Protein 8X8M (pdb70)

InterPro domains:
  IPR005604 Bacteriophage T7 tail fibre protein-like, N-terminal domain [PF03906] (6-126)
  IPR008635 Trimeric autotransporter adhesin YadA-like, stalk domain [PF05662] (131-161)
  IPR011049 Serralysin-like metalloprotease, C-terminal [G3DSA:2.150.10.10] (72-155)
  IPR011049 Serralysin-like metalloprotease, C-terminal [SSF101967] (116-153)
  IPR040775 Tail spike TSP1/Gp66, N-terminal domain [PF18668] (187-241)

B-factor: mean 80.2, std 7.44, range [66.81, 117.02]

Sequence (2325 aa):
SKALGVLLAGPSGAERVGLKQGGTVQDAINWLTFDSFDIVKDGSKDVTADIMAACVVANDLGLDIKQNDGTYLVSGNPVWPVYNSLDLNGVTLKLAAGFTGYFALTQKDSTTVYGPTSPIVQAINAAGGRTAGSGVLEGLVNSTELNGKFLFMEGADVLYYSRGTAKYWWTNTYLSNRGKLSDNLKYGVSAITKITAVTPRTKIVYYRLPNLDFGNGPANNGVIRVLNNTRFIMQGGSISNRPLKDVSKSPVIISLNYCAAFKAYDFFDPYPAFAVDSNNSLVYSYTLNFNDIADAVFENFNSQGYGWGVVGGQRSTNITYRDCNLNRVDMHNPYMGYLKVLDTRLGTWGINASGMGDMYLERVTVDLDDSAHGGHREHEGIINARGDFGGFHDGGLYIKDLTIVGEASAFEATSGHPVALVSAYSFNASLAYIPESSPVTPWGFKEVIVEGLHCPFKRTGRRFNSIISAPSIQFTVYHPMRVKLEDCNFNSTAFEKFDLRGWRVTPYNPSKVGIANTLAFRPTNFVDVKDCSMVGLEFTRPTSAYDYSNFDVNLVNVKNVEEHSLSPFTLYTNQCGRYNLVGCGLQQIVDKSMTSGERANRRSTFSVTGGTWNSLSGNPTDITYGNGYDIPVVATGVMFVGPYSQTEVTGANLNVAEFVQASGCKFLSSGPTYIQPLLWSGAGGPTGASANFNVARGNTLGLNISAVNGETSQVIAATLVIPQGFSTGPAAGTTYGFAVEKNINYQLGLNARSLKANVGLVRCSDTITGVYLNASKALGVLLAGPSGAERVGLKQGGTVQDAINWLTFDSFDIVKDGSKDVTADIMAACVVANDLGLDIKQNDGTYLVSGNPVWPVYNSLDLNGVTLKLAAGFTGYFALTQKDSTTVYGPTSPIVQAINAAGGRTAGSGVLEGLVNSTELNGKFLFMEGADVLYYSRGTAKYWWTNTYLSNRGKLSDNLKYGVSAITKITAVTPRTKIVYYRLPNLDFGNGPANNGVIRVLNNTRFIMQGGSISNRPLKDVSKSPVIISLNYCAAFKAYDFFDPYPAFAVDSNNSLVYSYTLNFNDIADAVFENFNSQGYGWGVVGGQRSTNITYRDCNLNRVDMHNPYMGYLKVLDTRLGTWGINASGMGDMYLERVTVDLDDSAHGGHREHEGIINARGDFGGFHDGGLYIKDLTIVGEASAFEATSGHPVALVSAYSFNASLAYIPESSPVTPWGFKEVIVEGLHCPFKRTGRRFNSIISAPSIQFTVYHPMRVKLEDCNFNSTAFEKFDLRGWRVTPYNPSKVGIANTLAFRPTNFVDVKDCSMVGLEFTRPTSAYDYSNFDVNLVNVKNVEEHSLSPFTLYTNQCGRYNLVGCGLQQIVDKSMTSGERANRRSTFSVTGGTWNSLSGNPTDITYGNGYDIPVVATGVMFVGPYSQTEVTGANLNVAEFVQASGCKFLSSGPTYIQPLLWSGAGGPTGASANFNVARGNTLGLNISAVNGETSQVIAATLVIPQGFSTGPAAGTTYGFAVEKNINYQLGLNARSLKANVGLVRCSDTITGVYLNASKALGVLLAGPSGAERVGLKQGGTVQDAINWLTFDSFDIVKDGSKDVTADIMAACVVANDLGLDIKQNDGTYLVSGNPVWPVYNSLDLNGVTLKLAAGFTGYFALTQKDSTTVYGPTSPIVQAINAAGGRTAGSGVLEGLVNSTELNGKFLFMEGADVLYYSRGTAKYWWTNTYLSNRGKLSDNLKYGVSAITKITAVTPRTKIVYYRLPNLDFGNGPANNGVIRVLNNTRFIMQGGSISNRPLKDVSKSPVIISLNYCAAFKAYDFFDPYPAFAVDSNNSLVYSYTLNFNDIADAVFENFNSQGYGWGVVGGQRSTNITYRDCNLNRVDMHNPYMGYLKVLDTRLGTWGINASGMGDMYLERVTVDLDDSAHGGHREHEGIINARGDFGGFHDGGLYIKDLTIVGEASAFEATSGHPVALVSAYSFNASLAYIPESSPVTPWGFKEVIVEGLHCPFKRTGRRFNSIISAPSIQFTVYHPMRVKLEDCNFNSTAFEKFDLRGWRVTPYNPSKVGIANTLAFRPTNFVDVKDCSMVGLEFTRPTSAYDYSNFDVNLVNVKNVEEHSLSPFTLYTNQCGRYNLVGCGLQQIVDKSMTSGERANRRSTFSVTGGTWNSLSGNPTDITYGNGYDIPVVATGVMFVGPYSQTEVTGANLNVAEFVQASGCKFLSSGPTYIQPLLWSGAGGPTGASANFNVARGNTLGLNISAVNGETSQVIAATLVIPQGFSTGPAAGTTYGFAVEKNINYQLGLNARSLKANVGLVRCSDTITGVYLNA

Nearest PDB structures (foldseek):
  8x8m-assembly1_B  TM=1.001E+00  e=0.000E+00  Klebsiella phage SH-Kp 152410
  6e0v-assembly1_A  TM=2.722E-01  e=2.837E-08  Escherichia phage phi92
  8iqe-assembly1_B  TM=1.976E-01  e=6.407E-02  Klebsiella phage VLC6
  7xyc-assembly1_A  TM=2.127E-01  e=3.515E-01  Klebsiella phage Kp7
  8x8m-assembly1_B  TM=1.001E+00  e=0.000E+00  Klebsiella phage SH-Kp 152410

Radius of gyration: 40.74 Å; Cα contacts (8 Å, |Δi|>4): 7278; chains: 3; bounding box: 86×119×134 Å

Foldseek 3Di:
DCDLVVCLPDPCNQQPAADPVGHTSVVVDFAEELVVQPAAFAAPDACAVSQQVVLVVCVVSVHEYEDAEGEHEHADADEREHAFAYHHHNYEYEYALHHAYAYEYEHDPFKDKDFCPHPQQVLQLVDDQQAAQGFFRQSFQPPDPQAQWKKWWWADDFWWFFQNHTDGDIDTFTHHGRGGTPDTHHGGGNGTGMMMIGHADPDAHEYEEYEYECQSPYAYAEHYEYESYEHYEYEEYEYPNADQEREPGAHEYHEYENYEHYEYDDYEYPEDYAYAYPVRAADHYADYEYEEYEHYEYEAAYYDDDGHFHYEYEEYEDYEYEHYEGAEAEYQHAYEHEYEYENYEYEQQAYEHAYPYEYEEEQYEYENDHVVHQQDHPAQARHFYDQSAFQAHNEAYEYYAYEYHYWNVNNCVVPVFGGEHYEGGHPALSRHATDPPHPDARANHQEYEYEHYYYPDADEEWQHQAHYDYPDQNAHGAYHQEYEEYRHERRYQYFHEHEPESHHAAPLCPVLDDDAALVVGDARHEYEYEHYAGQEYEYDAYDPPRQRHEYEYEYEAYWHDDDPHDTAHEYEYQHHYEYEYEAYRHAEYAQAGPVPGDRYDHEYEAEEEEHEHENAEDARYHHPVLHLANYAHEYEHYEYEYQFDAVDADPNQLRCFARYAYDNYWYDYPDPDTHWGFHDFDWAAAVWDWDWGKGFAQFKKWWWFWDDAPHDIDIDIDMWHGHQPPDQDWTKDKDDDPPRGDIKIWTWHWDDDHRMTITTITHINTIIGTMTGDD/DDDPPNCLPDPNNQQVAADPVGGTRVVVDFAEELVVQPAAFAAPDACAVVLQVVLVVCVVVVHEYEDAEGEHEHADADEREHQFAYAHHNYEYEYAQHHAYAYEYANPPFKDKDFCPRPQQVLQLVDDQQAAQGFFRQSFQPPDPQAQWKKWWWADDFFWFFQQDTDTDIDTFTHHGRGGTPDTHHHGGNGTGMMMIGHADPDEYEYEEYEYEQQSPYAYPEHYEYERYERYEYEEYEYPNADAEREPGAHEYHEYENYEHYEYEAYEYPEDYFYAYPVRHADHYAPYEYEEYEHYEYANYYYDDAGHFHYEYEAYEDYEYEHYEGAEAEYQHAYEYEYEYECYEYEQLAYEHAYQEEYEEENYEYENDHVVHQADRPFQARHFYDQSAFQAHNEAYAYYAYEYHYWNVSNCVVVVFHGEHYEGGHPALSGHATDPPHPRAQANHQEYHYAHYDYPDADEEFQHPAHYDYPDQNAHGAYHQEYEEHRHERRYQYEHEHEDARHHAAPLCPVQDDAAALVVDDARHEYEYEPYADQEYEYDAYDPPRRRGEYEYEYEAYWHDDPPHDTAHEYEYAHAYEYEYEQYRHAAYAQAGPVPGDRHDHEHEAEYEEHEHENAEDARYHHCHLHQANHAAEYEHYEYEYPFDAPDQDPNLQRCFARYQYDNYWYDYDDPDTHWGFHDFDWAAAVWDFDWGKGFAQFKKWWWFWDDAPHWIDIDIDIWHGHQPPDQDWTWDKDDDPPRGDIKIWTWHWDDDHRMTITTITHINGITGTMTGPD/DPDPVVCCPDVRHQQPAADPVGHTPVVVDFAEELVVQPAAFAAPDECAVVQQVRLVVCVVVVHEYADAEGEHEHADADEREHQFAYHHHHYEYEYALHHAYAYEYANPPFKDKDFCPHPLQVLQLVDDQQAAQGFFRQSQQPPDPQAQWKKWWWADDFFWFFQRHTDGGIDIFTHHHRGGTPDTHHHGGNGIGMMMIGHADPDAGEYEEYEYECQSPYAHAEHYEYERYERYEYEEYEYPNADAEREPGAHEYHEYENYEHYEYYDYEYPEDYAYAYPVRHADHYAHYYYEEYEHYEYEAAYYDDDGHFHYEYEAYEDYEYYNYEGAEAEYQHAYAHEYEYENYEYEQLAYEHAYPYEYEEENYEYENDHVVHQADRPAQARHFYDQSAFQAHNEAYAYYAYEYHYWNVSNCVVVVFHGEHYEGGHPALSRHAGDPPHPGARANHQEYEYAHYYYPDADEEFQHQANYDYPDQNAHGAYHQEYEEHHHERRYDYFHEHEDARHHAAPLCVVLDDDAALVVGDARHEYEYENYAGQEYAYDAYDPVRQRGEYEYEYEAYWHDDDVDDTAHEYEYAHHYEYEYEQYRHAEYAQAGPVVGDRYDHEYEYEYEEHEYANEEDARYHHPVLHQASYAAEYEHYEYEYQFDAPDQDPNQLRCQANYAYDNYWYDYPDPDTHWGFQDFDWAAAVWDFRWGKGFAQFKKWWWFWDDAPHWIDIDIDIWHGHQPPDQAWTKDKDDDPGRGDIKIWTWHWDDDHRMTTTTITHINGIIGTMTGDD

Solvent-accessible surface area: 67662 Å² total; per-residue (Å²): 152,161,62,49,33,112,60,2,69,19,98,56,0,0,84,94,3,3,7,147,20,24,26,28,3,11,26,6,2,54,26,2,8,2,32,15,64,128,6,60,76,96,24,89,108,54,0,26,76,52,0,60,52,3,1,79,48,1,29,122,91,45,38,50,6,68,8,55,63,20,41,0,48,0,38,39,113,13,67,2,34,1,65,20,24,9,32,0,23,24,1,40,2,67,1,20,70,59,2,67,0,43,3,8,1,25,22,135,138,10,53,64,91,26,26,86,116,20,106,18,0,101,43,2,45,93,32,41,18,46,94,66,20,20,5,18,2,87,20,4,60,151,28,88,96,3,27,6,39,10,0,8,2,45,6,46,42,45,1,1,58,2,160,46,77,29,64,117,5,6,2,2,4,20,2,5,2,45,0,16,1,31,29,19,2,43,15,25,9,75,32,4,48,77,0,8,1,1,58,18,26,74,52,7,0,34,0,63,12,5,12,5,16,7,44,72,10,3,40,12,102,0,4,6,51,0,58,39,0,0,17,1,10,4,34,4,6,5,4,22,106,9,42,68,88,8,80,80,85,30,4,5,1,0,20,2,49,44,0,1,22,9,24,1,46,10,8,16,3,26,26,2,4,11,1,1,43,108,127,108,53,31,36,107,5,24,6,4,31,0,49,12,0,5,33,1,25,1,36,45,8,27,3,23,8,6,0,37,1,4,1,2,0,46,63,0,0,3,0,4,1,27,35,1,13,5,1,6,0,0,1,30,21,0,0,9,37,31,1,10,0,6,17,1,46,4,4,12,17,1,1,3,0,0,0,6,10,21,0,15,6,14,19,2,40,2,16,7,29,3,77,37,5,81,9,85,26,52,5,43,0,4,1,1,1,8,0,26,2,0,0,0,0,14,11,3,0,20,3,32,14,2,13,2,22,13,74,1,73,25,12,47,91,87,48,62,57,13,2,2,3,0,0,1,21,0,88,62,34,84,79,4,72,13,24,155,112,13,61,7,56,12,20,0,0,52,18,0,20,1,17,5,2,19,6,56,50,115,24,108,25,55,20,1,26,2,2,1,6,9,63,23,143,54,48,12,3,26,17,1,2,22,0,2,4,12,21,2,21,2,12,4,51,24,35,2,21,1,27,8,84,11,11,68,30,12,38,10,2,105,94,93,77,53,11,48,1,0,4,61,48,65,8,1,5,7,1,7,0,19,10,4,10,5,35,0,2,0,1,3,31,11,79,101,59,68,12,44,20,0,4,11,0,9,1,25,12,0,19,5,10,14,79,66,27,95,12,19,0,16,0,36,5,7,6,6,0,23,2,18,2,24,6,6,11,3,42,46,0,8,11,49,0,94,65,48,42,89,65,29,58,59,50,14,7,4,7,8,12,6,7,18,1,33,5,71,105,30,59,0,3,53,11,69,57,42,103,0,52,20,9,5,5,4,1,11,4,1,4,0,13,4,55,10,24,49,125,110,53,40,46,3,0,64,19,2,0,33,26,1,22,13,59,18,0,11,5,0,42,88,26,60,66,25,34,17,0,7,5,28,70,38,68,0,16,80,122,23,23,92,15,127,17,29,0,7,11,26,2,37,0,0,0,29,0,46,0,94,59,73,172,66,74,30,63,5,6,5,40,13,62,1,5,7,31,14,15,124,6,20,1,21,9,12,4,30,0,22,59,2,127,66,52,0,18,9,22,0,20,27,68,81,84,60,15,6,0,15,0,27,62,0,65,0,45,12,51,0,56,3,0,29,4,12,15,146,162,56,66,22,112,51,2,65,20,95,37,0,0,88,84,3,4,6,144,21,24,24,34,3,18,33,6,2,54,28,2,9,2,35,15,66,132,8,55,78,98,27,88,95,60,0,24,74,49,0,58,57,3,2,69,53,0,25,120,99,44,36,52,7,67,7,56,60,20,48,0,48,0,38,37,113,18,72,4,29,1,70,18,19,6,26,0,23,24,0,36,2,59,1,21,68,58,2,68,0,45,3,8,1,22,24,148,120,10,52,66,89,30,24,84,115,21,111,19,0,104,46,2,45,93,31,42,16,48,92,64,22,18,7,23,3,96,20,5,64,155,36,88,96,5,24,7,42,6,1,8,3,46,6,48,38,43,1,1,56,7,169,42,78,27,66,112,6,14,5,2,4,21,1,5,3,43,0,16,0,29,26,18,2,51,18,24,9,74,33,4,48,73,0,5,1,1,52,17,22,77,56,9,1,32,1,67,12,4,9,4,15,6,41,73,9,2,38,10,92,0,4,4,51,0,53,39,0,0,17,1,13,7,25,6,7,5,4,21,105,12,39,66,83,7,82,85,84,29,3,5,0,0,15,2,52,44,0,1,22,8,30,1,57,17,6,15,4,27,26,4,6,19,0,2,45,106,128,109,46,18,39,103,6,26,6,3,38,0,44,11,0,5,30,1,33,1,42,46,10,27,2,23,7,6,0,40,0,3,2,2,0,52,62,0,1,3,0,8,2,26,32,1,14,3,1,4,0,0,0,26,20,0,0,19,32,35,0,11,0,7,16,2,49,4,4,13,10,0,1,2,0,0,0,15,8,23,0,15,7,16,21,2,39,2,16,8,27,7,76,37,8,57,21,81,28,44,4,41,0,2,2,1,2,14,0,15,8,0,0,0,0,10,7,4,0,23,4,42,21,1,13,2,23,16,78,1,78,20,14,47,89,109,45,60,54,10,3,3,4,0,1,0,20,0,97,61,36,82,81,4,70,13,24,155,108,14,59,6,57,13,18,0,0,51,14,0,22,2,28,5,2,21,8,57,48,109,23,108,22,57,20,2,24,2,2,2,6,12,61,23,142,52,46,12,3,24,17,2,1,23,0,4,4,14,24,3,24,4,14,5,48,24,36,1,16,1,27,8,89,8,13,67,30,13,40,10,2,107,87,103,69,56,8,52,1,0,8,54,46,58,8,2,7,11,0,7,0,18,11,3,8,5,30,0,4,0,1,2,41,10,78,98,68,71,16,46,21,0,4,12,0,9,1,22,16,2,19,6,10,14,85,64,22,96,13,15,1,15,0,37,4,3,3,8,0,24,1,15,1,22,7,5,12,2,42,46,0,8,8,43,0,94,65,52,37,87,79,22,63,53,56,11,5,4,6,8,13,6,8,18,1,32,5,71,105,28,58,0,3,50,6,74,55,44,102,0,50,21,9,3,3,4,1,12,4,0,10,1,10,6,54,8,23,52,111,113,67,39,49,4,0,66,20,2,0,31,25,1,19,11,53,19,2,11,5,1,44,89,27,65,62,25,33,20,0,9,6,29,76,37,65,0,14,85,129,20,19,102,10,129,17,29,1,6,16,23,3,34,0,0,0,28,0,45,0,92,56,70,162,62,78,32,62,6,8,5,41,14,52,0,3,9,29,13,13,124,5,20,1,18,9,12,7,30,0,21,64,2,118,69,53,0,17,11,15,1,19,26,69,86,83,60,19,6,0,14,0,27,65,0,59,0,42,13,52,0,52,2,0,31,4,13,17,138,162,58,49,31,112,54,3,64,23,98,44,0,0,102,95,4,2,7,138,17,24,25,27,2,33,33,7,2,58,29,2,9,2,34,14,65,132,9,55,78,97,30,88,98,59,0,22,79,52,0,59,56,3,0,70,50,1,28,114,98,45,36,52,7,65,6,46,64,22,49,0,46,0,40,36,114,14,70,2,33,2,61,21,21,7,30,0,25,24,0,38,2,55,1,23,70,59,3,66,0,45,3,8,1,33,20,121,141,12,51,68,90,24,29,83,115,17,103,23,0,102,43,2,47,93,30,39,12,50,91,63,20,18,5,16,2,93,21,6,64,149,39,83,89,4,25,6,41,10,1,8,3,53,6,47,48,43,0,1,55,3,162,45,76,23,66,116,6,7,5,3,5,24,2,4,2,51,0,14,1,33,28,18,4,52,16,24,9,70,33,5,48,86,0,7,1,1,52,18,26,74,52,9,1,61,1,68,13,6,8,4,18,6,42,76,8,3,38,11,88,0,6,5,54,1,58,40,0,0,13,2,22,8,31,5,5,6,4,20,103,9,44,61,83,8,82,85,82,26,3,4,0,3,22,1,56,55,0,1,24,8,34,2,46,10,7,12,3,24,21,3,4,16,1,4,48,106,128,110,49,20,38,96,5,22,6,4,32,1,47,11,0,5,32,1,25,2,34,43,11,22,3,20,7,5,0,44,1,2,1,1,0,41,56,0,1,3,0,5,0,29,34,2,13,3,1,3,0,0,0,26,25,0,0,11,34,33,0,10,0,8,14,1,47,4,4,13,12,1,1,3,0,0,0,6,8,22,0,16,4,20,20,2,39,2,19,9,26,4,76,40,11,57,18,86,28,46,5,39,0,3,2,1,1,12,0,18,7,0,0,0,0,12,10,2,0,15,0,33,15,2,11,2,22,13,78,2,73,22,12,44,88,108,42,62,51,11,3,2,3,0,0,1,17,0,92,62,33,84,82,2,76,13,22,153,109,14,60,5,55,11,21,0,1,45,24,1,12,2,22,4,1,19,9,60,49,100,21,115,21,58,17,3,29,2,3,2,7,12,56,31,142,52,48,12,3,22,15,1,2,27,1,4,4,15,20,3,25,2,14,4,48,24,34,1,14,1,31,7,87,10,13,69,32,12,41,12,2,109,92,100,77,51,9,49,1,0,4,62,48,60,6,1,8,8,0,7,0,26,8,4,8,5,35,0,2,0,1,2,35,10,88,94,62,67,15,46,21,0,5,12,0,10,0,23,12,0,19,3,8,16,82,67,20,107,9,21,0,15,0,40,7,7,4,8,0,22,2,20,1,22,6,3,12,1,41,43,0,8,12,50,0,93,65,44,50,88,69,28,58,56,51,10,6,4,10,5,13,6,8,19,0,30,5,66,108,29,60,0,3,54,12,68,56,44,105,0,52,20,11,4,3,5,1,11,4,0,5,1,9,6,54,9,22,52,124,119,65,35,49,3,0,66,21,2,0,30,24,2,19,13,56,22,0,10,1,0,42,88,26,60,65,26,32,14,0,10,5,22,77,39,69,0,15,84,120,23,26,93,17,122,16,33,0,6,15,24,2,34,0,0,0,30,0,48,0,90,60,69,172,69,82,26,67,4,9,5,38,12,56,1,4,13,30,13,15,124,5,25,2,20,9,13,7,28,0,26,49,2,118,60,51,0,18,9,18,0,22,27,67,80,88,63,21,6,0,16,0,27,67,0,69,0,46,16,50,0,50,1,0,31,4,15,16

Organism: NCBI:txid2066504

Structure (mmCIF, N/CA/C/O backbone):
data_8X8M
#
_entry.id   8X8M
#
_cell.length_a   1.00
_cell.length_b   1.00
_cell.length_c   1.00
_cell.angle_alpha   90.00
_cell.angle_beta   90.00
_cell.angle_gamma   90.00
#
_symmetry.space_group_name_H-M   'P 1'
#
loop_
_atom_site.group_PDB
_atom_site.id
_atom_site.type_symbol
_atom_site.label_atom_id
_atom_site.label_alt_id
_atom_site.label_comp_id
_atom_site.label_asym_id
_atom_site.label_entity_id
_atom_site.label_seq_id
_atom_site.pdbx_PDB_ins_code
_atom_site.Cartn_x
_atom_site.Cartn_y
_atom_site.Cartn_z
_atom_site.occupancy
_atom_site.B_iso_or_equiv
_atom_site.auth_seq_id
_atom_site.auth_comp_id
_atom_site.auth_asym_id
_atom_site.auth_atom_id
_atom_site.pdbx_PDB_model_num
ATOM 1 N N . SER A 1 263 ? 101.278 166.204 62.725 1.00 113.92 243 SER A N 1
ATOM 2 C CA . SER A 1 263 ? 101.181 166.269 64.178 1.00 113.92 243 SER A CA 1
ATOM 3 C C . SER A 1 263 ? 101.267 164.877 64.793 1.00 113.92 243 SER A C 1
ATOM 4 O O . SER A 1 263 ? 100.636 164.596 65.811 1.00 113.92 243 SER A O 1
ATOM 7 N N . LYS A 1 264 ? 102.055 164.004 64.161 1.00 111.40 244 LYS A N 1
ATOM 8 C CA . LYS A 1 264 ? 102.231 162.635 64.630 1.00 111.40 244 LYS A CA 1
ATOM 9 C C . LYS A 1 264 ? 103.696 162.217 64.589 1.00 111.40 244 LYS A C 1
ATOM 10 O O . LYS A 1 264 ? 104.018 161.125 64.109 1.00 111.40 244 LYS A O 1
ATOM 16 N N . ALA A 1 265 ? 104.593 163.074 65.073 1.00 103.29 245 ALA A N 1
ATOM 17 C CA . ALA A 1 265 ? 106.020 162.795 65.002 1.00 103.29 245 ALA A CA 1
ATOM 18 C C . ALA A 1 265 ? 106.372 161.544 65.800 1.00 103.29 245 ALA A C 1
ATOM 19 O O . ALA A 1 265 ? 105.750 161.232 66.819 1.00 103.29 245 ALA A O 1
ATOM 21 N N . LEU A 1 266 ? 107.383 160.820 65.313 1.00 99.19 246 LEU A N 1
ATOM 22 C CA . LEU A 1 266 ? 107.795 159.578 65.960 1.00 99.19 246 LEU A CA 1
ATOM 23 C C . LEU A 1 266 ? 108.294 159.827 67.377 1.00 99.19 246 LEU A C 1
ATOM 24 O O . LEU A 1 266 ? 108.035 159.026 68.283 1.00 99.19 246 LEU A O 1
ATOM 29 N N . GLY A 1 267 ? 109.024 160.924 67.586 1.00 98.32 247 GLY A N 1
ATOM 30 C CA . GLY A 1 267 ? 109.540 161.215 68.913 1.00 98.32 247 GLY A CA 1
ATOM 31 C C . GLY A 1 267 ? 108.443 161.414 69.941 1.00 98.32 247 GLY A C 1
ATOM 32 O O . GLY A 1 267 ? 108.567 160.979 71.088 1.00 98.32 247 GLY A O 1
ATOM 33 N N . VAL A 1 268 ? 107.355 162.077 69.546 1.00 97.52 248 VAL A N 1
ATOM 34 C CA . VAL A 1 268 ? 106.244 162.295 70.467 1.00 97.52 248 VAL A CA 1
ATOM 35 C C . VAL A 1 268 ? 105.521 160.985 70.754 1.00 97.52 248 VAL A C 1
ATOM 36 O O . VAL A 1 268 ? 105.133 160.713 71.897 1.00 97.52 248 VAL A O 1
ATOM 40 N N . LEU A 1 269 ? 105.320 160.158 69.726 1.00 96.26 249 LEU A N 1
ATOM 41 C CA . LEU A 1 269 ? 104.617 158.893 69.916 1.00 96.26 249 LEU A CA 1
ATOM 42 C C . LEU A 1 269 ? 105.403 157.944 70.811 1.00 96.26 249 LEU A C 1
ATOM 43 O O . LEU A 1 269 ? 104.817 157.234 71.636 1.00 96.26 249 LEU A O 1
ATOM 48 N N . LEU A 1 270 ? 106.729 157.909 70.657 1.00 93.34 250 LEU A N 1
ATOM 49 C CA . LEU A 1 270 ? 107.545 157.004 71.460 1.00 93.34 250 LEU A CA 1
ATOM 50 C C . LEU A 1 270 ? 107.465 157.350 72.941 1.00 93.34 250 LEU A C 1
ATOM 51 O O . LEU A 1 270 ? 107.434 156.456 73.794 1.00 93.34 250 LEU A O 1
ATOM 56 N N . ALA A 1 271 ? 107.433 158.644 73.267 1.00 93.68 251 ALA A N 1
ATOM 57 C CA . ALA A 1 271 ? 107.358 159.059 74.662 1.00 93.68 251 ALA A CA 1
ATOM 58 C C . ALA A 1 271 ? 105.979 158.830 75.267 1.00 93.68 251 ALA A C 1
ATOM 59 O O . ALA A 1 271 ? 105.828 158.939 76.487 1.00 93.68 251 ALA A O 1
ATOM 61 N N . GLY A 1 272 ? 104.976 158.514 74.449 1.00 93.57 252 GLY A N 1
ATOM 62 C CA . GLY A 1 272 ? 103.637 158.310 74.944 1.00 93.57 252 GLY A CA 1
ATOM 63 C C . GLY A 1 272 ? 103.463 156.951 75.583 1.00 93.57 252 GLY A C 1
ATOM 64 O O . GLY A 1 272 ? 104.386 156.129 75.653 1.00 93.57 252 GLY A O 1
ATOM 65 N N . PRO A 1 273 ? 102.249 156.704 76.081 1.00 93.60 253 PRO A N 1
ATOM 66 C CA . PRO A 1 273 ? 101.970 155.403 76.711 1.00 93.60 253 PRO A CA 1
ATOM 67 C C . PRO A 1 273 ? 102.166 154.220 75.780 1.00 93.60 253 PRO A C 1
ATOM 68 O O . PRO A 1 273 ? 102.599 153.154 76.234 1.00 93.60 253 PRO A O 1
ATOM 72 N N . SER A 1 274 ? 101.861 154.368 74.495 1.00 93.63 254 SER A N 1
ATOM 73 C CA . SER A 1 274 ? 102.075 153.296 73.524 1.00 93.63 254 SER A CA 1
ATOM 74 C C . SER A 1 274 ? 103.444 153.410 72.862 1.00 93.63 254 SER A C 1
ATOM 75 O O . SER A 1 274 ? 103.568 153.422 71.639 1.00 93.63 254 SER A O 1
ATOM 78 N N . GLY A 1 275 ? 104.491 153.490 73.678 1.00 91.16 255 GLY A N 1
ATOM 79 C CA . GLY A 1 275 ? 105.838 153.627 73.163 1.00 91.16 255 GLY A CA 1
ATOM 80 C C . GLY A 1 275 ? 106.576 152.311 73.053 1.00 91.16 255 GLY A C 1
ATOM 81 O O . GLY A 1 275 ? 107.206 152.029 72.030 1.00 91.16 255 GLY A O 1
ATOM 82 N N . ALA A 1 276 ? 106.506 151.494 74.106 1.00 89.13 256 ALA A N 1
ATOM 83 C CA . ALA A 1 276 ? 107.198 150.211 74.101 1.00 89.13 256 ALA A CA 1
ATOM 84 C C . ALA A 1 276 ? 106.568 149.213 73.140 1.00 89.13 256 ALA A C 1
ATOM 85 O O . ALA A 1 276 ? 107.212 148.220 72.790 1.00 89.13 256 ALA A O 1
ATOM 87 N N . GLU A 1 277 ? 105.328 149.451 72.708 1.00 92.37 257 GLU A N 1
ATOM 88 C CA . GLU A 1 277 ? 104.688 148.559 71.750 1.00 92.37 257 GLU A CA 1
ATOM 89 C C . GLU A 1 277 ? 105.246 148.720 70.343 1.00 92.37 257 GLU A C 1
ATOM 90 O O . GLU A 1 277 ? 104.948 147.894 69.474 1.00 92.37 257 GLU A O 1
ATOM 96 N N . ARG A 1 278 ? 106.040 149.761 70.097 1.00 91.46 258 ARG A N 1
ATOM 97 C CA . ARG A 1 278 ? 106.601 150.028 68.781 1.00 91.46 258 ARG A CA 1
ATOM 98 C C . ARG A 1 278 ? 108.049 149.572 68.652 1.00 91.46 258 ARG A C 1
ATOM 99 O O . ARG A 1 278 ? 108.676 149.828 67.619 1.00 91.46 258 ARG A O 1
ATOM 107 N N . VAL A 1 279 ? 108.594 148.908 69.667 1.00 88.08 259 VAL A N 1
ATOM 108 C CA . VAL A 1 279 ? 109.972 148.431 69.657 1.00 88.08 259 VAL A CA 1
ATOM 109 C C . VAL A 1 279 ? 109.944 146.910 69.716 1.00 88.08 259 VAL A C 1
ATOM 110 O O . VAL A 1 279 ? 109.372 146.331 70.646 1.00 88.08 259 VAL A O 1
ATOM 114 N N . GLY A 1 280 ? 110.570 146.266 68.727 1.00 88.01 260 GLY A N 1
ATOM 115 C CA . GLY A 1 280 ? 110.567 144.821 68.648 1.00 88.01 260 GLY A CA 1
ATOM 116 C C . GLY A 1 280 ? 111.768 144.181 69.325 1.00 88.01 260 GLY A C 1
ATOM 117 O O . GLY A 1 280 ? 112.812 144.797 69.524 1.00 88.01 260 GLY A O 1
ATOM 118 N N . LEU A 1 281 ? 111.601 142.908 69.674 1.00 85.71 261 LEU A N 1
ATOM 119 C CA . LEU A 1 281 ? 112.633 142.124 70.333 1.00 85.71 261 LEU A CA 1
ATOM 120 C C . LEU A 1 281 ? 113.155 141.064 69.375 1.00 85.71 261 LEU A C 1
ATOM 121 O O . LEU A 1 281 ? 112.428 140.604 68.489 1.00 85.71 261 LEU A O 1
ATOM 126 N N . LYS A 1 282 ? 114.422 140.685 69.554 1.00 86.89 262 LYS A N 1
ATOM 127 C CA . LYS A 1 282 ? 115.036 139.701 68.668 1.00 86.89 262 LYS A CA 1
ATOM 128 C C . LYS A 1 282 ? 114.343 138.348 68.770 1.00 86.89 262 LYS A C 1
ATOM 129 O O . LYS A 1 282 ? 114.100 137.688 67.753 1.00 86.89 262 LYS A O 1
ATOM 135 N N . GLN A 1 283 ? 114.015 137.918 69.988 1.00 84.36 263 GLN A N 1
ATOM 136 C CA . GLN A 1 283 ? 113.371 136.627 70.191 1.00 84.36 263 GLN A CA 1
ATOM 137 C C . GLN A 1 283 ? 111.902 136.623 69.793 1.00 84.36 263 GLN A C 1
ATOM 138 O O . GLN A 1 283 ? 111.308 135.544 69.698 1.00 84.36 263 GLN A O 1
ATOM 144 N N . GLY A 1 284 ? 111.305 137.788 69.560 1.00 85.67 264 GLY A N 1
ATOM 145 C CA . GLY A 1 284 ? 109.901 137.861 69.210 1.00 85.67 264 GLY A CA 1
ATOM 146 C C . GLY A 1 284 ? 109.110 138.734 70.160 1.00 85.67 264 GLY A C 1
ATOM 147 O O . GLY A 1 284 ? 109.483 138.888 71.326 1.00 85.67 264 GLY A O 1
ATOM 148 N N . GLY A 1 285 ? 108.015 139.310 69.676 1.00 85.87 265 GLY A N 1
ATOM 149 C CA . GLY A 1 285 ? 107.223 140.193 70.502 1.00 85.87 265 GLY A CA 1
ATOM 150 C C . GLY A 1 285 ? 107.818 141.591 70.579 1.00 85.87 265 GLY A C 1
ATOM 151 O O . GLY A 1 285 ? 108.727 141.965 69.838 1.00 85.87 265 GLY A O 1
ATOM 152 N N . THR A 1 286 ? 107.273 142.370 71.507 1.00 86.73 266 THR A N 1
ATOM 153 C CA . THR A 1 286 ? 107.694 143.744 71.728 1.00 86.73 266 THR A CA 1
ATOM 154 C C . THR A 1 286 ? 108.207 143.910 73.153 1.00 86.73 266 THR A C 1
ATOM 155 O O . THR A 1 286 ? 108.077 143.020 73.997 1.00 86.73 266 THR A O 1
ATOM 159 N N . VAL A 1 287 ? 108.805 145.076 73.408 1.00 85.50 267 VAL A N 1
ATOM 160 C CA . VAL A 1 287 ? 109.313 145.387 74.741 1.00 85.50 267 VAL A CA 1
ATOM 161 C C . VAL A 1 287 ? 108.172 145.486 75.743 1.00 85.50 267 VAL A C 1
ATOM 162 O O . VAL A 1 287 ? 108.324 145.105 76.910 1.00 85.50 267 VAL A O 1
ATOM 166 N N . GLN A 1 288 ? 107.014 145.989 75.309 1.00 86.42 268 GLN A N 1
ATOM 167 C CA . GLN A 1 288 ? 105.870 146.110 76.206 1.00 86.42 268 GLN A CA 1
ATOM 168 C C . GLN A 1 288 ? 105.436 144.752 76.743 1.00 86.42 268 GLN A C 1
ATOM 169 O O . GLN A 1 288 ? 105.023 144.638 77.903 1.00 86.42 268 GLN A O 1
ATOM 175 N N . ASP A 1 289 ? 105.521 143.709 75.914 1.00 88.03 269 ASP A N 1
ATOM 176 C CA . ASP A 1 289 ? 105.119 142.379 76.359 1.00 88.03 269 ASP A CA 1
ATOM 177 C C . ASP A 1 289 ? 106.021 141.859 77.471 1.00 88.03 269 ASP A C 1
ATOM 178 O O . ASP A 1 289 ? 105.551 141.153 78.370 1.00 88.03 269 ASP A O 1
ATOM 183 N N . ALA A 1 290 ? 107.311 142.192 77.429 1.00 84.16 270 ALA A N 1
ATOM 184 C CA . ALA A 1 290 ? 108.248 141.670 78.418 1.00 84.16 270 ALA A CA 1
ATOM 185 C C . ALA A 1 290 ? 108.079 142.339 79.778 1.00 84.16 270 ALA A C 1
ATOM 186 O O . ALA A 1 290 ? 108.114 141.661 80.810 1.00 84.16 270 ALA A O 1
ATOM 188 N N . ILE A 1 291 ? 107.895 143.654 79.803 1.00 83.03 271 ILE A N 1
ATOM 189 C CA . ILE A 1 291 ? 107.810 144.405 81.051 1.00 83.03 271 ILE A CA 1
ATOM 190 C C . ILE A 1 291 ? 106.362 144.411 81.521 1.00 83.03 271 ILE A C 1
ATOM 191 O O . ILE A 1 291 ? 105.473 144.898 80.814 1.00 83.03 271 ILE A O 1
ATOM 196 N N . ASN A 1 292 ? 106.121 143.874 82.721 1.00 83.38 272 ASN A N 1
ATOM 197 C CA . ASN A 1 292 ? 104.771 143.810 83.267 1.00 83.38 272 ASN A CA 1
ATOM 198 C C . ASN A 1 292 ? 104.737 144.186 84.745 1.00 83.38 272 ASN A C 1
ATOM 199 O O . ASN A 1 292 ? 103.895 143.682 85.495 1.00 83.38 272 ASN A O 1
ATOM 204 N N . TRP A 1 293 ? 105.632 145.070 85.181 1.00 80.32 273 TRP A N 1
ATOM 205 C CA . TRP A 1 293 ? 105.678 145.486 86.574 1.00 80.32 273 TRP A CA 1
ATOM 206 C C . TRP A 1 293 ? 105.874 146.993 86.650 1.00 80.32 273 TRP A C 1
ATOM 207 O O . TRP A 1 293 ? 106.228 147.646 85.666 1.00 80.32 273 TRP A O 1
ATOM 218 N N . LEU A 1 294 ? 105.636 147.537 87.838 1.00 81.87 274 LEU A N 1
ATOM 219 C CA . LEU A 1 294 ? 105.776 148.960 88.103 1.00 81.87 274 LEU A CA 1
ATOM 220 C C . LEU A 1 294 ? 106.882 149.200 89.121 1.00 81.87 274 LEU A C 1
ATOM 221 O O . LEU A 1 294 ? 107.219 148.321 89.918 1.00 81.87 274 LEU A O 1
ATOM 226 N N . THR A 1 295 ? 107.449 150.403 89.082 1.00 84.54 275 THR A N 1
ATOM 227 C CA . THR A 1 295 ? 108.502 150.809 90.000 1.00 84.54 275 THR A CA 1
ATOM 228 C C . THR A 1 295 ? 108.148 152.153 90.618 1.00 84.54 275 THR A C 1
ATOM 229 O O . THR A 1 295 ? 107.234 152.847 90.167 1.00 84.54 275 THR A O 1
ATOM 233 N N . PHE A 1 296 ? 108.885 152.513 91.672 1.00 85.22 276 PHE A N 1
ATOM 234 C CA . PHE A 1 296 ? 108.736 153.846 92.246 1.00 85.22 276 PHE A CA 1
ATOM 235 C C . PHE A 1 296 ? 109.311 154.914 91.326 1.00 85.22 276 PHE A C 1
ATOM 236 O O . PHE A 1 296 ? 108.816 156.046 91.308 1.00 85.22 276 PHE A O 1
ATOM 244 N N . ASP A 1 297 ? 110.350 154.576 90.560 1.00 88.39 277 ASP A N 1
ATOM 245 C CA . ASP A 1 297 ? 110.929 155.528 89.620 1.00 88.39 277 ASP A CA 1
ATOM 246 C C . ASP A 1 297 ? 110.011 155.805 88.438 1.00 88.39 277 ASP A C 1
ATOM 247 O O . ASP A 1 297 ? 110.226 156.788 87.721 1.00 88.39 277 ASP A O 1
ATOM 252 N N . SER A 1 298 ? 108.999 154.964 88.215 1.00 87.10 278 SER A N 1
ATOM 253 C CA . SER A 1 298 ? 108.032 155.207 87.153 1.00 87.10 278 SER A CA 1
ATOM 254 C C . SER A 1 298 ? 107.162 156.427 87.419 1.00 87.10 278 SER A C 1
ATOM 255 O O . SER A 1 298 ? 106.518 156.922 86.488 1.00 87.10 278 SER A O 1
ATOM 258 N N . PHE A 1 299 ? 107.125 156.919 88.657 1.00 88.06 279 PHE A N 1
ATOM 259 C CA . PHE A 1 299 ? 106.361 158.109 89.007 1.00 88.06 279 PHE A CA 1
ATOM 260 C C . PHE A 1 299 ? 107.258 159.270 89.416 1.00 88.06 279 PHE A C 1
ATOM 261 O O . PHE A 1 299 ? 106.749 160.297 89.882 1.00 88.06 279 PHE A O 1
ATOM 269 N N . ASP A 1 300 ? 108.576 159.131 89.254 1.00 91.79 280 ASP A N 1
ATOM 270 C CA . ASP A 1 300 ? 109.542 160.184 89.570 1.00 91.79 280 ASP A CA 1
ATOM 271 C C . ASP A 1 300 ? 109.446 160.604 91.036 1.00 91.79 280 ASP A C 1
ATOM 272 O O . ASP A 1 300 ? 109.266 161.778 91.363 1.00 91.79 280 ASP A O 1
ATOM 277 N N . ILE A 1 301 ? 109.570 159.624 91.924 1.00 90.62 281 ILE A N 1
ATOM 278 C CA . ILE A 1 301 ? 109.534 159.882 93.358 1.00 90.62 281 ILE A CA 1
ATOM 279 C C . ILE A 1 301 ? 110.933 160.253 93.831 1.00 90.62 281 ILE A C 1
ATOM 280 O O . ILE A 1 301 ? 111.909 159.557 93.528 1.00 90.62 281 ILE A O 1
ATOM 285 N N . VAL A 1 302 ? 111.034 161.357 94.571 1.00 91.34 282 VAL A N 1
ATOM 286 C CA . VAL A 1 302 ? 112.323 161.815 95.074 1.00 91.34 282 VAL A CA 1
ATOM 287 C C . VAL A 1 302 ? 112.863 160.802 96.073 1.00 91.34 282 VAL A C 1
ATOM 288 O O . VAL A 1 302 ? 112.202 160.472 97.067 1.00 91.34 282 VAL A O 1
ATOM 292 N N . LYS A 1 303 ? 114.071 160.305 95.819 1.00 90.10 283 LYS A N 1
ATOM 293 C CA . LYS A 1 303 ? 114.641 159.201 96.581 1.00 90.10 283 LYS A CA 1
ATOM 294 C C . LYS A 1 303 ? 115.999 159.559 97.178 1.00 90.10 283 LYS A C 1
ATOM 295 O O . LYS A 1 303 ? 116.934 158.756 97.164 1.00 90.10 283 LYS A O 1
ATOM 301 N N . ASP A 1 304 ? 116.124 160.767 97.726 1.00 94.88 284 ASP A N 1
ATOM 302 C CA . ASP A 1 304 ? 117.312 161.142 98.485 1.00 94.88 284 ASP A CA 1
ATOM 303 C C . ASP A 1 304 ? 116.978 161.562 99.912 1.00 94.88 284 ASP A C 1
ATOM 304 O O . ASP A 1 304 ? 117.866 162.034 100.631 1.00 94.88 284 ASP A O 1
ATOM 309 N N . GLY A 1 305 ? 115.727 161.403 100.338 1.00 95.68 285 GLY A N 1
ATOM 310 C CA . GLY A 1 305 ? 115.343 161.747 101.692 1.00 95.68 285 GLY A CA 1
ATOM 311 C C . GLY A 1 305 ? 115.164 163.223 101.954 1.00 95.68 285 GLY A C 1
ATOM 312 O O . GLY A 1 305 ? 115.131 163.634 103.117 1.00 95.68 285 GLY A O 1
ATOM 313 N N . SER A 1 306 ? 115.045 164.039 100.908 1.00 96.75 286 SER A N 1
ATOM 314 C CA . SER A 1 306 ? 114.918 165.483 101.056 1.00 96.75 286 SER A CA 1
ATOM 315 C C . SER A 1 306 ? 113.506 165.986 100.781 1.00 96.75 286 SER A C 1
ATOM 316 O O . SER A 1 306 ? 113.313 167.196 100.620 1.00 96.75 286 SER A O 1
ATOM 319 N N . LYS A 1 307 ? 112.517 165.098 100.723 1.00 95.16 287 LYS A N 1
ATOM 320 C CA . LYS A 1 307 ? 111.152 165.506 100.426 1.00 95.16 287 LYS A CA 1
ATOM 321 C C . LYS A 1 307 ? 110.193 164.424 100.898 1.00 95.16 287 LYS A C 1
ATOM 322 O O . LYS A 1 307 ? 110.473 163.232 100.748 1.00 95.16 287 LYS A O 1
ATOM 328 N N . ASP A 1 308 ? 109.067 164.848 101.466 1.00 93.80 288 ASP A N 1
ATOM 329 C CA . ASP A 1 308 ? 108.036 163.907 101.885 1.00 93.80 288 ASP A CA 1
ATOM 330 C C . ASP A 1 308 ? 107.316 163.352 100.662 1.00 93.80 288 ASP A C 1
ATOM 331 O O . ASP A 1 308 ? 106.849 164.110 99.807 1.00 93.80 288 ASP A O 1
ATOM 336 N N . VAL A 1 309 ? 107.222 162.026 100.581 1.00 90.69 289 VAL A N 1
ATOM 337 C CA . VAL A 1 309 ? 106.718 161.367 99.381 1.00 90.69 289 VAL A CA 1
ATOM 338 C C . VAL A 1 309 ? 105.587 160.404 99.719 1.00 90.69 289 VAL A C 1
ATOM 339 O O . VAL A 1 309 ? 105.384 159.405 99.020 1.00 90.69 289 VAL A O 1
ATOM 343 N N . THR A 1 310 ? 104.845 160.693 100.789 1.00 89.57 290 THR A N 1
ATOM 344 C CA . THR A 1 310 ? 103.761 159.806 101.205 1.00 89.57 290 THR A CA 1
ATOM 345 C C . THR A 1 310 ? 102.668 159.726 100.142 1.00 89.57 290 THR A C 1
ATOM 346 O O . THR A 1 310 ? 102.212 158.633 99.779 1.00 89.57 290 THR A O 1
ATOM 350 N N . ALA A 1 311 ? 102.245 160.880 99.620 1.00 90.18 291 ALA A N 1
ATOM 351 C CA . ALA A 1 311 ? 101.155 160.899 98.649 1.00 90.18 291 ALA A CA 1
ATOM 352 C C . ALA A 1 311 ? 101.567 160.244 97.337 1.00 90.18 291 ALA A C 1
ATOM 353 O O . ALA A 1 311 ? 100.748 159.587 96.682 1.00 90.18 291 ALA A O 1
ATOM 355 N N . ASP A 1 312 ? 102.828 160.413 96.934 1.00 90.89 292 ASP A N 1
ATOM 356 C CA . ASP A 1 312 ? 103.305 159.769 95.714 1.00 90.89 292 ASP A CA 1
ATOM 357 C C . ASP A 1 312 ? 103.270 158.252 95.842 1.00 90.89 292 ASP A C 1
ATOM 358 O O . ASP A 1 312 ? 102.854 157.550 94.912 1.00 90.89 292 ASP A O 1
ATOM 363 N N . ILE A 1 313 ? 103.700 157.727 96.992 1.00 87.19 293 ILE A N 1
ATOM 364 C CA . ILE A 1 313 ? 103.652 156.286 97.217 1.00 87.19 293 ILE A CA 1
ATOM 365 C C . ILE A 1 313 ? 102.209 155.800 97.243 1.00 87.19 293 ILE A C 1
ATOM 366 O O . ILE A 1 313 ? 101.891 154.726 96.717 1.00 87.19 293 ILE A O 1
ATOM 371 N N . MET A 1 314 ? 101.313 156.580 97.853 1.00 87.35 294 MET A N 1
ATOM 372 C CA . MET A 1 314 ? 99.903 156.199 97.867 1.00 87.35 294 MET A CA 1
ATOM 373 C C . MET A 1 314 ? 99.334 156.131 96.453 1.00 87.35 294 MET A C 1
ATOM 374 O O . MET A 1 314 ? 98.608 155.188 96.111 1.00 87.35 294 MET A O 1
ATOM 379 N N . ALA A 1 315 ? 99.659 157.119 95.615 1.00 85.62 295 ALA A N 1
ATOM 380 C CA . ALA A 1 315 ? 99.177 157.114 94.237 1.00 85.62 295 ALA A CA 1
ATOM 381 C C . ALA A 1 315 ? 99.748 155.938 93.453 1.00 85.62 295 ALA A C 1
ATOM 382 O O . ALA A 1 315 ? 99.040 155.309 92.656 1.00 85.62 295 ALA A O 1
ATOM 384 N N . ALA A 1 316 ? 101.033 155.636 93.658 1.00 85.08 296 ALA A N 1
ATOM 385 C CA . ALA A 1 316 ? 101.637 154.487 92.991 1.00 85.08 296 ALA A CA 1
ATOM 386 C C . ALA A 1 316 ? 100.952 153.190 93.400 1.00 85.08 296 ALA A C 1
ATOM 387 O O . ALA A 1 316 ? 100.678 152.327 92.554 1.00 85.08 296 ALA A O 1
ATOM 389 N N . CYS A 1 317 ? 100.666 153.035 94.695 1.00 85.37 297 CYS A N 1
ATOM 390 C CA . CYS A 1 317 ? 99.970 151.843 95.165 1.00 85.37 297 CYS A CA 1
ATOM 391 C C . CYS A 1 317 ? 98.572 151.750 94.569 1.00 85.37 297 CYS A C 1
ATOM 392 O O . CYS A 1 317 ? 98.120 150.662 94.198 1.00 85.37 297 CYS A O 1
ATOM 395 N N . VAL A 1 318 ? 97.871 152.882 94.475 1.00 84.84 298 VAL A N 1
ATOM 396 C CA . VAL A 1 318 ? 96.530 152.881 93.894 1.00 84.84 298 VAL A CA 1
ATOM 397 C C . VAL A 1 318 ? 96.580 152.451 92.433 1.00 84.84 298 VAL A C 1
ATOM 398 O O . VAL A 1 318 ? 95.765 151.636 91.981 1.00 84.84 298 VAL A O 1
ATOM 402 N N . VAL A 1 319 ? 97.540 152.984 91.673 1.00 83.47 299 VAL A N 1
ATOM 403 C CA . VAL A 1 319 ? 97.662 152.614 90.264 1.00 83.47 299 VAL A CA 1
ATOM 404 C C . VAL A 1 319 ? 97.985 151.131 90.126 1.00 83.47 299 VAL A C 1
ATOM 405 O O . VAL A 1 319 ? 97.402 150.427 89.289 1.00 83.47 299 VAL A O 1
ATOM 409 N N . ALA A 1 320 ? 98.915 150.630 90.945 1.00 83.76 300 ALA A N 1
ATOM 410 C CA . ALA A 1 320 ? 99.281 149.219 90.871 1.00 83.76 300 ALA A CA 1
ATOM 411 C C . ALA A 1 320 ? 98.100 148.320 91.216 1.00 83.76 300 ALA A C 1
ATOM 412 O O . ALA A 1 320 ? 97.889 147.287 90.571 1.00 83.76 300 ALA A O 1
ATOM 414 N N . ASN A 1 321 ? 97.324 148.692 92.236 1.00 83.84 301 ASN A N 1
ATOM 415 C CA . ASN A 1 321 ? 96.149 147.905 92.597 1.00 83.84 301 ASN A CA 1
ATOM 416 C C . ASN A 1 321 ? 95.105 147.932 91.489 1.00 83.84 301 ASN A C 1
ATOM 417 O O . ASN A 1 321 ? 94.464 146.912 91.210 1.00 83.84 301 ASN A O 1
ATOM 422 N N . ASP A 1 322 ? 94.915 149.091 90.855 1.00 87.18 302 ASP A N 1
ATOM 423 C CA . ASP A 1 322 ? 93.945 149.187 89.770 1.00 87.18 302 ASP A CA 1
ATOM 424 C C . ASP A 1 322 ? 94.356 148.312 88.592 1.00 87.18 302 ASP A C 1
ATOM 425 O O . ASP A 1 322 ? 93.523 147.602 88.015 1.00 87.18 302 ASP A O 1
ATOM 430 N N . LEU A 1 323 ? 95.636 148.337 88.227 1.00 84.45 303 LEU A N 1
ATOM 431 C CA . LEU A 1 323 ? 96.115 147.545 87.102 1.00 84.45 303 LEU A CA 1
ATOM 432 C C . LEU A 1 323 ? 96.472 146.113 87.480 1.00 84.45 303 LEU A C 1
ATOM 433 O O . LEU A 1 323 ? 96.705 145.295 86.584 1.00 84.45 303 LEU A O 1
ATOM 438 N N . GLY A 1 324 ? 96.515 145.788 88.770 1.00 83.63 304 GLY A N 1
ATOM 439 C CA . GLY A 1 324 ? 96.845 144.445 89.207 1.00 83.63 304 GLY A CA 1
ATOM 440 C C . GLY A 1 324 ? 98.268 144.027 88.894 1.00 83.63 304 GLY A C 1
ATOM 441 O O . GLY A 1 324 ? 98.503 142.906 88.433 1.00 83.63 304 GLY A O 1
ATOM 442 N N . LEU A 1 325 ? 99.225 144.914 89.143 1.00 82.27 305 LEU A N 1
ATOM 443 C CA . LEU A 1 325 ? 100.628 144.668 88.851 1.00 82.27 305 LEU A CA 1
ATOM 444 C C . LEU A 1 325 ? 101.433 144.609 90.143 1.00 82.27 305 LEU A C 1
ATOM 445 O O . LEU A 1 325 ? 100.932 144.897 91.233 1.00 82.27 305 LEU A O 1
ATOM 450 N N . ASP A 1 326 ? 102.699 144.229 90.007 1.00 82.67 306 ASP A N 1
ATOM 451 C CA . ASP A 1 326 ? 103.632 144.165 91.120 1.00 82.67 306 ASP A CA 1
ATOM 452 C C . ASP A 1 326 ? 104.509 145.411 91.151 1.00 82.67 306 ASP A C 1
ATOM 453 O O . ASP A 1 326 ? 104.710 146.084 90.138 1.00 82.67 306 ASP A O 1
ATOM 458 N N . ILE A 1 327 ? 105.036 145.708 92.336 1.00 79.91 307 ILE A N 1
ATOM 459 C CA . ILE A 1 327 ? 105.894 146.866 92.557 1.00 79.91 307 ILE A CA 1
ATOM 460 C C . ILE A 1 327 ? 107.302 146.370 92.852 1.00 79.91 307 ILE A C 1
ATOM 461 O O . ILE A 1 327 ? 107.490 145.492 93.702 1.00 79.91 307 ILE A O 1
ATOM 466 N N . LYS A 1 328 ? 108.285 146.930 92.150 1.00 81.33 308 LYS A N 1
ATOM 467 C CA . LYS A 1 328 ? 109.684 146.565 92.324 1.00 81.33 308 LYS A CA 1
ATOM 468 C C . LYS A 1 328 ? 110.520 147.829 92.456 1.00 81.33 308 LYS A C 1
ATOM 469 O O . LYS A 1 328 ? 110.374 148.757 91.656 1.00 81.33 308 LYS A O 1
ATOM 475 N N . GLN A 1 329 ? 111.395 147.861 93.459 1.00 82.06 309 GLN A N 1
ATOM 476 C CA . GLN A 1 329 ? 112.282 148.998 93.674 1.00 82.06 309 GLN A CA 1
ATOM 477 C C . GLN A 1 329 ? 113.422 148.537 94.568 1.00 82.06 309 GLN A C 1
ATOM 478 O O . GLN A 1 329 ? 113.178 148.018 95.660 1.00 82.06 309 GLN A O 1
ATOM 484 N N . ASN A 1 330 ? 114.660 148.723 94.107 1.00 83.27 310 ASN A N 1
ATOM 485 C CA . ASN A 1 330 ? 115.814 148.111 94.755 1.00 83.27 310 ASN A CA 1
ATOM 486 C C . ASN A 1 330 ? 116.825 149.117 95.293 1.00 83.27 310 ASN A C 1
ATOM 487 O O . ASN A 1 330 ? 117.919 148.710 95.701 1.00 83.27 310 ASN A O 1
ATOM 492 N N . ASP A 1 331 ? 116.500 150.406 95.315 1.00 85.02 311 ASP A N 1
ATOM 493 C CA . ASP A 1 331 ? 117.432 151.398 95.835 1.00 85.02 311 ASP A CA 1
ATOM 494 C C . ASP A 1 331 ? 116.681 152.684 96.143 1.00 85.02 311 ASP A C 1
ATOM 495 O O . ASP A 1 331 ? 115.548 152.885 95.701 1.00 85.02 311 ASP A O 1
ATOM 500 N N . GLY A 1 332 ? 117.332 153.548 96.907 1.00 85.01 312 GLY A N 1
ATOM 501 C CA . GLY A 1 332 ? 116.796 154.847 97.245 1.00 85.01 312 GLY A CA 1
ATOM 502 C C . GLY A 1 332 ? 116.367 154.928 98.703 1.00 85.01 312 GLY A C 1
ATOM 503 O O . GLY A 1 332 ? 116.118 153.922 99.373 1.00 85.01 312 GLY A O 1
ATOM 504 N N . THR A 1 333 ? 116.286 156.161 99.193 1.00 88.34 313 THR A N 1
ATOM 505 C CA . THR A 1 333 ? 115.819 156.453 100.540 1.00 88.34 313 THR A CA 1
ATOM 506 C C . THR A 1 333 ? 114.657 157.434 100.466 1.00 88.34 313 THR A C 1
ATOM 507 O O . THR A 1 333 ? 114.738 158.459 99.783 1.00 88.34 313 THR A O 1
ATOM 511 N N . TYR A 1 334 ? 113.572 157.111 101.165 1.00 87.47 314 TYR A N 1
ATOM 512 C CA . TYR A 1 334 ? 112.334 157.874 101.079 1.00 87.47 314 TYR A CA 1
ATOM 513 C C . TYR A 1 334 ? 111.932 158.355 102.463 1.00 87.47 314 TYR A C 1
ATOM 514 O O . TYR A 1 334 ? 111.964 157.583 103.426 1.00 87.47 314 TYR A O 1
ATOM 523 N N . LEU A 1 335 ? 111.554 159.626 102.558 1.00 88.91 315 LEU A N 1
ATOM 524 C CA . LEU A 1 335 ? 111.095 160.212 103.810 1.00 88.91 315 LEU A CA 1
ATOM 525 C C . LEU A 1 335 ? 109.573 160.271 103.815 1.00 88.91 315 LEU A C 1
ATOM 526 O O . LEU A 1 335 ? 108.964 160.831 102.898 1.00 88.91 315 LEU A O 1
ATOM 531 N N . VAL A 1 336 ? 108.962 159.694 104.851 1.00 88.15 316 VAL A N 1
ATOM 532 C CA . VAL A 1 336 ? 107.514 159.591 104.947 1.00 88.15 316 VAL A CA 1
ATOM 533 C C . VAL A 1 336 ? 107.064 160.081 106.317 1.00 88.15 316 VAL A C 1
ATOM 534 O O . VAL A 1 336 ? 107.813 160.043 107.295 1.00 88.15 316 VAL A O 1
ATOM 538 N N . SER A 1 337 ? 105.817 160.540 106.375 1.00 90.14 317 SER A N 1
ATOM 539 C CA . SER A 1 337 ? 105.239 161.069 107.604 1.00 90.14 317 SER A CA 1
ATOM 540 C C . SER A 1 337 ? 103.722 160.940 107.521 1.00 90.14 317 SER A C 1
ATOM 541 O O . SER A 1 337 ? 103.170 160.520 106.501 1.00 90.14 317 SER A O 1
ATOM 544 N N . GLY A 1 338 ? 103.051 161.311 108.608 1.00 88.30 318 GLY A N 1
ATOM 545 C CA . GLY A 1 338 ? 101.607 161.216 108.669 1.00 88.30 318 GLY A CA 1
ATOM 546 C C . GLY A 1 338 ? 101.144 159.839 109.109 1.00 88.30 318 GLY A C 1
ATOM 547 O O . GLY A 1 338 ? 101.873 159.073 109.749 1.00 88.30 318 GLY A O 1
ATOM 548 N N . ASN A 1 339 ? 99.897 159.525 108.760 1.00 89.25 319 ASN A N 1
ATOM 549 C CA . ASN A 1 339 ? 99.301 158.216 109.031 1.00 89.25 319 ASN A CA 1
ATOM 550 C C . ASN A 1 339 ? 98.610 157.686 107.778 1.00 89.25 319 ASN A C 1
ATOM 551 O O . ASN A 1 339 ? 97.381 157.552 107.737 1.00 89.25 319 ASN A O 1
ATOM 556 N N . PRO A 1 340 ? 99.373 157.359 106.739 1.00 86.13 320 PRO A N 1
ATOM 557 C CA . PRO A 1 340 ? 98.769 156.795 105.530 1.00 86.13 320 PRO A CA 1
ATOM 558 C C . PRO A 1 340 ? 98.462 155.313 105.690 1.00 86.13 320 PRO A C 1
ATOM 559 O O . PRO A 1 340 ? 98.946 154.638 106.599 1.00 86.13 320 PRO A O 1
ATOM 563 N N . VAL A 1 341 ? 97.634 154.815 104.776 1.00 84.00 321 VAL A N 1
ATOM 564 C CA . VAL A 1 341 ? 97.317 153.394 104.675 1.00 84.00 321 VAL A CA 1
ATOM 565 C C . VAL A 1 341 ? 97.528 153.010 103.217 1.00 84.00 321 VAL A C 1
ATOM 566 O O . VAL A 1 341 ? 96.661 153.258 102.372 1.00 84.00 321 VAL A O 1
ATOM 570 N N . TRP A 1 342 ? 98.679 152.411 102.913 1.00 81.75 322 TRP A N 1
ATOM 571 C CA . TRP A 1 342 ? 99.000 152.018 101.548 1.00 81.75 322 TRP A CA 1
ATOM 572 C C . TRP A 1 342 ? 98.478 150.610 101.300 1.00 81.75 322 TRP A C 1
ATOM 573 O O . TRP A 1 342 ? 98.979 149.660 101.919 1.00 81.75 322 TRP A O 1
ATOM 584 N N . PRO A 1 343 ? 97.494 150.420 100.420 1.00 80.69 323 PRO A N 1
ATOM 585 C CA . PRO A 1 343 ? 96.989 149.067 100.164 1.00 80.69 323 PRO A CA 1
ATOM 586 C C . PRO A 1 343 ? 97.734 148.368 99.038 1.00 80.69 323 PRO A C 1
ATOM 587 O O . PRO A 1 343 ? 97.977 148.960 97.983 1.00 80.69 323 PRO A O 1
ATOM 591 N N . VAL A 1 344 ? 98.101 147.107 99.253 1.00 78.43 324 VAL A N 1
ATOM 592 C CA . VAL A 1 344 ? 98.788 146.298 98.252 1.00 78.43 324 VAL A CA 1
ATOM 593 C C . VAL A 1 344 ? 98.040 144.981 98.110 1.00 78.43 324 VAL A C 1
ATOM 594 O O . VAL A 1 344 ? 97.841 144.267 99.098 1.00 78.43 324 VAL A O 1
ATOM 598 N N . TYR A 1 345 ? 97.630 144.659 96.884 1.00 79.11 325 TYR A N 1
ATOM 599 C CA . TYR A 1 345 ? 96.898 143.432 96.600 1.00 79.11 325 TYR A CA 1
ATOM 600 C C . TYR A 1 345 ? 97.748 142.375 95.911 1.00 79.11 325 TYR A C 1
ATOM 601 O O . TYR A 1 345 ? 97.244 141.284 95.628 1.00 79.11 325 TYR A O 1
ATOM 610 N N . ASN A 1 346 ? 99.018 142.661 95.637 1.00 79.07 326 ASN A N 1
ATOM 611 C CA . ASN A 1 346 ? 99.880 141.761 94.883 1.00 79.07 326 ASN A CA 1
ATOM 612 C C . ASN A 1 346 ? 101.261 141.770 95.529 1.00 79.07 326 ASN A C 1
ATOM 613 O O . ASN A 1 346 ? 101.437 142.236 96.658 1.00 79.07 326 ASN A O 1
ATOM 618 N N . SER A 1 347 ? 102.247 141.240 94.810 1.00 76.62 327 SER A N 1
ATOM 619 C CA . SER A 1 347 ? 103.594 141.126 95.347 1.00 76.62 327 SER A CA 1
ATOM 620 C C . SER A 1 347 ? 104.235 142.501 95.514 1.00 76.62 327 SER A C 1
ATOM 621 O O . SER A 1 347 ? 103.847 143.485 94.878 1.00 76.62 327 SER A O 1
ATOM 624 N N . LEU A 1 348 ? 105.233 142.556 96.392 1.00 75.90 328 LEU A N 1
ATOM 625 C CA . LEU A 1 348 ? 105.932 143.799 96.702 1.00 75.90 328 LEU A CA 1
ATOM 626 C C . LEU A 1 348 ? 107.391 143.473 96.977 1.00 75.90 328 LEU A C 1
ATOM 627 O O . LEU A 1 348 ? 107.690 142.696 97.887 1.00 75.90 328 LEU A O 1
ATOM 632 N N . ASP A 1 349 ? 108.291 144.062 96.194 1.00 79.39 329 ASP A N 1
ATOM 633 C CA . ASP A 1 349 ? 109.729 143.821 96.307 1.00 79.39 329 ASP A CA 1
ATOM 634 C C . ASP A 1 349 ? 110.400 145.152 96.632 1.00 79.39 329 ASP A C 1
ATOM 635 O O . ASP A 1 349 ? 110.499 146.034 95.775 1.00 79.39 329 ASP A O 1
ATOM 640 N N . LEU A 1 350 ? 110.866 145.289 97.872 1.00 76.33 330 LEU A N 1
ATOM 641 C CA . LEU A 1 350 ? 111.511 146.509 98.342 1.00 76.33 330 LEU A CA 1
ATOM 642 C C . LEU A 1 350 ? 112.887 146.227 98.938 1.00 76.33 330 LEU A C 1
ATOM 643 O O . LEU A 1 350 ? 113.386 147.003 99.753 1.00 76.33 330 LEU A O 1
ATOM 648 N N . ASN A 1 351 ? 113.508 145.116 98.547 1.00 76.05 331 ASN A N 1
ATOM 649 C CA . ASN A 1 351 ? 114.839 144.791 99.043 1.00 76.05 331 ASN A CA 1
ATOM 650 C C . ASN A 1 351 ? 115.856 145.790 98.508 1.00 76.05 331 ASN A C 1
ATOM 651 O O . ASN A 1 351 ? 115.974 145.985 97.295 1.00 76.05 331 ASN A O 1
ATOM 656 N N . GLY A 1 352 ? 116.594 146.419 99.415 1.00 76.92 332 GLY A N 1
ATOM 657 C CA . GLY A 1 352 ? 117.530 147.461 99.056 1.00 76.92 332 GLY A CA 1
ATOM 658 C C . GLY A 1 352 ? 117.023 148.872 99.245 1.00 76.92 332 GLY A C 1
ATOM 659 O O . GLY A 1 352 ? 117.787 149.818 99.027 1.00 76.92 332 GLY A O 1
ATOM 660 N N . VAL A 1 353 ? 115.767 149.042 99.646 1.00 78.48 333 VAL A N 1
ATOM 661 C CA . VAL A 1 353 ? 115.159 150.349 99.851 1.00 78.48 333 VAL A CA 1
ATOM 662 C C . VAL A 1 353 ? 115.083 150.615 101.345 1.00 78.48 333 VAL A C 1
ATOM 663 O O . VAL A 1 353 ? 114.730 149.725 102.126 1.00 78.48 333 VAL A O 1
ATOM 667 N N . THR A 1 354 ? 115.429 151.835 101.745 1.00 81.09 334 THR A N 1
ATOM 668 C CA . THR A 1 354 ? 115.344 152.257 103.135 1.00 81.09 334 THR A CA 1
ATOM 669 C C . THR A 1 354 ? 114.306 153.362 103.262 1.00 81.09 334 THR A C 1
ATOM 670 O O . THR A 1 354 ? 114.317 154.324 102.488 1.00 81.09 334 THR A O 1
ATOM 674 N N . LEU A 1 355 ? 113.401 153.210 104.223 1.00 81.21 335 LEU A N 1
ATOM 675 C CA . LEU A 1 355 ? 112.381 154.210 104.507 1.00 81.21 335 LEU A CA 1
ATOM 676 C C . LEU A 1 355 ? 112.769 154.960 105.774 1.00 81.21 335 LEU A C 1
ATOM 677 O O . LEU A 1 355 ? 112.995 154.343 106.820 1.00 81.21 335 LEU A O 1
ATOM 682 N N . LYS A 1 356 ? 112.847 156.284 105.678 1.00 85.71 336 LYS A N 1
ATOM 683 C CA . LYS A 1 356 ? 113.206 157.127 106.816 1.00 85.71 336 LYS A CA 1
ATOM 684 C C . LYS A 1 356 ? 111.919 157.658 107.434 1.00 85.71 336 LYS A C 1
ATOM 685 O O . LYS A 1 356 ? 111.319 158.609 106.929 1.00 85.71 336 LYS A O 1
ATOM 691 N N . LEU A 1 357 ? 111.495 157.042 108.533 1.00 85.18 337 LEU A N 1
ATOM 692 C CA . LEU A 1 357 ? 110.249 157.420 109.182 1.00 85.18 337 LEU A CA 1
ATOM 693 C C . LEU A 1 357 ? 110.432 158.688 110.004 1.00 85.18 337 LEU A C 1
ATOM 694 O O . LEU A 1 357 ? 111.450 158.871 110.677 1.00 85.18 337 LEU A O 1
ATOM 699 N N . ALA A 1 358 ? 109.434 159.565 109.946 1.00 88.99 338 ALA A N 1
ATOM 700 C CA . ALA A 1 358 ? 109.451 160.789 110.727 1.00 88.99 338 ALA A CA 1
ATOM 701 C C . ALA A 1 358 ? 109.148 160.488 112.193 1.00 88.99 338 ALA A C 1
ATOM 702 O O . ALA A 1 358 ? 108.761 159.377 112.564 1.00 88.99 338 ALA A O 1
ATOM 704 N N . ALA A 1 359 ? 109.339 161.504 113.037 1.00 90.64 339 ALA A N 1
ATOM 705 C CA . ALA A 1 359 ? 109.099 161.332 114.467 1.00 90.64 339 ALA A CA 1
ATOM 706 C C . ALA A 1 359 ? 107.629 161.053 114.755 1.00 90.64 339 ALA A C 1
ATOM 707 O O . ALA A 1 359 ? 107.306 160.270 115.656 1.00 90.64 339 ALA A O 1
ATOM 709 N N . GLY A 1 360 ? 106.727 161.681 114.007 1.00 90.35 340 GLY A N 1
ATOM 710 C CA . GLY A 1 360 ? 105.306 161.500 114.226 1.00 90.35 340 GLY A CA 1
ATOM 711 C C . GLY A 1 360 ? 104.639 160.547 113.255 1.00 90.35 340 GLY A C 1
ATOM 712 O O . GLY A 1 360 ? 103.414 160.567 113.108 1.00 90.35 340 GLY A O 1
ATOM 713 N N . PHE A 1 361 ? 105.429 159.711 112.585 1.00 86.77 341 PHE A N 1
ATOM 714 C CA . PHE A 1 361 ? 104.877 158.770 111.620 1.00 86.77 341 PHE A CA 1
ATOM 715 C C . PHE A 1 361 ? 104.022 157.723 112.323 1.00 86.77 341 PHE A C 1
ATOM 716 O O . PHE A 1 361 ? 104.427 157.156 113.342 1.00 86.77 341 PHE A O 1
ATOM 724 N N . THR A 1 362 ? 102.829 157.466 111.773 1.00 87.32 342 THR A N 1
ATOM 725 C CA . THR A 1 362 ? 101.930 156.471 112.347 1.00 87.32 342 THR A CA 1
ATOM 726 C C . THR A 1 362 ? 101.228 155.631 111.283 1.00 87.32 342 THR A C 1
ATOM 727 O O . THR A 1 362 ? 100.221 154.981 111.590 1.00 87.32 342 THR A O 1
ATOM 731 N N . GLY A 1 363 ? 101.724 155.623 110.045 1.00 85.05 343 GLY A N 1
ATOM 732 C CA . GLY A 1 363 ? 101.113 154.850 108.985 1.00 85.05 343 GLY A CA 1
ATOM 733 C C . GLY A 1 363 ? 101.648 153.432 108.912 1.00 85.05 343 GLY A C 1
ATOM 734 O O . GLY A 1 363 ? 102.413 152.977 109.761 1.00 85.05 343 GLY A O 1
ATOM 735 N N . TYR A 1 364 ? 101.230 152.725 107.863 1.00 80.85 344 TYR A N 1
ATOM 736 C CA . TYR A 1 364 ? 101.646 151.342 107.673 1.00 80.85 344 TYR A CA 1
ATOM 737 C C . TYR A 1 364 ? 101.290 150.884 106.267 1.00 80.85 344 TYR A C 1
ATOM 738 O O . TYR A 1 364 ? 100.433 151.466 105.598 1.00 80.85 344 TYR A O 1
ATOM 747 N N . PHE A 1 365 ? 101.971 149.826 105.831 1.00 79.11 345 PHE A N 1
ATOM 748 C CA . PHE A 1 365 ? 101.606 149.121 104.610 1.00 79.11 345 PHE A CA 1
ATOM 749 C C . PHE A 1 365 ? 100.511 148.107 104.916 1.00 79.11 345 PHE A C 1
ATOM 750 O O . PHE A 1 365 ? 100.579 147.394 105.922 1.00 79.11 345 PHE A O 1
ATOM 758 N N . ALA A 1 366 ? 99.506 148.039 104.051 1.00 77.58 346 ALA A N 1
ATOM 759 C CA . ALA A 1 366 ? 98.380 147.124 104.219 1.00 77.58 346 ALA A CA 1
ATOM 760 C C . ALA A 1 366 ? 98.472 146.042 103.148 1.00 77.58 346 ALA A C 1
ATOM 761 O O . ALA A 1 366 ? 97.988 146.223 102.027 1.00 77.58 346 ALA A O 1
ATOM 763 N N . LEU A 1 367 ? 99.092 144.918 103.497 1.00 74.28 347 LEU A N 1
ATOM 764 C CA . LEU A 1 367 ? 99.197 143.771 102.601 1.00 74.28 347 LEU A CA 1
ATOM 765 C C . LEU A 1 367 ? 98.002 142.860 102.854 1.00 74.28 347 LEU A C 1
ATOM 766 O O . LEU A 1 367 ? 97.877 142.275 103.933 1.00 74.28 347 LEU A O 1
ATOM 771 N N . THR A 1 368 ? 97.127 142.734 101.860 1.00 76.06 348 THR A N 1
ATOM 772 C CA . THR A 1 368 ? 95.874 142.017 102.025 1.00 76.06 348 THR A CA 1
ATOM 773 C C . THR A 1 368 ? 95.434 141.407 100.702 1.00 76.06 348 THR A C 1
ATOM 774 O O . THR A 1 368 ? 95.924 141.768 99.630 1.00 76.06 348 THR A O 1
ATOM 778 N N . GLN A 1 369 ? 94.499 140.462 100.798 1.00 76.49 349 GLN A N 1
ATOM 779 C CA . GLN A 1 369 ? 93.866 139.880 99.622 1.00 76.49 349 GLN A CA 1
ATOM 780 C C . GLN A 1 369 ? 92.746 140.785 99.131 1.00 76.49 349 GLN A C 1
ATOM 781 O O . GLN A 1 369 ? 92.549 141.881 99.664 1.00 76.49 349 GLN A O 1
ATOM 787 N N . LYS A 1 370 ? 92.004 140.338 98.120 1.00 83.18 350 LYS A N 1
ATOM 788 C CA . LYS A 1 370 ? 90.897 141.126 97.596 1.00 83.18 350 LYS A CA 1
ATOM 789 C C . LYS A 1 370 ? 89.629 140.285 97.531 1.00 83.18 350 LYS A C 1
ATOM 790 O O . LYS A 1 370 ? 89.593 139.264 96.837 1.00 83.18 350 LYS A O 1
ATOM 796 N N . ASP A 1 371 ? 88.589 140.712 98.246 1.00 86.79 351 ASP A N 1
ATOM 797 C CA . ASP A 1 371 ? 87.311 140.001 98.314 1.00 86.79 351 ASP A CA 1
ATOM 798 C C . ASP A 1 371 ? 87.511 138.544 98.723 1.00 86.79 351 ASP A C 1
ATOM 799 O O . ASP A 1 371 ? 87.042 137.612 98.066 1.00 86.79 351 ASP A O 1
ATOM 804 N N . SER A 1 372 ? 88.222 138.352 99.832 1.00 80.39 352 SER A N 1
ATOM 805 C CA . SER A 1 372 ? 88.566 137.023 100.315 1.00 80.39 352 SER A CA 1
ATOM 806 C C . SER A 1 372 ? 87.846 136.633 101.598 1.00 80.39 352 SER A C 1
ATOM 807 O O . SER A 1 372 ? 87.943 135.475 102.013 1.00 80.39 352 SER A O 1
ATOM 810 N N . THR A 1 373 ? 87.127 137.554 102.236 1.00 80.21 353 THR A N 1
ATOM 811 C CA . THR A 1 373 ? 86.552 137.311 103.552 1.00 80.21 353 THR A CA 1
ATOM 812 C C . THR A 1 373 ? 85.045 137.513 103.516 1.00 80.21 353 THR A C 1
ATOM 813 O O . THR A 1 373 ? 84.560 138.509 102.971 1.00 80.21 353 THR A O 1
ATOM 817 N N . THR A 1 374 ? 84.313 136.564 104.096 1.00 80.83 354 THR A N 1
ATOM 818 C CA . THR A 1 374 ? 82.876 136.668 104.302 1.00 80.83 354 THR A CA 1
ATOM 819 C C . THR A 1 374 ? 82.566 136.375 105.763 1.00 80.83 354 THR A C 1
ATOM 820 O O . THR A 1 374 ? 83.125 135.443 106.348 1.00 80.83 354 THR A O 1
ATOM 824 N N . VAL A 1 375 ? 81.674 137.170 106.350 1.00 80.06 355 VAL A N 1
ATOM 825 C CA . VAL A 1 375 ? 81.332 137.070 107.764 1.00 80.06 355 VAL A CA 1
ATOM 826 C C . VAL A 1 375 ? 79.869 136.668 107.884 1.00 80.06 355 VAL A C 1
ATOM 827 O O . VAL A 1 375 ? 79.000 137.266 107.240 1.00 80.06 355 VAL A O 1
ATOM 831 N N . TYR A 1 376 ? 79.602 135.657 108.706 1.00 81.75 356 TYR A N 1
ATOM 832 C CA . TYR A 1 376 ? 78.255 135.162 108.952 1.00 81.75 356 TYR A CA 1
ATOM 833 C C . TYR A 1 376 ? 77.865 135.453 110.394 1.00 81.75 356 TYR A C 1
ATOM 834 O O . TYR A 1 376 ? 78.587 135.080 111.323 1.00 81.75 356 TYR A O 1
ATOM 843 N N . GLY A 1 377 ? 76.725 136.115 110.576 1.00 87.19 357 GLY A N 1
ATOM 844 C CA . GLY A 1 377 ? 76.267 136.492 111.891 1.00 87.19 357 GLY A CA 1
ATOM 845 C C . GLY A 1 377 ? 75.369 135.448 112.521 1.00 87.19 357 GLY A C 1
ATOM 846 O O . GLY A 1 377 ? 75.058 134.416 111.919 1.00 87.19 357 GLY A O 1
ATOM 847 N N . PRO A 1 378 ? 74.931 135.702 113.757 1.00 89.48 358 PRO A N 1
ATOM 848 C CA . PRO A 1 378 ? 74.077 134.720 114.446 1.00 89.48 358 PRO A CA 1
ATOM 849 C C . PRO A 1 378 ? 72.730 134.505 113.778 1.00 89.48 358 PRO A C 1
ATOM 850 O O . PRO A 1 378 ? 72.080 133.485 114.036 1.00 89.48 358 PRO A O 1
ATOM 854 N N . THR A 1 379 ? 72.287 135.431 112.933 1.00 92.64 359 THR A N 1
ATOM 855 C CA . THR A 1 379 ? 71.019 135.296 112.230 1.00 92.64 359 THR A CA 1
ATOM 856 C C . THR A 1 379 ? 71.172 134.716 110.830 1.00 92.64 359 THR A C 1
ATOM 857 O O . THR A 1 379 ? 70.175 134.604 110.110 1.00 92.64 359 THR A O 1
ATOM 861 N N . SER A 1 380 ? 72.386 134.351 110.428 1.00 89.81 360 SER A N 1
ATOM 862 C CA . SER A 1 380 ? 72.596 133.784 109.108 1.00 89.81 360 SER A CA 1
ATOM 863 C C . SER A 1 380 ? 72.023 132.369 109.038 1.00 89.81 360 SER A C 1
ATOM 864 O O . SER A 1 380 ? 72.023 131.641 110.034 1.00 89.81 360 SER A O 1
ATOM 867 N N . PRO A 1 381 ? 71.518 131.960 107.871 1.00 89.62 361 PRO A N 1
ATOM 868 C CA . PRO A 1 381 ? 70.991 130.590 107.744 1.00 89.62 361 PRO A CA 1
ATOM 869 C C . PRO A 1 381 ? 72.022 129.510 108.024 1.00 89.62 361 PRO A C 1
ATOM 870 O O . PRO A 1 381 ? 71.662 128.450 108.552 1.00 89.62 361 PRO A O 1
ATOM 874 N N . ILE A 1 382 ? 73.292 129.743 107.686 1.00 88.22 362 ILE A N 1
ATOM 875 C CA . ILE A 1 382 ? 74.329 128.744 107.934 1.00 88.22 362 ILE A CA 1
ATOM 876 C C . ILE A 1 382 ? 74.507 128.515 109.430 1.00 88.22 362 ILE A C 1
ATOM 877 O O . ILE A 1 382 ? 74.600 127.370 109.893 1.00 88.22 362 ILE A O 1
ATOM 882 N N . VAL A 1 383 ? 74.551 129.598 110.208 1.00 86.74 363 VAL A N 1
ATOM 883 C CA . VAL A 1 383 ? 74.733 129.475 111.652 1.00 86.74 363 VAL A CA 1
ATOM 884 C C . VAL A 1 383 ? 73.539 128.770 112.285 1.00 86.74 363 VAL A C 1
ATOM 885 O O . VAL A 1 383 ? 73.699 127.918 113.168 1.00 86.74 363 VAL A O 1
ATOM 889 N N . GLN A 1 384 ? 72.325 129.113 111.848 1.00 88.45 364 GLN A N 1
ATOM 890 C CA . GLN A 1 384 ? 71.137 128.457 112.384 1.00 88.45 364 GLN A CA 1
ATOM 891 C C . GLN A 1 384 ? 71.117 126.975 112.032 1.00 88.45 364 GLN A C 1
ATOM 892 O O . GLN A 1 384 ? 70.746 126.136 112.862 1.00 88.45 364 GLN A O 1
ATOM 898 N N . ALA A 1 385 ? 71.511 126.634 110.802 1.00 86.18 365 ALA A N 1
ATOM 899 C CA . ALA A 1 385 ? 71.580 125.231 110.407 1.00 86.18 365 ALA A CA 1
ATOM 900 C C . ALA A 1 385 ? 72.602 124.474 111.242 1.00 86.18 365 ALA A C 1
ATOM 901 O O . ALA A 1 385 ? 72.366 123.325 111.635 1.00 86.18 365 ALA A O 1
ATOM 903 N N . ILE A 1 386 ? 73.751 125.097 111.513 1.00 84.26 366 ILE A N 1
ATOM 904 C CA . ILE A 1 386 ? 74.763 124.460 112.352 1.00 84.26 366 ILE A CA 1
ATOM 905 C C . ILE A 1 386 ? 74.229 124.247 113.762 1.00 84.26 366 ILE A C 1
ATOM 906 O O . ILE A 1 386 ? 74.405 123.176 114.355 1.00 84.26 366 ILE A O 1
ATOM 911 N N . ASN A 1 387 ? 73.560 125.259 114.318 1.00 84.79 367 ASN A N 1
ATOM 912 C CA . ASN A 1 387 ? 73.072 125.172 115.689 1.00 84.79 367 ASN A CA 1
ATOM 913 C C . ASN A 1 387 ? 71.883 124.232 115.833 1.00 84.79 367 ASN A C 1
ATOM 914 O O . ASN A 1 387 ? 71.623 123.751 116.940 1.00 84.79 367 ASN A O 1
ATOM 919 N N . ALA A 1 388 ? 71.160 123.958 114.751 1.00 86.89 368 ALA A N 1
ATOM 920 C CA . ALA A 1 388 ? 69.993 123.088 114.808 1.00 86.89 368 ALA A CA 1
ATOM 921 C C . ALA A 1 388 ? 70.337 121.608 114.693 1.00 86.89 368 ALA A C 1
ATOM 922 O O . ALA A 1 388 ? 69.441 120.769 114.829 1.00 86.89 368 ALA A O 1
ATOM 924 N N . ALA A 1 389 ? 71.598 121.266 114.453 1.00 87.06 369 ALA A N 1
ATOM 925 C CA . ALA A 1 389 ? 72.024 119.883 114.280 1.00 87.06 369 ALA A CA 1
ATOM 926 C C . ALA A 1 389 ? 73.073 119.526 115.330 1.00 87.06 369 ALA A C 1
ATOM 927 O O . ALA A 1 389 ? 73.454 120.346 116.168 1.00 87.06 369 ALA A O 1
ATOM 929 N N . GLY A 1 390 ? 73.539 118.278 115.275 1.00 86.73 370 GLY A N 1
ATOM 930 C CA . GLY A 1 390 ? 74.518 117.773 116.210 1.00 86.73 370 GLY A CA 1
ATOM 931 C C . GLY A 1 390 ? 75.945 117.967 115.728 1.00 86.73 370 GLY A C 1
ATOM 932 O O . GLY A 1 390 ? 76.229 118.719 114.794 1.00 86.73 370 GLY A O 1
ATOM 933 N N . GLY A 1 391 ? 76.859 117.264 116.390 1.00 85.02 371 GLY A N 1
ATOM 934 C CA . GLY A 1 391 ? 78.264 117.320 116.047 1.00 85.02 371 GLY A CA 1
ATOM 935 C C . GLY A 1 391 ? 79.061 118.404 116.735 1.00 85.02 371 GLY A C 1
ATOM 936 O O . GLY A 1 391 ? 80.193 118.673 116.318 1.00 85.02 371 GLY A O 1
ATOM 937 N N . ARG A 1 392 ? 78.513 119.035 117.773 1.00 84.08 372 ARG A N 1
ATOM 938 C CA . ARG A 1 392 ? 79.193 120.098 118.500 1.00 84.08 372 ARG A CA 1
ATOM 939 C C . ARG A 1 392 ? 79.724 119.629 119.851 1.00 84.08 372 ARG A C 1
ATOM 940 O O . ARG A 1 392 ? 79.702 120.389 120.824 1.00 84.08 372 ARG A O 1
ATOM 948 N N . THR A 1 393 ? 80.199 118.392 119.930 1.00 83.83 373 THR A N 1
ATOM 949 C CA . THR A 1 393 ? 80.729 117.828 121.161 1.00 83.83 373 THR A CA 1
ATOM 950 C C . THR A 1 393 ? 82.254 117.825 121.132 1.00 83.83 373 THR A C 1
ATOM 951 O O . THR A 1 393 ? 82.886 118.142 120.123 1.00 83.83 373 THR A O 1
ATOM 955 N N . ALA A 1 394 ? 82.845 117.462 122.268 1.00 82.10 374 ALA A N 1
ATOM 956 C CA . ALA A 1 394 ? 84.296 117.428 122.377 1.00 82.10 374 ALA A CA 1
ATOM 957 C C . ALA A 1 394 ? 84.870 116.282 121.555 1.00 82.10 374 ALA A C 1
ATOM 958 O O . ALA A 1 394 ? 84.374 115.153 121.599 1.00 82.10 374 ALA A O 1
ATOM 960 N N . GLY A 1 395 ? 85.926 116.579 120.800 1.00 81.94 375 GLY A N 1
ATOM 961 C CA . GLY A 1 395 ? 86.548 115.603 119.933 1.00 81.94 375 GLY A CA 1
ATOM 962 C C . GLY A 1 395 ? 85.882 115.417 118.589 1.00 81.94 375 GLY A C 1
ATOM 963 O O . GLY A 1 395 ? 86.354 114.597 117.793 1.00 81.94 375 GLY A O 1
ATOM 964 N N . SER A 1 396 ? 84.805 116.145 118.309 1.00 82.46 376 SER A N 1
ATOM 965 C CA . SER A 1 396 ? 84.108 116.006 117.040 1.00 82.46 376 SER A CA 1
ATOM 966 C C . SER A 1 396 ? 84.949 116.557 115.894 1.00 82.46 376 SER A C 1
ATOM 967 O O . SER A 1 396 ? 85.688 117.533 116.045 1.00 82.46 376 SER A O 1
ATOM 970 N N . GLY A 1 397 ? 84.828 115.915 114.736 1.00 81.16 377 GLY A N 1
ATOM 971 C CA . GLY A 1 397 ? 85.541 116.353 113.553 1.00 81.16 377 GLY A CA 1
ATOM 972 C C . GLY A 1 397 ? 84.629 116.661 112.385 1.00 81.16 377 GLY A C 1
ATOM 973 O O . GLY A 1 397 ? 85.102 116.961 111.285 1.00 81.16 377 GLY A O 1
ATOM 974 N N . VAL A 1 398 ? 83.318 116.587 112.606 1.00 82.06 378 VAL A N 1
ATOM 975 C CA . VAL A 1 398 ? 82.324 116.832 111.568 1.00 82.06 378 VAL A CA 1
ATOM 976 C C . VAL A 1 398 ? 81.200 117.670 112.163 1.00 82.06 378 VAL A C 1
ATOM 977 O O . VAL A 1 398 ? 80.727 117.385 113.268 1.00 82.06 378 VAL A O 1
ATOM 981 N N . LEU A 1 399 ? 80.780 118.702 111.433 1.00 82.87 379 LEU A N 1
ATOM 982 C CA . LEU A 1 399 ? 79.606 119.490 111.794 1.00 82.87 379 LEU A CA 1
ATOM 983 C C . LEU A 1 399 ? 78.419 118.960 110.998 1.00 82.87 379 LEU A C 1
ATOM 984 O O . LEU A 1 399 ? 78.369 119.110 109.773 1.00 82.87 379 LEU A O 1
ATOM 989 N N . GLU A 1 400 ? 77.463 118.339 111.693 1.00 87.10 380 GLU A N 1
ATOM 990 C CA . GLU A 1 400 ? 76.369 117.650 111.016 1.00 87.10 380 GLU A CA 1
ATOM 991 C C . GLU A 1 400 ? 75.450 118.597 110.256 1.00 87.10 380 GLU A C 1
ATOM 992 O O . GLU A 1 400 ? 74.727 118.147 109.362 1.00 87.10 380 GLU A O 1
ATOM 998 N N . GLY A 1 401 ? 75.455 119.886 110.586 1.00 84.93 381 GLY A N 1
ATOM 999 C CA . GLY A 1 401 ? 74.611 120.829 109.877 1.00 84.93 381 GLY A CA 1
ATOM 1000 C C . GLY A 1 401 ? 75.116 121.252 108.516 1.00 84.93 381 GLY A C 1
ATOM 1001 O O . GLY A 1 401 ? 74.367 121.877 107.761 1.00 84.93 381 GLY A O 1
ATOM 1002 N N . LEU A 1 402 ? 76.366 120.924 108.183 1.00 83.39 382 LEU A N 1
ATOM 1003 C CA . LEU A 1 402 ? 76.972 121.316 106.916 1.00 83.39 382 LEU A CA 1
ATOM 1004 C C . LEU A 1 402 ? 77.268 120.118 106.022 1.00 83.39 382 LEU A C 1
ATOM 1005 O O . LEU A 1 402 ? 77.988 120.254 105.029 1.00 83.39 382 LEU A O 1
ATOM 1010 N N . VAL A 1 403 ? 76.731 118.944 106.358 1.00 85.12 383 VAL A N 1
ATOM 1011 C CA . VAL A 1 403 ? 77.029 117.740 105.589 1.00 85.12 383 VAL A CA 1
ATOM 1012 C C . VAL A 1 403 ? 76.464 117.850 104.177 1.00 85.12 383 VAL A C 1
ATOM 1013 O O . VAL A 1 403 ? 77.091 117.408 103.206 1.00 85.12 383 VAL A O 1
ATOM 1017 N N . ASN A 1 404 ? 75.285 118.449 104.033 1.00 89.10 384 ASN A N 1
ATOM 1018 C CA . ASN A 1 404 ? 74.632 118.617 102.740 1.00 89.10 384 ASN A CA 1
ATOM 1019 C C . ASN A 1 404 ? 74.674 120.071 102.275 1.00 89.10 384 ASN A C 1
ATOM 1020 O O . ASN A 1 404 ? 73.739 120.566 101.644 1.00 89.10 384 ASN A O 1
ATOM 1025 N N . SER A 1 405 ? 75.765 120.768 102.582 1.00 87.56 385 SER A N 1
ATOM 1026 C CA . SER A 1 405 ? 75.946 122.157 102.188 1.00 87.56 385 SER A CA 1
ATOM 1027 C C . SER A 1 405 ? 77.301 122.324 101.518 1.00 87.56 385 SER A C 1
ATOM 1028 O O . SER A 1 405 ? 78.234 121.556 101.766 1.00 87.56 385 SER A O 1
ATOM 1031 N N . THR A 1 406 ? 77.400 123.341 100.656 1.00 85.41 386 THR A N 1
ATOM 1032 C CA . THR A 1 406 ? 78.634 123.631 99.933 1.00 85.41 386 THR A CA 1
ATOM 1033 C C . THR A 1 406 ? 79.059 125.086 100.093 1.00 85.41 386 THR A C 1
ATOM 1034 O O . THR A 1 406 ? 79.926 125.557 99.350 1.00 85.41 386 THR A O 1
ATOM 1038 N N . GLU A 1 407 ? 78.469 125.808 101.047 1.00 86.55 387 GLU A N 1
ATOM 1039 C CA . GLU A 1 407 ? 78.761 127.229 101.202 1.00 86.55 387 GLU A CA 1
ATOM 1040 C C . GLU A 1 407 ? 80.163 127.487 101.738 1.00 86.55 387 GLU A C 1
ATOM 1041 O O . GLU A 1 407 ? 80.804 128.462 101.332 1.00 86.55 387 GLU A O 1
ATOM 1047 N N . LEU A 1 408 ? 80.656 126.639 102.642 1.00 80.45 388 LEU A N 1
ATOM 1048 C CA . LEU A 1 408 ? 81.929 126.866 103.315 1.00 80.45 388 LEU A CA 1
ATOM 1049 C C . LEU A 1 408 ? 83.017 125.899 102.861 1.00 80.45 388 LEU A C 1
ATOM 1050 O O . LEU A 1 408 ? 84.019 125.730 103.563 1.00 80.45 388 LEU A O 1
ATOM 1055 N N . ASN A 1 409 ? 82.844 125.260 101.708 1.00 78.42 389 ASN A N 1
ATOM 1056 C CA . ASN A 1 409 ? 83.810 124.271 101.249 1.00 78.42 389 ASN A CA 1
ATOM 1057 C C . ASN A 1 409 ? 85.130 124.935 100.874 1.00 78.42 389 ASN A C 1
ATOM 1058 O O . ASN A 1 409 ? 85.150 125.958 100.184 1.00 78.42 389 ASN A O 1
ATOM 1063 N N . GLY A 1 410 ? 86.231 124.345 101.327 1.00 75.34 390 GLY A N 1
ATOM 1064 C CA . GLY A 1 410 ? 87.560 124.823 100.983 1.00 75.34 390 GLY A CA 1
ATOM 1065 C C . GLY A 1 410 ? 87.913 126.196 101.514 1.00 75.34 390 GLY A C 1
ATOM 1066 O O . GLY A 1 410 ? 88.503 127.002 100.784 1.00 75.34 390 GLY A O 1
ATOM 1067 N N . LYS A 1 411 ? 87.570 126.485 102.767 1.00 73.69 391 LYS A N 1
ATOM 1068 C CA . LYS A 1 411 ? 87.849 127.783 103.362 1.00 73.69 391 LYS A CA 1
ATOM 1069 C C . LYS A 1 411 ? 88.357 127.604 104.784 1.00 73.69 391 LYS A C 1
ATOM 1070 O O . LYS A 1 411 ? 88.005 126.641 105.470 1.00 73.69 391 LYS A O 1
ATOM 1076 N N . PHE A 1 412 ? 89.192 128.544 105.219 1.00 70.60 392 PHE A N 1
ATOM 1077 C CA . PHE A 1 412 ? 89.615 128.604 106.611 1.00 70.60 392 PHE A CA 1
ATOM 1078 C C . PHE A 1 412 ? 88.542 129.301 107.437 1.00 70.60 392 PHE A C 1
ATOM 1079 O O . PHE A 1 412 ? 88.041 130.361 107.049 1.00 70.60 392 PHE A O 1
ATOM 1087 N N . LEU A 1 413 ? 88.191 128.709 108.575 1.00 71.80 393 LEU A N 1
ATOM 1088 C CA . LEU A 1 413 ? 87.103 129.197 109.411 1.00 71.80 393 LEU A CA 1
ATOM 1089 C C . LEU A 1 413 ? 87.650 129.694 110.740 1.00 71.80 393 LEU A C 1
ATOM 1090 O O . LEU A 1 413 ? 88.472 129.021 111.370 1.00 71.80 393 LEU A O 1
ATOM 1095 N N . PHE A 1 414 ? 87.195 130.872 111.157 1.00 73.54 394 PHE A N 1
ATOM 1096 C CA . PHE A 1 414 ? 87.502 131.440 112.468 1.00 73.54 394 PHE A CA 1
ATOM 1097 C C . PHE A 1 414 ? 86.169 131.703 113.161 1.00 73.54 394 PHE A C 1
ATOM 1098 O O . PHE A 1 414 ? 85.583 132.778 113.000 1.00 73.54 394 PHE A O 1
ATOM 1106 N N . MET A 1 415 ? 85.686 130.731 113.929 1.00 79.27 395 MET A N 1
ATOM 1107 C CA . MET A 1 415 ? 84.369 130.823 114.536 1.00 79.27 395 MET A CA 1
ATOM 1108 C C . MET A 1 415 ? 84.462 131.050 116.039 1.00 79.27 395 MET A C 1
ATOM 1109 O O . MET A 1 415 ? 85.498 130.823 116.668 1.00 79.27 395 MET A O 1
ATOM 1114 N N . GLU A 1 416 ? 83.350 131.516 116.605 1.00 81.51 396 GLU A N 1
ATOM 1115 C CA . GLU A 1 416 ? 83.255 131.867 118.013 1.00 81.51 396 GLU A CA 1
ATOM 1116 C C . GLU A 1 416 ? 81.978 131.281 118.597 1.00 81.51 396 GLU A C 1
ATOM 1117 O O . GLU A 1 416 ? 80.992 131.070 117.886 1.00 81.51 396 GLU A O 1
ATOM 1123 N N . GLY A 1 417 ? 82.004 131.020 119.901 1.00 79.06 397 GLY A N 1
ATOM 1124 C CA . GLY A 1 417 ? 80.875 130.398 120.564 1.00 79.06 397 GLY A CA 1
ATOM 1125 C C . GLY A 1 417 ? 80.250 131.250 121.648 1.00 79.06 397 GLY A C 1
ATOM 1126 O O . GLY A 1 417 ? 80.587 132.428 121.794 1.00 79.06 397 GLY A O 1
ATOM 1127 N N . ALA A 1 418 ? 79.334 130.662 122.419 1.00 80.48 398 ALA A N 1
ATOM 1128 C CA . ALA A 1 418 ? 78.597 131.388 123.442 1.00 80.48 398 ALA A CA 1
ATOM 1129 C C . ALA A 1 418 ? 78.965 130.998 124.866 1.00 80.48 398 ALA A C 1
ATOM 1130 O O . ALA A 1 418 ? 78.463 131.623 125.806 1.00 80.48 398 ALA A O 1
ATOM 1132 N N . ASP A 1 419 ? 79.819 129.997 125.056 1.00 81.67 399 ASP A N 1
ATOM 1133 C CA . ASP A 1 419 ? 80.157 129.518 126.389 1.00 81.67 399 ASP A CA 1
ATOM 1134 C C . ASP A 1 419 ? 81.441 130.168 126.887 1.00 81.67 399 ASP A C 1
ATOM 1135 O O . ASP A 1 419 ? 82.375 130.401 126.115 1.00 81.67 399 ASP A O 1
ATOM 1140 N N . VAL A 1 420 ? 81.482 130.451 128.184 1.00 77.24 400 VAL A N 1
ATOM 1141 C CA . VAL A 1 420 ? 82.643 131.086 128.798 1.00 77.24 400 VAL A CA 1
ATOM 1142 C C . VAL A 1 420 ? 83.659 130.015 129.170 1.00 77.24 400 VAL A C 1
ATOM 1143 O O . VAL A 1 420 ? 83.317 129.010 129.804 1.00 77.24 400 VAL A O 1
ATOM 1147 N N . LEU A 1 421 ? 84.913 130.226 128.775 1.00 76.45 401 LEU A N 1
ATOM 1148 C CA . LEU A 1 421 ? 85.987 129.277 129.045 1.00 76.45 401 LEU A CA 1
ATOM 1149 C C . LEU A 1 421 ? 86.862 129.678 130.225 1.00 76.45 401 LEU A C 1
ATOM 1150 O O . LEU A 1 421 ? 87.090 128.864 131.123 1.00 76.45 401 LEU A O 1
ATOM 1155 N N . TYR A 1 422 ? 87.362 130.910 130.248 1.00 76.14 402 TYR A N 1
ATOM 1156 C CA . TYR A 1 422 ? 88.237 131.362 131.321 1.00 76.14 402 TYR A CA 1
ATOM 1157 C C . TYR A 1 422 ? 88.067 132.866 131.482 1.00 76.14 402 TYR A C 1
ATOM 1158 O O . TYR A 1 422 ? 87.460 133.536 130.645 1.00 76.14 402 TYR A O 1
ATOM 1167 N N . TYR A 1 423 ? 88.612 133.386 132.578 1.00 77.73 403 TYR A N 1
ATOM 1168 C CA . TYR A 1 423 ? 88.582 134.810 132.879 1.00 77.73 403 TYR A CA 1
ATOM 1169 C C . TYR A 1 423 ? 89.991 135.377 132.798 1.00 77.73 403 TYR A C 1
ATOM 1170 O O . TYR A 1 423 ? 90.954 134.736 133.228 1.00 77.73 403 TYR A O 1
ATOM 1179 N N . SER A 1 424 ? 90.108 136.580 132.240 1.00 80.35 404 SER A N 1
ATOM 1180 C CA . SER A 1 424 ? 91.388 137.272 132.145 1.00 80.35 404 SER A CA 1
ATOM 1181 C C . SER A 1 424 ? 91.167 138.744 132.445 1.00 80.35 404 SER A C 1
ATOM 1182 O O . SER A 1 424 ? 90.377 139.403 131.763 1.00 80.35 404 SER A O 1
ATOM 1185 N N . ARG A 1 425 ? 91.867 139.254 133.460 1.00 85.06 405 ARG A N 1
ATOM 1186 C CA . ARG A 1 425 ? 91.749 140.648 133.891 1.00 85.06 405 ARG A CA 1
ATOM 1187 C C . ARG A 1 425 ? 90.308 141.020 134.227 1.00 85.06 405 ARG A C 1
ATOM 1188 O O . ARG A 1 425 ? 89.875 142.149 133.987 1.00 85.06 405 ARG A O 1
ATOM 1196 N N . GLY A 1 426 ? 89.555 140.075 134.784 1.00 82.59 406 GLY A N 1
ATOM 1197 C CA . GLY A 1 426 ? 88.170 140.319 135.125 1.00 82.59 406 GLY A CA 1
ATOM 1198 C C . GLY A 1 426 ? 87.203 140.273 133.966 1.00 82.59 406 GLY A C 1
ATOM 1199 O O . GLY A 1 426 ? 86.027 140.605 134.150 1.00 82.59 406 GLY A O 1
ATOM 1200 N N . THR A 1 427 ? 87.654 139.873 132.781 1.00 81.68 407 THR A N 1
ATOM 1201 C CA . THR A 1 427 ? 86.819 139.833 131.588 1.00 81.68 407 THR A CA 1
ATOM 1202 C C . THR A 1 427 ? 86.649 138.391 131.132 1.00 81.68 407 THR A C 1
ATOM 1203 O O . THR A 1 427 ? 87.630 137.646 131.036 1.00 81.68 407 THR A O 1
ATOM 1207 N N . ALA A 1 428 ? 85.407 138.003 130.858 1.00 78.68 408 ALA A N 1
ATOM 1208 C CA . ALA A 1 428 ? 85.124 136.652 130.400 1.00 78.68 408 ALA A CA 1
ATOM 1209 C C . ALA A 1 428 ? 85.554 136.466 128.949 1.00 78.68 408 ALA A C 1
ATOM 1210 O O . ALA A 1 428 ? 85.387 137.352 128.107 1.00 78.68 408 ALA A O 1
ATOM 1212 N N . LYS A 1 429 ? 86.113 135.293 128.663 1.00 75.84 409 LYS A N 1
ATOM 1213 C CA . LYS A 1 429 ? 86.521 134.912 127.320 1.00 75.84 409 LYS A CA 1
ATOM 1214 C C . LYS A 1 429 ? 85.678 133.731 126.863 1.00 75.84 409 LYS A C 1
ATOM 1215 O O . LYS A 1 429 ? 85.364 132.839 127.656 1.00 75.84 409 LYS A O 1
ATOM 1221 N N . TYR A 1 430 ? 85.315 133.728 125.587 1.00 76.20 410 TYR A N 1
ATOM 1222 C CA . TYR A 1 430 ? 84.327 132.800 125.059 1.00 76.20 410 TYR A CA 1
ATOM 1223 C C . TYR A 1 430 ? 84.978 131.709 124.219 1.00 76.20 410 TYR A C 1
ATOM 1224 O O . TYR A 1 430 ? 86.162 131.763 123.879 1.00 76.20 410 TYR A O 1
ATOM 1233 N N . TRP A 1 431 ? 84.166 130.705 123.896 1.00 74.66 411 TRP A N 1
ATOM 1234 C CA . TRP A 1 431 ? 84.622 129.567 123.109 1.00 74.66 411 TRP A CA 1
ATOM 1235 C C . TRP A 1 431 ? 85.054 130.009 121.717 1.00 74.66 411 TRP A C 1
ATOM 1236 O O . TRP A 1 431 ? 84.470 130.919 121.124 1.00 74.66 411 TRP A O 1
ATOM 1247 N N . TRP A 1 432 ? 86.090 129.354 121.197 1.00 73.56 412 TRP A N 1
ATOM 1248 C CA . TRP A 1 432 ? 86.629 129.677 119.885 1.00 73.56 412 TRP A CA 1
ATOM 1249 C C . TRP A 1 432 ? 87.333 128.452 119.322 1.00 73.56 412 TRP A C 1
ATOM 1250 O O . TRP A 1 432 ? 87.697 127.531 120.057 1.00 73.56 412 TRP A O 1
ATOM 1261 N N . THR A 1 433 ? 87.521 128.455 118.005 1.00 75.36 413 THR A N 1
ATOM 1262 C CA . THR A 1 433 ? 88.345 127.455 117.340 1.00 75.36 413 THR A CA 1
ATOM 1263 C C . THR A 1 433 ? 88.667 127.945 115.936 1.00 75.36 413 THR A C 1
ATOM 1264 O O . THR A 1 433 ? 87.854 128.612 115.291 1.00 75.36 413 THR A O 1
ATOM 1268 N N . ASN A 1 434 ? 89.883 127.641 115.490 1.00 75.36 414 ASN A N 1
ATOM 1269 C CA . ASN A 1 434 ? 90.339 127.952 114.142 1.00 75.36 414 ASN A CA 1
ATOM 1270 C C . ASN A 1 434 ? 90.669 126.644 113.443 1.00 75.36 414 ASN A C 1
ATOM 1271 O O . ASN A 1 434 ? 91.452 125.843 113.962 1.00 75.36 414 ASN A O 1
ATOM 1276 N N . THR A 1 435 ? 90.080 126.431 112.271 1.00 75.36 415 THR A N 1
ATOM 1277 C CA . THR A 1 435 ? 90.251 125.176 111.556 1.00 75.36 415 THR A CA 1
ATOM 1278 C C . THR A 1 435 ? 90.024 125.415 110.069 1.00 75.36 415 THR A C 1
ATOM 1279 O O . THR A 1 435 ? 89.778 126.539 109.627 1.00 75.36 415 THR A O 1
ATOM 1283 N N . TYR A 1 436 ? 90.117 124.336 109.299 1.00 72.69 416 TYR A N 1
ATOM 1284 C CA . TYR A 1 436 ? 89.920 124.361 107.859 1.00 72.69 416 TYR A CA 1
ATOM 1285 C C . TYR A 1 436 ? 88.856 123.338 107.493 1.00 72.69 416 TYR A C 1
ATOM 1286 O O . TYR A 1 436 ? 88.870 122.212 107.999 1.00 72.69 416 TYR A O 1
ATOM 1295 N N . LEU A 1 437 ? 87.933 123.729 106.620 1.00 74.23 417 LEU A N 1
ATOM 1296 C CA . LEU A 1 437 ? 86.849 122.861 106.179 1.00 74.23 417 LEU A CA 1
ATOM 1297 C C . LEU A 1 437 ? 87.068 122.498 104.717 1.00 74.23 417 LEU A C 1
ATOM 1298 O O . LEU A 1 437 ? 87.136 123.383 103.859 1.00 74.23 417 LEU A O 1
ATOM 1303 N N . SER A 1 438 ? 87.178 121.198 104.436 1.00 76.08 418 SER A N 1
ATOM 1304 C CA . SER A 1 438 ? 87.355 120.754 103.058 1.00 76.08 418 SER A CA 1
ATOM 1305 C C . SER A 1 438 ? 86.019 120.661 102.328 1.00 76.08 418 SER A C 1
ATOM 1306 O O . SER A 1 438 ? 85.778 121.389 101.359 1.00 76.08 418 SER A O 1
ATOM 1309 N N . ASN A 1 439 ? 85.131 119.783 102.791 1.00 77.48 419 ASN A N 1
ATOM 1310 C CA . ASN A 1 439 ? 83.802 119.644 102.207 1.00 77.48 419 ASN A CA 1
ATOM 1311 C C . ASN A 1 439 ? 82.942 118.782 103.119 1.00 77.48 419 ASN A C 1
ATOM 1312 O O . ASN A 1 439 ? 83.448 118.083 104.002 1.00 77.48 419 ASN A O 1
ATOM 1317 N N . ARG A 1 440 ? 81.632 118.841 102.876 1.00 80.57 420 ARG A N 1
ATOM 1318 C CA . ARG A 1 440 ? 80.598 118.109 103.618 1.00 80.57 420 ARG A CA 1
ATOM 1319 C C . ARG A 1 440 ? 80.886 118.052 105.119 1.00 80.57 420 ARG A C 1
ATOM 1320 O O . ARG A 1 440 ? 80.832 116.999 105.757 1.00 80.57 420 ARG A O 1
ATOM 1328 N N . GLY A 1 441 ? 81.191 119.216 105.686 1.00 79.36 421 GLY A N 1
ATOM 1329 C CA . GLY A 1 441 ? 81.239 119.368 107.125 1.00 79.36 421 GLY A CA 1
ATOM 1330 C C . GLY A 1 441 ? 82.484 118.860 107.813 1.00 79.36 421 GLY A C 1
ATOM 1331 O O . GLY A 1 441 ? 82.553 118.921 109.045 1.00 79.36 421 GLY A O 1
ATOM 1332 N N . LYS A 1 442 ? 83.472 118.368 107.072 1.00 78.34 422 LYS A N 1
ATOM 1333 C CA . LYS A 1 442 ? 84.664 117.788 107.674 1.00 78.34 422 LYS A CA 1
ATOM 1334 C C . LYS A 1 442 ? 85.648 118.887 108.056 1.00 78.34 422 LYS A C 1
ATOM 1335 O O . LYS A 1 442 ? 85.960 119.762 107.243 1.00 78.34 422 LYS A O 1
ATOM 1341 N N . LEU A 1 443 ? 86.134 118.834 109.293 1.00 78.87 423 LEU A N 1
ATOM 1342 C CA . LEU A 1 443 ? 87.091 119.797 109.816 1.00 78.87 423 LEU A CA 1
ATOM 1343 C C . LEU A 1 443 ? 88.472 119.164 109.900 1.00 78.87 423 LEU A C 1
ATOM 1344 O O . LEU A 1 443 ? 88.603 117.975 110.204 1.00 78.87 423 LEU A O 1
ATOM 1349 N N . SER A 1 444 ? 89.504 119.967 109.630 1.00 79.94 424 SER A N 1
ATOM 1350 C CA . SER A 1 444 ? 90.870 119.464 109.722 1.00 79.94 424 SER A CA 1
ATOM 1351 C C . SER A 1 444 ? 91.301 119.294 111.174 1.00 79.94 424 SER A C 1
ATOM 1352 O O . SER A 1 444 ? 91.962 118.308 111.519 1.00 79.94 424 SER A O 1
ATOM 1355 N N . ASP A 1 445 ? 90.941 120.240 112.036 1.00 83.56 425 ASP A N 1
ATOM 1356 C CA . ASP A 1 445 ? 91.267 120.185 113.454 1.00 83.56 425 ASP A CA 1
ATOM 1357 C C . ASP A 1 445 ? 90.014 119.854 114.250 1.00 83.56 425 ASP A C 1
ATOM 1358 O O . ASP A 1 445 ? 88.965 120.474 114.050 1.00 83.56 425 ASP A O 1
ATOM 1363 N N . ASN A 1 446 ? 90.126 118.880 115.147 1.00 83.92 426 ASN A N 1
ATOM 1364 C CA . ASN A 1 446 ? 88.990 118.479 115.963 1.00 83.92 426 ASN A CA 1
ATOM 1365 C C . ASN A 1 446 ? 88.735 119.493 117.073 1.00 83.92 426 ASN A C 1
ATOM 1366 O O . ASN A 1 446 ? 89.652 120.152 117.569 1.00 83.92 426 ASN A O 1
ATOM 1371 N N . LEU A 1 447 ? 87.467 119.616 117.458 1.00 81.24 427 LEU A N 1
ATOM 1372 C CA . LEU A 1 447 ? 87.081 120.499 118.551 1.00 81.24 427 LEU A CA 1
ATOM 1373 C C . LEU A 1 447 ? 87.565 119.910 119.870 1.00 81.24 427 LEU A C 1
ATOM 1374 O O . LEU A 1 447 ? 87.325 118.732 120.154 1.00 81.24 427 LEU A O 1
ATOM 1379 N N . LYS A 1 448 ? 88.247 120.724 120.676 1.00 78.38 428 LYS A N 1
ATOM 1380 C CA . LYS A 1 448 ? 88.681 120.255 121.987 1.00 78.38 428 LYS A CA 1
ATOM 1381 C C . LYS A 1 448 ? 87.554 120.289 123.010 1.00 78.38 428 LYS A C 1
ATOM 1382 O O . LYS A 1 448 ? 87.501 119.428 123.894 1.00 78.38 428 LYS A O 1
ATOM 1388 N N . TYR A 1 449 ? 86.653 121.262 122.909 1.00 77.72 429 TYR A N 1
ATOM 1389 C CA . TYR A 1 449 ? 85.544 121.404 123.837 1.00 77.72 429 TYR A CA 1
ATOM 1390 C C . TYR A 1 449 ? 84.243 121.539 123.062 1.00 77.72 429 TYR A C 1
ATOM 1391 O O . TYR A 1 449 ? 84.222 122.041 121.935 1.00 77.72 429 TYR A O 1
ATOM 1400 N N . GLY A 1 450 ? 83.157 121.081 123.676 1.00 77.84 430 GLY A N 1
ATOM 1401 C CA . GLY A 1 450 ? 81.850 121.275 123.091 1.00 77.84 430 GLY A CA 1
ATOM 1402 C C . GLY A 1 450 ? 81.334 122.684 123.304 1.00 77.84 430 GLY A C 1
ATOM 1403 O O . GLY A 1 450 ? 81.764 123.412 124.198 1.00 77.84 430 GLY A O 1
ATOM 1404 N N . VAL A 1 451 ? 80.387 123.075 122.457 1.00 78.93 431 VAL A N 1
ATOM 1405 C CA . VAL A 1 451 ? 79.797 124.407 122.508 1.00 78.93 431 VAL A CA 1
ATOM 1406 C C . VAL A 1 451 ? 78.287 124.275 122.362 1.00 78.93 431 VAL A C 1
ATOM 1407 O O . VAL A 1 451 ? 77.795 123.427 121.611 1.00 78.93 431 VAL A O 1
ATOM 1411 N N . SER A 1 452 ? 77.550 125.100 123.109 1.00 82.02 432 SER A N 1
ATOM 1412 C CA . SER A 1 452 ? 76.094 125.034 123.064 1.00 82.02 432 SER A CA 1
ATOM 1413 C C . SER A 1 452 ? 75.546 125.676 121.795 1.00 82.02 432 SER A C 1
ATOM 1414 O O . SER A 1 452 ? 74.552 125.200 121.234 1.00 82.02 432 SER A O 1
ATOM 1417 N N . ALA A 1 453 ? 76.173 126.754 121.329 1.00 80.64 433 ALA A N 1
ATOM 1418 C CA . ALA A 1 453 ? 75.703 127.443 120.136 1.00 80.64 433 ALA A CA 1
ATOM 1419 C C . ALA A 1 453 ? 76.839 128.260 119.540 1.00 80.64 433 ALA A C 1
ATOM 1420 O O . ALA A 1 453 ? 77.625 128.866 120.271 1.00 80.64 433 ALA A O 1
ATOM 1422 N N . ILE A 1 454 ? 76.913 128.269 118.214 1.00 80.54 434 ILE A N 1
ATOM 1423 C CA . ILE A 1 454 ? 77.888 129.080 117.494 1.00 80.54 434 ILE A CA 1
ATOM 1424 C C . ILE A 1 454 ? 77.275 130.441 117.197 1.00 80.54 434 ILE A C 1
ATOM 1425 O O . ILE A 1 454 ? 76.091 130.543 116.854 1.00 80.54 434 ILE A O 1
ATOM 1430 N N . THR A 1 455 ? 78.076 131.500 117.336 1.00 81.03 435 THR A N 1
ATOM 1431 C CA . THR A 1 455 ? 77.577 132.859 117.184 1.00 81.03 435 THR A CA 1
ATOM 1432 C C . THR A 1 455 ? 78.124 133.598 115.971 1.00 81.03 435 THR A C 1
ATOM 1433 O O . THR A 1 455 ? 77.431 134.474 115.446 1.00 81.03 435 THR A O 1
ATOM 1437 N N . LYS A 1 456 ? 79.332 133.279 115.514 1.00 78.87 436 LYS A N 1
ATOM 1438 C CA . LYS A 1 456 ? 79.927 134.007 114.402 1.00 78.87 436 LYS A CA 1
ATOM 1439 C C . LYS A 1 456 ? 80.930 133.112 113.693 1.00 78.87 436 LYS A C 1
ATOM 1440 O O . LYS A 1 456 ? 81.597 132.289 114.322 1.00 78.87 436 LYS A O 1
ATOM 1446 N N . ILE A 1 457 ? 81.022 133.278 112.375 1.00 76.26 437 ILE A N 1
ATOM 1447 C CA . ILE A 1 457 ? 81.974 132.541 111.548 1.00 76.26 437 ILE A CA 1
ATOM 1448 C C . ILE A 1 457 ? 82.614 133.510 110.564 1.00 76.26 437 ILE A C 1
ATOM 1449 O O . ILE A 1 457 ? 81.913 134.275 109.894 1.00 76.26 437 ILE A O 1
ATOM 1454 N N . THR A 1 458 ? 83.941 133.478 110.477 1.00 74.96 438 THR A N 1
ATOM 1455 C CA . THR A 1 458 ? 84.696 134.247 109.495 1.00 74.96 438 THR A CA 1
ATOM 1456 C C . THR A 1 458 ? 85.395 133.272 108.556 1.00 74.96 438 THR A C 1
ATOM 1457 O O . THR A 1 458 ? 86.175 132.427 109.006 1.00 74.96 438 THR A O 1
ATOM 1461 N N . ALA A 1 459 ? 85.118 133.391 107.261 1.00 75.32 439 ALA A N 1
ATOM 1462 C CA . ALA A 1 459 ? 85.627 132.466 106.257 1.00 75.32 439 ALA A CA 1
ATOM 1463 C C . ALA A 1 459 ? 86.571 133.192 105.309 1.00 75.32 439 ALA A C 1
ATOM 1464 O O . ALA A 1 459 ? 86.218 134.239 104.757 1.00 75.32 439 ALA A O 1
ATOM 1466 N N . VAL A 1 460 ? 87.763 132.632 105.119 1.00 73.08 440 VAL A N 1
ATOM 1467 C CA . VAL A 1 460 ? 88.777 133.190 104.232 1.00 73.08 440 VAL A CA 1
ATOM 1468 C C . VAL A 1 460 ? 89.078 132.170 103.144 1.00 73.08 440 VAL A C 1
ATOM 1469 O O . VAL A 1 460 ? 89.375 131.007 103.442 1.00 73.08 440 VAL A O 1
ATOM 1473 N N . THR A 1 461 ? 88.999 132.606 101.886 1.00 74.50 441 THR A N 1
ATOM 1474 C CA . THR A 1 461 ? 89.264 131.741 100.741 1.00 74.50 441 THR A CA 1
ATOM 1475 C C . THR A 1 461 ? 90.746 131.780 100.385 1.00 74.50 441 THR A C 1
ATOM 1476 O O . THR A 1 461 ? 91.322 132.869 100.286 1.00 74.50 441 THR A O 1
ATOM 1480 N N . PRO A 1 462 ? 91.390 130.630 100.200 1.00 72.38 442 PRO A N 1
ATOM 1481 C CA . PRO A 1 462 ? 92.806 130.631 99.816 1.00 72.38 442 PRO A CA 1
ATOM 1482 C C . PRO A 1 462 ? 93.021 131.207 98.425 1.00 72.38 442 PRO A C 1
ATOM 1483 O O . PRO A 1 462 ? 92.154 131.132 97.551 1.00 72.38 442 PRO A O 1
ATOM 1487 N N . ARG A 1 463 ? 94.203 131.786 98.230 1.00 71.68 443 ARG A N 1
ATOM 1488 C CA . ARG A 1 463 ? 94.586 132.328 96.936 1.00 71.68 443 ARG A CA 1
ATOM 1489 C C . ARG A 1 463 ? 94.744 131.216 95.903 1.00 71.68 443 ARG A C 1
ATOM 1490 O O . ARG A 1 463 ? 95.031 130.060 96.227 1.00 71.68 443 ARG A O 1
ATOM 1498 N N . THR A 1 464 ? 94.556 131.585 94.637 1.00 73.61 444 THR A N 1
ATOM 1499 C CA . THR A 1 464 ? 94.904 130.733 93.509 1.00 73.61 444 THR A CA 1
ATOM 1500 C C . THR A 1 464 ? 96.291 131.055 92.964 1.00 73.61 444 THR A C 1
ATOM 1501 O O . THR A 1 464 ? 96.569 130.796 91.789 1.00 73.61 444 THR A O 1
ATOM 1505 N N . LYS A 1 465 ? 97.161 131.612 93.801 1.00 73.35 445 LYS A N 1
ATOM 1506 C CA . LYS A 1 465 ? 98.458 132.119 93.381 1.00 73.35 445 LYS A CA 1
ATOM 1507 C C . LYS A 1 465 ? 99.298 132.332 94.632 1.00 73.35 445 LYS A C 1
ATOM 1508 O O . LYS A 1 465 ? 98.766 132.396 95.742 1.00 73.35 445 LYS A O 1
ATOM 1514 N N . ILE A 1 466 ? 100.610 132.437 94.447 1.00 72.07 446 ILE A N 1
ATOM 1515 C CA . ILE A 1 466 ? 101.536 132.714 95.538 1.00 72.07 446 ILE A CA 1
ATOM 1516 C C . ILE A 1 466 ? 102.126 134.101 95.330 1.00 72.07 446 ILE A C 1
ATOM 1517 O O . ILE A 1 466 ? 102.607 134.422 94.236 1.00 72.07 446 ILE A O 1
ATOM 1522 N N . VAL A 1 467 ? 102.086 134.924 96.373 1.00 71.52 447 VAL A N 1
ATOM 1523 C CA . VAL A 1 467 ? 102.637 136.271 96.331 1.00 71.52 447 VAL A CA 1
ATOM 1524 C C . VAL A 1 467 ? 103.850 136.329 97.246 1.00 71.52 447 VAL A C 1
ATOM 1525 O O . VAL A 1 467 ? 103.953 135.585 98.227 1.00 71.52 447 VAL A O 1
ATOM 1529 N N . TYR A 1 468 ? 104.778 137.224 96.916 1.00 74.63 448 TYR A N 1
ATOM 1530 C CA . TYR A 1 468 ? 106.037 137.356 97.633 1.00 74.63 448 TYR A CA 1
ATOM 1531 C C . TYR A 1 468 ? 106.191 138.774 98.159 1.00 74.63 448 TYR A C 1
ATOM 1532 O O . TYR A 1 468 ? 105.943 139.745 97.437 1.00 74.63 448 TYR A O 1
ATOM 1541 N N . TYR A 1 469 ? 106.603 138.889 99.418 1.00 72.92 449 TYR A N 1
ATOM 1542 C CA . TYR A 1 469 ? 106.879 140.174 100.048 1.00 72.92 449 TYR A CA 1
ATOM 1543 C C . TYR A 1 469 ? 108.344 140.209 100.457 1.00 72.92 449 TYR A C 1
ATOM 1544 O O . TYR A 1 469 ? 108.792 139.367 101.241 1.00 72.92 449 TYR A O 1
ATOM 1553 N N . ARG A 1 470 ? 109.083 141.182 99.932 1.00 75.86 450 ARG A N 1
ATOM 1554 C CA . ARG A 1 470 ? 110.473 141.410 100.308 1.00 75.86 450 ARG A CA 1
ATOM 1555 C C . ARG A 1 470 ? 110.535 142.745 101.037 1.00 75.86 450 ARG A C 1
ATOM 1556 O O . ARG A 1 470 ? 110.497 143.805 100.406 1.00 75.86 450 ARG A O 1
ATOM 1564 N N . LEU A 1 471 ? 110.627 142.687 102.360 1.00 74.15 451 LEU A N 1
ATOM 1565 C CA . LEU A 1 471 ? 110.479 143.864 103.197 1.00 74.15 451 LEU A CA 1
ATOM 1566 C C . LEU A 1 471 ? 111.679 144.798 103.055 1.00 74.15 451 LEU A C 1
ATOM 1567 O O . LEU A 1 471 ? 112.801 144.349 102.806 1.00 74.15 451 LEU A O 1
ATOM 1572 N N . PRO A 1 472 ? 111.464 146.105 103.206 1.00 74.20 452 PRO A N 1
ATOM 1573 C CA . PRO A 1 472 ? 112.578 147.054 103.110 1.00 74.20 452 PRO A CA 1
ATOM 1574 C C . PRO A 1 472 ? 113.318 147.227 104.426 1.00 74.20 452 PRO A C 1
ATOM 1575 O O . PRO A 1 472 ? 113.029 146.540 105.410 1.00 74.20 452 PRO A O 1
ATOM 1579 N N . ASN A 1 473 ? 114.280 148.143 104.446 1.00 76.38 453 ASN A N 1
ATOM 1580 C CA . ASN A 1 473 ? 114.967 148.501 105.677 1.00 76.38 453 ASN A CA 1
ATOM 1581 C C . ASN A 1 473 ? 114.324 149.743 106.281 1.00 76.38 453 ASN A C 1
ATOM 1582 O O . ASN A 1 473 ? 114.044 150.718 105.579 1.00 76.38 453 ASN A O 1
ATOM 1587 N N . LEU A 1 474 ? 114.077 149.701 107.585 1.00 78.39 454 LEU A N 1
ATOM 1588 C CA . LEU A 1 474 ? 113.415 150.788 108.293 1.00 78.39 454 LEU A CA 1
ATOM 1589 C C . LEU A 1 474 ? 114.427 151.531 109.152 1.00 78.39 454 LEU A C 1
ATOM 1590 O O . LEU A 1 474 ? 115.109 150.921 109.982 1.00 78.39 454 LEU A O 1
ATOM 1595 N N . ASP A 1 475 ? 114.518 152.843 108.953 1.00 82.44 455 ASP A N 1
ATOM 1596 C CA . ASP A 1 475 ? 115.414 153.701 109.718 1.00 82.44 455 ASP A CA 1
ATOM 1597 C C . ASP A 1 475 ? 114.621 154.306 110.871 1.00 82.44 455 ASP A C 1
ATOM 1598 O O . ASP A 1 475 ? 113.681 155.076 110.651 1.00 82.44 455 ASP A O 1
ATOM 1603 N N . PHE A 1 476 ? 115.004 153.958 112.100 1.00 83.20 456 PHE A N 1
ATOM 1604 C CA . PHE A 1 476 ? 114.308 154.399 113.303 1.00 83.20 456 PHE A CA 1
ATOM 1605 C C . PHE A 1 476 ? 115.078 155.479 114.056 1.00 83.20 456 PHE A C 1
ATOM 1606 O O . PHE A 1 476 ? 115.029 155.529 115.289 1.00 83.20 456 PHE A O 1
ATOM 1614 N N . GLY A 1 477 ? 115.793 156.345 113.336 1.00 86.15 457 GLY A N 1
ATOM 1615 C CA . GLY A 1 477 ? 116.597 157.359 114.001 1.00 86.15 457 GLY A CA 1
ATOM 1616 C C . GLY A 1 477 ? 115.764 158.361 114.778 1.00 86.15 457 GLY A C 1
ATOM 1617 O O . GLY A 1 477 ? 116.158 158.802 115.860 1.00 86.15 457 GLY A O 1
ATOM 1618 N N . ASN A 1 478 ? 114.604 158.736 114.239 1.00 88.72 458 ASN A N 1
ATOM 1619 C CA . ASN A 1 478 ? 113.729 159.684 114.917 1.00 88.72 458 ASN A CA 1
ATOM 1620 C C . ASN A 1 478 ? 112.848 159.028 115.972 1.00 88.72 458 ASN A C 1
ATOM 1621 O O . ASN A 1 478 ? 112.199 159.742 116.742 1.00 88.72 458 ASN A O 1
ATOM 1626 N N . GLY A 1 479 ? 112.811 157.700 116.025 1.00 89.52 459 GLY A N 1
ATOM 1627 C CA . GLY A 1 479 ? 112.102 156.987 117.061 1.00 89.52 459 GLY A CA 1
ATOM 1628 C C . GLY A 1 479 ? 110.591 157.104 116.991 1.00 89.52 459 GLY A C 1
ATOM 1629 O O . GLY A 1 479 ? 109.962 157.737 117.844 1.00 89.52 459 GLY A O 1
ATOM 1630 N N . PRO A 1 480 ? 109.976 156.500 115.978 1.00 88.75 460 PRO A N 1
ATOM 1631 C CA . PRO A 1 480 ? 108.514 156.423 115.946 1.00 88.75 460 PRO A CA 1
ATOM 1632 C C . PRO A 1 480 ? 108.000 155.277 116.806 1.00 88.75 460 PRO A C 1
ATOM 1633 O O . PRO A 1 480 ? 108.717 154.326 117.122 1.00 88.75 460 PRO A O 1
ATOM 1637 N N . ALA A 1 481 ? 106.729 155.381 117.181 1.00 88.31 461 ALA A N 1
ATOM 1638 C CA . ALA A 1 481 ? 106.090 154.418 118.073 1.00 88.31 461 ALA A CA 1
ATOM 1639 C C . ALA A 1 481 ? 104.731 153.999 117.530 1.00 88.31 461 ALA A C 1
ATOM 1640 O O . ALA A 1 481 ? 103.736 153.928 118.254 1.00 88.31 461 ALA A O 1
ATOM 1642 N N . ASN A 1 482 ? 104.672 153.710 116.235 1.00 86.49 462 ASN A N 1
ATOM 1643 C CA . ASN A 1 482 ? 103.428 153.261 115.632 1.00 86.49 462 ASN A CA 1
ATOM 1644 C C . ASN A 1 482 ? 103.159 151.802 116.004 1.00 86.49 462 ASN A C 1
ATOM 1645 O O . ASN A 1 482 ? 104.064 151.051 116.378 1.00 86.49 462 ASN A O 1
ATOM 1650 N N . ASN A 1 483 ? 101.893 151.405 115.905 1.00 83.63 463 ASN A N 1
ATOM 1651 C CA . ASN A 1 483 ? 101.454 150.061 116.282 1.00 83.63 463 ASN A CA 1
ATOM 1652 C C . ASN A 1 483 ? 101.516 149.089 115.103 1.00 83.63 463 ASN A C 1
ATOM 1653 O O . ASN A 1 483 ? 100.539 148.422 114.770 1.00 83.63 463 ASN A O 1
ATOM 1658 N N . GLY A 1 484 ? 102.683 148.996 114.467 1.00 80.47 464 GLY A N 1
ATOM 1659 C CA . GLY A 1 484 ? 102.881 148.068 113.368 1.00 80.47 464 GLY A CA 1
ATOM 1660 C C . GLY A 1 484 ? 103.070 148.735 112.020 1.00 80.47 464 GLY A C 1
ATOM 1661 O O . GLY A 1 484 ? 102.112 149.255 111.443 1.00 80.47 464 GLY A O 1
ATOM 1662 N N . VAL A 1 485 ? 104.297 148.714 111.501 1.00 78.99 465 VAL A N 1
ATOM 1663 C CA . VAL A 1 485 ? 104.584 149.363 110.226 1.00 78.99 465 VAL A CA 1
ATOM 1664 C C . VAL A 1 485 ? 104.225 148.471 109.039 1.00 78.99 465 VAL A C 1
ATOM 1665 O O . VAL A 1 485 ? 103.825 148.976 107.986 1.00 78.99 465 VAL A O 1
ATOM 1669 N N . ILE A 1 486 ? 104.357 147.156 109.182 1.00 77.01 466 ILE A N 1
ATOM 1670 C CA . ILE A 1 486 ? 103.931 146.202 108.165 1.00 77.01 466 ILE A CA 1
ATOM 1671 C C . ILE A 1 486 ? 102.786 145.393 108.754 1.00 77.01 466 ILE A C 1
ATOM 1672 O O . ILE A 1 486 ? 102.956 144.727 109.782 1.00 77.01 466 ILE A O 1
ATOM 1677 N N . ARG A 1 487 ? 101.623 145.451 108.107 1.00 75.99 467 ARG A N 1
ATOM 1678 C CA . ARG A 1 487 ? 100.429 144.775 108.594 1.00 75.99 467 ARG A CA 1
ATOM 1679 C C . ARG A 1 487 ? 99.870 143.874 107.504 1.00 75.99 467 ARG A C 1
ATOM 1680 O O . ARG A 1 487 ? 99.717 144.302 106.356 1.00 75.99 467 ARG A O 1
ATOM 1688 N N . VAL A 1 488 ? 99.563 142.632 107.869 1.00 73.61 468 VAL A N 1
ATOM 1689 C CA . VAL A 1 488 ? 98.984 141.649 106.962 1.00 73.61 468 VAL A CA 1
ATOM 1690 C C . VAL A 1 488 ? 97.604 141.281 107.487 1.00 73.61 468 VAL A C 1
ATOM 1691 O O . VAL A 1 488 ? 97.465 140.879 108.648 1.00 73.61 468 VAL A O 1
ATOM 1695 N N . LEU A 1 489 ? 96.587 141.420 106.638 1.00 74.18 469 LEU A N 1
ATOM 1696 C CA . LEU A 1 489 ? 95.203 141.190 107.030 1.00 74.18 469 LEU A CA 1
ATOM 1697 C C . LEU A 1 489 ? 94.506 140.337 105.982 1.00 74.18 469 LEU A C 1
ATOM 1698 O O . LEU A 1 489 ? 94.618 140.612 104.783 1.00 74.18 469 LEU A O 1
ATOM 1703 N N . ASN A 1 490 ? 93.781 139.315 106.439 1.00 75.10 470 ASN A N 1
ATOM 1704 C CA . ASN A 1 490 ? 92.938 138.478 105.582 1.00 75.10 470 ASN A CA 1
ATOM 1705 C C . ASN A 1 490 ? 93.707 137.963 104.367 1.00 75.10 470 ASN A C 1
ATOM 1706 O O . ASN A 1 490 ? 93.252 138.048 103.226 1.00 75.10 470 ASN A O 1
ATOM 1711 N N . ASN A 1 491 ? 94.892 137.418 104.624 1.00 72.75 471 ASN A N 1
ATOM 1712 C CA . ASN A 1 491 ? 95.803 136.994 103.573 1.00 72.75 471 ASN A CA 1
ATOM 1713 C C . ASN A 1 491 ? 96.121 135.513 103.713 1.00 72.75 471 ASN A C 1
ATOM 1714 O O . ASN A 1 491 ? 96.176 134.974 104.821 1.00 72.75 471 ASN A O 1
ATOM 1719 N N . THR A 1 492 ? 96.324 134.858 102.573 1.00 72.04 472 THR A N 1
ATOM 1720 C CA . THR A 1 492 ? 96.712 133.457 102.536 1.00 72.04 472 THR A CA 1
ATOM 1721 C C . THR A 1 492 ? 97.777 133.258 101.470 1.00 72.04 472 THR A C 1
ATOM 1722 O O . THR A 1 492 ? 97.841 134.005 100.490 1.00 72.04 472 THR A O 1
ATOM 1726 N N . ARG A 1 493 ? 98.617 132.243 101.677 1.00 70.87 473 ARG A N 1
ATOM 1727 C CA . ARG A 1 493 ? 99.587 131.786 100.682 1.00 70.87 473 ARG A CA 1
ATOM 1728 C C . ARG A 1 493 ? 100.530 132.913 100.252 1.00 70.87 473 ARG A C 1
ATOM 1729 O O . ARG A 1 493 ? 100.549 133.341 99.097 1.00 70.87 473 ARG A O 1
ATOM 1737 N N . PHE A 1 494 ? 101.319 133.393 101.211 1.00 68.98 474 PHE A N 1
ATOM 1738 C CA . PHE A 1 494 ? 102.331 134.404 100.944 1.00 68.98 474 PHE A CA 1
ATOM 1739 C C . PHE A 1 494 ? 103.631 134.027 101.640 1.00 68.98 474 PHE A C 1
ATOM 1740 O O . PHE A 1 494 ? 103.648 133.255 102.601 1.00 68.98 474 PHE A O 1
ATOM 1748 N N . ILE A 1 495 ? 104.729 134.581 101.131 1.00 71.51 475 ILE A N 1
ATOM 1749 C CA . ILE A 1 495 ? 106.062 134.364 101.682 1.00 71.51 475 ILE A CA 1
ATOM 1750 C C . ILE A 1 495 ? 106.691 135.726 101.939 1.00 71.51 475 ILE A C 1
ATOM 1751 O O . ILE A 1 495 ? 106.749 136.568 101.035 1.00 71.51 475 ILE A O 1
ATOM 1756 N N . MET A 1 496 ? 107.161 135.940 103.164 1.00 74.92 476 MET A N 1
ATOM 1757 C CA . MET A 1 496 ? 107.822 137.178 103.555 1.00 74.92 476 MET A CA 1
ATOM 1758 C C . MET A 1 496 ? 109.311 136.921 103.731 1.00 74.92 476 MET A C 1
ATOM 1759 O O . MET A 1 496 ? 109.704 135.984 104.434 1.00 74.92 476 MET A O 1
ATOM 1764 N N . GLN A 1 497 ? 110.135 137.752 103.095 1.00 77.67 477 GLN A N 1
ATOM 1765 C CA . GLN A 1 497 ? 111.583 137.616 103.163 1.00 77.67 477 GLN A CA 1
ATOM 1766 C C . GLN A 1 497 ? 112.212 138.963 103.478 1.00 77.67 477 GLN A C 1
ATOM 1767 O O . GLN A 1 497 ? 111.696 140.008 103.073 1.00 77.67 477 GLN A O 1
ATOM 1773 N N . GLY A 1 498 ? 113.323 138.931 104.203 1.00 74.46 478 GLY A N 1
ATOM 1774 C CA . GLY A 1 498 ? 114.106 140.125 104.445 1.00 74.46 478 GLY A CA 1
ATOM 1775 C C . GLY A 1 498 ? 113.509 141.040 105.496 1.00 74.46 478 GLY A C 1
ATOM 1776 O O . GLY A 1 498 ? 112.667 140.659 106.314 1.00 74.46 478 GLY A O 1
ATOM 1777 N N . GLY A 1 499 ? 113.969 142.279 105.463 1.00 74.10 479 GLY A N 1
ATOM 1778 C CA . GLY A 1 499 ? 113.570 143.301 106.408 1.00 74.10 479 GLY A CA 1
ATOM 1779 C C . GLY A 1 499 ? 114.589 143.472 107.518 1.00 74.10 479 GLY A C 1
ATOM 1780 O O . GLY A 1 499 ? 115.233 142.517 107.964 1.00 74.10 479 GLY A O 1
ATOM 1781 N N . SER A 1 500 ? 114.738 144.711 107.978 1.00 76.42 480 SER A N 1
ATOM 1782 C CA . SER A 1 500 ? 115.699 145.017 109.028 1.00 76.42 480 SER A CA 1
ATOM 1783 C C . SER A 1 500 ? 115.354 146.365 109.643 1.00 76.42 480 SER A C 1
ATOM 1784 O O . SER A 1 500 ? 114.562 147.138 109.100 1.00 76.42 480 SER A O 1
ATOM 1787 N N . ILE A 1 501 ? 115.967 146.632 110.793 1.00 77.60 481 ILE A N 1
ATOM 1788 C CA . ILE A 1 501 ? 115.843 147.900 111.498 1.00 77.60 481 ILE A CA 1
ATOM 1789 C C . ILE A 1 501 ? 117.235 148.491 111.655 1.00 77.60 481 ILE A C 1
ATOM 1790 O O . ILE A 1 501 ? 118.190 147.773 111.969 1.00 77.60 481 ILE A O 1
ATOM 1795 N N . SER A 1 502 ? 117.352 149.797 111.433 1.00 80.42 482 SER A N 1
ATOM 1796 C CA . SER A 1 502 ? 118.625 150.488 111.548 1.00 80.42 482 SER A CA 1
ATOM 1797 C C . SER A 1 502 ? 118.462 151.734 112.405 1.00 80.42 482 SER A C 1
ATOM 1798 O O . SER A 1 502 ? 117.398 152.357 112.426 1.00 80.42 482 SER A O 1
ATOM 1801 N N . ASN A 1 503 ? 119.537 152.083 113.117 1.00 82.34 483 ASN A N 1
ATOM 1802 C CA . ASN A 1 503 ? 119.589 153.283 113.955 1.00 82.34 483 ASN A CA 1
ATOM 1803 C C . ASN A 1 503 ? 118.503 153.273 115.028 1.00 82.34 483 ASN A C 1
ATOM 1804 O O . ASN A 1 503 ? 117.897 154.302 115.332 1.00 82.34 483 ASN A O 1
ATOM 1809 N N . ARG A 1 504 ? 118.256 152.106 115.607 1.00 81.16 484 ARG A N 1
ATOM 1810 C CA . ARG A 1 504 ? 117.288 152.009 116.693 1.00 81.16 484 ARG A CA 1
ATOM 1811 C C . ARG A 1 504 ? 117.836 152.697 117.939 1.00 81.16 484 ARG A C 1
ATOM 1812 O O . ARG A 1 504 ? 118.970 152.418 118.344 1.00 81.16 484 ARG A O 1
ATOM 1820 N N . PRO A 1 505 ? 117.078 153.594 118.565 1.00 84.32 485 PRO A N 1
ATOM 1821 C CA . PRO A 1 505 ? 117.578 154.268 119.767 1.00 84.32 485 PRO A CA 1
ATOM 1822 C C . PRO A 1 505 ? 117.737 153.301 120.930 1.00 84.32 485 PRO A C 1
ATOM 1823 O O . PRO A 1 505 ? 117.083 152.258 121.000 1.00 84.32 485 PRO A O 1
ATOM 1827 N N . LEU A 1 506 ? 118.630 153.664 121.852 1.00 85.52 486 LEU A N 1
ATOM 1828 C CA . LEU A 1 506 ? 118.916 152.808 122.996 1.00 85.52 486 LEU A CA 1
ATOM 1829 C C . LEU A 1 506 ? 117.798 152.817 124.030 1.00 85.52 486 LEU A C 1
ATOM 1830 O O . LEU A 1 506 ? 117.662 151.846 124.782 1.00 85.52 486 LEU A O 1
ATOM 1835 N N . LYS A 1 507 ? 116.997 153.880 124.088 1.00 90.88 487 LYS A N 1
ATOM 1836 C CA . LYS A 1 507 ? 115.901 153.973 125.041 1.00 90.88 487 LYS A CA 1
ATOM 1837 C C . LYS A 1 507 ? 114.665 154.516 124.338 1.00 90.88 487 LYS A C 1
ATOM 1838 O O . LYS A 1 507 ? 114.763 155.295 123.387 1.00 90.88 487 LYS A O 1
ATOM 1844 N N . ASP A 1 508 ? 113.498 154.096 124.822 1.00 94.52 488 ASP A N 1
ATOM 1845 C CA . ASP A 1 508 ? 112.208 154.355 124.186 1.00 94.52 488 ASP A CA 1
ATOM 1846 C C . ASP A 1 508 ? 111.187 154.824 125.217 1.00 94.52 488 ASP A C 1
ATOM 1847 O O . ASP A 1 508 ? 110.086 154.280 125.326 1.00 94.52 488 ASP A O 1
ATOM 1852 N N . VAL A 1 509 ? 111.567 155.830 126.009 1.00 95.80 489 VAL A N 1
ATOM 1853 C CA . VAL A 1 509 ? 110.757 156.281 127.138 1.00 95.80 489 VAL A CA 1
ATOM 1854 C C . VAL A 1 509 ? 109.328 156.568 126.699 1.00 95.80 489 VAL A C 1
ATOM 1855 O O . VAL A 1 509 ? 109.086 157.378 125.799 1.00 95.80 489 VAL A O 1
ATOM 1859 N N . SER A 1 510 ? 108.374 155.888 127.345 1.00 96.50 490 SER A N 1
ATOM 1860 C CA . SER A 1 510 ? 106.939 156.114 127.148 1.00 96.50 490 SER A CA 1
ATOM 1861 C C . SER A 1 510 ? 106.502 155.827 125.713 1.00 96.50 490 SER A C 1
ATOM 1862 O O . SER A 1 510 ? 105.659 156.528 125.151 1.00 96.50 490 SER A O 1
ATOM 1865 N N . LYS A 1 511 ? 107.071 154.783 125.114 1.00 92.39 491 LYS A N 1
ATOM 1866 C CA . LYS A 1 511 ? 106.681 154.355 123.779 1.00 92.39 491 LYS A CA 1
ATOM 1867 C C . LYS A 1 511 ? 106.631 152.834 123.734 1.00 92.39 491 LYS A C 1
ATOM 1868 O O . LYS A 1 511 ? 107.328 152.148 124.484 1.00 92.39 491 LYS A O 1
ATOM 1874 N N . SER A 1 512 ? 105.789 152.312 122.846 1.00 87.64 492 SER A N 1
ATOM 1875 C CA . SER A 1 512 ? 105.661 150.867 122.644 1.00 87.64 492 SER A CA 1
ATOM 1876 C C . SER A 1 512 ? 105.657 150.572 121.154 1.00 87.64 492 SER A C 1
ATOM 1877 O O . SER A 1 512 ? 104.606 150.315 120.553 1.00 87.64 492 SER A O 1
ATOM 1880 N N . PRO A 1 513 ? 106.823 150.600 120.514 1.00 84.26 493 PRO A N 1
ATOM 1881 C CA . PRO A 1 513 ? 106.874 150.370 119.067 1.00 84.26 493 PRO A CA 1
ATOM 1882 C C . PRO A 1 513 ? 106.605 148.917 118.705 1.00 84.26 493 PRO A C 1
ATOM 1883 O O . PRO A 1 513 ? 107.033 147.987 119.391 1.00 84.26 493 PRO A O 1
ATOM 1887 N N . VAL A 1 514 ? 105.882 148.735 117.602 1.00 79.87 494 VAL A N 1
ATOM 1888 C CA . VAL A 1 514 ? 105.590 147.423 117.037 1.00 79.87 494 VAL A CA 1
ATOM 1889 C C . VAL A 1 514 ? 105.964 147.456 115.562 1.00 79.87 494 VAL A C 1
ATOM 1890 O O . VAL A 1 514 ? 105.669 148.431 114.863 1.00 79.87 494 VAL A O 1
ATOM 1894 N N . ILE A 1 515 ? 106.623 146.399 115.090 1.00 77.27 495 ILE A N 1
ATOM 1895 C CA . ILE A 1 515 ? 107.153 146.381 113.730 1.00 77.27 495 ILE A CA 1
ATOM 1896 C C . ILE A 1 515 ? 106.187 145.689 112.776 1.00 77.27 495 ILE A C 1
ATOM 1897 O O . ILE A 1 515 ? 105.702 146.301 111.819 1.00 77.27 495 ILE A O 1
ATOM 1902 N N . ILE A 1 516 ? 105.900 144.413 113.024 1.00 76.31 496 ILE A N 1
ATOM 1903 C CA . ILE A 1 516 ? 105.107 143.589 112.119 1.00 76.31 496 ILE A CA 1
ATOM 1904 C C . ILE A 1 516 ? 103.897 143.054 112.870 1.00 76.31 496 ILE A C 1
ATOM 1905 O O . ILE A 1 516 ? 104.030 142.549 113.991 1.00 76.31 496 ILE A O 1
ATOM 1910 N N . SER A 1 517 ? 102.722 143.162 112.252 1.00 74.73 497 SER A N 1
ATOM 1911 C CA . SER A 1 517 ? 101.489 142.638 112.819 1.00 74.73 497 SER A CA 1
ATOM 1912 C C . SER A 1 517 ? 100.751 141.810 111.776 1.00 74.73 497 SER A C 1
ATOM 1913 O O . SER A 1 517 ? 100.793 142.108 110.580 1.00 74.73 497 SER A O 1
ATOM 1916 N N . LEU A 1 518 ? 100.072 140.764 112.243 1.00 74.20 498 LEU A N 1
ATOM 1917 C CA . LEU A 1 518 ? 99.311 139.869 111.383 1.00 74.20 498 LEU A CA 1
ATOM 1918 C C . LEU A 1 518 ? 97.919 139.662 111.960 1.00 74.20 498 LEU A C 1
ATOM 1919 O O . LEU A 1 518 ? 97.722 139.703 113.177 1.00 74.20 498 LEU A O 1
ATOM 1924 N N . ASN A 1 519 ? 96.951 139.434 111.073 1.00 74.88 499 ASN A N 1
ATOM 1925 C CA . ASN A 1 519 ? 95.562 139.265 111.492 1.00 74.88 499 ASN A CA 1
ATOM 1926 C C . ASN A 1 519 ? 94.827 138.438 110.449 1.00 74.88 499 ASN A C 1
ATOM 1927 O O . ASN A 1 519 ? 94.812 138.806 109.271 1.00 74.88 499 ASN A O 1
ATOM 1932 N N . TYR A 1 520 ? 94.217 137.333 110.884 1.00 73.66 500 TYR A N 1
ATOM 1933 C CA . TYR A 1 520 ? 93.412 136.469 110.016 1.00 73.66 500 TYR A CA 1
ATOM 1934 C C . TYR A 1 520 ? 94.207 135.982 108.807 1.00 73.66 500 TYR A C 1
ATOM 1935 O O . TYR A 1 520 ? 93.742 136.034 107.667 1.00 73.66 500 TYR A O 1
ATOM 1944 N N . CYS A 1 521 ? 95.418 135.498 109.060 1.00 72.79 501 CYS A N 1
ATOM 1945 C CA . CYS A 1 521 ? 96.288 134.963 108.024 1.00 72.79 501 CYS A CA 1
ATOM 1946 C C . CYS A 1 521 ? 96.446 133.460 108.206 1.00 72.79 501 CYS A C 1
ATOM 1947 O O . CYS A 1 521 ? 96.307 132.936 109.314 1.00 72.79 501 CYS A O 1
ATOM 1950 N N . ALA A 1 522 ? 96.733 132.763 107.108 1.00 69.31 502 ALA A N 1
ATOM 1951 C CA . ALA A 1 522 ? 96.887 131.318 107.165 1.00 69.31 502 ALA A CA 1
ATOM 1952 C C . ALA A 1 522 ? 97.773 130.842 106.024 1.00 69.31 502 ALA A C 1
ATOM 1953 O O . ALA A 1 522 ? 97.831 131.466 104.962 1.00 69.31 502 ALA A O 1
ATOM 1955 N N . ALA A 1 523 ? 98.462 129.724 106.265 1.00 68.30 503 ALA A N 1
ATOM 1956 C CA . ALA A 1 523 ? 99.258 129.027 105.253 1.00 68.30 503 ALA A CA 1
ATOM 1957 C C . ALA A 1 523 ? 100.314 129.947 104.637 1.00 68.30 503 ALA A C 1
ATOM 1958 O O . ALA A 1 523 ? 100.297 130.248 103.443 1.00 68.30 503 ALA A O 1
ATOM 1960 N N . PHE A 1 524 ? 101.250 130.385 105.476 1.00 68.34 504 PHE A N 1
ATOM 1961 C CA . PHE A 1 524 ? 102.290 131.310 105.053 1.00 68.34 504 PHE A CA 1
ATOM 1962 C C . PHE A 1 524 ? 103.599 130.958 105.749 1.00 68.34 504 PHE A C 1
ATOM 1963 O O . PHE A 1 524 ? 103.656 130.066 106.601 1.00 68.34 504 PHE A O 1
ATOM 1971 N N . LYS A 1 525 ? 104.659 131.670 105.374 1.00 71.89 505 LYS A N 1
ATOM 1972 C CA . LYS A 1 525 ? 105.967 131.497 105.990 1.00 71.89 505 LYS A CA 1
ATOM 1973 C C . LYS A 1 525 ? 106.732 132.809 105.898 1.00 71.89 505 LYS A C 1
ATOM 1974 O O . LYS A 1 525 ? 106.573 133.568 104.939 1.00 71.89 505 LYS A O 1
ATOM 1980 N N . ALA A 1 526 ? 107.562 133.066 106.907 1.00 73.37 506 ALA A N 1
ATOM 1981 C CA . ALA A 1 526 ? 108.367 134.277 106.985 1.00 73.37 506 ALA A CA 1
ATOM 1982 C C . ALA A 1 526 ? 109.827 133.902 107.192 1.00 73.37 506 ALA A C 1
ATOM 1983 O O . ALA A 1 526 ? 110.137 132.997 107.971 1.00 73.37 506 ALA A O 1
ATOM 1985 N N . TYR A 1 527 ? 110.721 134.603 106.495 1.00 77.00 507 TYR A N 1
ATOM 1986 C CA . TYR A 1 527 ? 112.134 134.257 106.491 1.00 77.00 507 TYR A CA 1
ATOM 1987 C C . TYR A 1 527 ? 112.996 135.492 106.711 1.00 77.00 507 TYR A C 1
ATOM 1988 O O . TYR A 1 527 ? 112.656 136.594 106.275 1.00 77.00 507 TYR A O 1
ATOM 1997 N N . ASP A 1 528 ? 114.120 135.284 107.402 1.00 75.74 508 ASP A N 1
ATOM 1998 C CA . ASP A 1 528 ? 115.299 136.150 107.312 1.00 75.74 508 ASP A CA 1
ATOM 1999 C C . ASP A 1 528 ? 115.010 137.603 107.689 1.00 75.74 508 ASP A C 1
ATOM 2000 O O . ASP A 1 528 ? 115.327 138.532 106.946 1.00 75.74 508 ASP A O 1
ATOM 2005 N N . PHE A 1 529 ? 114.417 137.805 108.860 1.00 73.94 509 PHE A N 1
ATOM 2006 C CA . PHE A 1 529 ? 114.283 139.142 109.423 1.00 73.94 509 PHE A CA 1
ATOM 2007 C C . PHE A 1 529 ? 115.391 139.361 110.444 1.00 73.94 509 PHE A C 1
ATOM 2008 O O . PHE A 1 529 ? 115.546 138.567 111.378 1.00 73.94 509 PHE A O 1
ATOM 2016 N N . PHE A 1 530 ? 116.161 140.431 110.264 1.00 72.76 510 PHE A N 1
ATOM 2017 C CA . PHE A 1 530 ? 117.297 140.735 111.123 1.00 72.76 510 PHE A CA 1
ATOM 2018 C C . PHE A 1 530 ? 117.039 142.019 111.896 1.00 72.76 510 PHE A C 1
ATOM 2019 O O . PHE A 1 530 ? 116.801 143.072 111.298 1.00 72.76 510 PHE A O 1
ATOM 2027 N N . ASP A 1 531 ? 117.096 141.926 113.218 1.00 77.60 511 ASP A N 1
ATOM 2028 C CA . ASP A 1 531 ? 116.991 143.086 114.101 1.00 77.60 511 ASP A CA 1
ATOM 2029 C C . ASP A 1 531 ? 118.248 143.130 114.957 1.00 77.60 511 ASP A C 1
ATOM 2030 O O . ASP A 1 531 ? 118.463 142.209 115.774 1.00 77.60 511 ASP A O 1
ATOM 2035 N N . PRO A 1 532 ? 119.104 144.146 114.800 1.00 77.00 512 PRO A N 1
ATOM 2036 C CA . PRO A 1 532 ? 120.389 144.136 115.524 1.00 77.00 512 PRO A CA 1
ATOM 2037 C C . PRO A 1 532 ? 120.244 144.012 117.031 1.00 77.00 512 PRO A C 1
ATOM 2038 O O . PRO A 1 532 ? 121.045 143.317 117.667 1.00 77.00 512 PRO A O 1
ATOM 2042 N N . TYR A 1 533 ? 119.244 144.663 117.624 1.00 78.13 513 TYR A N 1
ATOM 2043 C CA . TYR A 1 533 ? 118.933 144.468 119.033 1.00 78.13 513 TYR A CA 1
ATOM 2044 C C . TYR A 1 533 ? 117.491 144.884 119.267 1.00 78.13 513 TYR A C 1
ATOM 2045 O O . TYR A 1 533 ? 116.993 145.787 118.586 1.00 78.13 513 TYR A O 1
ATOM 2054 N N . PRO A 1 534 ? 116.795 144.248 120.206 1.00 77.75 514 PRO A N 1
ATOM 2055 C CA . PRO A 1 534 ? 115.390 144.591 120.444 1.00 77.75 514 PRO A CA 1
ATOM 2056 C C . PRO A 1 534 ? 115.244 145.943 121.122 1.00 77.75 514 PRO A C 1
ATOM 2057 O O . PRO A 1 534 ? 116.190 146.504 121.680 1.00 77.75 514 PRO A O 1
ATOM 2061 N N . ALA A 1 535 ? 114.023 146.466 121.061 1.00 80.88 515 ALA A N 1
ATOM 2062 C CA . ALA A 1 535 ? 113.722 147.748 121.681 1.00 80.88 515 ALA A CA 1
ATOM 2063 C C . ALA A 1 535 ? 113.774 147.637 123.199 1.00 80.88 515 ALA A C 1
ATOM 2064 O O . ALA A 1 535 ? 113.419 146.607 123.777 1.00 80.88 515 ALA A O 1
ATOM 2066 N N . PHE A 1 536 ? 114.218 148.711 123.843 1.00 85.10 516 PHE A N 1
ATOM 2067 C CA . PHE A 1 536 ? 114.322 148.793 125.297 1.00 85.10 516 PHE A CA 1
ATOM 2068 C C . PHE A 1 536 ? 113.447 149.964 125.738 1.00 85.10 516 PHE A C 1
ATOM 2069 O O . PHE A 1 536 ? 113.920 151.092 125.885 1.00 85.10 516 PHE A O 1
ATOM 2077 N N . ALA A 1 537 ? 112.165 149.686 125.951 1.00 88.62 517 ALA A N 1
ATOM 2078 C CA . ALA A 1 537 ? 111.171 150.706 126.251 1.00 88.62 517 ALA A CA 1
ATOM 2079 C C . ALA A 1 537 ? 110.889 150.726 127.746 1.00 88.62 517 ALA A C 1
ATOM 2080 O O . ALA A 1 537 ? 110.699 149.673 128.361 1.00 88.62 517 ALA A O 1
ATOM 2082 N N . VAL A 1 538 ? 110.862 151.926 128.323 1.00 94.85 518 VAL A N 1
ATOM 2083 C CA . VAL A 1 538 ? 110.631 152.124 129.743 1.00 94.85 518 VAL A CA 1
ATOM 2084 C C . VAL A 1 538 ? 109.526 153.160 129.922 1.00 94.85 518 VAL A C 1
ATOM 2085 O O . VAL A 1 538 ? 108.931 153.638 128.957 1.00 94.85 518 VAL A O 1
ATOM 2089 N N . ASP A 1 539 ? 109.256 153.502 131.181 1.00 102.04 519 ASP A N 1
ATOM 2090 C CA . ASP A 1 539 ? 108.253 154.507 131.509 1.00 102.04 519 ASP A CA 1
ATOM 2091 C C . ASP A 1 539 ? 108.854 155.597 132.388 1.00 102.04 519 ASP A C 1
ATOM 2092 O O . ASP A 1 539 ? 110.076 155.660 132.557 1.00 102.04 519 ASP A O 1
ATOM 2097 N N . SER A 1 540 ? 108.003 156.465 132.942 1.00 106.78 520 SER A N 1
ATOM 2098 C CA . SER A 1 540 ? 108.481 157.565 133.773 1.00 106.78 520 SER A CA 1
ATOM 2099 C C . SER A 1 540 ? 109.255 157.085 134.994 1.00 106.78 520 SER A C 1
ATOM 2100 O O . SER A 1 540 ? 110.086 157.834 135.520 1.00 106.78 520 SER A O 1
ATOM 2103 N N . ASN A 1 541 ? 109.008 155.861 135.455 1.00 107.14 521 ASN A N 1
ATOM 2104 C CA . ASN A 1 541 ? 109.707 155.303 136.604 1.00 107.14 521 ASN A CA 1
ATOM 2105 C C . ASN A 1 541 ? 110.857 154.385 136.208 1.00 107.14 521 ASN A C 1
ATOM 2106 O O . ASN A 1 541 ? 111.355 153.638 137.056 1.00 107.14 521 ASN A O 1
ATOM 2111 N N . ASN A 1 542 ? 111.274 154.417 134.940 1.00 103.04 522 ASN A N 1
ATOM 2112 C CA . ASN A 1 542 ? 112.423 153.652 134.451 1.00 103.04 522 ASN A CA 1
ATOM 2113 C C . ASN A 1 542 ? 112.212 152.146 134.583 1.00 103.04 522 ASN A C 1
ATOM 2114 O O . ASN A 1 542 ? 113.164 151.393 134.798 1.00 103.04 522 ASN A O 1
ATOM 2119 N N . SER A 1 543 ? 110.970 151.692 134.453 1.00 99.11 523 SER A N 1
ATOM 2120 C CA . SER A 1 543 ? 110.647 150.275 134.471 1.00 99.11 523 SER A CA 1
ATOM 2121 C C . SER A 1 543 ? 110.215 149.826 133.081 1.00 99.11 523 SER A C 1
ATOM 2122 O O . SER A 1 543 ? 109.613 150.592 132.324 1.00 99.11 523 SER A O 1
ATOM 2125 N N . LEU A 1 544 ? 110.526 148.573 132.757 1.00 90.74 524 LEU A N 1
ATOM 2126 C CA . LEU A 1 544 ? 110.277 148.057 131.418 1.00 90.74 524 LEU A CA 1
ATOM 2127 C C . LEU A 1 544 ? 108.787 148.032 131.101 1.00 90.74 524 LEU A C 1
ATOM 2128 O O . LEU A 1 544 ? 107.952 147.747 131.963 1.00 90.74 524 LEU A O 1
ATOM 2133 N N . VAL A 1 545 ? 108.458 148.336 129.845 1.00 87.54 525 VAL A N 1
ATOM 2134 C CA . VAL A 1 545 ? 107.100 148.244 129.328 1.00 87.54 525 VAL A CA 1
ATOM 2135 C C . VAL A 1 545 ? 107.136 147.422 128.047 1.00 87.54 525 VAL A C 1
ATOM 2136 O O . VAL A 1 545 ? 108.194 147.183 127.464 1.00 87.54 525 VAL A O 1
ATOM 2140 N N . TYR A 1 546 ? 105.956 146.990 127.611 1.00 84.63 526 TYR A N 1
ATOM 2141 C CA . TYR A 1 546 ? 105.871 146.044 126.507 1.00 84.63 526 TYR A CA 1
ATOM 2142 C C . TYR A 1 546 ? 106.307 146.684 125.193 1.00 84.63 526 TYR A C 1
ATOM 2143 O O . TYR A 1 546 ? 106.149 147.887 124.972 1.00 84.63 526 TYR A O 1
ATOM 2152 N N . SER A 1 547 ? 106.862 145.849 124.316 1.00 81.77 527 SER A N 1
ATOM 2153 C CA . SER A 1 547 ? 107.310 146.264 122.993 1.00 81.77 527 SER A CA 1
ATOM 2154 C C . SER A 1 547 ? 107.561 145.004 122.181 1.00 81.77 527 SER A C 1
ATOM 2155 O O . SER A 1 547 ? 108.141 144.044 122.697 1.00 81.77 527 SER A O 1
ATOM 2158 N N . TYR A 1 548 ? 107.126 145.002 120.926 1.00 78.94 528 TYR A N 1
ATOM 2159 C CA . TYR A 1 548 ? 107.151 143.802 120.106 1.00 78.94 528 TYR A CA 1
ATOM 2160 C C . TYR A 1 548 ? 107.841 144.058 118.774 1.00 78.94 528 TYR A C 1
ATOM 2161 O O . TYR A 1 548 ? 107.758 145.152 118.209 1.00 78.94 528 TYR A O 1
ATOM 2170 N N . THR A 1 549 ? 108.523 143.027 118.283 1.00 76.26 529 THR A N 1
ATOM 2171 C CA . THR A 1 549 ? 108.971 142.969 116.899 1.00 76.26 529 THR A CA 1
ATOM 2172 C C . THR A 1 549 ? 108.000 142.205 116.013 1.00 76.26 529 THR A C 1
ATOM 2173 O O . THR A 1 549 ? 107.836 142.555 114.840 1.00 76.26 529 THR A O 1
ATOM 2177 N N . LEU A 1 550 ? 107.340 141.187 116.559 1.00 76.35 530 LEU A N 1
ATOM 2178 C CA . LEU A 1 550 ? 106.329 140.415 115.851 1.00 76.35 530 LEU A CA 1
ATOM 2179 C C . LEU A 1 550 ? 105.100 140.298 116.738 1.00 76.35 530 LEU A C 1
ATOM 2180 O O . LEU A 1 550 ? 105.223 140.109 117.952 1.00 76.35 530 LEU A O 1
ATOM 2185 N N . ASN A 1 551 ? 103.920 140.412 116.133 1.00 75.84 531 ASN A N 1
ATOM 2186 C CA . ASN A 1 551 ? 102.662 140.351 116.866 1.00 75.84 531 ASN A CA 1
ATOM 2187 C C . ASN A 1 551 ? 101.588 139.828 115.927 1.00 75.84 531 ASN A C 1
ATOM 2188 O O . ASN A 1 551 ? 101.501 140.277 114.783 1.00 75.84 531 ASN A O 1
ATOM 2193 N N . PHE A 1 552 ? 100.784 138.876 116.396 1.00 74.54 532 PHE A N 1
ATOM 2194 C CA . PHE A 1 552 ? 99.777 138.279 115.530 1.00 74.54 532 PHE A CA 1
ATOM 2195 C C . PHE A 1 552 ? 98.569 137.845 116.346 1.00 74.54 532 PHE A C 1
ATOM 2196 O O . PHE A 1 552 ? 98.679 137.495 117.523 1.00 74.54 532 PHE A O 1
ATOM 2204 N N . ASN A 1 553 ? 97.407 137.880 115.696 1.00 75.97 533 ASN A N 1
ATOM 2205 C CA . ASN A 1 553 ? 96.167 137.367 116.270 1.00 75.97 533 ASN A CA 1
ATOM 2206 C C . ASN A 1 553 ? 95.452 136.551 115.206 1.00 75.97 533 ASN A C 1
ATOM 2207 O O . ASN A 1 553 ? 95.412 136.959 114.042 1.00 75.97 533 ASN A O 1
ATOM 2212 N N . ASP A 1 554 ? 94.893 135.408 115.607 1.00 75.67 534 ASP A N 1
ATOM 2213 C CA . ASP A 1 554 ? 94.065 134.579 114.735 1.00 75.67 534 ASP A CA 1
ATOM 2214 C C . ASP A 1 554 ? 94.791 134.135 113.471 1.00 75.67 534 ASP A C 1
ATOM 2215 O O . ASP A 1 554 ? 94.391 134.503 112.363 1.00 75.67 534 ASP A O 1
ATOM 2220 N N . ILE A 1 555 ? 95.851 133.343 113.617 1.00 71.84 535 ILE A N 1
ATOM 2221 C CA . ILE A 1 555 ? 96.560 132.776 112.481 1.00 71.84 535 ILE A CA 1
ATOM 2222 C C . ILE A 1 555 ? 96.529 131.255 112.598 1.00 71.84 535 ILE A C 1
ATOM 2223 O O . ILE A 1 555 ? 96.216 130.696 113.648 1.00 71.84 535 ILE A O 1
ATOM 2228 N N . ALA A 1 556 ? 96.854 130.588 111.493 1.00 71.38 536 ALA A N 1
ATOM 2229 C CA . ALA A 1 556 ? 96.843 129.134 111.447 1.00 71.38 536 ALA A CA 1
ATOM 2230 C C . ALA A 1 556 ? 97.827 128.655 110.392 1.00 71.38 536 ALA A C 1
ATOM 2231 O O . ALA A 1 556 ? 97.954 129.272 109.332 1.00 71.38 536 ALA A O 1
ATOM 2233 N N . ASP A 1 557 ? 98.519 127.555 110.692 1.00 73.43 537 ASP A N 1
ATOM 2234 C CA . ASP A 1 557 ? 99.485 126.942 109.780 1.00 73.43 537 ASP A CA 1
ATOM 2235 C C . ASP A 1 557 ? 100.568 127.943 109.373 1.00 73.43 537 ASP A C 1
ATOM 2236 O O . ASP A 1 557 ? 100.718 128.304 108.205 1.00 73.43 537 ASP A O 1
ATOM 2241 N N . ALA A 1 558 ? 101.328 128.389 110.369 1.00 70.14 538 ALA A N 1
ATOM 2242 C CA . ALA A 1 558 ? 102.356 129.402 110.185 1.00 70.14 538 ALA A CA 1
ATOM 2243 C C . ALA A 1 558 ? 103.724 128.830 110.525 1.00 70.14 538 ALA A C 1
ATOM 2244 O O . ALA A 1 558 ? 103.864 128.048 111.469 1.00 70.14 538 ALA A O 1
ATOM 2246 N N . VAL A 1 559 ? 104.732 129.226 109.750 1.00 69.27 539 VAL A N 1
ATOM 2247 C CA . VAL A 1 559 ? 106.111 128.800 109.958 1.00 69.27 539 VAL A CA 1
ATOM 2248 C C . VAL A 1 559 ? 106.997 130.038 109.962 1.00 69.27 539 VAL A C 1
ATOM 2249 O O . VAL A 1 559 ? 106.973 130.824 109.008 1.00 69.27 539 VAL A O 1
ATOM 2253 N N . PHE A 1 560 ? 107.777 130.209 111.025 1.00 71.49 540 PHE A N 1
ATOM 2254 C CA . PHE A 1 560 ? 108.743 131.293 111.137 1.00 71.49 540 PHE A CA 1
ATOM 2255 C C . PHE A 1 560 ? 110.146 130.706 111.175 1.00 71.49 540 PHE A C 1
ATOM 2256 O O . PHE A 1 560 ? 110.439 129.846 112.012 1.00 71.49 540 PHE A O 1
ATOM 2264 N N . GLU A 1 561 ? 111.011 131.169 110.275 1.00 77.24 541 GLU A N 1
ATOM 2265 C CA . GLU A 1 561 ? 112.358 130.630 110.150 1.00 77.24 541 GLU A CA 1
ATOM 2266 C C . GLU A 1 561 ? 113.385 131.752 110.103 1.00 77.24 541 GLU A C 1
ATOM 2267 O O . GLU A 1 561 ? 113.178 132.770 109.437 1.00 77.24 541 GLU A O 1
ATOM 2273 N N . ASN A 1 562 ? 114.494 131.548 110.816 1.00 75.16 542 ASN A N 1
ATOM 2274 C CA . ASN A 1 562 ? 115.669 132.421 110.756 1.00 75.16 542 ASN A CA 1
ATOM 2275 C C . ASN A 1 562 ? 115.327 133.865 111.124 1.00 75.16 542 ASN A C 1
ATOM 2276 O O . ASN A 1 562 ? 115.677 134.812 110.418 1.00 75.16 542 ASN A O 1
ATOM 2281 N N . PHE A 1 563 ? 114.635 134.031 112.246 1.00 75.67 543 PHE A N 1
ATOM 2282 C CA . PHE A 1 563 ? 114.363 135.347 112.807 1.00 75.67 543 PHE A CA 1
ATOM 2283 C C . PHE A 1 563 ? 115.437 135.698 113.827 1.00 75.67 543 PHE A C 1
ATOM 2284 O O . PHE A 1 563 ? 115.799 134.872 114.670 1.00 75.67 543 PHE A O 1
ATOM 2292 N N . ASN A 1 564 ? 115.943 136.927 113.750 1.00 75.02 544 ASN A N 1
ATOM 2293 C CA . ASN A 1 564 ? 117.051 137.372 114.590 1.00 75.02 544 ASN A CA 1
ATOM 2294 C C . ASN A 1 564 ? 116.637 138.621 115.355 1.00 75.02 544 ASN A C 1
ATOM 2295 O O . ASN A 1 564 ? 116.562 139.710 114.778 1.00 75.02 544 ASN A O 1
ATOM 2300 N N . SER A 1 565 ? 116.370 138.463 116.652 1.00 75.30 545 SER A N 1
ATOM 2301 C CA . SER A 1 565 ? 116.154 139.600 117.546 1.00 75.30 545 SER A CA 1
ATOM 2302 C C . SER A 1 565 ? 116.540 139.138 118.949 1.00 75.30 545 SER A C 1
ATOM 2303 O O . SER A 1 565 ? 115.740 138.491 119.630 1.00 75.30 545 SER A O 1
ATOM 2306 N N . GLN A 1 566 ? 117.752 139.482 119.375 1.00 75.89 546 GLN A N 1
ATOM 2307 C CA . GLN A 1 566 ? 118.317 138.957 120.610 1.00 75.89 546 GLN A CA 1
ATOM 2308 C C . GLN A 1 566 ? 119.019 140.067 121.377 1.00 75.89 546 GLN A C 1
ATOM 2309 O O . GLN A 1 566 ? 119.749 140.872 120.792 1.00 75.89 546 GLN A O 1
ATOM 2315 N N . GLY A 1 567 ? 118.797 140.104 122.686 1.00 77.28 547 GLY A N 1
ATOM 2316 C CA . GLY A 1 567 ? 119.429 141.069 123.554 1.00 77.28 547 GLY A CA 1
ATOM 2317 C C . GLY A 1 567 ? 118.507 141.461 124.688 1.00 77.28 547 GLY A C 1
ATOM 2318 O O . GLY A 1 567 ? 117.535 140.771 124.987 1.00 77.28 547 GLY A O 1
ATOM 2319 N N . TYR A 1 568 ? 118.833 142.585 125.322 1.00 81.01 548 TYR A N 1
ATOM 2320 C CA . TYR A 1 568 ? 118.046 143.089 126.437 1.00 81.01 548 TYR A CA 1
ATOM 2321 C C . TYR A 1 568 ? 116.742 143.712 125.949 1.00 81.01 548 TYR A C 1
ATOM 2322 O O . TYR A 1 568 ? 116.636 144.179 124.813 1.00 81.01 548 TYR A O 1
ATOM 2331 N N . GLY A 1 569 ? 115.747 143.727 126.829 1.00 80.65 549 GLY A N 1
ATOM 2332 C CA . GLY A 1 569 ? 114.478 144.367 126.562 1.00 80.65 549 GLY A CA 1
ATOM 2333 C C . GLY A 1 569 ? 113.317 143.413 126.726 1.00 80.65 549 GLY A C 1
ATOM 2334 O O . GLY A 1 569 ? 113.468 142.258 127.119 1.00 80.65 549 GLY A O 1
ATOM 2335 N N . TRP A 1 570 ? 112.130 143.925 126.413 1.00 81.06 550 TRP A N 1
ATOM 2336 C CA . TRP A 1 570 ? 110.904 143.147 126.497 1.00 81.06 550 TRP A CA 1
ATOM 2337 C C . TRP A 1 570 ? 110.893 142.045 125.439 1.00 81.06 550 TRP A C 1
ATOM 2338 O O . TRP A 1 570 ? 111.567 142.128 124.409 1.00 81.06 550 TRP A O 1
ATOM 2349 N N . GLY A 1 571 ? 110.123 140.995 125.716 1.00 78.43 551 GLY A N 1
ATOM 2350 C CA . GLY A 1 571 ? 109.999 139.907 124.761 1.00 78.43 551 GLY A CA 1
ATOM 2351 C C . GLY A 1 571 ? 109.476 140.399 123.423 1.00 78.43 551 GLY A C 1
ATOM 2352 O O . GLY A 1 571 ? 108.552 141.213 123.355 1.00 78.43 551 GLY A O 1
ATOM 2353 N N . VAL A 1 572 ? 110.078 139.892 122.343 1.00 75.66 552 VAL A N 1
ATOM 2354 C CA . VAL A 1 572 ? 109.827 140.430 121.008 1.00 75.66 552 VAL A CA 1
ATOM 2355 C C . VAL A 1 572 ? 108.699 139.730 120.266 1.00 75.66 552 VAL A C 1
ATOM 2356 O O . VAL A 1 572 ? 108.367 140.140 119.144 1.00 75.66 552 VAL A O 1
ATOM 2360 N N . VAL A 1 573 ? 108.099 138.693 120.843 1.00 76.66 553 VAL A N 1
ATOM 2361 C CA . VAL A 1 573 ? 107.025 137.950 120.197 1.00 76.66 553 VAL A CA 1
ATOM 2362 C C . VAL A 1 573 ? 105.803 137.957 121.103 1.00 76.66 553 VAL A C 1
ATOM 2363 O O . VAL A 1 573 ? 105.902 137.665 122.300 1.00 76.66 553 VAL A O 1
ATOM 2367 N N . GLY A 1 574 ? 104.653 138.300 120.528 1.00 77.01 554 GLY A N 1
ATOM 2368 C CA . GLY A 1 574 ? 103.386 138.217 121.227 1.00 77.01 554 GLY A CA 1
ATOM 2369 C C . GLY A 1 574 ? 102.286 137.709 120.320 1.00 77.01 554 GLY A C 1
ATOM 2370 O O . GLY A 1 574 ? 102.020 138.305 119.273 1.00 77.01 554 GLY A O 1
ATOM 2371 N N . GLY A 1 575 ? 101.634 136.612 120.705 1.00 77.15 555 GLY A N 1
ATOM 2372 C CA . GLY A 1 575 ? 100.624 136.003 119.871 1.00 77.15 555 GLY A CA 1
ATOM 2373 C C . GLY A 1 575 ? 99.361 135.705 120.651 1.00 77.15 555 GLY A C 1
ATOM 2374 O O . GLY A 1 575 ? 99.370 135.578 121.876 1.00 77.15 555 GLY A O 1
ATOM 2375 N N . GLN A 1 576 ? 98.256 135.605 119.911 1.00 77.87 556 GLN A N 1
ATOM 2376 C CA . GLN A 1 576 ? 96.947 135.359 120.503 1.00 77.87 556 GLN A CA 1
ATOM 2377 C C . GLN A 1 576 ? 96.134 134.465 119.579 1.00 77.87 556 GLN A C 1
ATOM 2378 O O . GLN A 1 576 ? 96.072 134.720 118.373 1.00 77.87 556 GLN A O 1
ATOM 2384 N N . ARG A 1 577 ? 95.515 133.429 120.151 1.00 76.75 557 ARG A N 1
ATOM 2385 C CA . ARG A 1 577 ? 94.465 132.647 119.491 1.00 76.75 557 ARG A CA 1
ATOM 2386 C C . ARG A 1 577 ? 94.916 132.111 118.129 1.00 76.75 557 ARG A C 1
ATOM 2387 O O . ARG A 1 577 ? 94.367 132.459 117.084 1.00 76.75 557 ARG A O 1
ATOM 2395 N N . SER A 1 578 ? 95.919 131.239 118.157 1.00 74.40 558 SER A N 1
ATOM 2396 C CA . SER A 1 578 ? 96.517 130.720 116.936 1.00 74.40 558 SER A CA 1
ATOM 2397 C C . SER A 1 578 ? 96.492 129.198 116.943 1.00 74.40 558 SER A C 1
ATOM 2398 O O . SER A 1 578 ? 96.189 128.560 117.954 1.00 74.40 558 SER A O 1
ATOM 2401 N N . THR A 1 579 ? 96.812 128.616 115.787 1.00 72.06 559 THR A N 1
ATOM 2402 C CA . THR A 1 579 ? 96.780 127.172 115.601 1.00 72.06 559 THR A CA 1
ATOM 2403 C C . THR A 1 579 ? 97.975 126.733 114.769 1.00 72.06 559 THR A C 1
ATOM 2404 O O . THR A 1 579 ? 98.244 127.316 113.715 1.00 72.06 559 THR A O 1
ATOM 2408 N N . ASN A 1 580 ? 98.683 125.704 115.243 1.00 70.50 560 ASN A N 1
ATOM 2409 C CA . ASN A 1 580 ? 99.743 125.029 114.490 1.00 70.50 560 ASN A CA 1
ATOM 2410 C C . ASN A 1 580 ? 100.844 126.011 114.071 1.00 70.50 560 ASN A C 1
ATOM 2411 O O . ASN A 1 580 ? 101.081 126.269 112.890 1.00 70.50 560 ASN A O 1
ATOM 2416 N N . ILE A 1 581 ? 101.517 126.552 115.083 1.00 69.78 561 ILE A N 1
ATOM 2417 C CA . ILE A 1 581 ? 102.606 127.505 114.891 1.00 69.78 561 ILE A CA 1
ATOM 2418 C C . ILE A 1 581 ? 103.935 126.779 115.043 1.00 69.78 561 ILE A C 1
ATOM 2419 O O . ILE A 1 581 ? 104.093 125.928 115.927 1.00 69.78 561 ILE A O 1
ATOM 2424 N N . THR A 1 582 ? 104.894 127.114 114.181 1.00 69.14 562 THR A N 1
ATOM 2425 C CA . THR A 1 582 ? 106.203 126.473 114.188 1.00 69.14 562 THR A CA 1
ATOM 2426 C C . THR A 1 582 ? 107.301 127.524 114.112 1.00 69.14 562 THR A C 1
ATOM 2427 O O . THR A 1 582 ? 107.229 128.442 113.290 1.00 69.14 562 THR A O 1
ATOM 2431 N N . TYR A 1 583 ? 108.309 127.384 114.969 1.00 70.35 563 TYR A N 1
ATOM 2432 C CA . TYR A 1 583 ? 109.523 128.191 114.925 1.00 70.35 563 TYR A CA 1
ATOM 2433 C C . TYR A 1 583 ? 110.702 127.274 114.637 1.00 70.35 563 TYR A C 1
ATOM 2434 O O . TYR A 1 583 ? 110.813 126.200 115.235 1.00 70.35 563 TYR A O 1
ATOM 2443 N N . ARG A 1 584 ? 111.579 127.693 113.727 1.00 75.01 564 ARG A N 1
ATOM 2444 C CA . ARG A 1 584 ? 112.720 126.874 113.341 1.00 75.01 564 ARG A CA 1
ATOM 2445 C C . ARG A 1 584 ? 113.922 127.758 113.049 1.00 75.01 564 ARG A C 1
ATOM 2446 O O . ARG A 1 584 ? 113.809 128.736 112.306 1.00 75.01 564 ARG A O 1
ATOM 2454 N N . ASP A 1 585 ? 115.068 127.406 113.638 1.00 77.06 565 ASP A N 1
ATOM 2455 C CA . ASP A 1 585 ? 116.343 128.080 113.378 1.00 77.06 565 ASP A CA 1
ATOM 2456 C C . ASP A 1 585 ? 116.271 129.573 113.691 1.00 77.06 565 ASP A C 1
ATOM 2457 O O . ASP A 1 585 ? 116.851 130.400 112.987 1.00 77.06 565 ASP A O 1
ATOM 2462 N N . CYS A 1 586 ? 115.569 129.923 114.762 1.00 75.69 566 CYS A N 1
ATOM 2463 C CA . CYS A 1 586 ? 115.380 131.315 115.140 1.00 75.69 566 CYS A CA 1
ATOM 2464 C C . CYS A 1 586 ? 116.337 131.710 116.259 1.00 75.69 566 CYS A C 1
ATOM 2465 O O . CYS A 1 586 ? 116.906 130.866 116.955 1.00 75.69 566 CYS A O 1
ATOM 2468 N N . ASN A 1 587 ? 116.512 133.022 116.419 1.00 74.52 567 ASN A N 1
ATOM 2469 C CA . ASN A 1 587 ? 117.342 133.605 117.473 1.00 74.52 567 ASN A CA 1
ATOM 2470 C C . ASN A 1 587 ? 116.534 134.743 118.091 1.00 74.52 567 ASN A C 1
ATOM 2471 O O . ASN A 1 587 ? 116.637 135.894 117.661 1.00 74.52 567 ASN A O 1
ATOM 2476 N N . LEU A 1 588 ? 115.733 134.419 119.102 1.00 72.86 568 LEU A N 1
ATOM 2477 C CA . LEU A 1 588 ? 114.828 135.371 119.726 1.00 72.86 568 LEU A CA 1
ATOM 2478 C C . LEU A 1 588 ? 114.966 135.288 121.238 1.00 72.86 568 LEU A C 1
ATOM 2479 O O . LEU A 1 588 ? 115.354 134.256 121.789 1.00 72.86 568 LEU A O 1
ATOM 2484 N N . ASN A 1 589 ? 114.639 136.389 121.909 1.00 75.26 569 ASN A N 1
ATOM 2485 C CA . ASN A 1 589 ? 114.757 136.445 123.358 1.00 75.26 569 ASN A CA 1
ATOM 2486 C C . ASN A 1 589 ? 113.513 135.949 124.087 1.00 75.26 569 ASN A C 1
ATOM 2487 O O . ASN A 1 589 ? 113.550 135.820 125.314 1.00 75.26 569 ASN A O 1
ATOM 2492 N N . ARG A 1 590 ? 112.426 135.660 123.371 1.00 76.24 570 ARG A N 1
ATOM 2493 C CA . ARG A 1 590 ? 111.218 135.138 123.995 1.00 76.24 570 ARG A CA 1
ATOM 2494 C C . ARG A 1 590 ? 110.297 134.581 122.920 1.00 76.24 570 ARG A C 1
ATOM 2495 O O . ARG A 1 590 ? 110.285 135.077 121.792 1.00 76.24 570 ARG A O 1
ATOM 2503 N N . VAL A 1 591 ? 109.535 133.552 123.280 1.00 75.66 571 VAL A N 1
ATOM 2504 C CA . VAL A 1 591 ? 108.426 133.047 122.477 1.00 75.66 571 VAL A CA 1
ATOM 2505 C C . VAL A 1 591 ? 107.201 133.032 123.379 1.00 75.66 571 VAL A C 1
ATOM 2506 O O . VAL A 1 591 ? 107.234 132.440 124.465 1.00 75.66 571 VAL A O 1
ATOM 2510 N N . ASP A 1 592 ? 106.122 133.678 122.939 1.00 79.15 572 ASP A N 1
ATOM 2511 C CA . ASP A 1 592 ? 105.005 133.952 123.829 1.00 79.15 572 ASP A CA 1
ATOM 2512 C C . ASP A 1 592 ? 103.677 133.802 123.099 1.00 79.15 572 ASP A C 1
ATOM 2513 O O . ASP A 1 592 ? 103.581 134.025 121.890 1.00 79.15 572 ASP A O 1
ATOM 2518 N N . MET A 1 593 ? 102.653 133.421 123.863 1.00 79.25 573 MET A N 1
ATOM 2519 C CA . MET A 1 593 ? 101.266 133.410 123.409 1.00 79.25 573 MET A CA 1
ATOM 2520 C C . MET A 1 593 ? 100.399 133.872 124.570 1.00 79.25 573 MET A C 1
ATOM 2521 O O . MET A 1 593 ? 100.417 133.248 125.635 1.00 79.25 573 MET A O 1
ATOM 2526 N N . HIS A 1 594 ? 99.639 134.954 124.376 1.00 79.52 574 HIS A N 1
ATOM 2527 C CA . HIS A 1 594 ? 98.802 135.459 125.462 1.00 79.52 574 HIS A CA 1
ATOM 2528 C C . HIS A 1 594 ? 97.519 134.647 125.593 1.00 79.52 574 HIS A C 1
ATOM 2529 O O . HIS A 1 594 ? 97.285 133.994 126.615 1.00 79.52 574 HIS A O 1
ATOM 2536 N N . ASN A 1 595 ? 96.683 134.671 124.565 1.00 77.99 575 ASN A N 1
ATOM 2537 C CA . ASN A 1 595 ? 95.564 133.749 124.521 1.00 77.99 575 ASN A CA 1
ATOM 2538 C C . ASN A 1 595 ? 96.066 132.357 124.148 1.00 77.99 575 ASN A C 1
ATOM 2539 O O . ASN A 1 595 ? 97.040 132.223 123.404 1.00 77.99 575 ASN A O 1
ATOM 2544 N N . PRO A 1 596 ? 95.429 131.308 124.664 1.00 75.12 576 PRO A N 1
ATOM 2545 C CA . PRO A 1 596 ? 95.939 129.955 124.428 1.00 75.12 576 PRO A CA 1
ATOM 2546 C C . PRO A 1 596 ? 95.931 129.590 122.953 1.00 75.12 576 PRO A C 1
ATOM 2547 O O . PRO A 1 596 ? 95.083 130.036 122.179 1.00 75.12 576 PRO A O 1
ATOM 2551 N N . TYR A 1 597 ? 96.908 128.779 122.569 1.00 70.90 577 TYR A N 1
ATOM 2552 C CA . TYR A 1 597 ? 96.950 128.184 121.246 1.00 70.90 577 TYR A CA 1
ATOM 2553 C C . TYR A 1 597 ? 96.236 126.837 121.262 1.00 70.90 577 TYR A C 1
ATOM 2554 O O . TYR A 1 597 ? 95.956 126.262 122.315 1.00 70.90 577 TYR A O 1
ATOM 2563 N N . MET A 1 598 ? 95.941 126.332 120.070 1.00 72.90 578 MET A N 1
ATOM 2564 C CA . MET A 1 598 ? 95.379 125.003 119.907 1.00 72.90 578 MET A CA 1
ATOM 2565 C C . MET A 1 598 ? 96.133 124.283 118.799 1.00 72.90 578 MET A C 1
ATOM 2566 O O . MET A 1 598 ? 96.792 124.905 117.964 1.00 72.90 578 MET A O 1
ATOM 2571 N N . GLY A 1 599 ? 96.037 122.968 118.804 1.00 71.32 579 GLY A N 1
ATOM 2572 C CA . GLY A 1 599 ? 96.814 122.151 117.871 1.00 71.32 579 GLY A CA 1
ATOM 2573 C C . GLY A 1 599 ? 98.184 121.791 118.450 1.00 71.32 579 GLY A C 1
ATOM 2574 O O . GLY A 1 599 ? 98.278 120.937 119.321 1.00 71.32 579 GLY A O 1
ATOM 2575 N N . TYR A 1 600 ? 99.228 122.454 117.956 1.00 70.12 580 TYR A N 1
ATOM 2576 C CA . TYR A 1 600 ? 100.574 122.243 118.464 1.00 70.12 580 TYR A CA 1
ATOM 2577 C C . TYR A 1 600 ? 101.363 123.541 118.395 1.00 70.12 580 TYR A C 1
ATOM 2578 O O . TYR A 1 600 ? 101.015 124.463 117.653 1.00 70.12 580 TYR A O 1
ATOM 2587 N N . LEU A 1 601 ? 102.431 123.600 119.186 1.00 68.61 581 LEU A N 1
ATOM 2588 C CA . LEU A 1 601 ? 103.402 124.684 119.139 1.00 68.61 581 LEU A CA 1
ATOM 2589 C C . LEU A 1 601 ? 104.793 124.072 119.202 1.00 68.61 581 LEU A C 1
ATOM 2590 O O . LEU A 1 601 ? 105.129 123.395 120.179 1.00 68.61 581 LEU A O 1
ATOM 2595 N N . LYS A 1 602 ? 105.595 124.304 118.167 1.00 68.55 582 LYS A N 1
ATOM 2596 C CA . LYS A 1 602 ? 106.896 123.664 118.024 1.00 68.55 582 LYS A CA 1
ATOM 2597 C C . LYS A 1 602 ? 107.998 124.711 118.008 1.00 68.55 582 LYS A C 1
ATOM 2598 O O . LYS A 1 602 ? 107.916 125.696 117.267 1.00 68.55 582 LYS A O 1
ATOM 2604 N N . VAL A 1 603 ? 109.025 124.494 118.824 1.00 69.07 583 VAL A N 1
ATOM 2605 C CA . VAL A 1 603 ? 110.232 125.313 118.835 1.00 69.07 583 VAL A CA 1
ATOM 2606 C C . VAL A 1 603 ? 111.403 124.372 118.590 1.00 69.07 583 VAL A C 1
ATOM 2607 O O . VAL A 1 603 ? 111.718 123.530 119.440 1.00 69.07 583 VAL A O 1
ATOM 2611 N N . LEU A 1 604 ? 112.049 124.509 117.433 1.00 71.59 584 LEU A N 1
ATOM 2612 C CA . LEU A 1 604 ? 113.089 123.582 117.006 1.00 71.59 584 LEU A CA 1
ATOM 2613 C C . LEU A 1 604 ? 114.338 124.350 116.601 1.00 71.59 584 LEU A C 1
ATOM 2614 O O . LEU A 1 604 ? 114.256 125.310 115.829 1.00 71.59 584 LEU A O 1
ATOM 2619 N N . ASP A 1 605 ? 115.489 123.918 117.121 1.00 74.34 585 ASP A N 1
ATOM 2620 C CA . ASP A 1 605 ? 116.797 124.457 116.745 1.00 74.34 585 ASP A CA 1
ATOM 2621 C C . ASP A 1 605 ? 116.860 125.970 116.945 1.00 74.34 585 ASP A C 1
ATOM 2622 O O . ASP A 1 605 ? 117.346 126.717 116.095 1.00 74.34 585 ASP A O 1
ATOM 2627 N N . THR A 1 606 ? 116.374 126.422 118.096 1.00 74.20 586 THR A N 1
ATOM 2628 C CA . THR A 1 606 ? 116.227 127.841 118.381 1.00 74.20 586 THR A CA 1
ATOM 2629 C C . THR A 1 606 ? 117.042 128.212 119.612 1.00 74.20 586 THR A C 1
ATOM 2630 O O . THR A 1 606 ? 117.140 127.430 120.562 1.00 74.20 586 THR A O 1
ATOM 2634 N N . ARG A 1 607 ? 117.630 129.404 119.586 1.00 73.18 587 ARG A N 1
ATOM 2635 C CA . ARG A 1 607 ? 118.328 129.967 120.733 1.00 73.18 587 ARG A CA 1
ATOM 2636 C C . ARG A 1 607 ? 117.431 131.006 121.392 1.00 73.18 587 ARG A C 1
ATOM 2637 O O . ARG A 1 607 ? 116.935 131.916 120.722 1.00 73.18 587 ARG A O 1
ATOM 2645 N N . LEU A 1 608 ? 117.223 130.867 122.697 1.00 72.09 588 LEU A N 1
ATOM 2646 C CA . LEU A 1 608 ? 116.297 131.713 123.431 1.00 72.09 588 LEU A CA 1
ATOM 2647 C C . LEU A 1 608 ? 117.036 132.580 124.442 1.00 72.09 588 LEU A C 1
ATOM 2648 O O . LEU A 1 608 ? 118.166 132.288 124.842 1.00 72.09 588 LEU A O 1
ATOM 2653 N N . GLY A 1 609 ? 116.374 133.658 124.849 1.00 74.90 589 GLY A N 1
ATOM 2654 C CA . GLY A 1 609 ? 116.907 134.591 125.814 1.00 74.90 589 GLY A CA 1
ATOM 2655 C C . GLY A 1 609 ? 116.476 134.274 127.231 1.00 74.90 589 GLY A C 1
ATOM 2656 O O . GLY A 1 609 ? 116.048 133.159 127.548 1.00 74.90 589 GLY A O 1
ATOM 2657 N N . THR A 1 610 ? 116.587 135.280 128.100 1.00 77.80 590 THR A N 1
ATOM 2658 C CA . THR A 1 610 ? 116.305 135.076 129.517 1.00 77.80 590 THR A CA 1
ATOM 2659 C C . THR A 1 610 ? 114.820 134.889 129.805 1.00 77.80 590 THR A C 1
ATOM 2660 O O . THR A 1 610 ? 114.474 134.361 130.866 1.00 77.80 590 THR A O 1
ATOM 2664 N N . TRP A 1 611 ? 113.938 135.305 128.895 1.00 77.46 591 TRP A N 1
ATOM 2665 C CA . TRP A 1 611 ? 112.506 135.189 129.152 1.00 77.46 591 TRP A CA 1
ATOM 2666 C C . TRP A 1 611 ? 112.006 133.761 128.971 1.00 77.46 591 TRP A C 1
ATOM 2667 O O . TRP A 1 611 ? 111.131 133.310 129.717 1.00 77.46 591 TRP A O 1
ATOM 2678 N N . GLY A 1 612 ? 112.540 133.037 127.991 1.00 74.38 592 GLY A N 1
ATOM 2679 C CA . GLY A 1 612 ? 112.113 131.672 127.753 1.00 74.38 592 GLY A CA 1
ATOM 2680 C C . GLY A 1 612 ? 110.823 131.572 126.966 1.00 74.38 592 GLY A C 1
ATOM 2681 O O . GLY A 1 612 ? 110.640 132.278 125.971 1.00 74.38 592 GLY A O 1
ATOM 2682 N N . ILE A 1 613 ? 109.920 130.695 127.399 1.00 72.44 593 ILE A N 1
ATOM 2683 C CA . ILE A 1 613 ? 108.642 130.473 126.732 1.00 72.44 593 ILE A CA 1
ATOM 2684 C C . ILE A 1 613 ? 107.522 130.727 127.730 1.00 72.44 593 ILE A C 1
ATOM 2685 O O . ILE A 1 613 ? 107.519 130.155 128.826 1.00 72.44 593 ILE A O 1
ATOM 2690 N N . ASN A 1 614 ? 106.575 131.582 127.348 1.00 76.44 594 ASN A N 1
ATOM 2691 C CA . ASN A 1 614 ? 105.396 131.885 128.156 1.00 76.44 594 ASN A CA 1
ATOM 2692 C C . ASN A 1 614 ? 104.171 131.663 127.284 1.00 76.44 594 ASN A C 1
ATOM 2693 O O . ASN A 1 614 ? 103.900 132.461 126.382 1.00 76.44 594 ASN A O 1
ATOM 2698 N N . ALA A 1 615 ? 103.420 130.596 127.548 1.00 75.47 595 ALA A N 1
ATOM 2699 C CA . ALA A 1 615 ? 102.290 130.272 126.681 1.00 75.47 595 ALA A CA 1
ATOM 2700 C C . ALA A 1 615 ? 101.288 129.409 127.427 1.00 75.47 595 ALA A C 1
ATOM 2701 O O . ALA A 1 615 ? 101.607 128.278 127.807 1.00 75.47 595 ALA A O 1
ATOM 2703 N N . SER A 1 616 ? 100.085 129.935 127.634 1.00 73.99 596 SER A N 1
ATOM 2704 C CA . SER A 1 616 ? 98.945 129.092 127.949 1.00 73.99 596 SER A CA 1
ATOM 2705 C C . SER A 1 616 ? 98.519 128.356 126.686 1.00 73.99 596 SER A C 1
ATOM 2706 O O . SER A 1 616 ? 98.677 128.860 125.572 1.00 73.99 596 SER A O 1
ATOM 2709 N N . GLY A 1 617 ? 97.994 127.154 126.856 1.00 71.65 597 GLY A N 1
ATOM 2710 C CA . GLY A 1 617 ? 97.752 126.296 125.710 1.00 71.65 597 GLY A CA 1
ATOM 2711 C C . GLY A 1 617 ? 96.553 125.396 125.875 1.00 71.65 597 GLY A C 1
ATOM 2712 O O . GLY A 1 617 ? 96.158 125.044 126.991 1.00 71.65 597 GLY A O 1
ATOM 2713 N N . MET A 1 618 ? 95.967 125.026 124.738 1.00 74.93 598 MET A N 1
ATOM 2714 C CA . MET A 1 618 ? 94.969 123.969 124.641 1.00 74.93 598 MET A CA 1
ATOM 2715 C C . MET A 1 618 ? 95.439 122.889 123.672 1.00 74.93 598 MET A C 1
ATOM 2716 O O . MET A 1 618 ? 94.644 122.324 122.920 1.00 74.93 598 MET A O 1
ATOM 2721 N N . GLY A 1 619 ? 96.732 122.610 123.679 1.00 73.26 599 GLY A N 1
ATOM 2722 C CA . GLY A 1 619 ? 97.333 121.634 122.787 1.00 73.26 599 GLY A CA 1
ATOM 2723 C C . GLY A 1 619 ? 98.613 121.108 123.394 1.00 73.26 599 GLY A C 1
ATOM 2724 O O . GLY A 1 619 ? 98.748 121.035 124.619 1.00 73.26 599 GLY A O 1
ATOM 2725 N N . ASP A 1 620 ? 99.563 120.747 122.537 1.00 73.22 600 ASP A N 1
ATOM 2726 C CA . ASP A 1 620 ? 100.823 120.163 122.967 1.00 73.22 600 ASP A CA 1
ATOM 2727 C C . ASP A 1 620 ? 101.994 121.058 122.578 1.00 73.22 600 ASP A C 1
ATOM 2728 O O . ASP A 1 620 ? 101.966 121.735 121.547 1.00 73.22 600 ASP A O 1
ATOM 2733 N N . MET A 1 621 ? 103.025 121.051 123.418 1.00 71.05 601 MET A N 1
ATOM 2734 C CA . MET A 1 621 ? 104.239 121.829 123.206 1.00 71.05 601 MET A CA 1
ATOM 2735 C C . MET A 1 621 ? 105.408 120.888 122.948 1.00 71.05 601 MET A C 1
ATOM 2736 O O . MET A 1 621 ? 105.571 119.889 123.656 1.00 71.05 601 MET A O 1
ATOM 2741 N N . TYR A 1 622 ? 106.217 121.208 121.940 1.00 70.34 602 TYR A N 1
ATOM 2742 C CA . TYR A 1 622 ? 107.387 120.415 121.589 1.00 70.34 602 TYR A CA 1
ATOM 2743 C C . TYR A 1 622 ? 108.619 121.306 121.565 1.00 70.34 602 TYR A C 1
ATOM 2744 O O . TYR A 1 622 ? 108.598 122.383 120.962 1.00 70.34 602 TYR A O 1
ATOM 2753 N N . LEU A 1 623 ? 109.687 120.854 122.218 1.00 69.80 603 LEU A N 1
ATOM 2754 C CA . LEU A 1 623 ? 110.972 121.538 122.215 1.00 69.80 603 LEU A CA 1
ATOM 2755 C C . LEU A 1 623 ? 112.058 120.555 121.810 1.00 69.80 603 LEU A C 1
ATOM 2756 O O . LEU A 1 623 ? 112.117 119.437 122.330 1.00 69.80 603 LEU A O 1
ATOM 2761 N N . GLU A 1 624 ? 112.918 120.970 120.883 1.00 74.43 604 GLU A N 1
ATOM 2762 C CA . GLU A 1 624 ? 113.996 120.107 120.410 1.00 74.43 604 GLU A CA 1
ATOM 2763 C C . GLU A 1 624 ? 115.226 120.951 120.120 1.00 74.43 604 GLU A C 1
ATOM 2764 O O . GLU A 1 624 ? 115.174 121.846 119.271 1.00 74.43 604 GLU A O 1
ATOM 2770 N N . ARG A 1 625 ? 116.324 120.657 120.819 1.00 72.27 605 ARG A N 1
ATOM 2771 C CA . ARG A 1 625 ? 117.618 121.303 120.599 1.00 72.27 605 ARG A CA 1
ATOM 2772 C C . ARG A 1 625 ? 117.515 122.821 120.760 1.00 72.27 605 ARG A C 1
ATOM 2773 O O . ARG A 1 625 ? 117.738 123.594 119.827 1.00 72.27 605 ARG A O 1
ATOM 2781 N N . VAL A 1 626 ? 117.176 123.237 121.976 1.00 71.95 606 VAL A N 1
ATOM 2782 C CA . VAL A 1 626 ? 116.964 124.640 122.306 1.00 71.95 606 VAL A CA 1
ATOM 2783 C C . VAL A 1 626 ? 117.985 125.049 123.358 1.00 71.95 606 VAL A C 1
ATOM 2784 O O . VAL A 1 626 ? 118.178 124.340 124.352 1.00 71.95 606 VAL A O 1
ATOM 2788 N N . THR A 1 627 ? 118.641 126.184 123.133 1.00 74.17 607 THR A N 1
ATOM 2789 C CA . THR A 1 627 ? 119.597 126.752 124.073 1.00 74.17 607 THR A CA 1
ATOM 2790 C C . THR A 1 627 ? 118.986 127.987 124.718 1.00 74.17 607 THR A C 1
ATOM 2791 O O . THR A 1 627 ? 118.381 128.815 124.029 1.00 74.17 607 THR A O 1
ATOM 2795 N N . VAL A 1 628 ? 119.139 128.108 126.034 1.00 74.80 608 VAL A N 1
ATOM 2796 C CA . VAL A 1 628 ? 118.584 129.221 126.797 1.00 74.80 608 VAL A CA 1
ATOM 2797 C C . VAL A 1 628 ? 119.727 129.943 127.495 1.00 74.80 608 VAL A C 1
ATOM 2798 O O . VAL A 1 628 ? 120.507 129.320 128.227 1.00 74.80 608 VAL A O 1
ATOM 2802 N N . ASP A 1 629 ? 119.823 131.251 127.274 1.00 81.19 609 ASP A N 1
ATOM 2803 C CA . ASP A 1 629 ? 120.788 132.104 127.955 1.00 81.19 609 ASP A CA 1
ATOM 2804 C C . ASP A 1 629 ? 120.054 132.919 129.012 1.00 81.19 609 ASP A C 1
ATOM 2805 O O . ASP A 1 629 ? 119.088 133.620 128.699 1.00 81.19 609 ASP A O 1
ATOM 2810 N N . LEU A 1 630 ? 120.517 132.832 130.257 1.00 82.56 610 LEU A N 1
ATOM 2811 C CA . LEU A 1 630 ? 119.778 133.360 131.396 1.00 82.56 610 LEU A CA 1
ATOM 2812 C C . LEU A 1 630 ? 120.256 134.729 131.864 1.00 82.56 610 LEU A C 1
ATOM 2813 O O . LEU A 1 630 ? 119.702 135.256 132.833 1.00 82.56 610 LEU A O 1
ATOM 2818 N N . ASP A 1 631 ? 121.251 135.324 131.211 1.00 86.19 611 ASP A N 1
ATOM 2819 C CA . ASP A 1 631 ? 121.795 136.592 131.684 1.00 86.19 611 ASP A CA 1
ATOM 2820 C C . ASP A 1 631 ? 120.760 137.705 131.562 1.00 86.19 611 ASP A C 1
ATOM 2821 O O . ASP A 1 631 ? 120.163 137.902 130.500 1.00 86.19 611 ASP A O 1
ATOM 2826 N N . ASP A 1 632 ? 120.550 138.435 132.658 1.00 87.55 612 ASP A N 1
ATOM 2827 C CA . ASP A 1 632 ? 119.544 139.492 132.736 1.00 87.55 612 ASP A CA 1
ATOM 2828 C C . ASP A 1 632 ? 120.092 140.706 133.477 1.00 87.55 612 ASP A C 1
ATOM 2829 O O . ASP A 1 632 ? 119.393 141.333 134.279 1.00 87.55 612 ASP A O 1
ATOM 2834 N N . SER A 1 633 ? 121.352 141.057 133.213 1.00 86.78 613 SER A N 1
ATOM 2835 C CA . SER A 1 633 ? 122.017 142.095 133.997 1.00 86.78 613 SER A CA 1
ATOM 2836 C C . SER A 1 633 ? 121.343 143.454 133.837 1.00 86.78 613 SER A C 1
ATOM 2837 O O . SER A 1 633 ? 121.185 144.192 134.816 1.00 86.78 613 SER A O 1
ATOM 2840 N N . ALA A 1 634 ? 120.945 143.808 132.612 1.00 86.43 614 ALA A N 1
ATOM 2841 C CA . ALA A 1 634 ? 120.388 145.138 132.375 1.00 86.43 614 ALA A CA 1
ATOM 2842 C C . ALA A 1 634 ? 119.071 145.336 133.114 1.00 86.43 614 ALA A C 1
ATOM 2843 O O . ALA A 1 634 ? 118.825 146.411 133.671 1.00 86.43 614 ALA A O 1
ATOM 2845 N N . HIS A 1 635 ? 118.210 144.323 133.120 1.00 85.68 615 HIS A N 1
ATOM 2846 C CA . HIS A 1 635 ? 116.992 144.399 133.912 1.00 85.68 615 HIS A CA 1
ATOM 2847 C C . HIS A 1 635 ? 117.339 144.428 135.394 1.00 85.68 615 HIS A C 1
ATOM 2848 O O . HIS A 1 635 ? 118.228 143.706 135.855 1.00 85.68 615 HIS A O 1
ATOM 2855 N N . GLY A 1 636 ? 116.635 145.269 136.143 1.00 89.35 616 GLY A N 1
ATOM 2856 C CA . GLY A 1 636 ? 116.923 145.451 137.549 1.00 89.35 616 GLY A CA 1
ATOM 2857 C C . GLY A 1 636 ? 116.456 144.347 138.466 1.00 89.35 616 GLY A C 1
ATOM 2858 O O . GLY A 1 636 ? 116.290 144.584 139.665 1.00 89.35 616 GLY A O 1
ATOM 2859 N N . GLY A 1 637 ? 116.236 143.144 137.946 1.00 89.66 617 GLY A N 1
ATOM 2860 C CA . GLY A 1 637 ? 115.712 142.049 138.733 1.00 89.66 617 GLY A CA 1
ATOM 2861 C C . GLY A 1 637 ? 114.238 141.771 138.541 1.00 89.66 617 GLY A C 1
ATOM 2862 O O . GLY A 1 637 ? 113.646 141.076 139.374 1.00 89.66 617 GLY A O 1
ATOM 2863 N N . HIS A 1 638 ? 113.628 142.285 137.477 1.00 90.92 618 HIS A N 1
ATOM 2864 C CA . HIS A 1 638 ? 112.198 142.121 137.267 1.00 90.92 618 HIS A CA 1
ATOM 2865 C C . HIS A 1 638 ? 111.928 140.936 136.349 1.00 90.92 618 HIS A C 1
ATOM 2866 O O . HIS A 1 638 ? 112.459 140.865 135.237 1.00 90.92 618 HIS A O 1
ATOM 2873 N N . ARG A 1 639 ? 111.105 140.003 136.824 1.00 84.06 619 ARG A N 1
ATOM 2874 C CA . ARG A 1 639 ? 110.688 138.845 136.041 1.00 84.06 619 ARG A CA 1
ATOM 2875 C C . ARG A 1 639 ? 109.176 138.729 136.127 1.00 84.06 619 ARG A C 1
ATOM 2876 O O . ARG A 1 639 ? 108.617 138.716 137.227 1.00 84.06 619 ARG A O 1
ATOM 2884 N N . GLU A 1 640 ? 108.517 138.649 134.970 1.00 86.62 620 GLU A N 1
ATOM 2885 C CA . GLU A 1 640 ? 107.074 138.435 134.957 1.00 86.62 620 GLU A CA 1
ATOM 2886 C C . GLU A 1 640 ? 106.723 137.067 135.531 1.00 86.62 620 GLU A C 1
ATOM 2887 O O . GLU A 1 640 ? 105.809 136.940 136.353 1.00 86.62 620 GLU A O 1
ATOM 2893 N N . HIS A 1 641 ? 107.445 136.032 135.110 1.00 80.80 621 HIS A N 1
ATOM 2894 C CA . HIS A 1 641 ? 107.258 134.680 135.610 1.00 80.80 621 HIS A CA 1
ATOM 2895 C C . HIS A 1 641 ? 108.578 134.163 136.163 1.00 80.80 621 HIS A C 1
ATOM 2896 O O . HIS A 1 641 ? 109.655 134.593 135.743 1.00 80.80 621 HIS A O 1
ATOM 2903 N N . GLU A 1 642 ? 108.486 133.237 137.114 1.00 80.53 622 GLU A N 1
ATOM 2904 C CA . GLU A 1 642 ? 109.647 132.786 137.870 1.00 80.53 622 GLU A CA 1
ATOM 2905 C C . GLU A 1 642 ? 110.318 131.550 137.284 1.00 80.53 622 GLU A C 1
ATOM 2906 O O . GLU A 1 642 ? 111.275 131.048 137.881 1.00 80.53 622 GLU A O 1
ATOM 2912 N N . GLY A 1 643 ? 109.853 131.046 136.141 1.00 74.81 623 GLY A N 1
ATOM 2913 C CA . GLY A 1 643 ? 110.420 129.869 135.526 1.00 74.81 623 GLY A CA 1
ATOM 2914 C C . GLY A 1 643 ? 110.907 130.133 134.111 1.00 74.81 623 GLY A C 1
ATOM 2915 O O . GLY A 1 643 ? 110.857 131.255 133.602 1.00 74.81 623 GLY A O 1
ATOM 2916 N N . ILE A 1 644 ? 111.385 129.061 133.484 1.00 71.51 624 ILE A N 1
ATOM 2917 C CA . ILE A 1 644 ? 111.865 129.131 132.107 1.00 71.51 624 ILE A CA 1
ATOM 2918 C C . ILE A 1 644 ? 110.748 128.834 131.114 1.00 71.51 624 ILE A C 1
ATOM 2919 O O . ILE A 1 644 ? 110.595 129.540 130.115 1.00 71.51 624 ILE A O 1
ATOM 2924 N N . ILE A 1 645 ? 109.957 127.795 131.370 1.00 70.15 625 ILE A N 1
ATOM 2925 C CA . ILE A 1 645 ? 108.773 127.480 130.579 1.00 70.15 625 ILE A CA 1
ATOM 2926 C C . ILE A 1 645 ? 107.560 127.726 131.464 1.00 70.15 625 ILE A C 1
ATOM 2927 O O . ILE A 1 645 ? 107.380 127.048 132.483 1.00 70.15 625 ILE A O 1
ATOM 2932 N N . ASN A 1 646 ? 106.728 128.688 131.078 1.00 73.24 626 ASN A N 1
ATOM 2933 C CA . ASN A 1 646 ? 105.655 129.167 131.933 1.00 73.24 626 ASN A CA 1
ATOM 2934 C C . ASN A 1 646 ? 104.326 129.160 131.196 1.00 73.24 626 ASN A C 1
ATOM 2935 O O . ASN A 1 646 ? 104.271 129.286 129.971 1.00 73.24 626 ASN A O 1
ATOM 2940 N N . ALA A 1 647 ? 103.257 129.007 131.967 1.00 75.47 627 ALA A N 1
ATOM 2941 C CA . ALA A 1 647 ? 101.915 129.326 131.514 1.00 75.47 627 ALA A CA 1
ATOM 2942 C C . ALA A 1 647 ? 101.582 130.761 131.904 1.00 75.47 627 ALA A C 1
ATOM 2943 O O . ALA A 1 647 ? 102.168 131.328 132.829 1.00 75.47 627 ALA A O 1
ATOM 2945 N N . ARG A 1 648 ? 100.635 131.351 131.184 1.00 78.39 628 ARG A N 1
ATOM 2946 C CA . ARG A 1 648 ? 100.322 132.761 131.380 1.00 78.39 628 ARG A CA 1
ATOM 2947 C C . ARG A 1 648 ? 99.649 132.967 132.731 1.00 78.39 628 ARG A C 1
ATOM 2948 O O . ARG A 1 648 ? 98.571 132.422 132.987 1.00 78.39 628 ARG A O 1
ATOM 2956 N N . GLY A 1 649 ? 100.283 133.766 133.593 1.00 78.21 629 GLY A N 1
ATOM 2957 C CA . GLY A 1 649 ? 99.741 134.022 134.915 1.00 78.21 629 GLY A CA 1
ATOM 2958 C C . GLY A 1 649 ? 98.545 134.948 134.924 1.00 78.21 629 GLY A C 1
ATOM 2959 O O . GLY A 1 649 ? 97.779 134.945 135.893 1.00 78.21 629 GLY A O 1
ATOM 2960 N N . ASP A 1 650 ? 98.366 135.739 133.869 1.00 80.72 630 ASP A N 1
ATOM 2961 C CA . ASP A 1 650 ? 97.217 136.623 133.742 1.00 80.72 630 ASP A CA 1
ATOM 2962 C C . ASP A 1 650 ? 96.014 135.927 133.120 1.00 80.72 630 ASP A C 1
ATOM 2963 O O . ASP A 1 650 ? 94.983 136.570 132.906 1.00 80.72 630 ASP A O 1
ATOM 2968 N N . PHE A 1 651 ? 96.126 134.632 132.825 1.00 77.89 631 PHE A N 1
ATOM 2969 C CA . PHE A 1 651 ? 95.025 133.851 132.276 1.00 77.89 631 PHE A CA 1
ATOM 2970 C C . PHE A 1 651 ? 94.655 132.667 133.159 1.00 77.89 631 PHE A C 1
ATOM 2971 O O . PHE A 1 651 ? 93.864 131.816 132.736 1.00 77.89 631 PHE A O 1
ATOM 2979 N N . GLY A 1 652 ? 95.200 132.589 134.370 1.00 74.28 632 GLY A N 1
ATOM 2980 C CA . GLY A 1 652 ? 94.951 131.483 135.272 1.00 74.28 632 GLY A CA 1
ATOM 2981 C C . GLY A 1 652 ? 96.089 130.494 135.384 1.00 74.28 632 GLY A C 1
ATOM 2982 O O . GLY A 1 652 ? 96.052 129.635 136.274 1.00 74.28 632 GLY A O 1
ATOM 2983 N N . GLY A 1 653 ? 97.095 130.584 134.521 1.00 72.94 633 GLY A N 1
ATOM 2984 C CA . GLY A 1 653 ? 98.231 129.680 134.583 1.00 72.94 633 GLY A CA 1
ATOM 2985 C C . GLY A 1 653 ? 97.911 128.241 134.246 1.00 72.94 633 GLY A C 1
ATOM 2986 O O . GLY A 1 653 ? 98.486 127.327 134.850 1.00 72.94 633 GLY A O 1
ATOM 2987 N N . PHE A 1 654 ? 97.015 128.015 133.294 1.00 72.28 634 PHE A N 1
ATOM 2988 C CA . PHE A 1 654 ? 96.627 126.671 132.899 1.00 72.28 634 PHE A CA 1
ATOM 2989 C C . PHE A 1 654 ? 97.292 126.284 131.584 1.00 72.28 634 PHE A C 1
ATOM 2990 O O . PHE A 1 654 ? 97.653 127.139 130.772 1.00 72.28 634 PHE A O 1
ATOM 2998 N N . HIS A 1 655 ? 97.457 124.977 131.389 1.00 69.91 635 HIS A N 1
ATOM 2999 C CA . HIS A 1 655 ? 97.928 124.436 130.116 1.00 69.91 635 HIS A CA 1
ATOM 3000 C C . HIS A 1 655 ? 97.337 123.036 129.987 1.00 69.91 635 HIS A C 1
ATOM 3001 O O . HIS A 1 655 ? 97.881 122.078 130.542 1.00 69.91 635 HIS A O 1
ATOM 3008 N N . ASP A 1 656 ? 96.228 122.927 129.256 1.00 74.78 636 ASP A N 1
ATOM 3009 C CA . ASP A 1 656 ? 95.516 121.657 129.109 1.00 74.78 636 ASP A CA 1
ATOM 3010 C C . ASP A 1 656 ? 96.171 120.859 127.986 1.00 74.78 636 ASP A C 1
ATOM 3011 O O . ASP A 1 656 ? 95.671 120.766 126.864 1.00 74.78 636 ASP A O 1
ATOM 3016 N N . GLY A 1 657 ? 97.315 120.272 128.307 1.00 70.64 637 GLY A N 1
ATOM 3017 C CA . GLY A 1 657 ? 98.055 119.485 127.340 1.00 70.64 637 GLY A CA 1
ATOM 3018 C C . GLY A 1 657 ? 99.431 119.158 127.867 1.00 70.64 637 GLY A C 1
ATOM 3019 O O . GLY A 1 657 ? 99.820 119.566 128.965 1.00 70.64 637 GLY A O 1
ATOM 3020 N N . GLY A 1 658 ? 100.176 118.415 127.051 1.00 70.59 638 GLY A N 1
ATOM 3021 C CA . GLY A 1 658 ? 101.476 117.944 127.470 1.00 70.59 638 GLY A CA 1
ATOM 3022 C C . GLY A 1 658 ? 102.610 118.869 127.069 1.00 70.59 638 GLY A C 1
ATOM 3023 O O . GLY A 1 658 ? 102.470 119.758 126.232 1.00 70.59 638 GLY A O 1
ATOM 3024 N N . LEU A 1 659 ? 103.762 118.639 127.696 1.00 68.67 639 LEU A N 1
ATOM 3025 C CA . LEU A 1 659 ? 104.991 119.365 127.402 1.00 68.67 639 LEU A CA 1
ATOM 3026 C C . LEU A 1 659 ? 106.104 118.349 127.205 1.00 68.67 639 LEU A C 1
ATOM 3027 O O . LEU A 1 659 ? 106.392 117.560 128.110 1.00 68.67 639 LEU A O 1
ATOM 3032 N N . TYR A 1 660 ? 106.725 118.364 126.027 1.00 70.46 640 TYR A N 1
ATOM 3033 C CA . TYR A 1 660 ? 107.745 117.388 125.664 1.00 70.46 640 TYR A CA 1
ATOM 3034 C C . TYR A 1 660 ? 109.009 118.125 125.255 1.00 70.46 640 TYR A C 1
ATOM 3035 O O . TYR A 1 660 ? 108.982 118.942 124.329 1.00 70.46 640 TYR A O 1
ATOM 3044 N N . ILE A 1 661 ? 110.113 117.834 125.940 1.00 70.82 641 ILE A N 1
ATOM 3045 C CA . ILE A 1 661 ? 111.376 118.538 125.761 1.00 70.82 641 ILE A CA 1
ATOM 3046 C C . ILE A 1 661 ? 112.453 117.527 125.396 1.00 70.82 641 ILE A C 1
ATOM 3047 O O . ILE A 1 661 ? 112.487 116.418 125.940 1.00 70.82 641 ILE A O 1
ATOM 3052 N N . LYS A 1 662 ? 113.332 117.911 124.471 1.00 75.67 642 LYS A N 1
ATOM 3053 C CA . LYS A 1 662 ? 114.421 117.052 124.020 1.00 75.67 642 LYS A CA 1
ATOM 3054 C C . LYS A 1 662 ? 115.667 117.897 123.807 1.00 75.67 642 LYS A C 1
ATOM 3055 O O . LYS A 1 662 ? 115.648 118.839 123.010 1.00 75.67 642 LYS A O 1
ATOM 3061 N N . ASP A 1 663 ? 116.746 117.555 124.517 1.00 76.39 643 ASP A N 1
ATOM 3062 C CA . ASP A 1 663 ? 118.063 118.172 124.348 1.00 76.39 643 ASP A CA 1
ATOM 3063 C C . ASP A 1 663 ? 118.009 119.684 124.598 1.00 76.39 643 ASP A C 1
ATOM 3064 O O . ASP A 1 663 ? 118.251 120.506 123.713 1.00 76.39 643 ASP A O 1
ATOM 3069 N N . LEU A 1 664 ? 117.689 120.026 125.841 1.00 73.51 644 LEU A N 1
ATOM 3070 C CA . LEU A 1 664 ? 117.646 121.413 126.287 1.00 73.51 644 LEU A CA 1
ATOM 3071 C C . LEU A 1 664 ? 118.965 121.776 126.958 1.00 73.51 644 LEU A C 1
ATOM 3072 O O . LEU A 1 664 ? 119.449 121.039 127.823 1.00 73.51 644 LEU A O 1
ATOM 3077 N N . THR A 1 665 ? 119.538 122.910 126.562 1.00 75.09 645 THR A N 1
ATOM 3078 C CA . THR A 1 665 ? 120.816 123.380 127.080 1.00 75.09 645 THR A CA 1
ATOM 3079 C C . THR A 1 665 ? 120.617 124.695 127.822 1.00 75.09 645 THR A C 1
ATOM 3080 O O . THR A 1 665 ? 119.947 125.603 127.322 1.00 75.09 645 THR A O 1
ATOM 3084 N N . ILE A 1 666 ? 121.205 124.794 129.012 1.00 75.19 646 ILE A N 1
ATOM 3085 C CA . ILE A 1 666 ? 121.058 125.960 129.876 1.00 75.19 646 ILE A CA 1
ATOM 3086 C C . ILE A 1 666 ? 122.428 126.587 130.094 1.00 75.19 646 ILE A C 1
ATOM 3087 O O . ILE A 1 666 ? 123.367 125.907 130.523 1.00 75.19 646 ILE A O 1
ATOM 3092 N N . VAL A 1 667 ? 122.537 127.883 129.800 1.00 79.08 647 VAL A N 1
ATOM 3093 C CA . VAL A 1 667 ? 123.737 128.660 130.074 1.00 79.08 647 VAL A CA 1
ATOM 3094 C C . VAL A 1 667 ? 123.325 129.942 130.784 1.00 79.08 647 VAL A C 1
ATOM 3095 O O . VAL A 1 667 ? 122.190 130.408 130.669 1.00 79.08 647 VAL A O 1
ATOM 3099 N N . GLY A 1 668 ? 124.269 130.513 131.527 1.00 83.09 648 GLY A N 1
ATOM 3100 C CA . GLY A 1 668 ? 123.993 131.695 132.317 1.00 83.09 648 GLY A CA 1
ATOM 3101 C C . GLY A 1 668 ? 123.467 131.352 133.697 1.00 83.09 648 GLY A C 1
ATOM 3102 O O . GLY A 1 668 ? 123.308 130.190 134.073 1.00 83.09 648 GLY A O 1
ATOM 3103 N N . GLU A 1 669 ? 123.194 132.400 134.474 1.00 91.15 649 GLU A N 1
ATOM 3104 C CA . GLU A 1 669 ? 122.771 132.231 135.860 1.00 91.15 649 GLU A CA 1
ATOM 3105 C C . GLU A 1 669 ? 121.563 133.061 136.272 1.00 91.15 649 GLU A C 1
ATOM 3106 O O . GLU A 1 669 ? 120.902 132.686 137.249 1.00 91.15 649 GLU A O 1
ATOM 3112 N N . ALA A 1 670 ? 121.251 134.158 135.579 1.00 87.92 650 ALA A N 1
ATOM 3113 C CA . ALA A 1 670 ? 120.195 135.087 135.988 1.00 87.92 650 ALA A CA 1
ATOM 3114 C C . ALA A 1 670 ? 120.450 135.600 137.407 1.00 87.92 650 ALA A C 1
ATOM 3115 O O . ALA A 1 670 ? 119.673 135.373 138.336 1.00 87.92 650 ALA A O 1
ATOM 3117 N N . SER A 1 671 ? 121.572 136.307 137.554 1.00 90.17 651 SER A N 1
ATOM 3118 C CA . SER A 1 671 ? 122.042 136.707 138.875 1.00 90.17 651 SER A CA 1
ATOM 3119 C C . SER A 1 671 ? 121.234 137.855 139.468 1.00 90.17 651 SER A C 1
ATOM 3120 O O . SER A 1 671 ? 121.092 137.929 140.692 1.00 90.17 651 SER A O 1
ATOM 3123 N N . ALA A 1 672 ? 120.707 138.756 138.636 1.00 88.26 652 ALA A N 1
ATOM 3124 C CA . ALA A 1 672 ? 119.954 139.891 139.162 1.00 88.26 652 ALA A CA 1
ATOM 3125 C C . ALA A 1 672 ? 118.663 139.437 139.834 1.00 88.26 652 ALA A C 1
ATOM 3126 O O . ALA A 1 672 ? 118.330 139.890 140.937 1.00 88.26 652 ALA A O 1
ATOM 3128 N N . PHE A 1 673 ? 117.921 138.539 139.181 1.00 86.68 653 PHE A N 1
ATOM 3129 C CA . PHE A 1 673 ? 116.688 138.030 139.771 1.00 86.68 653 PHE A CA 1
ATOM 3130 C C . PHE A 1 673 ? 116.968 137.260 141.055 1.00 86.68 653 PHE A C 1
ATOM 3131 O O . PHE A 1 673 ? 116.219 137.374 142.031 1.00 86.68 653 PHE A O 1
ATOM 3139 N N . GLU A 1 674 ? 118.039 136.464 141.069 1.00 88.56 654 GLU A N 1
ATOM 3140 C CA . GLU A 1 674 ? 118.393 135.728 142.278 1.00 88.56 654 GLU A CA 1
ATOM 3141 C C . GLU A 1 674 ? 118.772 136.675 143.409 1.00 88.56 654 GLU A C 1
ATOM 3142 O O . GLU A 1 674 ? 118.396 136.455 144.566 1.00 88.56 654 GLU A O 1
ATOM 3148 N N . ALA A 1 675 ? 119.514 137.738 143.095 1.00 89.49 655 ALA A N 1
ATOM 3149 C CA . ALA A 1 675 ? 119.888 138.707 144.118 1.00 89.49 655 ALA A CA 1
ATOM 3150 C C . ALA A 1 675 ? 118.666 139.430 144.668 1.00 89.49 655 ALA A C 1
ATOM 3151 O O . ALA A 1 675 ? 118.591 139.707 145.870 1.00 89.49 655 ALA A O 1
ATOM 3153 N N . THR A 1 676 ? 117.699 139.746 143.806 1.00 90.62 656 THR A N 1
ATOM 3154 C CA . THR A 1 676 ? 116.506 140.450 144.257 1.00 90.62 656 THR A CA 1
ATOM 3155 C C . THR A 1 676 ? 115.458 139.531 144.875 1.00 90.62 656 THR A C 1
ATOM 3156 O O . THR A 1 676 ? 114.521 140.030 145.506 1.00 90.62 656 THR A O 1
ATOM 3160 N N . SER A 1 677 ? 115.590 138.213 144.723 1.00 88.51 657 SER A N 1
ATOM 3161 C CA . SER A 1 677 ? 114.607 137.273 145.244 1.00 88.51 657 SER A CA 1
ATOM 3162 C C . SER A 1 677 ? 115.172 136.263 146.231 1.00 88.51 657 SER A C 1
ATOM 3163 O O . SER A 1 677 ? 114.440 135.820 147.118 1.00 88.51 657 SER A O 1
ATOM 3166 N N . GLY A 1 678 ? 116.442 135.885 146.105 1.00 88.11 658 GLY A N 1
ATOM 3167 C CA . GLY A 1 678 ? 117.071 134.947 147.006 1.00 88.11 658 GLY A CA 1
ATOM 3168 C C . GLY A 1 678 ? 117.231 133.543 146.458 1.00 88.11 658 GLY A C 1
ATOM 3169 O O . GLY A 1 678 ? 118.012 132.764 147.016 1.00 88.11 658 GLY A O 1
ATOM 3170 N N . HIS A 1 679 ? 116.520 133.198 145.390 1.00 85.20 659 HIS A N 1
ATOM 3171 C CA . HIS A 1 679 ? 116.604 131.870 144.806 1.00 85.20 659 HIS A CA 1
ATOM 3172 C C . HIS A 1 679 ? 116.700 131.967 143.292 1.00 85.20 659 HIS A C 1
ATOM 3173 O O . HIS A 1 679 ? 116.242 132.948 142.697 1.00 85.20 659 HIS A O 1
ATOM 3180 N N . PRO A 1 680 ? 117.295 130.962 142.639 1.00 81.34 660 PRO A N 1
ATOM 3181 C CA . PRO A 1 680 ? 117.358 130.975 141.171 1.00 81.34 660 PRO A CA 1
ATOM 3182 C C . PRO A 1 680 ? 116.002 130.725 140.532 1.00 81.34 660 PRO A C 1
ATOM 3183 O O . PRO A 1 680 ? 115.019 130.455 141.229 1.00 81.34 660 PRO A O 1
ATOM 3187 N N . VAL A 1 681 ? 115.936 130.814 139.205 1.00 77.84 661 VAL A N 1
ATOM 3188 C CA . VAL A 1 681 ? 114.680 130.585 138.502 1.00 77.84 661 VAL A CA 1
ATOM 3189 C C . VAL A 1 681 ? 114.326 129.102 138.542 1.00 77.84 661 VAL A C 1
ATOM 3190 O O . VAL A 1 681 ? 115.179 128.230 138.716 1.00 77.84 661 VAL A O 1
ATOM 3194 N N . ALA A 1 682 ? 113.038 128.819 138.380 1.00 73.87 662 ALA A N 1
ATOM 3195 C CA . ALA A 1 682 ? 112.551 127.454 138.287 1.00 73.87 662 ALA A CA 1
ATOM 3196 C C . ALA A 1 682 ? 112.651 126.954 136.848 1.00 73.87 662 ALA A C 1
ATOM 3197 O O . ALA A 1 682 ? 113.007 127.691 135.927 1.00 73.87 662 ALA A O 1
ATOM 3199 N N . LEU A 1 683 ? 112.331 125.674 136.659 1.00 71.05 663 LEU A N 1
ATOM 3200 C CA . LEU A 1 683 ? 112.338 125.102 135.317 1.00 71.05 663 LEU A CA 1
ATOM 3201 C C . LEU A 1 683 ? 110.978 125.264 134.644 1.00 71.05 663 LEU A C 1
ATOM 3202 O O . LEU A 1 683 ? 110.873 125.862 133.569 1.00 71.05 663 LEU A O 1
ATOM 3207 N N . VAL A 1 684 ? 109.927 124.738 135.266 1.00 69.51 664 VAL A N 1
ATOM 3208 C CA . VAL A 1 684 ? 108.565 124.836 134.757 1.00 69.51 664 VAL A CA 1
ATOM 3209 C C . VAL A 1 684 ? 107.714 125.520 135.816 1.00 69.51 664 VAL A C 1
ATOM 3210 O O . VAL A 1 684 ? 107.789 125.169 136.999 1.00 69.51 664 VAL A O 1
ATOM 3214 N N . SER A 1 685 ? 106.910 126.492 135.395 1.00 73.10 665 SER A N 1
ATOM 3215 C CA . SER A 1 685 ? 106.093 127.277 136.308 1.00 73.10 665 SER A CA 1
ATOM 3216 C C . SER A 1 685 ? 104.679 127.402 135.762 1.00 73.10 665 SER A C 1
ATOM 3217 O O . SER A 1 685 ? 104.481 127.552 134.554 1.00 73.10 665 SER A O 1
ATOM 3220 N N . ALA A 1 686 ? 103.697 127.335 136.661 1.00 70.78 666 ALA A N 1
ATOM 3221 C CA . ALA A 1 686 ? 102.295 127.464 136.269 1.00 70.78 666 ALA A CA 1
ATOM 3222 C C . ALA A 1 686 ? 101.504 127.928 137.484 1.00 70.78 666 ALA A C 1
ATOM 3223 O O . ALA A 1 686 ? 101.297 127.148 138.417 1.00 70.78 666 ALA A O 1
ATOM 3225 N N . TYR A 1 687 ? 101.060 129.181 137.468 1.00 74.09 667 TYR A N 1
ATOM 3226 C CA . TYR A 1 687 ? 100.306 129.742 138.581 1.00 74.09 667 TYR A CA 1
ATOM 3227 C C . TYR A 1 687 ? 99.568 130.981 138.089 1.00 74.09 667 TYR A C 1
ATOM 3228 O O . TYR A 1 687 ? 99.762 131.437 136.959 1.00 74.09 667 TYR A O 1
ATOM 3237 N N . SER A 1 688 ? 98.716 131.522 138.952 1.00 76.18 668 SER A N 1
ATOM 3238 C CA . SER A 1 688 ? 97.929 132.710 138.658 1.00 76.18 668 SER A CA 1
ATOM 3239 C C . SER A 1 688 ? 98.402 133.873 139.518 1.00 76.18 668 SER A C 1
ATOM 3240 O O . SER A 1 688 ? 98.785 133.685 140.677 1.00 76.18 668 SER A O 1
ATOM 3243 N N . PHE A 1 689 ? 98.382 135.076 138.942 1.00 78.36 669 PHE A N 1
ATOM 3244 C CA . PHE A 1 689 ? 98.760 136.264 139.701 1.00 78.36 669 PHE A CA 1
ATOM 3245 C C . PHE A 1 689 ? 97.669 136.660 140.688 1.00 78.36 669 PHE A C 1
ATOM 3246 O O . PHE A 1 689 ? 97.963 137.039 141.828 1.00 78.36 669 PHE A O 1
ATOM 3254 N N . ASN A 1 690 ? 96.408 136.579 140.271 1.00 79.43 670 ASN A N 1
ATOM 3255 C CA . ASN A 1 690 ? 95.283 136.976 141.111 1.00 79.43 670 ASN A CA 1
ATOM 3256 C C . ASN A 1 690 ? 94.109 136.069 140.783 1.00 79.43 670 ASN A C 1
ATOM 3257 O O . ASN A 1 690 ? 93.614 136.085 139.653 1.00 79.43 670 ASN A O 1
ATOM 3262 N N . ALA A 1 691 ? 93.662 135.287 141.768 1.00 78.46 671 ALA A N 1
ATOM 3263 C CA . ALA A 1 691 ? 92.597 134.321 141.528 1.00 78.46 671 ALA A CA 1
ATOM 3264 C C . ALA A 1 691 ? 91.251 134.982 141.269 1.00 78.46 671 ALA A C 1
ATOM 3265 O O . ALA A 1 691 ? 90.375 134.354 140.666 1.00 78.46 671 ALA A O 1
ATOM 3267 N N . SER A 1 692 ? 91.060 136.224 141.710 1.00 80.03 672 SER A N 1
ATOM 3268 C CA . SER A 1 692 ? 89.808 136.924 141.458 1.00 80.03 672 SER A CA 1
ATOM 3269 C C . SER A 1 692 ? 89.748 137.553 140.073 1.00 80.03 672 SER A C 1
ATOM 3270 O O . SER A 1 692 ? 88.660 137.937 139.633 1.00 80.03 672 SER A O 1
ATOM 3273 N N . LEU A 1 693 ? 90.879 137.663 139.381 1.00 80.28 673 LEU A N 1
ATOM 3274 C CA . LEU A 1 693 ? 90.927 138.242 138.046 1.00 80.28 673 LEU A CA 1
ATOM 3275 C C . LEU A 1 693 ? 91.177 137.225 136.944 1.00 80.28 673 LEU A C 1
ATOM 3276 O O . LEU A 1 693 ? 90.704 137.426 135.824 1.00 80.28 673 LEU A O 1
ATOM 3281 N N . ALA A 1 694 ? 91.903 136.145 137.226 1.00 77.13 674 ALA A N 1
ATOM 3282 C CA . ALA A 1 694 ? 92.217 135.121 136.235 1.00 77.13 674 ALA A CA 1
ATOM 3283 C C . ALA A 1 694 ? 92.002 133.755 136.872 1.00 77.13 674 ALA A C 1
ATOM 3284 O O . ALA A 1 694 ? 92.715 133.386 137.811 1.00 77.13 674 ALA A O 1
ATOM 3286 N N . TYR A 1 695 ? 91.028 133.008 136.361 1.00 76.86 675 TYR A N 1
ATOM 3287 C CA . TYR A 1 695 ? 90.684 131.705 136.913 1.00 76.86 675 TYR A CA 1
ATOM 3288 C C . TYR A 1 695 ? 89.831 130.956 135.900 1.00 76.86 675 TYR A C 1
ATOM 3289 O O . TYR A 1 695 ? 89.404 131.510 134.885 1.00 76.86 675 TYR A O 1
ATOM 3298 N N . ILE A 1 696 ? 89.592 129.684 136.190 1.00 77.00 676 ILE A N 1
ATOM 3299 C CA . ILE A 1 696 ? 88.734 128.828 135.375 1.00 77.00 676 ILE A CA 1
ATOM 3300 C C . ILE A 1 696 ? 87.431 128.608 136.136 1.00 77.00 676 ILE A C 1
ATOM 3301 O O . ILE A 1 696 ? 87.461 128.029 137.232 1.00 77.00 676 ILE A O 1
ATOM 3306 N N . PRO A 1 697 ? 86.289 129.048 135.614 1.00 78.81 677 PRO A N 1
ATOM 3307 C CA . PRO A 1 697 ? 85.021 128.813 136.310 1.00 78.81 677 PRO A CA 1
ATOM 3308 C C . PRO A 1 697 ? 84.651 127.338 136.315 1.00 78.81 677 PRO A C 1
ATOM 3309 O O . PRO A 1 697 ? 85.116 126.544 135.495 1.00 78.81 677 PRO A O 1
ATOM 3313 N N . GLU A 1 698 ? 83.792 126.978 137.270 1.00 85.32 678 GLU A N 1
ATOM 3314 C CA . GLU A 1 698 ? 83.421 125.577 137.445 1.00 85.32 678 GLU A CA 1
ATOM 3315 C C . GLU A 1 698 ? 82.610 125.060 136.263 1.00 85.32 678 GLU A C 1
ATOM 3316 O O . GLU A 1 698 ? 82.747 123.895 135.870 1.00 85.32 678 GLU A O 1
ATOM 3322 N N . SER A 1 699 ? 81.758 125.907 135.684 1.00 82.78 679 SER A N 1
ATOM 3323 C CA . SER A 1 699 ? 80.930 125.485 134.561 1.00 82.78 679 SER A CA 1
ATOM 3324 C C . SER A 1 699 ? 81.711 125.368 133.258 1.00 82.78 679 SER A C 1
ATOM 3325 O O . SER A 1 699 ? 81.161 124.864 132.273 1.00 82.78 679 SER A O 1
ATOM 3328 N N . SER A 1 700 ? 82.961 125.820 133.224 1.00 79.34 680 SER A N 1
ATOM 3329 C CA . SER A 1 700 ? 83.754 125.735 132.011 1.00 79.34 680 SER A CA 1
ATOM 3330 C C . SER A 1 700 ? 84.152 124.286 131.728 1.00 79.34 680 SER A C 1
ATOM 3331 O O . SER A 1 700 ? 84.353 123.495 132.653 1.00 79.34 680 SER A O 1
ATOM 3334 N N . PRO A 1 701 ? 84.265 123.910 130.450 1.00 77.59 681 PRO A N 1
ATOM 3335 C CA . PRO A 1 701 ? 84.744 122.562 130.116 1.00 77.59 681 PRO A CA 1
ATOM 3336 C C . PRO A 1 701 ? 86.251 122.401 130.212 1.00 77.59 681 PRO A C 1
ATOM 3337 O O . PRO A 1 701 ? 86.749 121.286 130.010 1.00 77.59 681 PRO A O 1
ATOM 3341 N N . VAL A 1 702 ? 86.988 123.471 130.511 1.00 75.49 682 VAL A N 1
ATOM 3342 C CA . VAL A 1 702 ? 88.442 123.394 130.577 1.00 75.49 682 VAL A CA 1
ATOM 3343 C C . VAL A 1 702 ? 88.858 122.690 131.861 1.00 75.49 682 VAL A C 1
ATOM 3344 O O . VAL A 1 702 ? 88.385 123.026 132.954 1.00 75.49 682 VAL A O 1
ATOM 3348 N N . THR A 1 703 ? 89.744 121.708 131.735 1.00 73.66 683 THR A N 1
ATOM 3349 C CA . THR A 1 703 ? 90.308 121.050 132.906 1.00 73.66 683 THR A CA 1
ATOM 3350 C C . THR A 1 703 ? 91.532 121.826 133.378 1.00 73.66 683 THR A C 1
ATOM 3351 O O . THR A 1 703 ? 92.505 121.942 132.625 1.00 73.66 683 THR A O 1
ATOM 3355 N N . PRO A 1 704 ? 91.532 122.362 134.596 1.00 70.11 684 PRO A N 1
ATOM 3356 C CA . PRO A 1 704 ? 92.611 123.276 135.026 1.00 70.11 684 PRO A CA 1
ATOM 3357 C C . PRO A 1 704 ? 93.895 122.554 135.421 1.00 70.11 684 PRO A C 1
ATOM 3358 O O . PRO A 1 704 ? 94.307 122.517 136.583 1.00 70.11 684 PRO A O 1
ATOM 3362 N N . TRP A 1 705 ? 94.558 121.963 134.432 1.00 68.87 685 TRP A N 1
ATOM 3363 C CA . TRP A 1 705 ? 95.886 121.403 134.642 1.00 68.87 685 TRP A CA 1
ATOM 3364 C C . TRP A 1 705 ? 96.934 122.504 134.540 1.00 68.87 685 TRP A C 1
ATOM 3365 O O . TRP A 1 705 ? 96.877 123.341 133.634 1.00 68.87 685 TRP A O 1
ATOM 3376 N N . GLY A 1 706 ? 97.887 122.508 135.473 1.00 70.33 686 GLY A N 1
ATOM 3377 C CA . GLY A 1 706 ? 99.057 123.354 135.298 1.00 70.33 686 GLY A CA 1
ATOM 3378 C C . GLY A 1 706 ? 99.827 122.982 134.047 1.00 70.33 686 GLY A C 1
ATOM 3379 O O . GLY A 1 706 ? 99.943 123.774 133.111 1.00 70.33 686 GLY A O 1
ATOM 3380 N N . PHE A 1 707 ? 100.367 121.768 134.022 1.00 69.44 687 PHE A N 1
ATOM 3381 C CA . PHE A 1 707 ? 100.769 121.103 132.791 1.00 69.44 687 PHE A CA 1
ATOM 3382 C C . PHE A 1 707 ? 100.281 119.669 132.909 1.00 69.44 687 PHE A C 1
ATOM 3383 O O . PHE A 1 707 ? 100.503 119.034 133.942 1.00 69.44 687 PHE A O 1
ATOM 3391 N N . LYS A 1 708 ? 99.603 119.165 131.877 1.00 70.76 688 LYS A N 1
ATOM 3392 C CA . LYS A 1 708 ? 99.039 117.822 131.974 1.00 70.76 688 LYS A CA 1
ATOM 3393 C C . LYS A 1 708 ? 100.134 116.769 132.103 1.00 70.76 688 LYS A C 1
ATOM 3394 O O . LYS A 1 708 ? 100.039 115.862 132.938 1.00 70.76 688 LYS A O 1
ATOM 3400 N N . GLU A 1 709 ? 101.184 116.879 131.294 1.00 74.39 689 GLU A N 1
ATOM 3401 C CA . GLU A 1 709 ? 102.302 115.950 131.340 1.00 74.39 689 GLU A CA 1
ATOM 3402 C C . GLU A 1 709 ? 103.583 116.715 131.053 1.00 74.39 689 GLU A C 1
ATOM 3403 O O . GLU A 1 709 ? 103.593 117.626 130.221 1.00 74.39 689 GLU A O 1
ATOM 3409 N N . VAL A 1 710 ? 104.658 116.346 131.744 1.00 69.21 690 VAL A N 1
ATOM 3410 C CA . VAL A 1 710 ? 105.969 116.953 131.541 1.00 69.21 690 VAL A CA 1
ATOM 3411 C C . VAL A 1 710 ? 106.976 115.837 131.306 1.00 69.21 690 VAL A C 1
ATOM 3412 O O . VAL A 1 710 ? 107.221 115.020 132.200 1.00 69.21 690 VAL A O 1
ATOM 3416 N N . ILE A 1 711 ? 107.556 115.804 130.110 1.00 70.21 691 ILE A N 1
ATOM 3417 C CA . ILE A 1 711 ? 108.583 114.834 129.749 1.00 70.21 691 ILE A CA 1
ATOM 3418 C C . ILE A 1 711 ? 109.835 115.603 129.355 1.00 70.21 691 ILE A C 1
ATOM 3419 O O . ILE A 1 711 ? 109.801 116.416 128.423 1.00 70.21 691 ILE A O 1
ATOM 3424 N N . VAL A 1 712 ? 110.934 115.347 130.059 1.00 72.22 692 VAL A N 1
ATOM 3425 C CA . VAL A 1 712 ? 112.220 115.971 129.775 1.00 72.22 692 VAL A CA 1
ATOM 3426 C C . VAL A 1 712 ? 113.235 114.870 129.510 1.00 72.22 692 VAL A C 1
ATOM 3427 O O . VAL A 1 712 ? 113.439 113.993 130.356 1.00 72.22 692 VAL A O 1
ATOM 3431 N N . GLU A 1 713 ? 113.872 114.919 128.343 1.00 78.80 693 GLU A N 1
ATOM 3432 C CA . GLU A 1 713 ? 114.843 113.907 127.929 1.00 78.80 693 GLU A CA 1
ATOM 3433 C C . GLU A 1 713 ? 116.095 114.631 127.445 1.00 78.80 693 GLU A C 1
ATOM 3434 O O . GLU A 1 713 ? 116.166 115.061 126.290 1.00 78.80 693 GLU A O 1
ATOM 3440 N N . GLY A 1 714 ? 117.074 114.778 128.332 1.00 76.89 694 GLY A N 1
ATOM 3441 C CA . GLY A 1 714 ? 118.325 115.417 127.977 1.00 76.89 694 GLY A CA 1
ATOM 3442 C C . GLY A 1 714 ? 118.426 116.858 128.432 1.00 76.89 694 GLY A C 1
ATOM 3443 O O . GLY A 1 714 ? 117.836 117.753 127.821 1.00 76.89 694 GLY A O 1
ATOM 3444 N N . LEU A 1 715 ? 119.174 117.092 129.506 1.00 75.76 695 LEU A N 1
ATOM 3445 C CA . LEU A 1 715 ? 119.411 118.435 130.022 1.00 75.76 695 LEU A CA 1
ATOM 3446 C C . LEU A 1 715 ? 120.907 118.605 130.227 1.00 75.76 695 LEU A C 1
ATOM 3447 O O . LEU A 1 715 ? 121.527 117.815 130.944 1.00 75.76 695 LEU A O 1
ATOM 3452 N N . HIS A 1 716 ? 121.485 119.628 129.603 1.00 76.05 696 HIS A N 1
ATOM 3453 C CA . HIS A 1 716 ? 122.923 119.856 129.633 1.00 76.05 696 HIS A CA 1
ATOM 3454 C C . HIS A 1 716 ? 123.219 121.215 130.249 1.00 76.05 696 HIS A C 1
ATOM 3455 O O . HIS A 1 716 ? 122.635 122.226 129.845 1.00 76.05 696 HIS A O 1
ATOM 3462 N N . CYS A 1 717 ? 124.126 121.234 131.226 1.00 79.27 697 CYS A N 1
ATOM 3463 C CA . CYS A 1 717 ? 124.582 122.461 131.877 1.00 79.27 697 CYS A CA 1
ATOM 3464 C C . CYS A 1 717 ? 126.103 122.471 131.834 1.00 79.27 697 CYS A C 1
ATOM 3465 O O . CYS A 1 717 ? 126.766 121.936 132.732 1.00 79.27 697 CYS A O 1
ATOM 3468 N N . PRO A 1 718 ? 126.694 123.067 130.795 1.00 78.32 698 PRO A N 1
ATOM 3469 C CA . PRO A 1 718 ? 128.155 122.978 130.627 1.00 78.32 698 PRO A CA 1
ATOM 3470 C C . PRO A 1 718 ? 128.960 123.678 131.710 1.00 78.32 698 PRO A C 1
ATOM 3471 O O . PRO A 1 718 ? 130.137 123.343 131.888 1.00 78.32 698 PRO A O 1
ATOM 3475 N N . PHE A 1 719 ? 128.383 124.629 132.436 1.00 79.29 699 PHE A N 1
ATOM 3476 C CA . PHE A 1 719 ? 129.117 125.412 133.422 1.00 79.29 699 PHE A CA 1
ATOM 3477 C C . PHE A 1 719 ? 128.666 125.041 134.827 1.00 79.29 699 PHE A C 1
ATOM 3478 O O . PHE A 1 719 ? 127.463 124.963 135.098 1.00 79.29 699 PHE A O 1
ATOM 3486 N N . LYS A 1 720 ? 129.634 124.817 135.713 1.00 82.68 700 LYS A N 1
ATOM 3487 C CA . LYS A 1 720 ? 129.336 124.406 137.078 1.00 82.68 700 LYS A CA 1
ATOM 3488 C C . LYS A 1 720 ? 128.614 125.513 137.835 1.00 82.68 700 LYS A C 1
ATOM 3489 O O . LYS A 1 720 ? 128.902 126.700 137.661 1.00 82.68 700 LYS A O 1
ATOM 3495 N N . ARG A 1 721 ? 127.671 125.116 138.683 1.00 83.66 701 ARG A N 1
ATOM 3496 C CA . ARG A 1 721 ? 126.898 126.037 139.503 1.00 83.66 701 ARG A CA 1
ATOM 3497 C C . ARG A 1 721 ? 127.164 125.756 140.975 1.00 83.66 701 ARG A C 1
ATOM 3498 O O . ARG A 1 721 ? 127.117 124.600 141.408 1.00 83.66 701 ARG A O 1
ATOM 3506 N N . THR A 1 722 ? 127.446 126.811 141.735 1.00 84.29 702 THR A N 1
ATOM 3507 C CA . THR A 1 722 ? 127.594 126.714 143.183 1.00 84.29 702 THR A CA 1
ATOM 3508 C C . THR A 1 722 ? 126.224 126.938 143.811 1.00 84.29 702 THR A C 1
ATOM 3509 O O . THR A 1 722 ? 125.703 128.057 143.801 1.00 84.29 702 THR A O 1
ATOM 3513 N N . GLY A 1 723 ? 125.642 125.871 144.364 1.00 81.78 703 GLY A N 1
ATOM 3514 C CA . GLY A 1 723 ? 124.266 125.878 144.818 1.00 81.78 703 GLY A CA 1
ATOM 3515 C C . GLY A 1 723 ? 123.442 124.853 144.053 1.00 81.78 703 GLY A C 1
ATOM 3516 O O . GLY A 1 723 ? 123.942 123.781 143.693 1.00 81.78 703 GLY A O 1
ATOM 3517 N N . ARG A 1 724 ? 122.179 125.188 143.811 1.00 80.46 704 ARG A N 1
ATOM 3518 C CA . ARG A 1 724 ? 121.290 124.345 143.028 1.00 80.46 704 ARG A CA 1
ATOM 3519 C C . ARG A 1 724 ? 120.920 125.052 141.730 1.00 80.46 704 ARG A C 1
ATOM 3520 O O . ARG A 1 724 ? 120.842 126.282 141.672 1.00 80.46 704 ARG A O 1
ATOM 3528 N N . ARG A 1 725 ? 120.716 124.255 140.680 1.00 78.40 705 ARG A N 1
ATOM 3529 C CA . ARG A 1 725 ? 120.478 124.817 139.354 1.00 78.40 705 ARG A CA 1
ATOM 3530 C C . ARG A 1 725 ? 119.123 125.513 139.277 1.00 78.40 705 ARG A C 1
ATOM 3531 O O . ARG A 1 725 ? 119.016 126.626 138.752 1.00 78.40 705 ARG A O 1
ATOM 3539 N N . PHE A 1 726 ? 118.078 124.874 139.795 1.00 75.71 706 PHE A N 1
ATOM 3540 C CA . PHE A 1 726 ? 116.725 125.405 139.734 1.00 75.71 706 PHE A CA 1
ATOM 3541 C C . PHE A 1 726 ? 116.129 125.484 141.131 1.00 75.71 706 PHE A C 1
ATOM 3542 O O . PHE A 1 726 ? 116.438 124.667 142.003 1.00 75.71 706 PHE A O 1
ATOM 3550 N N . ASN A 1 727 ? 115.265 126.480 141.337 1.00 77.62 707 ASN A N 1
ATOM 3551 C CA . ASN A 1 727 ? 114.531 126.567 142.595 1.00 77.62 707 ASN A CA 1
ATOM 3552 C C . ASN A 1 727 ? 113.607 125.370 142.770 1.00 77.62 707 ASN A C 1
ATOM 3553 O O . ASN A 1 727 ? 113.479 124.829 143.873 1.00 77.62 707 ASN A O 1
ATOM 3558 N N . SER A 1 728 ? 112.956 124.945 141.692 1.00 74.71 708 SER A N 1
ATOM 3559 C CA . SER A 1 728 ? 112.099 123.771 141.712 1.00 74.71 708 SER A CA 1
ATOM 3560 C C . SER A 1 728 ? 111.963 123.256 140.289 1.00 74.71 708 SER A C 1
ATOM 3561 O O . SER A 1 728 ? 112.236 123.978 139.328 1.00 74.71 708 SER A O 1
ATOM 3564 N N . ILE A 1 729 ? 111.542 121.997 140.164 1.00 72.24 709 ILE A N 1
ATOM 3565 C CA . ILE A 1 729 ? 111.306 121.428 138.840 1.00 72.24 709 ILE A CA 1
ATOM 3566 C C . ILE A 1 729 ? 109.963 121.901 138.300 1.00 72.24 709 ILE A C 1
ATOM 3567 O O . ILE A 1 729 ? 109.871 122.431 137.187 1.00 72.24 709 ILE A O 1
ATOM 3572 N N . ILE A 1 730 ? 108.905 121.715 139.082 1.00 70.24 710 ILE A N 1
ATOM 3573 C CA . ILE A 1 730 ? 107.590 122.279 138.800 1.00 70.24 710 ILE A CA 1
ATOM 3574 C C . ILE A 1 730 ? 107.243 123.191 139.966 1.00 70.24 710 ILE A C 1
ATOM 3575 O O . ILE A 1 730 ? 107.225 122.747 141.121 1.00 70.24 710 ILE A O 1
ATOM 3580 N N . SER A 1 731 ? 106.972 124.459 139.672 1.00 71.62 711 SER A N 1
ATOM 3581 C CA . SER A 1 731 ? 106.852 125.474 140.708 1.00 71.62 711 SER A CA 1
ATOM 3582 C C . SER A 1 731 ? 105.527 126.213 140.595 1.00 71.62 711 SER A C 1
ATOM 3583 O O . SER A 1 731 ? 105.084 126.556 139.496 1.00 71.62 711 SER A O 1
ATOM 3586 N N . ALA A 1 732 ? 104.900 126.449 141.747 1.00 72.18 712 ALA A N 1
ATOM 3587 C CA . ALA A 1 732 ? 103.709 127.291 141.865 1.00 72.18 712 ALA A CA 1
ATOM 3588 C C . ALA A 1 732 ? 103.925 128.220 143.052 1.00 72.18 712 ALA A C 1
ATOM 3589 O O . ALA A 1 732 ? 103.416 127.971 144.152 1.00 72.18 712 ALA A O 1
ATOM 3591 N N . PRO A 1 733 ? 104.677 129.305 142.864 1.00 74.18 713 PRO A N 1
ATOM 3592 C CA . PRO A 1 733 ? 105.092 130.142 143.996 1.00 74.18 713 PRO A CA 1
ATOM 3593 C C . PRO A 1 733 ? 104.039 131.118 144.498 1.00 74.18 713 PRO A C 1
ATOM 3594 O O . PRO A 1 733 ? 104.391 132.044 145.233 1.00 74.18 713 PRO A O 1
ATOM 3598 N N . SER A 1 734 ? 102.772 130.954 144.137 1.00 76.02 714 SER A N 1
ATOM 3599 C CA . SER A 1 734 ? 101.710 131.842 144.586 1.00 76.02 714 SER A CA 1
ATOM 3600 C C . SER A 1 734 ? 100.799 131.111 145.569 1.00 76.02 714 SER A C 1
ATOM 3601 O O . SER A 1 734 ? 100.960 129.917 145.838 1.00 76.02 714 SER A O 1
ATOM 3604 N N . ILE A 1 735 ? 99.828 131.846 146.108 1.00 76.25 715 ILE A N 1
ATOM 3605 C CA . ILE A 1 735 ? 98.890 131.297 147.080 1.00 76.25 715 ILE A CA 1
ATOM 3606 C C . ILE A 1 735 ? 97.474 131.396 146.531 1.00 76.25 715 ILE A C 1
ATOM 3607 O O . ILE A 1 735 ? 96.513 131.569 147.288 1.00 76.25 715 ILE A O 1
ATOM 3612 N N . GLN A 1 736 ? 97.335 131.296 145.210 1.00 76.18 716 GLN A N 1
ATOM 3613 C CA . GLN A 1 736 ? 96.029 131.414 144.576 1.00 76.18 716 GLN A CA 1
ATOM 3614 C C . GLN A 1 736 ? 95.361 130.067 144.335 1.00 76.18 716 GLN A C 1
ATOM 3615 O O . GLN A 1 736 ? 94.127 129.989 144.361 1.00 76.18 716 GLN A O 1
ATOM 3621 N N . PHE A 1 737 ? 96.144 129.011 144.100 1.00 73.38 717 PHE A N 1
ATOM 3622 C CA . PHE A 1 737 ? 95.636 127.643 143.967 1.00 73.38 717 PHE A CA 1
ATOM 3623 C C . PHE A 1 737 ? 94.595 127.539 142.849 1.00 73.38 717 PHE A C 1
ATOM 3624 O O . PHE A 1 737 ? 93.423 127.241 143.080 1.00 73.38 717 PHE A O 1
ATOM 3632 N N . THR A 1 738 ? 95.047 127.786 141.620 1.00 72.41 718 THR A N 1
ATOM 3633 C CA . THR A 1 738 ? 94.144 127.792 140.477 1.00 72.41 718 THR A CA 1
ATOM 3634 C C . THR A 1 738 ? 94.235 126.546 139.604 1.00 72.41 718 THR A C 1
ATOM 3635 O O . THR A 1 738 ? 93.249 126.211 138.939 1.00 72.41 718 THR A O 1
ATOM 3639 N N . VAL A 1 739 ? 95.372 125.850 139.585 1.00 68.62 719 VAL A N 1
ATOM 3640 C CA . VAL A 1 739 ? 95.570 124.728 138.677 1.00 68.62 719 VAL A CA 1
ATOM 3641 C C . VAL A 1 739 ? 96.147 123.538 139.432 1.00 68.62 719 VAL A C 1
ATOM 3642 O O . VAL A 1 739 ? 96.798 123.681 140.468 1.00 68.62 719 VAL A O 1
ATOM 3646 N N . TYR A 1 740 ? 95.898 122.348 138.886 1.00 69.06 720 TYR A N 1
ATOM 3647 C CA . TYR A 1 740 ? 96.391 121.106 139.460 1.00 69.06 720 TYR A CA 1
ATOM 3648 C C . TYR A 1 740 ? 97.879 120.923 139.177 1.00 69.06 720 TYR A C 1
ATOM 3649 O O . TYR A 1 740 ? 98.421 121.430 138.193 1.00 69.06 720 TYR A O 1
ATOM 3658 N N . HIS A 1 741 ? 98.535 120.176 140.060 1.00 67.96 721 HIS A N 1
ATOM 3659 C CA . HIS A 1 741 ? 99.895 119.736 139.807 1.00 67.96 721 HIS A CA 1
ATOM 3660 C C . HIS A 1 741 ? 99.911 118.760 138.630 1.00 67.96 721 HIS A C 1
ATOM 3661 O O . HIS A 1 741 ? 98.926 118.059 138.387 1.00 67.96 721 HIS A O 1
ATOM 3668 N N . PRO A 1 742 ? 101.006 118.713 137.870 1.00 68.14 722 PRO A N 1
ATOM 3669 C CA . PRO A 1 742 ? 101.077 117.772 136.746 1.00 68.14 722 PRO A CA 1
ATOM 3670 C C . PRO A 1 742 ? 100.850 116.334 137.186 1.00 68.14 722 PRO A C 1
ATOM 3671 O O . PRO A 1 742 ? 101.316 115.902 138.242 1.00 68.14 722 PRO A O 1
ATOM 3675 N N . MET A 1 743 ? 100.116 115.593 136.354 1.00 72.73 723 MET A N 1
ATOM 3676 C CA . MET A 1 743 ? 99.767 114.217 136.690 1.00 72.73 723 MET A CA 1
ATOM 3677 C C . MET A 1 743 ? 100.969 113.289 136.565 1.00 72.73 723 MET A C 1
ATOM 3678 O O . MET A 1 743 ? 101.149 112.383 137.387 1.00 72.73 723 MET A O 1
ATOM 3683 N N . ARG A 1 744 ? 101.805 113.498 135.551 1.00 73.74 724 ARG A N 1
ATOM 3684 C CA . ARG A 1 744 ? 102.962 112.645 135.319 1.00 73.74 724 ARG A CA 1
ATOM 3685 C C . ARG A 1 744 ? 104.163 113.503 134.958 1.00 73.74 724 ARG A C 1
ATOM 3686 O O . ARG A 1 744 ? 104.063 114.385 134.101 1.00 73.74 724 ARG A O 1
ATOM 3694 N N . VAL A 1 745 ? 105.292 113.243 135.614 1.00 70.28 725 VAL A N 1
ATOM 3695 C CA . VAL A 1 745 ? 106.547 113.937 135.350 1.00 70.28 725 VAL A CA 1
ATOM 3696 C C . VAL A 1 745 ? 107.634 112.892 135.149 1.00 70.28 725 VAL A C 1
ATOM 3697 O O . VAL A 1 745 ? 107.781 111.980 135.969 1.00 70.28 725 VAL A O 1
ATOM 3701 N N . LYS A 1 746 ? 108.394 113.025 134.065 1.00 73.88 726 LYS A N 1
ATOM 3702 C CA . LYS A 1 746 ? 109.474 112.098 133.753 1.00 73.88 726 LYS A CA 1
ATOM 3703 C C . LYS A 1 746 ? 110.737 112.879 133.425 1.00 73.88 726 LYS A C 1
ATOM 3704 O O . LYS A 1 746 ? 110.694 113.836 132.645 1.00 73.88 726 LYS A O 1
ATOM 3710 N N . LEU A 1 747 ? 111.854 112.470 134.021 1.00 74.36 727 LEU A N 1
ATOM 3711 C CA . LEU A 1 747 ? 113.158 113.060 133.755 1.00 74.36 727 LEU A CA 1
ATOM 3712 C C . LEU A 1 747 ? 114.120 111.963 133.328 1.00 74.36 727 LEU A C 1
ATOM 3713 O O . LEU A 1 747 ? 114.096 110.859 133.878 1.00 74.36 727 LEU A O 1
ATOM 3718 N N . GLU A 1 748 ? 114.966 112.268 132.347 1.00 80.47 728 GLU A N 1
ATOM 3719 C CA . GLU A 1 748 ? 115.911 111.285 131.835 1.00 80.47 728 GLU A CA 1
ATOM 3720 C C . GLU A 1 748 ? 117.137 111.993 131.280 1.00 80.47 728 GLU A C 1
ATOM 3721 O O . GLU A 1 748 ? 117.007 112.985 130.558 1.00 80.47 728 GLU A O 1
ATOM 3727 N N . ASP A 1 749 ? 118.319 111.471 131.619 1.00 81.63 729 ASP A N 1
ATOM 3728 C CA . ASP A 1 749 ? 119.595 111.981 131.112 1.00 81.63 729 ASP A CA 1
ATOM 3729 C C . ASP A 1 749 ? 119.767 113.469 131.405 1.00 81.63 729 ASP A C 1
ATOM 3730 O O . ASP A 1 749 ? 120.182 114.245 130.543 1.00 81.63 729 ASP A O 1
ATOM 3735 N N . CYS A 1 750 ? 119.449 113.873 132.631 1.00 81.60 730 CYS A N 1
ATOM 3736 C CA . CYS A 1 750 ? 119.559 115.265 133.052 1.00 81.60 730 CYS A CA 1
ATOM 3737 C C . CYS A 1 750 ? 120.782 115.411 133.950 1.00 81.60 730 CYS A C 1
ATOM 3738 O O . CYS A 1 750 ? 120.891 114.734 134.976 1.00 81.60 730 CYS A O 1
ATOM 3741 N N . ASN A 1 751 ? 121.698 116.295 133.562 1.00 80.22 731 ASN A N 1
ATOM 3742 C CA . ASN A 1 751 ? 122.892 116.596 134.349 1.00 80.22 731 ASN A CA 1
ATOM 3743 C C . ASN A 1 751 ? 122.757 118.024 134.865 1.00 80.22 731 ASN A C 1
ATOM 3744 O O . ASN A 1 751 ? 122.910 118.987 134.109 1.00 80.22 731 ASN A O 1
ATOM 3749 N N . PHE A 1 752 ? 122.469 118.159 136.159 1.00 80.25 732 PHE A N 1
ATOM 3750 C CA . PHE A 1 752 ? 122.266 119.481 136.740 1.00 80.25 732 PHE A CA 1
ATOM 3751 C C . PHE A 1 752 ? 123.580 120.209 136.988 1.00 80.25 732 PHE A C 1
ATOM 3752 O O . PHE A 1 752 ? 123.612 121.444 136.938 1.00 80.25 732 PHE A O 1
ATOM 3760 N N . ASN A 1 753 ? 124.660 119.472 137.254 1.00 80.17 733 ASN A N 1
ATOM 3761 C CA . ASN A 1 753 ? 125.996 120.040 137.438 1.00 80.17 733 ASN A CA 1
ATOM 3762 C C . ASN A 1 753 ? 126.000 121.099 138.543 1.00 80.17 733 ASN A C 1
ATOM 3763 O O . ASN A 1 753 ? 126.483 122.219 138.371 1.00 80.17 733 ASN A O 1
ATOM 3768 N N . SER A 1 754 ? 125.447 120.720 139.692 1.00 80.85 734 SER A N 1
ATOM 3769 C CA . SER A 1 754 ? 125.325 121.626 140.823 1.00 80.85 734 SER A CA 1
ATOM 3770 C C . SER A 1 754 ? 125.811 120.929 142.085 1.00 80.85 734 SER A C 1
ATOM 3771 O O . SER A 1 754 ? 125.973 119.708 142.123 1.00 80.85 734 SER A O 1
ATOM 3774 N N . THR A 1 755 ? 126.044 121.727 143.126 1.00 80.97 735 THR A N 1
ATOM 3775 C CA . THR A 1 755 ? 126.590 121.239 144.385 1.00 80.97 735 THR A CA 1
ATOM 3776 C C . THR A 1 755 ? 125.539 121.107 145.481 1.00 80.97 735 THR A C 1
ATOM 3777 O O . THR A 1 755 ? 125.882 120.750 146.612 1.00 80.97 735 THR A O 1
ATOM 3781 N N . ALA A 1 756 ? 124.273 121.385 145.178 1.00 80.47 736 ALA A N 1
ATOM 3782 C CA . ALA A 1 756 ? 123.194 121.263 146.146 1.00 80.47 736 ALA A CA 1
ATOM 3783 C C . ALA A 1 756 ? 122.060 120.448 145.541 1.00 80.47 736 ALA A C 1
ATOM 3784 O O . ALA A 1 756 ? 121.956 120.297 144.322 1.00 80.47 736 ALA A O 1
ATOM 3786 N N . PHE A 1 757 ? 121.208 119.920 146.415 1.00 79.41 737 PHE A N 1
ATOM 3787 C CA . PHE A 1 757 ? 120.146 119.027 145.977 1.00 79.41 737 PHE A CA 1
ATOM 3788 C C . PHE A 1 757 ? 119.036 119.792 145.264 1.00 79.41 737 PHE A C 1
ATOM 3789 O O . PHE A 1 757 ? 118.786 120.970 145.532 1.00 79.41 737 PHE A O 1
ATOM 3797 N N . GLU A 1 758 ? 118.371 119.103 144.344 1.00 81.68 738 GLU A N 1
ATOM 3798 C CA . GLU A 1 758 ? 117.170 119.608 143.698 1.00 81.68 738 GLU A CA 1
ATOM 3799 C C . GLU A 1 758 ? 115.940 119.155 144.475 1.00 81.68 738 GLU A C 1
ATOM 3800 O O . GLU A 1 758 ? 115.957 118.137 145.170 1.00 81.68 738 GLU A O 1
ATOM 3806 N N . LYS A 1 759 ? 114.861 119.925 144.357 1.00 79.04 739 LYS A N 1
ATOM 3807 C CA . LYS A 1 759 ? 113.674 119.652 145.152 1.00 79.04 739 LYS A CA 1
ATOM 3808 C C . LYS A 1 759 ? 112.417 119.741 144.301 1.00 79.04 739 LYS A C 1
ATOM 3809 O O . LYS A 1 759 ? 112.328 120.541 143.366 1.00 79.04 739 LYS A O 1
ATOM 3815 N N . PHE A 1 760 ? 111.447 118.891 144.640 1.00 76.26 740 PHE A N 1
ATOM 3816 C CA . PHE A 1 760 ? 110.102 118.920 144.070 1.00 76.26 740 PHE A CA 1
ATOM 3817 C C . PHE A 1 760 ? 109.203 119.630 145.075 1.00 76.26 740 PHE A C 1
ATOM 3818 O O . PHE A 1 760 ? 108.844 119.062 146.109 1.00 76.26 740 PHE A O 1
ATOM 3826 N N . ASP A 1 761 ? 108.835 120.870 144.774 1.00 77.06 741 ASP A N 1
ATOM 3827 C CA . ASP A 1 761 ? 107.999 121.662 145.667 1.00 77.06 741 ASP A CA 1
ATOM 3828 C C . ASP A 1 761 ? 106.535 121.454 145.299 1.00 77.06 741 ASP A C 1
ATOM 3829 O O . ASP A 1 761 ? 106.110 121.813 144.196 1.00 77.06 741 ASP A O 1
ATOM 3834 N N . LEU A 1 762 ? 105.766 120.878 146.223 1.00 73.75 742 LEU A N 1
ATOM 3835 C CA . LEU A 1 762 ? 104.366 120.551 145.986 1.00 73.75 742 LEU A CA 1
ATOM 3836 C C . LEU A 1 762 ? 103.421 121.492 146.728 1.00 73.75 742 LEU A C 1
ATOM 3837 O O . LEU A 1 762 ? 102.308 121.104 147.087 1.00 73.75 742 LEU A O 1
ATOM 3842 N N . ARG A 1 763 ? 103.850 122.726 146.962 1.00 74.65 743 ARG A N 1
ATOM 3843 C CA . ARG A 1 763 ? 103.018 123.731 147.608 1.00 74.65 743 ARG A CA 1
ATOM 3844 C C . ARG A 1 763 ? 102.445 124.680 146.565 1.00 74.65 743 ARG A C 1
ATOM 3845 O O . ARG A 1 763 ? 103.102 124.996 145.569 1.00 74.65 743 ARG A O 1
ATOM 3853 N N . GLY A 1 764 ? 101.216 125.129 146.797 1.00 71.40 744 GLY A N 1
ATOM 3854 C CA . GLY A 1 764 ? 100.574 126.062 145.897 1.00 71.40 744 GLY A CA 1
ATOM 3855 C C . GLY A 1 764 ? 99.744 125.443 144.798 1.00 71.40 744 GLY A C 1
ATOM 3856 O O . GLY A 1 764 ? 99.420 126.134 143.827 1.00 71.40 744 GLY A O 1
ATOM 3857 N N . TRP A 1 765 ? 99.386 124.168 144.914 1.00 69.52 745 TRP A N 1
ATOM 3858 C CA . TRP A 1 765 ? 98.649 123.466 143.876 1.00 69.52 745 TRP A CA 1
ATOM 3859 C C . TRP A 1 765 ? 97.228 123.158 144.330 1.00 69.52 745 TRP A C 1
ATOM 3860 O O . TRP A 1 765 ? 96.974 122.881 145.506 1.00 69.52 745 TRP A O 1
ATOM 3871 N N . ARG A 1 766 ? 96.305 123.216 143.375 1.00 72.13 746 ARG A N 1
ATOM 3872 C CA . ARG A 1 766 ? 94.919 122.847 143.612 1.00 72.13 746 ARG A CA 1
ATOM 3873 C C . ARG A 1 766 ? 94.813 121.355 143.917 1.00 72.13 746 ARG A C 1
ATOM 3874 O O . ARG A 1 766 ? 95.624 120.547 143.459 1.00 72.13 746 ARG A O 1
ATOM 3882 N N . VAL A 1 767 ? 93.802 120.996 144.714 1.00 72.24 747 VAL A N 1
ATOM 3883 C CA . VAL A 1 767 ? 93.640 119.609 145.137 1.00 72.24 747 VAL A CA 1
ATOM 3884 C C . VAL A 1 767 ? 93.418 118.716 143.923 1.00 72.24 747 VAL A C 1
ATOM 3885 O O . VAL A 1 767 ? 92.657 119.052 143.007 1.00 72.24 747 VAL A O 1
ATOM 3889 N N . THR A 1 768 ? 94.089 117.568 143.916 1.00 71.59 748 THR A N 1
ATOM 3890 C CA . THR A 1 768 ? 94.067 116.689 142.756 1.00 71.59 748 THR A CA 1
ATOM 3891 C C . THR A 1 768 ? 92.654 116.162 142.508 1.00 71.59 748 THR A C 1
ATOM 3892 O O . THR A 1 768 ? 91.906 115.910 143.460 1.00 71.59 748 THR A O 1
ATOM 3896 N N . PRO A 1 769 ? 92.254 115.987 141.244 1.00 72.40 749 PRO A N 1
ATOM 3897 C CA . PRO A 1 769 ? 90.917 115.443 140.960 1.00 72.40 749 PRO A CA 1
ATOM 3898 C C . PRO A 1 769 ? 90.772 113.962 141.273 1.00 72.40 749 PRO A C 1
ATOM 3899 O O . PRO A 1 769 ? 89.641 113.461 141.265 1.00 72.40 749 PRO A O 1
ATOM 3903 N N . TYR A 1 770 ? 91.866 113.247 141.544 1.00 75.53 750 TYR A N 1
ATOM 3904 C CA . TYR A 1 770 ? 91.761 111.837 141.902 1.00 75.53 750 TYR A CA 1
ATOM 3905 C C . TYR A 1 770 ? 91.204 111.640 143.305 1.00 75.53 750 TYR A C 1
ATOM 3906 O O . TYR A 1 770 ? 90.773 110.532 143.637 1.00 75.53 750 TYR A O 1
ATOM 3915 N N . ASN A 1 771 ? 91.206 112.683 144.131 1.00 78.86 751 ASN A N 1
ATOM 3916 C CA . ASN A 1 771 ? 90.642 112.639 145.479 1.00 78.86 751 ASN A CA 1
ATOM 3917 C C . ASN A 1 771 ? 89.700 113.824 145.647 1.00 78.86 751 ASN A C 1
ATOM 3918 O O . ASN A 1 771 ? 90.003 114.781 146.369 1.00 78.86 751 ASN A O 1
ATOM 3923 N N . PRO A 1 772 ? 88.538 113.791 144.986 1.00 80.99 752 PRO A N 1
ATOM 3924 C CA . PRO A 1 772 ? 87.634 114.948 145.057 1.00 80.99 752 PRO A CA 1
ATOM 3925 C C . PRO A 1 772 ? 86.963 115.113 146.409 1.00 80.99 752 PRO A C 1
ATOM 3926 O O . PRO A 1 772 ? 86.652 116.246 146.795 1.00 80.99 752 PRO A O 1
ATOM 3930 N N . SER A 1 773 ? 86.729 114.024 147.141 1.00 83.81 753 SER A N 1
ATOM 3931 C CA . SER A 1 773 ? 86.079 114.112 148.442 1.00 83.81 753 SER A CA 1
ATOM 3932 C C . SER A 1 773 ? 87.048 114.430 149.572 1.00 83.81 753 SER A C 1
ATOM 3933 O O . SER A 1 773 ? 86.602 114.619 150.709 1.00 83.81 753 SER A O 1
ATOM 3936 N N . LYS A 1 774 ? 88.350 114.490 149.288 1.00 82.30 754 LYS A N 1
ATOM 3937 C CA . LYS A 1 774 ? 89.379 114.826 150.272 1.00 82.30 754 LYS A CA 1
ATOM 3938 C C . LYS A 1 774 ? 89.361 113.843 151.445 1.00 82.30 754 LYS A C 1
ATOM 3939 O O . LYS A 1 774 ? 89.221 114.215 152.611 1.00 82.30 754 LYS A O 1
ATOM 3945 N N . VAL A 1 775 ? 89.510 112.567 151.106 1.00 81.48 755 VAL A N 1
ATOM 3946 C CA . VAL A 1 775 ? 89.586 111.495 152.091 1.00 81.48 755 VAL A CA 1
ATOM 3947 C C . VAL A 1 775 ? 91.001 111.446 152.652 1.00 81.48 755 VAL A C 1
ATOM 3948 O O . VAL A 1 775 ? 91.978 111.417 151.895 1.00 81.48 755 VAL A O 1
ATOM 3952 N N . GLY A 1 776 ? 91.112 111.441 153.977 1.00 81.25 756 GLY A N 1
ATOM 3953 C CA . GLY A 1 776 ? 92.422 111.381 154.606 1.00 81.25 756 GLY A CA 1
ATOM 3954 C C . GLY A 1 776 ? 93.068 110.021 154.403 1.00 81.25 756 GLY A C 1
ATOM 3955 O O . GLY A 1 776 ? 92.499 108.985 154.767 1.00 81.25 756 GLY A O 1
ATOM 3956 N N . ILE A 1 777 ? 94.261 110.021 153.824 1.00 79.71 757 ILE A N 1
ATOM 3957 C CA . ILE A 1 777 ? 95.027 108.804 153.583 1.00 79.71 757 ILE A CA 1
ATOM 3958 C C . ILE A 1 777 ? 95.904 108.534 154.797 1.00 79.71 757 ILE A C 1
ATOM 3959 O O . ILE A 1 777 ? 96.415 109.466 155.428 1.00 79.71 757 ILE A O 1
ATOM 3964 N N . ALA A 1 778 ? 96.072 107.256 155.140 1.00 79.49 758 ALA A N 1
ATOM 3965 C CA . ALA A 1 778 ? 96.833 106.876 156.320 1.00 79.49 758 ALA A CA 1
ATOM 3966 C C . ALA A 1 778 ? 98.028 105.975 156.047 1.00 79.49 758 ALA A C 1
ATOM 3967 O O . ALA A 1 778 ? 98.958 105.965 156.860 1.00 79.49 758 ALA A O 1
ATOM 3969 N N . ASN A 1 779 ? 98.041 105.222 154.944 1.00 77.61 759 ASN A N 1
ATOM 3970 C CA . ASN A 1 779 ? 99.098 104.242 154.732 1.00 77.61 759 ASN A CA 1
ATOM 3971 C C . ASN A 1 779 ? 99.647 104.194 153.312 1.00 77.61 759 ASN A C 1
ATOM 3972 O O . ASN A 1 779 ? 100.541 103.383 153.055 1.00 77.61 759 ASN A O 1
ATOM 3977 N N . THR A 1 780 ? 99.109 104.983 152.378 1.00 73.95 760 THR A N 1
ATOM 3978 C CA . THR A 1 780 ? 99.564 105.104 150.990 1.00 73.95 760 THR A CA 1
ATOM 3979 C C . THR A 1 780 ? 99.319 103.820 150.203 1.00 73.95 760 THR A C 1
ATOM 3980 O O . THR A 1 780 ? 99.490 103.792 148.980 1.00 73.95 760 THR A O 1
ATOM 3984 N N . LEU A 1 781 ? 98.863 102.771 150.883 1.00 73.82 761 LEU A N 1
ATOM 3985 C CA . LEU A 1 781 ? 98.478 101.529 150.234 1.00 73.82 761 LEU A CA 1
ATOM 3986 C C . LEU A 1 781 ? 96.978 101.286 150.272 1.00 73.82 761 LEU A C 1
ATOM 3987 O O . LEU A 1 781 ? 96.490 100.415 149.545 1.00 73.82 761 LEU A O 1
ATOM 3992 N N . ALA A 1 782 ? 96.241 102.029 151.092 1.00 75.26 762 ALA A N 1
ATOM 3993 C CA . ALA A 1 782 ? 94.792 101.921 151.164 1.00 75.26 762 ALA A CA 1
ATOM 3994 C C . ALA A 1 782 ? 94.082 102.924 150.266 1.00 75.26 762 ALA A C 1
ATOM 3995 O O . ALA A 1 782 ? 92.848 102.973 150.273 1.00 75.26 762 ALA A O 1
ATOM 3997 N N . PHE A 1 783 ? 94.823 103.723 149.503 1.00 75.13 763 PHE A N 1
ATOM 3998 C CA . PHE A 1 783 ? 94.237 104.682 148.580 1.00 75.13 763 PHE A CA 1
ATOM 3999 C C . PHE A 1 783 ? 94.980 104.618 147.254 1.00 75.13 763 PHE A C 1
ATOM 4000 O O . PHE A 1 783 ? 96.133 104.186 147.191 1.00 75.13 763 PHE A O 1
ATOM 4008 N N . ARG A 1 784 ? 94.303 105.049 146.195 1.00 75.09 764 ARG A N 1
ATOM 4009 C CA . ARG A 1 784 ? 94.899 105.033 144.871 1.00 75.09 764 ARG A CA 1
ATOM 4010 C C . ARG A 1 784 ? 95.985 106.104 144.757 1.00 75.09 764 ARG A C 1
ATOM 4011 O O . ARG A 1 784 ? 95.944 107.118 145.457 1.00 75.09 764 ARG A O 1
ATOM 4019 N N . PRO A 1 785 ? 96.976 105.893 143.894 1.00 72.35 765 PRO A N 1
ATOM 4020 C CA . PRO A 1 785 ? 97.949 106.956 143.625 1.00 72.35 765 PRO A CA 1
ATOM 4021 C C . PRO A 1 785 ? 97.322 108.079 142.815 1.00 72.35 765 PRO A C 1
ATOM 4022 O O . PRO A 1 785 ? 96.408 107.867 142.016 1.00 72.35 765 PRO A O 1
ATOM 4026 N N . THR A 1 786 ? 97.830 109.293 143.030 1.00 71.43 766 THR A N 1
ATOM 4027 C CA . THR A 1 786 ? 97.325 110.470 142.339 1.00 71.43 766 THR A CA 1
ATOM 4028 C C . THR A 1 786 ? 98.343 111.144 141.432 1.00 71.43 766 THR A C 1
ATOM 4029 O O . THR A 1 786 ? 97.937 111.804 140.471 1.00 71.43 766 THR A O 1
ATOM 4033 N N . ASN A 1 787 ? 99.639 111.001 141.701 1.00 69.37 767 ASN A N 1
ATOM 4034 C CA . ASN A 1 787 ? 100.677 111.601 140.877 1.00 69.37 767 ASN A CA 1
ATOM 4035 C C . ASN A 1 787 ? 101.810 110.604 140.695 1.00 69.37 767 ASN A C 1
ATOM 4036 O O . ASN A 1 787 ? 102.052 109.753 141.554 1.00 69.37 767 ASN A O 1
ATOM 4041 N N . PHE A 1 788 ? 102.507 110.719 139.567 1.00 70.35 768 PHE A N 1
ATOM 4042 C CA . PHE A 1 788 ? 103.549 109.775 139.189 1.00 70.35 768 PHE A CA 1
ATOM 4043 C C . PHE A 1 788 ? 104.805 110.537 138.795 1.00 70.35 768 PHE A C 1
ATOM 4044 O O . PHE A 1 788 ? 104.732 111.503 138.029 1.00 70.35 768 PHE A O 1
ATOM 4052 N N . VAL A 1 789 ? 105.950 110.104 139.320 1.00 70.82 769 VAL A N 1
ATOM 4053 C CA . VAL A 1 789 ? 107.240 110.726 139.045 1.00 70.82 769 VAL A CA 1
ATOM 4054 C C . VAL A 1 789 ? 108.243 109.631 138.711 1.00 70.82 769 VAL A C 1
ATOM 4055 O O . VAL A 1 789 ? 108.321 108.621 139.419 1.00 70.82 769 VAL A O 1
ATOM 4059 N N . ASP A 1 790 ? 109.006 109.828 137.636 1.00 76.00 770 ASP A N 1
ATOM 4060 C CA . ASP A 1 790 ? 110.042 108.890 137.223 1.00 76.00 770 ASP A CA 1
ATOM 4061 C C . ASP A 1 790 ? 111.325 109.651 136.926 1.00 76.00 770 ASP A C 1
ATOM 4062 O O . ASP A 1 790 ? 111.304 110.644 136.193 1.00 76.00 770 ASP A O 1
ATOM 4067 N N . VAL A 1 791 ? 112.436 109.183 137.491 1.00 74.41 771 VAL A N 1
ATOM 4068 C CA . VAL A 1 791 ? 113.754 109.762 137.261 1.00 74.41 771 VAL A CA 1
ATOM 4069 C C . VAL A 1 791 ? 114.708 108.635 136.892 1.00 74.41 771 VAL A C 1
ATOM 4070 O O . VAL A 1 791 ? 114.848 107.666 137.645 1.00 74.41 771 VAL A O 1
ATOM 4074 N N . LYS A 1 792 ? 115.366 108.762 135.740 1.00 78.23 772 LYS A N 1
ATOM 4075 C CA . LYS A 1 792 ? 116.235 107.708 135.227 1.00 78.23 772 LYS A CA 1
ATOM 4076 C C . LYS A 1 792 ? 117.524 108.316 134.699 1.00 78.23 772 LYS A C 1
ATOM 4077 O O . LYS A 1 792 ? 117.485 109.249 133.892 1.00 78.23 772 LYS A O 1
ATOM 4083 N N . ASP A 1 793 ? 118.659 107.777 135.151 1.00 81.25 773 ASP A N 1
ATOM 4084 C CA . ASP A 1 793 ? 119.984 108.139 134.641 1.00 81.25 773 ASP A CA 1
ATOM 4085 C C . ASP A 1 793 ? 120.240 109.643 134.737 1.00 81.25 773 ASP A C 1
ATOM 4086 O O . ASP A 1 793 ? 120.791 110.263 133.826 1.00 81.25 773 ASP A O 1
ATOM 4091 N N . CYS A 1 794 ? 119.838 110.231 135.857 1.00 81.46 774 CYS A N 1
ATOM 4092 C CA . CYS A 1 794 ? 120.056 111.644 136.114 1.00 81.46 774 CYS A CA 1
ATOM 4093 C C . CYS A 1 794 ? 121.154 111.822 137.154 1.00 81.46 774 CYS A C 1
ATOM 4094 O O . CYS A 1 794 ? 121.391 110.953 137.996 1.00 81.46 774 CYS A O 1
ATOM 4097 N N . SER A 1 795 ? 121.829 112.967 137.083 1.00 80.12 775 SER A N 1
ATOM 4098 C CA . SER A 1 795 ? 122.968 113.269 137.944 1.00 80.12 775 SER A CA 1
ATOM 4099 C C . SER A 1 795 ? 122.612 114.447 138.842 1.00 80.12 775 SER A C 1
ATOM 4100 O O . SER A 1 795 ? 122.447 115.572 138.359 1.00 80.12 775 SER A O 1
ATOM 4103 N N . MET A 1 796 ? 122.500 114.191 140.144 1.00 81.11 776 MET A N 1
ATOM 4104 C CA . MET A 1 796 ? 122.239 115.251 141.106 1.00 81.11 776 MET A CA 1
ATOM 4105 C C . MET A 1 796 ? 122.821 114.861 142.456 1.00 81.11 776 MET A C 1
ATOM 4106 O O . MET A 1 796 ? 123.057 113.684 142.739 1.00 81.11 776 MET A O 1
ATOM 4111 N N . VAL A 1 797 ? 123.050 115.877 143.289 1.00 79.64 777 VAL A N 1
ATOM 4112 C CA . VAL A 1 797 ? 123.555 115.639 144.638 1.00 79.64 777 VAL A CA 1
ATOM 4113 C C . VAL A 1 797 ? 122.478 115.000 145.507 1.00 79.64 777 VAL A C 1
ATOM 4114 O O . VAL A 1 797 ? 122.761 114.104 146.310 1.00 79.64 777 VAL A O 1
ATOM 4118 N N . GLY A 1 798 ? 121.232 115.441 145.360 1.00 78.55 778 GLY A N 1
ATOM 4119 C CA . GLY A 1 798 ? 120.142 114.875 146.129 1.00 78.55 778 GLY A CA 1
ATOM 4120 C C . GLY A 1 798 ? 118.806 115.237 145.520 1.00 78.55 778 GLY A C 1
ATOM 4121 O O . GLY A 1 798 ? 118.726 115.945 144.515 1.00 78.55 778 GLY A O 1
ATOM 4122 N N . LEU A 1 799 ? 117.747 114.736 146.152 1.00 77.71 779 LEU A N 1
ATOM 4123 C CA . LEU A 1 799 ? 116.383 114.989 145.705 1.00 77.71 779 LEU A CA 1
ATOM 4124 C C . LEU A 1 799 ? 115.495 115.166 146.926 1.00 77.71 779 LEU A C 1
ATOM 4125 O O . LEU A 1 799 ? 115.632 114.424 147.903 1.00 77.71 779 LEU A O 1
ATOM 4130 N N . GLU A 1 800 ? 114.591 116.142 146.869 1.00 79.93 780 GLU A N 1
ATOM 4131 C CA . GLU A 1 800 ? 113.737 116.480 147.999 1.00 79.93 780 GLU A CA 1
ATOM 4132 C C . GLU A 1 800 ? 112.292 116.633 147.548 1.00 79.93 780 GLU A C 1
ATOM 4133 O O . GLU A 1 800 ? 112.014 117.256 146.521 1.00 79.93 780 GLU A O 1
ATOM 4139 N N . PHE A 1 801 ? 111.377 116.057 148.325 1.00 75.95 781 PHE A N 1
ATOM 4140 C CA . PHE A 1 801 ? 109.942 116.215 148.126 1.00 75.95 781 PHE A CA 1
ATOM 4141 C C . PHE A 1 801 ? 109.357 116.926 149.338 1.00 75.95 781 PHE A C 1
ATOM 4142 O O . PHE A 1 801 ? 109.560 116.487 150.474 1.00 75.95 781 PHE A O 1
ATOM 4150 N N . THR A 1 802 ? 108.637 118.018 149.098 1.00 76.79 782 THR A N 1
ATOM 4151 C CA . THR A 1 802 ? 108.022 118.807 150.158 1.00 76.79 782 THR A CA 1
ATOM 4152 C C . THR A 1 802 ? 106.508 118.748 150.007 1.00 76.79 782 THR A C 1
ATOM 4153 O O . THR A 1 802 ? 105.973 119.106 148.952 1.00 76.79 782 THR A O 1
ATOM 4157 N N . ARG A 1 803 ? 105.822 118.308 151.059 1.00 76.68 783 ARG A N 1
ATOM 4158 C CA . ARG A 1 803 ? 104.378 118.167 150.997 1.00 76.68 783 ARG A CA 1
ATOM 4159 C C . ARG A 1 803 ? 103.696 119.529 151.128 1.00 76.68 783 ARG A C 1
ATOM 4160 O O . ARG A 1 803 ? 104.271 120.472 151.677 1.00 76.68 783 ARG A O 1
ATOM 4168 N N . PRO A 1 804 ? 102.471 119.658 150.625 1.00 76.44 784 PRO A N 1
ATOM 4169 C CA . PRO A 1 804 ? 101.737 120.916 150.785 1.00 76.44 784 PRO A CA 1
ATOM 4170 C C . PRO A 1 804 ? 101.222 121.091 152.204 1.00 76.44 784 PRO A C 1
ATOM 4171 O O . PRO A 1 804 ? 101.192 120.159 153.011 1.00 76.44 784 PRO A O 1
ATOM 4175 N N . THR A 1 805 ? 100.810 122.321 152.500 1.00 80.39 785 THR A N 1
ATOM 4176 C CA . THR A 1 805 ? 100.246 122.631 153.806 1.00 80.39 785 THR A CA 1
ATOM 4177 C C . THR A 1 805 ? 98.880 121.972 153.968 1.00 80.39 785 THR A C 1
ATOM 4178 O O . THR A 1 805 ? 98.315 121.419 153.022 1.00 80.39 785 THR A O 1
ATOM 4182 N N . SER A 1 806 ? 98.354 122.030 155.191 1.00 82.11 786 SER A N 1
ATOM 4183 C CA . SER A 1 806 ? 97.050 121.448 155.476 1.00 82.11 786 SER A CA 1
ATOM 4184 C C . SER A 1 806 ? 95.972 122.120 154.635 1.00 82.11 786 SER A C 1
ATOM 4185 O O . SER A 1 806 ? 96.123 123.265 154.197 1.00 82.11 786 SER A O 1
ATOM 4188 N N . ALA A 1 807 ? 94.886 121.381 154.401 1.00 80.14 787 ALA A N 1
ATOM 4189 C CA . ALA A 1 807 ? 93.766 121.703 153.517 1.00 80.14 787 ALA A CA 1
ATOM 4190 C C . ALA A 1 807 ? 94.117 121.515 152.048 1.00 80.14 787 ALA A C 1
ATOM 4191 O O . ALA A 1 807 ? 93.257 121.733 151.188 1.00 80.14 787 ALA A O 1
ATOM 4193 N N . TYR A 1 808 ? 95.350 121.115 151.728 1.00 78.07 788 TYR A N 1
ATOM 4194 C CA . TYR A 1 808 ? 95.739 120.792 150.362 1.00 78.07 788 TYR A CA 1
ATOM 4195 C C . TYR A 1 808 ? 96.556 119.508 150.288 1.00 78.07 788 TYR A C 1
ATOM 4196 O O . TYR A 1 808 ? 97.014 119.142 149.200 1.00 78.07 788 TYR A O 1
ATOM 4205 N N . ASP A 1 809 ? 96.745 118.813 151.411 1.00 80.24 789 ASP A N 1
ATOM 4206 C CA . ASP A 1 809 ? 97.570 117.607 151.465 1.00 80.24 789 ASP A CA 1
ATOM 4207 C C . ASP A 1 809 ? 96.657 116.389 151.343 1.00 80.24 789 ASP A C 1
ATOM 4208 O O . ASP A 1 809 ? 96.253 115.772 152.328 1.00 80.24 789 ASP A O 1
ATOM 4213 N N . TYR A 1 810 ? 96.329 116.046 150.099 1.00 78.27 790 TYR A N 1
ATOM 4214 C CA . TYR A 1 810 ? 95.471 114.904 149.800 1.00 78.27 790 TYR A CA 1
ATOM 4215 C C . TYR A 1 810 ? 95.993 114.149 148.587 1.00 78.27 790 TYR A C 1
ATOM 4216 O O . TYR A 1 810 ? 95.232 113.501 147.862 1.00 78.27 790 TYR A O 1
ATOM 4225 N N . SER A 1 811 ? 97.299 114.219 148.351 1.00 75.00 791 SER A N 1
ATOM 4226 C CA . SER A 1 811 ? 97.926 113.577 147.207 1.00 75.00 791 SER A CA 1
ATOM 4227 C C . SER A 1 811 ? 98.647 112.306 147.635 1.00 75.00 791 SER A C 1
ATOM 4228 O O . SER A 1 811 ? 99.106 112.182 148.774 1.00 75.00 791 SER A O 1
ATOM 4231 N N . ASN A 1 812 ? 98.739 111.360 146.703 1.00 71.77 792 ASN A N 1
ATOM 4232 C CA . ASN A 1 812 ? 99.446 110.102 146.908 1.00 71.77 792 ASN A CA 1
ATOM 4233 C C . ASN A 1 812 ? 100.375 109.892 145.723 1.00 71.77 792 ASN A C 1
ATOM 4234 O O . ASN A 1 812 ? 99.909 109.735 144.590 1.00 71.77 792 ASN A O 1
ATOM 4239 N N . PHE A 1 813 ? 101.678 109.889 145.979 1.00 70.86 793 PHE A N 1
ATOM 4240 C CA . PHE A 1 813 ? 102.678 109.903 144.922 1.00 70.86 793 PHE A CA 1
ATOM 4241 C C . PHE A 1 813 ? 103.263 108.516 144.687 1.00 70.86 793 PHE A C 1
ATOM 4242 O O . PHE A 1 813 ? 103.389 107.706 145.607 1.00 70.86 793 PHE A O 1
ATOM 4250 N N . ASP A 1 814 ? 103.615 108.251 143.431 1.00 74.99 794 ASP A N 1
ATOM 4251 C CA . ASP A 1 814 ? 104.316 107.035 143.035 1.00 74.99 794 ASP A CA 1
ATOM 4252 C C . ASP A 1 814 ? 105.628 107.459 142.390 1.00 74.99 794 ASP A C 1
ATOM 4253 O O . ASP A 1 814 ? 105.623 108.097 141.333 1.00 74.99 794 ASP A O 1
ATOM 4258 N N . VAL A 1 815 ? 106.746 107.109 143.020 1.00 72.12 795 VAL A N 1
ATOM 4259 C CA . VAL A 1 815 ? 108.065 107.585 142.622 1.00 72.12 795 VAL A CA 1
ATOM 4260 C C . VAL A 1 815 ? 108.930 106.389 142.254 1.00 72.12 795 VAL A C 1
ATOM 4261 O O . VAL A 1 815 ? 109.002 105.412 143.009 1.00 72.12 795 VAL A O 1
ATOM 4265 N N . ASN A 1 816 ? 109.583 106.468 141.098 1.00 74.99 796 ASN A N 1
ATOM 4266 C CA . ASN A 1 816 ? 110.501 105.439 140.625 1.00 74.99 796 ASN A CA 1
ATOM 4267 C C . ASN A 1 816 ? 111.838 106.088 140.302 1.00 74.99 796 ASN A C 1
ATOM 4268 O O . ASN A 1 816 ? 111.901 107.010 139.483 1.00 74.99 796 ASN A O 1
ATOM 4273 N N . LEU A 1 817 ? 112.902 105.605 140.940 1.00 72.61 797 LEU A N 1
ATOM 4274 C CA . LEU A 1 817 ? 114.255 106.096 140.709 1.00 72.61 797 LEU A CA 1
ATOM 4275 C C . LEU A 1 817 ? 115.107 104.944 140.201 1.00 72.61 797 LEU A C 1
ATOM 4276 O O . LEU A 1 817 ? 115.188 103.897 140.850 1.00 72.61 797 LEU A O 1
ATOM 4281 N N . VAL A 1 818 ? 115.740 105.137 139.047 1.00 75.52 798 VAL A N 1
ATOM 4282 C CA . VAL A 1 818 ? 116.559 104.108 138.416 1.00 75.52 798 VAL A CA 1
ATOM 4283 C C . VAL A 1 818 ? 117.918 104.707 138.090 1.00 75.52 798 VAL A C 1
ATOM 4284 O O . VAL A 1 818 ? 118.007 105.646 137.289 1.00 75.52 798 VAL A O 1
ATOM 4288 N N . ASN A 1 819 ? 118.971 104.163 138.702 1.00 77.59 799 ASN A N 1
ATOM 4289 C CA . ASN A 1 819 ? 120.355 104.514 138.384 1.00 77.59 799 ASN A CA 1
ATOM 4290 C C . ASN A 1 819 ? 120.597 106.018 138.541 1.00 77.59 799 ASN A C 1
ATOM 4291 O O . ASN A 1 819 ? 120.912 106.730 137.587 1.00 77.59 799 ASN A O 1
ATOM 4296 N N . VAL A 1 820 ? 120.442 106.491 139.774 1.00 77.19 800 VAL A N 1
ATOM 4297 C CA . VAL A 1 820 ? 120.588 107.903 140.106 1.00 77.19 800 VAL A CA 1
ATOM 4298 C C . VAL A 1 820 ? 121.788 108.063 141.028 1.00 77.19 800 VAL A C 1
ATOM 4299 O O . VAL A 1 820 ? 121.868 107.410 142.075 1.00 77.19 800 VAL A O 1
ATOM 4303 N N . LYS A 1 821 ? 122.715 108.932 140.638 1.00 78.61 801 LYS A N 1
ATOM 4304 C CA . LYS A 1 821 ? 123.916 109.219 141.412 1.00 78.61 801 LYS A CA 1
ATOM 4305 C C . LYS A 1 821 ? 124.550 110.473 140.830 1.00 78.61 801 LYS A C 1
ATOM 4306 O O . LYS A 1 821 ? 124.131 110.973 139.784 1.00 78.61 801 LYS A O 1
ATOM 4312 N N . ASN A 1 822 ? 125.573 110.973 141.516 1.00 79.57 802 ASN A N 1
ATOM 4313 C CA . ASN A 1 822 ? 126.322 112.136 141.060 1.00 79.57 802 ASN A CA 1
ATOM 4314 C C . ASN A 1 822 ? 127.590 111.672 140.356 1.00 79.57 802 ASN A C 1
ATOM 4315 O O . ASN A 1 822 ? 128.351 110.869 140.903 1.00 79.57 802 ASN A O 1
ATOM 4320 N N . VAL A 1 823 ? 127.813 112.181 139.142 1.00 77.58 803 VAL A N 1
ATOM 4321 C CA . VAL A 1 823 ? 128.959 111.766 138.339 1.00 77.58 803 VAL A CA 1
ATOM 4322 C C . VAL A 1 823 ? 130.030 112.842 138.230 1.00 77.58 803 VAL A C 1
ATOM 4323 O O . VAL A 1 823 ? 131.119 112.561 137.704 1.00 77.58 803 VAL A O 1
ATOM 4327 N N . GLU A 1 824 ? 129.767 114.055 138.707 1.00 80.78 804 GLU A N 1
ATOM 4328 C CA . GLU A 1 824 ? 130.755 115.117 138.614 1.00 80.78 804 GLU A CA 1
ATOM 4329 C C . GLU A 1 824 ? 131.847 114.932 139.666 1.00 80.78 804 GLU A C 1
ATOM 4330 O O . GLU A 1 824 ? 131.677 114.237 140.670 1.00 80.78 804 GLU A O 1
ATOM 4336 N N . GLU A 1 825 ? 132.987 115.576 139.417 1.00 80.71 805 GLU A N 1
ATOM 4337 C CA . GLU A 1 825 ? 134.171 115.378 140.242 1.00 80.71 805 GLU A CA 1
ATOM 4338 C C . GLU A 1 825 ? 134.162 116.208 141.520 1.00 80.71 805 GLU A C 1
ATOM 4339 O O . GLU A 1 825 ? 134.940 115.917 142.434 1.00 80.71 805 GLU A O 1
ATOM 4345 N N . HIS A 1 826 ? 133.295 117.213 141.621 1.00 82.57 806 HIS A N 1
ATOM 4346 C CA . HIS A 1 826 ? 133.396 118.207 142.681 1.00 82.57 806 HIS A CA 1
ATOM 4347 C C . HIS A 1 826 ? 132.452 117.972 143.854 1.00 82.57 806 HIS A C 1
ATOM 4348 O O . HIS A 1 826 ? 132.484 118.754 144.809 1.00 82.57 806 HIS A O 1
ATOM 4355 N N . SER A 1 827 ? 131.615 116.933 143.825 1.00 84.81 807 SER A N 1
ATOM 4356 C CA . SER A 1 827 ? 130.561 116.834 144.827 1.00 84.81 807 SER A CA 1
ATOM 4357 C C . SER A 1 827 ? 130.298 115.439 145.380 1.00 84.81 807 SER A C 1
ATOM 4358 O O . SER A 1 827 ? 129.272 115.259 146.044 1.00 84.81 807 SER A O 1
ATOM 4361 N N . LEU A 1 828 ? 131.163 114.453 145.124 1.00 83.32 808 LEU A N 1
ATOM 4362 C CA . LEU A 1 828 ? 131.005 113.085 145.622 1.00 83.32 808 LEU A CA 1
ATOM 4363 C C . LEU A 1 828 ? 129.813 112.375 144.985 1.00 83.32 808 LEU A C 1
ATOM 4364 O O . LEU A 1 828 ? 128.816 113.009 144.624 1.00 83.32 808 LEU A O 1
ATOM 4369 N N . SER A 1 829 ? 129.907 111.055 144.850 1.00 79.48 809 SER A N 1
ATOM 4370 C CA . SER A 1 829 ? 128.950 110.272 144.074 1.00 79.48 809 SER A CA 1
ATOM 4371 C C . SER A 1 829 ? 127.613 110.005 144.770 1.00 79.48 809 SER A C 1
ATOM 4372 O O . SER A 1 829 ? 126.564 110.223 144.151 1.00 79.48 809 SER A O 1
ATOM 4375 N N . PRO A 1 830 ? 127.582 109.530 146.021 1.00 76.76 810 PRO A N 1
ATOM 4376 C CA . PRO A 1 830 ? 126.298 109.102 146.599 1.00 76.76 810 PRO A CA 1
ATOM 4377 C C . PRO A 1 830 ? 125.322 110.261 146.760 1.00 76.76 810 PRO A C 1
ATOM 4378 O O . PRO A 1 830 ? 125.715 111.401 147.012 1.00 76.76 810 PRO A O 1
ATOM 4382 N N . PHE A 1 831 ? 124.033 109.952 146.615 1.00 76.82 811 PHE A N 1
ATOM 4383 C CA . PHE A 1 831 ? 122.970 110.946 146.654 1.00 76.82 811 PHE A CA 1
ATOM 4384 C C . PHE A 1 831 ? 121.992 110.641 147.783 1.00 76.82 811 PHE A C 1
ATOM 4385 O O . PHE A 1 831 ? 121.782 109.483 148.152 1.00 76.82 811 PHE A O 1
ATOM 4393 N N . THR A 1 832 ? 121.393 111.699 148.326 1.00 76.18 812 THR A N 1
ATOM 4394 C CA . THR A 1 832 ? 120.485 111.614 149.461 1.00 76.18 812 THR A CA 1
ATOM 4395 C C . THR A 1 832 ? 119.049 111.889 149.025 1.00 76.18 812 THR A C 1
ATOM 4396 O O . THR A 1 832 ? 118.794 112.725 148.156 1.00 76.18 812 THR A O 1
ATOM 4400 N N . LEU A 1 833 ? 118.110 111.174 149.644 1.00 74.27 813 LEU A N 1
ATOM 4401 C CA . LEU A 1 833 ? 116.688 111.298 149.345 1.00 74.27 813 LEU A CA 1
ATOM 4402 C C . LEU A 1 833 ? 115.970 111.905 150.543 1.00 74.27 813 LEU A C 1
ATOM 4403 O O . LEU A 1 833 ? 115.913 111.290 151.612 1.00 74.27 813 LEU A O 1
ATOM 4408 N N . TYR A 1 834 ? 115.425 113.105 150.361 1.00 77.62 814 TYR A N 1
ATOM 4409 C CA . TYR A 1 834 ? 114.604 113.773 151.363 1.00 77.62 814 TYR A CA 1
ATOM 4410 C C . TYR A 1 834 ? 113.145 113.701 150.938 1.00 77.62 814 TYR A C 1
ATOM 4411 O O . TYR A 1 834 ? 112.820 113.994 149.783 1.00 77.62 814 TYR A O 1
ATOM 4420 N N . THR A 1 835 ? 112.269 113.315 151.863 1.00 76.19 815 THR A N 1
ATOM 4421 C CA . THR A 1 835 ? 110.845 113.265 151.553 1.00 76.19 815 THR A CA 1
ATOM 4422 C C . THR A 1 835 ? 110.033 113.344 152.837 1.00 76.19 815 THR A C 1
ATOM 4423 O O . THR A 1 835 ? 110.347 112.666 153.819 1.00 76.19 815 THR A O 1
ATOM 4427 N N . ASN A 1 836 ? 109.001 114.191 152.829 1.00 76.63 816 ASN A N 1
ATOM 4428 C CA . ASN A 1 836 ? 108.002 114.218 153.891 1.00 76.63 816 ASN A CA 1
ATOM 4429 C C . ASN A 1 836 ? 106.596 114.053 153.326 1.00 76.63 816 ASN A C 1
ATOM 4430 O O . ASN A 1 836 ? 105.620 114.436 153.979 1.00 76.63 816 ASN A O 1
ATOM 4435 N N . GLN A 1 837 ? 106.477 113.485 152.130 1.00 75.18 817 GLN A N 1
ATOM 4436 C CA . GLN A 1 837 ? 105.211 113.359 151.426 1.00 75.18 817 GLN A CA 1
ATOM 4437 C C . GLN A 1 837 ? 104.791 111.897 151.365 1.00 75.18 817 GLN A C 1
ATOM 4438 O O . GLN A 1 837 ? 105.626 111.007 151.178 1.00 75.18 817 GLN A O 1
ATOM 4444 N N . CYS A 1 838 ? 103.492 111.658 151.525 1.00 75.71 818 CYS A N 1
ATOM 4445 C CA . CYS A 1 838 ? 102.961 110.303 151.471 1.00 75.71 818 CYS A CA 1
ATOM 4446 C C . CYS A 1 838 ? 103.112 109.730 150.068 1.00 75.71 818 CYS A C 1
ATOM 4447 O O . CYS A 1 838 ? 102.669 110.335 149.088 1.00 75.71 818 CYS A O 1
ATOM 4450 N N . GLY A 1 839 ? 103.731 108.560 149.969 1.00 71.84 819 GLY A N 1
ATOM 4451 C CA . GLY A 1 839 ? 103.905 107.936 148.671 1.00 71.84 819 GLY A CA 1
ATOM 4452 C C . GLY A 1 839 ? 104.676 106.640 148.783 1.00 71.84 819 GLY A C 1
ATOM 4453 O O . GLY A 1 839 ? 105.099 106.229 149.867 1.00 71.84 819 GLY A O 1
ATOM 4454 N N . ARG A 1 840 ? 104.852 106.001 147.630 1.00 70.60 820 ARG A N 1
ATOM 4455 C CA . ARG A 1 840 ? 105.604 104.760 147.505 1.00 70.60 820 ARG A CA 1
ATOM 4456 C C . ARG A 1 840 ? 106.860 105.023 146.687 1.00 70.60 820 ARG A C 1
ATOM 4457 O O . ARG A 1 840 ? 106.782 105.577 145.586 1.00 70.60 820 ARG A O 1
ATOM 4465 N N . TYR A 1 841 ? 108.011 104.626 147.222 1.00 71.13 821 TYR A N 1
ATOM 4466 C CA . TYR A 1 841 ? 109.304 104.937 146.626 1.00 71.13 821 TYR A CA 1
ATOM 4467 C C . TYR A 1 841 ? 110.031 103.651 146.262 1.00 71.13 821 TYR A C 1
ATOM 4468 O O . TYR A 1 841 ? 110.145 102.741 147.089 1.00 71.13 821 TYR A O 1
ATOM 4477 N N . ASN A 1 842 ? 110.520 103.583 145.026 1.00 74.05 822 ASN A N 1
ATOM 4478 C CA . ASN A 1 842 ? 111.236 102.425 144.512 1.00 74.05 822 ASN A CA 1
ATOM 4479 C C . ASN A 1 842 ? 112.573 102.875 143.941 1.00 74.05 822 ASN A C 1
ATOM 4480 O O . ASN A 1 842 ? 112.625 103.819 143.147 1.00 74.05 822 ASN A O 1
ATOM 4485 N N . LEU A 1 843 ? 113.647 102.199 144.343 1.00 73.52 823 LEU A N 1
ATOM 4486 C CA . LEU A 1 843 ? 114.993 102.518 143.886 1.00 73.52 823 LEU A CA 1
ATOM 4487 C C . LEU A 1 843 ? 115.645 101.260 143.336 1.00 73.52 823 LEU A C 1
ATOM 4488 O O . LEU A 1 843 ? 115.701 100.236 144.023 1.00 73.52 823 LEU A O 1
ATOM 4493 N N . VAL A 1 844 ? 116.138 101.338 142.102 1.00 74.54 824 VAL A N 1
ATOM 4494 C CA . VAL A 1 844 ? 116.779 100.211 141.434 1.00 74.54 824 VAL A CA 1
ATOM 4495 C C . VAL A 1 844 ? 118.167 100.645 140.988 1.00 74.54 824 VAL A C 1
ATOM 4496 O O . VAL A 1 844 ? 118.299 101.524 140.129 1.00 74.54 824 VAL A O 1
ATOM 4500 N N . GLY A 1 845 ? 119.195 100.029 141.565 1.00 76.12 825 GLY A N 1
ATOM 4501 C CA . GLY A 1 845 ? 120.567 100.282 141.145 1.00 76.12 825 GLY A CA 1
ATOM 4502 C C . GLY A 1 845 ? 121.024 101.716 141.301 1.00 76.12 825 GLY A C 1
ATOM 4503 O O . GLY A 1 845 ? 121.691 102.252 140.408 1.00 76.12 825 GLY A O 1
ATOM 4504 N N . CYS A 1 846 ? 120.692 102.348 142.420 1.00 78.54 826 CYS A N 1
ATOM 4505 C CA . CYS A 1 846 ? 121.034 103.741 142.656 1.00 78.54 826 CYS A CA 1
ATOM 4506 C C . CYS A 1 846 ? 122.234 103.852 143.588 1.00 78.54 826 CYS A C 1
ATOM 4507 O O . CYS A 1 846 ? 122.479 102.980 144.425 1.00 78.54 826 CYS A O 1
ATOM 4510 N N . GLY A 1 847 ? 122.987 104.937 143.425 1.00 76.02 827 GLY A N 1
ATOM 4511 C CA . GLY A 1 847 ? 124.070 105.261 144.332 1.00 76.02 827 GLY A CA 1
ATOM 4512 C C . GLY A 1 847 ? 123.569 105.997 145.556 1.00 76.02 827 GLY A C 1
ATOM 4513 O O . GLY A 1 847 ? 123.762 107.209 145.684 1.00 76.02 827 GLY A O 1
ATOM 4514 N N . LEU A 1 848 ? 122.919 105.272 146.460 1.00 73.79 828 LEU A N 1
ATOM 4515 C CA . LEU A 1 848 ? 122.251 105.886 147.598 1.00 73.79 828 LEU A CA 1
ATOM 4516 C C . LEU A 1 848 ? 123.238 106.185 148.720 1.00 73.79 828 LEU A C 1
ATOM 4517 O O . LEU A 1 848 ? 124.212 105.457 148.924 1.00 73.79 828 LEU A O 1
ATOM 4522 N N . GLN A 1 849 ? 122.979 107.272 149.445 1.00 74.69 829 GLN A N 1
ATOM 4523 C CA . GLN A 1 849 ? 123.754 107.640 150.623 1.00 74.69 829 GLN A CA 1
ATOM 4524 C C . GLN A 1 849 ? 122.941 107.565 151.905 1.00 74.69 829 GLN A C 1
ATOM 4525 O O . GLN A 1 849 ? 123.401 106.999 152.900 1.00 74.69 829 GLN A O 1
ATOM 4531 N N . GLN A 1 850 ? 121.733 108.122 151.903 1.00 75.43 830 GLN A N 1
ATOM 4532 C CA . GLN A 1 850 ? 120.919 108.182 153.105 1.00 75.43 830 GLN A CA 1
ATOM 4533 C C . GLN A 1 850 ? 119.475 108.443 152.711 1.00 75.43 830 GLN A C 1
ATOM 4534 O O . GLN A 1 850 ? 119.202 109.127 151.722 1.00 75.43 830 GLN A O 1
ATOM 4540 N N . ILE A 1 851 ? 118.555 107.887 153.493 1.00 74.62 831 ILE A N 1
ATOM 4541 C CA . ILE A 1 851 ? 117.127 108.131 153.334 1.00 74.62 831 ILE A CA 1
ATOM 4542 C C . ILE A 1 851 ? 116.659 108.917 154.548 1.00 74.62 831 ILE A C 1
ATOM 4543 O O . ILE A 1 851 ? 116.678 108.405 155.674 1.00 74.62 831 ILE A O 1
ATOM 4548 N N . VAL A 1 852 ? 116.238 110.158 154.322 1.00 77.89 832 VAL A N 1
ATOM 4549 C CA . VAL A 1 852 ? 115.819 111.061 155.386 1.00 77.89 832 VAL A CA 1
ATOM 4550 C C . VAL A 1 852 ? 114.341 111.363 155.201 1.00 77.89 832 VAL A C 1
ATOM 4551 O O . VAL A 1 852 ? 113.927 111.839 154.138 1.00 77.89 832 VAL A O 1
ATOM 4555 N N . ASP A 1 853 ? 113.551 111.089 156.235 1.00 82.07 833 ASP A N 1
ATOM 4556 C CA . ASP A 1 853 ? 112.105 111.303 156.189 1.00 82.07 833 ASP A CA 1
ATOM 4557 C C . ASP A 1 853 ? 111.714 112.694 156.702 1.00 82.07 833 ASP A C 1
ATOM 4558 O O . ASP A 1 853 ? 110.774 112.882 157.467 1.00 82.07 833 ASP A O 1
ATOM 4563 N N . LYS A 1 854 ? 112.419 113.699 156.190 1.00 83.19 834 LYS A N 1
ATOM 4564 C CA . LYS A 1 854 ? 112.121 115.080 156.541 1.00 83.19 834 LYS A CA 1
ATOM 4565 C C . LYS A 1 854 ? 112.473 115.973 155.363 1.00 83.19 834 LYS A C 1
ATOM 4566 O O . LYS A 1 854 ? 113.219 115.582 154.462 1.00 83.19 834 LYS A O 1
ATOM 4572 N N . SER A 1 855 ? 111.914 117.179 155.378 1.00 84.29 835 SER A N 1
ATOM 4573 C CA . SER A 1 855 ? 112.152 118.178 154.345 1.00 84.29 835 SER A CA 1
ATOM 4574 C C . SER A 1 855 ? 113.095 119.241 154.892 1.00 84.29 835 SER A C 1
ATOM 4575 O O . SER A 1 855 ? 112.785 119.893 155.894 1.00 84.29 835 SER A O 1
ATOM 4578 N N . MET A 1 856 ? 114.245 119.409 154.236 1.00 87.60 836 MET A N 1
ATOM 4579 C CA . MET A 1 856 ? 115.193 120.440 154.640 1.00 87.60 836 MET A CA 1
ATOM 4580 C C . MET A 1 856 ? 114.646 121.845 154.433 1.00 87.60 836 MET A C 1
ATOM 4581 O O . MET A 1 856 ? 114.970 122.743 155.216 1.00 87.60 836 MET A O 1
ATOM 4586 N N . THR A 1 857 ? 113.833 122.055 153.395 1.00 86.25 837 THR A N 1
ATOM 4587 C CA . THR A 1 857 ? 113.342 123.395 153.089 1.00 86.25 837 THR A CA 1
ATOM 4588 C C . THR A 1 857 ? 112.435 123.925 154.195 1.00 86.25 837 THR A C 1
ATOM 4589 O O . THR A 1 857 ? 112.563 125.080 154.615 1.00 86.25 837 THR A O 1
ATOM 4593 N N . SER A 1 858 ? 111.517 123.090 154.691 1.00 87.02 838 SER A N 1
ATOM 4594 C CA . SER A 1 858 ? 110.521 123.535 155.655 1.00 87.02 838 SER A CA 1
ATOM 4595 C C . SER A 1 858 ? 110.753 123.032 157.072 1.00 87.02 838 SER A C 1
ATOM 4596 O O . SER A 1 858 ? 110.304 123.685 158.018 1.00 87.02 838 SER A O 1
ATOM 4599 N N . GLY A 1 859 ? 111.433 121.901 157.246 1.00 87.20 839 GLY A N 1
ATOM 4600 C CA . GLY A 1 859 ? 111.722 121.376 158.562 1.00 87.20 839 GLY A CA 1
ATOM 4601 C C . GLY A 1 859 ? 110.693 120.418 159.124 1.00 87.20 839 GLY A C 1
ATOM 4602 O O . GLY A 1 859 ? 110.949 119.808 160.169 1.00 87.20 839 GLY A O 1
ATOM 4603 N N . GLU A 1 860 ? 109.543 120.264 158.474 1.00 88.68 840 GLU A N 1
ATOM 4604 C CA . GLU A 1 860 ? 108.539 119.321 158.944 1.00 88.68 840 GLU A CA 1
ATOM 4605 C C . GLU A 1 860 ? 108.999 117.891 158.685 1.00 88.68 840 GLU A C 1
ATOM 4606 O O . GLU A 1 860 ? 109.725 117.614 157.728 1.00 88.68 840 GLU A O 1
ATOM 4612 N N . ARG A 1 861 ? 108.568 116.972 159.550 1.00 84.25 841 ARG A N 1
ATOM 4613 C CA . ARG A 1 861 ? 109.097 115.605 159.506 1.00 84.25 841 ARG A CA 1
ATOM 4614 C C . ARG A 1 861 ? 108.223 114.695 158.646 1.00 84.25 841 ARG A C 1
ATOM 4615 O O . ARG A 1 861 ? 108.626 114.296 157.551 1.00 84.25 841 ARG A O 1
ATOM 4623 N N . ALA A 1 862 ? 107.002 114.420 159.097 1.00 83.44 842 ALA A N 1
ATOM 4624 C CA . ALA A 1 862 ? 106.106 113.518 158.381 1.00 83.44 842 ALA A CA 1
ATOM 4625 C C . ALA A 1 862 ? 104.788 113.447 159.133 1.00 83.44 842 ALA A C 1
ATOM 4626 O O . ALA A 1 862 ? 104.715 113.766 160.323 1.00 83.44 842 ALA A O 1
ATOM 4628 N N . ASN A 1 863 ? 103.748 113.012 158.425 1.00 81.78 843 ASN A N 1
ATOM 4629 C CA . ASN A 1 863 ? 102.458 112.769 159.051 1.00 81.78 843 ASN A CA 1
ATOM 4630 C C . ASN A 1 863 ? 101.772 111.491 158.591 1.00 81.78 843 ASN A C 1
ATOM 4631 O O . ASN A 1 863 ? 100.734 111.146 159.161 1.00 81.78 843 ASN A O 1
ATOM 4636 N N . ARG A 1 864 ? 102.298 110.780 157.594 1.00 81.18 844 ARG A N 1
ATOM 4637 C CA . ARG A 1 864 ? 101.679 109.570 157.071 1.00 81.18 844 ARG A CA 1
ATOM 4638 C C . ARG A 1 864 ? 102.730 108.473 156.940 1.00 81.18 844 ARG A C 1
ATOM 4639 O O . ARG A 1 864 ? 103.927 108.697 157.144 1.00 81.18 844 ARG A O 1
ATOM 4647 N N . ARG A 1 865 ? 102.271 107.276 156.583 1.00 79.59 845 ARG A N 1
ATOM 4648 C CA . ARG A 1 865 ? 103.127 106.106 156.442 1.00 79.59 845 ARG A CA 1
ATOM 4649 C C . ARG A 1 865 ? 103.459 105.884 154.972 1.00 79.59 845 ARG A C 1
ATOM 4650 O O . ARG A 1 865 ? 102.562 105.869 154.123 1.00 79.59 845 ARG A O 1
ATOM 4658 N N . SER A 1 866 ? 104.743 105.710 154.677 1.00 75.26 846 SER A N 1
ATOM 4659 C CA . SER A 1 866 ? 105.231 105.507 153.322 1.00 75.26 846 SER A CA 1
ATOM 4660 C C . SER A 1 866 ? 105.832 104.110 153.183 1.00 75.26 846 SER A C 1
ATOM 4661 O O . SER A 1 866 ? 105.815 103.301 154.113 1.00 75.26 846 SER A O 1
ATOM 4664 N N . THR A 1 867 ? 106.370 103.835 151.997 1.00 72.92 847 THR A N 1
ATOM 4665 C CA . THR A 1 867 ? 106.951 102.540 151.678 1.00 72.92 847 THR A CA 1
ATOM 4666 C C . THR A 1 867 ? 108.216 102.747 150.859 1.00 72.92 847 THR A C 1
ATOM 4667 O O . THR A 1 867 ? 108.230 103.547 149.920 1.00 72.92 847 THR A O 1
ATOM 4671 N N . PHE A 1 868 ? 109.277 102.025 151.219 1.00 71.92 848 PHE A N 1
ATOM 4672 C CA . PHE A 1 868 ? 110.561 102.118 150.538 1.00 71.92 848 PHE A CA 1
ATOM 4673 C C . PHE A 1 868 ? 111.042 100.730 150.144 1.00 71.92 848 PHE A C 1
ATOM 4674 O O . PHE A 1 868 ? 110.930 99.779 150.923 1.00 71.92 848 PHE A O 1
ATOM 4682 N N . SER A 1 869 ? 111.579 100.621 148.931 1.00 73.42 849 SER A N 1
ATOM 4683 C CA . SER A 1 869 ? 112.103 99.364 148.413 1.00 73.42 849 SER A CA 1
ATOM 4684 C C . SER A 1 869 ? 113.367 99.646 147.618 1.00 73.42 849 SER A C 1
ATOM 4685 O O . SER A 1 869 ? 113.343 100.442 146.675 1.00 73.42 849 SER A O 1
ATOM 4688 N N . VAL A 1 870 ? 114.465 98.996 147.996 1.00 73.95 850 VAL A N 1
ATOM 4689 C CA . VAL A 1 870 ? 115.771 99.213 147.384 1.00 73.95 850 VAL A CA 1
ATOM 4690 C C . VAL A 1 870 ? 116.269 97.889 146.823 1.00 73.95 850 VAL A C 1
ATOM 4691 O O . VAL A 1 870 ? 116.310 96.883 147.539 1.00 73.95 850 VAL A O 1
ATOM 4695 N N . THR A 1 871 ? 116.650 97.892 145.547 1.00 76.58 851 THR A N 1
ATOM 4696 C CA . THR A 1 871 ? 117.130 96.695 144.866 1.00 76.58 851 THR A CA 1
ATOM 4697 C C . THR A 1 871 ? 118.461 97.003 144.200 1.00 76.58 851 THR A C 1
ATOM 4698 O O . THR A 1 871 ? 118.531 97.869 143.322 1.00 76.58 851 THR A O 1
ATOM 4702 N N . GLY A 1 872 ? 119.509 96.295 144.612 1.00 77.07 852 GLY A N 1
ATOM 4703 C CA . GLY A 1 872 ? 120.807 96.446 143.990 1.00 77.07 852 GLY A CA 1
ATOM 4704 C C . GLY A 1 872 ? 121.490 97.758 144.346 1.00 77.07 852 GLY A C 1
ATOM 4705 O O . GLY A 1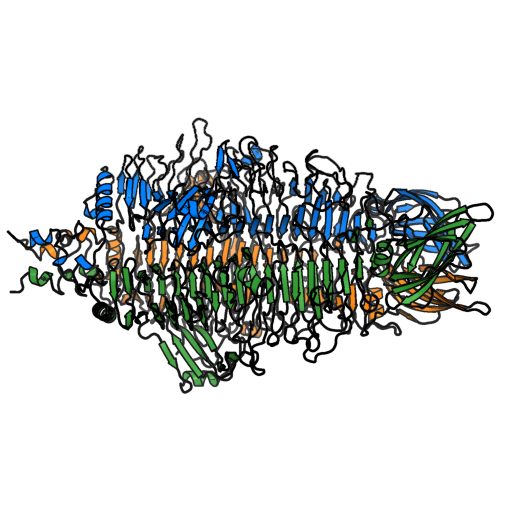 872 ? 121.063 98.515 145.217 1.00 77.07 852 GLY A O 1
ATOM 4706 N N . GLY A 1 873 ? 122.584 98.013 143.636 1.00 76.12 853 GLY A N 1
ATOM 4707 C CA . GLY A 1 873 ? 123.331 99.238 143.811 1.00 76.12 853 GLY A CA 1
ATOM 4708 C C . GLY A 1 873 ? 124.195 99.236 145.058 1.00 76.12 853 GLY A C 1
ATOM 4709 O O . GLY A 1 873 ? 124.384 98.222 145.737 1.00 76.12 853 GLY A O 1
ATOM 4710 N N . THR A 1 874 ? 124.731 100.416 145.356 1.00 75.88 854 THR A N 1
ATOM 4711 C CA . THR A 1 874 ? 125.590 100.634 146.510 1.00 75.88 854 THR A CA 1
ATOM 4712 C C . THR A 1 874 ? 124.924 101.616 147.462 1.00 75.88 854 THR A C 1
ATOM 4713 O O . THR A 1 874 ? 124.357 102.624 147.031 1.00 75.88 854 THR A O 1
ATOM 4717 N N . TRP A 1 875 ? 124.994 101.318 148.756 1.00 73.32 855 TRP A N 1
ATOM 4718 C CA . TRP A 1 875 ? 124.460 102.183 149.805 1.00 73.32 855 TRP A CA 1
ATOM 4719 C C . TRP A 1 875 ? 125.642 102.616 150.668 1.00 73.32 855 TRP A C 1
ATOM 4720 O O . TRP A 1 875 ? 125.949 101.989 151.684 1.00 73.32 855 TRP A O 1
ATOM 4731 N N . ASN A 1 876 ? 126.302 103.696 150.258 1.00 74.35 856 ASN A N 1
ATOM 4732 C CA . ASN A 1 876 ? 127.486 104.206 150.938 1.00 74.35 856 ASN A CA 1
ATOM 4733 C C . ASN A 1 876 ? 127.078 105.414 151.772 1.00 74.35 856 ASN A C 1
ATOM 4734 O O . ASN A 1 876 ? 126.802 106.488 151.229 1.00 74.35 856 ASN A O 1
ATOM 4739 N N . SER A 1 877 ? 127.046 105.238 153.090 1.00 75.43 857 SER A N 1
ATOM 4740 C CA . SER A 1 877 ? 126.637 106.287 154.013 1.00 75.43 857 SER A CA 1
ATOM 4741 C C . SER A 1 877 ? 127.805 107.138 154.491 1.00 75.43 857 SER A C 1
ATOM 4742 O O . SER A 1 877 ? 127.614 107.990 155.365 1.00 75.43 857 SER A O 1
ATOM 4745 N N . LEU A 1 878 ? 129.003 106.917 153.948 1.00 77.51 858 LEU A N 1
ATOM 4746 C CA . LEU A 1 878 ? 130.192 107.697 154.278 1.00 77.51 858 LEU A CA 1
ATOM 4747 C C . LEU A 1 878 ? 130.540 107.570 155.756 1.00 77.51 858 LEU A C 1
ATOM 4748 O O . LEU A 1 878 ? 131.054 106.534 156.189 1.00 77.51 858 LEU A O 1
ATOM 4753 N N . SER A 1 879 ? 130.268 108.615 156.539 1.00 78.64 859 SER A N 1
ATOM 4754 C CA . SER A 1 879 ? 130.596 108.624 157.961 1.00 78.64 859 SER A CA 1
ATOM 4755 C C . SER A 1 879 ? 129.357 108.738 158.844 1.00 78.64 859 SER A C 1
ATOM 4756 O O . SER A 1 879 ? 129.475 109.072 160.026 1.00 78.64 859 SER A O 1
ATOM 4759 N N . GLY A 1 880 ? 128.174 108.467 158.300 1.00 76.58 860 GLY A N 1
ATOM 4760 C CA . GLY A 1 880 ? 126.956 108.547 159.083 1.00 76.58 860 GLY A CA 1
ATOM 4761 C C . GLY A 1 880 ? 126.086 107.312 158.980 1.00 76.58 860 GLY A C 1
ATOM 4762 O O . GLY A 1 880 ? 126.501 106.298 158.413 1.00 76.58 860 GLY A O 1
ATOM 4763 N N . ASN A 1 881 ? 124.873 107.386 159.529 1.00 75.27 861 ASN A N 1
ATOM 4764 C CA . ASN A 1 881 ? 123.952 106.263 159.479 1.00 75.27 861 ASN A CA 1
ATOM 4765 C C . ASN A 1 881 ? 123.295 106.163 158.104 1.00 75.27 861 ASN A C 1
ATOM 4766 O O . ASN A 1 881 ? 123.176 107.161 157.389 1.00 75.27 861 ASN A O 1
ATOM 4771 N N . PRO A 1 882 ? 122.865 104.962 157.708 1.00 73.58 862 PRO A N 1
ATOM 4772 C CA . PRO A 1 882 ? 122.220 104.821 156.393 1.00 73.58 862 PRO A CA 1
ATOM 4773 C C . PRO A 1 882 ? 120.828 105.426 156.317 1.00 73.58 862 PRO A C 1
ATOM 4774 O O . PRO A 1 882 ? 120.401 105.811 155.223 1.00 73.58 862 PRO A O 1
ATOM 4778 N N . THR A 1 883 ? 120.098 105.514 157.428 1.00 76.30 863 THR A N 1
ATOM 4779 C CA . THR A 1 883 ? 118.734 106.027 157.418 1.00 76.30 863 THR A CA 1
ATOM 4780 C C . THR A 1 883 ? 118.547 107.055 158.524 1.00 76.30 863 THR A C 1
ATOM 4781 O O . THR A 1 883 ? 119.264 107.062 159.527 1.00 76.30 863 THR A O 1
ATOM 4785 N N . ASP A 1 884 ? 117.564 107.936 158.319 1.00 82.18 864 ASP A N 1
ATOM 4786 C CA . ASP A 1 884 ? 117.124 108.898 159.335 1.00 82.18 864 ASP A CA 1
ATOM 4787 C C . ASP A 1 884 ? 115.598 108.959 159.267 1.00 82.18 864 ASP A C 1
ATOM 4788 O O . ASP A 1 884 ? 115.031 109.759 158.518 1.00 82.18 864 ASP A O 1
ATOM 4793 N N . ILE A 1 885 ? 114.939 108.117 160.060 1.00 81.95 865 ILE A N 1
ATOM 4794 C CA . ILE A 1 885 ? 113.485 107.998 160.062 1.00 81.95 865 ILE A CA 1
ATOM 4795 C C . ILE A 1 885 ? 112.990 108.193 161.487 1.00 81.95 865 ILE A C 1
ATOM 4796 O O . ILE A 1 885 ? 113.473 107.531 162.412 1.00 81.95 865 ILE A O 1
ATOM 4801 N N . THR A 1 886 ? 112.022 109.093 161.663 1.00 86.06 866 THR A N 1
ATOM 4802 C CA . THR A 1 886 ? 111.618 109.521 162.996 1.00 86.06 866 THR A CA 1
ATOM 4803 C C . THR A 1 886 ? 110.123 109.331 163.236 1.00 86.06 866 THR A C 1
ATOM 4804 O O . THR A 1 886 ? 109.713 108.975 164.347 1.00 86.06 866 THR A O 1
ATOM 4808 N N . TYR A 1 887 ? 109.306 109.541 162.204 1.00 84.48 867 TYR A N 1
ATOM 4809 C CA . TYR A 1 887 ? 107.855 109.510 162.365 1.00 84.48 867 TYR A CA 1
ATOM 4810 C C . TYR A 1 887 ? 107.400 108.163 162.911 1.00 84.48 867 TYR A C 1
ATOM 4811 O O . TYR A 1 887 ? 107.662 107.117 162.310 1.00 84.48 867 TYR A O 1
ATOM 4820 N N . GLY A 1 888 ? 106.712 108.195 164.050 1.00 86.20 868 GLY A N 1
ATOM 4821 C CA . GLY A 1 888 ? 106.293 106.970 164.708 1.00 86.20 868 GLY A CA 1
ATOM 4822 C C . GLY A 1 888 ? 107.441 106.107 165.177 1.00 86.20 868 GLY A C 1
ATOM 4823 O O . GLY A 1 888 ? 107.307 104.880 165.222 1.00 86.20 868 GLY A O 1
ATOM 4824 N N . ASN A 1 889 ? 108.574 106.720 165.525 1.00 86.89 869 ASN A N 1
ATOM 4825 C CA . ASN A 1 889 ? 109.777 106.026 165.980 1.00 86.89 869 ASN A CA 1
ATOM 4826 C C . ASN A 1 889 ? 110.284 105.006 164.964 1.00 86.89 869 ASN A C 1
ATOM 4827 O O . ASN A 1 889 ? 111.010 104.075 165.325 1.00 86.89 869 ASN A O 1
ATOM 4832 N N . GLY A 1 890 ? 109.914 105.162 163.695 1.00 83.76 870 GLY A N 1
ATOM 4833 C CA . GLY A 1 890 ? 110.341 104.258 162.652 1.00 83.76 870 GLY A CA 1
ATOM 4834 C C . GLY A 1 890 ? 109.454 103.052 162.441 1.00 83.76 870 GLY A C 1
ATOM 4835 O O . GLY A 1 890 ? 109.586 102.382 161.409 1.00 83.76 870 GLY A O 1
ATOM 4836 N N . TYR A 1 891 ? 108.559 102.749 163.378 1.00 84.29 871 TYR A N 1
ATOM 4837 C CA . TYR A 1 891 ? 107.643 101.635 163.197 1.00 84.29 871 TYR A CA 1
ATOM 4838 C C . TYR A 1 891 ? 106.642 101.950 162.089 1.00 84.29 871 TYR A C 1
ATOM 4839 O O . TYR A 1 891 ? 106.377 103.112 161.765 1.00 84.29 871 TYR A O 1
ATOM 4848 N N . ASP A 1 892 ? 106.106 100.886 161.488 1.00 82.98 872 ASP A N 1
ATOM 4849 C CA . ASP A 1 892 ? 105.144 100.952 160.389 1.00 82.98 872 ASP A CA 1
ATOM 4850 C C . ASP A 1 892 ? 105.752 101.486 159.098 1.00 82.98 872 ASP A C 1
ATOM 4851 O O . ASP A 1 892 ? 105.019 101.813 158.161 1.00 82.98 872 ASP A O 1
ATOM 4856 N N . ILE A 1 893 ? 107.072 101.583 159.018 1.00 78.91 873 ILE A N 1
ATOM 4857 C CA . ILE A 1 893 ? 107.764 102.026 157.817 1.00 78.91 873 ILE A CA 1
ATOM 4858 C C . ILE A 1 893 ? 108.572 100.855 157.274 1.00 78.91 873 ILE A C 1
ATOM 4859 O O . ILE A 1 893 ? 109.661 100.556 157.766 1.00 78.91 873 ILE A O 1
ATOM 4864 N N . PRO A 1 894 ? 108.066 100.164 156.254 1.00 76.83 874 PRO A N 1
ATOM 4865 C CA . PRO A 1 894 ? 108.755 98.973 155.737 1.00 76.83 874 PRO A CA 1
ATOM 4866 C C . PRO A 1 894 ? 109.871 99.275 154.749 1.00 76.83 874 PRO A C 1
ATOM 4867 O O . PRO A 1 894 ? 109.646 99.238 153.535 1.00 76.83 874 PRO A O 1
ATOM 4871 N N . VAL A 1 895 ? 111.070 99.576 155.237 1.00 74.94 875 VAL A N 1
ATOM 4872 C CA . VAL A 1 895 ? 112.226 99.736 154.359 1.00 74.94 875 VAL A CA 1
ATOM 4873 C C . VAL A 1 895 ? 112.804 98.355 154.069 1.00 74.94 875 VAL A C 1
ATOM 4874 O O . VAL A 1 895 ? 113.239 97.649 154.984 1.00 74.94 875 VAL A O 1
ATOM 4878 N N . VAL A 1 896 ? 112.812 97.969 152.795 1.00 74.14 876 VAL A N 1
ATOM 4879 C CA . VAL A 1 896 ? 113.209 96.630 152.375 1.00 74.14 876 VAL A CA 1
ATOM 4880 C C . VAL A 1 896 ? 114.327 96.748 151.348 1.00 74.14 876 VAL A C 1
ATOM 4881 O O . VAL A 1 896 ? 114.191 97.474 150.358 1.00 74.14 876 VAL A O 1
ATOM 4885 N N . ALA A 1 897 ? 115.423 96.031 151.582 1.00 76.46 877 ALA A N 1
ATOM 4886 C CA . ALA A 1 897 ? 116.579 96.040 150.699 1.00 76.46 877 ALA A CA 1
ATOM 4887 C C . ALA A 1 897 ? 116.897 94.623 150.238 1.00 76.46 877 ALA A C 1
ATOM 4888 O O . ALA A 1 897 ? 116.659 93.651 150.959 1.00 76.46 877 ALA A O 1
ATOM 4890 N N . THR A 1 898 ? 117.438 94.516 149.026 1.00 79.41 878 THR A N 1
ATOM 4891 C CA . THR A 1 898 ? 117.767 93.219 148.442 1.00 79.41 878 THR A CA 1
ATOM 4892 C C . THR A 1 898 ? 119.016 93.362 147.587 1.00 79.41 878 THR A C 1
ATOM 4893 O O . THR A 1 898 ? 119.021 94.134 146.623 1.00 79.41 878 THR A O 1
ATOM 4897 N N . GLY A 1 899 ? 120.065 92.619 147.936 1.00 76.73 879 GLY A N 1
ATOM 4898 C CA . GLY A 1 899 ? 121.285 92.595 147.151 1.00 76.73 879 GLY A CA 1
ATOM 4899 C C . GLY A 1 899 ? 122.020 93.918 147.087 1.00 76.73 879 GLY A C 1
ATOM 4900 O O . GLY A 1 899 ? 122.441 94.348 146.009 1.00 76.73 879 GLY A O 1
ATOM 4901 N N . VAL A 1 900 ? 122.188 94.571 148.233 1.00 77.22 880 VAL A N 1
ATOM 4902 C CA . VAL A 1 900 ? 122.806 95.888 148.315 1.00 77.22 880 VAL A CA 1
ATOM 4903 C C . VAL A 1 900 ? 124.129 95.768 149.057 1.00 77.22 880 VAL A C 1
ATOM 4904 O O . VAL A 1 900 ? 124.230 95.046 150.056 1.00 77.22 880 VAL A O 1
ATOM 4908 N N . MET A 1 901 ? 125.146 96.471 148.563 1.00 77.71 881 MET A N 1
ATOM 4909 C CA . MET A 1 901 ? 126.444 96.542 149.227 1.00 77.71 881 MET A CA 1
ATOM 4910 C C . MET A 1 901 ? 126.455 97.767 150.134 1.00 77.71 881 MET A C 1
ATOM 4911 O O . MET A 1 901 ? 126.247 98.893 149.670 1.00 77.71 881 MET A O 1
ATOM 4916 N N . PHE A 1 902 ? 126.699 97.550 151.423 1.00 74.58 882 PHE A N 1
ATOM 4917 C CA . PHE A 1 902 ? 126.684 98.625 152.406 1.00 74.58 882 PHE A CA 1
ATOM 4918 C C . PHE A 1 902 ? 128.109 99.048 152.738 1.00 74.58 882 PHE A C 1
ATOM 4919 O O . PHE A 1 902 ? 128.939 98.217 153.116 1.00 74.58 882 PHE A O 1
ATOM 4927 N N . VAL A 1 903 ? 128.385 100.342 152.599 1.00 73.95 883 VAL A N 1
ATOM 4928 C CA . VAL A 1 903 ? 129.680 100.921 152.937 1.00 73.95 883 VAL A CA 1
ATOM 4929 C C . VAL A 1 903 ? 129.453 102.028 153.956 1.00 73.95 883 VAL A C 1
ATOM 4930 O O . VAL A 1 903 ? 128.615 102.910 153.743 1.00 73.95 883 VAL A O 1
ATOM 4934 N N . GLY A 1 904 ? 130.197 101.982 155.057 1.00 74.46 884 GLY A N 1
ATOM 4935 C CA . GLY A 1 904 ? 130.063 102.972 156.098 1.00 74.46 884 GLY A CA 1
ATOM 4936 C C . GLY A 1 904 ? 130.851 102.623 157.342 1.00 74.46 884 GLY A C 1
ATOM 4937 O O . GLY A 1 904 ? 131.688 101.717 157.343 1.00 74.46 884 GLY A O 1
ATOM 4938 N N . PRO A 1 905 ? 130.596 103.341 158.433 1.00 75.12 885 PRO A N 1
ATOM 4939 C CA . PRO A 1 905 ? 131.336 103.111 159.687 1.00 75.12 885 PRO A CA 1
ATOM 4940 C C . PRO A 1 905 ? 130.811 101.909 160.465 1.00 75.12 885 PRO A C 1
ATOM 4941 O O . PRO A 1 905 ? 130.251 102.032 161.558 1.00 75.12 885 PRO A O 1
ATOM 4945 N N . TYR A 1 906 ? 130.989 100.723 159.893 1.00 74.80 886 TYR A N 1
ATOM 4946 C CA . TYR A 1 906 ? 130.599 99.484 160.543 1.00 74.80 886 TYR A CA 1
ATOM 4947 C C . TYR A 1 906 ? 131.804 98.841 161.224 1.00 74.80 886 TYR A C 1
ATOM 4948 O O . TYR A 1 906 ? 132.959 99.165 160.941 1.00 74.80 886 TYR A O 1
ATOM 4957 N N . SER A 1 907 ? 131.523 97.916 162.138 1.00 76.53 887 SER A N 1
ATOM 4958 C CA . SER A 1 907 ? 132.585 97.259 162.885 1.00 76.53 887 SER A CA 1
ATOM 4959 C C . SER A 1 907 ? 132.109 95.887 163.336 1.00 76.53 887 SER A C 1
ATOM 4960 O O . SER A 1 907 ? 130.926 95.689 163.625 1.00 76.53 887 SER A O 1
ATOM 4963 N N . GLN A 1 908 ? 133.048 94.945 163.393 1.00 78.35 888 GLN A N 1
ATOM 4964 C CA . GLN A 1 908 ? 132.774 93.597 163.871 1.00 78.35 888 GLN A CA 1
ATOM 4965 C C . GLN A 1 908 ? 133.242 93.366 165.300 1.00 78.35 888 GLN A C 1
ATOM 4966 O O . GLN A 1 908 ? 132.750 92.446 165.961 1.00 78.35 888 GLN A O 1
ATOM 4972 N N . THR A 1 909 ? 134.171 94.182 165.797 1.00 81.10 889 THR A N 1
ATOM 4973 C CA . THR A 1 909 ? 134.693 94.033 167.147 1.00 81.10 889 THR A CA 1
ATOM 4974 C C . THR A 1 909 ? 134.140 95.061 168.124 1.00 81.10 889 THR A C 1
ATOM 4975 O O . THR A 1 909 ? 134.415 94.960 169.324 1.00 81.10 889 THR A O 1
ATOM 4979 N N . GLU A 1 910 ? 133.374 96.040 167.648 1.00 83.34 890 GLU A N 1
ATOM 4980 C CA . GLU A 1 910 ? 132.808 97.070 168.504 1.00 83.34 890 GLU A CA 1
ATOM 4981 C C . GLU A 1 910 ? 131.392 97.378 168.044 1.00 83.34 890 GLU A C 1
ATOM 4982 O O . GLU A 1 910 ? 131.055 97.178 166.875 1.00 83.34 890 GLU A O 1
ATOM 4988 N N . VAL A 1 911 ? 130.567 97.864 168.967 1.00 79.34 891 VAL A N 1
ATOM 4989 C CA . VAL A 1 911 ? 129.187 98.219 168.652 1.00 79.34 891 VAL A CA 1
ATOM 4990 C C . VAL A 1 911 ? 129.132 99.702 168.307 1.00 79.34 891 VAL A C 1
ATOM 4991 O O . VAL A 1 911 ? 129.370 100.558 169.165 1.00 79.34 891 VAL A O 1
ATOM 4995 N N . THR A 1 912 ? 128.815 100.007 167.055 1.00 78.04 892 THR A N 1
ATOM 4996 C CA . THR A 1 912 ? 128.727 101.375 166.569 1.00 78.04 892 THR A CA 1
ATOM 4997 C C . THR A 1 912 ? 127.280 101.729 166.251 1.00 78.04 892 THR A C 1
ATOM 4998 O O . THR A 1 912 ? 126.403 100.866 166.169 1.00 78.04 892 THR A O 1
ATOM 5002 N N . GLY A 1 913 ? 127.039 103.030 166.074 1.00 76.87 893 GLY A N 1
ATOM 5003 C CA . GLY A 1 913 ? 125.697 103.493 165.764 1.00 76.87 893 GLY A CA 1
ATOM 5004 C C . GLY A 1 913 ? 125.182 102.992 164.430 1.00 76.87 893 GLY A C 1
ATOM 5005 O O . GLY A 1 913 ? 123.985 102.731 164.281 1.00 76.87 893 GLY A O 1
ATOM 5006 N N . ALA A 1 914 ? 126.071 102.858 163.442 1.00 74.80 894 ALA A N 1
ATOM 5007 C CA . ALA A 1 914 ? 125.652 102.384 162.127 1.00 74.80 894 ALA A CA 1
ATOM 5008 C C . ALA A 1 914 ? 125.127 100.956 162.193 1.00 74.80 894 ALA A C 1
ATOM 5009 O O . ALA A 1 914 ? 124.146 100.617 161.520 1.00 74.80 894 ALA A O 1
ATOM 5011 N N . ASN A 1 915 ? 125.775 100.101 162.990 1.00 75.42 895 ASN A N 1
ATOM 5012 C CA . ASN A 1 915 ? 125.308 98.727 163.147 1.00 75.42 895 ASN A CA 1
ATOM 5013 C C . ASN A 1 915 ? 123.873 98.691 163.655 1.00 75.42 895 ASN A C 1
ATOM 5014 O O . ASN A 1 915 ? 123.006 98.031 163.068 1.00 75.42 895 ASN A O 1
ATOM 5019 N N . LEU A 1 916 ? 123.603 99.410 164.747 1.00 74.60 896 LEU A N 1
ATOM 5020 C CA . LEU A 1 916 ? 122.266 99.407 165.328 1.00 74.60 896 LEU A CA 1
ATOM 5021 C C . LEU A 1 916 ? 121.251 100.032 164.381 1.00 74.60 896 LEU A C 1
ATOM 5022 O O . LEU A 1 916 ? 120.121 99.547 164.265 1.00 74.60 896 LEU A O 1
ATOM 5027 N N . ASN A 1 917 ? 121.637 101.109 163.693 1.00 74.41 897 ASN A N 1
ATOM 5028 C CA . ASN A 1 917 ? 120.726 101.754 162.753 1.00 74.41 897 ASN A CA 1
ATOM 5029 C C . ASN A 1 917 ? 120.327 100.805 161.631 1.00 74.41 897 ASN A C 1
ATOM 5030 O O . ASN A 1 917 ? 119.137 100.646 161.327 1.00 74.41 897 ASN A O 1
ATOM 5035 N N . VAL A 1 918 ? 121.312 100.156 161.005 1.00 74.26 898 VAL A N 1
ATOM 5036 C CA . VAL A 1 918 ? 121.012 99.270 159.887 1.00 74.26 898 VAL A CA 1
ATOM 5037 C C . VAL A 1 918 ? 120.263 98.030 160.359 1.00 74.26 898 VAL A C 1
ATOM 5038 O O . VAL A 1 918 ? 119.454 97.468 159.611 1.00 74.26 898 VAL A O 1
ATOM 5042 N N . ALA A 1 919 ? 120.506 97.579 161.593 1.00 75.53 899 ALA A N 1
ATOM 5043 C CA . ALA A 1 919 ? 119.761 96.434 162.103 1.00 75.53 899 ALA A CA 1
ATOM 5044 C C . ALA A 1 919 ? 118.307 96.795 162.377 1.00 75.53 899 ALA A C 1
ATOM 5045 O O . ALA A 1 919 ? 117.400 96.015 162.069 1.00 75.53 899 ALA A O 1
ATOM 5047 N N . GLU A 1 920 ? 118.066 97.972 162.956 1.00 78.09 900 GLU A N 1
ATOM 5048 C CA . GLU A 1 920 ? 116.711 98.351 163.337 1.00 78.09 900 GLU A CA 1
ATOM 5049 C C . GLU A 1 920 ? 115.859 98.752 162.140 1.00 78.09 900 GLU A C 1
ATOM 5050 O O . GLU A 1 920 ? 114.697 98.347 162.044 1.00 78.09 900 GLU A O 1
ATOM 5056 N N . PHE A 1 921 ? 116.409 99.539 161.215 1.00 76.74 901 PHE A N 1
ATOM 5057 C CA . PHE A 1 921 ? 115.572 100.225 160.239 1.00 76.74 901 PHE A CA 1
ATOM 5058 C C . PHE A 1 921 ? 115.523 99.556 158.871 1.00 76.74 901 PHE A C 1
ATOM 5059 O O . PHE A 1 921 ? 114.622 99.868 158.088 1.00 76.74 901 PHE A O 1
ATOM 5067 N N . VAL A 1 922 ? 116.447 98.654 158.559 1.00 76.45 902 VAL A N 1
ATOM 5068 C CA . VAL A 1 922 ? 116.511 98.027 157.245 1.00 76.45 902 VAL A CA 1
ATOM 5069 C C . VAL A 1 922 ? 116.368 96.522 157.409 1.00 76.45 902 VAL A C 1
ATOM 5070 O O . VAL A 1 922 ? 117.090 95.906 158.200 1.00 76.45 902 VAL A O 1
ATOM 5074 N N . GLN A 1 923 ? 115.433 95.936 156.664 1.00 79.28 903 GLN A N 1
ATOM 5075 C CA . GLN A 1 923 ? 115.293 94.488 156.564 1.00 79.28 903 GLN A CA 1
ATOM 5076 C C . GLN A 1 923 ? 116.028 94.041 155.306 1.00 79.28 903 GLN A C 1
ATOM 5077 O O . GLN A 1 923 ? 115.546 94.254 154.189 1.00 79.28 903 GLN A O 1
ATOM 5083 N N . ALA A 1 924 ? 117.189 93.423 155.487 1.00 81.50 904 ALA A N 1
ATOM 5084 C CA . ALA A 1 924 ? 118.086 93.101 154.390 1.00 81.50 904 ALA A CA 1
ATOM 5085 C C . ALA A 1 924 ? 118.166 91.596 154.172 1.00 81.50 904 ALA A C 1
ATOM 5086 O O . ALA A 1 924 ? 117.967 90.798 155.091 1.00 81.50 904 ALA A O 1
ATOM 5088 N N . SER A 1 925 ? 118.461 91.223 152.930 1.00 83.81 905 SER A N 1
ATOM 5089 C CA . SER A 1 925 ? 118.640 89.820 152.564 1.00 83.81 905 SER A CA 1
ATOM 5090 C C . SER A 1 925 ? 119.666 89.755 151.445 1.00 83.81 905 SER A C 1
ATOM 5091 O O . SER A 1 925 ? 119.486 90.398 150.406 1.00 83.81 905 SER A O 1
ATOM 5094 N N . GLY A 1 926 ? 120.727 88.982 151.648 1.00 84.02 906 GLY A N 1
ATOM 5095 C CA . GLY A 1 926 ? 121.795 88.912 150.666 1.00 84.02 906 GLY A CA 1
ATOM 5096 C C . GLY A 1 926 ? 122.577 90.199 150.510 1.00 84.02 906 GLY A C 1
ATOM 5097 O O . GLY A 1 926 ? 122.846 90.621 149.379 1.00 84.02 906 GLY A O 1
ATOM 5098 N N . CYS A 1 927 ? 122.946 90.835 151.618 1.00 83.20 907 CYS A N 1
ATOM 5099 C CA . CYS A 1 927 ? 123.657 92.103 151.602 1.00 83.20 907 CYS A CA 1
ATOM 5100 C C . CYS A 1 927 ? 125.020 91.951 152.266 1.00 83.20 907 CYS A C 1
ATOM 5101 O O . CYS A 1 927 ? 125.231 91.076 153.110 1.00 83.20 907 CYS A O 1
ATOM 5104 N N . LYS A 1 928 ? 125.948 92.821 151.873 1.00 78.91 908 LYS A N 1
ATOM 5105 C CA . LYS A 1 928 ? 127.322 92.783 152.348 1.00 78.91 908 LYS A CA 1
ATOM 5106 C C . LYS A 1 928 ? 127.675 94.093 153.041 1.00 78.91 908 LYS A C 1
ATOM 5107 O O . LYS A 1 928 ? 127.083 95.140 152.764 1.00 78.91 908 LYS A O 1
ATOM 5113 N N . PHE A 1 929 ? 128.650 94.025 153.946 1.00 76.75 909 PHE A N 1
ATOM 5114 C CA . PHE A 1 929 ? 129.101 95.181 154.709 1.00 76.75 909 PHE A CA 1
ATOM 5115 C C . PHE A 1 929 ? 130.615 95.306 154.615 1.00 76.75 909 PHE A C 1
ATOM 5116 O O . PHE A 1 929 ? 131.340 94.324 154.792 1.00 76.75 909 PHE A O 1
ATOM 5124 N N . LEU A 1 930 ? 131.084 96.522 154.343 1.00 77.46 910 LEU A N 1
ATOM 5125 C CA . LEU A 1 930 ? 132.512 96.802 154.232 1.00 77.46 910 LEU A CA 1
ATOM 5126 C C . LEU A 1 930 ? 132.778 98.175 154.825 1.00 77.46 910 LEU A C 1
ATOM 5127 O O . LEU A 1 930 ? 132.222 99.168 154.347 1.00 77.46 910 LEU A O 1
ATOM 5132 N N . SER A 1 931 ? 133.614 98.240 155.863 1.00 80.45 911 SER A N 1
ATOM 5133 C CA . SER A 1 931 ? 133.898 99.533 156.475 1.00 80.45 911 SER A CA 1
ATOM 5134 C C . SER A 1 931 ? 135.004 100.280 155.735 1.00 80.45 911 SER A C 1
ATOM 5135 O O . SER A 1 931 ? 134.756 101.317 155.111 1.00 80.45 911 SER A O 1
ATOM 5138 N N . SER A 1 932 ? 136.232 99.767 155.791 1.00 82.45 912 SER A N 1
ATOM 5139 C CA . SER A 1 932 ? 137.333 100.375 155.053 1.00 82.45 912 SER A CA 1
ATOM 5140 C C . SER A 1 932 ? 138.232 99.330 154.406 1.00 82.45 912 SER A C 1
ATOM 5141 O O . SER A 1 932 ? 138.916 99.615 153.419 1.00 82.45 912 SER A O 1
ATOM 5144 N N . GLY A 1 933 ? 138.233 98.119 154.954 1.00 83.83 913 GLY A N 1
ATOM 5145 C CA . GLY A 1 933 ? 139.221 97.128 154.603 1.00 83.83 913 GLY A CA 1
ATOM 5146 C C . GLY A 1 933 ? 138.958 96.452 153.277 1.00 83.83 913 GLY A C 1
ATOM 5147 O O . GLY A 1 933 ? 137.929 96.671 152.630 1.00 83.83 913 GLY A O 1
ATOM 5148 N N . PRO A 1 934 ? 139.898 95.613 152.842 1.00 81.68 914 PRO A N 1
ATOM 5149 C CA . PRO A 1 934 ? 139.700 94.821 151.624 1.00 81.68 914 PRO A CA 1
ATOM 5150 C C . PRO A 1 934 ? 138.764 93.635 151.791 1.00 81.68 914 PRO A C 1
ATOM 5151 O O . PRO A 1 934 ? 138.436 92.987 150.793 1.00 81.68 914 PRO A O 1
ATOM 5155 N N . THR A 1 935 ? 138.327 93.340 153.012 1.00 81.04 915 THR A N 1
ATOM 5156 C CA . THR A 1 935 ? 137.450 92.214 153.295 1.00 81.04 915 THR A CA 1
ATOM 5157 C C . THR A 1 935 ? 136.128 92.737 153.844 1.00 81.04 915 THR A C 1
ATOM 5158 O O . THR A 1 935 ? 135.942 93.941 154.039 1.00 81.04 915 THR A O 1
ATOM 5162 N N . TYR A 1 936 ? 135.206 91.816 154.101 1.00 78.13 916 TYR A N 1
ATOM 5163 C CA . TYR A 1 936 ? 133.861 92.139 154.550 1.00 78.13 916 TYR A CA 1
ATOM 5164 C C . TYR A 1 936 ? 133.671 91.699 155.996 1.00 78.13 916 TYR A C 1
ATOM 5165 O O . TYR A 1 936 ? 134.350 90.797 156.493 1.00 78.13 916 TYR A O 1
ATOM 5174 N N . ILE A 1 937 ? 132.728 92.355 156.674 1.00 77.73 917 ILE A N 1
ATOM 5175 C CA . ILE A 1 937 ? 132.528 92.177 158.106 1.00 77.73 917 ILE A CA 1
ATOM 5176 C C . ILE A 1 937 ? 131.051 91.952 158.398 1.00 77.73 917 ILE A C 1
ATOM 5177 O O . ILE A 1 937 ? 130.176 92.249 157.583 1.00 77.73 917 ILE A O 1
ATOM 5182 N N . GLN A 1 938 ? 130.786 91.413 159.588 1.00 79.33 918 GLN A N 1
ATOM 5183 C CA . GLN A 1 938 ? 129.433 91.217 160.088 1.00 79.33 918 GLN A CA 1
ATOM 5184 C C . GLN A 1 938 ? 129.191 92.176 161.243 1.00 79.33 918 GLN A C 1
ATOM 5185 O O . GLN A 1 938 ? 129.902 92.096 162.255 1.00 79.33 918 GLN A O 1
ATOM 5191 N N . PRO A 1 939 ? 128.230 93.094 161.139 1.00 76.62 919 PRO A N 1
ATOM 5192 C CA . PRO A 1 939 ? 128.028 94.078 162.210 1.00 76.62 919 PRO A CA 1
ATOM 5193 C C . PRO A 1 939 ? 127.711 93.415 163.544 1.00 76.62 919 PRO A C 1
ATOM 5194 O O . PRO A 1 939 ? 126.976 92.429 163.612 1.00 76.62 919 PRO A O 1
ATOM 5198 N N . LEU A 1 940 ? 128.276 93.976 164.609 1.00 76.61 920 LEU A N 1
ATOM 5199 C CA . LEU A 1 940 ? 128.090 93.474 165.964 1.00 76.61 920 LEU A CA 1
ATOM 5200 C C . LEU A 1 940 ? 127.035 94.311 166.674 1.00 76.61 920 LEU A C 1
ATOM 5201 O O . LEU A 1 940 ? 127.113 95.544 166.677 1.00 76.61 920 LEU A O 1
ATOM 5206 N N . LEU A 1 941 ? 126.053 93.640 167.274 1.00 75.91 921 LEU A N 1
ATOM 5207 C CA . LEU A 1 941 ? 124.937 94.316 167.921 1.00 75.91 921 LEU A CA 1
ATOM 5208 C C . LEU A 1 941 ? 124.966 94.251 169.439 1.00 75.91 921 LEU A C 1
ATOM 5209 O O . LEU A 1 941 ? 124.394 95.129 170.086 1.00 75.91 921 LEU A O 1
ATOM 5214 N N . TRP A 1 942 ? 125.609 93.243 170.024 1.00 79.31 922 TRP A N 1
ATOM 5215 C CA . TRP A 1 942 ? 125.577 93.072 171.468 1.00 79.31 922 TRP A CA 1
ATOM 5216 C C . TRP A 1 942 ? 126.783 92.260 171.917 1.00 79.31 922 TRP A C 1
ATOM 5217 O O . TRP A 1 942 ? 127.213 91.329 171.233 1.00 79.31 922 TRP A O 1
ATOM 5228 N N . SER A 1 943 ? 127.321 92.627 173.079 1.00 81.44 923 SER A N 1
ATOM 5229 C CA . SER A 1 943 ? 128.417 91.896 173.698 1.00 81.44 923 SER A CA 1
ATOM 5230 C C . SER A 1 943 ? 128.085 91.667 175.164 1.00 81.44 923 SER A C 1
ATOM 5231 O O . SER A 1 943 ? 127.464 92.519 175.804 1.00 81.44 923 SER A O 1
ATOM 5234 N N . GLY A 1 944 ? 128.501 90.518 175.689 1.00 83.17 924 GLY A N 1
ATOM 5235 C CA . GLY A 1 944 ? 128.227 90.208 177.083 1.00 83.17 924 GLY A CA 1
ATOM 5236 C C . GLY A 1 944 ? 128.412 88.735 177.377 1.00 83.17 924 GLY A C 1
ATOM 5237 O O . GLY A 1 944 ? 129.227 88.057 176.743 1.00 83.17 924 GLY A O 1
ATOM 5238 N N . ALA A 1 945 ? 127.645 88.252 178.354 1.00 86.29 925 ALA A N 1
ATOM 5239 C CA . ALA A 1 945 ? 127.685 86.855 178.785 1.00 86.29 925 ALA A CA 1
ATOM 5240 C C . ALA A 1 945 ? 126.252 86.396 179.041 1.00 86.29 925 ALA A C 1
ATOM 5241 O O . ALA A 1 945 ? 125.710 86.608 180.129 1.00 86.29 925 ALA A O 1
ATOM 5243 N N . GLY A 1 946 ? 125.645 85.770 178.036 1.00 88.73 926 GLY A N 1
ATOM 5244 C CA . GLY A 1 946 ? 124.273 85.307 178.121 1.00 88.73 926 GLY A CA 1
ATOM 5245 C C . GLY A 1 946 ? 124.104 83.953 178.778 1.00 88.73 926 GLY A C 1
ATOM 5246 O O . GLY A 1 946 ? 123.874 82.953 178.092 1.00 88.73 926 GLY A O 1
ATOM 5247 N N . GLY A 1 947 ? 124.216 83.900 180.105 1.00 90.60 927 GLY A N 1
ATOM 5248 C CA . GLY A 1 947 ? 124.098 82.651 180.818 1.00 90.60 927 GLY A CA 1
ATOM 5249 C C . GLY A 1 947 ? 122.659 82.199 180.957 1.00 90.60 927 GLY A C 1
ATOM 5250 O O . GLY A 1 947 ? 121.723 82.789 180.403 1.00 90.60 927 GLY A O 1
ATOM 5251 N N . PRO A 1 948 ? 122.471 81.109 181.707 1.00 91.74 928 PRO A N 1
ATOM 5252 C CA . PRO A 1 948 ? 121.117 80.553 181.873 1.00 91.74 928 PRO A CA 1
ATOM 5253 C C . PRO A 1 948 ? 120.127 81.510 182.513 1.00 91.74 928 PRO A C 1
ATOM 5254 O O . PRO A 1 948 ? 118.943 81.475 182.159 1.00 91.74 928 PRO A O 1
ATOM 5258 N N . THR A 1 949 ? 120.567 82.357 183.447 1.00 92.02 929 THR A N 1
ATOM 5259 C CA . THR A 1 949 ? 119.646 83.300 184.075 1.00 92.02 929 THR A CA 1
ATOM 5260 C C . THR A 1 949 ? 119.168 84.350 183.080 1.00 92.02 929 THR A C 1
ATOM 5261 O O . THR A 1 949 ? 117.993 84.735 183.088 1.00 92.02 929 THR A O 1
ATOM 5265 N N . GLY A 1 950 ? 120.063 84.824 182.218 1.00 90.02 930 GLY A N 1
ATOM 5266 C CA . GLY A 1 950 ? 119.697 85.807 181.218 1.00 90.02 930 GLY A CA 1
ATOM 5267 C C . GLY A 1 950 ? 120.374 87.148 181.409 1.00 90.02 930 GLY A C 1
ATOM 5268 O O . GLY A 1 950 ? 120.249 87.769 182.468 1.00 90.02 930 GLY A O 1
ATOM 5269 N N . ALA A 1 951 ? 121.098 87.601 180.391 1.00 87.23 931 ALA A N 1
ATOM 5270 C CA . ALA A 1 951 ? 121.737 88.907 180.450 1.00 87.23 931 ALA A CA 1
ATOM 5271 C C . ALA A 1 951 ? 120.841 89.967 179.823 1.00 87.23 931 ALA A C 1
ATOM 5272 O O . ALA A 1 951 ? 120.178 89.724 178.812 1.00 87.23 931 ALA A O 1
ATOM 5274 N N . SER A 1 952 ? 120.824 91.150 180.431 1.00 86.17 932 SER A N 1
ATOM 5275 C CA . SER A 1 952 ? 119.988 92.232 179.939 1.00 86.17 932 SER A CA 1
ATOM 5276 C C . SER A 1 952 ? 120.557 92.806 178.642 1.00 86.17 932 SER A C 1
ATOM 5277 O O . SER A 1 952 ? 121.770 92.834 178.415 1.00 86.17 932 SER A O 1
ATOM 5280 N N . ALA A 1 953 ? 119.657 93.272 177.785 1.00 84.01 933 ALA A N 1
ATOM 5281 C CA . ALA A 1 953 ? 120.034 93.886 176.518 1.00 84.01 933 ALA A CA 1
ATOM 5282 C C . ALA A 1 953 ? 118.929 94.860 176.122 1.00 84.01 933 ALA A C 1
ATOM 5283 O O . ALA A 1 953 ? 117.795 94.757 176.599 1.00 84.01 933 ALA A O 1
ATOM 5285 N N . ASN A 1 954 ? 119.259 95.816 175.256 1.00 83.25 934 ASN A N 1
ATOM 5286 C CA . ASN A 1 954 ? 118.265 96.756 174.756 1.00 83.25 934 ASN A CA 1
ATOM 5287 C C . ASN A 1 954 ? 118.627 97.247 173.360 1.00 83.25 934 ASN A C 1
ATOM 5288 O O . ASN A 1 954 ? 119.418 98.184 173.213 1.00 83.25 934 ASN A O 1
ATOM 5293 N N . PHE A 1 955 ? 118.050 96.629 172.331 1.00 79.79 935 PHE A N 1
ATOM 5294 C CA . PHE A 1 955 ? 118.262 97.064 170.958 1.00 79.79 935 PHE A CA 1
ATOM 5295 C C . PHE A 1 955 ? 117.130 96.534 170.091 1.00 79.79 935 PHE A C 1
ATOM 5296 O O . PHE A 1 955 ? 116.622 95.435 170.325 1.00 79.79 935 PHE A O 1
ATOM 5304 N N . ASN A 1 956 ? 116.740 97.323 169.095 1.00 79.54 936 ASN A N 1
ATOM 5305 C CA . ASN A 1 956 ? 115.640 96.983 168.207 1.00 79.54 936 ASN A CA 1
ATOM 5306 C C . ASN A 1 956 ? 116.162 96.354 166.923 1.00 79.54 936 ASN A C 1
ATOM 5307 O O . ASN A 1 956 ? 117.196 96.758 166.386 1.00 79.54 936 ASN A O 1
ATOM 5312 N N . VAL A 1 957 ? 115.432 95.356 166.435 1.00 78.34 937 VAL A N 1
ATOM 5313 C CA . VAL A 1 957 ? 115.759 94.675 165.188 1.00 78.34 937 VAL A CA 1
ATOM 5314 C C . VAL A 1 957 ? 114.472 94.462 164.403 1.00 78.34 937 VAL A C 1
ATOM 5315 O O . VAL A 1 957 ? 113.453 94.042 164.961 1.00 78.34 937 VAL A O 1
ATOM 5319 N N . ALA A 1 958 ? 114.515 94.769 163.109 1.00 77.97 938 ALA A N 1
ATOM 5320 C CA . ALA A 1 958 ? 113.346 94.591 162.261 1.00 77.97 938 ALA A CA 1
ATOM 5321 C C . ALA A 1 958 ? 113.042 93.111 162.072 1.00 77.97 938 ALA A C 1
ATOM 5322 O O . ALA A 1 958 ? 113.934 92.308 161.787 1.00 77.97 938 ALA A O 1
ATOM 5324 N N . ARG A 1 959 ? 111.771 92.752 162.239 1.00 80.31 939 ARG A N 1
ATOM 5325 C CA . ARG A 1 959 ? 111.354 91.367 162.080 1.00 80.31 939 ARG A CA 1
ATOM 5326 C C . ARG A 1 959 ? 111.608 90.893 160.655 1.00 80.31 939 ARG A C 1
ATOM 5327 O O . ARG A 1 959 ? 111.393 91.628 159.688 1.00 80.31 939 ARG A O 1
ATOM 5335 N N . GLY A 1 960 ? 112.070 89.651 160.530 1.00 81.22 940 GLY A N 1
ATOM 5336 C CA . GLY A 1 960 ? 112.463 89.089 159.258 1.00 81.22 940 GLY A CA 1
ATOM 5337 C C . GLY A 1 960 ? 113.957 89.035 159.030 1.00 81.22 940 GLY A C 1
ATOM 5338 O O . GLY A 1 960 ? 114.404 88.313 158.131 1.00 81.22 940 GLY A O 1
ATOM 5339 N N . ASN A 1 961 ? 114.737 89.775 159.812 1.00 80.83 941 ASN A N 1
ATOM 5340 C CA . ASN A 1 961 ? 116.186 89.712 159.732 1.00 80.83 941 ASN A CA 1
ATOM 5341 C C . ASN A 1 961 ? 116.699 88.433 160.388 1.00 80.83 941 ASN A C 1
ATOM 5342 O O . ASN A 1 961 ? 116.048 87.841 161.253 1.00 80.83 941 ASN A O 1
ATOM 5347 N N . THR A 1 962 ? 117.885 88.009 159.964 1.00 83.99 942 THR A N 1
ATOM 5348 C CA . THR A 1 962 ? 118.538 86.821 160.498 1.00 83.99 942 THR A CA 1
ATOM 5349 C C . THR A 1 962 ? 119.656 87.261 161.433 1.00 83.99 942 THR A C 1
ATOM 5350 O O . THR A 1 962 ? 120.473 88.114 161.069 1.00 83.99 942 THR A O 1
ATOM 5354 N N . LEU A 1 963 ? 119.690 86.683 162.629 1.00 82.78 943 LEU A N 1
ATOM 5355 C CA . LEU A 1 963 ? 120.675 87.024 163.646 1.00 82.78 943 LEU A CA 1
ATOM 5356 C C . LEU A 1 963 ? 121.559 85.818 163.926 1.00 82.78 943 LEU A C 1
ATOM 5357 O O . LEU A 1 963 ? 121.061 84.697 164.071 1.00 82.78 943 LEU A O 1
ATOM 5362 N N . GLY A 1 964 ? 122.866 86.051 164.002 1.00 81.57 944 GLY A N 1
ATOM 5363 C CA . GLY A 1 964 ? 123.830 85.022 164.354 1.00 81.57 944 GLY A CA 1
ATOM 5364 C C . GLY A 1 964 ? 124.482 85.345 165.680 1.00 81.57 944 GLY A C 1
ATOM 5365 O O . GLY A 1 964 ? 124.809 86.502 165.961 1.00 81.57 944 GLY A O 1
ATOM 5366 N N . LEU A 1 965 ? 124.670 84.312 166.501 1.00 84.02 945 LEU A N 1
ATOM 5367 C CA . LEU A 1 965 ? 125.237 84.474 167.830 1.00 84.02 945 LEU A CA 1
ATOM 5368 C C . LEU A 1 965 ? 126.392 83.506 168.036 1.00 84.02 945 LEU A C 1
ATOM 5369 O O . LEU A 1 965 ? 126.322 82.342 167.634 1.00 84.02 945 LEU A O 1
ATOM 5374 N N . ASN A 1 966 ? 127.453 84.001 168.669 1.00 86.20 946 ASN A N 1
ATOM 5375 C CA . ASN A 1 966 ? 128.627 83.200 168.988 1.00 86.20 946 ASN A CA 1
ATOM 5376 C C . ASN A 1 966 ? 128.457 82.616 170.385 1.00 86.20 946 ASN A C 1
ATOM 5377 O O . ASN A 1 966 ? 128.300 83.359 171.359 1.00 86.20 946 ASN A O 1
ATOM 5382 N N . ILE A 1 967 ? 128.492 81.290 170.481 1.00 89.69 947 ILE A N 1
ATOM 5383 C CA . ILE A 1 967 ? 128.214 80.577 171.722 1.00 89.69 947 ILE A CA 1
ATOM 5384 C C . ILE A 1 967 ? 129.452 79.785 172.115 1.00 89.69 947 ILE A C 1
ATOM 5385 O O . ILE A 1 967 ? 130.050 79.100 171.277 1.00 89.69 947 ILE A O 1
ATOM 5390 N N . SER A 1 968 ? 129.834 79.883 173.385 1.00 93.76 948 SER A N 1
ATOM 5391 C CA . SER A 1 968 ? 130.946 79.117 173.939 1.00 93.76 948 SER A CA 1
ATOM 5392 C C . SER A 1 968 ? 130.360 78.040 174.844 1.00 93.76 948 SER A C 1
ATOM 5393 O O . SER A 1 968 ? 129.891 78.327 175.947 1.00 93.76 948 SER A O 1
ATOM 5396 N N . ALA A 1 969 ? 130.391 76.797 174.374 1.00 98.12 949 ALA A N 1
ATOM 5397 C CA . ALA A 1 969 ? 129.826 75.668 175.100 1.00 98.12 949 ALA A CA 1
ATOM 5398 C C . ALA A 1 969 ? 130.928 74.953 175.867 1.00 98.12 949 ALA A C 1
ATOM 5399 O O . ALA A 1 969 ? 132.020 74.732 175.333 1.00 98.12 949 ALA A O 1
ATOM 5401 N N . VAL A 1 970 ? 130.640 74.595 177.115 1.00 103.77 950 VAL A N 1
ATOM 5402 C CA . VAL A 1 970 ? 131.607 73.950 177.992 1.00 103.77 950 VAL A CA 1
ATOM 5403 C C . VAL A 1 970 ? 130.948 72.731 178.622 1.00 103.77 950 VAL A C 1
ATOM 5404 O O . VAL A 1 970 ? 129.882 72.843 179.238 1.00 103.77 950 VAL A O 1
ATOM 5408 N N . ASN A 1 971 ? 131.574 71.573 178.455 1.00 109.82 951 ASN A N 1
ATOM 5409 C CA . ASN A 1 971 ? 131.150 70.334 179.080 1.00 109.82 951 ASN A CA 1
ATOM 5410 C C . ASN A 1 971 ? 131.944 70.129 180.368 1.00 109.82 951 ASN A C 1
ATOM 5411 O O . ASN A 1 971 ? 132.611 71.043 180.863 1.00 109.82 951 ASN A O 1
ATOM 5416 N N . GLY A 1 972 ? 131.860 68.923 180.933 1.00 115.43 952 GLY A N 1
ATOM 5417 C CA . GLY A 1 972 ? 132.589 68.641 182.160 1.00 115.43 952 GLY A CA 1
ATOM 5418 C C . GLY A 1 972 ? 134.079 68.897 182.032 1.00 115.43 952 GLY A C 1
ATOM 5419 O O . GLY A 1 972 ? 134.704 69.446 182.942 1.00 115.43 952 GLY A O 1
ATOM 5420 N N . GLU A 1 973 ? 134.668 68.508 180.900 1.00 117.02 953 GLU A N 1
ATOM 5421 C CA . GLU A 1 973 ? 136.080 68.757 180.650 1.00 117.02 953 GLU A CA 1
ATOM 5422 C C . GLU A 1 973 ? 136.379 69.286 179.254 1.00 117.02 953 GLU A C 1
ATOM 5423 O O . GLU A 1 973 ? 137.491 69.778 179.032 1.00 117.02 953 GLU A O 1
ATOM 5429 N N . THR A 1 974 ? 135.438 69.216 178.319 1.00 110.98 954 THR A N 1
ATOM 5430 C CA . THR A 1 974 ? 135.656 69.646 176.947 1.00 110.98 954 THR A CA 1
ATOM 5431 C C . THR A 1 974 ? 134.909 70.947 176.678 1.00 110.98 954 THR A C 1
ATOM 5432 O O . THR A 1 974 ? 133.976 71.315 177.397 1.00 110.98 954 THR A O 1
ATOM 5436 N N . SER A 1 975 ? 135.334 71.644 175.626 1.00 103.11 955 SER A N 1
ATOM 5437 C CA . SER A 1 975 ? 134.730 72.906 175.231 1.00 103.11 955 SER A CA 1
ATOM 5438 C C . SER A 1 975 ? 134.647 72.968 173.713 1.00 103.11 955 SER A C 1
ATOM 5439 O O . SER A 1 975 ? 135.370 72.265 173.002 1.00 103.11 955 SER A O 1
ATOM 5442 N N . GLN A 1 976 ? 133.751 73.820 173.221 1.00 95.28 956 GLN A N 1
ATOM 5443 C CA . GLN A 1 976 ? 133.530 73.942 171.788 1.00 95.28 956 GLN A CA 1
ATOM 5444 C C . GLN A 1 976 ? 132.923 75.303 171.487 1.00 95.28 956 GLN A C 1
ATOM 5445 O O . GLN A 1 976 ? 132.179 75.859 172.299 1.00 95.28 956 GLN A O 1
ATOM 5451 N N . VAL A 1 977 ? 133.248 75.829 170.309 1.00 90.87 957 VAL A N 1
ATOM 5452 C CA . VAL A 1 977 ? 132.672 77.070 169.805 1.00 90.87 957 VAL A CA 1
ATOM 5453 C C . VAL A 1 977 ? 131.502 76.717 168.898 1.00 90.87 957 VAL A C 1
ATOM 5454 O O . VAL A 1 977 ? 131.637 75.879 167.998 1.00 90.87 957 VAL A O 1
ATOM 5458 N N . ILE A 1 978 ? 130.356 77.350 169.133 1.00 90.27 958 ILE A N 1
ATOM 5459 C CA . ILE A 1 978 ? 129.125 77.061 168.409 1.00 90.27 958 ILE A CA 1
ATOM 5460 C C . ILE A 1 978 ? 128.683 78.320 167.676 1.00 90.27 958 ILE A C 1
ATOM 5461 O O . ILE A 1 978 ? 128.625 79.402 168.270 1.00 90.27 958 ILE A O 1
ATOM 5466 N N . ALA A 1 979 ? 128.377 78.176 166.389 1.00 87.65 959 ALA A N 1
ATOM 5467 C CA . ALA A 1 979 ? 127.865 79.265 165.563 1.00 87.65 959 ALA A CA 1
ATOM 5468 C C . ALA A 1 979 ? 126.427 78.936 165.182 1.00 87.65 959 ALA A C 1
ATOM 5469 O O . ALA A 1 979 ? 126.187 78.082 164.322 1.00 87.65 959 ALA A O 1
ATOM 5471 N N . ALA A 1 980 ? 125.476 79.616 165.815 1.00 86.21 960 ALA A N 1
ATOM 5472 C CA . ALA A 1 980 ? 124.059 79.356 165.614 1.00 86.21 960 ALA A CA 1
ATOM 5473 C C . ALA A 1 980 ? 123.392 80.553 164.951 1.00 86.21 960 ALA A C 1
ATOM 5474 O O . ALA A 1 980 ? 123.821 81.698 165.118 1.00 86.21 960 ALA A O 1
ATOM 5476 N N . THR A 1 981 ? 122.335 80.273 164.192 1.00 87.79 961 THR A N 1
ATOM 5477 C CA . THR A 1 981 ? 121.577 81.289 163.478 1.00 87.79 961 THR A CA 1
ATOM 5478 C C . THR A 1 981 ? 120.145 81.315 163.991 1.00 87.79 961 THR A C 1
ATOM 5479 O O . THR A 1 981 ? 119.607 80.285 164.409 1.00 87.79 961 THR A O 1
ATOM 5483 N N . LEU A 1 982 ? 119.531 82.495 163.957 1.00 85.03 962 LEU A N 1
ATOM 5484 C CA . LEU A 1 982 ? 118.179 82.691 164.455 1.00 85.03 962 LEU A CA 1
ATOM 5485 C C . LEU A 1 982 ? 117.433 83.658 163.548 1.00 85.03 962 LEU A C 1
ATOM 5486 O O . LEU A 1 982 ? 118.013 84.625 163.046 1.00 85.03 962 LEU A O 1
ATOM 5491 N N . VAL A 1 983 ? 116.146 83.390 163.340 1.00 83.27 963 VAL A N 1
ATOM 5492 C CA . VAL A 1 983 ? 115.283 84.221 162.509 1.00 83.27 963 VAL A CA 1
ATOM 5493 C C . VAL A 1 983 ? 114.194 84.814 163.391 1.00 83.27 963 VAL A C 1
ATOM 5494 O O . VAL A 1 983 ? 113.512 84.085 164.119 1.00 83.27 963 VAL A O 1
ATOM 5498 N N . ILE A 1 984 ? 114.036 86.128 163.323 1.00 82.30 964 ILE A N 1
ATOM 5499 C CA . ILE A 1 984 ? 113.012 86.817 164.112 1.00 82.30 964 ILE A CA 1
ATOM 5500 C C . ILE A 1 984 ? 111.647 86.564 163.478 1.00 82.30 964 ILE A C 1
ATOM 5501 O O . ILE A 1 984 ? 111.481 86.804 162.272 1.00 82.30 964 ILE A O 1
ATOM 5506 N N . PRO A 1 985 ? 110.663 86.080 164.237 1.00 82.08 965 PRO A N 1
ATOM 5507 C CA . PRO A 1 985 ? 109.331 85.859 163.663 1.00 82.08 965 PRO A CA 1
ATOM 5508 C C . PRO A 1 985 ? 108.682 87.170 163.244 1.00 82.08 965 PRO A C 1
ATOM 5509 O O . PRO A 1 985 ? 109.005 88.242 163.759 1.00 82.08 965 PRO A O 1
ATOM 5513 N N . GLN A 1 986 ? 107.750 87.072 162.293 1.00 83.76 966 GLN A N 1
ATOM 5514 C CA . GLN A 1 986 ? 107.186 88.267 161.676 1.00 83.76 966 GLN A CA 1
ATOM 5515 C C . GLN A 1 986 ? 106.132 88.949 162.539 1.00 83.76 966 GLN A C 1
ATOM 5516 O O . GLN A 1 986 ? 105.774 90.097 162.255 1.00 83.76 966 GLN A O 1
ATOM 5522 N N . GLY A 1 987 ? 105.620 88.285 163.570 1.00 82.68 967 GLY A N 1
ATOM 5523 C CA . GLY A 1 987 ? 104.688 88.944 164.464 1.00 82.68 967 GLY A CA 1
ATOM 5524 C C . GLY A 1 987 ? 103.320 88.301 164.541 1.00 82.68 967 GLY A C 1
ATOM 5525 O O . GLY A 1 987 ? 102.375 88.900 165.062 1.00 82.68 967 GLY A O 1
ATOM 5526 N N . PHE A 1 988 ? 103.199 87.078 164.022 1.00 83.81 968 PHE A N 1
ATOM 5527 C CA . PHE A 1 988 ? 101.945 86.344 164.128 1.00 83.81 968 PHE A CA 1
ATOM 5528 C C . PHE A 1 988 ? 101.648 85.918 165.559 1.00 83.81 968 PHE A C 1
ATOM 5529 O O . PHE A 1 988 ? 100.503 85.569 165.864 1.00 83.81 968 PHE A O 1
ATOM 5537 N N . SER A 1 989 ? 102.649 85.937 166.435 1.00 87.42 969 SER A N 1
ATOM 5538 C CA . SER A 1 989 ? 102.508 85.476 167.806 1.00 87.42 969 SER A CA 1
ATOM 5539 C C . SER A 1 989 ? 103.227 86.433 168.746 1.00 87.42 969 SER A C 1
ATOM 5540 O O . SER A 1 989 ? 103.957 87.329 168.317 1.00 87.42 969 SER A O 1
ATOM 5543 N N . THR A 1 990 ? 103.006 86.231 170.042 1.00 89.24 970 THR A N 1
ATOM 5544 C CA . THR A 1 990 ? 103.643 87.036 171.075 1.00 89.24 970 THR A CA 1
ATOM 5545 C C . THR A 1 990 ? 104.808 86.324 171.750 1.00 89.24 970 THR A C 1
ATOM 5546 O O . THR A 1 990 ? 105.363 86.857 172.716 1.00 89.24 970 THR A O 1
ATOM 5550 N N . GLY A 1 991 ? 105.189 85.145 171.273 1.00 89.58 971 GLY A N 1
ATOM 5551 C CA . GLY A 1 991 ? 106.266 84.398 171.880 1.00 89.58 971 GLY A CA 1
ATOM 5552 C C . GLY A 1 991 ? 107.624 84.931 171.486 1.00 89.58 971 GLY A C 1
ATOM 5553 O O . GLY A 1 991 ? 107.779 85.742 170.560 1.00 89.58 971 GLY A O 1
ATOM 5554 N N . PRO A 1 992 ? 108.647 84.471 172.198 1.00 88.31 972 PRO A N 1
ATOM 5555 C CA . PRO A 1 992 ? 110.014 84.912 171.913 1.00 88.31 972 PRO A CA 1
ATOM 5556 C C . PRO A 1 992 ? 110.632 84.111 170.774 1.00 88.31 972 PRO A C 1
ATOM 5557 O O . PRO A 1 992 ? 110.066 83.140 170.272 1.00 88.31 972 PRO A O 1
ATOM 5561 N N . ALA A 1 993 ? 111.823 84.546 170.370 1.00 87.60 973 ALA A N 1
ATOM 5562 C CA . ALA A 1 993 ? 112.601 83.859 169.344 1.00 87.60 973 ALA A CA 1
ATOM 5563 C C . ALA A 1 993 ? 113.540 82.876 170.032 1.00 87.60 973 ALA A C 1
ATOM 5564 O O . ALA A 1 993 ? 114.423 83.280 170.795 1.00 87.60 973 ALA A O 1
ATOM 5566 N N . ALA A 1 994 ? 113.352 81.588 169.763 1.00 87.33 974 ALA A N 1
ATOM 5567 C CA . ALA A 1 994 ? 114.126 80.532 170.397 1.00 87.33 974 ALA A CA 1
ATOM 5568 C C . ALA A 1 994 ? 114.603 79.541 169.345 1.00 87.33 974 ALA A C 1
ATOM 5569 O O . ALA A 1 994 ? 114.190 79.582 168.184 1.00 87.33 974 ALA A O 1
ATOM 5571 N N . GLY A 1 995 ? 115.484 78.644 169.767 1.00 89.35 975 GLY A N 1
ATOM 5572 C CA . GLY A 1 995 ? 116.013 77.633 168.872 1.00 89.35 975 GLY A CA 1
ATOM 5573 C C . GLY A 1 995 ? 116.834 76.629 169.648 1.00 89.35 975 GLY A C 1
ATOM 5574 O O . GLY A 1 995 ? 117.151 76.823 170.825 1.00 89.35 975 GLY A O 1
ATOM 5575 N N . THR A 1 996 ? 117.176 75.541 168.962 1.00 91.82 976 THR A N 1
ATOM 5576 C CA . THR A 1 996 ? 117.954 74.464 169.552 1.00 91.82 976 THR A CA 1
ATOM 5577 C C . THR A 1 996 ? 118.991 73.989 168.546 1.00 91.82 976 THR A C 1
ATOM 5578 O O . THR A 1 996 ? 118.699 73.830 167.359 1.00 91.82 976 THR A O 1
ATOM 5582 N N . THR A 1 997 ? 120.210 73.766 169.034 1.00 92.60 977 THR A N 1
ATOM 5583 C CA . THR A 1 997 ? 121.283 73.253 168.197 1.00 92.60 977 THR A CA 1
ATOM 5584 C C . THR A 1 997 ? 122.049 72.197 168.980 1.00 92.60 977 THR A C 1
ATOM 5585 O O . THR A 1 997 ? 121.853 72.024 170.185 1.00 92.60 977 THR A O 1
ATOM 5589 N N . TYR A 1 998 ? 122.923 71.486 168.275 1.00 93.78 978 TYR A N 1
ATOM 5590 C CA . TYR A 1 998 ? 123.699 70.401 168.853 1.00 93.78 978 TYR A CA 1
ATOM 5591 C C . TYR A 1 998 ? 125.181 70.624 168.600 1.00 93.78 978 TYR A C 1
ATOM 5592 O O . TYR A 1 998 ? 125.575 71.243 167.607 1.00 93.78 978 TYR A O 1
ATOM 5601 N N . GLY A 1 999 ? 125.999 70.108 169.510 1.00 95.12 979 GLY A N 1
ATOM 5602 C CA . GLY A 1 999 ? 127.436 70.176 169.357 1.00 95.12 979 GLY A CA 1
ATOM 5603 C C . GLY A 1 999 ? 128.116 68.864 169.679 1.00 95.12 979 GLY A C 1
ATOM 5604 O O . GLY A 1 999 ? 127.931 68.314 170.768 1.00 95.12 979 GLY A O 1
ATOM 5605 N N . PHE A 1 1000 ? 128.882 68.333 168.732 1.00 94.60 980 PHE A N 1
ATOM 5606 C CA . PHE A 1 1000 ? 129.715 67.181 169.027 1.00 94.60 980 PHE A CA 1
ATOM 5607 C C . PHE A 1 1000 ? 130.937 67.616 169.836 1.00 94.60 980 PHE A C 1
ATOM 5608 O O . PHE A 1 1000 ? 131.242 68.806 169.958 1.00 94.60 980 PHE A O 1
ATOM 5616 N N . ALA A 1 1001 ? 131.608 66.625 170.428 1.00 100.90 981 ALA A N 1
ATOM 5617 C CA . ALA A 1 1001 ? 132.756 66.808 171.315 1.00 100.90 981 ALA A CA 1
ATOM 5618 C C . ALA A 1 1001 ? 132.325 67.373 172.664 1.00 100.90 981 ALA A C 1
ATOM 5619 O O . ALA A 1 1001 ? 133.146 67.508 173.576 1.00 100.90 981 ALA A O 1
ATOM 5621 N N . VAL A 1 1002 ? 131.037 67.704 172.806 1.00 100.57 982 VAL A N 1
ATOM 5622 C CA . VAL A 1 1002 ? 130.479 68.029 174.117 1.00 100.57 982 VAL A CA 1
ATOM 5623 C C . VAL A 1 1002 ? 129.273 67.171 174.455 1.00 100.57 982 VAL A C 1
ATOM 5624 O O . VAL A 1 1002 ? 128.921 67.055 175.636 1.00 100.57 982 VAL A O 1
ATOM 5628 N N . GLU A 1 1003 ? 128.631 66.571 173.453 1.00 100.64 983 GLU A N 1
ATOM 5629 C CA . GLU A 1 1003 ? 127.572 65.580 173.641 1.00 100.64 983 GLU A CA 1
ATOM 5630 C C . GLU A 1 1003 ? 126.394 66.157 174.429 1.00 100.64 983 GLU A C 1
ATOM 5631 O O . GLU A 1 1003 ? 125.966 65.615 175.449 1.00 100.64 983 GLU A O 1
ATOM 5637 N N . LYS A 1 1004 ? 125.867 67.270 173.929 1.00 98.47 984 LYS A N 1
ATOM 5638 C CA . LYS A 1 1004 ? 124.717 67.915 174.551 1.00 98.47 984 LYS A CA 1
ATOM 5639 C C . LYS A 1 1004 ? 124.104 68.879 173.543 1.00 98.47 984 LYS A C 1
ATOM 5640 O O . LYS A 1 1004 ? 124.760 69.317 172.593 1.00 98.47 984 LYS A O 1
ATOM 5646 N N . ASN A 1 1005 ? 122.835 69.202 173.763 1.00 94.96 985 ASN A N 1
ATOM 5647 C CA . ASN A 1 1005 ? 122.134 70.218 172.995 1.00 94.96 985 ASN A CA 1
ATOM 5648 C C . ASN A 1 1005 ? 122.336 71.587 173.632 1.00 94.96 985 ASN A C 1
ATOM 5649 O O . ASN A 1 1005 ? 122.501 71.716 174.847 1.00 94.96 985 ASN A O 1
ATOM 5654 N N . ILE A 1 1006 ? 122.319 72.616 172.790 1.00 93.37 986 ILE A N 1
ATOM 5655 C CA . ILE A 1 1006 ? 122.441 74.000 173.229 1.00 93.37 986 ILE A CA 1
ATOM 5656 C C . ILE A 1 1006 ? 121.138 74.717 172.906 1.00 93.37 986 ILE A C 1
ATOM 5657 O O . ILE A 1 1006 ? 120.717 74.757 171.744 1.00 93.37 986 ILE A O 1
ATOM 5662 N N . ASN A 1 1007 ? 120.507 75.282 173.931 1.00 91.97 987 ASN A N 1
ATOM 5663 C CA . ASN A 1 1007 ? 119.237 75.979 173.794 1.00 91.97 987 ASN A CA 1
ATOM 5664 C C . ASN A 1 1007 ? 119.438 77.462 174.067 1.00 91.97 987 ASN A C 1
ATOM 5665 O O . ASN A 1 1007 ? 120.155 77.838 174.998 1.00 91.97 987 ASN A O 1
ATOM 5670 N N . TYR A 1 1008 ? 118.803 78.299 173.251 1.00 89.43 988 TYR A N 1
ATOM 5671 C CA . TYR A 1 1008 ? 118.925 79.743 173.375 1.00 89.43 988 TYR A CA 1
ATOM 5672 C C . TYR A 1 1008 ? 117.572 80.387 173.113 1.00 89.43 988 TYR A C 1
ATOM 5673 O O . TYR A 1 1008 ? 116.701 79.807 172.461 1.00 89.43 988 TYR A O 1
ATOM 5682 N N . GLN A 1 1009 ? 117.405 81.602 173.631 1.00 89.36 989 GLN A N 1
ATOM 5683 C CA . GLN A 1 1009 ? 116.141 82.314 173.512 1.00 89.36 989 GLN A CA 1
ATOM 5684 C C . GLN A 1 1009 ? 116.389 83.805 173.687 1.00 89.36 989 GLN A C 1
ATOM 5685 O O . GLN A 1 1009 ? 117.165 84.212 174.553 1.00 89.36 989 GLN A O 1
ATOM 5691 N N . LEU A 1 1010 ? 115.726 84.610 172.858 1.00 86.18 990 LEU A N 1
ATOM 5692 C CA . LEU A 1 1010 ? 115.807 86.064 172.922 1.00 86.18 990 LEU A CA 1
ATOM 5693 C C . LEU A 1 1010 ? 114.420 86.618 173.214 1.00 86.18 990 LEU A C 1
ATOM 5694 O O . LEU A 1 1010 ? 113.489 86.407 172.431 1.00 86.18 990 LEU A O 1
ATOM 5699 N N . GLY A 1 1011 ? 114.286 87.324 174.333 1.00 85.24 991 GLY A N 1
ATOM 5700 C CA . GLY A 1 1011 ? 113.000 87.903 174.689 1.00 85.24 991 GLY A CA 1
ATOM 5701 C C . GLY A 1 1011 ? 112.653 89.059 173.769 1.00 85.24 991 GLY A C 1
ATOM 5702 O O . GLY A 1 1011 ? 113.493 89.922 173.488 1.00 85.24 991 GLY A O 1
ATOM 5703 N N . LEU A 1 1012 ? 111.408 89.088 173.301 1.00 84.04 992 LEU A N 1
ATOM 5704 C CA . LEU A 1 1012 ? 110.959 90.069 172.326 1.00 84.04 992 LEU A CA 1
ATOM 5705 C C . LEU A 1 1012 ? 109.814 90.898 172.888 1.00 84.04 992 LEU A C 1
ATOM 5706 O O . LEU A 1 1012 ? 108.912 90.369 173.544 1.00 84.04 992 LEU A O 1
ATOM 5711 N N . ASN A 1 1013 ? 109.860 92.200 172.624 1.00 83.59 993 ASN A N 1
ATOM 5712 C CA . ASN A 1 1013 ? 108.767 93.116 172.920 1.00 83.59 993 ASN A CA 1
ATOM 5713 C C . ASN A 1 1013 ? 108.240 93.671 171.605 1.00 83.59 993 ASN A C 1
ATOM 5714 O O . ASN A 1 1013 ? 109.019 94.133 170.766 1.00 83.59 993 ASN A O 1
ATOM 5719 N N . ALA A 1 1014 ? 106.923 93.624 171.428 1.00 82.83 994 ALA A N 1
ATOM 5720 C CA . ALA A 1 1014 ? 106.326 93.944 170.138 1.00 82.83 994 ALA A CA 1
ATOM 5721 C C . ALA A 1 1014 ? 106.354 95.447 169.888 1.00 82.83 994 ALA A C 1
ATOM 5722 O O . ALA A 1 1014 ? 105.850 96.229 170.700 1.00 82.83 994 ALA A O 1
ATOM 5724 N N . ARG A 1 1015 ? 106.947 95.852 168.759 1.00 82.71 995 ARG A N 1
ATOM 5725 C CA . ARG A 1 1015 ? 106.853 97.223 168.252 1.00 82.71 995 ARG A CA 1
ATOM 5726 C C . ARG A 1 1015 ? 106.452 97.135 166.780 1.00 82.71 995 ARG A C 1
ATOM 5727 O O . ARG A 1 1015 ? 107.306 97.218 165.895 1.00 82.71 995 ARG A O 1
ATOM 5735 N N . SER A 1 1016 ? 105.146 97.014 166.533 1.00 82.10 996 SER A N 1
ATOM 5736 C CA . SER A 1 1016 ? 104.577 96.919 165.191 1.00 82.10 996 SER A CA 1
ATOM 5737 C C . SER A 1 1016 ? 105.392 96.025 164.260 1.00 82.10 996 SER A C 1
ATOM 5738 O O . SER A 1 1016 ? 105.370 94.797 164.387 1.00 82.10 996 SER A O 1
ATOM 5741 N N . LEU A 1 1017 ? 106.110 96.639 163.319 1.00 80.12 997 LEU A N 1
ATOM 5742 C CA . LEU A 1 1017 ? 106.948 95.909 162.377 1.00 80.12 997 LEU A CA 1
ATOM 5743 C C . LEU A 1 1017 ? 108.285 95.486 162.968 1.00 80.12 997 LEU A C 1
ATOM 5744 O O . LEU A 1 1017 ? 108.963 94.640 162.376 1.00 80.12 997 LEU A O 1
ATOM 5749 N N . LYS A 1 1018 ? 108.682 96.049 164.103 1.00 79.90 998 LYS A N 1
ATOM 5750 C CA . LYS A 1 1018 ? 109.969 95.775 164.721 1.00 79.90 998 LYS A CA 1
ATOM 5751 C C . LYS A 1 1018 ? 109.773 94.982 166.009 1.00 79.90 998 LYS A C 1
ATOM 5752 O O . LYS A 1 1018 ? 108.650 94.707 166.439 1.00 79.90 998 LYS A O 1
ATOM 5758 N N . ALA A 1 1019 ? 110.891 94.614 166.628 1.00 80.85 999 ALA A N 1
ATOM 5759 C CA . ALA A 1 1019 ? 110.886 93.901 167.896 1.00 80.85 999 ALA A CA 1
ATOM 5760 C C . ALA A 1 1019 ? 112.035 94.406 168.752 1.00 80.85 999 ALA A C 1
ATOM 5761 O O . ALA A 1 1019 ? 113.124 94.683 168.242 1.00 80.85 999 ALA A O 1
ATOM 5763 N N . ASN A 1 1020 ? 111.789 94.523 170.053 1.00 81.33 1000 ASN A N 1
ATOM 5764 C CA . ASN A 1 1020 ? 112.792 94.988 171.002 1.00 81.33 1000 ASN A CA 1
ATOM 5765 C C . ASN A 1 1020 ? 113.338 93.794 171.772 1.00 81.33 1000 ASN A C 1
ATOM 5766 O O . ASN A 1 1020 ? 112.585 93.099 172.463 1.00 81.33 1000 ASN A O 1
ATOM 5771 N N . VAL A 1 1021 ? 114.640 93.560 171.653 1.00 81.96 1001 VAL A N 1
ATOM 5772 C CA . VAL A 1 1021 ? 115.296 92.482 172.386 1.00 81.96 1001 VAL A CA 1
ATOM 5773 C C . VAL A 1 1021 ? 115.620 92.985 173.786 1.00 81.96 1001 VAL A C 1
ATOM 5774 O O . VAL A 1 1021 ? 116.292 94.009 173.949 1.00 81.96 1001 VAL A O 1
ATOM 5778 N N . GLY A 1 1022 ? 115.143 92.268 174.799 1.00 84.10 1002 GLY A N 1
ATOM 5779 C CA . GLY A 1 1022 ? 115.316 92.707 176.168 1.00 84.10 1002 GLY A CA 1
ATOM 5780 C C . GLY A 1 1022 ? 116.128 91.759 177.023 1.00 84.10 1002 GLY A C 1
ATOM 5781 O O . GLY A 1 1022 ? 116.697 92.167 178.039 1.00 84.10 1002 GLY A O 1
ATOM 5782 N N . LEU A 1 1023 ? 116.191 90.490 176.627 1.00 85.21 1003 LEU A N 1
ATOM 5783 C CA . LEU A 1 1023 ? 116.908 89.483 177.393 1.00 85.21 1003 LEU A CA 1
ATOM 5784 C C . LEU A 1 1023 ? 117.607 88.520 176.447 1.00 85.21 1003 LEU A C 1
ATOM 5785 O O . LEU A 1 1023 ? 117.045 88.125 175.422 1.00 85.21 1003 LEU A O 1
ATOM 5790 N N . VAL A 1 1024 ? 118.834 88.148 176.799 1.00 86.30 1004 VAL A N 1
ATOM 5791 C CA . VAL A 1 1024 ? 119.614 87.162 176.060 1.00 86.30 1004 VAL A CA 1
ATOM 5792 C C . VAL A 1 1024 ? 119.836 85.976 176.985 1.00 86.30 1004 VAL A C 1
ATOM 5793 O O . VAL A 1 1024 ? 120.410 86.125 178.070 1.00 86.30 1004 VAL A O 1
ATOM 5797 N N . ARG A 1 1025 ? 119.387 84.799 176.558 1.00 90.72 1005 ARG A N 1
ATOM 5798 C CA . ARG A 1 1025 ? 119.367 83.622 177.412 1.00 90.72 1005 ARG A CA 1
ATOM 5799 C C . ARG A 1 1025 ? 119.874 82.412 176.644 1.00 90.72 1005 ARG A C 1
ATOM 5800 O O . ARG A 1 1025 ? 119.563 82.239 175.463 1.00 90.72 1005 ARG A O 1
ATOM 5808 N N . CYS A 1 1026 ? 120.655 81.576 177.325 1.00 92.37 1006 CYS A N 1
ATOM 5809 C CA . CYS A 1 1026 ? 121.201 80.366 176.729 1.00 92.37 1006 CYS A CA 1
ATOM 5810 C C . CYS A 1 1026 ? 121.685 79.450 177.841 1.00 92.37 1006 CYS A C 1
ATOM 5811 O O . CYS A 1 1026 ? 122.137 79.924 178.885 1.00 92.37 1006 CYS A O 1
ATOM 5814 N N . SER A 1 1027 ? 121.586 78.138 177.610 1.00 94.54 1007 SER A N 1
ATOM 5815 C CA . SER A 1 1027 ? 122.102 77.183 178.585 1.00 94.54 1007 SER A CA 1
ATOM 5816 C C . SER A 1 1027 ? 123.612 77.319 178.732 1.00 94.54 1007 SER A C 1
ATOM 5817 O O . SER A 1 1027 ? 124.147 77.239 179.844 1.00 94.54 1007 SER A O 1
ATOM 5820 N N . ASP A 1 1028 ? 124.313 77.517 177.622 1.00 97.00 1008 ASP A N 1
ATOM 5821 C CA . ASP A 1 1028 ? 125.719 77.885 177.637 1.00 97.00 1008 ASP A CA 1
ATOM 5822 C C . ASP A 1 1028 ? 125.834 79.408 177.605 1.00 97.00 1008 ASP A C 1
ATOM 5823 O O . ASP A 1 1028 ? 124.850 80.130 177.782 1.00 97.00 1008 ASP A O 1
ATOM 5828 N N . THR A 1 1029 ? 127.041 79.917 177.383 1.00 91.37 1009 THR A N 1
ATOM 5829 C CA . THR A 1 1029 ? 127.296 81.351 177.390 1.00 91.37 1009 THR A CA 1
ATOM 5830 C C . THR A 1 1029 ? 127.281 81.892 175.966 1.00 91.37 1009 THR A C 1
ATOM 5831 O O . THR A 1 1029 ? 127.919 81.325 175.074 1.00 91.37 1009 THR A O 1
ATOM 5835 N N . ILE A 1 1030 ? 126.553 82.986 175.761 1.00 87.06 1010 ILE A N 1
ATOM 5836 C CA . ILE A 1 1030 ? 126.541 83.707 174.494 1.00 87.06 1010 ILE A CA 1
ATOM 5837 C C . ILE A 1 1030 ? 127.412 84.943 174.659 1.00 87.06 1010 ILE A C 1
ATOM 5838 O O . ILE A 1 1030 ? 127.172 85.766 175.550 1.00 87.06 1010 ILE A O 1
ATOM 5843 N N . THR A 1 1031 ? 128.423 85.079 173.802 1.00 85.23 1011 THR A N 1
ATOM 5844 C CA . THR A 1 1031 ? 129.377 86.171 173.929 1.00 85.23 1011 THR A CA 1
ATOM 5845 C C . THR A 1 1031 ? 129.087 87.335 172.993 1.00 85.23 1011 THR A C 1
ATOM 5846 O O . THR A 1 1031 ? 129.503 88.462 173.285 1.00 85.23 1011 THR A O 1
ATOM 5850 N N . GLY A 1 1032 ? 128.391 87.099 171.885 1.00 81.77 1012 GLY A N 1
ATOM 5851 C CA . GLY A 1 1032 ? 128.086 88.172 170.960 1.00 81.77 1012 GLY A CA 1
ATOM 5852 C C . GLY A 1 1032 ? 126.903 87.890 170.058 1.00 81.77 1012 GLY A C 1
ATOM 5853 O O . GLY A 1 1032 ? 126.618 86.734 169.735 1.00 81.77 1012 GLY A O 1
ATOM 5854 N N . VAL A 1 1033 ? 126.210 88.946 169.642 1.00 78.47 1013 VAL A N 1
ATOM 5855 C CA . VAL A 1 1033 ? 125.090 88.856 168.714 1.00 78.47 1013 VAL A CA 1
ATOM 5856 C C . VAL A 1 1033 ? 125.444 89.665 167.475 1.00 78.47 1013 VAL A C 1
ATOM 5857 O O . VAL A 1 1033 ? 125.863 90.823 167.584 1.00 78.47 1013 VAL A O 1
ATOM 5861 N N . TYR A 1 1034 ? 125.279 89.057 166.305 1.00 77.82 1014 TYR A N 1
ATOM 5862 C CA . TYR A 1 1034 ? 125.677 89.661 165.045 1.00 77.82 1014 TYR A CA 1
ATOM 5863 C C . TYR A 1 1034 ? 124.494 89.714 164.089 1.00 77.82 1014 TYR A C 1
ATOM 5864 O O . TYR A 1 1034 ? 123.538 88.943 164.203 1.00 77.82 1014 TYR A O 1
ATOM 5873 N N . LEU A 1 1035 ? 124.571 90.641 163.138 1.00 78.98 1015 LEU A N 1
ATOM 5874 C CA . LEU A 1 1035 ? 123.597 90.733 162.057 1.00 78.98 1015 LEU A CA 1
ATOM 5875 C C . LEU A 1 1035 ? 124.054 89.813 160.931 1.00 78.98 1015 LEU A C 1
ATOM 5876 O O . LEU A 1 1035 ? 125.060 90.083 160.268 1.00 78.98 1015 LEU A O 1
ATOM 5881 N N . ASN A 1 1036 ? 123.318 88.723 160.719 1.00 85.30 1016 ASN A N 1
ATOM 5882 C CA . ASN A 1 1036 ? 123.689 87.704 159.740 1.00 85.30 1016 ASN A CA 1
ATOM 5883 C C . ASN A 1 1036 ? 122.936 87.993 158.445 1.00 85.30 1016 ASN A C 1
ATOM 5884 O O . ASN A 1 1036 ? 121.879 87.430 158.162 1.00 85.30 1016 ASN A O 1
ATOM 5889 N N . ALA A 1 1037 ? 123.500 88.896 157.651 1.00 89.12 1017 ALA A N 1
ATOM 5890 C CA . ALA A 1 1037 ? 122.909 89.262 156.370 1.00 89.12 1017 ALA A CA 1
ATOM 5891 C C . ALA A 1 1037 ? 123.904 89.049 155.235 1.00 89.12 1017 ALA A C 1
ATOM 5892 O O . ALA A 1 1037 ? 125.109 89.235 155.407 1.00 89.12 1017 ALA A O 1
ATOM 5895 N N . SER B 1 263 ? 121.803 168.689 64.053 1.00 111.13 243 SER B N 1
ATOM 5896 C CA . SER B 1 263 ? 122.860 167.686 64.103 1.00 111.13 243 SER B CA 1
ATOM 5897 C C . SER B 1 263 ? 122.422 166.474 64.918 1.00 111.13 243 SER B C 1
ATOM 5898 O O . SER B 1 263 ? 122.800 165.343 64.617 1.00 111.13 243 SER B O 1
ATOM 5901 N N . LYS B 1 264 ? 121.628 166.722 65.955 1.00 109.55 244 LYS B N 1
ATOM 5902 C CA . LYS B 1 264 ? 121.107 165.654 66.806 1.00 109.55 244 LYS B CA 1
ATOM 5903 C C . LYS B 1 264 ? 119.850 165.080 66.164 1.00 109.55 244 LYS B C 1
ATOM 5904 O O . LYS B 1 264 ? 118.794 165.715 66.158 1.00 109.55 244 LYS B O 1
ATOM 5910 N N . ALA B 1 265 ? 119.960 163.870 65.624 1.00 104.19 245 ALA B N 1
ATOM 5911 C CA . ALA B 1 265 ? 118.855 163.213 64.945 1.00 104.19 245 ALA B CA 1
ATOM 5912 C C . ALA B 1 265 ? 118.428 161.983 65.730 1.00 104.19 245 ALA B C 1
ATOM 5913 O O . ALA B 1 265 ? 119.231 161.368 66.437 1.00 104.19 245 ALA B O 1
ATOM 5915 N N . LEU B 1 266 ? 117.148 161.637 65.605 1.00 101.19 246 LEU B N 1
ATOM 5916 C CA . LEU B 1 266 ? 116.635 160.434 66.245 1.00 101.19 246 LEU B CA 1
ATOM 5917 C C . LEU B 1 266 ? 117.348 159.204 65.700 1.00 101.19 246 LEU B C 1
ATOM 5918 O O . LEU B 1 266 ? 117.758 159.165 64.537 1.00 101.19 246 LEU B O 1
ATOM 5923 N N . GLY B 1 267 ? 117.491 158.201 66.544 1.00 99.84 247 GLY B N 1
ATOM 5924 C CA . GLY B 1 267 ? 118.329 157.051 66.228 1.00 99.84 247 GLY B CA 1
ATOM 5925 C C . GLY B 1 267 ? 119.735 157.216 66.755 1.00 99.84 247 GLY B C 1
ATOM 5926 O O . GLY B 1 267 ? 120.248 156.337 67.446 1.00 99.84 247 GLY B O 1
ATOM 5927 N N . VAL B 1 268 ? 120.373 158.342 66.432 1.00 98.28 248 VAL B N 1
ATOM 5928 C CA . VAL B 1 268 ? 121.649 158.669 67.057 1.00 98.28 248 VAL B CA 1
ATOM 5929 C C . VAL B 1 268 ? 121.450 158.948 68.542 1.00 98.28 248 VAL B C 1
ATOM 5930 O O . VAL B 1 268 ? 122.246 158.513 69.384 1.00 98.28 248 VAL B O 1
ATOM 5934 N N . LEU B 1 269 ? 120.381 159.668 68.889 1.00 96.72 249 LEU B N 1
ATOM 5935 C CA . LEU B 1 269 ? 120.065 159.898 70.295 1.00 96.72 249 LEU B CA 1
ATOM 5936 C C . LEU B 1 269 ? 119.585 158.619 70.971 1.00 96.72 249 LEU B C 1
ATOM 5937 O O . LEU B 1 269 ? 119.939 158.351 72.125 1.00 96.72 249 LEU B O 1
ATOM 5942 N N . LEU B 1 270 ? 118.774 157.822 70.271 1.00 94.87 250 LEU B N 1
ATOM 5943 C CA . LEU B 1 270 ? 118.256 156.590 70.858 1.00 94.87 250 LEU B CA 1
ATOM 5944 C C . LEU B 1 270 ? 119.376 155.602 71.155 1.00 94.87 250 LEU B C 1
ATOM 5945 O O . LEU B 1 270 ? 119.330 154.882 72.159 1.00 94.87 250 LEU B O 1
ATOM 5950 N N . ALA B 1 271 ? 120.391 155.548 70.290 1.00 94.05 251 ALA B N 1
ATOM 5951 C CA . ALA B 1 271 ? 121.490 154.612 70.489 1.00 94.05 251 ALA B CA 1
ATOM 5952 C C . ALA B 1 271 ? 122.403 155.018 71.637 1.00 94.05 251 ALA B C 1
ATOM 5953 O O . ALA B 1 271 ? 123.163 154.180 72.131 1.00 94.05 251 ALA B O 1
ATOM 5955 N N . GLY B 1 272 ? 122.346 156.275 72.074 1.00 93.22 252 GLY B N 1
ATOM 5956 C CA . GLY B 1 272 ? 123.208 156.742 73.131 1.00 93.22 252 GLY B CA 1
ATOM 5957 C C . GLY B 1 272 ? 122.702 156.351 74.501 1.00 93.22 252 GLY B C 1
ATOM 5958 O O . GLY B 1 272 ? 121.713 155.623 74.659 1.00 93.22 252 GLY B O 1
ATOM 5959 N N . PRO B 1 273 ? 123.404 156.835 75.530 1.00 92.99 253 PRO B N 1
ATOM 5960 C CA . PRO B 1 273 ? 123.001 156.502 76.908 1.00 92.99 253 PRO B CA 1
ATOM 5961 C C . PRO B 1 273 ? 121.596 156.959 77.261 1.00 92.99 253 PRO B C 1
ATOM 5962 O O . PRO B 1 273 ? 120.905 156.279 78.030 1.00 92.99 253 PRO B O 1
ATOM 5966 N N . SER B 1 274 ? 121.153 158.092 76.727 1.00 93.51 254 SER B N 1
ATOM 5967 C CA . SER B 1 274 ? 119.822 158.621 77.024 1.00 93.51 254 SER B CA 1
ATOM 5968 C C . SER B 1 274 ? 118.817 158.173 75.964 1.00 93.51 254 SER B C 1
ATOM 5969 O O . SER B 1 274 ? 118.158 158.976 75.306 1.00 93.51 254 SER B O 1
ATOM 5972 N N . GLY B 1 275 ? 118.704 156.857 75.809 1.00 91.53 255 GLY B N 1
ATOM 5973 C CA . GLY B 1 275 ? 117.801 156.296 74.825 1.00 91.53 255 GLY B CA 1
ATOM 5974 C C . GLY B 1 275 ? 116.594 155.612 75.430 1.00 91.53 255 GLY B C 1
ATOM 5975 O O . GLY B 1 275 ? 115.491 155.690 74.883 1.00 91.53 255 GLY B O 1
ATOM 5976 N N . ALA B 1 276 ? 116.788 154.939 76.566 1.00 89.20 256 ALA B N 1
ATOM 5977 C CA . ALA B 1 276 ? 115.697 154.201 77.188 1.00 89.20 256 ALA B CA 1
ATOM 5978 C C . ALA B 1 276 ? 114.702 155.113 77.894 1.00 89.20 256 ALA B C 1
ATOM 5979 O O . ALA B 1 276 ? 113.569 154.691 78.146 1.00 89.20 256 ALA B O 1
ATOM 5981 N N . GLU B 1 277 ? 115.092 156.346 78.218 1.00 93.12 257 GLU B N 1
ATOM 5982 C CA . GLU B 1 277 ? 114.163 157.274 78.850 1.00 93.12 257 GLU B CA 1
ATOM 5983 C C . GLU B 1 277 ? 113.230 157.941 77.849 1.00 93.12 257 GLU B C 1
ATOM 5984 O O . GLU B 1 277 ? 112.328 158.675 78.266 1.00 93.12 257 GLU B O 1
ATOM 5990 N N . ARG B 1 278 ? 113.424 157.709 76.553 1.00 91.32 258 ARG B N 1
ATOM 5991 C CA . ARG B 1 278 ? 112.577 158.283 75.517 1.00 91.32 258 ARG B CA 1
ATOM 5992 C C . ARG B 1 278 ? 111.465 157.344 75.067 1.00 91.32 258 ARG B C 1
ATOM 5993 O O . ARG B 1 278 ? 110.716 157.693 74.150 1.00 91.32 258 ARG B O 1
ATOM 6001 N N . VAL B 1 279 ? 111.340 156.170 75.680 1.00 88.36 259 VAL B N 1
ATOM 6002 C CA . VAL B 1 279 ? 110.318 155.191 75.325 1.00 88.36 259 VAL B CA 1
ATOM 6003 C C . VAL B 1 279 ? 109.424 154.984 76.539 1.00 88.36 259 VAL B C 1
ATOM 6004 O O . VAL B 1 279 ? 109.911 154.665 77.630 1.00 88.36 259 VAL B O 1
ATOM 6008 N N . GLY B 1 280 ? 108.116 155.159 76.350 1.00 87.50 260 GLY B N 1
ATOM 6009 C CA . GLY B 1 280 ? 107.181 155.047 77.446 1.00 87.50 260 GLY B CA 1
ATOM 6010 C C . GLY B 1 280 ? 106.492 153.696 77.516 1.00 87.50 260 GLY B C 1
ATOM 6011 O O . GLY B 1 280 ? 106.364 152.981 76.525 1.00 87.50 260 GLY B O 1
ATOM 6012 N N . LEU B 1 281 ? 106.043 153.354 78.720 1.00 85.85 261 LEU B N 1
ATOM 6013 C CA . LEU B 1 281 ? 105.340 152.109 78.980 1.00 85.85 261 LEU B CA 1
ATOM 6014 C C . LEU B 1 281 ? 103.852 152.378 79.163 1.00 85.85 261 LEU B C 1
ATOM 6015 O O . LEU B 1 281 ? 103.446 153.470 79.572 1.00 85.85 261 LEU B O 1
ATOM 6020 N N . LYS B 1 282 ? 103.039 151.367 78.847 1.00 87.37 262 LYS B N 1
ATOM 6021 C CA . LYS B 1 282 ? 101.592 151.510 78.972 1.00 87.37 262 LYS B CA 1
ATOM 6022 C C . LYS B 1 282 ? 101.177 151.711 80.424 1.00 87.37 262 LYS B C 1
ATOM 6023 O O . LYS B 1 282 ? 100.304 152.535 80.720 1.00 87.37 262 LYS B O 1
ATOM 6029 N N . GLN B 1 283 ? 101.791 150.967 81.344 1.00 84.08 263 GLN B N 1
ATOM 6030 C CA . GLN B 1 283 ? 101.449 151.075 82.756 1.00 84.08 263 GLN B CA 1
ATOM 6031 C C . GLN B 1 283 ? 101.970 152.353 83.398 1.00 84.08 263 GLN B C 1
ATOM 6032 O O . GLN B 1 283 ? 101.546 152.681 84.510 1.00 84.08 263 GLN B O 1
ATOM 6038 N N . GLY B 1 284 ? 102.868 153.076 82.734 1.00 86.09 264 GLY B N 1
ATOM 6039 C CA . GLY B 1 284 ? 103.437 154.280 83.304 1.00 86.09 264 GLY B CA 1
ATOM 6040 C C . GLY B 1 284 ? 104.948 154.235 83.373 1.00 86.09 264 GLY B C 1
ATOM 6041 O O . GLY B 1 284 ? 105.541 153.154 83.430 1.00 86.09 264 GLY B O 1
ATOM 6042 N N . GLY B 1 285 ? 105.584 155.401 83.368 1.00 86.05 265 GLY B N 1
ATOM 6043 C CA . GLY B 1 285 ? 107.027 155.466 83.401 1.00 86.05 265 GLY B CA 1
ATOM 6044 C C . GLY B 1 285 ? 107.651 155.192 82.045 1.00 86.05 265 GLY B C 1
ATOM 6045 O O . GLY B 1 285 ? 107.002 155.236 80.997 1.00 86.05 265 GLY B O 1
ATOM 6046 N N . THR B 1 286 ? 108.949 154.903 82.079 1.00 86.56 266 THR B N 1
ATOM 6047 C CA . THR B 1 286 ? 109.732 154.654 80.879 1.00 86.56 266 THR B CA 1
ATOM 6048 C C . THR B 1 286 ? 110.421 153.300 80.987 1.00 86.56 266 THR B C 1
ATOM 6049 O O . THR B 1 286 ? 110.389 152.639 82.028 1.00 86.56 266 THR B O 1
ATOM 6053 N N . VAL B 1 287 ? 111.050 152.892 79.882 1.00 85.15 267 VAL B N 1
ATOM 6054 C CA . VAL B 1 287 ? 111.798 151.639 79.864 1.00 85.15 267 VAL B CA 1
ATOM 6055 C C . VAL B 1 287 ? 113.014 151.722 80.778 1.00 85.15 267 VAL B C 1
ATOM 6056 O O . VAL B 1 287 ? 113.390 150.730 81.414 1.00 85.15 267 VAL B O 1
ATOM 6060 N N . GLN B 1 288 ? 113.642 152.898 80.866 1.00 85.95 268 GLN B N 1
ATOM 6061 C CA . GLN B 1 288 ? 114.814 153.056 81.723 1.00 85.95 268 GLN B CA 1
ATOM 6062 C C . GLN B 1 288 ? 114.472 152.804 83.186 1.00 85.95 268 GLN B C 1
ATOM 6063 O O . GLN B 1 288 ? 115.273 152.222 83.927 1.00 85.95 268 GLN B O 1
ATOM 6069 N N . ASP B 1 289 ? 113.289 153.241 83.623 1.00 87.04 269 ASP B N 1
ATOM 6070 C CA . ASP B 1 289 ? 112.889 153.031 85.010 1.00 87.04 269 ASP B CA 1
ATOM 6071 C C . ASP B 1 289 ? 112.756 151.548 85.334 1.00 87.04 269 ASP B C 1
ATOM 6072 O O . ASP B 1 289 ? 113.034 151.127 86.463 1.00 87.04 269 ASP B O 1
ATOM 6077 N N . ALA B 1 290 ? 112.334 150.742 84.359 1.00 84.10 270 ALA B N 1
ATOM 6078 C CA . ALA B 1 290 ? 112.096 149.326 84.619 1.00 84.10 270 ALA B CA 1
ATOM 6079 C C . ALA B 1 290 ? 113.399 148.540 84.717 1.00 84.10 270 ALA B C 1
ATOM 6080 O O . ALA B 1 290 ? 113.519 147.636 85.551 1.00 84.10 270 ALA B O 1
ATOM 6082 N N . ILE B 1 291 ? 114.380 148.863 83.882 1.00 83.10 271 ILE B N 1
ATOM 6083 C CA . ILE B 1 291 ? 115.625 148.105 83.812 1.00 83.10 271 ILE B CA 1
ATOM 6084 C C . ILE B 1 291 ? 116.657 148.767 84.715 1.00 83.10 271 ILE B C 1
ATOM 6085 O O . ILE B 1 291 ? 116.974 149.949 84.547 1.00 83.10 271 ILE B O 1
ATOM 6090 N N . ASN B 1 292 ? 117.190 148.004 85.674 1.00 83.97 272 ASN B N 1
ATOM 6091 C CA . ASN B 1 292 ? 118.143 148.551 86.633 1.00 83.97 272 ASN B CA 1
ATOM 6092 C C . ASN B 1 292 ? 119.275 147.574 86.945 1.00 83.97 272 ASN B C 1
ATOM 6093 O O . ASN B 1 292 ? 119.811 147.581 88.058 1.00 83.97 272 ASN B O 1
ATOM 6098 N N . TRP B 1 293 ? 119.661 146.737 85.985 1.00 81.30 273 TRP B N 1
ATOM 6099 C CA . TRP B 1 293 ? 120.741 145.782 86.188 1.00 81.30 273 TRP B CA 1
ATOM 6100 C C . TRP B 1 293 ? 121.675 145.793 84.985 1.00 81.30 273 TRP B C 1
ATOM 6101 O O . TRP B 1 293 ? 121.383 146.386 83.944 1.00 81.30 273 TRP B O 1
ATOM 6112 N N . LEU B 1 294 ? 122.814 145.123 85.143 1.00 82.43 274 LEU B N 1
ATOM 6113 C CA . LEU B 1 294 ? 123.837 145.035 84.115 1.00 82.43 274 LEU B CA 1
ATOM 6114 C C . LEU B 1 294 ? 124.069 143.579 83.731 1.00 82.43 274 LEU B C 1
ATOM 6115 O O . LEU B 1 294 ? 123.838 142.661 84.522 1.00 82.43 274 LEU B O 1
ATOM 6120 N N . THR B 1 295 ? 124.530 143.378 82.499 1.00 84.98 275 THR B N 1
ATOM 6121 C CA . THR B 1 295 ? 124.819 142.052 81.975 1.00 84.98 275 THR B CA 1
ATOM 6122 C C . THR B 1 295 ? 126.217 142.036 81.371 1.00 84.98 275 THR B C 1
ATOM 6123 O O . THR B 1 295 ? 126.823 143.081 81.126 1.00 84.98 275 THR B O 1
ATOM 6127 N N . PHE B 1 296 ? 126.727 140.824 81.138 1.00 85.93 276 PHE B N 1
ATOM 6128 C CA . PHE B 1 296 ? 127.982 140.683 80.406 1.00 85.93 276 PHE B CA 1
ATOM 6129 C C . PHE B 1 296 ? 127.822 141.090 78.948 1.00 85.93 276 PHE B C 1
ATOM 6130 O O . PHE B 1 296 ? 128.753 141.643 78.354 1.00 85.93 276 PHE B O 1
ATOM 6138 N N . ASP B 1 297 ? 126.655 140.821 78.357 1.00 89.90 277 ASP B N 1
ATOM 6139 C CA . ASP B 1 297 ? 126.398 141.222 76.979 1.00 89.90 277 ASP B CA 1
ATOM 6140 C C . ASP B 1 297 ? 126.331 142.734 76.819 1.00 89.90 277 ASP B C 1
ATOM 6141 O O . ASP B 1 297 ? 126.441 143.230 75.693 1.00 89.90 277 ASP B O 1
ATOM 6146 N N . SER B 1 298 ? 126.148 143.476 77.914 1.00 88.29 278 SER B N 1
ATOM 6147 C CA . SER B 1 298 ? 126.141 144.932 77.842 1.00 88.29 278 SER B CA 1
ATOM 6148 C C . SER B 1 298 ? 127.511 145.502 77.504 1.00 88.29 278 SER B C 1
ATOM 6149 O O . SER B 1 298 ? 127.605 146.674 77.127 1.00 88.29 278 SER B O 1
ATOM 6152 N N . PHE B 1 299 ? 128.572 144.707 77.634 1.00 89.42 279 PHE B N 1
ATOM 6153 C CA . PHE B 1 299 ? 129.925 145.145 77.324 1.00 89.42 279 PHE B CA 1
ATOM 6154 C C . PHE B 1 299 ? 130.511 144.419 76.120 1.00 89.42 279 PHE B C 1
ATOM 6155 O O . PHE B 1 299 ? 131.698 144.590 75.824 1.00 89.42 279 PHE B O 1
ATOM 6163 N N . ASP B 1 300 ? 129.706 143.613 75.424 1.00 93.78 280 ASP B N 1
ATOM 6164 C CA . ASP B 1 300 ? 130.130 142.882 74.230 1.00 93.78 280 ASP B CA 1
ATOM 6165 C C . ASP B 1 300 ? 131.309 141.958 74.541 1.00 93.78 280 ASP B C 1
ATOM 6166 O O . ASP B 1 300 ? 132.399 142.077 73.978 1.00 93.78 280 ASP B O 1
ATOM 6171 N N . ILE B 1 301 ? 131.067 141.024 75.453 1.00 91.29 281 ILE B N 1
ATOM 6172 C CA . ILE B 1 301 ? 132.076 140.058 75.867 1.00 91.29 281 ILE B CA 1
ATOM 6173 C C . ILE B 1 301 ? 131.909 138.789 75.043 1.00 91.29 281 ILE B C 1
ATOM 6174 O O . ILE B 1 301 ? 130.807 138.233 74.958 1.00 91.29 281 ILE B O 1
ATOM 6179 N N . VAL B 1 302 ? 133.001 138.335 74.432 1.00 92.84 282 VAL B N 1
ATOM 6180 C CA . VAL B 1 302 ? 132.971 137.125 73.617 1.00 92.84 282 VAL B CA 1
ATOM 6181 C C . VAL B 1 302 ? 132.633 135.938 74.510 1.00 92.84 282 VAL B C 1
ATOM 6182 O O . VAL B 1 302 ? 133.313 135.682 75.510 1.00 92.84 282 VAL B O 1
ATOM 6186 N N . LYS B 1 303 ? 131.580 135.204 74.150 1.00 92.14 283 LYS B N 1
ATOM 6187 C CA . LYS B 1 303 ? 131.036 134.153 75.001 1.00 92.14 283 LYS B CA 1
ATOM 6188 C C . LYS B 1 303 ? 130.974 132.798 74.301 1.00 92.14 283 LYS B C 1
ATOM 6189 O O . LYS B 1 303 ? 130.083 131.993 74.580 1.00 92.14 283 LYS B O 1
ATOM 6195 N N . ASP B 1 304 ? 131.911 132.526 73.397 1.00 97.16 284 ASP B N 1
ATOM 6196 C CA . ASP B 1 304 ? 132.028 131.206 72.792 1.00 97.16 284 ASP B CA 1
ATOM 6197 C C . ASP B 1 304 ? 133.301 130.477 73.206 1.00 97.16 284 ASP B C 1
ATOM 6198 O O . ASP B 1 304 ? 133.572 129.389 72.690 1.00 97.16 284 ASP B O 1
ATOM 6203 N N . GLY B 1 305 ? 134.082 131.047 74.121 1.00 96.08 285 GLY B N 1
ATOM 6204 C CA . GLY B 1 305 ? 135.297 130.415 74.591 1.00 96.08 285 GLY B CA 1
ATOM 6205 C C . GLY B 1 305 ? 136.487 130.529 73.667 1.00 96.08 285 GLY B C 1
ATOM 6206 O O . GLY B 1 305 ? 137.510 129.883 73.921 1.00 96.08 285 GLY B O 1
ATOM 6207 N N . SER B 1 306 ? 136.393 131.328 72.609 1.00 96.22 286 SER B N 1
ATOM 6208 C CA . SER B 1 306 ? 137.456 131.441 71.620 1.00 96.22 286 SER B CA 1
ATOM 6209 C C . SER B 1 306 ? 138.412 132.596 71.887 1.00 96.22 286 SER B C 1
ATOM 6210 O O . SER B 1 306 ? 139.321 132.823 71.082 1.00 96.22 286 SER B O 1
ATOM 6213 N N . LYS B 1 307 ? 138.239 133.329 72.985 1.00 94.00 287 LYS B N 1
ATOM 6214 C CA . LYS B 1 307 ? 139.081 134.480 73.274 1.00 94.00 287 LYS B CA 1
ATOM 6215 C C . LYS B 1 307 ? 139.188 134.672 74.779 1.00 94.00 287 LYS B C 1
ATOM 6216 O O . LYS B 1 307 ? 138.219 134.457 75.511 1.00 94.00 287 LYS B O 1
ATOM 6222 N N . ASP B 1 308 ? 140.373 135.073 75.234 1.00 92.13 288 ASP B N 1
ATOM 6223 C CA . ASP B 1 308 ? 140.578 135.372 76.644 1.00 92.13 288 ASP B CA 1
ATOM 6224 C C . ASP B 1 308 ? 139.890 136.684 77.001 1.00 92.13 288 ASP B C 1
ATOM 6225 O O . ASP B 1 308 ? 140.183 137.731 76.415 1.00 92.13 288 ASP B O 1
ATOM 6230 N N . VAL B 1 309 ? 138.976 136.629 77.968 1.00 89.13 289 VAL B N 1
ATOM 6231 C CA . VAL B 1 309 ? 138.170 137.789 78.334 1.00 89.13 289 VAL B CA 1
ATOM 6232 C C . VAL B 1 309 ? 138.387 138.132 79.801 1.00 89.13 289 VAL B C 1
ATOM 6233 O O . VAL B 1 309 ? 137.481 138.639 80.471 1.00 89.13 289 VAL B O 1
ATOM 6237 N N . THR B 1 310 ? 139.591 137.860 80.308 1.00 88.05 290 THR B N 1
ATOM 6238 C CA . THR B 1 310 ? 139.886 138.139 81.711 1.00 88.05 290 THR B CA 1
ATOM 6239 C C . THR B 1 310 ? 139.790 139.630 82.012 1.00 88.05 290 THR B C 1
ATOM 6240 O O . THR B 1 310 ? 139.229 140.029 83.040 1.00 88.05 290 THR B O 1
ATOM 6244 N N . ALA B 1 311 ? 140.324 140.471 81.124 1.00 88.82 291 ALA B N 1
ATOM 6245 C CA . ALA B 1 311 ? 140.306 141.910 81.369 1.00 88.82 291 ALA B CA 1
ATOM 6246 C C . ALA B 1 311 ? 138.922 142.501 81.128 1.00 88.82 291 ALA B C 1
ATOM 6247 O O . ALA B 1 311 ? 138.539 143.478 81.783 1.00 88.82 291 ALA B O 1
ATOM 6249 N N . ASP B 1 312 ? 138.163 141.933 80.188 1.00 90.51 292 ASP B N 1
ATOM 6250 C CA . ASP B 1 312 ? 136.825 142.448 79.910 1.00 90.51 292 ASP B CA 1
ATOM 6251 C C . ASP B 1 312 ? 135.895 142.249 81.100 1.00 90.51 292 ASP B C 1
ATOM 6252 O O . ASP B 1 312 ? 135.123 143.149 81.451 1.00 90.51 292 ASP B O 1
ATOM 6257 N N . ILE B 1 313 ? 135.950 141.075 81.731 1.00 86.34 293 ILE B N 1
ATOM 6258 C CA . ILE B 1 313 ? 135.150 140.836 82.928 1.00 86.34 293 ILE B CA 1
ATOM 6259 C C . ILE B 1 313 ? 135.594 141.762 84.053 1.00 86.34 293 ILE B C 1
ATOM 6260 O O . ILE B 1 313 ? 134.773 142.241 84.845 1.00 86.34 293 ILE B O 1
ATOM 6265 N N . MET B 1 314 ? 136.898 142.037 84.133 1.00 86.60 294 MET B N 1
ATOM 6266 C CA . MET B 1 314 ? 137.408 142.977 85.125 1.00 86.60 294 MET B CA 1
ATOM 6267 C C . MET B 1 314 ? 136.803 144.364 84.939 1.00 86.60 294 MET B C 1
ATOM 6268 O O . MET B 1 314 ? 136.413 145.015 85.916 1.00 86.60 294 MET B O 1
ATOM 6273 N N . ALA B 1 315 ? 136.718 144.833 83.693 1.00 85.60 295 ALA B N 1
ATOM 6274 C CA . ALA B 1 315 ? 136.136 146.146 83.434 1.00 85.60 295 ALA B CA 1
ATOM 6275 C C . ALA B 1 315 ? 134.653 146.176 83.780 1.00 85.60 295 ALA B C 1
ATOM 6276 O O . ALA B 1 315 ? 134.147 147.183 84.288 1.00 85.60 295 ALA B O 1
ATOM 6278 N N . ALA B 1 316 ? 133.936 145.084 83.502 1.00 85.41 296 ALA B N 1
ATOM 6279 C CA . ALA B 1 316 ? 132.504 145.044 83.779 1.00 85.41 296 ALA B CA 1
ATOM 6280 C C . ALA B 1 316 ? 132.219 145.138 85.273 1.00 85.41 296 ALA B C 1
ATOM 6281 O O . ALA B 1 316 ? 131.296 145.845 85.693 1.00 85.41 296 ALA B O 1
ATOM 6283 N N . CYS B 1 317 ? 132.996 144.426 86.092 1.00 86.34 297 CYS B N 1
ATOM 6284 C CA . CYS B 1 317 ? 132.764 144.441 87.533 1.00 86.34 297 CYS B CA 1
ATOM 6285 C C . CYS B 1 317 ? 133.060 145.806 88.140 1.00 86.34 297 CYS B C 1
ATOM 6286 O O . CYS B 1 317 ? 132.395 146.211 89.100 1.00 86.34 297 CYS B O 1
ATOM 6289 N N . VAL B 1 318 ? 134.051 146.522 87.605 1.00 85.13 298 VAL B N 1
ATOM 6290 C CA . VAL B 1 318 ? 134.387 147.841 88.133 1.00 85.13 298 VAL B CA 1
ATOM 6291 C C . VAL B 1 318 ? 133.237 148.818 87.913 1.00 85.13 298 VAL B C 1
ATOM 6292 O O . VAL B 1 318 ? 132.878 149.587 88.813 1.00 85.13 298 VAL B O 1
ATOM 6296 N N . VAL B 1 319 ? 132.638 148.799 86.721 1.00 83.41 299 VAL B N 1
ATOM 6297 C CA . VAL B 1 319 ? 131.535 149.709 86.424 1.00 83.41 299 VAL B CA 1
ATOM 6298 C C . VAL B 1 319 ? 130.332 149.405 87.310 1.00 83.41 299 VAL B C 1
ATOM 6299 O O . VAL B 1 319 ? 129.685 150.319 87.835 1.00 83.41 299 VAL B O 1
ATOM 6303 N N . ALA B 1 320 ? 130.014 148.121 87.492 1.00 83.01 300 ALA B N 1
ATOM 6304 C CA . ALA B 1 320 ? 128.866 147.751 88.313 1.00 83.01 300 ALA B CA 1
ATOM 6305 C C . ALA B 1 320 ? 129.062 148.166 89.766 1.00 83.01 300 ALA B C 1
ATOM 6306 O O . ALA B 1 320 ? 128.115 148.614 90.423 1.00 83.01 300 ALA B O 1
ATOM 6308 N N . ASN B 1 321 ? 130.282 148.017 90.287 1.00 83.94 301 ASN B N 1
ATOM 6309 C CA . ASN B 1 321 ? 130.550 148.411 91.667 1.00 83.94 301 ASN B CA 1
ATOM 6310 C C . ASN B 1 321 ? 130.382 149.914 91.856 1.00 83.94 301 ASN B C 1
ATOM 6311 O O . ASN B 1 321 ? 129.839 150.361 92.873 1.00 83.94 301 ASN B O 1
ATOM 6316 N N . ASP B 1 322 ? 130.851 150.709 90.892 1.00 87.21 302 ASP B N 1
ATOM 6317 C CA . ASP B 1 322 ? 130.717 152.158 90.993 1.00 87.21 302 ASP B CA 1
ATOM 6318 C C . ASP B 1 322 ? 129.254 152.582 90.992 1.00 87.21 302 ASP B C 1
ATOM 6319 O O . ASP B 1 322 ? 128.856 153.458 91.767 1.00 87.21 302 ASP B O 1
ATOM 6324 N N . LEU B 1 323 ? 128.442 151.976 90.130 1.00 84.23 303 LEU B N 1
ATOM 6325 C CA . LEU B 1 323 ? 127.027 152.307 90.039 1.00 84.23 303 LEU B CA 1
ATOM 6326 C C . LEU B 1 323 ? 126.172 151.565 91.057 1.00 84.23 303 LEU B C 1
ATOM 6327 O O . LEU B 1 323 ? 125.000 151.914 91.228 1.00 84.23 303 LEU B O 1
ATOM 6332 N N . GLY B 1 324 ? 126.724 150.563 91.734 1.00 83.36 304 GLY B N 1
ATOM 6333 C CA . GLY B 1 324 ? 125.969 149.807 92.719 1.00 83.36 304 GLY B CA 1
ATOM 6334 C C . GLY B 1 324 ? 124.830 148.990 92.148 1.00 83.36 304 GLY B C 1
ATOM 6335 O O . GLY B 1 324 ? 123.739 148.964 92.733 1.00 83.36 304 GLY B O 1
ATOM 6336 N N . LEU B 1 325 ? 125.054 148.319 91.025 1.00 81.31 305 LEU B N 1
ATOM 6337 C CA . LEU B 1 325 ? 124.033 147.519 90.365 1.00 81.31 305 LEU B CA 1
ATOM 6338 C C . LEU B 1 325 ? 124.379 146.037 90.451 1.00 81.31 305 LEU B C 1
ATOM 6339 O O . LEU B 1 325 ? 125.497 145.649 90.799 1.00 81.31 305 LEU B O 1
ATOM 6344 N N . ASP B 1 326 ? 123.394 145.209 90.126 1.00 82.91 306 ASP B N 1
ATOM 6345 C CA . ASP B 1 326 ? 123.555 143.764 90.081 1.00 82.91 306 ASP B CA 1
ATOM 6346 C C . ASP B 1 326 ? 124.003 143.324 88.692 1.00 82.91 306 ASP B C 1
ATOM 6347 O O . ASP B 1 326 ? 123.798 144.021 87.696 1.00 82.91 306 ASP B O 1
ATOM 6352 N N . ILE B 1 327 ? 124.620 142.148 88.639 1.00 81.77 307 ILE B N 1
ATOM 6353 C CA . ILE B 1 327 ? 125.083 141.550 87.392 1.00 81.77 307 ILE B CA 1
ATOM 6354 C C . ILE B 1 327 ? 124.258 140.299 87.128 1.00 81.77 307 ILE B C 1
ATOM 6355 O O . ILE B 1 327 ? 124.148 139.425 87.995 1.00 81.77 307 ILE B O 1
ATOM 6360 N N . LYS B 1 328 ? 123.680 140.216 85.932 1.00 82.81 308 LYS B N 1
ATOM 6361 C CA . LYS B 1 328 ? 122.850 139.088 85.532 1.00 82.81 308 LYS B CA 1
ATOM 6362 C C . LYS B 1 328 ? 123.332 138.566 84.189 1.00 82.81 308 LYS B C 1
ATOM 6363 O O . LYS B 1 328 ? 123.485 139.339 83.239 1.00 82.81 308 LYS B O 1
ATOM 6369 N N . GLN B 1 329 ? 123.566 137.258 84.110 1.00 83.16 309 GLN B N 1
ATOM 6370 C CA . GLN B 1 329 ? 123.999 136.629 82.868 1.00 83.16 309 GLN B CA 1
ATOM 6371 C C . GLN B 1 329 ? 123.657 135.150 82.946 1.00 83.16 309 GLN B C 1
ATOM 6372 O O . GLN B 1 329 ? 124.087 134.467 83.879 1.00 83.16 309 GLN B O 1
ATOM 6378 N N . ASN B 1 330 ? 122.890 134.659 81.972 1.00 83.68 310 ASN B N 1
ATOM 6379 C CA . ASN B 1 330 ? 122.343 133.310 82.039 1.00 83.68 310 ASN B CA 1
ATOM 6380 C C . ASN B 1 330 ? 122.786 132.414 80.889 1.00 83.68 310 ASN B C 1
ATOM 6381 O O . ASN B 1 330 ? 122.182 131.356 80.679 1.00 83.68 310 ASN B O 1
ATOM 6386 N N . ASP B 1 331 ? 123.822 132.795 80.145 1.00 87.30 311 ASP B N 1
ATOM 6387 C CA . ASP B 1 331 ? 124.316 131.960 79.059 1.00 87.30 311 ASP B CA 1
ATOM 6388 C C . ASP B 1 331 ? 125.722 132.406 78.688 1.00 87.30 311 ASP B C 1
ATOM 6389 O O . ASP B 1 331 ? 126.176 133.483 79.081 1.00 87.30 311 ASP B O 1
ATOM 6394 N N . GLY B 1 332 ? 126.401 131.562 77.927 1.00 87.01 312 GLY B N 1
ATOM 6395 C CA . GLY B 1 332 ? 127.718 131.866 77.414 1.00 87.01 312 GLY B CA 1
ATOM 6396 C C . GLY B 1 332 ? 128.808 131.096 78.144 1.00 87.01 312 GLY B C 1
ATOM 6397 O O . GLY B 1 332 ? 128.663 130.682 79.297 1.00 87.01 312 GLY B O 1
ATOM 6398 N N . THR B 1 333 ? 129.923 130.905 77.441 1.00 89.13 313 THR B N 1
ATOM 6399 C CA . THR B 1 333 ? 131.108 130.260 77.989 1.00 89.13 313 THR B CA 1
ATOM 6400 C C . THR B 1 333 ? 132.299 131.185 77.788 1.00 89.13 313 THR B C 1
ATOM 6401 O O . THR B 1 333 ? 132.513 131.693 76.683 1.00 89.13 313 THR B O 1
ATOM 6405 N N . TYR B 1 334 ? 133.070 131.400 78.850 1.00 88.60 314 TYR B N 1
ATOM 6406 C CA . TYR B 1 334 ? 134.139 132.388 78.848 1.00 88.60 314 TYR B CA 1
ATOM 6407 C C . TYR B 1 334 ? 135.462 131.734 79.218 1.00 88.60 314 TYR B C 1
ATOM 6408 O O . TYR B 1 334 ? 135.523 130.909 80.134 1.00 88.60 314 TYR B O 1
ATOM 6417 N N . LEU B 1 335 ? 136.516 132.109 78.500 1.00 86.84 315 LEU B N 1
ATOM 6418 C CA . LEU B 1 335 ? 137.865 131.627 78.757 1.00 86.84 315 LEU B CA 1
ATOM 6419 C C . LEU B 1 335 ? 138.641 132.688 79.524 1.00 86.84 315 LEU B C 1
ATOM 6420 O O . LEU B 1 335 ? 138.708 133.844 79.095 1.00 86.84 315 LEU B O 1
ATOM 6425 N N . VAL B 1 336 ? 139.226 132.296 80.653 1.00 86.65 316 VAL B N 1
ATOM 6426 C CA . VAL B 1 336 ? 139.952 133.212 81.523 1.00 86.65 316 VAL B CA 1
ATOM 6427 C C . VAL B 1 336 ? 141.301 132.601 81.870 1.00 86.65 316 VAL B C 1
ATOM 6428 O O . VAL B 1 336 ? 141.448 131.375 81.908 1.00 86.65 316 VAL B O 1
ATOM 6432 N N . SER B 1 337 ? 142.287 133.461 82.124 1.00 88.37 317 SER B N 1
ATOM 6433 C CA . SER B 1 337 ? 143.634 133.035 82.475 1.00 88.37 317 SER B CA 1
ATOM 6434 C C . SER B 1 337 ? 144.265 134.092 83.371 1.00 88.37 317 SER B C 1
ATOM 6435 O O . SER B 1 337 ? 143.704 135.171 83.586 1.00 88.37 317 SER B O 1
ATOM 6438 N N . GLY B 1 338 ? 145.446 133.778 83.896 1.00 86.68 318 GLY B N 1
ATOM 6439 C CA . GLY B 1 338 ? 146.148 134.704 84.761 1.00 86.68 318 GLY B CA 1
ATOM 6440 C C . GLY B 1 338 ? 145.687 134.607 86.205 1.00 86.68 318 GLY B C 1
ATOM 6441 O O . GLY B 1 338 ? 145.174 133.582 86.664 1.00 86.68 318 GLY B O 1
ATOM 6442 N N . ASN B 1 339 ? 145.884 135.705 86.933 1.00 86.70 319 ASN B N 1
ATOM 6443 C CA . ASN B 1 339 ? 145.496 135.805 88.340 1.00 86.70 319 ASN B CA 1
ATOM 6444 C C . ASN B 1 339 ? 144.743 137.108 88.591 1.00 86.70 319 ASN B C 1
ATOM 6445 O O . ASN B 1 339 ? 145.233 138.000 89.295 1.00 86.70 319 ASN B O 1
ATOM 6450 N N . PRO B 1 340 ? 143.539 137.247 88.043 1.00 84.32 320 PRO B N 1
ATOM 6451 C CA . PRO B 1 340 ? 142.742 138.447 88.308 1.00 84.32 320 PRO B CA 1
ATOM 6452 C C . PRO B 1 340 ? 142.058 138.378 89.666 1.00 84.32 320 PRO B C 1
ATOM 6453 O O . PRO B 1 340 ? 141.945 137.322 90.288 1.00 84.32 320 PRO B O 1
ATOM 6457 N N . VAL B 1 341 ? 141.598 139.540 90.121 1.00 81.44 321 VAL B N 1
ATOM 6458 C CA . VAL B 1 341 ? 140.817 139.659 91.350 1.00 81.44 321 VAL B CA 1
ATOM 6459 C C . VAL B 1 341 ? 139.573 140.466 90.999 1.00 81.44 321 VAL B C 1
ATOM 6460 O O . VAL B 1 341 ? 139.623 141.699 90.940 1.00 81.44 321 VAL B O 1
ATOM 6464 N N . TRP B 1 342 ? 138.457 139.778 90.763 1.00 81.31 322 TRP B N 1
ATOM 6465 C CA . TRP B 1 342 ? 137.207 140.445 90.422 1.00 81.31 322 TRP B CA 1
ATOM 6466 C C . TRP B 1 342 ? 136.429 140.760 91.691 1.00 81.31 322 TRP B C 1
ATOM 6467 O O . TRP B 1 342 ? 135.975 139.829 92.370 1.00 81.31 322 TRP B O 1
ATOM 6478 N N . PRO B 1 343 ? 136.245 142.030 92.048 1.00 80.01 323 PRO B N 1
ATOM 6479 C CA . PRO B 1 343 ? 135.458 142.360 93.240 1.00 80.01 323 PRO B CA 1
ATOM 6480 C C . PRO B 1 343 ? 133.992 142.590 92.913 1.00 80.01 323 PRO B C 1
ATOM 6481 O O . PRO B 1 343 ? 133.636 143.215 91.912 1.00 80.01 323 PRO B O 1
ATOM 6485 N N . VAL B 1 344 ? 133.127 142.066 93.778 1.00 79.14 324 VAL B N 1
ATOM 6486 C CA . VAL B 1 344 ? 131.683 142.208 93.639 1.00 79.14 324 VAL B CA 1
ATOM 6487 C C . VAL B 1 344 ? 131.132 142.705 94.968 1.00 79.14 324 VAL B C 1
ATOM 6488 O O . VAL B 1 344 ? 131.337 142.065 96.006 1.00 79.14 324 VAL B O 1
ATOM 6492 N N . TYR B 1 345 ? 130.435 143.839 94.938 1.00 79.49 325 TYR B N 1
ATOM 6493 C CA . TYR B 1 345 ? 129.875 144.442 96.138 1.00 79.49 325 TYR B CA 1
ATOM 6494 C C . TYR B 1 345 ? 128.371 144.246 96.260 1.00 79.49 325 TYR B C 1
ATOM 6495 O O . TYR B 1 345 ? 127.784 144.675 97.258 1.00 79.49 325 TYR B O 1
ATOM 6504 N N . ASN B 1 346 ? 127.734 143.607 95.282 1.00 79.06 326 ASN B N 1
ATOM 6505 C CA . ASN B 1 346 ? 126.285 143.452 95.261 1.00 79.06 326 ASN B CA 1
ATOM 6506 C C . ASN B 1 346 ? 125.961 142.044 94.774 1.00 79.06 326 ASN B C 1
ATOM 6507 O O . ASN B 1 346 ? 126.827 141.165 94.734 1.00 79.06 326 ASN B O 1
ATOM 6512 N N . SER B 1 347 ? 124.699 141.826 94.415 1.00 76.67 327 SER B N 1
ATOM 6513 C CA . SER B 1 347 ? 124.253 140.516 93.968 1.00 76.67 327 SER B CA 1
ATOM 6514 C C . SER B 1 347 ? 124.921 140.134 92.650 1.00 76.67 327 SER B C 1
ATOM 6515 O O . SER B 1 347 ? 125.324 140.984 91.853 1.00 76.67 327 SER B O 1
ATOM 6518 N N . LEU B 1 348 ? 125.036 138.826 92.430 1.00 77.10 328 LEU B N 1
ATOM 6519 C CA . LEU B 1 348 ? 125.681 138.298 91.233 1.00 77.10 328 LEU B CA 1
ATOM 6520 C C . LEU B 1 348 ? 124.970 137.019 90.824 1.00 77.10 328 LEU B C 1
ATOM 6521 O O . LEU B 1 348 ? 124.961 136.046 91.583 1.00 77.10 328 LEU B O 1
ATOM 6526 N N . ASP B 1 349 ? 124.377 137.022 89.633 1.00 80.58 329 ASP B N 1
ATOM 6527 C CA . ASP B 1 349 ? 123.620 135.890 89.114 1.00 80.58 329 ASP B CA 1
ATOM 6528 C C . ASP B 1 349 ? 124.311 135.372 87.860 1.00 80.58 329 ASP B C 1
ATOM 6529 O O . ASP B 1 349 ? 124.325 136.053 86.829 1.00 80.58 329 ASP B O 1
ATOM 6534 N N . LEU B 1 350 ? 124.874 134.166 87.946 1.00 76.94 330 LEU B N 1
ATOM 6535 C CA . LEU B 1 350 ? 125.561 133.540 86.823 1.00 76.94 330 LEU B CA 1
ATOM 6536 C C . LEU B 1 350 ? 125.039 132.131 86.572 1.00 76.94 330 LEU B C 1
ATOM 6537 O O . LEU B 1 350 ? 125.765 131.278 86.056 1.00 76.94 330 LEU B O 1
ATOM 6542 N N . ASN B 1 351 ? 123.785 131.871 86.935 1.00 75.57 331 ASN B N 1
ATOM 6543 C CA . ASN B 1 351 ? 123.189 130.559 86.714 1.00 75.57 331 ASN B CA 1
ATOM 6544 C C . ASN B 1 351 ? 123.026 130.316 85.218 1.00 75.57 331 ASN B C 1
ATOM 6545 O O . ASN B 1 351 ? 122.270 131.024 84.546 1.00 75.57 331 ASN B O 1
ATOM 6550 N N . GLY B 1 352 ? 123.737 129.318 84.700 1.00 77.39 332 GLY B N 1
ATOM 6551 C CA . GLY B 1 352 ? 123.755 129.036 83.281 1.00 77.39 332 GLY B CA 1
ATOM 6552 C C . GLY B 1 352 ? 125.013 129.467 82.559 1.00 77.39 332 GLY B C 1
ATOM 6553 O O . GLY B 1 352 ? 125.094 129.296 81.338 1.00 77.39 332 GLY B O 1
ATOM 6554 N N . VAL B 1 353 ? 125.993 130.016 83.271 1.00 79.02 333 VAL B N 1
ATOM 6555 C CA . VAL B 1 353 ? 127.242 130.487 82.687 1.00 79.02 333 VAL B CA 1
ATOM 6556 C C . VAL B 1 353 ? 128.339 129.490 83.025 1.00 79.02 333 VAL B C 1
ATOM 6557 O O . VAL B 1 353 ? 128.433 129.017 84.163 1.00 79.02 333 VAL B O 1
ATOM 6561 N N . THR B 1 354 ? 129.162 129.163 82.034 1.00 81.35 334 THR B N 1
ATOM 6562 C CA . THR B 1 354 ? 130.291 128.260 82.208 1.00 81.35 334 THR B CA 1
ATOM 6563 C C . THR B 1 354 ? 131.587 129.043 82.061 1.00 81.35 334 THR B C 1
ATOM 6564 O O . THR B 1 354 ? 131.775 129.761 81.074 1.00 81.35 334 THR B O 1
ATOM 6568 N N . LEU B 1 355 ? 132.473 128.910 83.044 1.00 81.82 335 LEU B N 1
ATOM 6569 C CA . LEU B 1 355 ? 133.788 129.537 83.012 1.00 81.82 335 LEU B CA 1
ATOM 6570 C C . LEU B 1 355 ? 134.823 128.472 82.683 1.00 81.82 335 LEU B C 1
ATOM 6571 O O . LEU B 1 355 ? 134.953 127.483 83.413 1.00 81.82 335 LEU B O 1
ATOM 6576 N N . LYS B 1 356 ? 135.554 128.674 81.592 1.00 85.93 336 LYS B N 1
ATOM 6577 C CA . LYS B 1 356 ? 136.587 127.745 81.151 1.00 85.93 336 LYS B CA 1
ATOM 6578 C C . LYS B 1 356 ? 137.933 128.252 81.654 1.00 85.93 336 LYS B C 1
ATOM 6579 O O . LYS B 1 356 ? 138.507 129.183 81.080 1.00 85.93 336 LYS B O 1
ATOM 6585 N N . LEU B 1 357 ? 138.435 127.639 82.721 1.00 84.86 337 LEU B N 1
ATOM 6586 C CA . LEU B 1 357 ? 139.682 128.075 83.332 1.00 84.86 337 LEU B CA 1
ATOM 6587 C C . LEU B 1 357 ? 140.878 127.538 82.559 1.00 84.86 337 LEU B C 1
ATOM 6588 O O . LEU B 1 357 ? 140.892 126.382 82.129 1.00 84.86 337 LEU B O 1
ATOM 6593 N N . ALA B 1 358 ? 141.885 128.390 82.384 1.00 86.46 338 ALA B N 1
ATOM 6594 C CA . ALA B 1 358 ? 143.122 127.964 81.755 1.00 86.46 338 ALA B CA 1
ATOM 6595 C C . ALA B 1 358 ? 143.962 127.152 82.740 1.00 86.46 338 ALA B C 1
ATOM 6596 O O . ALA B 1 358 ? 143.680 127.090 83.940 1.00 86.46 338 ALA B O 1
ATOM 6598 N N . ALA B 1 359 ? 145.009 126.516 82.210 1.00 88.22 339 ALA B N 1
ATOM 6599 C CA . ALA B 1 359 ? 145.852 125.660 83.040 1.00 88.22 339 ALA B CA 1
ATOM 6600 C C . ALA B 1 359 ? 146.541 126.454 84.142 1.00 88.22 339 ALA B C 1
ATOM 6601 O O . ALA B 1 359 ? 146.707 125.959 85.263 1.00 88.22 339 ALA B O 1
ATOM 6603 N N . GLY B 1 360 ? 146.951 127.685 83.846 1.00 88.33 340 GLY B N 1
ATOM 6604 C CA . GLY B 1 360 ? 147.667 128.492 84.815 1.00 88.33 340 GLY B CA 1
ATOM 6605 C C . GLY B 1 360 ? 146.820 129.519 85.538 1.00 88.33 340 GLY B C 1
ATOM 6606 O O . GLY B 1 360 ? 147.357 130.467 86.118 1.00 88.33 340 GLY B O 1
ATOM 6607 N N . PHE B 1 361 ? 145.501 129.349 85.516 1.00 84.67 341 PHE B N 1
ATOM 6608 C CA . PHE B 1 361 ? 144.615 130.302 86.172 1.00 84.67 341 PHE B CA 1
ATOM 6609 C C . PHE B 1 361 ? 144.760 130.214 87.686 1.00 84.67 341 PHE B C 1
ATOM 6610 O O . PHE B 1 361 ? 144.734 129.123 88.262 1.00 84.67 341 PHE B O 1
ATOM 6618 N N . THR B 1 362 ? 144.909 131.375 88.332 1.00 84.69 342 THR B N 1
ATOM 6619 C CA . THR B 1 362 ? 145.036 131.426 89.784 1.00 84.69 342 THR B CA 1
ATOM 6620 C C . THR B 1 362 ? 144.223 132.562 90.398 1.00 84.69 342 THR B C 1
ATOM 6621 O O . THR B 1 362 ? 144.435 132.899 91.569 1.00 84.69 342 THR B O 1
ATOM 6625 N N . GLY B 1 363 ? 143.304 133.162 89.647 1.00 83.28 343 GLY B N 1
ATOM 6626 C CA . GLY B 1 363 ? 142.478 134.232 90.160 1.00 83.28 343 GLY B CA 1
ATOM 6627 C C . GLY B 1 363 ? 141.235 133.715 90.858 1.00 83.28 343 GLY B C 1
ATOM 6628 O O . GLY B 1 363 ? 141.043 132.514 91.056 1.00 83.28 343 GLY B O 1
ATOM 6629 N N . TYR B 1 364 ? 140.368 134.654 91.229 1.00 79.37 344 TYR B N 1
ATOM 6630 C CA . TYR B 1 364 ? 139.162 134.304 91.967 1.00 79.37 344 TYR B CA 1
ATOM 6631 C C . TYR B 1 364 ? 138.199 135.480 91.966 1.00 79.37 344 TYR B C 1
ATOM 6632 O O . TYR B 1 364 ? 138.612 136.637 91.853 1.00 79.37 344 TYR B O 1
ATOM 6641 N N . PHE B 1 365 ? 136.912 135.164 92.089 1.00 78.33 345 PHE B N 1
ATOM 6642 C CA . PHE B 1 365 ? 135.909 136.174 92.396 1.00 78.33 345 PHE B CA 1
ATOM 6643 C C . PHE B 1 365 ? 136.024 136.594 93.856 1.00 78.33 345 PHE B C 1
ATOM 6644 O O . PHE B 1 365 ? 136.185 135.757 94.747 1.00 78.33 345 PHE B O 1
ATOM 6652 N N . ALA B 1 366 ? 135.933 137.897 94.102 1.00 77.32 346 ALA B N 1
ATOM 6653 C CA . ALA B 1 366 ? 136.003 138.450 95.453 1.00 77.32 346 ALA B CA 1
ATOM 6654 C C . ALA B 1 366 ? 134.635 139.026 95.805 1.00 77.32 346 ALA B C 1
ATOM 6655 O O . ALA B 1 366 ? 134.297 140.138 95.391 1.00 77.32 346 ALA B O 1
ATOM 6657 N N . LEU B 1 367 ? 133.851 138.269 96.569 1.00 74.74 347 LEU B N 1
ATOM 6658 C CA . LEU B 1 367 ? 132.532 138.699 97.021 1.00 74.74 347 LEU B CA 1
ATOM 6659 C C . LEU B 1 367 ? 132.673 139.249 98.435 1.00 74.74 347 LEU B C 1
ATOM 6660 O O . LEU B 1 367 ? 132.933 138.494 99.377 1.00 74.74 347 LEU B O 1
ATOM 6665 N N . THR B 1 368 ? 132.497 140.559 98.585 1.00 77.52 348 THR B N 1
ATOM 6666 C CA . THR B 1 368 ? 132.735 141.219 99.859 1.00 77.52 348 THR B CA 1
ATOM 6667 C C . THR B 1 368 ? 131.706 142.320 100.071 1.00 77.52 348 THR B C 1
ATOM 6668 O O . THR B 1 368 ? 131.086 142.814 99.126 1.00 77.52 348 THR B O 1
ATOM 6672 N N . GLN B 1 369 ? 131.522 142.688 101.336 1.00 77.25 349 GLN B N 1
ATOM 6673 C CA . GLN B 1 369 ? 130.568 143.727 101.718 1.00 77.25 349 GLN B CA 1
ATOM 6674 C C . GLN B 1 369 ? 131.298 145.059 101.898 1.00 77.25 349 GLN B C 1
ATOM 6675 O O . GLN B 1 369 ? 131.457 145.576 103.005 1.00 77.25 349 GLN B O 1
ATOM 6681 N N . LYS B 1 370 ? 131.746 145.604 100.764 1.00 85.58 350 LYS B N 1
ATOM 6682 C CA . LYS B 1 370 ? 132.409 146.904 100.671 1.00 85.58 350 LYS B CA 1
ATOM 6683 C C . LYS B 1 370 ? 133.309 147.214 101.862 1.00 85.58 350 LYS B C 1
ATOM 6684 O O . LYS B 1 370 ? 134.371 146.603 102.023 1.00 85.58 350 LYS B O 1
ATOM 6690 N N . ASP B 1 371 ? 132.893 148.162 102.700 1.00 87.49 351 ASP B N 1
ATOM 6691 C CA . ASP B 1 371 ? 133.648 148.590 103.877 1.00 87.49 351 ASP B CA 1
ATOM 6692 C C . ASP B 1 371 ? 132.816 148.284 105.121 1.00 87.49 351 ASP B C 1
ATOM 6693 O O . ASP B 1 371 ? 132.075 149.136 105.617 1.00 87.49 351 ASP B O 1
ATOM 6698 N N . SER B 1 372 ? 132.950 147.063 105.633 1.00 80.83 352 SER B N 1
ATOM 6699 C CA . SER B 1 372 ? 132.188 146.622 106.790 1.00 80.83 352 SER B CA 1
ATOM 6700 C C . SER B 1 372 ? 133.057 146.176 107.957 1.00 80.83 352 SER B C 1
ATOM 6701 O O . SER B 1 372 ? 132.514 145.755 108.984 1.00 80.83 352 SER B O 1
ATOM 6704 N N . THR B 1 373 ? 134.379 146.255 107.838 1.00 80.92 353 THR B N 1
ATOM 6705 C CA . THR B 1 373 ? 135.289 145.691 108.822 1.00 80.92 353 THR B CA 1
ATOM 6706 C C . THR B 1 373 ? 136.164 146.778 109.430 1.00 80.92 353 THR B C 1
ATOM 6707 O O . THR B 1 373 ? 136.707 147.626 108.715 1.00 80.92 353 THR B O 1
ATOM 6711 N N . THR B 1 374 ? 136.290 146.746 110.755 1.00 82.31 354 THR B N 1
ATOM 6712 C CA . THR B 1 374 ? 137.195 147.615 111.492 1.00 82.31 354 THR B CA 1
ATOM 6713 C C . THR B 1 374 ? 138.059 146.758 112.405 1.00 82.31 354 THR B C 1
ATOM 6714 O O . THR B 1 374 ? 137.559 145.836 113.056 1.00 82.31 354 THR B O 1
ATOM 6718 N N . VAL B 1 375 ? 139.353 147.063 112.450 1.00 81.62 355 VAL B N 1
ATOM 6719 C CA . VAL B 1 375 ? 140.324 146.291 113.217 1.00 81.62 355 VAL B CA 1
ATOM 6720 C C . VAL B 1 375 ? 140.888 147.179 114.316 1.00 81.62 355 VAL B C 1
ATOM 6721 O O . VAL B 1 375 ? 141.328 148.303 114.049 1.00 81.62 355 VAL B O 1
ATOM 6725 N N . TYR B 1 376 ? 140.873 146.674 115.546 1.00 83.35 356 TYR B N 1
ATOM 6726 C CA . TYR B 1 376 ? 141.386 147.388 116.707 1.00 83.35 356 TYR B CA 1
ATOM 6727 C C . TYR B 1 376 ? 142.621 146.674 117.236 1.00 83.35 356 TYR B C 1
ATOM 6728 O O . TYR B 1 376 ? 142.586 145.464 117.481 1.00 83.35 356 TYR B O 1
ATOM 6737 N N . GLY B 1 377 ? 143.706 147.423 117.412 1.00 87.42 357 GLY B N 1
ATOM 6738 C CA . GLY B 1 377 ? 144.951 146.861 117.877 1.00 87.42 357 GLY B CA 1
ATOM 6739 C C . GLY B 1 377 ? 145.077 146.889 119.386 1.00 87.42 357 GLY B C 1
ATOM 6740 O O . GLY B 1 377 ? 144.196 147.379 120.099 1.00 87.42 357 GLY B O 1
ATOM 6741 N N . PRO B 1 378 ? 146.186 146.355 119.903 1.00 88.85 358 PRO B N 1
ATOM 6742 C CA . PRO B 1 378 ? 146.372 146.314 121.364 1.00 88.85 358 PRO B CA 1
ATOM 6743 C C . PRO B 1 378 ? 146.454 147.683 122.015 1.00 88.85 358 PRO B C 1
ATOM 6744 O O . PRO B 1 378 ? 146.177 147.795 123.216 1.00 88.85 358 PRO B O 1
ATOM 6748 N N . THR B 1 379 ? 146.826 148.725 121.276 1.00 91.84 359 THR B N 1
ATOM 6749 C CA . THR B 1 379 ? 146.925 150.068 121.833 1.00 91.84 359 THR B CA 1
ATOM 6750 C C . THR B 1 379 ? 145.673 150.903 121.602 1.00 91.84 359 THR B C 1
ATOM 6751 O O . THR B 1 379 ? 145.658 152.082 121.972 1.00 91.84 359 THR B O 1
ATOM 6755 N N . SER B 1 380 ? 144.633 150.331 121.003 1.00 90.39 360 SER B N 1
ATOM 6756 C CA . SER B 1 380 ? 143.399 151.068 120.794 1.00 90.39 360 SER B CA 1
ATOM 6757 C C . SER B 1 380 ? 142.707 151.334 122.131 1.00 90.39 360 SER B C 1
ATOM 6758 O O . SER B 1 380 ? 142.841 150.551 123.075 1.00 90.39 360 SER B O 1
ATOM 6761 N N . PRO B 1 381 ? 141.973 152.443 122.240 1.00 88.71 361 PRO B N 1
ATOM 6762 C CA . PRO B 1 381 ? 141.231 152.704 123.484 1.00 88.71 361 PRO B CA 1
ATOM 6763 C C . PRO B 1 381 ? 140.205 151.635 123.810 1.00 88.71 361 PRO B C 1
ATOM 6764 O O . PRO B 1 381 ? 139.939 151.385 124.992 1.00 88.71 361 PRO B O 1
ATOM 6768 N N . ILE B 1 382 ? 139.616 151.000 122.795 1.00 86.86 362 ILE B N 1
ATOM 6769 C CA . ILE B 1 382 ? 138.603 149.977 123.038 1.00 86.86 362 ILE B CA 1
ATOM 6770 C C . ILE B 1 382 ? 139.214 148.770 123.739 1.00 86.86 362 ILE B C 1
ATOM 6771 O O . ILE B 1 382 ? 138.653 148.250 124.711 1.00 86.86 362 ILE B O 1
ATOM 6776 N N . VAL B 1 383 ? 140.374 148.309 123.266 1.00 86.46 363 VAL B N 1
ATOM 6777 C CA . VAL B 1 383 ? 141.005 147.134 123.858 1.00 86.46 363 VAL B CA 1
ATOM 6778 C C . VAL B 1 383 ? 141.504 147.442 125.265 1.00 86.46 363 VAL B C 1
ATOM 6779 O O . VAL B 1 383 ? 141.398 146.607 126.172 1.00 86.46 363 VAL B O 1
ATOM 6783 N N . GLN B 1 384 ? 142.047 148.643 125.474 1.00 89.73 364 GLN B N 1
ATOM 6784 C CA . GLN B 1 384 ? 142.538 149.011 126.799 1.00 89.73 364 GLN B CA 1
ATOM 6785 C C . GLN B 1 384 ? 141.397 149.122 127.803 1.00 89.73 364 GLN B C 1
ATOM 6786 O O . GLN B 1 384 ? 141.564 148.778 128.979 1.00 89.73 364 GLN B O 1
ATOM 6792 N N . ALA B 1 385 ? 140.235 149.609 127.363 1.00 86.88 365 ALA B N 1
ATOM 6793 C CA . ALA B 1 385 ? 139.080 149.675 128.251 1.00 86.88 365 ALA B CA 1
ATOM 6794 C C . ALA B 1 385 ? 138.619 148.281 128.659 1.00 86.88 365 ALA B C 1
ATOM 6795 O O . ALA B 1 385 ? 138.234 148.059 129.813 1.00 86.88 365 ALA B O 1
ATOM 6797 N N . ILE B 1 386 ? 138.643 147.331 127.723 1.00 83.54 366 ILE B N 1
ATOM 6798 C CA . ILE B 1 386 ? 138.240 145.963 128.036 1.00 83.54 366 ILE B CA 1
ATOM 6799 C C . ILE B 1 386 ? 139.222 145.325 129.011 1.00 83.54 366 ILE B C 1
ATOM 6800 O O . ILE B 1 386 ? 138.821 144.674 129.983 1.00 83.54 366 ILE B O 1
ATOM 6805 N N . ASN B 1 387 ? 140.522 145.507 128.772 1.00 84.20 367 ASN B N 1
ATOM 6806 C CA . ASN B 1 387 ? 141.532 144.846 129.589 1.00 84.20 367 ASN B CA 1
ATOM 6807 C C . ASN B 1 387 ? 141.601 145.406 131.003 1.00 84.20 367 ASN B C 1
ATOM 6808 O O . ASN B 1 387 ? 142.131 144.735 131.894 1.00 84.20 367 ASN B O 1
ATOM 6813 N N . ALA B 1 388 ? 141.081 146.608 131.230 1.00 87.48 368 ALA B N 1
ATOM 6814 C CA . ALA B 1 388 ? 141.124 147.236 132.543 1.00 87.48 368 ALA B CA 1
ATOM 6815 C C . ALA B 1 388 ? 139.927 146.881 133.416 1.00 87.48 368 ALA B C 1
ATOM 6816 O O . ALA B 1 388 ? 139.889 147.289 134.580 1.00 87.48 368 ALA B O 1
ATOM 6818 N N . ALA B 1 389 ? 138.959 146.136 132.891 1.00 87.24 369 ALA B N 1
ATOM 6819 C CA . ALA B 1 389 ? 137.755 145.782 133.625 1.00 87.24 369 ALA B CA 1
ATOM 6820 C C . ALA B 1 389 ? 137.618 144.266 133.687 1.00 87.24 369 ALA B C 1
ATOM 6821 O O . ALA B 1 389 ? 138.408 143.521 133.102 1.00 87.24 369 ALA B O 1
ATOM 6823 N N . GLY B 1 390 ? 136.597 143.815 134.408 1.00 87.27 370 GLY B N 1
ATOM 6824 C CA . GLY B 1 390 ? 136.335 142.404 134.594 1.00 87.27 370 GLY B CA 1
ATOM 6825 C C . GLY B 1 390 ? 135.514 141.807 133.471 1.00 87.27 370 GLY B C 1
ATOM 6826 O O . GLY B 1 390 ? 135.431 142.347 132.365 1.00 87.27 370 GLY B O 1
ATOM 6827 N N . GLY B 1 391 ? 134.894 140.669 133.768 1.00 84.33 371 GLY B N 1
ATOM 6828 C CA . GLY B 1 391 ? 134.087 139.963 132.797 1.00 84.33 371 GLY B CA 1
ATOM 6829 C C . GLY B 1 391 ? 134.848 139.058 131.857 1.00 84.33 371 GLY B C 1
ATOM 6830 O O . GLY B 1 391 ? 134.266 138.588 130.873 1.00 84.33 371 GLY B O 1
ATOM 6831 N N . ARG B 1 392 ? 136.125 138.796 132.125 1.00 82.70 372 ARG B N 1
ATOM 6832 C CA . ARG B 1 392 ? 136.957 137.938 131.283 1.00 82.70 372 ARG B CA 1
ATOM 6833 C C . ARG B 1 392 ? 137.161 136.563 131.905 1.00 82.70 372 ARG B C 1
ATOM 6834 O O . ARG B 1 392 ? 138.236 135.971 131.786 1.00 82.70 372 ARG B O 1
ATOM 6842 N N . THR B 1 393 ? 136.144 136.037 132.576 1.00 83.04 373 THR B N 1
ATOM 6843 C CA . THR B 1 393 ? 136.206 134.736 133.224 1.00 83.04 373 THR B CA 1
ATOM 6844 C C . THR B 1 393 ? 135.434 133.707 132.409 1.00 83.04 373 THR B C 1
ATOM 6845 O O . THR B 1 393 ? 134.712 134.036 131.465 1.00 83.04 373 THR B O 1
ATOM 6849 N N . ALA B 1 394 ? 135.602 132.443 132.786 1.00 80.61 374 ALA B N 1
ATOM 6850 C CA . ALA B 1 394 ? 134.884 131.364 132.124 1.00 80.61 374 ALA B CA 1
ATOM 6851 C C . ALA B 1 394 ? 133.392 131.463 132.411 1.00 80.61 374 ALA B C 1
ATOM 6852 O O . ALA B 1 394 ? 132.975 131.735 133.541 1.00 80.61 374 ALA B O 1
ATOM 6854 N N . GLY B 1 395 ? 132.584 131.241 131.377 1.00 81.78 375 GLY B N 1
ATOM 6855 C CA . GLY B 1 395 ? 131.147 131.345 131.497 1.00 81.78 375 GLY B CA 1
ATOM 6856 C C . GLY B 1 395 ? 130.601 132.754 131.470 1.00 81.78 375 GLY B C 1
ATOM 6857 O O . GLY B 1 395 ? 129.387 132.931 131.628 1.00 81.78 375 GLY B O 1
ATOM 6858 N N . SER B 1 396 ? 131.452 133.758 131.280 1.00 81.85 376 SER B N 1
ATOM 6859 C CA . SER B 1 396 ? 130.989 135.137 131.242 1.00 81.85 376 SER B CA 1
ATOM 6860 C C . SER B 1 396 ? 130.263 135.424 129.935 1.00 81.85 376 SER B C 1
ATOM 6861 O O . SER B 1 396 ? 130.624 134.904 128.876 1.00 81.85 376 SER B O 1
ATOM 6864 N N . GLY B 1 397 ? 129.233 136.260 130.014 1.00 80.69 377 GLY B N 1
ATOM 6865 C CA . GLY B 1 397 ? 128.482 136.645 128.837 1.00 80.69 377 GLY B CA 1
ATOM 6866 C C . GLY B 1 397 ? 128.414 138.144 128.645 1.00 80.69 377 GLY B C 1
ATOM 6867 O O . GLY B 1 397 ? 127.734 138.630 127.736 1.00 80.69 377 GLY B O 1
ATOM 6868 N N . VAL B 1 398 ? 129.112 138.891 129.497 1.00 82.25 378 VAL B N 1
ATOM 6869 C CA . VAL B 1 398 ? 129.118 140.349 129.449 1.00 82.25 378 VAL B CA 1
ATOM 6870 C C . VAL B 1 398 ? 130.548 140.836 129.633 1.00 82.25 378 VAL B C 1
ATOM 6871 O O . VAL B 1 398 ? 131.240 140.409 130.562 1.00 82.25 378 VAL B O 1
ATOM 6875 N N . LEU B 1 399 ? 130.988 141.729 128.751 1.00 83.54 379 LEU B N 1
ATOM 6876 C CA . LEU B 1 399 ? 132.272 142.405 128.886 1.00 83.54 379 LEU B CA 1
ATOM 6877 C C . LEU B 1 399 ? 132.038 143.739 129.584 1.00 83.54 379 LEU B C 1
ATOM 6878 O O . LEU B 1 399 ? 131.444 144.652 129.000 1.00 83.54 379 LEU B O 1
ATOM 6883 N N . GLU B 1 400 ? 132.506 143.848 130.829 1.00 88.57 380 GLU B N 1
ATOM 6884 C CA . GLU B 1 400 ? 132.197 145.013 131.652 1.00 88.57 380 GLU B CA 1
ATOM 6885 C C . GLU B 1 400 ? 132.821 146.298 131.125 1.00 88.57 380 GLU B C 1
ATOM 6886 O O . GLU B 1 400 ? 132.365 147.385 131.492 1.00 88.57 380 GLU B O 1
ATOM 6892 N N . GLY B 1 401 ? 133.848 146.205 130.277 1.00 86.72 381 GLY B N 1
ATOM 6893 C CA . GLY B 1 401 ? 134.458 147.403 129.731 1.00 86.72 381 GLY B CA 1
ATOM 6894 C C . GLY B 1 401 ? 133.656 148.077 128.640 1.00 86.72 381 GLY B C 1
ATOM 6895 O O . GLY B 1 401 ? 133.972 149.211 128.267 1.00 86.72 381 GLY B O 1
ATOM 6896 N N . LEU B 1 402 ? 132.627 147.409 128.121 1.00 85.27 382 LEU B N 1
ATOM 6897 C CA . LEU B 1 402 ? 131.794 147.950 127.055 1.00 85.27 382 LEU B CA 1
ATOM 6898 C C . LEU B 1 402 ? 130.370 148.241 127.508 1.00 85.27 382 LEU B C 1
ATOM 6899 O O . LEU B 1 402 ? 129.503 148.491 126.665 1.00 85.27 382 LEU B O 1
ATOM 6904 N N . VAL B 1 403 ? 130.104 148.208 128.816 1.00 85.77 383 VAL B N 1
ATOM 6905 C CA . VAL B 1 403 ? 128.744 148.417 129.305 1.00 85.77 383 VAL B CA 1
ATOM 6906 C C . VAL B 1 403 ? 128.273 149.833 128.997 1.00 85.77 383 VAL B C 1
ATOM 6907 O O . VAL B 1 403 ? 127.122 150.049 128.600 1.00 85.77 383 VAL B O 1
ATOM 6911 N N . ASN B 1 404 ? 129.155 150.817 129.161 1.00 89.73 384 ASN B N 1
ATOM 6912 C CA . ASN B 1 404 ? 128.823 152.222 128.930 1.00 89.73 384 ASN B CA 1
ATOM 6913 C C . ASN B 1 404 ? 129.387 152.733 127.612 1.00 89.73 384 ASN B C 1
ATOM 6914 O O . ASN B 1 404 ? 129.761 153.903 127.500 1.00 89.73 384 ASN B O 1
ATOM 6919 N N . SER B 1 405 ? 129.459 151.877 126.597 1.00 88.56 385 SER B N 1
ATOM 6920 C CA . SER B 1 405 ? 129.982 152.253 125.294 1.00 88.56 385 SER B CA 1
ATOM 6921 C C . SER B 1 405 ? 129.065 151.719 124.203 1.00 88.56 385 SER B C 1
ATOM 6922 O O . SER B 1 405 ? 128.383 150.708 124.383 1.00 88.56 385 SER B O 1
ATOM 6925 N N . THR B 1 406 ? 129.057 152.415 123.064 1.00 86.43 386 THR B N 1
ATOM 6926 C CA . THR B 1 406 ? 128.219 152.040 121.932 1.00 86.43 386 THR B CA 1
ATOM 6927 C C . THR B 1 406 ? 129.022 151.819 120.655 1.00 86.43 386 THR B C 1
ATOM 6928 O O . THR B 1 406 ? 128.426 151.667 119.584 1.00 86.43 386 THR B O 1
ATOM 6932 N N . GLU B 1 407 ? 130.354 151.801 120.739 1.00 88.19 387 GLU B N 1
ATOM 6933 C CA . GLU B 1 407 ? 131.176 151.696 119.538 1.00 88.19 387 GLU B CA 1
ATOM 6934 C C . GLU B 1 407 ? 131.020 150.346 118.848 1.00 88.19 387 GLU B C 1
ATOM 6935 O O . GLU B 1 407 ? 131.024 150.280 117.613 1.00 88.19 387 GLU B O 1
ATOM 6941 N N . LEU B 1 408 ? 130.878 149.265 119.615 1.00 81.15 388 LEU B N 1
ATOM 6942 C CA . LEU B 1 408 ? 130.826 147.916 119.066 1.00 81.15 388 LEU B CA 1
ATOM 6943 C C . LEU B 1 408 ? 129.409 147.353 119.022 1.00 81.15 388 LEU B C 1
ATOM 6944 O O . LEU B 1 408 ? 129.234 146.144 118.841 1.00 81.15 388 LEU B O 1
ATOM 6949 N N . ASN B 1 409 ? 128.396 148.199 119.187 1.00 78.86 389 ASN B N 1
ATOM 6950 C CA . ASN B 1 409 ? 127.020 147.721 119.238 1.00 78.86 389 ASN B CA 1
ATOM 6951 C C . ASN B 1 409 ? 126.581 147.156 117.893 1.00 78.86 389 ASN B C 1
ATOM 6952 O O . ASN B 1 409 ? 126.867 147.726 116.836 1.00 78.86 389 ASN B O 1
ATOM 6957 N N . GLY B 1 410 ? 125.872 146.030 117.942 1.00 75.26 390 GLY B N 1
ATOM 6958 C CA . GLY B 1 410 ? 125.299 145.423 116.756 1.00 75.26 390 GLY B CA 1
ATOM 6959 C C . GLY B 1 410 ? 126.308 144.939 115.736 1.00 75.26 390 GLY B C 1
ATOM 6960 O O . GLY B 1 410 ? 126.158 145.205 114.541 1.00 75.26 390 GLY B O 1
ATOM 6961 N N . LYS B 1 411 ? 127.342 144.230 116.187 1.00 72.89 391 LYS B N 1
ATOM 6962 C CA . LYS B 1 411 ? 128.402 143.775 115.301 1.00 72.89 391 LYS B CA 1
ATOM 6963 C C . LYS B 1 411 ? 128.820 142.359 115.671 1.00 72.89 391 LYS B C 1
ATOM 6964 O O . LYS B 1 411 ? 128.581 141.887 116.784 1.00 72.89 391 LYS B O 1
ATOM 6970 N N . PHE B 1 412 ? 129.450 141.686 114.711 1.00 71.26 392 PHE B N 1
ATOM 6971 C CA . PHE B 1 412 ? 130.078 140.392 114.943 1.00 71.26 392 PHE B CA 1
ATOM 6972 C C . PHE B 1 412 ? 131.545 140.606 115.291 1.00 71.26 392 PHE B C 1
ATOM 6973 O O . PHE B 1 412 ? 132.255 141.327 114.585 1.00 71.26 392 PHE B O 1
ATOM 6981 N N . LEU B 1 413 ? 131.996 139.978 116.372 1.00 71.89 393 LEU B N 1
ATOM 6982 C CA . LEU B 1 413 ? 133.340 140.183 116.896 1.00 71.89 393 LEU B CA 1
ATOM 6983 C C . LEU B 1 413 ? 134.173 138.922 116.720 1.00 71.89 393 LEU B C 1
ATOM 6984 O O . LEU B 1 413 ? 133.710 137.818 117.023 1.00 71.89 393 LEU B O 1
ATOM 6989 N N . PHE B 1 414 ? 135.399 139.094 116.233 1.00 73.15 394 PHE B N 1
ATOM 6990 C CA . PHE B 1 414 ? 136.390 138.024 116.135 1.00 73.15 394 PHE B CA 1
ATOM 6991 C C . PHE B 1 414 ? 137.602 138.472 116.946 1.00 73.15 394 PHE B C 1
ATOM 6992 O O . PHE B 1 414 ? 138.398 139.294 116.482 1.00 73.15 394 PHE B O 1
ATOM 7000 N N . MET B 1 415 ? 137.744 137.935 118.153 1.00 78.26 395 MET B N 1
ATOM 7001 C CA . MET B 1 415 ? 138.748 138.396 119.099 1.00 78.26 395 MET B CA 1
ATOM 7002 C C . MET B 1 415 ? 139.856 137.365 119.269 1.00 78.26 395 MET B C 1
ATOM 7003 O O . MET B 1 415 ? 139.676 136.172 119.014 1.00 78.26 395 MET B O 1
ATOM 7008 N N . GLU B 1 416 ? 141.017 137.851 119.705 1.00 80.05 396 GLU B N 1
ATOM 7009 C CA . GLU B 1 416 ? 142.174 137.017 119.992 1.00 80.05 396 GLU B CA 1
ATOM 7010 C C . GLU B 1 416 ? 142.770 137.423 121.331 1.00 80.05 396 GLU B C 1
ATOM 7011 O O . GLU B 1 416 ? 142.620 138.565 121.774 1.00 80.05 396 GLU B O 1
ATOM 7017 N N . GLY B 1 417 ? 143.449 136.476 121.974 1.00 77.90 397 GLY B N 1
ATOM 7018 C CA . GLY B 1 417 ? 144.009 136.713 123.290 1.00 77.90 397 GLY B CA 1
ATOM 7019 C C . GLY B 1 417 ? 145.499 136.459 123.378 1.00 77.90 397 GLY B C 1
ATOM 7020 O O . GLY B 1 417 ? 146.170 136.303 122.354 1.00 77.90 397 GLY B O 1
ATOM 7021 N N . ALA B 1 418 ? 146.030 136.413 124.600 1.00 78.90 398 ALA B N 1
ATOM 7022 C CA . ALA B 1 418 ? 147.460 136.254 124.819 1.00 78.90 398 ALA B CA 1
ATOM 7023 C C . ALA B 1 418 ? 147.826 134.999 125.597 1.00 78.90 398 ALA B C 1
ATOM 7024 O O . ALA B 1 418 ? 149.004 134.819 125.927 1.00 78.90 398 ALA B O 1
ATOM 7026 N N . ASP B 1 419 ? 146.867 134.130 125.900 1.00 80.26 399 ASP B N 1
ATOM 7027 C CA . ASP B 1 419 ? 147.129 132.904 126.639 1.00 80.26 399 ASP B CA 1
ATOM 7028 C C . ASP B 1 419 ? 147.212 131.721 125.685 1.00 80.26 399 ASP B C 1
ATOM 7029 O O . ASP B 1 419 ? 146.399 131.593 124.766 1.00 80.26 399 ASP B O 1
ATOM 7034 N N . VAL B 1 420 ? 148.196 130.858 125.913 1.00 77.72 400 VAL B N 1
ATOM 7035 C CA . VAL B 1 420 ? 148.383 129.672 125.085 1.00 77.72 400 VAL B CA 1
ATOM 7036 C C . VAL B 1 420 ? 147.377 128.610 125.505 1.00 77.72 400 VAL B C 1
ATOM 7037 O O . VAL B 1 420 ? 147.233 128.310 126.696 1.00 77.72 400 VAL B O 1
ATOM 7041 N N . LEU B 1 421 ? 146.673 128.042 124.528 1.00 75.56 401 LEU B N 1
ATOM 7042 C CA . LEU B 1 421 ? 145.667 127.021 124.791 1.00 75.56 401 LEU B CA 1
ATOM 7043 C C . LEU B 1 421 ? 146.138 125.613 124.456 1.00 75.56 401 LEU B C 1
ATOM 7044 O O . LEU B 1 421 ? 145.871 124.682 125.220 1.00 75.56 401 LEU B O 1
ATOM 7049 N N . TYR B 1 422 ? 146.832 125.432 123.336 1.00 75.13 402 TYR B N 1
ATOM 7050 C CA . TYR B 1 422 ? 147.292 124.113 122.922 1.00 75.13 402 TYR B CA 1
ATOM 7051 C C . TYR B 1 422 ? 148.421 124.286 121.916 1.00 75.13 402 TYR B C 1
ATOM 7052 O O . TYR B 1 422 ? 148.754 125.401 121.511 1.00 75.13 402 TYR B O 1
ATOM 7061 N N . TYR B 1 423 ? 149.007 123.160 121.519 1.00 78.07 403 TYR B N 1
ATOM 7062 C CA . TYR B 1 423 ? 150.116 123.132 120.577 1.00 78.07 403 TYR B CA 1
ATOM 7063 C C . TYR B 1 423 ? 149.746 122.305 119.354 1.00 78.07 403 TYR B C 1
ATOM 7064 O O . TYR B 1 423 ? 149.140 121.236 119.476 1.00 78.07 403 TYR B O 1
ATOM 7073 N N . SER B 1 424 ? 150.110 122.806 118.176 1.00 80.78 404 SER B N 1
ATOM 7074 C CA . SER B 1 424 ? 149.890 122.103 116.918 1.00 80.78 404 SER B CA 1
ATOM 7075 C C . SER B 1 424 ? 151.154 122.201 116.079 1.00 80.78 404 SER B C 1
ATOM 7076 O O . SER B 1 424 ? 151.587 123.305 115.737 1.00 80.78 404 SER B O 1
ATOM 7079 N N . ARG B 1 425 ? 151.738 121.046 115.754 1.00 85.18 405 ARG B N 1
ATOM 7080 C CA . ARG B 1 425 ? 152.969 120.969 114.963 1.00 85.18 405 ARG B CA 1
ATOM 7081 C C . ARG B 1 425 ? 154.097 121.767 115.613 1.00 85.18 405 ARG B C 1
ATOM 7082 O O . ARG B 1 425 ? 154.944 122.353 114.936 1.00 85.18 405 ARG B O 1
ATOM 7090 N N . GLY B 1 426 ? 154.108 121.789 116.943 1.00 82.73 406 GLY B N 1
ATOM 7091 C CA . GLY B 1 426 ? 155.113 122.519 117.684 1.00 82.73 406 GLY B CA 1
ATOM 7092 C C . GLY B 1 426 ? 154.893 124.012 117.771 1.00 82.73 406 GLY B C 1
ATOM 7093 O O . GLY B 1 426 ? 155.774 124.720 118.276 1.00 82.73 406 GLY B O 1
ATOM 7094 N N . THR B 1 427 ? 153.756 124.515 117.301 1.00 82.20 407 THR B N 1
ATOM 7095 C CA . THR B 1 427 ? 153.448 125.937 117.328 1.00 82.20 407 THR B CA 1
ATOM 7096 C C . THR B 1 427 ? 152.349 126.208 118.347 1.00 82.20 407 THR B C 1
ATOM 7097 O O . THR B 1 427 ? 151.353 125.481 118.408 1.00 82.20 407 THR B O 1
ATOM 7101 N N . ALA B 1 428 ? 152.537 127.255 119.145 1.00 78.80 408 ALA B N 1
ATOM 7102 C CA . ALA B 1 428 ? 151.571 127.608 120.173 1.00 78.80 408 ALA B CA 1
ATOM 7103 C C . ALA B 1 428 ? 150.379 128.336 119.567 1.00 78.80 408 ALA B C 1
ATOM 7104 O O . ALA B 1 428 ? 150.531 129.180 118.681 1.00 78.80 408 ALA B O 1
ATOM 7106 N N . LYS B 1 429 ? 149.188 128.001 120.054 1.00 77.82 409 LYS B N 1
ATOM 7107 C CA . LYS B 1 429 ? 147.949 128.639 119.636 1.00 77.82 409 LYS B CA 1
ATOM 7108 C C . LYS B 1 429 ? 147.357 129.406 120.809 1.00 77.82 409 LYS B C 1
ATOM 7109 O O . LYS B 1 429 ? 147.438 128.960 121.957 1.00 77.82 409 LYS B O 1
ATOM 7115 N N . TYR B 1 430 ? 146.762 130.556 120.518 1.00 76.66 410 TYR B N 1
ATOM 7116 C CA . TYR B 1 430 ? 146.354 131.504 121.542 1.00 76.66 410 TYR B CA 1
ATOM 7117 C C . TYR B 1 430 ? 144.834 131.544 121.680 1.00 76.66 410 TYR B C 1
ATOM 7118 O O . TYR B 1 430 ? 144.090 130.934 120.908 1.00 76.66 410 TYR B O 1
ATOM 7127 N N . TRP B 1 431 ? 144.387 132.279 122.695 1.00 74.03 411 TRP B N 1
ATOM 7128 C CA . TRP B 1 431 ? 142.972 132.425 123.005 1.00 74.03 411 TRP B CA 1
ATOM 7129 C C . TRP B 1 431 ? 142.236 133.145 121.879 1.00 74.03 411 TRP B C 1
ATOM 7130 O O . TRP B 1 431 ? 142.787 134.019 121.205 1.00 74.03 411 TRP B O 1
ATOM 7141 N N . TRP B 1 432 ? 140.975 132.765 121.677 1.00 72.85 412 TRP B N 1
ATOM 7142 C CA . TRP B 1 432 ? 140.153 133.355 120.628 1.00 72.85 412 TRP B CA 1
ATOM 7143 C C . TRP B 1 432 ? 138.686 133.152 120.976 1.00 72.85 412 TRP B C 1
ATOM 7144 O O . TRP B 1 432 ? 138.339 132.306 121.802 1.00 72.85 412 TRP B O 1
ATOM 7155 N N . THR B 1 433 ? 137.829 133.940 120.326 1.00 74.48 413 THR B N 1
ATOM 7156 C CA . THR B 1 433 ? 136.384 133.818 120.497 1.00 74.48 413 THR B CA 1
ATOM 7157 C C . THR B 1 433 ? 135.682 134.534 119.354 1.00 74.48 413 THR B C 1
ATOM 7158 O O . THR B 1 433 ? 136.060 135.654 118.999 1.00 74.48 413 THR B O 1
ATOM 7162 N N . ASN B 1 434 ? 134.669 133.888 118.782 1.00 75.89 414 ASN B N 1
ATOM 7163 C CA . ASN B 1 434 ? 133.794 134.490 117.782 1.00 75.89 414 ASN B CA 1
ATOM 7164 C C . ASN B 1 434 ? 132.391 134.578 118.366 1.00 75.89 414 ASN B C 1
ATOM 7165 O O . ASN B 1 434 ? 131.826 133.560 118.779 1.00 75.89 414 ASN B O 1
ATOM 7170 N N . THR B 1 435 ? 131.828 135.782 118.394 1.00 75.30 415 THR B N 1
ATOM 7171 C CA . THR B 1 435 ? 130.519 135.989 119.002 1.00 75.30 415 THR B CA 1
ATOM 7172 C C . THR B 1 435 ? 129.889 137.244 118.410 1.00 75.30 415 THR B C 1
ATOM 7173 O O . THR B 1 435 ? 130.453 137.891 117.524 1.00 75.30 415 THR B O 1
ATOM 7177 N N . TYR B 1 436 ? 128.703 137.580 118.913 1.00 72.44 416 TYR B N 1
ATOM 7178 C CA . TYR B 1 436 ? 127.943 138.741 118.473 1.00 72.44 416 TYR B CA 1
ATOM 7179 C C . TYR B 1 436 ? 127.609 139.605 119.679 1.00 72.44 416 TYR B C 1
ATOM 7180 O O . TYR B 1 436 ? 127.278 139.086 120.749 1.00 72.44 416 TYR B O 1
ATOM 7189 N N . LEU B 1 437 ? 127.697 140.921 119.506 1.00 74.22 417 LEU B N 1
ATOM 7190 C CA . LEU B 1 437 ? 127.419 141.880 120.568 1.00 74.22 417 LEU B CA 1
ATOM 7191 C C . LEU B 1 437 ? 126.193 142.700 120.191 1.00 74.22 417 LEU B C 1
ATOM 7192 O O . LEU B 1 437 ? 126.187 143.371 119.154 1.00 74.22 417 LEU B O 1
ATOM 7197 N N . SER B 1 438 ? 125.158 142.646 121.032 1.00 75.81 418 SER B N 1
ATOM 7198 C CA . SER B 1 438 ? 123.949 143.422 120.772 1.00 75.81 418 SER B CA 1
ATOM 7199 C C . SER B 1 438 ? 124.095 144.859 121.261 1.00 75.81 418 SER B C 1
ATOM 7200 O O . SER B 1 438 ? 124.070 145.801 120.463 1.00 75.81 418 SER B O 1
ATOM 7203 N N . ASN B 1 439 ? 124.266 145.043 122.569 1.00 77.57 419 ASN B N 1
ATOM 7204 C CA . ASN B 1 439 ? 124.507 146.360 123.147 1.00 77.57 419 ASN B CA 1
ATOM 7205 C C . ASN B 1 439 ? 124.937 146.200 124.598 1.00 77.57 419 ASN B C 1
ATOM 7206 O O . ASN B 1 439 ? 124.778 145.133 125.197 1.00 77.57 419 ASN B O 1
ATOM 7211 N N . ARG B 1 440 ? 125.474 147.291 125.147 1.00 80.28 420 ARG B N 1
ATOM 7212 C CA . ARG B 1 440 ? 126.014 147.377 126.511 1.00 80.28 420 ARG B CA 1
ATOM 7213 C C . ARG B 1 440 ? 126.748 146.102 126.926 1.00 80.28 420 ARG B C 1
ATOM 7214 O O . ARG B 1 440 ? 126.527 145.539 127.999 1.00 80.28 420 ARG B O 1
ATOM 7222 N N . GLY B 1 441 ? 127.643 145.651 126.050 1.00 79.67 421 GLY B N 1
ATOM 7223 C CA . GLY B 1 441 ? 128.597 144.617 126.394 1.00 79.67 421 GLY B CA 1
ATOM 7224 C C . GLY B 1 441 ? 128.069 143.203 126.430 1.00 79.67 421 GLY B C 1
ATOM 7225 O O . GLY B 1 441 ? 128.815 142.297 126.818 1.00 79.67 421 GLY B O 1
ATOM 7226 N N . LYS B 1 442 ? 126.821 142.972 126.036 1.00 78.70 422 LYS B N 1
ATOM 7227 C CA . LYS B 1 442 ? 126.232 141.643 126.118 1.00 78.70 422 LYS B CA 1
ATOM 7228 C C . LYS B 1 442 ? 126.624 140.820 124.897 1.00 78.70 422 LYS B C 1
ATOM 7229 O O . LYS B 1 442 ? 126.454 141.266 123.758 1.00 78.70 422 LYS B O 1
ATOM 7235 N N . LEU B 1 443 ? 127.144 139.622 125.141 1.00 77.98 423 LEU B N 1
ATOM 7236 C CA . LEU B 1 443 ? 127.569 138.715 124.086 1.00 77.98 423 LEU B CA 1
ATOM 7237 C C . LEU B 1 443 ? 126.540 137.608 123.905 1.00 77.98 423 LEU B C 1
ATOM 7238 O O . LEU B 1 443 ? 125.987 137.094 124.882 1.00 77.98 423 LEU B O 1
ATOM 7243 N N . SER B 1 444 ? 126.281 137.250 122.645 1.00 78.05 424 SER B N 1
ATOM 7244 C CA . SER B 1 444 ? 125.336 136.175 122.364 1.00 78.05 424 SER B CA 1
ATOM 7245 C C . SER B 1 444 ? 125.841 134.839 122.895 1.00 78.05 424 SER B C 1
ATOM 7246 O O . SER B 1 444 ? 125.081 134.083 123.510 1.00 78.05 424 SER B O 1
ATOM 7249 N N . ASP B 1 445 ? 127.115 134.533 122.672 1.00 82.10 425 ASP B N 1
ATOM 7250 C CA . ASP B 1 445 ? 127.718 133.285 123.118 1.00 82.10 425 ASP B CA 1
ATOM 7251 C C . ASP B 1 445 ? 128.695 133.568 124.250 1.00 82.10 425 ASP B C 1
ATOM 7252 O O . ASP B 1 445 ? 129.553 134.448 124.131 1.00 82.10 425 ASP B O 1
ATOM 7257 N N . ASN B 1 446 ? 128.560 132.821 125.342 1.00 83.02 426 ASN B N 1
ATOM 7258 C CA . ASN B 1 446 ? 129.411 133.026 126.503 1.00 83.02 426 ASN B CA 1
ATOM 7259 C C . ASN B 1 446 ? 130.819 132.498 126.252 1.00 83.02 426 ASN B C 1
ATOM 7260 O O . ASN B 1 446 ? 131.027 131.545 125.497 1.00 83.02 426 ASN B O 1
ATOM 7265 N N . LEU B 1 447 ? 131.794 133.138 126.893 1.00 78.69 427 LEU B N 1
ATOM 7266 C CA . LEU B 1 447 ? 133.168 132.660 126.837 1.00 78.69 427 LEU B CA 1
ATOM 7267 C C . LEU B 1 447 ? 133.297 131.344 127.592 1.00 78.69 427 LEU B C 1
ATOM 7268 O O . LEU B 1 447 ? 132.743 131.178 128.681 1.00 78.69 427 LEU B O 1
ATOM 7273 N N . LYS B 1 448 ? 134.034 130.401 127.008 1.00 76.81 428 LYS B N 1
ATOM 7274 C CA . LYS B 1 448 ? 134.264 129.128 127.678 1.00 76.81 428 LYS B CA 1
ATOM 7275 C C . LYS B 1 448 ? 135.481 129.151 128.591 1.00 76.81 428 LYS B C 1
ATOM 7276 O O . LYS B 1 448 ? 135.470 128.495 129.639 1.00 76.81 428 LYS B O 1
ATOM 7282 N N . TYR B 1 449 ? 136.526 129.887 128.224 1.00 75.53 429 TYR B N 1
ATOM 7283 C CA . TYR B 1 449 ? 137.736 129.975 129.026 1.00 75.53 429 TYR B CA 1
ATOM 7284 C C . TYR B 1 449 ? 138.072 131.434 129.289 1.00 75.53 429 TYR B C 1
ATOM 7285 O O . TYR B 1 449 ? 137.766 132.315 128.482 1.00 75.53 429 TYR B O 1
ATOM 7294 N N . GLY B 1 450 ? 138.705 131.680 130.433 1.00 77.56 430 GLY B N 1
ATOM 7295 C CA . GLY B 1 450 ? 139.139 133.020 130.756 1.00 77.56 430 GLY B CA 1
ATOM 7296 C C . GLY B 1 450 ? 140.370 133.430 129.972 1.00 77.56 430 GLY B C 1
ATOM 7297 O O . GLY B 1 450 ? 141.083 132.610 129.393 1.00 77.56 430 GLY B O 1
ATOM 7298 N N . VAL B 1 451 ? 140.620 134.737 129.956 1.00 78.14 431 VAL B N 1
ATOM 7299 C CA . VAL B 1 451 ? 141.762 135.303 129.251 1.00 78.14 431 VAL B CA 1
ATOM 7300 C C . VAL B 1 451 ? 142.338 136.438 130.085 1.00 78.14 431 VAL B C 1
ATOM 7301 O O . VAL B 1 451 ? 141.610 137.184 130.747 1.00 78.14 431 VAL B O 1
ATOM 7305 N N . SER B 1 452 ? 143.666 136.549 130.071 1.00 80.46 432 SER B N 1
ATOM 7306 C CA . SER B 1 452 ? 144.343 137.614 130.798 1.00 80.46 432 SER B CA 1
ATOM 7307 C C . SER B 1 452 ? 144.258 138.959 130.091 1.00 80.46 432 SER B C 1
ATOM 7308 O O . SER B 1 452 ? 144.127 139.990 130.759 1.00 80.46 432 SER B O 1
ATOM 7311 N N . ALA B 1 453 ? 144.322 138.976 128.761 1.00 79.29 433 ALA B N 1
ATOM 7312 C CA . ALA B 1 453 ? 144.283 140.228 128.019 1.00 79.29 433 ALA B CA 1
ATOM 7313 C C . ALA B 1 453 ? 143.860 139.957 126.583 1.00 79.29 433 ALA B C 1
ATOM 7314 O O . ALA B 1 453 ? 144.172 138.902 126.026 1.00 79.29 433 ALA B O 1
ATOM 7316 N N . ILE B 1 454 ? 143.154 140.917 125.996 1.00 79.17 434 ILE B N 1
ATOM 7317 C CA . ILE B 1 454 ? 142.766 140.875 124.591 1.00 79.17 434 ILE B CA 1
ATOM 7318 C C . ILE B 1 454 ? 143.834 141.586 123.774 1.00 79.17 434 ILE B C 1
ATOM 7319 O O . ILE B 1 454 ? 144.402 142.591 124.216 1.00 79.17 434 ILE B O 1
ATOM 7324 N N . THR B 1 455 ? 144.116 141.069 122.580 1.00 81.75 435 THR B N 1
ATOM 7325 C CA . THR B 1 455 ? 145.172 141.616 121.740 1.00 81.75 435 THR B CA 1
ATOM 7326 C C . THR B 1 455 ? 144.693 142.151 120.399 1.00 81.75 435 THR B C 1
ATOM 7327 O O . THR B 1 455 ? 145.371 143.001 119.821 1.00 81.75 435 THR B O 1
ATOM 7331 N N . LYS B 1 456 ? 143.555 141.685 119.888 1.00 80.44 436 LYS B N 1
ATOM 7332 C CA . LYS B 1 456 ? 143.050 142.170 118.612 1.00 80.44 436 LYS B CA 1
ATOM 7333 C C . LYS B 1 456 ? 141.559 141.882 118.522 1.00 80.44 436 LYS B C 1
ATOM 7334 O O . LYS B 1 456 ? 141.094 140.846 119.001 1.00 80.44 436 LYS B O 1
ATOM 7340 N N . ILE B 1 457 ? 140.821 142.805 117.908 1.00 77.78 437 ILE B N 1
ATOM 7341 C CA . ILE B 1 457 ? 139.382 142.671 117.712 1.00 77.78 437 ILE B CA 1
ATOM 7342 C C . ILE B 1 457 ? 139.056 143.013 116.265 1.00 77.78 437 ILE B C 1
ATOM 7343 O O . ILE B 1 457 ? 139.501 144.046 115.752 1.00 77.78 437 ILE B O 1
ATOM 7348 N N . THR B 1 458 ? 138.289 142.146 115.609 1.00 75.72 438 THR B N 1
ATOM 7349 C CA . THR B 1 458 ? 137.783 142.385 114.264 1.00 75.72 438 THR B CA 1
ATOM 7350 C C . THR B 1 458 ? 136.263 142.437 114.317 1.00 75.72 438 THR B C 1
ATOM 7351 O O . THR B 1 458 ? 135.624 141.488 114.782 1.00 75.72 438 THR B O 1
ATOM 7355 N N . ALA B 1 459 ? 135.688 143.539 113.841 1.00 74.49 439 ALA B N 1
ATOM 7356 C CA . ALA B 1 459 ? 134.252 143.775 113.919 1.00 74.49 439 ALA B CA 1
ATOM 7357 C C . ALA B 1 459 ? 133.669 143.884 112.518 1.00 74.49 439 ALA B C 1
ATOM 7358 O O . ALA B 1 459 ? 134.201 144.611 111.675 1.00 74.49 439 ALA B O 1
ATOM 7360 N N . VAL B 1 460 ? 132.574 143.165 112.278 1.00 72.60 440 VAL B N 1
ATOM 7361 C CA . VAL B 1 460 ? 131.887 143.155 110.992 1.00 72.60 440 VAL B CA 1
ATOM 7362 C C . VAL B 1 460 ? 130.455 143.627 111.206 1.00 72.60 440 VAL B C 1
ATOM 7363 O O . VAL B 1 460 ? 129.749 143.109 112.078 1.00 72.60 440 VAL B O 1
ATOM 7367 N N . THR B 1 461 ? 130.029 144.610 110.406 1.00 74.18 441 THR B N 1
ATOM 7368 C CA . THR B 1 461 ? 128.689 145.184 110.500 1.00 74.18 441 THR B CA 1
ATOM 7369 C C . THR B 1 461 ? 127.737 144.459 109.555 1.00 74.18 441 THR B C 1
ATOM 7370 O O . THR B 1 461 ? 128.045 144.319 108.366 1.00 74.18 441 THR B O 1
ATOM 7374 N N . PRO B 1 462 ? 126.590 143.986 110.039 1.00 73.41 442 PRO B N 1
ATOM 7375 C CA . PRO B 1 462 ? 125.647 143.292 109.156 1.00 73.41 442 PRO B CA 1
ATOM 7376 C C . PRO B 1 462 ? 125.055 144.222 108.108 1.00 73.41 442 PRO B C 1
ATOM 7377 O O . PRO B 1 462 ? 124.970 145.438 108.293 1.00 73.41 442 PRO B O 1
ATOM 7381 N N . ARG B 1 463 ? 124.644 143.626 106.992 1.00 72.41 443 ARG B N 1
ATOM 7382 C CA . ARG B 1 463 ? 124.033 144.378 105.908 1.00 72.41 443 ARG B CA 1
ATOM 7383 C C . ARG B 1 463 ? 122.642 144.870 106.296 1.00 72.41 443 ARG B C 1
ATOM 7384 O O . ARG B 1 463 ? 121.986 144.335 107.193 1.00 72.41 443 ARG B O 1
ATOM 7392 N N . THR B 1 464 ? 122.194 145.909 105.595 1.00 74.38 444 THR B N 1
ATOM 7393 C CA . THR B 1 464 ? 120.810 146.358 105.647 1.00 74.38 444 THR B CA 1
ATOM 7394 C C . THR B 1 464 ? 119.994 145.816 104.481 1.00 74.38 444 THR B C 1
ATOM 7395 O O . THR B 1 464 ? 118.953 146.386 104.143 1.00 74.38 444 THR B O 1
ATOM 7399 N N . LYS B 1 465 ? 120.446 144.726 103.868 1.00 74.58 445 LYS B N 1
ATOM 7400 C CA . LYS B 1 465 ? 119.845 144.183 102.660 1.00 74.58 445 LYS B CA 1
ATOM 7401 C C . LYS B 1 465 ? 120.372 142.768 102.476 1.00 74.58 445 LYS B C 1
ATOM 7402 O O . LYS B 1 465 ? 121.464 142.439 102.944 1.00 74.58 445 LYS B O 1
ATOM 7408 N N . ILE B 1 466 ? 119.590 141.933 101.800 1.00 71.53 446 ILE B N 1
ATOM 7409 C CA . ILE B 1 466 ? 119.980 140.561 101.503 1.00 71.53 446 ILE B CA 1
ATOM 7410 C C . ILE B 1 466 ? 120.469 140.499 100.064 1.00 71.53 446 ILE B C 1
ATOM 7411 O O . ILE B 1 466 ? 119.785 140.969 99.147 1.00 71.53 446 ILE B O 1
ATOM 7416 N N . VAL B 1 467 ? 121.653 139.926 99.864 1.00 71.90 447 VAL B N 1
ATOM 7417 C CA . VAL B 1 467 ? 122.232 139.762 98.538 1.00 71.90 447 VAL B CA 1
ATOM 7418 C C . VAL B 1 467 ? 122.229 138.282 98.186 1.00 71.90 447 VAL B C 1
ATOM 7419 O O . VAL B 1 467 ? 122.359 137.413 99.055 1.00 71.90 447 VAL B O 1
ATOM 7423 N N . TYR B 1 468 ? 122.075 137.997 96.896 1.00 74.08 448 TYR B N 1
ATOM 7424 C CA . TYR B 1 468 ? 121.951 136.634 96.400 1.00 74.08 448 TYR B CA 1
ATOM 7425 C C . TYR B 1 468 ? 123.096 136.332 95.446 1.00 74.08 448 TYR B C 1
ATOM 7426 O O . TYR B 1 468 ? 123.361 137.108 94.523 1.00 74.08 448 TYR B O 1
ATOM 7435 N N . TYR B 1 469 ? 123.770 135.208 95.672 1.00 73.12 449 TYR B N 1
ATOM 7436 C CA . TYR B 1 469 ? 124.824 134.726 94.789 1.00 73.12 449 TYR B CA 1
ATOM 7437 C C . TYR B 1 469 ? 124.351 133.443 94.124 1.00 73.12 449 TYR B C 1
ATOM 7438 O O . TYR B 1 469 ? 124.080 132.451 94.807 1.00 73.12 449 TYR B O 1
ATOM 7447 N N . ARG B 1 470 ? 124.256 133.464 92.801 1.00 76.99 450 ARG B N 1
ATOM 7448 C CA . ARG B 1 470 ? 123.924 132.283 92.011 1.00 76.99 450 ARG B CA 1
ATOM 7449 C C . ARG B 1 470 ? 125.185 131.897 91.247 1.00 76.99 450 ARG B C 1
ATOM 7450 O O . ARG B 1 470 ? 125.557 132.551 90.270 1.00 76.99 450 ARG B O 1
ATOM 7458 N N . LEU B 1 471 ? 125.839 130.832 91.701 1.00 74.06 451 LEU B N 1
ATOM 7459 C CA . LEU B 1 471 ? 127.172 130.515 91.222 1.00 74.06 451 LEU B CA 1
ATOM 7460 C C . LEU B 1 471 ? 127.121 129.908 89.821 1.00 74.06 451 LEU B C 1
ATOM 7461 O O . LEU B 1 471 ? 126.157 129.227 89.462 1.00 74.06 451 LEU B O 1
ATOM 7466 N N . PRO B 1 472 ? 128.146 130.142 89.013 1.00 74.97 452 PRO B N 1
ATOM 7467 C CA . PRO B 1 472 ? 128.198 129.565 87.669 1.00 74.97 452 PRO B CA 1
ATOM 7468 C C . PRO B 1 472 ? 128.719 128.133 87.713 1.00 74.97 452 PRO B C 1
ATOM 7469 O O . PRO B 1 472 ? 128.993 127.572 88.771 1.00 74.97 452 PRO B O 1
ATOM 7473 N N . ASN B 1 473 ? 128.851 127.545 86.529 1.00 77.26 453 ASN B N 1
ATOM 7474 C CA . ASN B 1 473 ? 129.464 126.235 86.367 1.00 77.26 453 ASN B CA 1
ATOM 7475 C C . ASN B 1 473 ? 130.934 126.418 86.018 1.00 77.26 453 ASN B C 1
ATOM 7476 O O . ASN B 1 473 ? 131.268 127.143 85.076 1.00 77.26 453 ASN B O 1
ATOM 7481 N N . LEU B 1 474 ? 131.808 125.768 86.778 1.00 78.77 454 LEU B N 1
ATOM 7482 C CA . LEU B 1 474 ? 133.246 125.867 86.578 1.00 78.77 454 LEU B CA 1
ATOM 7483 C C . LEU B 1 474 ? 133.739 124.652 85.807 1.00 78.77 454 LEU B C 1
ATOM 7484 O O . LEU B 1 474 ? 133.471 123.512 86.199 1.00 78.77 454 LEU B O 1
ATOM 7489 N N . ASP B 1 475 ? 134.459 124.899 84.717 1.00 83.33 455 ASP B N 1
ATOM 7490 C CA . ASP B 1 475 ? 135.003 123.840 83.877 1.00 83.33 455 ASP B CA 1
ATOM 7491 C C . ASP B 1 475 ? 136.466 123.625 84.248 1.00 83.33 455 ASP B C 1
ATOM 7492 O O . ASP B 1 475 ? 137.263 124.568 84.221 1.00 83.33 455 ASP B O 1
ATOM 7497 N N . PHE B 1 476 ? 136.812 122.387 84.590 1.00 82.41 456 PHE B N 1
ATOM 7498 C CA . PHE B 1 476 ? 138.135 122.035 85.094 1.00 82.41 456 PHE B CA 1
ATOM 7499 C C . PHE B 1 476 ? 138.869 121.099 84.139 1.00 82.41 456 PHE B C 1
ATOM 7500 O O . PHE B 1 476 ? 139.614 120.214 84.562 1.00 82.41 456 PHE B O 1
ATOM 7508 N N . GLY B 1 477 ? 138.662 121.285 82.834 1.00 85.97 457 GLY B N 1
ATOM 7509 C CA . GLY B 1 477 ? 139.253 120.379 81.862 1.00 85.97 457 GLY B CA 1
ATOM 7510 C C . GLY B 1 477 ? 140.769 120.433 81.839 1.00 85.97 457 GLY B C 1
ATOM 7511 O O . GLY B 1 477 ? 141.434 119.400 81.729 1.00 85.97 457 GLY B O 1
ATOM 7512 N N . ASN B 1 478 ? 141.337 121.634 81.942 1.00 88.39 458 ASN B N 1
ATOM 7513 C CA . ASN B 1 478 ? 142.786 121.786 81.917 1.00 88.39 458 ASN B CA 1
ATOM 7514 C C . ASN B 1 478 ? 143.431 121.547 83.276 1.00 88.39 458 ASN B C 1
ATOM 7515 O O . ASN B 1 478 ? 144.662 121.584 83.374 1.00 88.39 458 ASN B O 1
ATOM 7520 N N . GLY B 1 479 ? 142.636 121.302 84.314 1.00 88.69 459 GLY B N 1
ATOM 7521 C CA . GLY B 1 479 ? 143.150 120.978 85.623 1.00 88.69 459 GLY B CA 1
ATOM 7522 C C . GLY B 1 479 ? 143.873 122.115 86.321 1.00 88.69 459 GLY B C 1
ATOM 7523 O O . GLY B 1 479 ? 145.086 122.056 86.542 1.00 88.69 459 GLY B O 1
ATOM 7524 N N . PRO B 1 480 ? 143.151 123.173 86.682 1.00 87.23 460 PRO B N 1
ATOM 7525 C CA . PRO B 1 480 ? 143.749 124.225 87.507 1.00 87.23 460 PRO B CA 1
ATOM 7526 C C . PRO B 1 480 ? 143.809 123.808 88.969 1.00 87.23 460 PRO B C 1
ATOM 7527 O O . PRO B 1 480 ? 143.060 122.947 89.434 1.00 87.23 460 PRO B O 1
ATOM 7531 N N . ALA B 1 481 ? 144.724 124.441 89.697 1.00 87.55 461 ALA B N 1
ATOM 7532 C CA . ALA B 1 481 ? 144.988 124.108 91.094 1.00 87.55 461 ALA B CA 1
ATOM 7533 C C . ALA B 1 481 ? 145.058 125.368 91.945 1.00 87.55 461 ALA B C 1
ATOM 7534 O O . ALA B 1 481 ? 145.957 125.544 92.770 1.00 87.55 461 ALA B O 1
ATOM 7536 N N . ASN B 1 482 ? 144.101 126.269 91.753 1.00 84.72 462 ASN B N 1
ATOM 7537 C CA . ASN B 1 482 ? 144.072 127.492 92.538 1.00 84.72 462 ASN B CA 1
ATOM 7538 C C . ASN B 1 482 ? 143.701 127.193 93.989 1.00 84.72 462 ASN B C 1
ATOM 7539 O O . ASN B 1 482 ? 143.144 126.142 94.316 1.00 84.72 462 ASN B O 1
ATOM 7544 N N . ASN B 1 483 ? 144.027 128.139 94.865 1.00 82.23 463 ASN B N 1
ATOM 7545 C CA . ASN B 1 483 ? 143.655 128.057 96.276 1.00 82.23 463 ASN B CA 1
ATOM 7546 C C . ASN B 1 483 ? 142.324 128.765 96.527 1.00 82.23 463 ASN B C 1
ATOM 7547 O O . ASN B 1 483 ? 142.206 129.652 97.368 1.00 82.23 463 ASN B O 1
ATOM 7552 N N . GLY B 1 484 ? 141.302 128.376 95.769 1.00 78.90 464 GLY B N 1
ATOM 7553 C CA . GLY B 1 484 ? 139.993 128.985 95.891 1.00 78.90 464 GLY B CA 1
ATOM 7554 C C . GLY B 1 484 ? 139.594 129.802 94.680 1.00 78.90 464 GLY B C 1
ATOM 7555 O O . GLY B 1 484 ? 140.252 130.793 94.350 1.00 78.90 464 GLY B O 1
ATOM 7556 N N . VAL B 1 485 ? 138.518 129.399 94.008 1.00 76.87 465 VAL B N 1
ATOM 7557 C CA . VAL B 1 485 ? 138.030 130.133 92.844 1.00 76.87 465 VAL B CA 1
ATOM 7558 C C . VAL B 1 485 ? 136.926 131.111 93.228 1.00 76.87 465 VAL B C 1
ATOM 7559 O O . VAL B 1 485 ? 136.802 132.181 92.629 1.00 76.87 465 VAL B O 1
ATOM 7563 N N . ILE B 1 486 ? 136.115 130.768 94.224 1.00 75.49 466 ILE B N 1
ATOM 7564 C CA . ILE B 1 486 ? 135.092 131.655 94.764 1.00 75.49 466 ILE B CA 1
ATOM 7565 C C . ILE B 1 486 ? 135.471 131.966 96.204 1.00 75.49 466 ILE B C 1
ATOM 7566 O O . ILE B 1 486 ? 135.557 131.056 97.038 1.00 75.49 466 ILE B O 1
ATOM 7571 N N . ARG B 1 487 ? 135.693 133.244 96.501 1.00 76.06 467 ARG B N 1
ATOM 7572 C CA . ARG B 1 487 ? 136.137 133.667 97.822 1.00 76.06 467 ARG B CA 1
ATOM 7573 C C . ARG B 1 487 ? 135.180 134.708 98.379 1.00 76.06 467 ARG B C 1
ATOM 7574 O O . ARG B 1 487 ? 134.866 135.694 97.706 1.00 76.06 467 ARG B O 1
ATOM 7582 N N . VAL B 1 488 ? 134.725 134.486 99.609 1.00 72.24 468 VAL B N 1
ATOM 7583 C CA . VAL B 1 488 ? 133.841 135.406 100.314 1.00 72.24 468 VAL B CA 1
ATOM 7584 C C . VAL B 1 488 ? 134.608 135.952 101.510 1.00 72.24 468 VAL B C 1
ATOM 7585 O O . VAL B 1 488 ? 135.066 135.182 102.363 1.00 72.24 468 VAL B O 1
ATOM 7589 N N . LEU B 1 489 ? 134.752 137.275 101.572 1.00 73.99 469 LEU B N 1
ATOM 7590 C CA . LEU B 1 489 ? 135.527 137.930 102.618 1.00 73.99 469 LEU B CA 1
ATOM 7591 C C . LEU B 1 489 ? 134.713 139.061 103.224 1.00 73.99 469 LEU B C 1
ATOM 7592 O O . LEU B 1 489 ? 134.183 139.903 102.494 1.00 73.99 469 LEU B O 1
ATOM 7597 N N . ASN B 1 490 ? 134.632 139.084 104.553 1.00 73.87 470 ASN B N 1
ATOM 7598 C CA . ASN B 1 490 ? 133.972 140.153 105.300 1.00 73.87 470 ASN B CA 1
ATOM 7599 C C . ASN B 1 490 ? 132.565 140.415 104.762 1.00 73.87 470 ASN B C 1
ATOM 7600 O O . ASN B 1 490 ? 132.237 141.506 104.295 1.00 73.87 470 ASN B O 1
ATOM 7605 N N . ASN B 1 491 ? 131.731 139.383 104.838 1.00 73.12 471 ASN B N 1
ATOM 7606 C CA . ASN B 1 491 ? 130.393 139.416 104.270 1.00 73.12 471 ASN B CA 1
ATOM 7607 C C . ASN B 1 491 ? 129.380 138.916 105.288 1.00 73.12 471 ASN B C 1
ATOM 7608 O O . ASN B 1 491 ? 129.689 138.073 106.133 1.00 73.12 471 ASN B O 1
ATOM 7613 N N . THR B 1 492 ? 128.161 139.445 105.194 1.00 72.29 472 THR B N 1
ATOM 7614 C CA . THR B 1 492 ? 127.057 139.026 106.044 1.00 72.29 472 THR B CA 1
ATOM 7615 C C . THR B 1 492 ? 125.767 139.035 105.240 1.00 72.29 472 THR B C 1
ATOM 7616 O O . THR B 1 492 ? 125.649 139.741 104.235 1.00 72.29 472 THR B O 1
ATOM 7620 N N . ARG B 1 493 ? 124.799 138.240 105.699 1.00 70.35 473 ARG B N 1
ATOM 7621 C CA . ARG B 1 493 ? 123.431 138.238 105.177 1.00 70.35 473 ARG B CA 1
ATOM 7622 C C . ARG B 1 493 ? 123.398 137.995 103.666 1.00 70.35 473 ARG B C 1
ATOM 7623 O O . ARG B 1 493 ? 122.811 138.759 102.898 1.00 70.35 473 ARG B O 1
ATOM 7631 N N . PHE B 1 494 ? 124.039 136.909 103.246 1.00 69.08 474 PHE B N 1
ATOM 7632 C CA . PHE B 1 494 ? 124.010 136.500 101.851 1.00 69.08 474 PHE B CA 1
ATOM 7633 C C . PHE B 1 494 ? 123.484 135.075 101.748 1.00 69.08 474 PHE B C 1
ATOM 7634 O O . PHE B 1 494 ? 123.544 134.297 102.702 1.00 69.08 474 PHE B O 1
ATOM 7642 N N . ILE B 1 495 ? 122.953 134.749 100.573 1.00 71.51 475 ILE B N 1
ATOM 7643 C CA . ILE B 1 495 ? 122.438 133.418 100.276 1.00 71.51 475 ILE B CA 1
ATOM 7644 C C . ILE B 1 495 ? 123.108 132.933 99.000 1.00 71.51 475 ILE B C 1
ATOM 7645 O O . ILE B 1 495 ? 122.999 133.582 97.954 1.00 71.51 475 ILE B O 1
ATOM 7650 N N . MET B 1 496 ? 123.795 131.798 99.083 1.00 75.95 476 MET B N 1
ATOM 7651 C CA . MET B 1 496 ? 124.475 131.206 97.939 1.00 75.95 476 MET B CA 1
ATOM 7652 C C . MET B 1 496 ? 123.680 130.009 97.439 1.00 75.95 476 MET B C 1
ATOM 7653 O O . MET B 1 496 ? 123.321 129.125 98.223 1.00 75.95 476 MET B O 1
ATOM 7658 N N . GLN B 1 497 ? 123.407 129.985 96.137 1.00 76.79 477 GLN B N 1
ATOM 7659 C CA . GLN B 1 497 ? 122.665 128.903 95.507 1.00 76.79 477 GLN B CA 1
ATOM 7660 C C . GLN B 1 497 ? 123.387 128.455 94.247 1.00 76.79 477 GLN B C 1
ATOM 7661 O O . GLN B 1 497 ? 124.020 129.264 93.563 1.00 76.79 477 GLN B O 1
ATOM 7667 N N . GLY B 1 498 ? 123.292 127.165 93.947 1.00 74.24 478 GLY B N 1
ATOM 7668 C CA . GLY B 1 498 ? 123.840 126.633 92.718 1.00 74.24 478 GLY B CA 1
ATOM 7669 C C . GLY B 1 498 ? 125.346 126.452 92.750 1.00 74.24 478 GLY B C 1
ATOM 7670 O O . GLY B 1 498 ? 125.997 126.465 93.798 1.00 74.24 478 GLY B O 1
ATOM 7671 N N . GLY B 1 499 ? 125.899 126.281 91.561 1.00 72.93 479 GLY B N 1
ATOM 7672 C CA . GLY B 1 499 ? 127.312 126.030 91.370 1.00 72.93 479 GLY B CA 1
ATOM 7673 C C . GLY B 1 499 ? 127.598 124.560 91.134 1.00 72.93 479 GLY B C 1
ATOM 7674 O O . GLY B 1 499 ? 126.953 123.671 91.702 1.00 72.93 479 GLY B O 1
ATOM 7675 N N . SER B 1 500 ? 128.585 124.293 90.283 1.00 74.97 480 SER B N 1
ATOM 7676 C CA . SER B 1 500 ? 128.931 122.921 89.940 1.00 74.97 480 SER B CA 1
ATOM 7677 C C . SER B 1 500 ? 130.331 122.889 89.345 1.00 74.97 480 SER B C 1
ATOM 7678 O O . SER B 1 500 ? 130.917 123.923 89.018 1.00 74.97 480 SER B O 1
ATOM 7681 N N . ILE B 1 501 ? 130.858 121.674 89.211 1.00 75.70 481 ILE B N 1
ATOM 7682 C CA . ILE B 1 501 ? 132.152 121.420 88.592 1.00 75.70 481 ILE B CA 1
ATOM 7683 C C . ILE B 1 501 ? 131.943 120.437 87.450 1.00 75.70 481 ILE B C 1
ATOM 7684 O O . ILE B 1 501 ? 131.147 119.498 87.568 1.00 75.70 481 ILE B O 1
ATOM 7689 N N . SER B 1 502 ? 132.650 120.652 86.344 1.00 79.53 482 SER B N 1
ATOM 7690 C CA . SER B 1 502 ? 132.528 119.799 85.173 1.00 79.53 482 SER B CA 1
ATOM 7691 C C . SER B 1 502 ? 133.906 119.417 84.653 1.00 79.53 482 SER B C 1
ATOM 7692 O O . SER B 1 502 ? 134.868 120.179 84.777 1.00 79.53 482 SER B O 1
ATOM 7695 N N . ASN B 1 503 ? 133.983 118.219 84.069 1.00 82.35 483 ASN B N 1
ATOM 7696 C CA . ASN B 1 503 ? 135.202 117.711 83.433 1.00 82.35 483 ASN B CA 1
ATOM 7697 C C . ASN B 1 503 ? 136.382 117.692 84.402 1.00 82.35 483 ASN B C 1
ATOM 7698 O O . ASN B 1 503 ? 137.515 118.007 84.034 1.00 82.35 483 ASN B O 1
ATOM 7703 N N . ARG B 1 504 ? 136.117 117.321 85.646 1.00 81.62 484 ARG B N 1
ATOM 7704 C CA . ARG B 1 504 ? 137.185 117.210 86.632 1.00 81.62 484 ARG B CA 1
ATOM 7705 C C . ARG B 1 504 ? 138.103 116.046 86.276 1.00 81.62 484 ARG B C 1
ATOM 7706 O O . ARG B 1 504 ? 137.616 114.947 85.984 1.00 81.62 484 ARG B O 1
ATOM 7714 N N . PRO B 1 505 ? 139.420 116.240 86.279 1.00 85.20 485 PRO B N 1
ATOM 7715 C CA . PRO B 1 505 ? 140.328 115.129 85.980 1.00 85.20 485 PRO B CA 1
ATOM 7716 C C . PRO B 1 505 ? 140.292 114.067 87.067 1.00 85.20 485 PRO B C 1
ATOM 7717 O O . PRO B 1 505 ? 139.995 114.342 88.232 1.00 85.20 485 PRO B O 1
ATOM 7721 N N . LEU B 1 506 ? 140.597 112.831 86.666 1.00 88.05 486 LEU B N 1
ATOM 7722 C CA . LEU B 1 506 ? 140.584 111.724 87.616 1.00 88.05 486 LEU B CA 1
ATOM 7723 C C . LEU B 1 506 ? 141.755 111.794 88.589 1.00 88.05 486 LEU B C 1
ATOM 7724 O O . LEU B 1 506 ? 141.626 111.358 89.738 1.00 88.05 486 LEU B O 1
ATOM 7729 N N . LYS B 1 507 ? 142.895 112.329 88.158 1.00 93.04 487 LYS B N 1
ATOM 7730 C CA . LYS B 1 507 ? 144.071 112.447 89.005 1.00 93.04 487 LYS B CA 1
ATOM 7731 C C . LYS B 1 507 ? 144.598 113.875 88.970 1.00 93.04 487 LYS B C 1
ATOM 7732 O O . LYS B 1 507 ? 144.467 114.580 87.966 1.00 93.04 487 LYS B O 1
ATOM 7738 N N . ASP B 1 508 ? 145.200 114.292 90.081 1.00 96.49 488 ASP B N 1
ATOM 7739 C CA . ASP B 1 508 ? 145.655 115.663 90.301 1.00 96.49 488 ASP B CA 1
ATOM 7740 C C . ASP B 1 508 ? 147.067 115.670 90.875 1.00 96.49 488 ASP B C 1
ATOM 7741 O O . ASP B 1 508 ? 147.343 116.299 91.899 1.00 96.49 488 ASP B O 1
ATOM 7746 N N . VAL B 1 509 ? 147.972 114.932 90.223 1.00 96.45 489 VAL B N 1
ATOM 7747 C CA . VAL B 1 509 ? 149.324 114.724 90.733 1.00 96.45 489 VAL B CA 1
ATOM 7748 C C . VAL B 1 509 ? 149.981 116.051 91.082 1.00 96.45 489 VAL B C 1
ATOM 7749 O O . VAL B 1 509 ? 150.080 116.955 90.245 1.00 96.45 489 VAL B O 1
ATOM 7753 N N . SER B 1 510 ? 150.430 116.164 92.336 1.00 97.71 490 SER B N 1
ATOM 7754 C CA . SER B 1 510 ? 151.183 117.321 92.831 1.00 97.71 490 SER B CA 1
ATOM 7755 C C . SER B 1 510 ? 150.385 118.620 92.718 1.00 97.71 490 SER B C 1
ATOM 7756 O O . SER B 1 510 ? 150.923 119.669 92.360 1.00 97.71 490 SER B O 1
ATOM 7759 N N . LYS B 1 511 ? 149.094 118.553 93.037 1.00 94.22 491 LYS B N 1
ATOM 7760 C CA . LYS B 1 511 ? 148.239 119.732 93.074 1.00 94.22 491 LYS B CA 1
ATOM 7761 C C . LYS B 1 511 ? 147.271 119.612 94.242 1.00 94.22 491 LYS B C 1
ATOM 7762 O O . LYS B 1 511 ? 146.935 118.508 94.676 1.00 94.22 491 LYS B O 1
ATOM 7768 N N . SER B 1 512 ? 146.828 120.760 94.751 1.00 86.86 492 SER B N 1
ATOM 7769 C CA . SER B 1 512 ? 145.850 120.825 95.839 1.00 86.86 492 SER B CA 1
ATOM 7770 C C . SER B 1 512 ? 144.772 121.837 95.474 1.00 86.86 492 SER B C 1
ATOM 7771 O O . SER B 1 512 ? 144.803 122.988 95.929 1.00 86.86 492 SER B O 1
ATOM 7774 N N . PRO B 1 513 ? 143.801 121.442 94.653 1.00 84.43 493 PRO B N 1
ATOM 7775 C CA . PRO B 1 513 ? 142.765 122.393 94.230 1.00 84.43 493 PRO B CA 1
ATOM 7776 C C . PRO B 1 513 ? 141.770 122.689 95.342 1.00 84.43 493 PRO B C 1
ATOM 7777 O O . PRO B 1 513 ? 141.379 121.805 96.108 1.00 84.43 493 PRO B O 1
ATOM 7781 N N . VAL B 1 514 ? 141.359 123.954 95.420 1.00 78.85 494 VAL B N 1
ATOM 7782 C CA . VAL B 1 514 ? 140.323 124.409 96.339 1.00 78.85 494 VAL B CA 1
ATOM 7783 C C . VAL B 1 514 ? 139.296 125.194 95.535 1.00 78.85 494 VAL B C 1
ATOM 7784 O O . VAL B 1 514 ? 139.658 125.994 94.665 1.00 78.85 494 VAL B O 1
ATOM 7788 N N . ILE B 1 515 ? 138.014 124.963 95.819 1.00 76.98 495 ILE B N 1
ATOM 7789 C CA . ILE B 1 515 ? 136.941 125.547 95.020 1.00 76.98 495 ILE B CA 1
ATOM 7790 C C . ILE B 1 515 ? 136.386 126.800 95.686 1.00 76.98 495 ILE B C 1
ATOM 7791 O O . ILE B 1 515 ? 136.464 127.898 95.124 1.00 76.98 495 ILE B O 1
ATOM 7796 N N . ILE B 1 516 ? 135.821 126.649 96.880 1.00 74.73 496 ILE B N 1
ATOM 7797 C CA . ILE B 1 516 ? 135.138 127.732 97.577 1.00 74.73 496 ILE B CA 1
ATOM 7798 C C . ILE B 1 516 ? 135.856 127.994 98.892 1.00 74.73 496 ILE B C 1
ATOM 7799 O O . ILE B 1 516 ? 136.139 127.058 99.647 1.00 74.73 496 ILE B O 1
ATOM 7804 N N . SER B 1 517 ? 136.149 129.264 99.161 1.00 74.49 497 SER B N 1
ATOM 7805 C CA . SER B 1 517 ? 136.793 129.673 100.399 1.00 74.49 497 SER B CA 1
ATOM 7806 C C . SER B 1 517 ? 135.978 130.776 101.059 1.00 74.49 497 SER B C 1
ATOM 7807 O O . SER B 1 517 ? 135.438 131.653 100.380 1.00 74.49 497 SER B O 1
ATOM 7810 N N . LEU B 1 518 ? 135.889 130.722 102.385 1.00 72.81 498 LEU B N 1
ATOM 7811 C CA . LEU B 1 518 ? 135.182 131.724 103.168 1.00 72.81 498 LEU B CA 1
ATOM 7812 C C . LEU B 1 518 ? 136.095 132.239 104.270 1.00 72.81 498 LEU B C 1
ATOM 7813 O O . LEU B 1 518 ? 136.946 131.509 104.783 1.00 72.81 498 LEU B O 1
ATOM 7818 N N . ASN B 1 519 ? 135.907 133.505 104.632 1.00 73.95 499 ASN B N 1
ATOM 7819 C CA . ASN B 1 519 ? 136.770 134.145 105.622 1.00 73.95 499 ASN B CA 1
ATOM 7820 C C . ASN B 1 519 ? 136.037 135.337 106.214 1.00 73.95 499 ASN B C 1
ATOM 7821 O O . ASN B 1 519 ? 135.680 136.265 105.482 1.00 73.95 499 ASN B O 1
ATOM 7826 N N . TYR B 1 520 ? 135.813 135.308 107.529 1.00 72.73 500 TYR B N 1
ATOM 7827 C CA . TYR B 1 520 ? 135.164 136.395 108.262 1.00 72.73 500 TYR B CA 1
ATOM 7828 C C . TYR B 1 520 ? 133.749 136.651 107.735 1.00 72.73 500 TYR B C 1
ATOM 7829 O O . TYR B 1 520 ? 133.408 137.747 107.292 1.00 72.73 500 TYR B O 1
ATOM 7838 N N . CYS B 1 521 ? 132.921 135.612 107.803 1.00 72.11 501 CYS B N 1
ATOM 7839 C CA . CYS B 1 521 ? 131.541 135.679 107.344 1.00 72.11 501 CYS B CA 1
ATOM 7840 C C . CYS B 1 521 ? 130.609 135.262 108.471 1.00 72.11 501 CYS B C 1
ATOM 7841 O O . CYS B 1 521 ? 130.987 134.485 109.351 1.00 72.11 501 CYS B O 1
ATOM 7844 N N . ALA B 1 522 ? 129.386 135.786 108.445 1.00 69.40 502 ALA B N 1
ATOM 7845 C CA . ALA B 1 522 ? 128.426 135.486 109.496 1.00 69.40 502 ALA B CA 1
ATOM 7846 C C . ALA B 1 522 ? 127.006 135.627 108.969 1.00 69.40 502 ALA B C 1
ATOM 7847 O O . ALA B 1 522 ? 126.740 136.418 108.061 1.00 69.40 502 ALA B O 1
ATOM 7849 N N . ALA B 1 523 ? 126.099 134.844 109.558 1.00 68.74 503 ALA B N 1
ATOM 7850 C CA . ALA B 1 523 ? 124.659 134.936 109.311 1.00 68.74 503 ALA B CA 1
ATOM 7851 C C . ALA B 1 523 ? 124.329 134.765 107.826 1.00 68.74 503 ALA B C 1
ATOM 7852 O O . ALA B 1 523 ? 123.793 135.659 107.171 1.00 68.74 503 ALA B O 1
ATOM 7854 N N . PHE B 1 524 ? 124.655 133.585 107.303 1.00 68.12 504 PHE B N 1
ATOM 7855 C CA . PHE B 1 524 ? 124.406 133.266 105.906 1.00 68.12 504 PHE B CA 1
ATOM 7856 C C . PHE B 1 524 ? 123.925 131.825 105.804 1.00 68.12 504 PHE B C 1
ATOM 7857 O O . PHE B 1 524 ? 123.925 131.076 106.785 1.00 68.12 504 PHE B O 1
ATOM 7865 N N . LYS B 1 525 ? 123.509 131.438 104.601 1.00 72.05 505 LYS B N 1
ATOM 7866 C CA . LYS B 1 525 ? 123.119 130.062 104.337 1.00 72.05 505 LYS B CA 1
ATOM 7867 C C . LYS B 1 525 ? 123.490 129.707 102.906 1.00 72.05 505 LYS B C 1
ATOM 7868 O O . LYS B 1 525 ? 123.298 130.511 101.992 1.00 72.05 505 LYS B O 1
ATOM 7874 N N . ALA B 1 526 ? 124.024 128.504 102.726 1.00 74.06 506 ALA B N 1
ATOM 7875 C CA . ALA B 1 526 ? 124.395 127.976 101.423 1.00 74.06 506 ALA B CA 1
ATOM 7876 C C . ALA B 1 526 ? 123.379 126.928 100.987 1.00 74.06 506 ALA B C 1
ATOM 7877 O O . ALA B 1 526 ? 122.550 126.466 101.774 1.00 74.06 506 ALA B O 1
ATOM 7879 N N . TYR B 1 527 ? 123.454 126.550 99.718 1.00 76.59 507 TYR B N 1
ATOM 7880 C CA . TYR B 1 527 ? 122.426 125.711 99.114 1.00 76.59 507 TYR B CA 1
ATOM 7881 C C . TYR B 1 527 ? 123.081 124.814 98.068 1.00 76.59 507 TYR B C 1
ATOM 7882 O O . TYR B 1 527 ? 124.298 124.606 98.085 1.00 76.59 507 TYR B O 1
ATOM 7891 N N . ASP B 1 528 ? 122.271 124.284 97.151 1.00 76.43 508 ASP B N 1
ATOM 7892 C CA . ASP B 1 528 ? 122.574 123.041 96.442 1.00 76.43 508 ASP B CA 1
ATOM 7893 C C . ASP B 1 528 ? 123.732 123.231 95.466 1.00 76.43 508 ASP B C 1
ATOM 7894 O O . ASP B 1 528 ? 123.557 123.396 94.257 1.00 76.43 508 ASP B O 1
ATOM 7899 N N . PHE B 1 529 ? 124.943 123.202 96.015 1.00 73.09 509 PHE B N 1
ATOM 7900 C CA . PHE B 1 529 ? 126.143 123.012 95.215 1.00 73.09 509 PHE B CA 1
ATOM 7901 C C . PHE B 1 529 ? 126.263 121.536 94.855 1.00 73.09 509 PHE B C 1
ATOM 7902 O O . PHE B 1 529 ? 126.004 120.667 95.692 1.00 73.09 509 PHE B O 1
ATOM 7910 N N . PHE B 1 530 ? 126.644 121.247 93.613 1.00 72.42 510 PHE B N 1
ATOM 7911 C CA . PHE B 1 530 ? 126.708 119.874 93.125 1.00 72.42 510 PHE B CA 1
ATOM 7912 C C . PHE B 1 530 ? 128.086 119.591 92.545 1.00 72.42 510 PHE B C 1
ATOM 7913 O O . PHE B 1 530 ? 128.505 120.240 91.583 1.00 72.42 510 PHE B O 1
ATOM 7921 N N . ASP B 1 531 ? 128.776 118.613 93.124 1.00 76.68 511 ASP B N 1
ATOM 7922 C CA . ASP B 1 531 ? 130.051 118.125 92.613 1.00 76.68 511 ASP B CA 1
ATOM 7923 C C . ASP B 1 531 ? 129.892 116.660 92.232 1.00 76.68 511 ASP B C 1
ATOM 7924 O O . ASP B 1 531 ? 129.606 115.829 93.111 1.00 76.68 511 ASP B O 1
ATOM 7929 N N . PRO B 1 532 ? 130.041 116.294 90.955 1.00 77.03 512 PRO B N 1
ATOM 7930 C CA . PRO B 1 532 ? 129.830 114.885 90.572 1.00 77.03 512 PRO B CA 1
ATOM 7931 C C . PRO B 1 532 ? 130.724 113.906 91.316 1.00 77.03 512 PRO B C 1
ATOM 7932 O O . PRO B 1 532 ? 130.273 112.804 91.651 1.00 77.03 512 PRO B O 1
ATOM 7936 N N . TYR B 1 533 ? 131.976 114.272 91.587 1.00 77.65 513 TYR B N 1
ATOM 7937 C CA . TYR B 1 533 ? 132.850 113.462 92.425 1.00 77.65 513 TYR B CA 1
ATOM 7938 C C . TYR B 1 533 ? 133.998 114.332 92.906 1.00 77.65 513 TYR B C 1
ATOM 7939 O O . TYR B 1 533 ? 134.404 115.259 92.196 1.00 77.65 513 TYR B O 1
ATOM 7948 N N . PRO B 1 534 ? 134.537 114.069 94.093 1.00 77.52 514 PRO B N 1
ATOM 7949 C CA . PRO B 1 534 ? 135.611 114.915 94.626 1.00 77.52 514 PRO B CA 1
ATOM 7950 C C . PRO B 1 534 ? 136.930 114.670 93.909 1.00 77.52 514 PRO B C 1
ATOM 7951 O O . PRO B 1 534 ? 137.093 113.731 93.129 1.00 77.52 514 PRO B O 1
ATOM 7955 N N . ALA B 1 535 ? 137.885 115.551 94.192 1.00 80.58 515 ALA B N 1
ATOM 7956 C CA . ALA B 1 535 ? 139.200 115.460 93.578 1.00 80.58 515 ALA B CA 1
ATOM 7957 C C . ALA B 1 535 ? 140.029 114.359 94.228 1.00 80.58 515 ALA B C 1
ATOM 7958 O O . ALA B 1 535 ? 139.872 114.043 95.410 1.00 80.58 515 ALA B O 1
ATOM 7960 N N . PHE B 1 536 ? 140.925 113.776 93.437 1.00 86.38 516 PHE B N 1
ATOM 7961 C CA . PHE B 1 536 ? 141.831 112.718 93.878 1.00 86.38 516 PHE B CA 1
ATOM 7962 C C . PHE B 1 536 ? 143.248 113.200 93.587 1.00 86.38 516 PHE B C 1
ATOM 7963 O O . PHE B 1 536 ? 143.760 113.031 92.478 1.00 86.38 516 PHE B O 1
ATOM 7971 N N . ALA B 1 537 ? 143.880 113.803 94.588 1.00 90.71 517 ALA B N 1
ATOM 7972 C CA . ALA B 1 537 ? 145.190 114.417 94.435 1.00 90.71 517 ALA B CA 1
ATOM 7973 C C . ALA B 1 537 ? 146.259 113.573 95.117 1.00 90.71 517 ALA B C 1
ATOM 7974 O O . ALA B 1 537 ? 146.109 113.180 96.277 1.00 90.71 517 ALA B O 1
ATOM 7976 N N . VAL B 1 538 ? 147.340 113.302 94.387 1.00 96.37 518 VAL B N 1
ATOM 7977 C CA . VAL B 1 538 ? 148.445 112.493 94.879 1.00 96.37 518 VAL B CA 1
ATOM 7978 C C . VAL B 1 538 ? 149.742 113.273 94.706 1.00 96.37 518 VAL B C 1
ATOM 7979 O O . VAL B 1 538 ? 149.765 114.376 94.160 1.00 96.37 518 VAL B O 1
ATOM 7983 N N . ASP B 1 539 ? 150.828 112.677 95.180 1.00 102.08 519 ASP B N 1
ATOM 7984 C CA . ASP B 1 539 ? 152.167 113.237 95.069 1.00 102.08 519 ASP B CA 1
ATOM 7985 C C . ASP B 1 539 ? 153.035 112.295 94.235 1.00 102.08 519 ASP B C 1
ATOM 7986 O O . ASP B 1 539 ? 152.544 111.341 93.624 1.00 102.08 519 ASP B O 1
ATOM 7991 N N . SER B 1 540 ? 154.339 112.583 94.202 1.00 106.88 520 SER B N 1
ATOM 7992 C CA . SER B 1 540 ? 155.257 111.793 93.387 1.00 106.88 520 SER B CA 1
ATOM 7993 C C . SER B 1 540 ? 155.271 110.326 93.800 1.00 106.88 520 SER B C 1
ATOM 7994 O O . SER B 1 540 ? 155.525 109.451 92.965 1.00 106.88 520 SER B O 1
ATOM 7997 N N . ASN B 1 541 ? 154.998 110.033 95.071 1.00 106.49 521 ASN B N 1
ATOM 7998 C CA . ASN B 1 541 ? 154.965 108.665 95.567 1.00 106.49 521 ASN B CA 1
ATOM 7999 C C . ASN B 1 541 ? 153.573 108.045 95.493 1.00 106.49 521 ASN B C 1
ATOM 8000 O O . ASN B 1 541 ? 153.347 106.985 96.087 1.00 106.49 521 ASN B O 1
ATOM 8005 N N . ASN B 1 542 ? 152.641 108.690 94.788 1.00 104.56 522 ASN B N 1
ATOM 8006 C CA . ASN B 1 542 ? 151.287 108.168 94.586 1.00 104.56 522 ASN B CA 1
ATOM 8007 C C . ASN B 1 542 ? 150.544 107.994 95.909 1.00 104.56 522 ASN B C 1
ATOM 8008 O O . ASN B 1 542 ? 149.785 107.041 96.096 1.00 104.56 522 ASN B O 1
ATOM 8013 N N . SER B 1 543 ? 150.755 108.926 96.834 1.00 100.20 523 SER B N 1
ATOM 8014 C CA . SER B 1 543 ? 150.058 108.941 98.112 1.00 100.20 523 SER B CA 1
ATOM 8015 C C . SER B 1 543 ? 149.157 110.166 98.187 1.00 100.20 523 SER B C 1
ATOM 8016 O O . SER B 1 543 ? 149.506 111.236 97.679 1.00 100.20 523 SER B O 1
ATOM 8019 N N . LEU B 1 544 ? 148.001 110.002 98.826 1.00 92.14 524 LEU B N 1
ATOM 8020 C CA . LEU B 1 544 ? 146.981 111.042 98.828 1.00 92.14 524 LEU B CA 1
ATOM 8021 C C . LEU B 1 544 ? 147.464 112.295 99.548 1.00 92.14 524 LEU B C 1
ATOM 8022 O O . LEU B 1 544 ? 148.157 112.222 100.566 1.00 92.14 524 LEU B O 1
ATOM 8027 N N . VAL B 1 545 ? 147.090 113.454 99.006 1.00 88.49 525 VAL B N 1
ATOM 8028 C CA . VAL B 1 545 ? 147.350 114.747 99.622 1.00 88.49 525 VAL B CA 1
ATOM 8029 C C . VAL B 1 545 ? 146.026 115.494 99.739 1.00 88.49 525 VAL B C 1
ATOM 8030 O O . VAL B 1 545 ? 144.999 115.072 99.206 1.00 88.49 525 VAL B O 1
ATOM 8034 N N . TYR B 1 546 ? 146.063 116.618 100.448 1.00 84.02 526 TYR B N 1
ATOM 8035 C CA . TYR B 1 546 ? 144.839 117.333 100.780 1.00 84.02 526 TYR B CA 1
ATOM 8036 C C . TYR B 1 546 ? 144.276 118.077 99.573 1.00 84.02 526 TYR B C 1
ATOM 8037 O O . TYR B 1 546 ? 145.005 118.502 98.674 1.00 84.02 526 TYR B O 1
ATOM 8046 N N . SER B 1 547 ? 142.953 118.229 99.572 1.00 81.19 527 SER B N 1
ATOM 8047 C CA . SER B 1 547 ? 142.205 118.993 98.583 1.00 81.19 527 SER B CA 1
ATOM 8048 C C . SER B 1 547 ? 140.787 119.161 99.105 1.00 81.19 527 SER B C 1
ATOM 8049 O O . SER B 1 547 ? 140.190 118.198 99.591 1.00 81.19 527 SER B O 1
ATOM 8052 N N . TYR B 1 548 ? 140.254 120.376 99.003 1.00 77.51 528 TYR B N 1
ATOM 8053 C CA . TYR B 1 548 ? 138.968 120.697 99.603 1.00 77.51 528 TYR B CA 1
ATOM 8054 C C . TYR B 1 548 ? 138.026 121.296 98.572 1.00 77.51 528 TYR B C 1
ATOM 8055 O O . TYR B 1 548 ? 138.423 122.150 97.774 1.00 77.51 528 TYR B O 1
ATOM 8064 N N . THR B 1 549 ? 136.775 120.840 98.593 1.00 76.08 529 THR B N 1
ATOM 8065 C CA . THR B 1 549 ? 135.704 121.522 97.880 1.00 76.08 529 THR B CA 1
ATOM 8066 C C . THR B 1 549 ? 135.223 122.761 98.621 1.00 76.08 529 THR B C 1
ATOM 8067 O O . THR B 1 549 ? 134.922 123.778 97.987 1.00 76.08 529 THR B O 1
ATOM 8071 N N . LEU B 1 550 ? 135.152 122.697 99.948 1.00 74.64 530 LEU B N 1
ATOM 8072 C CA . LEU B 1 550 ? 134.775 123.826 100.783 1.00 74.64 530 LEU B CA 1
ATOM 8073 C C . LEU B 1 550 ? 135.816 124.005 101.877 1.00 74.64 530 LEU B C 1
ATOM 8074 O O . LEU B 1 550 ? 136.263 123.029 102.486 1.00 74.64 530 LEU B O 1
ATOM 8079 N N . ASN B 1 551 ? 136.199 125.255 102.122 1.00 75.27 531 ASN B N 1
ATOM 8080 C CA . ASN B 1 551 ? 137.217 125.567 103.117 1.00 75.27 531 ASN B CA 1
ATOM 8081 C C . ASN B 1 551 ? 136.922 126.939 103.700 1.00 75.27 531 ASN B C 1
ATOM 8082 O O . ASN B 1 551 ? 136.881 127.926 102.962 1.00 75.27 531 ASN B O 1
ATOM 8087 N N . PHE B 1 552 ? 136.720 127.006 105.014 1.00 73.18 532 PHE B N 1
ATOM 8088 C CA . PHE B 1 552 ? 136.333 128.262 105.637 1.00 73.18 532 PHE B CA 1
ATOM 8089 C C . PHE B 1 552 ? 137.144 128.498 106.902 1.00 73.18 532 PHE B C 1
ATOM 8090 O O . PHE B 1 552 ? 137.583 127.554 107.564 1.00 73.18 532 PHE B O 1
ATOM 8098 N N . ASN B 1 553 ? 137.340 129.776 107.222 1.00 75.59 533 ASN B N 1
ATOM 8099 C CA . ASN B 1 553 ? 137.999 130.201 108.448 1.00 75.59 533 ASN B CA 1
ATOM 8100 C C . ASN B 1 553 ? 137.209 131.344 109.065 1.00 75.59 533 ASN B C 1
ATOM 8101 O O . ASN B 1 553 ? 136.807 132.275 108.363 1.00 75.59 533 ASN B O 1
ATOM 8106 N N . ASP B 1 554 ? 136.996 131.268 110.379 1.00 75.16 534 ASP B N 1
ATOM 8107 C CA . ASP B 1 554 ? 136.386 132.348 111.156 1.00 75.16 534 ASP B CA 1
ATOM 8108 C C . ASP B 1 554 ? 134.995 132.712 110.629 1.00 75.16 534 ASP B C 1
ATOM 8109 O O . ASP B 1 554 ? 134.754 133.816 110.141 1.00 75.16 534 ASP B O 1
ATOM 8114 N N . ILE B 1 555 ? 134.075 131.755 110.734 1.00 71.06 535 ILE B N 1
ATOM 8115 C CA . ILE B 1 555 ? 132.682 131.991 110.382 1.00 71.06 535 ILE B CA 1
ATOM 8116 C C . ILE B 1 555 ? 131.816 131.742 111.610 1.00 71.06 535 ILE B C 1
ATOM 8117 O O . ILE B 1 555 ? 132.241 131.124 112.588 1.00 71.06 535 ILE B O 1
ATOM 8122 N N . ALA B 1 556 ? 130.583 132.241 111.550 1.00 71.01 536 ALA B N 1
ATOM 8123 C CA . ALA B 1 556 ? 129.646 132.107 112.656 1.00 71.01 536 ALA B CA 1
ATOM 8124 C C . ALA B 1 556 ? 128.223 132.105 112.119 1.00 71.01 536 ALA B C 1
ATOM 8125 O O . ALA B 1 556 ? 127.907 132.850 111.188 1.00 71.01 536 ALA B O 1
ATOM 8127 N N . ASP B 1 557 ? 127.374 131.264 112.712 1.00 73.07 537 ASP B N 1
ATOM 8128 C CA . ASP B 1 557 ? 125.953 131.178 112.365 1.00 73.07 537 ASP B CA 1
ATOM 8129 C C . ASP B 1 557 ? 125.766 130.866 110.879 1.00 73.07 537 ASP B C 1
ATOM 8130 O O . ASP B 1 557 ? 125.204 131.650 110.112 1.00 73.07 537 ASP B O 1
ATOM 8135 N N . ALA B 1 558 ? 126.246 129.691 110.484 1.00 69.41 538 ALA B N 1
ATOM 8136 C CA . ALA B 1 558 ? 126.226 129.259 109.095 1.00 69.41 538 ALA B CA 1
ATOM 8137 C C . ALA B 1 558 ? 125.377 128.005 108.948 1.00 69.41 538 ALA B C 1
ATOM 8138 O O . ALA B 1 558 ? 125.383 127.133 109.821 1.00 69.41 538 ALA B O 1
ATOM 8140 N N . VAL B 1 559 ? 124.649 127.921 107.837 1.00 68.77 539 VAL B N 1
ATOM 8141 C CA . VAL B 1 559 ? 123.822 126.764 107.515 1.00 68.77 539 VAL B CA 1
ATOM 8142 C C . VAL B 1 559 ? 124.200 126.278 106.124 1.00 68.77 539 VAL B C 1
ATOM 8143 O O . VAL B 1 559 ? 124.242 127.069 105.176 1.00 68.77 539 VAL B O 1
ATOM 8147 N N . PHE B 1 560 ? 124.471 124.982 106.002 1.00 70.87 540 PHE B N 1
ATOM 8148 C CA . PHE B 1 560 ? 124.757 124.346 104.723 1.00 70.87 540 PHE B CA 1
ATOM 8149 C C . PHE B 1 560 ? 123.674 123.316 104.442 1.00 70.87 540 PHE B C 1
ATOM 8150 O O . PHE B 1 560 ? 123.395 122.461 105.287 1.00 70.87 540 PHE B O 1
ATOM 8158 N N . GLU B 1 561 ? 123.068 123.397 103.261 1.00 75.95 541 GLU B N 1
ATOM 8159 C CA . GLU B 1 561 ? 121.956 122.529 102.905 1.00 75.95 541 GLU B CA 1
ATOM 8160 C C . GLU B 1 561 ? 122.135 121.982 101.497 1.00 75.95 541 GLU B C 1
ATOM 8161 O O . GLU B 1 561 ? 122.530 122.710 100.582 1.00 75.95 541 GLU B O 1
ATOM 8167 N N . ASN B 1 562 ? 121.842 120.691 101.339 1.00 75.00 542 ASN B N 1
ATOM 8168 C CA . ASN B 1 562 ? 121.809 120.020 100.039 1.00 75.00 542 ASN B CA 1
ATOM 8169 C C . ASN B 1 562 ? 123.143 120.115 99.299 1.00 75.00 542 ASN B C 1
ATOM 8170 O O . ASN B 1 562 ? 123.176 120.259 98.076 1.00 75.00 542 ASN B O 1
ATOM 8175 N N . PHE B 1 563 ? 124.253 120.031 100.027 1.00 74.95 543 PHE B N 1
ATOM 8176 C CA . PHE B 1 563 ? 125.563 119.966 99.396 1.00 74.95 543 PHE B CA 1
ATOM 8177 C C . PHE B 1 563 ? 125.839 118.546 98.920 1.00 74.95 543 PHE B C 1
ATOM 8178 O O . PHE B 1 563 ? 125.547 117.575 99.622 1.00 74.95 543 PHE B O 1
ATOM 8186 N N . ASN B 1 564 ? 126.407 118.427 97.722 1.00 74.80 544 ASN B N 1
ATOM 8187 C CA . ASN B 1 564 ? 126.629 117.128 97.086 1.00 74.80 544 ASN B CA 1
ATOM 8188 C C . ASN B 1 564 ? 128.088 117.012 96.655 1.00 74.80 544 ASN B C 1
ATOM 8189 O O . ASN B 1 564 ? 128.481 117.550 95.616 1.00 74.80 544 ASN B O 1
ATOM 8194 N N . SER B 1 565 ? 128.886 116.306 97.456 1.00 74.42 545 SER B N 1
ATOM 8195 C CA . SER B 1 565 ? 130.254 115.955 97.075 1.00 74.42 545 SER B CA 1
ATOM 8196 C C . SER B 1 565 ? 130.588 114.643 97.779 1.00 74.42 545 SER B C 1
ATOM 8197 O O . SER B 1 565 ? 131.020 114.650 98.935 1.00 74.42 545 SER B O 1
ATOM 8200 N N . GLN B 1 566 ? 130.396 113.530 97.077 1.00 75.26 546 GLN B N 1
ATOM 8201 C CA . GLN B 1 566 ? 130.552 112.201 97.649 1.00 75.26 546 GLN B CA 1
ATOM 8202 C C . GLN B 1 566 ? 131.369 111.329 96.709 1.00 75.26 546 GLN B C 1
ATOM 8203 O O . GLN B 1 566 ? 131.140 111.327 95.497 1.00 75.26 546 GLN B O 1
ATOM 8209 N N . GLY B 1 567 ? 132.315 110.591 97.269 1.00 77.47 547 GLY B N 1
ATOM 8210 C CA . GLY B 1 567 ? 133.120 109.673 96.492 1.00 77.47 547 GLY B CA 1
ATOM 8211 C C . GLY B 1 567 ? 134.477 109.468 97.135 1.00 77.47 547 GLY B C 1
ATOM 8212 O O . GLY B 1 567 ? 134.693 109.796 98.297 1.00 77.47 547 GLY B O 1
ATOM 8213 N N . TYR B 1 568 ? 135.387 108.905 96.344 1.00 80.15 548 TYR B N 1
ATOM 8214 C CA . TYR B 1 568 ? 136.749 108.655 96.789 1.00 80.15 548 TYR B CA 1
ATOM 8215 C C . TYR B 1 568 ? 137.556 109.946 96.815 1.00 80.15 548 TYR B C 1
ATOM 8216 O O . TYR B 1 568 ? 137.252 110.909 96.108 1.00 80.15 548 TYR B O 1
ATOM 8225 N N . GLY B 1 569 ? 138.604 109.951 97.627 1.00 81.09 549 GLY B N 1
ATOM 8226 C CA . GLY B 1 569 ? 139.515 111.072 97.715 1.00 81.09 549 GLY B CA 1
ATOM 8227 C C . GLY B 1 569 ? 139.549 111.672 99.107 1.00 81.09 549 GLY B C 1
ATOM 8228 O O . GLY B 1 569 ? 138.954 111.162 100.055 1.00 81.09 549 GLY B O 1
ATOM 8229 N N . TRP B 1 570 ? 140.272 112.783 99.207 1.00 81.17 550 TRP B N 1
ATOM 8230 C CA . TRP B 1 570 ? 140.435 113.484 100.470 1.00 81.17 550 TRP B CA 1
ATOM 8231 C C . TRP B 1 570 ? 139.107 114.080 100.931 1.00 81.17 550 TRP B C 1
ATOM 8232 O O . TRP B 1 570 ? 138.162 114.237 100.154 1.00 81.17 550 TRP B O 1
ATOM 8243 N N . GLY B 1 571 ? 139.042 114.397 102.222 1.00 78.28 551 GLY B N 1
ATOM 8244 C CA . GLY B 1 571 ? 137.858 115.050 102.753 1.00 78.28 551 GLY B CA 1
ATOM 8245 C C . GLY B 1 571 ? 137.599 116.376 102.058 1.00 78.28 551 GLY B C 1
ATOM 8246 O O . GLY B 1 571 ? 138.520 117.150 101.789 1.00 78.28 551 GLY B O 1
ATOM 8247 N N . VAL B 1 572 ? 136.323 116.637 101.766 1.00 75.29 552 VAL B N 1
ATOM 8248 C CA . VAL B 1 572 ? 135.943 117.792 100.957 1.00 75.29 552 VAL B CA 1
ATOM 8249 C C . VAL B 1 572 ? 135.632 119.031 101.784 1.00 75.29 552 VAL B C 1
ATOM 8250 O O . VAL B 1 572 ? 135.379 120.098 101.201 1.00 75.29 552 VAL B O 1
ATOM 8254 N N . VAL B 1 573 ? 135.638 118.935 103.110 1.00 75.14 553 VAL B N 1
ATOM 8255 C CA . VAL B 1 573 ? 135.317 120.060 103.979 1.00 75.14 553 VAL B CA 1
ATOM 8256 C C . VAL B 1 573 ? 136.486 120.295 104.924 1.00 75.14 553 VAL B C 1
ATOM 8257 O O . VAL B 1 573 ? 136.968 119.357 105.569 1.00 75.14 553 VAL B O 1
ATOM 8261 N N . GLY B 1 574 ? 136.945 121.541 104.993 1.00 76.18 554 GLY B N 1
ATOM 8262 C CA . GLY B 1 574 ? 137.943 121.938 105.965 1.00 76.18 554 GLY B CA 1
ATOM 8263 C C . GLY B 1 574 ? 137.534 123.191 106.711 1.00 76.18 554 GLY B C 1
ATOM 8264 O O . GLY B 1 574 ? 137.375 124.253 106.103 1.00 76.18 554 GLY B O 1
ATOM 8265 N N . GLY B 1 575 ? 137.359 123.086 108.028 1.00 75.41 555 GLY B N 1
ATOM 8266 C CA . GLY B 1 575 ? 136.935 124.214 108.824 1.00 75.41 555 GLY B CA 1
ATOM 8267 C C . GLY B 1 575 ? 137.955 124.551 109.892 1.00 75.41 555 GLY B C 1
ATOM 8268 O O . GLY B 1 575 ? 138.798 123.735 110.262 1.00 75.41 555 GLY B O 1
ATOM 8269 N N . GLN B 1 576 ? 137.848 125.780 110.398 1.00 77.21 556 GLN B N 1
ATOM 8270 C CA . GLN B 1 576 ? 138.779 126.299 111.391 1.00 77.21 556 GLN B CA 1
ATOM 8271 C C . GLN B 1 576 ? 138.141 127.469 112.124 1.00 77.21 556 GLN B C 1
ATOM 8272 O O . GLN B 1 576 ? 137.667 128.413 111.486 1.00 77.21 556 GLN B O 1
ATOM 8278 N N . ARG B 1 577 ? 138.142 127.401 113.455 1.00 75.54 557 ARG B N 1
ATOM 8279 C CA . ARG B 1 577 ? 137.767 128.516 114.326 1.00 75.54 557 ARG B CA 1
ATOM 8280 C C . ARG B 1 577 ? 136.399 129.090 113.956 1.00 75.54 557 ARG B C 1
ATOM 8281 O O . ARG B 1 577 ? 136.262 130.251 113.570 1.00 75.54 557 ARG B O 1
ATOM 8289 N N . SER B 1 578 ? 135.374 128.254 114.093 1.00 73.45 558 SER B N 1
ATOM 8290 C CA . SER B 1 578 ? 134.021 128.623 113.707 1.00 73.45 558 SER B CA 1
ATOM 8291 C C . SER B 1 578 ? 133.072 128.445 114.884 1.00 73.45 558 SER B C 1
ATOM 8292 O O . SER B 1 578 ? 133.426 127.867 115.914 1.00 73.45 558 SER B O 1
ATOM 8295 N N . THR B 1 579 ? 131.853 128.956 114.717 1.00 71.59 559 THR B N 1
ATOM 8296 C CA . THR B 1 579 ? 130.839 128.940 115.763 1.00 71.59 559 THR B CA 1
ATOM 8297 C C . THR B 1 579 ? 129.475 128.641 115.159 1.00 71.59 559 THR B C 1
ATOM 8298 O O . THR B 1 579 ? 129.089 129.259 114.161 1.00 71.59 559 THR B O 1
ATOM 8302 N N . ASN B 1 580 ? 128.750 127.700 115.768 1.00 69.37 560 ASN B N 1
ATOM 8303 C CA . ASN B 1 580 ? 127.347 127.418 115.454 1.00 69.37 560 ASN B CA 1
ATOM 8304 C C . ASN B 1 580 ? 127.168 127.044 113.978 1.00 69.37 560 ASN B C 1
ATOM 8305 O O . ASN B 1 580 ? 126.516 127.739 113.197 1.00 69.37 560 ASN B O 1
ATOM 8310 N N . ILE B 1 581 ? 127.769 125.915 113.617 1.00 68.69 561 ILE B N 1
ATOM 8311 C CA . ILE B 1 581 ? 127.727 125.400 112.253 1.00 68.69 561 ILE B CA 1
ATOM 8312 C C . ILE B 1 581 ? 126.695 124.286 112.170 1.00 68.69 561 ILE B C 1
ATOM 8313 O O . ILE B 1 581 ? 126.651 123.396 113.029 1.00 68.69 561 ILE B O 1
ATOM 8318 N N . THR B 1 582 ? 125.859 124.332 111.134 1.00 68.07 562 THR B N 1
ATOM 8319 C CA . THR B 1 582 ? 124.792 123.361 110.933 1.00 68.07 562 THR B CA 1
ATOM 8320 C C . THR B 1 582 ? 124.897 122.762 109.538 1.00 68.07 562 THR B C 1
ATOM 8321 O O . THR B 1 582 ? 125.058 123.493 108.557 1.00 68.07 562 THR B O 1
ATOM 8325 N N . TYR B 1 583 ? 124.807 121.437 109.455 1.00 70.03 563 TYR B N 1
ATOM 8326 C CA . TYR B 1 583 ? 124.720 120.720 108.190 1.00 70.03 563 TYR B CA 1
ATOM 8327 C C . TYR B 1 583 ? 123.385 119.993 108.133 1.00 70.03 563 TYR B C 1
ATOM 8328 O O . TYR B 1 583 ? 123.075 119.193 109.022 1.00 70.03 563 TYR B O 1
ATOM 8337 N N . ARG B 1 584 ? 122.600 120.267 107.094 1.00 74.16 564 ARG B N 1
ATOM 8338 C CA . ARG B 1 584 ? 121.279 119.668 106.957 1.00 74.16 564 ARG B CA 1
ATOM 8339 C C . ARG B 1 584 ? 121.096 119.143 105.542 1.00 74.16 564 ARG B C 1
ATOM 8340 O O . ARG B 1 584 ? 121.340 119.868 104.575 1.00 74.16 564 ARG B O 1
ATOM 8348 N N . ASP B 1 585 ? 120.663 117.886 105.432 1.00 76.82 565 ASP B N 1
ATOM 8349 C CA . ASP B 1 585 ? 120.335 117.259 104.150 1.00 76.82 565 ASP B CA 1
ATOM 8350 C C . ASP B 1 585 ? 121.511 117.278 103.178 1.00 76.82 565 ASP B C 1
ATOM 8351 O O . ASP B 1 585 ? 121.327 117.440 101.971 1.00 76.82 565 ASP B O 1
ATOM 8356 N N . CYS B 1 586 ? 122.724 117.102 103.687 1.00 75.31 566 CYS B N 1
ATOM 8357 C CA . CYS B 1 586 ? 123.911 117.144 102.848 1.00 75.31 566 CYS B CA 1
ATOM 8358 C C . CYS B 1 586 ? 124.341 115.736 102.448 1.00 75.31 566 CYS B C 1
ATOM 8359 O O . CYS B 1 586 ? 123.914 114.737 103.028 1.00 75.31 566 CYS B O 1
ATOM 8362 N N . ASN B 1 587 ? 125.197 115.672 101.428 1.00 73.96 567 ASN B N 1
ATOM 8363 C CA . ASN B 1 587 ? 125.769 114.419 100.934 1.00 73.96 567 ASN B CA 1
ATOM 8364 C C . ASN B 1 587 ? 127.264 114.658 100.738 1.00 73.96 567 ASN B C 1
ATOM 8365 O O . ASN B 1 587 ? 127.704 115.040 99.651 1.00 73.96 567 ASN B O 1
ATOM 8370 N N . LEU B 1 588 ? 128.042 114.425 101.792 1.00 73.06 568 LEU B N 1
ATOM 8371 C CA . LEU B 1 588 ? 129.469 114.707 101.795 1.00 73.06 568 LEU B CA 1
ATOM 8372 C C . LEU B 1 588 ? 130.229 113.482 102.281 1.00 73.06 568 LEU B C 1
ATOM 8373 O O . LEU B 1 588 ? 129.682 112.622 102.975 1.00 73.06 568 LEU B O 1
ATOM 8378 N N . ASN B 1 589 ? 131.505 113.409 101.910 1.00 74.42 569 ASN B N 1
ATOM 8379 C CA . ASN B 1 589 ? 132.347 112.303 102.340 1.00 74.42 569 ASN B CA 1
ATOM 8380 C C . ASN B 1 589 ? 133.055 112.566 103.661 1.00 74.42 569 ASN B C 1
ATOM 8381 O O . ASN B 1 589 ? 133.669 111.644 104.207 1.00 74.42 569 ASN B O 1
ATOM 8386 N N . ARG B 1 590 ? 132.977 113.785 104.192 1.00 75.34 570 ARG B N 1
ATOM 8387 C CA . ARG B 1 590 ? 133.634 114.115 105.449 1.00 75.34 570 ARG B CA 1
ATOM 8388 C C . ARG B 1 590 ? 133.124 115.458 105.950 1.00 75.34 570 ARG B C 1
ATOM 8389 O O . ARG B 1 590 ? 132.882 116.369 105.155 1.00 75.34 570 ARG B O 1
ATOM 8397 N N . VAL B 1 591 ? 132.961 115.565 107.266 1.00 73.91 571 VAL B N 1
ATOM 8398 C CA . VAL B 1 591 ? 132.758 116.835 107.951 1.00 73.91 571 VAL B CA 1
ATOM 8399 C C . VAL B 1 591 ? 133.917 117.008 108.921 1.00 73.91 571 VAL B C 1
ATOM 8400 O O . VAL B 1 591 ? 134.126 116.163 109.799 1.00 73.91 571 VAL B O 1
ATOM 8404 N N . ASP B 1 592 ? 134.667 118.095 108.765 1.00 77.51 572 ASP B N 1
ATOM 8405 C CA . ASP B 1 592 ? 135.971 118.206 109.398 1.00 77.51 572 ASP B CA 1
ATOM 8406 C C . ASP B 1 592 ? 136.184 119.612 109.941 1.00 77.51 572 ASP B C 1
ATOM 8407 O O . ASP B 1 592 ? 135.576 120.576 109.471 1.00 77.51 572 ASP B O 1
ATOM 8412 N N . MET B 1 593 ? 137.066 119.713 110.935 1.00 78.15 573 MET B N 1
ATOM 8413 C CA . MET B 1 593 ? 137.379 120.981 111.589 1.00 78.15 573 MET B CA 1
ATOM 8414 C C . MET B 1 593 ? 138.782 120.864 112.171 1.00 78.15 573 MET B C 1
ATOM 8415 O O . MET B 1 593 ? 138.990 120.100 113.118 1.00 78.15 573 MET B O 1
ATOM 8420 N N . HIS B 1 594 ? 139.744 121.610 111.617 1.00 78.87 574 HIS B N 1
ATOM 8421 C CA . HIS B 1 594 ? 141.115 121.519 112.115 1.00 78.87 574 HIS B CA 1
ATOM 8422 C C . HIS B 1 594 ? 141.267 122.262 113.435 1.00 78.87 574 HIS B C 1
ATOM 8423 O O . HIS B 1 594 ? 141.539 121.657 114.478 1.00 78.87 574 HIS B O 1
ATOM 8430 N N . ASN B 1 595 ? 141.080 123.574 113.411 1.00 77.37 575 ASN B N 1
ATOM 8431 C CA . ASN B 1 595 ? 141.052 124.328 114.649 1.00 77.37 575 ASN B CA 1
ATOM 8432 C C . ASN B 1 595 ? 139.691 124.159 115.316 1.00 77.37 575 ASN B C 1
ATOM 8433 O O . ASN B 1 595 ? 138.661 124.145 114.639 1.00 77.37 575 ASN B O 1
ATOM 8438 N N . PRO B 1 596 ? 139.661 124.029 116.640 1.00 73.70 576 PRO B N 1
ATOM 8439 C CA . PRO B 1 596 ? 138.414 123.655 117.315 1.00 73.70 576 PRO B CA 1
ATOM 8440 C C . PRO B 1 596 ? 137.308 124.678 117.104 1.00 73.70 576 PRO B C 1
ATOM 8441 O O . PRO B 1 596 ? 137.553 125.876 116.957 1.00 73.70 576 PRO B O 1
ATOM 8445 N N . TYR B 1 597 ? 136.079 124.177 117.067 1.00 70.79 577 TYR B N 1
ATOM 8446 C CA . TYR B 1 597 ? 134.891 125.010 117.003 1.00 70.79 577 TYR B CA 1
ATOM 8447 C C . TYR B 1 597 ? 134.412 125.353 118.411 1.00 70.79 577 TYR B C 1
ATOM 8448 O O . TYR B 1 597 ? 134.891 124.812 119.410 1.00 70.79 577 TYR B O 1
ATOM 8457 N N . MET B 1 598 ? 133.450 126.268 118.481 1.00 73.12 578 MET B N 1
ATOM 8458 C CA . MET B 1 598 ? 132.818 126.623 119.741 1.00 73.12 578 MET B CA 1
ATOM 8459 C C . MET B 1 598 ? 131.327 126.798 119.499 1.00 73.12 578 MET B C 1
ATOM 8460 O O . MET B 1 598 ? 130.894 127.042 118.371 1.00 73.12 578 MET B O 1
ATOM 8465 N N . GLY B 1 599 ? 130.544 126.654 120.563 1.00 71.32 579 GLY B N 1
ATOM 8466 C CA . GLY B 1 599 ? 129.101 126.675 120.433 1.00 71.32 579 GLY B CA 1
ATOM 8467 C C . GLY B 1 599 ? 128.533 125.288 120.216 1.00 71.32 579 GLY B C 1
ATOM 8468 O O . GLY B 1 599 ? 128.683 124.414 121.074 1.00 71.32 579 GLY B O 1
ATOM 8469 N N . TYR B 1 600 ? 127.879 125.067 119.078 1.00 69.29 580 TYR B N 1
ATOM 8470 C CA . TYR B 1 600 ? 127.374 123.747 118.731 1.00 69.29 580 TYR B CA 1
ATOM 8471 C C . TYR B 1 600 ? 127.827 123.388 117.324 1.00 69.29 580 TYR B C 1
ATOM 8472 O O . TYR B 1 600 ? 128.283 124.237 116.554 1.00 69.29 580 TYR B O 1
ATOM 8481 N N . LEU B 1 601 ? 127.697 122.105 116.997 1.00 67.55 581 LEU B N 1
ATOM 8482 C CA . LEU B 1 601 ? 127.974 121.594 115.657 1.00 67.55 581 LEU B CA 1
ATOM 8483 C C . LEU B 1 601 ? 126.937 120.522 115.361 1.00 67.55 581 LEU B C 1
ATOM 8484 O O . LEU B 1 601 ? 126.947 119.459 115.988 1.00 67.55 581 LEU B O 1
ATOM 8489 N N . LYS B 1 602 ? 126.044 120.797 114.416 1.00 67.59 582 LYS B N 1
ATOM 8490 C CA . LYS B 1 602 ? 124.897 119.943 114.144 1.00 67.59 582 LYS B CA 1
ATOM 8491 C C . LYS B 1 602 ? 125.029 119.306 112.769 1.00 67.59 582 LYS B C 1
ATOM 8492 O O . LYS B 1 602 ? 125.271 120.000 111.777 1.00 67.59 582 LYS B O 1
ATOM 8498 N N . VAL B 1 603 ? 124.869 117.987 112.716 1.00 68.38 583 VAL B N 1
ATOM 8499 C CA . VAL B 1 603 ? 124.822 117.232 111.470 1.00 68.38 583 VAL B CA 1
ATOM 8500 C C . VAL B 1 603 ? 123.499 116.480 111.464 1.00 68.38 583 VAL B C 1
ATOM 8501 O O . VAL B 1 603 ? 123.336 115.493 112.192 1.00 68.38 583 VAL B O 1
ATOM 8505 N N . LEU B 1 604 ? 122.554 116.939 110.646 1.00 70.82 584 LEU B N 1
ATOM 8506 C CA . LEU B 1 604 ? 121.194 116.417 110.659 1.00 70.82 584 LEU B CA 1
ATOM 8507 C C . LEU B 1 604 ? 120.813 115.914 109.276 1.00 70.82 584 LEU B C 1
ATOM 8508 O O . LEU B 1 604 ? 120.996 116.625 108.283 1.00 70.82 584 LEU B O 1
ATOM 8513 N N . ASP B 1 605 ? 120.277 114.693 109.222 1.00 74.68 585 ASP B N 1
ATOM 8514 C CA . ASP B 1 605 ? 119.741 114.108 107.991 1.00 74.68 585 ASP B CA 1
ATOM 8515 C C . ASP B 1 605 ? 120.781 114.103 106.873 1.00 74.68 585 ASP B C 1
ATOM 8516 O O . ASP B 1 605 ? 120.489 114.428 105.721 1.00 74.68 585 ASP B O 1
ATOM 8521 N N . THR B 1 606 ? 122.006 113.717 107.214 1.00 74.20 586 THR B N 1
ATOM 8522 C CA . THR B 1 606 ? 123.137 113.799 106.305 1.00 74.20 586 THR B CA 1
ATOM 8523 C C . THR B 1 606 ? 123.708 112.410 106.053 1.00 74.20 586 THR B C 1
ATOM 8524 O O . THR B 1 606 ? 123.727 111.557 106.945 1.00 74.20 586 THR B O 1
ATOM 8528 N N . ARG B 1 607 ? 124.167 112.187 104.825 1.00 73.03 587 ARG B N 1
ATOM 8529 C CA . ARG B 1 607 ? 124.875 110.970 104.455 1.00 73.03 587 ARG B CA 1
ATOM 8530 C C . ARG B 1 607 ? 126.369 111.262 104.421 1.00 73.03 587 ARG B C 1
ATOM 8531 O O . ARG B 1 607 ? 126.800 112.239 103.802 1.00 73.03 587 ARG B O 1
ATOM 8539 N N . LEU B 1 608 ? 127.154 110.418 105.085 1.00 72.46 588 LEU B N 1
ATOM 8540 C CA . LEU B 1 608 ? 128.579 110.648 105.259 1.00 72.46 588 LEU B CA 1
ATOM 8541 C C . LEU B 1 608 ? 129.385 109.537 104.602 1.00 72.46 588 LEU B C 1
ATOM 8542 O O . LEU B 1 608 ? 128.909 108.409 104.446 1.00 72.46 588 LEU B O 1
ATOM 8547 N N . GLY B 1 609 ? 130.612 109.872 104.218 1.00 74.68 589 GLY B N 1
ATOM 8548 C CA . GLY B 1 609 ? 131.514 108.938 103.577 1.00 74.68 589 GLY B CA 1
ATOM 8549 C C . GLY B 1 609 ? 132.379 108.188 104.567 1.00 74.68 589 GLY B C 1
ATOM 8550 O O . GLY B 1 609 ? 132.090 108.118 105.764 1.00 74.68 589 GLY B O 1
ATOM 8551 N N . THR B 1 610 ? 133.469 107.619 104.048 1.00 77.81 590 THR B N 1
ATOM 8552 C CA . THR B 1 610 ? 134.327 106.762 104.859 1.00 77.81 590 THR B CA 1
ATOM 8553 C C . THR B 1 610 ? 135.105 107.532 105.918 1.00 77.81 590 THR B C 1
ATOM 8554 O O . THR B 1 610 ? 135.518 106.933 106.916 1.00 77.81 590 THR B O 1
ATOM 8558 N N . TRP B 1 611 ? 135.312 108.837 105.734 1.00 77.30 591 TRP B N 1
ATOM 8559 C CA . TRP B 1 611 ? 136.112 109.592 106.694 1.00 77.30 591 TRP B CA 1
ATOM 8560 C C . TRP B 1 611 ? 135.340 109.855 107.981 1.00 77.30 591 TRP B C 1
ATOM 8561 O O . TRP B 1 611 ? 135.932 109.915 109.064 1.00 77.30 591 TRP B O 1
ATOM 8572 N N . GLY B 1 612 ? 134.027 110.018 107.886 1.00 73.85 592 GLY B N 1
ATOM 8573 C CA . GLY B 1 612 ? 133.228 110.259 109.078 1.00 73.85 592 GLY B CA 1
ATOM 8574 C C . GLY B 1 612 ? 133.313 111.705 109.507 1.00 73.85 592 GLY B C 1
ATOM 8575 O O . GLY B 1 612 ? 133.136 112.617 108.697 1.00 73.85 592 GLY B O 1
ATOM 8576 N N . ILE B 1 613 ? 133.584 111.924 110.792 1.00 71.74 593 ILE B N 1
ATOM 8577 C CA . ILE B 1 613 ? 133.678 113.259 111.368 1.00 71.74 593 ILE B CA 1
ATOM 8578 C C . ILE B 1 613 ? 134.994 113.372 112.123 1.00 71.74 593 ILE B C 1
ATOM 8579 O O . ILE B 1 613 ? 135.289 112.544 112.992 1.00 71.74 593 ILE B O 1
ATOM 8584 N N . ASN B 1 614 ? 135.780 114.395 111.795 1.00 74.99 594 ASN B N 1
ATOM 8585 C CA . ASN B 1 614 ? 137.045 114.680 112.470 1.00 74.99 594 ASN B CA 1
ATOM 8586 C C . ASN B 1 614 ? 136.983 116.126 112.949 1.00 74.99 594 ASN B C 1
ATOM 8587 O O . ASN B 1 614 ? 137.141 117.053 112.151 1.00 74.99 594 ASN B O 1
ATOM 8592 N N . ALA B 1 615 ? 136.759 116.327 114.245 1.00 74.10 595 ALA B N 1
ATOM 8593 C CA . ALA B 1 615 ? 136.592 117.682 114.762 1.00 74.10 595 ALA B CA 1
ATOM 8594 C C . ALA B 1 615 ? 136.981 117.721 116.232 1.00 74.10 595 ALA B C 1
ATOM 8595 O O . ALA B 1 615 ? 136.335 117.078 117.064 1.00 74.10 595 ALA B O 1
ATOM 8597 N N . SER B 1 616 ? 138.033 118.469 116.545 1.00 73.36 596 SER B N 1
ATOM 8598 C CA . SER B 1 616 ? 138.255 118.921 117.907 1.00 73.36 596 SER B CA 1
ATOM 8599 C C . SER B 1 616 ? 137.340 120.105 118.189 1.00 73.36 596 SER B C 1
ATOM 8600 O O . SER B 1 616 ? 136.975 120.858 117.283 1.00 73.36 596 SER B O 1
ATOM 8603 N N . GLY B 1 617 ? 136.948 120.259 119.449 1.00 71.35 597 GLY B N 1
ATOM 8604 C CA . GLY B 1 617 ? 135.998 121.315 119.740 1.00 71.35 597 GLY B CA 1
ATOM 8605 C C . GLY B 1 617 ? 135.957 121.690 121.202 1.00 71.35 597 GLY B C 1
ATOM 8606 O O . GLY B 1 617 ? 136.424 120.959 122.077 1.00 71.35 597 GLY B O 1
ATOM 8607 N N . MET B 1 618 ? 135.385 122.865 121.445 1.00 75.20 598 MET B N 1
ATOM 8608 C CA . MET B 1 618 ? 135.050 123.347 122.777 1.00 75.20 598 MET B CA 1
ATOM 8609 C C . MET B 1 618 ? 133.546 123.550 122.898 1.00 75.20 598 MET B C 1
ATOM 8610 O O . MET B 1 618 ? 133.074 124.523 123.489 1.00 75.20 598 MET B O 1
ATOM 8615 N N . GLY B 1 619 ? 132.780 122.641 122.328 1.00 73.07 599 GLY B N 1
ATOM 8616 C CA . GLY B 1 619 ? 131.334 122.734 122.350 1.00 73.07 599 GLY B CA 1
ATOM 8617 C C . GLY B 1 619 ? 130.715 121.360 122.302 1.00 73.07 599 GLY B C 1
ATOM 8618 O O . GLY B 1 619 ? 131.350 120.362 122.648 1.00 73.07 599 GLY B O 1
ATOM 8619 N N . ASP B 1 620 ? 129.463 121.305 121.859 1.00 73.15 600 ASP B N 1
ATOM 8620 C CA . ASP B 1 620 ? 128.700 120.067 121.806 1.00 73.15 600 ASP B CA 1
ATOM 8621 C C . ASP B 1 620 ? 128.430 119.679 120.360 1.00 73.15 600 ASP B C 1
ATOM 8622 O O . ASP B 1 620 ? 128.182 120.540 119.511 1.00 73.15 600 ASP B O 1
ATOM 8627 N N . MET B 1 621 ? 128.477 118.379 120.088 1.00 70.63 601 MET B N 1
ATOM 8628 C CA . MET B 1 621 ? 128.219 117.831 118.765 1.00 70.63 601 MET B CA 1
ATOM 8629 C C . MET B 1 621 ? 126.906 117.062 118.787 1.00 70.63 601 MET B C 1
ATOM 8630 O O . MET B 1 621 ? 126.676 116.248 119.687 1.00 70.63 601 MET B O 1
ATOM 8635 N N . TYR B 1 622 ? 126.051 117.321 117.801 1.00 70.58 602 TYR B N 1
ATOM 8636 C CA . TYR B 1 622 ? 124.749 116.676 117.692 1.00 70.58 602 TYR B CA 1
ATOM 8637 C C . TYR B 1 622 ? 124.656 115.938 116.366 1.00 70.58 602 TYR B C 1
ATOM 8638 O O . TYR B 1 622 ? 124.991 116.495 115.316 1.00 70.58 602 TYR B O 1
ATOM 8647 N N . LEU B 1 623 ? 124.203 114.688 116.418 1.00 69.63 603 LEU B N 1
ATOM 8648 C CA . LEU B 1 623 ? 123.984 113.874 115.230 1.00 69.63 603 LEU B CA 1
ATOM 8649 C C . LEU B 1 623 ? 122.575 113.305 115.279 1.00 69.63 603 LEU B C 1
ATOM 8650 O O . LEU B 1 623 ? 122.143 112.804 116.321 1.00 69.63 603 LEU B O 1
ATOM 8655 N N . GLU B 1 624 ? 121.862 113.383 114.158 1.00 73.64 604 GLU B N 1
ATOM 8656 C CA . GLU B 1 624 ? 120.503 112.855 114.085 1.00 73.64 604 GLU B CA 1
ATOM 8657 C C . GLU B 1 624 ? 120.243 112.345 112.678 1.00 73.64 604 GLU B C 1
ATOM 8658 O O . GLU B 1 624 ? 120.346 113.111 111.715 1.00 73.64 604 GLU B O 1
ATOM 8664 N N . ARG B 1 625 ? 119.903 111.060 112.568 1.00 72.72 605 ARG B N 1
ATOM 8665 C CA . ARG B 1 625 ? 119.555 110.425 111.297 1.00 72.72 605 ARG B CA 1
ATOM 8666 C C . ARG B 1 625 ? 120.690 110.571 110.281 1.00 72.72 605 ARG B C 1
ATOM 8667 O O . ARG B 1 625 ? 120.537 111.159 109.210 1.00 72.72 605 ARG B O 1
ATOM 8675 N N . VAL B 1 626 ? 121.841 110.009 110.638 1.00 71.53 606 VAL B N 1
ATOM 8676 C CA . VAL B 1 626 ? 123.054 110.101 109.836 1.00 71.53 606 VAL B CA 1
ATOM 8677 C C . VAL B 1 626 ? 123.443 108.701 109.387 1.00 71.53 606 VAL B C 1
ATOM 8678 O O . VAL B 1 626 ? 123.447 107.764 110.194 1.00 71.53 606 VAL B O 1
ATOM 8682 N N . THR B 1 627 ? 123.758 108.558 108.104 1.00 73.44 607 THR B N 1
ATOM 8683 C CA . THR B 1 627 ? 124.218 107.301 107.534 1.00 73.44 607 THR B CA 1
ATOM 8684 C C . THR B 1 627 ? 125.679 107.430 107.126 1.00 73.44 607 THR B C 1
ATOM 8685 O O . THR B 1 627 ? 126.072 108.418 106.499 1.00 73.44 607 THR B O 1
ATOM 8689 N N . VAL B 1 628 ? 126.480 106.431 107.486 1.00 73.94 608 VAL B N 1
ATOM 8690 C CA . VAL B 1 628 ? 127.908 106.411 107.191 1.00 73.94 608 VAL B CA 1
ATOM 8691 C C . VAL B 1 628 ? 128.204 105.206 106.311 1.00 73.94 608 VAL B C 1
ATOM 8692 O O . VAL B 1 628 ? 127.799 104.083 106.631 1.00 73.94 608 VAL B O 1
ATOM 8696 N N . ASP B 1 629 ? 128.914 105.441 105.210 1.00 80.69 609 ASP B N 1
ATOM 8697 C CA . ASP B 1 629 ? 129.354 104.389 104.301 1.00 80.69 609 ASP B CA 1
ATOM 8698 C C . ASP B 1 629 ? 130.866 104.257 104.421 1.00 80.69 609 ASP B C 1
ATOM 8699 O O . ASP B 1 629 ? 131.594 105.234 104.221 1.00 80.69 609 ASP B O 1
ATOM 8704 N N . LEU B 1 630 ? 131.336 103.052 104.736 1.00 82.14 610 LEU B N 1
ATOM 8705 C CA . LEU B 1 630 ? 132.717 102.839 105.146 1.00 82.14 610 LEU B CA 1
ATOM 8706 C C . LEU B 1 630 ? 133.623 102.320 104.036 1.00 82.14 610 LEU B C 1
ATOM 8707 O O . LEU B 1 630 ? 134.805 102.076 104.296 1.00 82.14 610 LEU B O 1
ATOM 8712 N N . ASP B 1 631 ? 133.116 102.142 102.819 1.00 86.62 611 ASP B N 1
ATOM 8713 C CA . ASP B 1 631 ? 133.934 101.584 101.748 1.00 86.62 611 ASP B CA 1
ATOM 8714 C C . ASP B 1 631 ? 135.096 102.515 101.416 1.00 86.62 611 ASP B C 1
ATOM 8715 O O . ASP B 1 631 ? 134.905 103.718 101.218 1.00 86.62 611 ASP B O 1
ATOM 8720 N N . ASP B 1 632 ? 136.303 101.951 101.357 1.00 87.54 612 ASP B N 1
ATOM 8721 C CA . ASP B 1 632 ? 137.530 102.716 101.153 1.00 87.54 612 ASP B CA 1
ATOM 8722 C C . ASP B 1 632 ? 138.479 101.973 100.222 1.00 87.54 612 ASP B C 1
ATOM 8723 O O . ASP B 1 632 ? 139.702 102.028 100.384 1.00 87.54 612 ASP B O 1
ATOM 8728 N N . SER B 1 633 ? 137.926 101.265 99.235 1.00 87.35 613 SER B N 1
ATOM 8729 C CA . SER B 1 633 ? 138.735 100.363 98.419 1.00 87.35 613 SER B CA 1
ATOM 8730 C C . SER B 1 633 ? 139.801 101.111 97.624 1.00 87.35 613 SER B C 1
ATOM 8731 O O . SER B 1 633 ? 140.920 100.612 97.459 1.00 87.35 613 SER B O 1
ATOM 8734 N N . ALA B 1 634 ? 139.473 102.301 97.115 1.00 86.74 614 ALA B N 1
ATOM 8735 C CA . ALA B 1 634 ? 140.420 103.025 96.271 1.00 86.74 614 ALA B CA 1
ATOM 8736 C C . ALA B 1 634 ? 141.682 103.393 97.041 1.00 86.74 614 ALA B C 1
ATOM 8737 O O . ALA B 1 634 ? 142.795 103.266 96.518 1.00 86.74 614 ALA B O 1
ATOM 8739 N N . HIS B 1 635 ? 141.532 103.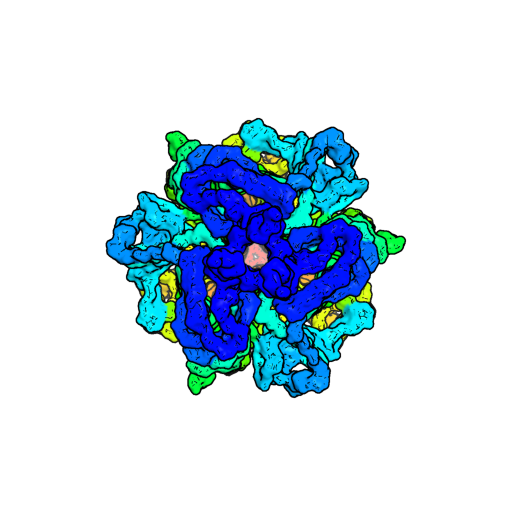856 98.279 1.00 87.57 615 HIS B N 1
ATOM 8740 C CA . HIS B 1 635 ? 142.690 104.058 99.138 1.00 87.57 615 HIS B CA 1
ATOM 8741 C C . HIS B 1 635 ? 143.239 102.702 99.563 1.00 87.57 615 HIS B C 1
ATOM 8742 O O . HIS B 1 635 ? 142.474 101.798 99.912 1.00 87.57 615 HIS B O 1
ATOM 8749 N N . GLY B 1 636 ? 144.559 102.550 99.527 1.00 91.13 616 GLY B N 1
ATOM 8750 C CA . GLY B 1 636 ? 145.138 101.288 99.943 1.00 91.13 616 GLY B CA 1
ATOM 8751 C C . GLY B 1 636 ? 145.007 101.088 101.437 1.00 91.13 616 GLY B C 1
ATOM 8752 O O . GLY B 1 636 ? 144.238 100.240 101.898 1.00 91.13 616 GLY B O 1
ATOM 8753 N N . GLY B 1 637 ? 145.757 101.872 102.203 1.00 93.23 617 GLY B N 1
ATOM 8754 C CA . GLY B 1 637 ? 145.541 101.994 103.629 1.00 93.23 617 GLY B CA 1
ATOM 8755 C C . GLY B 1 637 ? 145.102 103.405 103.951 1.00 93.23 617 GLY B C 1
ATOM 8756 O O . GLY B 1 637 ? 143.945 103.773 103.730 1.00 93.23 617 GLY B O 1
ATOM 8757 N N . HIS B 1 638 ? 146.037 104.198 104.471 1.00 94.23 618 HIS B N 1
ATOM 8758 C CA . HIS B 1 638 ? 145.896 105.646 104.604 1.00 94.23 618 HIS B CA 1
ATOM 8759 C C . HIS B 1 638 ? 144.612 106.027 105.340 1.00 94.23 618 HIS B C 1
ATOM 8760 O O . HIS B 1 638 ? 143.717 106.679 104.801 1.00 94.23 618 HIS B O 1
ATOM 8767 N N . ARG B 1 639 ? 144.537 105.601 106.591 1.00 83.79 619 ARG B N 1
ATOM 8768 C CA . ARG B 1 639 ? 143.460 105.992 107.493 1.00 83.79 619 ARG B CA 1
ATOM 8769 C C . ARG B 1 639 ? 144.095 106.848 108.585 1.00 83.79 619 ARG B C 1
ATOM 8770 O O . ARG B 1 639 ? 144.710 106.323 109.517 1.00 83.79 619 ARG B O 1
ATOM 8778 N N . GLU B 1 640 ? 143.951 108.169 108.455 1.00 83.90 620 GLU B N 1
ATOM 8779 C CA . GLU B 1 640 ? 144.621 109.085 109.374 1.00 83.90 620 GLU B CA 1
ATOM 8780 C C . GLU B 1 640 ? 144.112 108.919 110.801 1.00 83.90 620 GLU B C 1
ATOM 8781 O O . GLU B 1 640 ? 144.901 108.920 111.752 1.00 83.90 620 GLU B O 1
ATOM 8787 N N . HIS B 1 641 ? 142.801 108.779 110.971 1.00 79.60 621 HIS B N 1
ATOM 8788 C CA . HIS B 1 641 ? 142.191 108.554 112.274 1.00 79.60 621 HIS B CA 1
ATOM 8789 C C . HIS B 1 641 ? 141.456 107.224 112.246 1.00 79.60 621 HIS B C 1
ATOM 8790 O O . HIS B 1 641 ? 140.727 106.934 111.294 1.00 79.60 621 HIS B O 1
ATOM 8797 N N . GLU B 1 642 ? 141.630 106.432 113.302 1.00 80.25 622 GLU B N 1
ATOM 8798 C CA . GLU B 1 642 ? 141.219 105.034 113.289 1.00 80.25 622 GLU B CA 1
ATOM 8799 C C . GLU B 1 642 ? 139.749 104.824 113.629 1.00 80.25 622 GLU B C 1
ATOM 8800 O O . GLU B 1 642 ? 139.302 103.673 113.654 1.00 80.25 622 GLU B O 1
ATOM 8806 N N . GLY B 1 643 ? 138.988 105.887 113.889 1.00 74.60 623 GLY B N 1
ATOM 8807 C CA . GLY B 1 643 ? 137.587 105.773 114.217 1.00 74.60 623 GLY B CA 1
ATOM 8808 C C . GLY B 1 643 ? 136.697 106.530 113.245 1.00 74.60 623 GLY B C 1
ATOM 8809 O O . GLY B 1 643 ? 137.163 107.197 112.318 1.00 74.60 623 GLY B O 1
ATOM 8810 N N . ILE B 1 644 ? 135.393 106.410 113.482 1.00 72.09 624 ILE B N 1
ATOM 8811 C CA . ILE B 1 644 ? 134.400 107.095 112.659 1.00 72.09 624 ILE B CA 1
ATOM 8812 C C . ILE B 1 644 ? 134.184 108.528 113.130 1.00 72.09 624 ILE B C 1
ATOM 8813 O O . ILE B 1 644 ? 134.158 109.456 112.319 1.00 72.09 624 ILE B O 1
ATOM 8818 N N . ILE B 1 645 ? 134.026 108.731 114.434 1.00 69.73 625 ILE B N 1
ATOM 8819 C CA . ILE B 1 645 ? 133.950 110.059 115.030 1.00 69.73 625 ILE B CA 1
ATOM 8820 C C . ILE B 1 645 ? 135.248 110.284 115.791 1.00 69.73 625 ILE B C 1
ATOM 8821 O O . ILE B 1 645 ? 135.549 109.557 116.745 1.00 69.73 625 ILE B O 1
ATOM 8826 N N . ASN B 1 646 ? 136.014 111.289 115.375 1.00 72.10 626 ASN B N 1
ATOM 8827 C CA . ASN B 1 646 ? 137.377 111.462 115.849 1.00 72.10 626 ASN B CA 1
ATOM 8828 C C . ASN B 1 646 ? 137.629 112.896 116.283 1.00 72.10 626 ASN B C 1
ATOM 8829 O O . ASN B 1 646 ? 136.993 113.835 115.799 1.00 72.10 626 ASN B O 1
ATOM 8834 N N . ALA B 1 647 ? 138.573 113.046 117.204 1.00 74.70 627 ALA B N 1
ATOM 8835 C CA . ALA B 1 647 ? 139.207 114.320 117.491 1.00 74.70 627 ALA B CA 1
ATOM 8836 C C . ALA B 1 647 ? 140.470 114.446 116.649 1.00 74.70 627 ALA B C 1
ATOM 8837 O O . ALA B 1 647 ? 140.963 113.470 116.079 1.00 74.70 627 ALA B O 1
ATOM 8839 N N . ARG B 1 648 ? 140.995 115.665 116.572 1.00 77.21 628 ARG B N 1
ATOM 8840 C CA . ARG B 1 648 ? 142.145 115.920 115.714 1.00 77.21 628 ARG B CA 1
ATOM 8841 C C . ARG B 1 648 ? 143.421 115.421 116.381 1.00 77.21 628 ARG B C 1
ATOM 8842 O O . ARG B 1 648 ? 143.759 115.845 117.490 1.00 77.21 628 ARG B O 1
ATOM 8850 N N . GLY B 1 649 ? 144.133 114.522 115.698 1.00 76.23 629 GLY B N 1
ATOM 8851 C CA . GLY B 1 649 ? 145.361 113.970 116.240 1.00 76.23 629 GLY B CA 1
ATOM 8852 C C . GLY B 1 649 ? 146.546 114.907 116.162 1.00 76.23 629 GLY B C 1
ATOM 8853 O O . GLY B 1 649 ? 147.562 114.659 116.819 1.00 76.23 629 GLY B O 1
ATOM 8854 N N . ASP B 1 650 ? 146.444 115.972 115.373 1.00 79.38 630 ASP B N 1
ATOM 8855 C CA . ASP B 1 650 ? 147.491 116.980 115.288 1.00 79.38 630 ASP B CA 1
ATOM 8856 C C . ASP B 1 650 ? 147.234 118.173 116.199 1.00 79.38 630 ASP B C 1
ATOM 8857 O O . ASP B 1 650 ? 148.000 119.141 116.159 1.00 79.38 630 ASP B O 1
ATOM 8862 N N . PHE B 1 651 ? 146.180 118.127 117.013 1.00 76.92 631 PHE B N 1
ATOM 8863 C CA . PHE B 1 651 ? 145.898 119.166 117.995 1.00 76.92 631 PHE B CA 1
ATOM 8864 C C . PHE B 1 651 ? 145.879 118.624 119.418 1.00 76.92 631 PHE B C 1
ATOM 8865 O O . PHE B 1 651 ? 145.479 119.344 120.340 1.00 76.92 631 PHE B O 1
ATOM 8873 N N . GLY B 1 652 ? 146.301 117.377 119.622 1.00 73.68 632 GLY B N 1
ATOM 8874 C CA . GLY B 1 652 ? 146.304 116.754 120.927 1.00 73.68 632 GLY B CA 1
ATOM 8875 C C . GLY B 1 652 ? 145.206 115.737 121.153 1.00 73.68 632 GLY B C 1
ATOM 8876 O O . GLY B 1 652 ? 145.313 114.937 122.090 1.00 73.68 632 GLY B O 1
ATOM 8877 N N . GLY B 1 653 ? 144.163 115.738 120.328 1.00 73.80 633 GLY B N 1
ATOM 8878 C CA . GLY B 1 653 ? 143.100 114.763 120.473 1.00 73.80 633 GLY B CA 1
ATOM 8879 C C . GLY B 1 653 ? 142.072 115.086 121.532 1.00 73.80 633 GLY B C 1
ATOM 8880 O O . GLY B 1 653 ? 141.449 114.170 122.077 1.00 73.80 633 GLY B O 1
ATOM 8881 N N . PHE B 1 654 ? 141.869 116.362 121.839 1.00 70.67 634 PHE B N 1
ATOM 8882 C CA . PHE B 1 654 ? 140.953 116.771 122.891 1.00 70.67 634 PHE B CA 1
ATOM 8883 C C . PHE B 1 654 ? 139.627 117.244 122.307 1.00 70.67 634 PHE B C 1
ATOM 8884 O O . PHE B 1 654 ? 139.564 117.755 121.186 1.00 70.67 634 PHE B O 1
ATOM 8892 N N . HIS B 1 655 ? 138.561 117.060 123.087 1.00 69.79 635 HIS B N 1
ATOM 8893 C CA . HIS B 1 655 ? 137.242 117.592 122.745 1.00 69.79 635 HIS B CA 1
ATOM 8894 C C . HIS B 1 655 ? 136.538 117.902 124.063 1.00 69.79 635 HIS B C 1
ATOM 8895 O O . HIS B 1 655 ? 135.976 117.004 124.694 1.00 69.79 635 HIS B O 1
ATOM 8902 N N . ASP B 1 656 ? 136.575 119.172 124.469 1.00 73.10 636 ASP B N 1
ATOM 8903 C CA . ASP B 1 656 ? 136.031 119.599 125.758 1.00 73.10 636 ASP B CA 1
ATOM 8904 C C . ASP B 1 656 ? 134.525 119.828 125.624 1.00 73.10 636 ASP B C 1
ATOM 8905 O O . ASP B 1 656 ? 134.014 120.948 125.685 1.00 73.10 636 ASP B O 1
ATOM 8910 N N . GLY B 1 657 ? 133.809 118.726 125.441 1.00 70.20 637 GLY B N 1
ATOM 8911 C CA . GLY B 1 657 ? 132.369 118.787 125.278 1.00 70.20 637 GLY B CA 1
ATOM 8912 C C . GLY B 1 657 ? 131.803 117.397 125.104 1.00 70.20 637 GLY B C 1
ATOM 8913 O O . GLY B 1 657 ? 132.531 116.399 125.095 1.00 70.20 637 GLY B O 1
ATOM 8914 N N . GLY B 1 658 ? 130.480 117.345 124.966 1.00 70.49 638 GLY B N 1
ATOM 8915 C CA . GLY B 1 658 ? 129.770 116.094 124.845 1.00 70.49 638 GLY B CA 1
ATOM 8916 C C . GLY B 1 658 ? 129.391 115.762 123.414 1.00 70.49 638 GLY B C 1
ATOM 8917 O O . GLY B 1 658 ? 129.357 116.623 122.540 1.00 70.49 638 GLY B O 1
ATOM 8918 N N . LEU B 1 659 ? 129.103 114.482 123.187 1.00 67.94 639 LEU B N 1
ATOM 8919 C CA . LEU B 1 659 ? 128.694 113.981 121.883 1.00 67.94 639 LEU B CA 1
ATOM 8920 C C . LEU B 1 659 ? 127.378 113.236 122.037 1.00 67.94 639 LEU B C 1
ATOM 8921 O O . LEU B 1 659 ? 127.286 112.295 122.831 1.00 67.94 639 LEU B O 1
ATOM 8926 N N . TYR B 1 660 ? 126.366 113.654 121.280 1.00 70.16 640 TYR B N 1
ATOM 8927 C CA . TYR B 1 660 ? 125.015 113.113 121.398 1.00 70.16 640 TYR B CA 1
ATOM 8928 C C . TYR B 1 660 ? 124.568 112.618 120.030 1.00 70.16 640 TYR B C 1
ATOM 8929 O O . TYR B 1 660 ? 124.470 113.405 119.083 1.00 70.16 640 TYR B O 1
ATOM 8938 N N . ILE B 1 661 ? 124.292 111.321 119.929 1.00 70.71 641 ILE B N 1
ATOM 8939 C CA . ILE B 1 661 ? 124.000 110.662 118.662 1.00 70.71 641 ILE B CA 1
ATOM 8940 C C . ILE B 1 661 ? 122.614 110.039 118.743 1.00 70.71 641 ILE B C 1
ATOM 8941 O O . ILE B 1 661 ? 122.284 109.377 119.733 1.00 70.71 641 ILE B O 1
ATOM 8946 N N . LYS B 1 662 ? 121.808 110.255 117.706 1.00 75.31 642 LYS B N 1
ATOM 8947 C CA . LYS B 1 662 ? 120.484 109.657 117.598 1.00 75.31 642 LYS B CA 1
ATOM 8948 C C . LYS B 1 662 ? 120.318 109.039 116.218 1.00 75.31 642 LYS B C 1
ATOM 8949 O O . LYS B 1 662 ? 120.503 109.722 115.206 1.00 75.31 642 LYS B O 1
ATOM 8955 N N . ASP B 1 663 ? 119.969 107.752 116.185 1.00 76.72 643 ASP B N 1
ATOM 8956 C CA . ASP B 1 663 ? 119.620 107.043 114.952 1.00 76.72 643 ASP B CA 1
ATOM 8957 C C . ASP B 1 663 ? 120.760 107.083 113.931 1.00 76.72 643 ASP B C 1
ATOM 8958 O O . ASP B 1 663 ? 120.642 107.652 112.844 1.00 76.72 643 ASP B O 1
ATOM 8963 N N . LEU B 1 664 ? 121.875 106.462 114.301 1.00 73.49 644 LEU B N 1
ATOM 8964 C CA . LEU B 1 664 ? 123.032 106.337 113.425 1.00 73.49 644 LEU B CA 1
ATOM 8965 C C . LEU B 1 664 ? 122.969 105.006 112.686 1.00 73.49 644 LEU B C 1
ATOM 8966 O O . LEU B 1 664 ? 122.647 103.974 113.282 1.00 73.49 644 LEU B O 1
ATOM 8971 N N . THR B 1 665 ? 123.275 105.034 111.391 1.00 74.43 645 THR B N 1
ATOM 8972 C CA . THR B 1 665 ? 123.237 103.851 110.541 1.00 74.43 645 THR B CA 1
ATOM 8973 C C . THR B 1 665 ? 124.612 103.630 109.930 1.00 74.43 645 THR B C 1
ATOM 8974 O O . THR B 1 665 ? 125.234 104.575 109.436 1.00 74.43 645 THR B O 1
ATOM 8978 N N . ILE B 1 666 ? 125.081 102.385 109.962 1.00 74.51 646 ILE B N 1
ATOM 8979 C CA . ILE B 1 666 ? 126.407 102.020 109.480 1.00 74.51 646 ILE B CA 1
ATOM 8980 C C . ILE B 1 666 ? 126.258 101.019 108.344 1.00 74.51 646 ILE B C 1
ATOM 8981 O O . ILE B 1 666 ? 125.593 99.989 108.501 1.00 74.51 646 ILE B O 1
ATOM 8986 N N . VAL B 1 667 ? 126.881 101.321 107.204 1.00 78.02 647 VAL B N 1
ATOM 8987 C CA . VAL B 1 667 ? 126.956 100.402 106.077 1.00 78.02 647 VAL B CA 1
ATOM 8988 C C . VAL B 1 667 ? 128.400 100.354 105.594 1.00 78.02 647 VAL B C 1
ATOM 8989 O O . VAL B 1 667 ? 129.183 101.281 105.805 1.00 78.02 647 VAL B O 1
ATOM 8993 N N . GLY B 1 668 ? 128.744 99.251 104.936 1.00 83.18 648 GLY B N 1
ATOM 8994 C CA . GLY B 1 668 ? 130.109 99.025 104.506 1.00 83.18 648 GLY B CA 1
ATOM 8995 C C . GLY B 1 668 ? 130.948 98.356 105.575 1.00 83.18 648 GLY B C 1
ATOM 8996 O O . GLY B 1 668 ? 130.508 98.093 106.698 1.00 83.18 648 GLY B O 1
ATOM 8997 N N . GLU B 1 669 ? 132.200 98.075 105.213 1.00 90.02 649 GLU B N 1
ATOM 8998 C CA . GLU B 1 669 ? 133.108 97.356 106.100 1.00 90.02 649 GLU B CA 1
ATOM 8999 C C . GLU B 1 669 ? 134.478 97.995 106.268 1.00 90.02 649 GLU B C 1
ATOM 9000 O O . GLU B 1 669 ? 135.118 97.746 107.297 1.00 90.02 649 GLU B O 1
ATOM 9006 N N . ALA B 1 670 ? 134.952 98.795 105.311 1.00 86.68 650 ALA B N 1
ATOM 9007 C CA . ALA B 1 670 ? 136.303 99.360 105.334 1.00 86.68 650 ALA B CA 1
ATOM 9008 C C . ALA B 1 670 ? 137.352 98.247 105.402 1.00 86.68 650 ALA B C 1
ATOM 9009 O O . ALA B 1 670 ? 138.180 98.182 106.312 1.00 86.68 650 ALA B O 1
ATOM 9011 N N . SER B 1 671 ? 137.297 97.364 104.403 1.00 89.51 651 SER B N 1
ATOM 9012 C CA . SER B 1 671 ? 138.166 96.191 104.396 1.00 89.51 651 SER B CA 1
ATOM 9013 C C . SER B 1 671 ? 139.607 96.545 104.053 1.00 89.51 651 SER B C 1
ATOM 9014 O O . SER B 1 671 ? 140.530 95.838 104.472 1.00 89.51 651 SER B O 1
ATOM 9017 N N . ALA B 1 672 ? 139.825 97.619 103.290 1.00 88.10 652 ALA B N 1
ATOM 9018 C CA . ALA B 1 672 ? 141.186 97.990 102.917 1.00 88.10 652 ALA B CA 1
ATOM 9019 C C . ALA B 1 672 ? 142.005 98.399 104.135 1.00 88.10 652 ALA B C 1
ATOM 9020 O O . ALA B 1 672 ? 143.194 98.075 104.227 1.00 88.10 652 ALA B O 1
ATOM 9022 N N . PHE B 1 673 ? 141.388 99.117 105.076 1.00 86.92 653 PHE B N 1
ATOM 9023 C CA . PHE B 1 673 ? 142.086 99.480 106.305 1.00 86.92 653 PHE B CA 1
ATOM 9024 C C . PHE B 1 673 ? 142.372 98.254 107.164 1.00 86.92 653 PHE B C 1
ATOM 9025 O O . PHE B 1 673 ? 143.445 98.152 107.770 1.00 86.92 653 PHE B O 1
ATOM 9033 N N . GLU B 1 674 ? 141.423 97.318 107.232 1.00 89.49 654 GLU B N 1
ATOM 9034 C CA . GLU B 1 674 ? 141.594 96.148 108.087 1.00 89.49 654 GLU B CA 1
ATOM 9035 C C . GLU B 1 674 ? 142.745 95.272 107.608 1.00 89.49 654 GLU B C 1
ATOM 9036 O O . GLU B 1 674 ? 143.439 94.649 108.419 1.00 89.49 654 GLU B O 1
ATOM 9042 N N . ALA B 1 675 ? 142.963 95.211 106.293 1.00 89.97 655 ALA B N 1
ATOM 9043 C CA . ALA B 1 675 ? 144.052 94.396 105.764 1.00 89.97 655 ALA B CA 1
ATOM 9044 C C . ALA B 1 675 ? 145.407 94.903 106.241 1.00 89.97 655 ALA B C 1
ATOM 9045 O O . ALA B 1 675 ? 146.286 94.110 106.595 1.00 89.97 655 ALA B O 1
ATOM 9047 N N . THR B 1 676 ? 145.596 96.224 106.256 1.00 91.66 656 THR B N 1
ATOM 9048 C CA . THR B 1 676 ? 146.873 96.791 106.676 1.00 91.66 656 THR B CA 1
ATOM 9049 C C . THR B 1 676 ? 147.045 96.751 108.191 1.00 91.66 656 THR B C 1
ATOM 9050 O O . THR B 1 676 ? 148.138 96.451 108.685 1.00 91.66 656 THR B O 1
ATOM 9054 N N . SER B 1 677 ? 145.983 97.038 108.945 1.00 88.79 657 SER B N 1
ATOM 9055 C CA . SER B 1 677 ? 146.098 97.167 110.393 1.00 88.79 657 SER B CA 1
ATOM 9056 C C . SER B 1 677 ? 145.783 95.879 111.141 1.00 88.79 657 SER B C 1
ATOM 9057 O O . SER B 1 677 ? 146.397 95.615 112.181 1.00 88.79 657 SER B O 1
ATOM 9060 N N . GLY B 1 678 ? 144.849 95.072 110.646 1.00 88.59 658 GLY B N 1
ATOM 9061 C CA . GLY B 1 678 ? 144.479 93.833 111.293 1.00 88.59 658 GLY B CA 1
ATOM 9062 C C . GLY B 1 678 ? 143.186 93.879 112.079 1.00 88.59 658 GLY B C 1
ATOM 9063 O O . GLY B 1 678 ? 142.721 92.825 112.530 1.00 88.59 658 GLY B O 1
ATOM 9064 N N . HIS B 1 679 ? 142.597 95.053 112.257 1.00 85.66 659 HIS B N 1
ATOM 9065 C CA . HIS B 1 679 ? 141.365 95.213 113.012 1.00 85.66 659 HIS B CA 1
ATOM 9066 C C . HIS B 1 679 ? 140.483 96.233 112.312 1.00 85.66 659 HIS B C 1
ATOM 9067 O O . HIS B 1 679 ? 140.981 97.092 111.576 1.00 85.66 659 HIS B O 1
ATOM 9074 N N . PRO B 1 680 ? 139.163 96.164 112.518 1.00 82.57 660 PRO B N 1
ATOM 9075 C CA . PRO B 1 680 ? 138.272 97.165 111.914 1.00 82.57 660 PRO B CA 1
ATOM 9076 C C . PRO B 1 680 ? 138.404 98.532 112.567 1.00 82.57 660 PRO B C 1
ATOM 9077 O O . PRO B 1 680 ? 139.194 98.711 113.498 1.00 82.57 660 PRO B O 1
ATOM 9081 N N . VAL B 1 681 ? 137.631 99.506 112.083 1.00 78.66 661 VAL B N 1
ATOM 9082 C CA . VAL B 1 681 ? 137.690 100.843 112.660 1.00 78.66 661 VAL B CA 1
ATOM 9083 C C . VAL B 1 681 ? 136.960 100.869 113.999 1.00 78.66 661 VAL B C 1
ATOM 9084 O O . VAL B 1 681 ? 136.136 100.004 114.315 1.00 78.66 661 VAL B O 1
ATOM 9088 N N . ALA B 1 682 ? 137.274 101.883 114.796 1.00 73.63 662 ALA B N 1
ATOM 9089 C CA . ALA B 1 682 ? 136.602 102.111 116.063 1.00 73.63 662 ALA B CA 1
ATOM 9090 C C . ALA B 1 682 ? 135.415 103.051 115.870 1.00 73.63 662 ALA B C 1
ATOM 9091 O O . ALA B 1 682 ? 135.265 103.702 114.836 1.00 73.63 662 ALA B O 1
ATOM 9093 N N . LEU B 1 683 ? 134.554 103.110 116.886 1.00 70.00 663 LEU B N 1
ATOM 9094 C CA . LEU B 1 683 ? 133.418 104.023 116.833 1.00 70.00 663 LEU B CA 1
ATOM 9095 C C . LEU B 1 683 ? 133.848 105.450 117.151 1.00 70.00 663 LEU B C 1
ATOM 9096 O O . LEU B 1 683 ? 133.628 106.370 116.357 1.00 70.00 663 LEU B O 1
ATOM 9101 N N . VAL B 1 684 ? 134.466 105.649 118.313 1.00 69.08 664 VAL B N 1
ATOM 9102 C CA . VAL B 1 684 ? 134.964 106.950 118.745 1.00 69.08 664 VAL B CA 1
ATOM 9103 C C . VAL B 1 684 ? 136.446 106.808 119.059 1.00 69.08 664 VAL B C 1
ATOM 9104 O O . VAL B 1 684 ? 136.853 105.859 119.738 1.00 69.08 664 VAL B O 1
ATOM 9108 N N . SER B 1 685 ? 137.250 107.746 118.564 1.00 71.82 665 SER B N 1
ATOM 9109 C CA . SER B 1 685 ? 138.690 107.731 118.775 1.00 71.82 665 SER B CA 1
ATOM 9110 C C . SER B 1 685 ? 139.168 109.125 119.152 1.00 71.82 665 SER B C 1
ATOM 9111 O O . SER B 1 685 ? 138.690 110.123 118.605 1.00 71.82 665 SER B O 1
ATOM 9114 N N . ALA B 1 686 ? 140.113 109.188 120.089 1.00 72.22 666 ALA B N 1
ATOM 9115 C CA . ALA B 1 686 ? 140.645 110.469 120.551 1.00 72.22 666 ALA B CA 1
ATOM 9116 C C . ALA B 1 686 ? 142.055 110.239 121.078 1.00 72.22 666 ALA B C 1
ATOM 9117 O O . ALA B 1 686 ? 142.221 109.704 122.178 1.00 72.22 666 ALA B O 1
ATOM 9119 N N . TYR B 1 687 ? 143.057 110.647 120.305 1.00 74.33 667 TYR B N 1
ATOM 9120 C CA . TYR B 1 687 ? 144.448 110.439 120.682 1.00 74.33 667 TYR B CA 1
ATOM 9121 C C . TYR B 1 687 ? 145.310 111.444 119.933 1.00 74.33 667 TYR B C 1
ATOM 9122 O O . TYR B 1 687 ? 144.829 112.195 119.082 1.00 74.33 667 TYR B O 1
ATOM 9131 N N . SER B 1 688 ? 146.599 111.445 120.263 1.00 75.20 668 SER B N 1
ATOM 9132 C CA . SER B 1 688 ? 147.567 112.359 119.676 1.00 75.20 668 SER B CA 1
ATOM 9133 C C . SER B 1 688 ? 148.618 111.575 118.906 1.00 75.20 668 SER B C 1
ATOM 9134 O O . SER B 1 688 ? 148.994 110.468 119.303 1.00 75.20 668 SER B O 1
ATOM 9137 N N . PHE B 1 689 ? 149.085 112.153 117.798 1.00 76.36 669 PHE B N 1
ATOM 9138 C CA . PHE B 1 689 ? 150.115 111.507 116.991 1.00 76.36 669 PHE B CA 1
ATOM 9139 C C . PHE B 1 689 ? 151.493 111.609 117.629 1.00 76.36 669 PHE B C 1
ATOM 9140 O O . PHE B 1 689 ? 152.313 110.699 117.470 1.00 76.36 669 PHE B O 1
ATOM 9148 N N . ASN B 1 690 ? 151.766 112.698 118.343 1.00 78.22 670 ASN B N 1
ATOM 9149 C CA . ASN B 1 690 ? 153.084 112.926 118.930 1.00 78.22 670 ASN B CA 1
ATOM 9150 C C . ASN B 1 690 ? 152.919 113.898 120.085 1.00 78.22 670 ASN B C 1
ATOM 9151 O O . ASN B 1 690 ? 152.494 115.038 119.875 1.00 78.22 670 ASN B O 1
ATOM 9156 N N . ALA B 1 691 ? 153.258 113.456 121.297 1.00 78.28 671 ALA B N 1
ATOM 9157 C CA . ALA B 1 691 ? 153.058 114.278 122.483 1.00 78.28 671 ALA B CA 1
ATOM 9158 C C . ALA B 1 691 ? 154.051 115.427 122.591 1.00 78.28 671 ALA B C 1
ATOM 9159 O O . ALA B 1 691 ? 153.863 116.301 123.443 1.00 78.28 671 ALA B O 1
ATOM 9161 N N . SER B 1 692 ? 155.096 115.450 121.769 1.00 79.78 672 SER B N 1
ATOM 9162 C CA . SER B 1 692 ? 156.055 116.546 121.780 1.00 79.78 672 SER B CA 1
ATOM 9163 C C . SER B 1 692 ? 155.726 117.629 120.762 1.00 79.78 672 SER B C 1
ATOM 9164 O O . SER B 1 692 ? 156.427 118.644 120.712 1.00 79.78 672 SER B O 1
ATOM 9167 N N . LEU B 1 693 ? 154.689 117.442 119.963 1.00 79.51 673 LEU B N 1
ATOM 9168 C CA . LEU B 1 693 ? 154.264 118.427 118.975 1.00 79.51 673 LEU B CA 1
ATOM 9169 C C . LEU B 1 693 ? 152.823 118.873 119.164 1.00 79.51 673 LEU B C 1
ATOM 9170 O O . LEU B 1 693 ? 152.510 120.037 118.906 1.00 79.51 673 LEU B O 1
ATOM 9175 N N . ALA B 1 694 ? 151.939 117.980 119.604 1.00 77.91 674 ALA B N 1
ATOM 9176 C CA . ALA B 1 694 ? 150.519 118.279 119.761 1.00 77.91 674 ALA B CA 1
ATOM 9177 C C . ALA B 1 694 ? 150.074 117.815 121.140 1.00 77.91 674 ALA B C 1
ATOM 9178 O O . ALA B 1 694 ? 149.958 116.611 121.385 1.00 77.91 674 ALA B O 1
ATOM 9180 N N . TYR B 1 695 ? 149.819 118.766 122.032 1.00 77.25 675 TYR B N 1
ATOM 9181 C CA . TYR B 1 695 ? 149.431 118.458 123.402 1.00 77.25 675 TYR B CA 1
ATOM 9182 C C . TYR B 1 695 ? 148.818 119.708 124.018 1.00 77.25 675 TYR B C 1
ATOM 9183 O O . TYR B 1 695 ? 148.827 120.788 123.422 1.00 77.25 675 TYR B O 1
ATOM 9192 N N . ILE B 1 696 ? 148.282 119.551 125.220 1.00 76.81 676 ILE B N 1
ATOM 9193 C CA . ILE B 1 696 ? 147.717 120.646 126.000 1.00 76.81 676 ILE B CA 1
ATOM 9194 C C . ILE B 1 696 ? 148.671 120.936 127.154 1.00 76.81 676 ILE B C 1
ATOM 9195 O O . ILE B 1 696 ? 148.888 120.061 128.003 1.00 76.81 676 ILE B O 1
ATOM 9200 N N . PRO B 1 697 ? 149.265 122.124 127.224 1.00 80.19 677 PRO B N 1
ATOM 9201 C CA . PRO B 1 697 ? 150.185 122.427 128.325 1.00 80.19 677 PRO B CA 1
ATOM 9202 C C . PRO B 1 697 ? 149.461 122.490 129.661 1.00 80.19 677 PRO B C 1
ATOM 9203 O O . PRO B 1 697 ? 148.239 122.638 129.738 1.00 80.19 677 PRO B O 1
ATOM 9207 N N . GLU B 1 698 ? 150.249 122.365 130.731 1.00 87.89 678 GLU B N 1
ATOM 9208 C CA . GLU B 1 698 ? 149.680 122.328 132.075 1.00 87.89 678 GLU B CA 1
ATOM 9209 C C . GLU B 1 698 ? 149.031 123.656 132.444 1.00 87.89 678 GLU B C 1
ATOM 9210 O O . GLU B 1 698 ? 148.002 123.684 133.128 1.00 87.89 678 GLU B O 1
ATOM 9216 N N . SER B 1 699 ? 149.621 124.770 132.006 1.00 85.55 679 SER B N 1
ATOM 9217 C CA . SER B 1 699 ? 149.085 126.085 132.333 1.00 85.55 679 SER B CA 1
ATOM 9218 C C . SER B 1 699 ? 147.843 126.439 131.526 1.00 85.55 679 SER B C 1
ATOM 9219 O O . SER B 1 699 ? 147.210 127.459 131.819 1.00 85.55 679 SER B O 1
ATOM 9222 N N . SER B 1 700 ? 147.484 125.640 130.528 1.00 80.21 680 SER B N 1
ATOM 9223 C CA . SER B 1 700 ? 146.319 125.949 129.714 1.00 80.21 680 SER B CA 1
ATOM 9224 C C . SER B 1 700 ? 145.038 125.740 130.518 1.00 80.21 680 SER B C 1
ATOM 9225 O O . SER B 1 700 ? 144.975 124.848 131.370 1.00 80.21 680 SER B O 1
ATOM 9228 N N . PRO B 1 701 ? 144.001 126.545 130.276 1.00 77.71 681 PRO B N 1
ATOM 9229 C CA . PRO B 1 701 ? 142.718 126.337 130.957 1.00 77.71 681 PRO B CA 1
ATOM 9230 C C . PRO B 1 701 ? 141.850 125.253 130.337 1.00 77.71 681 PRO B C 1
ATOM 9231 O O . PRO B 1 701 ? 140.759 124.990 130.855 1.00 77.71 681 PRO B O 1
ATOM 9235 N N . VAL B 1 702 ? 142.295 124.622 129.256 1.00 74.74 682 VAL B N 1
ATOM 9236 C CA . VAL B 1 702 ? 141.507 123.594 128.585 1.00 74.74 682 VAL B CA 1
ATOM 9237 C C . VAL B 1 702 ? 141.628 122.287 129.355 1.00 74.74 682 VAL B C 1
ATOM 9238 O O . VAL B 1 702 ? 142.735 121.839 129.673 1.00 74.74 682 VAL B O 1
ATOM 9242 N N . THR B 1 703 ? 140.490 121.673 129.658 1.00 71.33 683 THR B N 1
ATOM 9243 C CA . THR B 1 703 ? 140.487 120.362 130.295 1.00 71.33 683 THR B CA 1
ATOM 9244 C C . THR B 1 703 ? 140.689 119.285 129.237 1.00 71.33 683 THR B C 1
ATOM 9245 O O . THR B 1 703 ? 139.888 119.196 128.300 1.00 71.33 683 THR B O 1
ATOM 9249 N N . PRO B 1 704 ? 141.726 118.455 129.342 1.00 68.75 684 PRO B N 1
ATOM 9250 C CA . PRO B 1 704 ? 142.036 117.492 128.262 1.00 68.75 684 PRO B CA 1
ATOM 9251 C C . PRO B 1 704 ? 141.145 116.255 128.281 1.00 68.75 684 PRO B C 1
ATOM 9252 O O . PRO B 1 704 ? 141.582 115.123 128.503 1.00 68.75 684 PRO B O 1
ATOM 9256 N N . TRP B 1 705 ? 139.854 116.464 128.037 1.00 68.04 685 TRP B N 1
ATOM 9257 C CA . TRP B 1 705 ? 138.931 115.356 127.841 1.00 68.04 685 TRP B CA 1
ATOM 9258 C C . TRP B 1 705 ? 139.046 114.824 126.420 1.00 68.04 685 TRP B C 1
ATOM 9259 O O . TRP B 1 705 ? 139.168 115.595 125.464 1.00 68.04 685 TRP B O 1
ATOM 9270 N N . GLY B 1 706 ? 139.013 113.502 126.283 1.00 69.23 686 GLY B N 1
ATOM 9271 C CA . GLY B 1 706 ? 138.867 112.915 124.966 1.00 69.23 686 GLY B CA 1
ATOM 9272 C C . GLY B 1 706 ? 137.517 113.306 124.408 1.00 69.23 686 GLY B C 1
ATOM 9273 O O . GLY B 1 706 ? 137.423 114.054 123.432 1.00 69.23 686 GLY B O 1
ATOM 9274 N N . PHE B 1 707 ? 136.462 112.792 125.031 1.00 69.69 687 PHE B N 1
ATOM 9275 C CA . PHE B 1 707 ? 135.117 113.337 124.920 1.00 69.69 687 PHE B CA 1
ATOM 9276 C C . PHE B 1 707 ? 134.540 113.335 126.325 1.00 69.69 687 PHE B C 1
ATOM 9277 O O . PHE B 1 707 ? 134.668 112.336 127.035 1.00 69.69 687 PHE B O 1
ATOM 9285 N N . LYS B 1 708 ? 133.927 114.444 126.739 1.00 70.93 688 LYS B N 1
ATOM 9286 C CA . LYS B 1 708 ? 133.434 114.515 128.112 1.00 70.93 688 LYS B CA 1
ATOM 9287 C C . LYS B 1 708 ? 132.313 113.511 128.348 1.00 70.93 688 LYS B C 1
ATOM 9288 O O . LYS B 1 708 ? 132.305 112.805 129.362 1.00 70.93 688 LYS B O 1
ATOM 9294 N N . GLU B 1 709 ? 131.364 113.427 127.419 1.00 74.70 689 GLU B N 1
ATOM 9295 C CA . GLU B 1 709 ? 130.272 112.471 127.503 1.00 74.70 689 GLU B CA 1
ATOM 9296 C C . GLU B 1 709 ? 129.995 111.910 126.118 1.00 74.70 689 GLU B C 1
ATOM 9297 O O . GLU B 1 709 ? 130.156 112.601 125.109 1.00 74.70 689 GLU B O 1
ATOM 9303 N N . VAL B 1 710 ? 129.577 110.649 126.076 1.00 68.33 690 VAL B N 1
ATOM 9304 C CA . VAL B 1 710 ? 129.176 109.994 124.837 1.00 68.33 690 VAL B CA 1
ATOM 9305 C C . VAL B 1 710 ? 127.821 109.345 125.070 1.00 68.33 690 VAL B C 1
ATOM 9306 O O . VAL B 1 710 ? 127.700 108.432 125.895 1.00 68.33 690 VAL B O 1
ATOM 9310 N N . ILE B 1 711 ? 126.806 109.813 124.349 1.00 69.61 691 ILE B N 1
ATOM 9311 C CA . ILE B 1 711 ? 125.455 109.274 124.434 1.00 69.61 691 ILE B CA 1
ATOM 9312 C C . ILE B 1 711 ? 125.056 108.796 123.047 1.00 69.61 691 ILE B C 1
ATOM 9313 O O . ILE B 1 711 ? 124.999 109.594 122.104 1.00 69.61 691 ILE B O 1
ATOM 9318 N N . VAL B 1 712 ? 124.782 107.501 122.924 1.00 72.68 692 VAL B N 1
ATOM 9319 C CA . VAL B 1 712 ? 124.341 106.899 121.671 1.00 72.68 692 VAL B CA 1
ATOM 9320 C C . VAL B 1 712 ? 122.980 106.268 121.915 1.00 72.68 692 VAL B C 1
ATOM 9321 O O . VAL B 1 712 ? 122.842 105.392 122.778 1.00 72.68 692 VAL B O 1
ATOM 9325 N N . GLU B 1 713 ? 121.977 106.707 121.157 1.00 79.39 693 GLU B N 1
ATOM 9326 C CA . GLU B 1 713 ? 120.608 106.209 121.283 1.00 79.39 693 GLU B CA 1
ATOM 9327 C C . GLU B 1 713 ? 120.149 105.816 119.881 1.00 79.39 693 GLU B C 1
ATOM 9328 O O . GLU B 1 713 ? 119.722 106.660 119.090 1.00 79.39 693 GLU B O 1
ATOM 9334 N N . GLY B 1 714 ? 120.276 104.532 119.564 1.00 77.45 694 GLY B N 1
ATOM 9335 C CA . GLY B 1 714 ? 119.847 104.021 118.278 1.00 77.45 694 GLY B CA 1
ATOM 9336 C C . GLY B 1 714 ? 120.986 103.820 117.301 1.00 77.45 694 GLY B C 1
ATOM 9337 O O . GLY B 1 714 ? 121.453 104.775 116.676 1.00 77.45 694 GLY B O 1
ATOM 9338 N N . LEU B 1 715 ? 121.440 102.577 117.161 1.00 75.71 695 LEU B N 1
ATOM 9339 C CA . LEU B 1 715 ? 122.470 102.215 116.195 1.00 75.71 695 LEU B CA 1
ATOM 9340 C C . LEU B 1 715 ? 121.970 101.026 115.392 1.00 75.71 695 LEU B C 1
ATOM 9341 O O . LEU B 1 715 ? 121.667 99.974 115.963 1.00 75.71 695 LEU B O 1
ATOM 9346 N N . HIS B 1 716 ? 121.883 101.191 114.075 1.00 76.03 696 HIS B N 1
ATOM 9347 C CA . HIS B 1 716 ? 121.334 100.174 113.191 1.00 76.03 696 HIS B CA 1
ATOM 9348 C C . HIS B 1 716 ? 122.404 99.704 112.217 1.00 76.03 696 HIS B C 1
ATOM 9349 O O . HIS B 1 716 ? 123.082 100.523 111.589 1.00 76.03 696 HIS B O 1
ATOM 9356 N N . CYS B 1 717 ? 122.550 98.386 112.096 1.00 78.91 697 CYS B N 1
ATOM 9357 C CA . CYS B 1 717 ? 123.483 97.763 111.159 1.00 78.91 697 CYS B CA 1
ATOM 9358 C C . CYS B 1 717 ? 122.706 96.738 110.346 1.00 78.91 697 CYS B C 1
ATOM 9359 O O . CYS B 1 717 ? 122.604 95.566 110.734 1.00 78.91 697 CYS B O 1
ATOM 9362 N N . PRO B 1 718 ? 122.134 97.147 109.210 1.00 79.30 698 PRO B N 1
ATOM 9363 C CA . PRO B 1 718 ? 121.271 96.230 108.446 1.00 79.30 698 PRO B CA 1
ATOM 9364 C C . PRO B 1 718 ? 121.985 95.010 107.887 1.00 79.30 698 PRO B C 1
ATOM 9365 O O . PRO B 1 718 ? 121.311 94.028 107.556 1.00 79.30 698 PRO B O 1
ATOM 9369 N N . PHE B 1 719 ? 123.309 95.030 107.765 1.00 80.16 699 PHE B N 1
ATOM 9370 C CA . PHE B 1 719 ? 124.053 93.939 107.148 1.00 80.16 699 PHE B CA 1
ATOM 9371 C C . PHE B 1 719 ? 124.891 93.220 108.196 1.00 80.16 699 PHE B C 1
ATOM 9372 O O . PHE B 1 719 ? 125.554 93.862 109.017 1.00 80.16 699 PHE B O 1
ATOM 9380 N N . LYS B 1 720 ? 124.855 91.890 108.162 1.00 82.95 700 LYS B N 1
ATOM 9381 C CA . LYS B 1 720 ? 125.561 91.088 109.151 1.00 82.95 700 LYS B CA 1
ATOM 9382 C C . LYS B 1 720 ? 127.069 91.183 108.955 1.00 82.95 700 LYS B C 1
ATOM 9383 O O . LYS B 1 720 ? 127.565 91.249 107.827 1.00 82.95 700 LYS B O 1
ATOM 9389 N N . ARG B 1 721 ? 127.798 91.185 110.067 1.00 83.83 701 ARG B N 1
ATOM 9390 C CA . ARG B 1 721 ? 129.252 91.272 110.069 1.00 83.83 701 ARG B CA 1
ATOM 9391 C C . ARG B 1 721 ? 129.830 90.046 110.758 1.00 83.83 701 ARG B C 1
ATOM 9392 O O . ARG B 1 721 ? 129.456 89.733 111.893 1.00 83.83 701 ARG B O 1
ATOM 9400 N N . THR B 1 722 ? 130.742 89.358 110.074 1.00 83.98 702 THR B N 1
ATOM 9401 C CA . THR B 1 722 ? 131.439 88.208 110.642 1.00 83.98 702 THR B CA 1
ATOM 9402 C C . THR B 1 722 ? 132.633 88.724 111.435 1.00 83.98 702 THR B C 1
ATOM 9403 O O . THR B 1 722 ? 133.605 89.220 110.857 1.00 83.98 702 THR B O 1
ATOM 9407 N N . GLY B 1 723 ? 132.560 88.604 112.760 1.00 82.01 703 GLY B N 1
ATOM 9408 C CA . GLY B 1 723 ? 133.532 89.202 113.649 1.00 82.01 703 GLY B CA 1
ATOM 9409 C C . GLY B 1 723 ? 132.881 90.222 114.567 1.00 82.01 703 GLY B C 1
ATOM 9410 O O . GLY B 1 723 ? 131.722 90.068 114.967 1.00 82.01 703 GLY B O 1
ATOM 9411 N N . ARG B 1 724 ? 133.638 91.263 114.892 1.00 80.44 704 ARG B N 1
ATOM 9412 C CA . ARG B 1 724 ? 133.146 92.350 115.722 1.00 80.44 704 ARG B CA 1
ATOM 9413 C C . ARG B 1 724 ? 132.978 93.613 114.885 1.00 80.44 704 ARG B C 1
ATOM 9414 O O . ARG B 1 724 ? 133.746 93.871 113.955 1.00 80.44 704 ARG B O 1
ATOM 9422 N N . ARG B 1 725 ? 131.944 94.388 115.219 1.00 78.26 705 ARG B N 1
ATOM 9423 C CA . ARG B 1 725 ? 131.606 95.568 114.429 1.00 78.26 705 ARG B CA 1
ATOM 9424 C C . ARG B 1 725 ? 132.691 96.633 114.526 1.00 78.26 705 ARG B C 1
ATOM 9425 O O . ARG B 1 725 ? 133.053 97.257 113.523 1.00 78.26 705 ARG B O 1
ATOM 9433 N N . PHE B 1 726 ? 133.221 96.856 115.726 1.00 76.12 706 PHE B N 1
ATOM 9434 C CA . PHE B 1 726 ? 134.222 97.885 115.957 1.00 76.12 706 PHE B CA 1
ATOM 9435 C C . PHE B 1 726 ? 135.403 97.296 116.712 1.00 76.12 706 PHE B C 1
ATOM 9436 O O . PHE B 1 726 ? 135.252 96.353 117.492 1.00 76.12 706 PHE B O 1
ATOM 9444 N N . ASN B 1 727 ? 136.585 97.865 116.470 1.00 78.52 707 ASN B N 1
ATOM 9445 C CA . ASN B 1 727 ? 137.756 97.480 117.251 1.00 78.52 707 ASN B CA 1
ATOM 9446 C C . ASN B 1 727 ? 137.565 97.827 118.722 1.00 78.52 707 ASN B C 1
ATOM 9447 O O . ASN B 1 727 ? 137.894 97.029 119.606 1.00 78.52 707 ASN B O 1
ATOM 9452 N N . SER B 1 728 ? 137.032 99.014 119.000 1.00 74.64 708 SER B N 1
ATOM 9453 C CA . SER B 1 728 ? 136.692 99.419 120.354 1.00 74.64 708 SER B CA 1
ATOM 9454 C C . SER B 1 728 ? 135.659 100.531 120.271 1.00 74.64 708 SER B C 1
ATOM 9455 O O . SER B 1 728 ? 135.583 101.248 119.272 1.00 74.64 708 SER B O 1
ATOM 9458 N N . ILE B 1 729 ? 134.859 100.661 121.329 1.00 71.13 709 ILE B N 1
ATOM 9459 C CA . ILE B 1 729 ? 133.842 101.708 121.357 1.00 71.13 709 ILE B CA 1
ATOM 9460 C C . ILE B 1 729 ? 134.493 103.074 121.540 1.00 71.13 709 ILE B C 1
ATOM 9461 O O . ILE B 1 729 ? 134.174 104.032 120.828 1.00 71.13 709 ILE B O 1
ATOM 9466 N N . ILE B 1 730 ? 135.419 103.181 122.489 1.00 70.09 710 ILE B N 1
ATOM 9467 C CA . ILE B 1 730 ? 136.271 104.356 122.644 1.00 70.09 710 ILE B CA 1
ATOM 9468 C C . ILE B 1 730 ? 137.712 103.875 122.566 1.00 70.09 710 ILE B C 1
ATOM 9469 O O . ILE B 1 730 ? 138.118 102.998 123.337 1.00 70.09 710 ILE B O 1
ATOM 9474 N N . SER B 1 731 ? 138.484 104.447 121.644 1.00 72.00 711 SER B N 1
ATOM 9475 C CA . SER B 1 731 ? 139.811 103.937 121.330 1.00 72.00 711 SER B CA 1
ATOM 9476 C C . SER B 1 731 ? 140.858 105.036 121.437 1.00 72.00 711 SER B C 1
ATOM 9477 O O . SER B 1 731 ? 140.637 106.166 120.995 1.00 72.00 711 SER B O 1
ATOM 9480 N N . ALA B 1 732 ? 141.999 104.688 122.030 1.00 72.12 712 ALA B N 1
ATOM 9481 C CA . ALA B 1 732 ? 143.187 105.540 122.066 1.00 72.12 712 ALA B CA 1
ATOM 9482 C C . ALA B 1 732 ? 144.377 104.669 121.686 1.00 72.12 712 ALA B C 1
ATOM 9483 O O . ALA B 1 732 ? 145.128 104.207 122.555 1.00 72.12 712 ALA B O 1
ATOM 9485 N N . PRO B 1 733 ? 144.581 104.426 120.390 1.00 74.90 713 PRO B N 1
ATOM 9486 C CA . PRO B 1 733 ? 145.554 103.407 119.971 1.00 74.90 713 PRO B CA 1
ATOM 9487 C C . PRO B 1 733 ? 146.997 103.887 119.930 1.00 74.90 713 PRO B C 1
ATOM 9488 O O . PRO B 1 733 ? 147.848 103.228 119.326 1.00 74.90 713 PRO B O 1
ATOM 9492 N N . SER B 1 734 ? 147.291 105.019 120.555 1.00 77.90 714 SER B N 1
ATOM 9493 C CA . SER B 1 734 ? 148.644 105.553 120.606 1.00 77.90 714 SER B CA 1
ATOM 9494 C C . SER B 1 734 ? 149.249 105.305 121.985 1.00 77.90 714 SER B C 1
ATOM 9495 O O . SER B 1 734 ? 148.617 104.733 122.877 1.00 77.90 714 SER B O 1
ATOM 9498 N N . ILE B 1 735 ? 150.496 105.740 122.152 1.00 77.76 715 ILE B N 1
ATOM 9499 C CA . ILE B 1 735 ? 151.198 105.601 123.423 1.00 77.76 715 ILE B CA 1
ATOM 9500 C C . ILE B 1 735 ? 151.642 106.972 123.916 1.00 77.76 715 ILE B C 1
ATOM 9501 O O . ILE B 1 735 ? 152.674 107.099 124.584 1.00 77.76 715 ILE B O 1
ATOM 9506 N N . GLN B 1 736 ? 150.870 108.008 123.588 1.00 76.39 716 GLN B N 1
ATOM 9507 C CA . GLN B 1 736 ? 151.229 109.367 123.976 1.00 76.39 716 GLN B CA 1
ATOM 9508 C C . GLN B 1 736 ? 150.576 109.806 125.280 1.00 76.39 716 GLN B C 1
ATOM 9509 O O . GLN B 1 736 ? 151.152 110.630 125.999 1.00 76.39 716 GLN B O 1
ATOM 9515 N N . PHE B 1 737 ? 149.389 109.282 125.595 1.00 74.14 717 PHE B N 1
ATOM 9516 C CA . PHE B 1 737 ? 148.704 109.538 126.865 1.00 74.14 717 PHE B CA 1
ATOM 9517 C C . PHE B 1 737 ? 148.472 111.034 127.087 1.00 74.14 717 PHE B C 1
ATOM 9518 O O . PHE B 1 737 ? 149.001 111.641 128.019 1.00 74.14 717 PHE B O 1
ATOM 9526 N N . THR B 1 738 ? 147.657 111.628 126.213 1.00 72.12 718 THR B N 1
ATOM 9527 C CA . THR B 1 738 ? 147.420 113.064 126.260 1.00 72.12 718 THR B CA 1
ATOM 9528 C C . THR B 1 738 ? 146.049 113.466 126.785 1.00 72.12 718 THR B C 1
ATOM 9529 O O . THR B 1 738 ? 145.914 114.579 127.298 1.00 72.12 718 THR B O 1
ATOM 9533 N N . VAL B 1 739 ? 145.036 112.607 126.677 1.00 68.50 719 VAL B N 1
ATOM 9534 C CA . VAL B 1 739 ? 143.672 112.977 127.034 1.00 68.50 719 VAL B CA 1
ATOM 9535 C C . VAL B 1 739 ? 143.064 111.917 127.940 1.00 68.50 719 VAL B C 1
ATOM 9536 O O . VAL B 1 739 ? 143.492 110.759 127.952 1.00 68.50 719 VAL B O 1
ATOM 9540 N N . TYR B 1 740 ? 142.049 112.324 128.698 1.00 67.86 720 TYR B N 1
ATOM 9541 C CA . TYR B 1 740 ? 141.341 111.434 129.604 1.00 67.86 720 TYR B CA 1
ATOM 9542 C C . TYR B 1 740 ? 140.328 110.575 128.852 1.00 67.86 720 TYR B C 1
ATOM 9543 O O . TYR B 1 740 ? 139.826 110.941 127.787 1.00 67.86 720 TYR B O 1
ATOM 9552 N N . HIS B 1 741 ? 140.027 109.417 129.432 1.00 66.81 721 HIS B N 1
ATOM 9553 C CA . HIS B 1 741 ? 138.912 108.613 128.964 1.00 66.81 721 HIS B CA 1
ATOM 9554 C C . HIS B 1 741 ? 137.595 109.319 129.286 1.00 66.81 721 HIS B C 1
ATOM 9555 O O . HIS B 1 741 ? 137.503 110.049 130.276 1.00 66.81 721 HIS B O 1
ATOM 9562 N N . PRO B 1 742 ? 136.568 109.134 128.455 1.00 67.62 722 PRO B N 1
ATOM 9563 C CA . PRO B 1 742 ? 135.283 109.796 128.711 1.00 67.62 722 PRO B CA 1
ATOM 9564 C C . PRO B 1 742 ? 134.731 109.489 130.096 1.00 67.62 722 PRO B C 1
ATOM 9565 O O . PRO B 1 742 ? 134.805 108.360 130.584 1.00 67.62 722 PRO B O 1
ATOM 9569 N N . MET B 1 743 ? 134.176 110.525 130.728 1.00 72.07 723 MET B N 1
ATOM 9570 C CA . MET B 1 743 ? 133.633 110.384 132.076 1.00 72.07 723 MET B CA 1
ATOM 9571 C C . MET B 1 743 ? 132.414 109.471 132.098 1.00 72.07 723 MET B C 1
ATOM 9572 O O . MET B 1 743 ? 132.264 108.651 133.011 1.00 72.07 723 MET B O 1
ATOM 9577 N N . ARG B 1 744 ? 131.534 109.593 131.107 1.00 73.58 724 ARG B N 1
ATOM 9578 C CA . ARG B 1 744 ? 130.287 108.842 131.086 1.00 73.58 724 ARG B CA 1
ATOM 9579 C C . ARG B 1 744 ? 129.986 108.387 129.667 1.00 73.58 724 ARG B C 1
ATOM 9580 O O . ARG B 1 744 ? 130.095 109.175 128.724 1.00 73.58 724 ARG B O 1
ATOM 9588 N N . VAL B 1 745 ? 129.611 107.118 129.522 1.00 69.21 725 VAL B N 1
ATOM 9589 C CA . VAL B 1 745 ? 129.233 106.538 128.239 1.00 69.21 725 VAL B CA 1
ATOM 9590 C C . VAL B 1 745 ? 127.910 105.809 128.419 1.00 69.21 725 VAL B C 1
ATOM 9591 O O . VAL B 1 745 ? 127.762 105.005 129.345 1.00 69.21 725 VAL B O 1
ATOM 9595 N N . LYS B 1 746 ? 126.952 106.087 127.537 1.00 74.25 726 LYS B N 1
ATOM 9596 C CA . LYS B 1 746 ? 125.638 105.460 127.589 1.00 74.25 726 LYS B CA 1
ATOM 9597 C C . LYS B 1 746 ? 125.263 104.946 126.208 1.00 74.25 726 LYS B C 1
ATOM 9598 O O . LYS B 1 746 ? 125.322 105.693 125.227 1.00 74.25 726 LYS B O 1
ATOM 9604 N N . LEU B 1 747 ? 124.877 103.675 126.136 1.00 74.26 727 LEU B N 1
ATOM 9605 C CA . LEU B 1 747 ? 124.418 103.052 124.903 1.00 74.26 727 LEU B CA 1
ATOM 9606 C C . LEU B 1 747 ? 122.992 102.561 125.098 1.00 74.26 727 LEU B C 1
ATOM 9607 O O . LEU B 1 747 ? 122.692 101.896 126.094 1.00 74.26 727 LEU B O 1
ATOM 9612 N N . GLU B 1 748 ? 122.118 102.888 124.150 1.00 80.04 728 GLU B N 1
ATOM 9613 C CA . GLU B 1 748 ? 120.715 102.509 124.231 1.00 80.04 728 GLU B CA 1
ATOM 9614 C C . GLU B 1 748 ? 120.206 102.122 122.852 1.00 80.04 728 GLU B C 1
ATOM 9615 O O . GLU B 1 748 ? 120.434 102.841 121.875 1.00 80.04 728 GLU B O 1
ATOM 9621 N N . ASP B 1 749 ? 119.516 100.982 122.786 1.00 81.66 729 ASP B N 1
ATOM 9622 C CA . ASP B 1 749 ? 118.880 100.504 121.557 1.00 81.66 729 ASP B CA 1
ATOM 9623 C C . ASP B 1 749 ? 119.890 100.339 120.423 1.00 81.66 729 ASP B C 1
ATOM 9624 O O . ASP B 1 749 ? 119.618 100.682 119.272 1.00 81.66 729 ASP B O 1
ATOM 9629 N N . CYS B 1 750 ? 121.063 99.805 120.747 1.00 81.14 730 CYS B N 1
ATOM 9630 C CA . CYS B 1 750 ? 122.122 99.598 119.768 1.00 81.14 730 CYS B CA 1
ATOM 9631 C C . CYS B 1 750 ? 122.161 98.128 119.374 1.00 81.14 730 CYS B C 1
ATOM 9632 O O . CYS B 1 750 ? 122.351 97.256 120.229 1.00 81.14 730 CYS B O 1
ATOM 9635 N N . ASN B 1 751 ? 121.981 97.858 118.085 1.00 80.12 731 ASN B N 1
ATOM 9636 C CA . ASN B 1 751 ? 122.048 96.508 117.537 1.00 80.12 731 ASN B CA 1
ATOM 9637 C C . ASN B 1 751 ? 123.317 96.407 116.700 1.00 80.12 731 ASN B C 1
ATOM 9638 O O . ASN B 1 751 ? 123.364 96.909 115.572 1.00 80.12 731 ASN B O 1
ATOM 9643 N N . PHE B 1 752 ? 124.343 95.760 117.254 1.00 79.35 732 PHE B N 1
ATOM 9644 C CA . PHE B 1 752 ? 125.622 95.668 116.561 1.00 79.35 732 PHE B CA 1
ATOM 9645 C C . PHE B 1 752 ? 125.588 94.663 115.419 1.00 79.35 732 PHE B C 1
ATOM 9646 O O . PHE B 1 752 ? 126.308 94.838 114.430 1.00 79.35 732 PHE B O 1
ATOM 9654 N N . ASN B 1 753 ? 124.767 93.617 115.535 1.00 79.42 733 ASN B N 1
ATOM 9655 C CA . ASN B 1 753 ? 124.586 92.625 114.474 1.00 79.42 733 ASN B CA 1
ATOM 9656 C C . ASN B 1 753 ? 125.918 91.989 114.075 1.00 79.42 733 ASN B C 1
ATOM 9657 O O . ASN B 1 753 ? 126.286 91.942 112.900 1.00 79.42 733 ASN B O 1
ATOM 9662 N N . SER B 1 754 ? 126.644 91.491 115.073 1.00 81.52 734 SER B N 1
ATOM 9663 C CA . SER B 1 754 ? 127.952 90.891 114.860 1.00 81.52 734 SER B CA 1
ATOM 9664 C C . SER B 1 754 ? 128.037 89.587 115.642 1.00 81.52 734 SER B C 1
ATOM 9665 O O . SER B 1 754 ? 127.225 89.315 116.530 1.00 81.52 734 SER B O 1
ATOM 9668 N N . THR B 1 755 ? 129.037 88.775 115.301 1.00 81.65 735 THR B N 1
ATOM 9669 C CA . THR B 1 755 ? 129.194 87.443 115.872 1.00 81.65 735 THR B CA 1
ATOM 9670 C C . THR B 1 755 ? 130.311 87.364 116.906 1.00 81.65 735 THR B C 1
ATOM 9671 O O . THR B 1 755 ? 130.625 86.267 117.378 1.00 81.65 735 THR B O 1
ATOM 9675 N N . ALA B 1 756 ? 130.916 88.491 117.273 1.00 81.45 736 ALA B N 1
ATOM 9676 C CA . ALA B 1 756 ? 131.979 88.503 118.267 1.00 81.45 736 ALA B CA 1
ATOM 9677 C C . ALA B 1 756 ? 131.702 89.602 119.282 1.00 81.45 736 ALA B C 1
ATOM 9678 O O . ALA B 1 756 ? 130.984 90.565 119.007 1.00 81.45 736 ALA B O 1
ATOM 9680 N N . PHE B 1 757 ? 132.283 89.441 120.467 1.00 79.74 737 PHE B N 1
ATOM 9681 C CA . PHE B 1 757 ? 132.030 90.369 121.560 1.00 79.74 737 PHE B CA 1
ATOM 9682 C C . PHE B 1 757 ? 132.659 91.730 121.287 1.00 79.74 737 PHE B C 1
ATOM 9683 O O . PHE B 1 757 ? 133.748 91.829 120.716 1.00 79.74 737 PHE B O 1
ATOM 9691 N N . GLU B 1 758 ? 131.957 92.783 121.692 1.00 80.94 738 GLU B N 1
ATOM 9692 C CA . GLU B 1 758 ? 132.510 94.128 121.690 1.00 80.94 738 GLU B CA 1
ATOM 9693 C C . GLU B 1 758 ? 133.296 94.350 122.975 1.00 80.94 738 GLU B C 1
ATOM 9694 O O . GLU B 1 758 ? 133.098 93.650 123.970 1.00 80.94 738 GLU B O 1
ATOM 9700 N N . LYS B 1 759 ? 134.201 95.325 122.949 1.00 77.87 739 LYS B N 1
ATOM 9701 C CA . LYS B 1 759 ? 135.084 95.549 124.082 1.00 77.87 739 LYS B CA 1
ATOM 9702 C C . LYS B 1 759 ? 135.310 97.034 124.326 1.00 77.87 739 LYS B C 1
ATOM 9703 O O . LYS B 1 759 ? 135.268 97.851 123.403 1.00 77.87 739 LYS B O 1
ATOM 9709 N N . PHE B 1 760 ? 135.540 97.367 125.595 1.00 75.08 740 PHE B N 1
ATOM 9710 C CA . PHE B 1 760 ? 135.976 98.693 126.015 1.00 75.08 740 PHE B CA 1
ATOM 9711 C C . PHE B 1 760 ? 137.474 98.623 126.290 1.00 75.08 740 PHE B C 1
ATOM 9712 O O . PHE B 1 760 ? 137.902 97.981 127.254 1.00 75.08 740 PHE B O 1
ATOM 9720 N N . ASP B 1 761 ? 138.268 99.280 125.452 1.00 76.73 741 ASP B N 1
ATOM 9721 C CA . ASP B 1 761 ? 139.717 99.292 125.600 1.00 76.73 741 ASP B CA 1
ATOM 9722 C C . ASP B 1 761 ? 140.123 100.554 126.350 1.00 76.73 741 ASP B C 1
ATOM 9723 O O . ASP B 1 761 ? 139.785 101.666 125.931 1.00 76.73 741 ASP B O 1
ATOM 9728 N N . LEU B 1 762 ? 140.847 100.381 127.452 1.00 74.07 742 LEU B N 1
ATOM 9729 C CA . LEU B 1 762 ? 141.242 101.480 128.322 1.00 74.07 742 LEU B CA 1
ATOM 9730 C C . LEU B 1 762 ? 142.755 101.529 128.499 1.00 74.07 742 LEU B C 1
ATOM 9731 O O . LEU B 1 762 ? 143.258 101.863 129.571 1.00 74.07 742 LEU B O 1
ATOM 9736 N N . ARG B 1 763 ? 143.504 101.212 127.444 1.00 76.37 743 ARG B N 1
ATOM 9737 C CA . ARG B 1 763 ? 144.940 101.005 127.570 1.00 76.37 743 ARG B CA 1
ATOM 9738 C C . ARG B 1 763 ? 145.787 102.182 127.104 1.00 76.37 743 ARG B C 1
ATOM 9739 O O . ARG B 1 763 ? 147.015 102.118 127.228 1.00 76.37 743 ARG B O 1
ATOM 9747 N N . GLY B 1 764 ? 145.186 103.244 126.578 1.00 70.77 744 GLY B N 1
ATOM 9748 C CA . GLY B 1 764 ? 145.981 104.362 126.107 1.00 70.77 744 GLY B CA 1
ATOM 9749 C C . GLY B 1 764 ? 145.501 105.726 126.559 1.00 70.77 744 GLY B C 1
ATOM 9750 O O . GLY B 1 764 ? 145.655 106.709 125.831 1.00 70.77 744 GLY B O 1
ATOM 9751 N N . TRP B 1 765 ? 144.933 105.808 127.757 1.00 68.14 745 TRP B N 1
ATOM 9752 C CA . TRP B 1 765 ? 144.324 107.035 128.246 1.00 68.14 745 TRP B CA 1
ATOM 9753 C C . TRP B 1 765 ? 145.139 107.642 129.380 1.00 68.14 745 TRP B C 1
ATOM 9754 O O . TRP B 1 765 ? 145.847 106.942 130.109 1.00 68.14 745 TRP B O 1
ATOM 9765 N N . ARG B 1 766 ? 145.027 108.960 129.513 1.00 71.19 746 ARG B N 1
ATOM 9766 C CA . ARG B 1 766 ? 145.654 109.679 130.611 1.00 71.19 746 ARG B CA 1
ATOM 9767 C C . ARG B 1 766 ? 145.029 109.269 131.940 1.00 71.19 746 ARG B C 1
ATOM 9768 O O . ARG B 1 766 ? 143.887 108.808 131.997 1.00 71.19 746 ARG B O 1
ATOM 9776 N N . VAL B 1 767 ? 145.801 109.429 133.018 1.00 71.73 747 VAL B N 1
ATOM 9777 C CA . VAL B 1 767 ? 145.295 109.109 134.347 1.00 71.73 747 VAL B CA 1
ATOM 9778 C C . VAL B 1 767 ? 144.112 110.011 134.671 1.00 71.73 747 VAL B C 1
ATOM 9779 O O . VAL B 1 767 ? 144.136 111.220 134.411 1.00 71.73 747 VAL B O 1
ATOM 9783 N N . THR B 1 768 ? 143.065 109.418 135.240 1.00 72.37 748 THR B N 1
ATOM 9784 C CA . THR B 1 768 ? 141.816 110.131 135.457 1.00 72.37 748 THR B CA 1
ATOM 9785 C C . THR B 1 768 ? 142.015 111.296 136.427 1.00 72.37 748 THR B C 1
ATOM 9786 O O . THR B 1 768 ? 142.813 111.207 137.365 1.00 72.37 748 THR B O 1
ATOM 9790 N N . PRO B 1 769 ? 141.302 112.408 136.219 1.00 72.25 749 PRO B N 1
ATOM 9791 C CA . PRO B 1 769 ? 141.392 113.529 137.166 1.00 72.25 749 PRO B CA 1
ATOM 9792 C C . PRO B 1 769 ? 140.707 113.262 138.495 1.00 72.25 749 PRO B C 1
ATOM 9793 O O . PRO B 1 769 ? 140.867 114.066 139.423 1.00 72.25 749 PRO B O 1
ATOM 9797 N N . TYR B 1 770 ? 139.952 112.171 138.619 1.00 75.29 750 TYR B N 1
ATOM 9798 C CA . TYR B 1 770 ? 139.311 111.836 139.883 1.00 75.29 750 TYR B CA 1
ATOM 9799 C C . TYR B 1 770 ? 140.282 111.215 140.878 1.00 75.29 750 TYR B C 1
ATOM 9800 O O . TYR B 1 770 ? 139.962 111.133 142.068 1.00 75.29 750 TYR B O 1
ATOM 9809 N N . ASN B 1 771 ? 141.454 110.782 140.421 1.00 78.47 751 ASN B N 1
ATOM 9810 C CA . ASN B 1 771 ? 142.484 110.198 141.278 1.00 78.47 751 ASN B CA 1
ATOM 9811 C C . ASN B 1 771 ? 143.814 110.876 140.974 1.00 78.47 751 ASN B C 1
ATOM 9812 O O . ASN B 1 771 ? 144.740 110.251 140.444 1.00 78.47 751 ASN B O 1
ATOM 9817 N N . PRO B 1 772 ? 143.940 112.167 141.295 1.00 81.45 752 PRO B N 1
ATOM 9818 C CA . PRO B 1 772 ? 145.183 112.877 140.961 1.00 81.45 752 PRO B CA 1
ATOM 9819 C C . PRO B 1 772 ? 146.391 112.382 141.735 1.00 81.45 752 PRO B C 1
ATOM 9820 O O . PRO B 1 772 ? 147.512 112.447 141.215 1.00 81.45 752 PRO B O 1
ATOM 9824 N N . SER B 1 773 ? 146.201 111.887 142.955 1.00 83.35 753 SER B N 1
ATOM 9825 C CA . SER B 1 773 ? 147.310 111.446 143.789 1.00 83.35 753 SER B CA 1
ATOM 9826 C C . SER B 1 773 ? 147.771 110.030 143.469 1.00 83.35 753 SER B C 1
ATOM 9827 O O . SER B 1 773 ? 148.753 109.573 144.064 1.00 83.35 753 SER B O 1
ATOM 9830 N N . LYS B 1 774 ? 147.093 109.335 142.554 1.00 80.41 754 LYS B N 1
ATOM 9831 C CA . LYS B 1 774 ? 147.451 107.977 142.146 1.00 80.41 754 LYS B CA 1
ATOM 9832 C C . LYS B 1 774 ? 147.473 107.030 143.347 1.00 80.41 754 LYS B C 1
ATOM 9833 O O . LYS B 1 774 ? 148.498 106.444 143.700 1.00 80.41 754 LYS B O 1
ATOM 9839 N N . VAL B 1 775 ? 146.311 106.892 143.974 1.00 80.44 755 VAL B N 1
ATOM 9840 C CA . VAL B 1 775 ? 146.143 106.018 145.128 1.00 80.44 755 VAL B CA 1
ATOM 9841 C C . VAL B 1 775 ? 145.813 104.616 144.639 1.00 80.44 755 VAL B C 1
ATOM 9842 O O . VAL B 1 775 ? 144.891 104.427 143.837 1.00 80.44 755 VAL B O 1
ATOM 9846 N N . GLY B 1 776 ? 146.569 103.630 145.117 1.00 81.06 756 GLY B N 1
ATOM 9847 C CA . GLY B 1 776 ? 146.315 102.250 144.751 1.00 81.06 756 GLY B CA 1
ATOM 9848 C C . GLY B 1 776 ? 145.027 101.756 145.380 1.00 81.06 756 GLY B C 1
ATOM 9849 O O . GLY B 1 776 ? 144.822 101.914 146.595 1.00 81.06 756 GLY B O 1
ATOM 9850 N N . ILE B 1 777 ? 144.152 101.158 144.578 1.00 79.06 757 ILE B N 1
ATOM 9851 C CA . ILE B 1 777 ? 142.854 100.690 145.047 1.00 79.06 757 ILE B CA 1
ATOM 9852 C C . ILE B 1 777 ? 142.947 99.187 145.282 1.00 79.06 757 ILE B C 1
ATOM 9853 O O . ILE B 1 777 ? 143.356 98.435 144.394 1.00 79.06 757 ILE B O 1
ATOM 9858 N N . ALA B 1 778 ? 142.571 98.747 146.483 1.00 78.19 758 ALA B N 1
ATOM 9859 C CA . ALA B 1 778 ? 142.568 97.322 146.793 1.00 78.19 758 ALA B CA 1
ATOM 9860 C C . ALA B 1 778 ? 141.181 96.720 146.596 1.00 78.19 758 ALA B C 1
ATOM 9861 O O . ALA B 1 778 ? 141.038 95.622 146.050 1.00 78.19 758 ALA B O 1
ATOM 9863 N N . ASN B 1 779 ? 140.148 97.429 147.042 1.00 76.06 759 ASN B N 1
ATOM 9864 C CA . ASN B 1 779 ? 138.764 97.007 146.890 1.00 76.06 759 ASN B CA 1
ATOM 9865 C C . ASN B 1 779 ? 137.967 98.119 146.222 1.00 76.06 759 ASN B C 1
ATOM 9866 O O . ASN B 1 779 ? 138.153 99.299 146.535 1.00 76.06 759 ASN B O 1
ATOM 9871 N N . THR B 1 780 ? 137.078 97.740 145.303 1.00 72.98 760 THR B N 1
ATOM 9872 C CA . THR B 1 780 ? 136.293 98.720 144.559 1.00 72.98 760 THR B CA 1
ATOM 9873 C C . THR B 1 780 ? 135.384 99.560 145.446 1.00 72.98 760 THR B C 1
ATOM 9874 O O . THR B 1 780 ? 135.082 100.700 145.081 1.00 72.98 760 THR B O 1
ATOM 9878 N N . LEU B 1 781 ? 134.948 99.039 146.591 1.00 73.08 761 LEU B N 1
ATOM 9879 C CA . LEU B 1 781 ? 134.065 99.773 147.486 1.00 73.08 761 LEU B CA 1
ATOM 9880 C C . LEU B 1 781 ? 134.802 100.748 148.390 1.00 73.08 761 LEU B C 1
ATOM 9881 O O . LEU B 1 781 ? 134.157 101.568 149.051 1.00 73.08 761 LEU B O 1
ATOM 9886 N N . ALA B 1 782 ? 136.131 100.684 148.434 1.00 74.55 762 ALA B N 1
ATOM 9887 C CA . ALA B 1 782 ? 136.917 101.555 149.298 1.00 74.55 762 ALA B CA 1
ATOM 9888 C C . ALA B 1 782 ? 137.354 102.843 148.614 1.00 74.55 762 ALA B C 1
ATOM 9889 O O . ALA B 1 782 ? 138.036 103.656 149.247 1.00 74.55 762 ALA B O 1
ATOM 9891 N N . PHE B 1 783 ? 136.989 103.052 147.352 1.00 74.56 763 PHE B N 1
ATOM 9892 C CA . PHE B 1 783 ? 137.356 104.260 146.629 1.00 74.56 763 PHE B CA 1
ATOM 9893 C C . PHE B 1 783 ? 136.172 104.724 145.793 1.00 74.56 763 PHE B C 1
ATOM 9894 O O . PHE B 1 783 ? 135.295 103.933 145.439 1.00 74.56 763 PHE B O 1
ATOM 9902 N N . ARG B 1 784 ? 136.156 106.018 145.485 1.00 74.86 764 ARG B N 1
ATOM 9903 C CA . ARG B 1 784 ? 135.079 106.585 144.690 1.00 74.86 764 ARG B CA 1
ATOM 9904 C C . ARG B 1 784 ? 135.136 106.061 143.255 1.00 74.86 764 ARG B C 1
ATOM 9905 O O . ARG B 1 784 ? 136.206 105.704 142.756 1.00 74.86 764 ARG B O 1
ATOM 9913 N N . PRO B 1 785 ? 133.994 105.988 142.576 1.00 71.29 765 PRO B N 1
ATOM 9914 C CA . PRO B 1 785 ? 134.014 105.652 141.149 1.00 71.29 765 PRO B CA 1
ATOM 9915 C C . PRO B 1 785 ? 134.557 106.807 140.324 1.00 71.29 765 PRO B C 1
ATOM 9916 O O . PRO B 1 785 ? 134.370 107.980 140.654 1.00 71.29 765 PRO B O 1
ATOM 9920 N N . THR B 1 786 ? 135.240 106.461 139.234 1.00 71.47 766 THR B N 1
ATOM 9921 C CA . THR B 1 786 ? 135.832 107.455 138.349 1.00 71.47 766 THR B CA 1
ATOM 9922 C C . THR B 1 786 ? 135.234 107.467 136.952 1.00 71.47 766 THR B C 1
ATOM 9923 O O . THR B 1 786 ? 135.345 108.479 136.259 1.00 71.47 766 THR B O 1
ATOM 9927 N N . ASN B 1 787 ? 134.608 106.375 136.521 1.00 69.96 767 ASN B N 1
ATOM 9928 C CA . ASN B 1 787 ? 133.995 106.299 135.204 1.00 69.96 767 ASN B CA 1
ATOM 9929 C C . ASN B 1 787 ? 132.678 105.545 135.310 1.00 69.96 767 ASN B C 1
ATOM 9930 O O . ASN B 1 787 ? 132.506 104.686 136.177 1.00 69.96 767 ASN B O 1
ATOM 9935 N N . PHE B 1 788 ? 131.749 105.874 134.415 1.00 70.84 768 PHE B N 1
ATOM 9936 C CA . PHE B 1 788 ? 130.401 105.324 134.444 1.00 70.84 768 PHE B CA 1
ATOM 9937 C C . PHE B 1 788 ? 130.020 104.838 133.054 1.00 70.84 768 PHE B C 1
ATOM 9938 O O . PHE B 1 788 ? 130.243 105.543 132.066 1.00 70.84 768 PHE B O 1
ATOM 9946 N N . VAL B 1 789 ? 129.447 103.638 132.983 1.00 70.52 769 VAL B N 1
ATOM 9947 C CA . VAL B 1 789 ? 129.006 103.039 131.728 1.00 70.52 769 VAL B CA 1
ATOM 9948 C C . VAL B 1 789 ? 127.607 102.476 131.933 1.00 70.52 769 VAL B C 1
ATOM 9949 O O . VAL B 1 789 ? 127.353 101.786 132.926 1.00 70.52 769 VAL B O 1
ATOM 9953 N N . ASP B 1 790 ? 126.703 102.770 131.000 1.00 75.81 770 ASP B N 1
ATOM 9954 C CA . ASP B 1 790 ? 125.342 102.250 131.032 1.00 75.81 770 ASP B CA 1
ATOM 9955 C C . ASP B 1 790 ? 125.000 101.651 129.677 1.00 75.81 770 ASP B C 1
ATOM 9956 O O . ASP B 1 790 ? 125.221 102.286 128.642 1.00 75.81 770 ASP B O 1
ATOM 9961 N N . VAL B 1 791 ? 124.461 100.435 129.686 1.00 74.80 771 VAL B N 1
ATOM 9962 C CA . VAL B 1 791 ? 124.012 99.753 128.478 1.00 74.80 771 VAL B CA 1
ATOM 9963 C C . VAL B 1 791 ? 122.589 99.271 128.719 1.00 74.80 771 VAL B C 1
ATOM 9964 O O . VAL B 1 791 ? 122.347 98.485 129.642 1.00 74.80 771 VAL B O 1
ATOM 9968 N N . LYS B 1 792 ? 121.651 99.739 127.896 1.00 79.54 772 LYS B N 1
ATOM 9969 C CA . LYS B 1 792 ? 120.241 99.402 128.047 1.00 79.54 772 LYS B CA 1
ATOM 9970 C C . LYS B 1 792 ? 119.677 98.930 126.717 1.00 79.54 772 LYS B C 1
ATOM 9971 O O . LYS B 1 792 ? 119.834 99.609 125.698 1.00 79.54 772 LYS B O 1
ATOM 9977 N N . ASP B 1 793 ? 119.022 97.766 126.734 1.00 81.91 773 ASP B N 1
ATOM 9978 C CA . ASP B 1 793 ? 118.264 97.254 125.590 1.00 81.91 773 ASP B CA 1
ATOM 9979 C C . ASP B 1 793 ? 119.129 97.095 124.343 1.00 81.91 773 ASP B C 1
ATOM 9980 O O . ASP B 1 793 ? 118.634 97.186 123.218 1.00 81.91 773 ASP B O 1
ATOM 9985 N N . CYS B 1 794 ? 120.421 96.856 124.523 1.00 81.76 774 CYS B N 1
ATOM 9986 C CA . CYS B 1 794 ? 121.343 96.706 123.409 1.00 81.76 774 CYS B CA 1
ATOM 9987 C C . CYS B 1 794 ? 121.611 95.228 123.140 1.00 81.76 774 CYS B C 1
ATOM 9988 O O . CYS B 1 794 ? 121.382 94.363 123.987 1.00 81.76 774 CYS B O 1
ATOM 9991 N N . SER B 1 795 ? 122.102 94.943 121.934 1.00 80.35 775 SER B N 1
ATOM 9992 C CA . SER B 1 795 ? 122.252 93.573 121.452 1.00 80.35 775 SER B CA 1
ATOM 9993 C C . SER B 1 795 ? 123.698 93.319 121.045 1.00 80.35 775 SER B C 1
ATOM 9994 O O . SER B 1 795 ? 124.149 93.811 120.006 1.00 80.35 775 SER B O 1
ATOM 9997 N N . MET B 1 796 ? 124.420 92.548 121.858 1.00 80.12 776 MET B N 1
ATOM 9998 C CA . MET B 1 796 ? 125.744 92.062 121.497 1.00 80.12 776 MET B CA 1
ATOM 9999 C C . MET B 1 796 ? 125.907 90.634 121.996 1.00 80.12 776 MET B C 1
ATOM 10000 O O . MET B 1 796 ? 125.154 90.158 122.849 1.00 80.12 776 MET B O 1
ATOM 10005 N N . VAL B 1 797 ? 126.911 89.950 121.447 1.00 79.17 777 VAL B N 1
ATOM 10006 C CA . VAL B 1 797 ? 127.229 88.597 121.888 1.00 79.17 777 VAL B CA 1
ATOM 10007 C C . VAL B 1 797 ? 127.983 88.623 123.215 1.00 79.17 777 VAL B C 1
ATOM 10008 O O . VAL B 1 797 ? 127.866 87.692 124.020 1.00 79.17 777 VAL B O 1
ATOM 10012 N N . GLY B 1 798 ? 128.737 89.683 123.481 1.00 77.24 778 GLY B N 1
ATOM 10013 C CA . GLY B 1 798 ? 129.467 89.781 124.731 1.00 77.24 778 GLY B CA 1
ATOM 10014 C C . GLY B 1 798 ? 130.087 91.152 124.878 1.00 77.24 778 GLY B C 1
ATOM 10015 O O . GLY B 1 798 ? 130.096 91.960 123.946 1.00 77.24 778 GLY B O 1
ATOM 10016 N N . LEU B 1 799 ? 130.612 91.404 126.075 1.00 77.67 779 LEU B N 1
ATOM 10017 C CA . LEU B 1 799 ? 131.231 92.680 126.401 1.00 77.67 779 LEU B CA 1
ATOM 10018 C C . LEU B 1 799 ? 132.496 92.433 127.208 1.00 77.67 779 LEU B C 1
ATOM 10019 O O . LEU B 1 799 ? 132.503 91.606 128.123 1.00 77.67 779 LEU B O 1
ATOM 10024 N N . GLU B 1 800 ? 133.563 93.154 126.868 1.00 79.56 780 GLU B N 1
ATOM 10025 C CA . GLU B 1 800 ? 134.866 92.966 127.491 1.00 79.56 780 GLU B CA 1
ATOM 10026 C C . GLU B 1 800 ? 135.419 94.298 127.976 1.00 79.56 780 GLU B C 1
ATOM 10027 O O . GLU B 1 800 ? 135.254 95.327 127.315 1.00 79.56 780 GLU B O 1
ATOM 10033 N N . PHE B 1 801 ? 136.076 94.271 129.134 1.00 76.99 781 PHE B N 1
ATOM 10034 C CA . PHE B 1 801 ? 136.762 95.434 129.688 1.00 76.99 781 PHE B CA 1
ATOM 10035 C C . PHE B 1 801 ? 138.220 95.071 129.920 1.00 76.99 781 PHE B C 1
ATOM 10036 O O . PHE B 1 801 ? 138.513 94.092 130.614 1.00 76.99 781 PHE B O 1
ATOM 10044 N N . THR B 1 802 ? 139.128 95.855 129.346 1.00 77.33 782 THR B N 1
ATOM 10045 C CA . THR B 1 802 ? 140.563 95.633 129.471 1.00 77.33 782 THR B CA 1
ATOM 10046 C C . THR B 1 802 ? 141.175 96.794 130.243 1.00 77.33 782 THR B C 1
ATOM 10047 O O . THR B 1 802 ? 141.024 97.955 129.847 1.00 77.33 782 THR B O 1
ATOM 10051 N N . ARG B 1 803 ? 141.867 96.481 131.333 1.00 76.74 783 ARG B N 1
ATOM 10052 C CA . ARG B 1 803 ? 142.450 97.502 132.185 1.00 76.74 783 ARG B CA 1
ATOM 10053 C C . ARG B 1 803 ? 143.727 98.067 131.569 1.00 76.74 783 ARG B C 1
ATOM 10054 O O . ARG B 1 803 ? 144.381 97.413 130.753 1.00 76.74 783 ARG B O 1
ATOM 10062 N N . PRO B 1 804 ? 144.099 99.291 131.936 1.00 77.03 784 PRO B N 1
ATOM 10063 C CA . PRO B 1 804 ? 145.364 99.855 131.454 1.00 77.03 784 PRO B CA 1
ATOM 10064 C C . PRO B 1 804 ? 146.564 99.171 132.089 1.00 77.03 784 PRO B C 1
ATOM 10065 O O . PRO B 1 804 ? 146.464 98.472 133.099 1.00 77.03 784 PRO B O 1
ATOM 10069 N N . THR B 1 805 ? 147.720 99.387 131.468 1.00 79.24 785 THR B N 1
ATOM 10070 C CA . THR B 1 805 ? 148.971 98.873 131.999 1.00 79.24 785 THR B CA 1
ATOM 10071 C C . THR B 1 805 ? 149.363 99.628 133.266 1.00 79.24 785 THR B C 1
ATOM 10072 O O . THR B 1 805 ? 148.818 100.688 133.583 1.00 79.24 785 THR B O 1
ATOM 10076 N N . SER B 1 806 ? 150.320 99.061 133.997 1.00 81.82 786 SER B N 1
ATOM 10077 C CA . SER B 1 806 ? 150.788 99.682 135.226 1.00 81.82 786 SER B CA 1
ATOM 10078 C C . SER B 1 806 ? 151.401 101.050 134.933 1.00 81.82 786 SER B C 1
ATOM 10079 O O . SER B 1 806 ? 151.880 101.323 133.829 1.00 81.82 786 SER B O 1
ATOM 10082 N N . ALA B 1 807 ? 151.364 101.915 135.948 1.00 79.82 787 ALA B N 1
ATOM 10083 C CA . ALA B 1 807 ? 151.695 103.342 135.936 1.00 79.82 787 ALA B CA 1
ATOM 10084 C C . ALA B 1 807 ? 150.570 104.153 135.305 1.00 79.82 787 ALA B C 1
ATOM 10085 O O . ALA B 1 807 ? 150.672 105.383 135.246 1.00 79.82 787 ALA B O 1
ATOM 10087 N N . TYR B 1 808 ? 149.504 103.509 134.834 1.00 78.74 788 TYR B N 1
ATOM 10088 C CA . TYR B 1 808 ? 148.313 104.212 134.383 1.00 78.74 788 TYR B CA 1
ATOM 10089 C C . TYR B 1 808 ? 147.026 103.558 134.864 1.00 78.74 788 TYR B C 1
ATOM 10090 O O . TYR B 1 808 ? 145.947 103.977 134.437 1.00 78.74 788 TYR B O 1
ATOM 10099 N N . ASP B 1 809 ? 147.103 102.554 135.737 1.00 79.87 789 ASP B N 1
ATOM 10100 C CA . ASP B 1 809 ? 145.934 101.793 136.178 1.00 79.87 789 ASP B CA 1
ATOM 10101 C C . ASP B 1 809 ? 145.478 102.339 137.525 1.00 79.87 789 ASP B C 1
ATOM 10102 O O . ASP B 1 809 ? 145.838 101.827 138.586 1.00 79.87 789 ASP B O 1
ATOM 10107 N N . TYR B 1 810 ? 144.668 103.401 137.480 1.00 77.50 790 TYR B N 1
ATOM 10108 C CA . TYR B 1 810 ? 144.177 104.027 138.702 1.00 77.50 790 TYR B CA 1
ATOM 10109 C C . TYR B 1 810 ? 142.701 104.401 138.605 1.00 77.50 790 TYR B C 1
ATOM 10110 O O . TYR B 1 810 ? 142.280 105.384 139.226 1.00 77.50 790 TYR B O 1
ATOM 10119 N N . SER B 1 811 ? 141.908 103.649 137.849 1.00 74.50 791 SER B N 1
ATOM 10120 C CA . SER B 1 811 ? 140.499 103.950 137.643 1.00 74.50 791 SER B CA 1
ATOM 10121 C C . SER B 1 811 ? 139.613 102.998 138.440 1.00 74.50 791 SER B C 1
ATOM 10122 O O . SER B 1 811 ? 140.051 101.948 138.914 1.00 74.50 791 SER B O 1
ATOM 10125 N N . ASN B 1 812 ? 138.346 103.388 138.578 1.00 71.74 792 ASN B N 1
ATOM 10126 C CA . ASN B 1 812 ? 137.343 102.602 139.299 1.00 71.74 792 ASN B CA 1
ATOM 10127 C C . ASN B 1 812 ? 136.014 102.797 138.575 1.00 71.74 792 ASN B C 1
ATOM 10128 O O . ASN B 1 812 ? 135.399 103.863 138.674 1.00 71.74 792 ASN B O 1
ATOM 10133 N N . PHE B 1 813 ? 135.574 101.770 137.857 1.00 71.49 793 PHE B N 1
ATOM 10134 C CA . PHE B 1 813 ? 134.428 101.886 136.967 1.00 71.49 793 PHE B CA 1
ATOM 10135 C C . PHE B 1 813 ? 133.128 101.532 137.678 1.00 71.49 793 PHE B C 1
ATOM 10136 O O . PHE B 1 813 ? 133.121 100.867 138.716 1.00 71.49 793 PHE B O 1
ATOM 10144 N N . ASP B 1 814 ? 132.021 101.993 137.102 1.00 75.24 794 ASP B N 1
ATOM 10145 C CA . ASP B 1 814 ? 130.674 101.732 137.607 1.00 75.24 794 ASP B CA 1
ATOM 10146 C C . ASP B 1 814 ? 129.804 101.382 136.404 1.00 75.24 794 ASP B C 1
ATOM 10147 O O . ASP B 1 814 ? 129.488 102.251 135.585 1.00 75.24 794 ASP B O 1
ATOM 10152 N N . VAL B 1 815 ? 129.416 100.114 136.296 1.00 71.49 795 VAL B N 1
ATOM 10153 C CA . VAL B 1 815 ? 128.773 99.578 135.102 1.00 71.49 795 VAL B CA 1
ATOM 10154 C C . VAL B 1 815 ? 127.356 99.141 135.442 1.00 71.49 795 VAL B C 1
ATOM 10155 O O . VAL B 1 815 ? 127.126 98.470 136.455 1.00 71.49 795 VAL B O 1
ATOM 10159 N N . ASN B 1 816 ? 126.406 99.523 134.590 1.00 74.49 796 ASN B N 1
ATOM 10160 C CA . ASN B 1 816 ? 125.008 99.136 134.727 1.00 74.49 796 ASN B CA 1
ATOM 10161 C C . ASN B 1 816 ? 124.529 98.531 133.417 1.00 74.49 796 ASN B C 1
ATOM 10162 O O . ASN B 1 816 ? 124.583 99.187 132.373 1.00 74.49 796 ASN B O 1
ATOM 10167 N N . LEU B 1 817 ? 124.061 97.287 133.473 1.00 72.90 797 LEU B N 1
ATOM 10168 C CA . LEU B 1 817 ? 123.549 96.579 132.307 1.00 72.90 797 LEU B CA 1
ATOM 10169 C C . LEU B 1 817 ? 122.100 96.193 132.557 1.00 72.90 797 LEU B C 1
ATOM 10170 O O . LEU B 1 817 ? 121.789 95.562 133.572 1.00 72.90 797 LEU B O 1
ATOM 10175 N N . VAL B 1 818 ? 121.218 96.568 131.633 1.00 75.45 798 VAL B N 1
ATOM 10176 C CA . VAL B 1 818 ? 119.784 96.336 131.770 1.00 75.45 798 VAL B CA 1
ATOM 10177 C C . VAL B 1 818 ? 119.270 95.694 130.490 1.00 75.45 798 VAL B C 1
ATOM 10178 O O . VAL B 1 818 ? 119.352 96.299 129.415 1.00 75.45 798 VAL B O 1
ATOM 10182 N N . ASN B 1 819 ? 118.733 94.479 130.609 1.00 77.54 799 ASN B N 1
ATOM 10183 C CA . ASN B 1 819 ? 118.058 93.784 129.512 1.00 77.54 799 ASN B CA 1
ATOM 10184 C C . ASN B 1 819 ? 118.964 93.666 128.284 1.00 77.54 799 ASN B C 1
ATOM 10185 O O . ASN B 1 819 ? 118.627 94.095 127.180 1.00 77.54 799 ASN B O 1
ATOM 10190 N N . VAL B 1 820 ? 120.133 93.069 128.498 1.00 77.04 800 VAL B N 1
ATOM 10191 C CA . VAL B 1 820 ? 121.136 92.895 127.455 1.00 77.04 800 VAL B CA 1
ATOM 10192 C C . VAL B 1 820 ? 121.178 91.426 127.061 1.00 77.04 800 VAL B C 1
ATOM 10193 O O . VAL B 1 820 ? 121.357 90.551 127.917 1.00 77.04 800 VAL B O 1
ATOM 10197 N N . LYS B 1 821 ? 121.013 91.161 125.771 1.00 78.62 801 LYS B N 1
ATOM 10198 C CA . LYS B 1 821 ? 121.114 89.819 125.211 1.00 78.62 801 LYS B CA 1
ATOM 10199 C C . LYS B 1 821 ? 121.301 89.961 123.705 1.00 78.62 801 LYS B C 1
ATOM 10200 O O . LYS B 1 821 ? 121.323 91.074 123.171 1.00 78.62 801 LYS B O 1
ATOM 10206 N N . ASN B 1 822 ? 121.431 88.833 123.016 1.00 79.87 802 ASN B N 1
ATOM 10207 C CA . ASN B 1 822 ? 121.555 88.809 121.564 1.00 79.87 802 ASN B CA 1
ATOM 10208 C C . ASN B 1 822 ? 120.219 88.387 120.970 1.00 79.87 802 ASN B C 1
ATOM 10209 O O . ASN B 1 822 ? 119.726 87.292 121.259 1.00 79.87 802 ASN B O 1
ATOM 10214 N N . VAL B 1 823 ? 119.639 89.254 120.141 1.00 77.96 803 VAL B N 1
ATOM 10215 C CA . VAL B 1 823 ? 118.331 88.988 119.556 1.00 77.96 803 VAL B CA 1
ATOM 10216 C C . VAL B 1 823 ? 118.418 88.372 118.163 1.00 77.96 803 VAL B C 1
ATOM 10217 O O . VAL B 1 823 ? 117.428 87.785 117.699 1.00 77.96 803 VAL B O 1
ATOM 10221 N N . GLU B 1 824 ? 119.557 88.484 117.487 1.00 81.83 804 GLU B N 1
ATOM 10222 C CA . GLU B 1 824 ? 119.690 87.940 116.145 1.00 81.83 804 GLU B CA 1
ATOM 10223 C C . GLU B 1 824 ? 119.791 86.420 116.185 1.00 81.83 804 GLU B C 1
ATOM 10224 O O . GLU B 1 824 ? 120.282 85.829 117.150 1.00 81.83 804 GLU B O 1
ATOM 10230 N N . GLU B 1 825 ? 119.317 85.791 115.112 1.00 82.60 805 GLU B N 1
ATOM 10231 C CA . GLU B 1 825 ? 119.163 84.343 115.052 1.00 82.60 805 GLU B CA 1
ATOM 10232 C C . GLU B 1 825 ? 120.483 83.600 114.872 1.00 82.60 805 GLU B C 1
ATOM 10233 O O . GLU B 1 825 ? 120.549 82.405 115.181 1.00 82.60 805 GLU B O 1
ATOM 10239 N N . HIS B 1 826 ? 121.542 84.273 114.427 1.00 83.31 806 HIS B N 1
ATOM 10240 C CA . HIS B 1 826 ? 122.745 83.582 113.985 1.00 83.31 806 HIS B CA 1
ATOM 10241 C C . HIS B 1 826 ? 123.790 83.371 115.075 1.00 83.31 806 HIS B C 1
ATOM 10242 O O . HIS B 1 826 ? 124.803 82.715 114.807 1.00 83.31 806 HIS B O 1
ATOM 10249 N N . SER B 1 827 ? 123.594 83.897 116.289 1.00 85.64 807 SER B N 1
ATOM 10250 C CA . SER B 1 827 ? 124.706 83.908 117.234 1.00 85.64 807 SER B CA 1
ATOM 10251 C C . SER B 1 827 ? 124.292 83.562 118.662 1.00 85.64 807 SER B C 1
ATOM 10252 O O . SER B 1 827 ? 125.011 83.903 119.608 1.00 85.64 807 SER B O 1
ATOM 10255 N N . LEU B 1 828 ? 123.148 82.894 118.840 1.00 83.65 808 LEU B N 1
ATOM 10256 C CA . LEU B 1 828 ? 122.662 82.459 120.152 1.00 83.65 808 LEU B CA 1
ATOM 10257 C C . LEU B 1 828 ? 122.300 83.633 121.060 1.00 83.65 808 LEU B C 1
ATOM 10258 O O . LEU B 1 828 ? 122.860 84.725 120.936 1.00 83.65 808 LEU B O 1
ATOM 10263 N N . SER B 1 829 ? 121.363 83.414 121.980 1.00 79.40 809 SER B N 1
ATOM 10264 C CA . SER B 1 829 ? 120.820 84.486 122.810 1.00 79.40 809 SER B CA 1
ATOM 10265 C C . SER B 1 829 ? 121.737 84.928 123.952 1.00 79.40 809 SER B C 1
ATOM 10266 O O . SER B 1 829 ? 122.029 86.126 124.055 1.00 79.40 809 SER B O 1
ATOM 10269 N N . PRO B 1 830 ? 122.202 84.033 124.830 1.00 76.44 810 PRO B N 1
ATOM 10270 C CA . PRO B 1 830 ? 122.909 84.498 126.031 1.00 76.44 810 PRO B CA 1
ATOM 10271 C C . PRO B 1 830 ? 124.238 85.161 125.703 1.00 76.44 810 PRO B C 1
ATOM 10272 O O . PRO B 1 830 ? 124.916 84.809 124.735 1.00 76.44 810 PRO B O 1
ATOM 10276 N N . PHE B 1 831 ? 124.610 86.135 126.533 1.00 76.44 811 PHE B N 1
ATOM 10277 C CA . PHE B 1 831 ? 125.845 86.884 126.358 1.00 76.44 811 PHE B CA 1
ATOM 10278 C C . PHE B 1 831 ? 126.750 86.684 127.567 1.00 76.44 811 PHE B C 1
ATOM 10279 O O . PHE B 1 831 ? 126.279 86.482 128.689 1.00 76.44 811 PHE B O 1
ATOM 10287 N N . THR B 1 832 ? 128.056 86.742 127.326 1.00 75.64 812 THR B N 1
ATOM 10288 C CA . THR B 1 832 ? 129.056 86.555 128.365 1.00 75.64 812 THR B CA 1
ATOM 10289 C C . THR B 1 832 ? 129.769 87.870 128.653 1.00 75.64 812 THR B C 1
ATOM 10290 O O . THR B 1 832 ? 130.005 88.680 127.753 1.00 75.64 812 THR B O 1
ATOM 10294 N N . LEU B 1 833 ? 130.111 88.073 129.922 1.00 74.94 813 LEU B N 1
ATOM 10295 C CA . LEU B 1 833 ? 130.756 89.297 130.386 1.00 74.94 813 LEU B CA 1
ATOM 10296 C C . LEU B 1 833 ? 132.190 88.977 130.794 1.00 74.94 813 LEU B C 1
ATOM 10297 O O . LEU B 1 833 ? 132.418 88.276 131.785 1.00 74.94 813 LEU B O 1
ATOM 10302 N N . TYR B 1 834 ? 133.149 89.488 130.028 1.00 77.86 814 TYR B N 1
ATOM 10303 C CA . TYR B 1 834 ? 134.562 89.417 130.376 1.00 77.86 814 TYR B CA 1
ATOM 10304 C C . TYR B 1 834 ? 134.975 90.740 131.002 1.00 77.86 814 TYR B C 1
ATOM 10305 O O . TYR B 1 834 ? 134.655 91.807 130.469 1.00 77.86 814 TYR B O 1
ATOM 10314 N N . THR B 1 835 ? 135.681 90.675 132.126 1.00 78.49 815 THR B N 1
ATOM 10315 C CA . THR B 1 835 ? 136.141 91.880 132.795 1.00 78.49 815 THR B CA 1
ATOM 10316 C C . THR B 1 835 ? 137.554 91.685 133.325 1.00 78.49 815 THR B C 1
ATOM 10317 O O . THR B 1 835 ? 137.959 90.579 133.693 1.00 78.49 815 THR B O 1
ATOM 10321 N N . ASN B 1 836 ? 138.308 92.780 133.322 1.00 78.73 816 ASN B N 1
ATOM 10322 C CA . ASN B 1 836 ? 139.663 92.812 133.851 1.00 78.73 816 ASN B CA 1
ATOM 10323 C C . ASN B 1 836 ? 139.927 94.036 134.710 1.00 78.73 816 ASN B C 1
ATOM 10324 O O . ASN B 1 836 ? 141.015 94.141 135.282 1.00 78.73 816 ASN B O 1
ATOM 10329 N N . GLN B 1 837 ? 138.971 94.951 134.834 1.00 75.28 817 GLN B N 1
ATOM 10330 C CA . GLN B 1 837 ? 139.162 96.237 135.485 1.00 75.28 817 GLN B CA 1
ATOM 10331 C C . GLN B 1 837 ? 138.359 96.290 136.777 1.00 75.28 817 GLN B C 1
ATOM 10332 O O . GLN B 1 837 ? 137.237 95.780 136.844 1.00 75.28 817 GLN B O 1
ATOM 10338 N N . CYS B 1 838 ? 138.949 96.899 137.804 1.00 76.00 818 CYS B N 1
ATOM 10339 C CA . CYS B 1 838 ? 138.274 97.056 139.085 1.00 76.00 818 CYS B CA 1
ATOM 10340 C C . CYS B 1 838 ? 137.022 97.911 138.931 1.00 76.00 818 CYS B C 1
ATOM 10341 O O . CYS B 1 838 ? 137.049 98.961 138.283 1.00 76.00 818 CYS B O 1
ATOM 10344 N N . GLY B 1 839 ? 135.925 97.460 139.526 1.00 72.53 819 GLY B N 1
ATOM 10345 C CA . GLY B 1 839 ? 134.692 98.218 139.465 1.00 72.53 819 GLY B CA 1
ATOM 10346 C C . GLY B 1 839 ? 133.527 97.429 140.022 1.00 72.53 819 GLY B C 1
ATOM 10347 O O . GLY B 1 839 ? 133.678 96.313 140.528 1.00 72.53 819 GLY B O 1
ATOM 10348 N N . ARG B 1 840 ? 132.350 98.041 139.912 1.00 71.02 820 ARG B N 1
ATOM 10349 C CA . ARG B 1 840 ? 131.095 97.465 140.375 1.00 71.02 820 ARG B CA 1
ATOM 10350 C C . ARG B 1 840 ? 130.191 97.200 139.181 1.00 71.02 820 ARG B C 1
ATOM 10351 O O . ARG B 1 840 ? 130.044 98.054 138.302 1.00 71.02 820 ARG B O 1
ATOM 10359 N N . TYR B 1 841 ? 129.586 96.014 139.150 1.00 71.17 821 TYR B N 1
ATOM 10360 C CA . TYR B 1 841 ? 128.780 95.583 138.015 1.00 71.17 821 TYR B CA 1
ATOM 10361 C C . TYR B 1 841 ? 127.384 95.207 138.489 1.00 71.17 821 TYR B C 1
ATOM 10362 O O . TYR B 1 841 ? 127.235 94.432 139.438 1.00 71.17 821 TYR B O 1
ATOM 10371 N N . ASN B 1 842 ? 126.369 95.756 137.825 1.00 73.05 822 ASN B N 1
ATOM 10372 C CA . ASN B 1 842 ? 124.973 95.494 138.150 1.00 73.05 822 ASN B CA 1
ATOM 10373 C C . ASN B 1 842 ? 124.246 95.029 136.899 1.00 73.05 822 ASN B C 1
ATOM 10374 O O . ASN B 1 842 ? 124.337 95.674 135.850 1.00 73.05 822 ASN B O 1
ATOM 10379 N N . LEU B 1 843 ? 123.521 93.919 137.011 1.00 72.55 823 LEU B N 1
ATOM 10380 C CA . LEU B 1 843 ? 122.769 93.355 135.898 1.00 72.55 823 LEU B CA 1
ATOM 10381 C C . LEU B 1 843 ? 121.320 93.167 136.319 1.00 72.55 823 LEU B C 1
ATOM 10382 O O . LEU B 1 843 ? 121.050 92.587 137.375 1.00 72.55 823 LEU B O 1
ATOM 10387 N N . VAL B 1 844 ? 120.394 93.658 135.498 1.00 73.95 824 VAL B N 1
ATOM 10388 C CA . VAL B 1 844 ? 118.965 93.583 135.781 1.00 73.95 824 VAL B CA 1
ATOM 10389 C C . VAL B 1 844 ? 118.262 93.004 134.561 1.00 73.95 824 VAL B C 1
ATOM 10390 O O . VAL B 1 844 ? 118.278 93.614 133.485 1.00 73.95 824 VAL B O 1
ATOM 10394 N N . GLY B 1 845 ? 117.642 91.840 134.730 1.00 75.99 825 GLY B N 1
ATOM 10395 C CA . GLY B 1 845 ? 116.863 91.230 133.662 1.00 75.99 825 GLY B CA 1
ATOM 10396 C C . GLY B 1 845 ? 117.644 90.942 132.399 1.00 75.99 825 GLY B C 1
ATOM 10397 O O . GLY B 1 845 ? 117.132 91.156 131.294 1.00 75.99 825 GLY B O 1
ATOM 10398 N N . CYS B 1 846 ? 118.870 90.453 132.535 1.00 78.60 826 CYS B N 1
ATOM 10399 C CA . CYS B 1 846 ? 119.743 90.210 131.398 1.00 78.60 826 CYS B CA 1
ATOM 10400 C C . CYS B 1 846 ? 119.772 88.728 131.042 1.00 78.60 826 CYS B C 1
ATOM 10401 O O . CYS B 1 846 ? 119.515 87.856 131.875 1.00 78.60 826 CYS B O 1
ATOM 10404 N N . GLY B 1 847 ? 120.081 88.457 129.777 1.00 76.77 827 GLY B N 1
ATOM 10405 C CA . GLY B 1 847 ? 120.291 87.101 129.309 1.00 76.77 827 GLY B CA 1
ATOM 10406 C C . GLY B 1 847 ? 121.729 86.661 129.487 1.00 76.77 827 GLY B C 1
ATOM 10407 O O . GLY B 1 847 ? 122.476 86.552 128.511 1.00 76.77 827 GLY B O 1
ATOM 10408 N N . LEU B 1 848 ? 122.128 86.412 130.729 1.00 73.99 828 LEU B N 1
ATOM 10409 C CA . LEU B 1 848 ? 123.523 86.150 131.048 1.00 73.99 828 LEU B CA 1
ATOM 10410 C C . LEU B 1 848 ? 123.909 84.715 130.711 1.00 73.99 828 LEU B C 1
ATOM 10411 O O . LEU B 1 848 ? 123.108 83.785 130.837 1.00 73.99 828 LEU B O 1
ATOM 10416 N N . GLN B 1 849 ? 125.156 84.544 130.274 1.00 74.78 829 GLN B N 1
ATOM 10417 C CA . GLN B 1 849 ? 125.725 83.233 129.989 1.00 74.78 829 GLN B CA 1
ATOM 10418 C C . GLN B 1 849 ? 126.838 82.852 130.953 1.00 74.78 829 GLN B C 1
ATOM 10419 O O . GLN B 1 849 ? 126.802 81.769 131.543 1.00 74.78 829 GLN B O 1
ATOM 10425 N N . GLN B 1 850 ? 127.831 83.719 131.126 1.00 75.88 830 GLN B N 1
ATOM 10426 C CA . GLN B 1 850 ? 128.973 83.412 131.974 1.00 75.88 830 GLN B CA 1
ATOM 10427 C C . GLN B 1 850 ? 129.610 84.714 132.436 1.00 75.88 830 GLN B C 1
ATOM 10428 O O . GLN B 1 850 ? 129.456 85.756 131.794 1.00 75.88 830 GLN B O 1
ATOM 10434 N N . ILE B 1 851 ? 130.324 84.641 133.556 1.00 75.86 831 ILE B N 1
ATOM 10435 C CA . ILE B 1 851 ? 131.104 85.758 134.077 1.00 75.86 831 ILE B CA 1
ATOM 10436 C C . ILE B 1 851 ? 132.547 85.293 134.203 1.00 75.86 831 ILE B C 1
ATOM 10437 O O . ILE B 1 851 ? 132.838 84.351 134.949 1.00 75.86 831 ILE B O 1
ATOM 10442 N N . VAL B 1 852 ? 133.446 85.951 133.476 1.00 78.89 832 VAL B N 1
ATOM 10443 C CA . VAL B 1 852 ? 134.859 85.594 133.437 1.00 78.89 832 VAL B CA 1
ATOM 10444 C C . VAL B 1 852 ? 135.670 86.803 133.877 1.00 78.89 832 VAL B C 1
ATOM 10445 O O . VAL B 1 852 ? 135.490 87.903 133.341 1.00 78.89 832 VAL B O 1
ATOM 10449 N N . ASP B 1 853 ? 136.556 86.602 134.848 1.00 83.64 833 ASP B N 1
ATOM 10450 C CA . ASP B 1 853 ? 137.398 87.685 135.358 1.00 83.64 833 ASP B CA 1
ATOM 10451 C C . ASP B 1 853 ? 138.741 87.758 134.633 1.00 83.64 833 ASP B C 1
ATOM 10452 O O . ASP B 1 853 ? 139.808 87.815 135.241 1.00 83.64 833 ASP B O 1
ATOM 10457 N N . LYS B 1 854 ? 138.691 87.785 133.305 1.00 83.84 834 LYS B N 1
ATOM 10458 C CA . LYS B 1 854 ? 139.900 87.915 132.508 1.00 83.84 834 LYS B CA 1
ATOM 10459 C C . LYS B 1 854 ? 139.564 88.631 131.210 1.00 83.84 834 LYS B C 1
ATOM 10460 O O . LYS B 1 854 ? 138.420 88.623 130.749 1.00 83.84 834 LYS B O 1
ATOM 10466 N N . SER B 1 855 ? 140.579 89.260 130.628 1.00 84.92 835 SER B N 1
ATOM 10467 C CA . SER B 1 855 ? 140.458 89.920 129.337 1.00 84.92 835 SER B CA 1
ATOM 10468 C C . SER B 1 855 ? 141.032 89.000 128.268 1.00 84.92 835 SER B C 1
ATOM 10469 O O . SER B 1 855 ? 142.187 88.573 128.368 1.00 84.92 835 SER B O 1
ATOM 10472 N N . MET B 1 856 ? 140.225 88.690 127.251 1.00 87.71 836 MET B N 1
ATOM 10473 C CA . MET B 1 856 ? 140.692 87.798 126.195 1.00 87.71 836 MET B CA 1
ATOM 10474 C C . MET B 1 856 ? 141.683 88.490 125.269 1.00 87.71 836 MET B C 1
ATOM 10475 O O . MET B 1 856 ? 142.525 87.823 124.658 1.00 87.71 836 MET B O 1
ATOM 10480 N N . THR B 1 857 ? 141.597 89.817 125.148 1.00 86.39 837 THR B N 1
ATOM 10481 C CA . THR B 1 857 ? 142.513 90.540 124.271 1.00 86.39 837 THR B CA 1
ATOM 10482 C C . THR B 1 857 ? 143.952 90.444 124.763 1.00 86.39 837 THR B C 1
ATOM 10483 O O . THR B 1 857 ? 144.872 90.220 123.968 1.00 86.39 837 THR B O 1
ATOM 10487 N N . SER B 1 858 ? 144.168 90.606 126.066 1.00 87.72 838 SER B N 1
ATOM 10488 C CA . SER B 1 858 ? 145.509 90.621 126.641 1.00 87.72 838 SER B CA 1
ATOM 10489 C C . SER B 1 858 ? 145.869 89.347 127.387 1.00 87.72 838 SER B C 1
ATOM 10490 O O . SER B 1 858 ? 147.032 88.941 127.371 1.00 87.72 838 SER B O 1
ATOM 10493 N N . GLY B 1 859 ? 144.907 88.704 128.044 1.00 87.92 839 GLY B N 1
ATOM 10494 C CA . GLY B 1 859 ? 145.168 87.491 128.788 1.00 87.92 839 GLY B CA 1
ATOM 10495 C C . GLY B 1 859 ? 145.348 87.666 130.280 1.00 87.92 839 GLY B C 1
ATOM 10496 O O . GLY B 1 859 ? 145.515 86.662 130.983 1.00 87.92 839 GLY B O 1
ATOM 10497 N N . GLU B 1 860 ? 145.320 88.897 130.785 1.00 88.65 840 GLU B N 1
ATOM 10498 C CA . GLU B 1 860 ? 145.480 89.126 132.214 1.00 88.65 840 GLU B CA 1
ATOM 10499 C C . GLU B 1 860 ? 144.278 88.584 132.981 1.00 88.65 840 GLU B C 1
ATOM 10500 O O . GLU B 1 860 ? 143.199 88.376 132.422 1.00 88.65 840 GLU B O 1
ATOM 10506 N N . ARG B 1 861 ? 144.473 88.359 134.281 1.00 85.06 841 ARG B N 1
ATOM 10507 C CA . ARG B 1 861 ? 143.506 87.645 135.105 1.00 85.06 841 ARG B CA 1
ATOM 10508 C C . ARG B 1 861 ? 143.019 88.468 136.295 1.00 85.06 841 ARG B C 1
ATOM 10509 O O . ARG B 1 861 ? 142.674 87.904 137.336 1.00 85.06 841 ARG B O 1
ATOM 10517 N N . ALA B 1 862 ? 143.005 89.798 136.159 1.00 81.55 842 ALA B N 1
ATOM 10518 C CA . ALA B 1 862 ? 142.502 90.722 137.176 1.00 81.55 842 ALA B CA 1
ATOM 10519 C C . ALA B 1 862 ? 143.401 90.763 138.407 1.00 81.55 842 ALA B C 1
ATOM 10520 O O . ALA B 1 862 ? 143.987 89.750 138.797 1.00 81.55 842 ALA B O 1
ATOM 10522 N N . ASN B 1 863 ? 143.514 91.939 139.029 1.00 82.11 843 ASN B N 1
ATOM 10523 C CA . ASN B 1 863 ? 144.394 92.125 140.175 1.00 82.11 843 ASN B CA 1
ATOM 10524 C C . ASN B 1 863 ? 143.738 92.906 141.307 1.00 82.11 843 ASN B C 1
ATOM 10525 O O . ASN B 1 863 ? 144.422 93.263 142.272 1.00 82.11 843 ASN B O 1
ATOM 10530 N N . ARG B 1 864 ? 142.440 93.185 141.219 1.00 81.58 844 ARG B N 1
ATOM 10531 C CA . ARG B 1 864 ? 141.709 93.900 142.255 1.00 81.58 844 ARG B CA 1
ATOM 10532 C C . ARG B 1 864 ? 140.402 93.169 142.540 1.00 81.58 844 ARG B C 1
ATOM 10533 O O . ARG B 1 864 ? 140.010 92.246 141.820 1.00 81.58 844 ARG B O 1
ATOM 10541 N N . ARG B 1 865 ? 139.720 93.593 143.600 1.00 78.96 845 ARG B N 1
ATOM 10542 C CA . ARG B 1 865 ? 138.477 92.973 144.037 1.00 78.96 845 ARG B CA 1
ATOM 10543 C C . ARG B 1 865 ? 137.292 93.766 143.504 1.00 78.96 845 ARG B C 1
ATOM 10544 O O . ARG B 1 865 ? 137.188 94.973 143.744 1.00 78.96 845 ARG B O 1
ATOM 10552 N N . SER B 1 866 ? 136.401 93.086 142.791 1.00 75.81 846 SER B N 1
ATOM 10553 C CA . SER B 1 866 ? 135.230 93.700 142.182 1.00 75.81 846 SER B CA 1
ATOM 10554 C C . SER B 1 866 ? 133.958 93.197 142.859 1.00 75.81 846 SER B C 1
ATOM 10555 O O . SER B 1 866 ? 133.994 92.404 143.804 1.00 75.81 846 SER B O 1
ATOM 10558 N N . THR B 1 867 ? 132.820 93.671 142.357 1.00 73.81 847 THR B N 1
ATOM 10559 C CA . THR B 1 867 ? 131.513 93.349 142.910 1.00 73.81 847 THR B CA 1
ATOM 10560 C C . THR B 1 867 ? 130.546 93.059 141.772 1.00 73.81 847 THR B C 1
ATOM 10561 O O . THR B 1 867 ? 130.520 93.783 140.773 1.00 73.81 847 THR B O 1
ATOM 10565 N N . PHE B 1 868 ? 129.754 91.998 141.924 1.00 71.73 848 PHE B N 1
ATOM 10566 C CA . PHE B 1 868 ? 128.787 91.590 140.913 1.00 71.73 848 PHE B CA 1
ATOM 10567 C C . PHE B 1 868 ? 127.434 91.358 141.567 1.00 71.73 848 PHE B C 1
ATOM 10568 O O . PHE B 1 868 ? 127.356 90.757 142.643 1.00 71.73 848 PHE B O 1
ATOM 10576 N N . SER B 1 869 ? 126.374 91.832 140.916 1.00 72.90 849 SER B N 1
ATOM 10577 C CA . SER B 1 869 ? 125.014 91.678 141.416 1.00 72.90 849 SER B CA 1
ATOM 10578 C C . SER B 1 869 ? 124.083 91.400 140.247 1.00 72.90 849 SER B C 1
ATOM 10579 O O . SER B 1 869 ? 124.087 92.141 139.260 1.00 72.90 849 SER B O 1
ATOM 10582 N N . VAL B 1 870 ? 123.290 90.336 140.359 1.00 72.64 850 VAL B N 1
ATOM 10583 C CA . VAL B 1 870 ? 122.382 89.906 139.302 1.00 72.64 850 VAL B CA 1
ATOM 10584 C C . VAL B 1 870 ? 120.971 89.852 139.868 1.00 72.64 850 VAL B C 1
ATOM 10585 O O . VAL B 1 870 ? 120.749 89.270 140.935 1.00 72.64 850 VAL B O 1
ATOM 10589 N N . THR B 1 871 ? 120.020 90.454 139.156 1.00 76.31 851 THR B N 1
ATOM 10590 C CA . THR B 1 871 ? 118.626 90.510 139.586 1.00 76.31 851 THR B CA 1
ATOM 10591 C C . THR B 1 871 ? 117.733 90.116 138.417 1.00 76.31 851 THR B C 1
ATOM 10592 O O . THR B 1 871 ? 117.751 90.769 137.370 1.00 76.31 851 THR B O 1
ATOM 10596 N N . GLY B 1 872 ? 116.949 89.057 138.599 1.00 76.23 852 GLY B N 1
ATOM 10597 C CA . GLY B 1 872 ? 116.020 88.625 137.577 1.00 76.23 852 GLY B CA 1
ATOM 10598 C C . GLY B 1 872 ? 116.717 88.011 136.373 1.00 76.23 852 GLY B C 1
ATOM 10599 O O . GLY B 1 872 ? 117.911 87.711 136.378 1.00 76.23 852 GLY B O 1
ATOM 10600 N N . GLY B 1 873 ? 115.929 87.827 135.320 1.00 76.36 853 GLY B N 1
ATOM 10601 C CA . GLY B 1 873 ? 116.446 87.309 134.074 1.00 76.36 853 GLY B CA 1
ATOM 10602 C C . GLY B 1 873 ? 116.743 85.822 134.125 1.00 76.36 853 GLY B C 1
ATOM 10603 O O . GLY B 1 873 ? 116.357 85.098 135.046 1.00 76.36 853 GLY B O 1
ATOM 10604 N N . THR B 1 874 ? 117.456 85.369 133.097 1.00 75.07 854 THR B N 1
ATOM 10605 C CA . THR B 1 874 ? 117.840 83.974 132.948 1.00 75.07 854 THR B CA 1
ATOM 10606 C C . THR B 1 874 ? 119.356 83.868 132.867 1.00 75.07 854 THR B C 1
ATOM 10607 O O . THR B 1 874 ? 120.008 84.671 132.194 1.00 75.07 854 THR B O 1
ATOM 10611 N N . TRP B 1 875 ? 119.912 82.875 133.555 1.00 72.76 855 TRP B N 1
ATOM 10612 C CA . TRP B 1 875 ? 121.348 82.603 133.549 1.00 72.76 855 TRP B CA 1
ATOM 10613 C C . TRP B 1 875 ? 121.547 81.252 132.867 1.00 72.76 855 TRP B C 1
ATOM 10614 O O . TRP B 1 875 ? 121.582 80.210 133.525 1.00 72.76 855 TRP B O 1
ATOM 10625 N N . ASN B 1 876 ? 121.677 81.277 131.544 1.00 74.31 856 ASN B N 1
ATOM 10626 C CA . ASN B 1 876 ? 121.824 80.070 130.739 1.00 74.31 856 ASN B CA 1
ATOM 10627 C C . ASN B 1 876 ? 123.298 79.905 130.386 1.00 74.31 856 ASN B C 1
ATOM 10628 O O . ASN B 1 876 ? 123.815 80.602 129.508 1.00 74.31 856 ASN B O 1
ATOM 10633 N N . SER B 1 877 ? 123.968 78.979 131.065 1.00 75.93 857 SER B N 1
ATOM 10634 C CA . SER B 1 877 ? 125.379 78.709 130.830 1.00 75.93 857 SER B CA 1
ATOM 10635 C C . SER B 1 877 ? 125.608 77.667 129.745 1.00 75.93 857 SER B C 1
ATOM 10636 O O . SER B 1 877 ? 126.761 77.298 129.497 1.00 75.93 857 SER B O 1
ATOM 10639 N N . LEU B 1 878 ? 124.539 77.180 129.112 1.00 78.40 858 LEU B N 1
ATOM 10640 C CA . LEU B 1 878 ? 124.616 76.236 128.002 1.00 78.40 858 LEU B CA 1
ATOM 10641 C C . LEU B 1 878 ? 125.241 74.916 128.436 1.00 78.40 858 LEU B C 1
ATOM 10642 O O . LEU B 1 878 ? 124.561 74.064 129.017 1.00 78.40 858 LEU B O 1
ATOM 10647 N N . SER B 1 879 ? 126.532 74.735 128.160 1.00 78.87 859 SER B N 1
ATOM 10648 C CA . SER B 1 879 ? 127.226 73.496 128.487 1.00 78.87 859 SER B CA 1
ATOM 10649 C C . SER B 1 879 ? 128.413 73.709 129.417 1.00 78.87 859 SER B C 1
ATOM 10650 O O . SER B 1 879 ? 129.234 72.798 129.571 1.00 78.87 859 SER B O 1
ATOM 10653 N N . GLY B 1 880 ? 128.530 74.878 130.040 1.00 77.12 860 GLY B N 1
ATOM 10654 C CA . GLY B 1 880 ? 129.653 75.149 130.913 1.00 77.12 860 GLY B CA 1
ATOM 10655 C C . GLY B 1 880 ? 129.258 75.677 132.275 1.00 77.12 860 GLY B C 1
ATOM 10656 O O . GLY B 1 880 ? 128.071 75.742 132.605 1.00 77.12 860 GLY B O 1
ATOM 10657 N N . ASN B 1 881 ? 130.250 76.051 133.078 1.00 76.30 861 ASN B N 1
ATOM 10658 C CA . ASN B 1 881 ? 130.000 76.590 134.404 1.00 76.30 861 ASN B CA 1
ATOM 10659 C C . ASN B 1 881 ? 129.501 78.032 134.316 1.00 76.30 861 ASN B C 1
ATOM 10660 O O . ASN B 1 881 ? 129.895 78.779 133.418 1.00 76.30 861 ASN B O 1
ATOM 10665 N N . PRO B 1 882 ? 128.624 78.439 135.236 1.00 74.15 862 PRO B N 1
ATOM 10666 C CA . PRO B 1 882 ? 128.123 79.823 135.207 1.00 74.15 862 PRO B CA 1
ATOM 10667 C C . PRO B 1 882 ? 129.202 80.876 135.396 1.00 74.15 862 PRO B C 1
ATOM 10668 O O . PRO B 1 882 ? 129.062 81.986 134.870 1.00 74.15 862 PRO B O 1
ATOM 10672 N N . THR B 1 883 ? 130.270 80.575 136.134 1.00 77.46 863 THR B N 1
ATOM 10673 C CA . THR B 1 883 ? 131.299 81.558 136.438 1.00 77.46 863 THR B CA 1
ATOM 10674 C C . THR B 1 883 ? 132.682 80.988 136.162 1.00 77.46 863 THR B C 1
ATOM 10675 O O . THR B 1 883 ? 132.893 79.773 136.199 1.00 77.46 863 THR B O 1
ATOM 10679 N N . ASP B 1 884 ? 133.625 81.889 135.879 1.00 82.90 864 ASP B N 1
ATOM 10680 C CA . ASP B 1 884 ? 135.047 81.557 135.753 1.00 82.90 864 ASP B CA 1
ATOM 10681 C C . ASP B 1 884 ? 135.823 82.684 136.433 1.00 82.90 864 ASP B C 1
ATOM 10682 O O . ASP B 1 884 ? 136.192 83.672 135.793 1.00 82.90 864 ASP B O 1
ATOM 10687 N N . ILE B 1 885 ? 136.069 82.527 137.731 1.00 82.40 865 ILE B N 1
ATOM 10688 C CA . ILE B 1 885 ? 136.739 83.538 138.541 1.00 82.40 865 ILE B CA 1
ATOM 10689 C C . ILE B 1 885 ? 137.885 82.870 139.286 1.00 82.40 865 ILE B C 1
ATOM 10690 O O . ILE B 1 885 ? 137.681 81.859 139.967 1.00 82.40 865 ILE B O 1
ATOM 10695 N N . THR B 1 886 ? 139.088 83.436 139.163 1.00 85.74 866 THR B N 1
ATOM 10696 C CA . THR B 1 886 ? 140.267 82.818 139.753 1.00 85.74 866 THR B CA 1
ATOM 10697 C C . THR B 1 886 ? 141.174 83.779 140.509 1.00 85.74 866 THR B C 1
ATOM 10698 O O . THR B 1 886 ? 142.185 83.328 141.056 1.00 85.74 866 THR B O 1
ATOM 10702 N N . TYR B 1 887 ? 140.862 85.072 140.564 1.00 84.21 867 TYR B N 1
ATOM 10703 C CA . TYR B 1 887 ? 141.703 86.001 141.310 1.00 84.21 867 TYR B CA 1
ATOM 10704 C C . TYR B 1 887 ? 141.540 85.751 142.803 1.00 84.21 867 TYR B C 1
ATOM 10705 O O . TYR B 1 887 ? 140.446 85.917 143.352 1.00 84.21 867 TYR B O 1
ATOM 10714 N N . GLY B 1 888 ? 142.629 85.364 143.462 1.00 85.94 868 GLY B N 1
ATOM 10715 C CA . GLY B 1 888 ? 142.555 84.993 144.863 1.00 85.94 868 GLY B CA 1
ATOM 10716 C C . GLY B 1 888 ? 141.688 83.783 145.121 1.00 85.94 868 GLY B C 1
ATOM 10717 O O . GLY B 1 888 ? 141.044 83.701 146.172 1.00 85.94 868 GLY B O 1
ATOM 10718 N N . ASN B 1 889 ? 141.644 82.844 144.176 1.00 86.12 869 ASN B N 1
ATOM 10719 C CA . ASN B 1 889 ? 140.848 81.622 144.242 1.00 86.12 869 ASN B CA 1
ATOM 10720 C C . ASN B 1 889 ? 139.351 81.891 144.320 1.00 86.12 869 ASN B C 1
ATOM 10721 O O . ASN B 1 889 ? 138.578 80.980 144.637 1.00 86.12 869 ASN B O 1
ATOM 10726 N N . GLY B 1 890 ? 138.918 83.118 144.036 1.00 83.63 870 GLY B N 1
ATOM 10727 C CA . GLY B 1 890 ? 137.521 83.479 144.052 1.00 83.63 870 GLY B CA 1
ATOM 10728 C C . GLY B 1 890 ? 137.031 84.064 145.360 1.00 83.63 870 GLY B C 1
ATOM 10729 O O . GLY B 1 890 ? 135.943 84.650 145.388 1.00 83.63 870 GLY B O 1
ATOM 10730 N N . TYR B 1 891 ? 137.794 83.917 146.439 1.00 83.96 871 TYR B N 1
ATOM 10731 C CA . TYR B 1 891 ? 137.404 84.505 147.710 1.00 83.96 871 TYR B CA 1
ATOM 10732 C C . TYR B 1 891 ? 137.438 86.028 147.617 1.00 83.96 871 TYR B C 1
ATOM 10733 O O . TYR B 1 891 ? 138.171 86.613 146.814 1.00 83.96 871 TYR B O 1
ATOM 10742 N N . ASP B 1 892 ? 136.607 86.666 148.441 1.00 83.95 872 ASP B N 1
ATOM 10743 C CA . ASP B 1 892 ? 136.448 88.120 148.485 1.00 83.95 872 ASP B CA 1
ATOM 10744 C C . ASP B 1 892 ? 135.806 88.675 147.217 1.00 83.95 872 ASP B C 1
ATOM 10745 O O . ASP B 1 892 ? 135.955 89.862 146.915 1.00 83.95 872 ASP B O 1
ATOM 10750 N N . ILE B 1 893 ? 135.096 87.845 146.466 1.00 78.87 873 ILE B N 1
ATOM 10751 C CA . ILE B 1 893 ? 134.350 88.273 145.291 1.00 78.87 873 ILE B CA 1
ATOM 10752 C C . ILE B 1 893 ? 132.874 87.979 145.531 1.00 78.87 873 ILE B C 1
ATOM 10753 O O . ILE B 1 893 ? 132.416 86.852 145.344 1.00 78.87 873 ILE B O 1
ATOM 10758 N N . PRO B 1 894 ? 132.097 88.976 145.954 1.00 76.60 874 PRO B N 1
ATOM 10759 C CA . PRO B 1 894 ? 130.693 88.734 146.314 1.00 76.60 874 PRO B CA 1
ATOM 10760 C C . PRO B 1 894 ? 129.730 88.724 145.135 1.00 76.60 874 PRO B C 1
ATOM 10761 O O . PRO B 1 894 ? 129.115 89.751 144.834 1.00 76.60 874 PRO B O 1
ATOM 10765 N N . VAL B 1 895 ? 129.589 87.589 144.457 1.00 73.93 875 VAL B N 1
ATOM 10766 C CA . VAL B 1 895 ? 128.588 87.454 143.403 1.00 73.93 875 VAL B CA 1
ATOM 10767 C C . VAL B 1 895 ? 127.252 87.096 144.046 1.00 73.93 875 VAL B C 1
ATOM 10768 O O . VAL B 1 895 ? 127.138 86.080 144.739 1.00 73.93 875 VAL B O 1
ATOM 10772 N N . VAL B 1 896 ? 126.238 87.929 143.814 1.00 74.03 876 VAL B N 1
ATOM 10773 C CA . VAL B 1 896 ? 124.936 87.797 144.459 1.00 74.03 876 VAL B CA 1
ATOM 10774 C C . VAL B 1 896 ? 123.859 87.737 143.384 1.00 74.03 876 VAL B C 1
ATOM 10775 O O . VAL B 1 896 ? 123.849 88.562 142.464 1.00 74.03 876 VAL B O 1
ATOM 10779 N N . ALA B 1 897 ? 122.952 86.767 143.503 1.00 76.27 877 ALA B N 1
ATOM 10780 C CA . ALA B 1 897 ? 121.860 86.589 142.559 1.00 76.27 877 ALA B CA 1
ATOM 10781 C C . ALA B 1 897 ? 120.538 86.492 143.308 1.00 76.27 877 ALA B C 1
ATOM 10782 O O . ALA B 1 897 ? 120.473 85.956 144.417 1.00 76.27 877 ALA B O 1
ATOM 10784 N N . THR B 1 898 ? 119.481 87.015 142.688 1.00 79.32 878 THR B N 1
ATOM 10785 C CA . THR B 1 898 ? 118.155 87.042 143.297 1.00 79.32 878 THR B CA 1
ATOM 10786 C C . THR B 1 898 ? 117.102 86.853 142.216 1.00 79.32 878 THR B C 1
ATOM 10787 O O . THR B 1 898 ? 117.049 87.630 141.259 1.00 79.32 878 THR B O 1
ATOM 10791 N N . GLY B 1 899 ? 116.266 85.831 142.374 1.00 76.73 879 GLY B N 1
ATOM 10792 C CA . GLY B 1 899 ? 115.174 85.595 141.440 1.00 76.73 879 GLY B CA 1
ATOM 10793 C C . GLY B 1 899 ? 115.616 85.262 140.033 1.00 76.73 879 GLY B C 1
ATOM 10794 O O . GLY B 1 899 ? 115.062 85.800 139.067 1.00 76.73 879 GLY B O 1
ATOM 10795 N N . VAL B 1 900 ? 116.601 84.379 139.892 1.00 76.24 880 VAL B N 1
ATOM 10796 C CA . VAL B 1 900 ? 117.187 84.039 138.602 1.00 76.24 880 VAL B CA 1
ATOM 10797 C C . VAL B 1 900 ? 116.873 82.584 138.283 1.00 76.24 880 VAL B C 1
ATOM 10798 O O . VAL B 1 900 ? 116.930 81.718 139.164 1.00 76.24 880 VAL B O 1
ATOM 10802 N N . MET B 1 901 ? 116.535 82.318 137.024 1.00 76.97 881 MET B N 1
ATOM 10803 C CA . MET B 1 901 ? 116.356 80.956 136.537 1.00 76.97 881 MET B CA 1
ATOM 10804 C C . MET B 1 901 ? 117.673 80.465 135.948 1.00 76.97 881 MET B C 1
ATOM 10805 O O . MET B 1 901 ? 118.186 81.051 134.990 1.00 76.97 881 MET B O 1
ATOM 10810 N N . PHE B 1 902 ? 118.214 79.393 136.519 1.00 74.15 882 PHE B N 1
ATOM 10811 C CA . PHE B 1 902 ? 119.483 78.828 136.083 1.00 74.15 882 PHE B CA 1
ATOM 10812 C C . PHE B 1 902 ? 119.230 77.660 135.140 1.00 74.15 882 PHE B C 1
ATOM 10813 O O . PHE B 1 902 ? 118.496 76.727 135.482 1.00 74.15 882 PHE B O 1
ATOM 10821 N N . VAL B 1 903 ? 119.841 77.714 133.960 1.00 73.95 883 VAL B N 1
ATOM 10822 C CA . VAL B 1 903 ? 119.777 76.636 132.981 1.00 73.95 883 VAL B CA 1
ATOM 10823 C C . VAL B 1 903 ? 121.201 76.218 132.648 1.00 73.95 883 VAL B C 1
ATOM 10824 O O . VAL B 1 903 ? 122.044 77.066 132.340 1.00 73.95 883 VAL B O 1
ATOM 10828 N N . GLY B 1 904 ? 121.467 74.917 132.710 1.00 74.89 884 GLY B N 1
ATOM 10829 C CA . GLY B 1 904 ? 122.785 74.401 132.433 1.00 74.89 884 GLY B CA 1
ATOM 10830 C C . GLY B 1 904 ? 122.904 72.921 132.727 1.00 74.89 884 GLY B C 1
ATOM 10831 O O . GLY B 1 904 ? 121.908 72.220 132.925 1.00 74.89 884 GLY B O 1
ATOM 10832 N N . PRO B 1 905 ? 124.136 72.414 132.755 1.00 75.22 885 PRO B N 1
ATOM 10833 C CA . PRO B 1 905 ? 124.362 70.976 133.018 1.00 75.22 885 PRO B CA 1
ATOM 10834 C C . PRO B 1 905 ? 124.317 70.638 134.504 1.00 75.22 885 PRO B C 1
ATOM 10835 O O . PRO B 1 905 ? 125.292 70.196 135.119 1.00 75.22 885 PRO B O 1
ATOM 10839 N N . TYR B 1 906 ? 123.152 70.846 135.105 1.00 74.18 886 TYR B N 1
ATOM 10840 C CA . TYR B 1 906 ? 122.914 70.522 136.502 1.00 74.18 886 TYR B CA 1
ATOM 10841 C C . TYR B 1 906 ? 122.277 69.143 136.621 1.00 74.18 886 TYR B C 1
ATOM 10842 O O . TYR B 1 906 ? 121.649 68.639 135.688 1.00 74.18 886 TYR B O 1
ATOM 10851 N N . SER B 1 907 ? 122.449 68.532 137.790 1.00 75.21 887 SER B N 1
ATOM 10852 C CA . SER B 1 907 ? 121.928 67.195 138.024 1.00 75.21 887 SER B CA 1
ATOM 10853 C C . SER B 1 907 ? 121.517 67.057 139.481 1.00 75.21 887 SER B C 1
ATOM 10854 O O . SER B 1 907 ? 122.072 67.725 140.356 1.00 75.21 887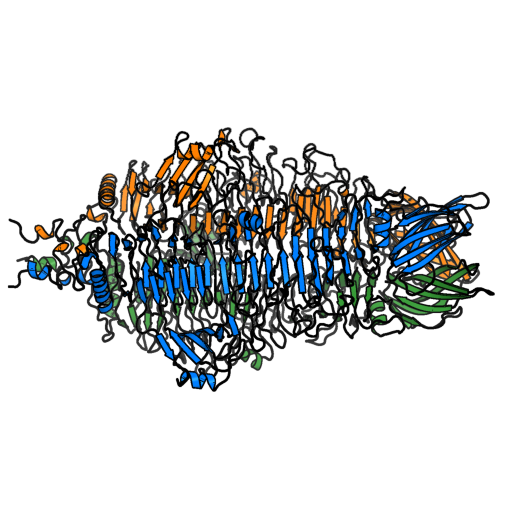 SER B O 1
ATOM 10857 N N . GLN B 1 908 ? 120.541 66.186 139.730 1.00 76.85 888 GLN B N 1
ATOM 10858 C CA . GLN B 1 908 ? 120.092 65.882 141.080 1.00 76.85 888 GLN B CA 1
ATOM 10859 C C . GLN B 1 908 ? 120.614 64.546 141.591 1.00 76.85 888 GLN B C 1
ATOM 10860 O O . GLN B 1 908 ? 120.632 64.328 142.806 1.00 76.85 888 GLN B O 1
ATOM 10866 N N . THR B 1 909 ? 121.061 63.659 140.700 1.00 80.23 889 THR B N 1
ATOM 10867 C CA . THR B 1 909 ? 121.554 62.349 141.096 1.00 80.23 889 THR B CA 1
ATOM 10868 C C . THR B 1 909 ? 123.065 62.204 140.998 1.00 80.23 889 THR B C 1
ATOM 10869 O O . THR B 1 909 ? 123.625 61.333 141.669 1.00 80.23 889 THR B O 1
ATOM 10873 N N . GLU B 1 910 ? 123.731 63.042 140.208 1.00 82.42 890 GLU B N 1
ATOM 10874 C CA . GLU B 1 910 ? 125.176 63.008 140.041 1.00 82.42 890 GLU B CA 1
ATOM 10875 C C . GLU B 1 910 ? 125.764 64.350 140.448 1.00 82.42 890 GLU B C 1
ATOM 10876 O O . GLU B 1 910 ? 125.106 65.389 140.350 1.00 82.42 890 GLU B O 1
ATOM 10882 N N . VAL B 1 911 ? 127.015 64.320 140.903 1.00 77.68 891 VAL B N 1
ATOM 10883 C CA . VAL B 1 911 ? 127.728 65.528 141.304 1.00 77.68 891 VAL B CA 1
ATOM 10884 C C . VAL B 1 911 ? 128.508 66.017 140.088 1.00 77.68 891 VAL B C 1
ATOM 10885 O O . VAL B 1 911 ? 129.581 65.501 139.773 1.00 77.68 891 VAL B O 1
ATOM 10889 N N . THR B 1 912 ? 127.971 67.022 139.408 1.00 76.66 892 THR B N 1
ATOM 10890 C CA . THR B 1 912 ? 128.587 67.569 138.210 1.00 76.66 892 THR B CA 1
ATOM 10891 C C . THR B 1 912 ? 129.411 68.807 138.546 1.00 76.66 892 THR B C 1
ATOM 10892 O O . THR B 1 912 ? 129.323 69.374 139.637 1.00 76.66 892 THR B O 1
ATOM 10896 N N . GLY B 1 913 ? 130.227 69.222 137.576 1.00 75.52 893 GLY B N 1
ATOM 10897 C CA . GLY B 1 913 ? 131.055 70.400 137.772 1.00 75.52 893 GLY B CA 1
ATOM 10898 C C . GLY B 1 913 ? 130.243 71.671 137.925 1.00 75.52 893 GLY B C 1
ATOM 10899 O O . GLY B 1 913 ? 130.619 72.571 138.678 1.00 75.52 893 GLY B O 1
ATOM 10900 N N . ALA B 1 914 ? 129.120 71.765 137.208 1.00 74.54 894 ALA B N 1
ATOM 10901 C CA . ALA B 1 914 ? 128.273 72.947 137.316 1.00 74.54 894 ALA B CA 1
ATOM 10902 C C . ALA B 1 914 ? 127.627 73.057 138.691 1.00 74.54 894 ALA B C 1
ATOM 10903 O O . ALA B 1 914 ? 127.421 74.170 139.187 1.00 74.54 894 ALA B O 1
ATOM 10905 N N . ASN B 1 915 ? 127.290 71.923 139.314 1.00 74.69 895 ASN B N 1
ATOM 10906 C CA . ASN B 1 915 ? 126.710 71.955 140.653 1.00 74.69 895 ASN B CA 1
ATOM 10907 C C . ASN B 1 915 ? 127.671 72.586 141.652 1.00 74.69 895 ASN B C 1
ATOM 10908 O O . ASN B 1 915 ? 127.283 73.448 142.448 1.00 74.69 895 ASN B O 1
ATOM 10913 N N . LEU B 1 916 ? 128.936 72.162 141.624 1.00 74.60 896 LEU B N 1
ATOM 10914 C CA . LEU B 1 916 ? 129.917 72.692 142.563 1.00 74.60 896 LEU B CA 1
ATOM 10915 C C . LEU B 1 916 ? 130.248 74.147 142.260 1.00 74.60 896 LEU B C 1
ATOM 10916 O O . LEU B 1 916 ? 130.461 74.945 143.179 1.00 74.60 896 LEU B O 1
ATOM 10921 N N . ASN B 1 917 ? 130.301 74.508 140.976 1.00 74.68 897 ASN B N 1
ATOM 10922 C CA . ASN B 1 917 ? 130.678 75.867 140.599 1.00 74.68 897 ASN B CA 1
ATOM 10923 C C . ASN B 1 917 ? 129.652 76.887 141.077 1.00 74.68 897 ASN B C 1
ATOM 10924 O O . ASN B 1 917 ? 130.021 77.957 141.575 1.00 74.68 897 ASN B O 1
ATOM 10929 N N . VAL B 1 918 ? 128.362 76.580 140.935 1.00 74.57 898 VAL B N 1
ATOM 10930 C CA . VAL B 1 918 ? 127.335 77.549 141.305 1.00 74.57 898 VAL B CA 1
ATOM 10931 C C . VAL B 1 918 ? 127.181 77.629 142.820 1.00 74.57 898 VAL B C 1
ATOM 10932 O O . VAL B 1 918 ? 126.805 78.678 143.356 1.00 74.57 898 VAL B O 1
ATOM 10936 N N . ALA B 1 919 ? 127.471 76.541 143.535 1.00 75.53 899 ALA B N 1
ATOM 10937 C CA . ALA B 1 919 ? 127.340 76.559 144.988 1.00 75.53 899 ALA B CA 1
ATOM 10938 C C . ALA B 1 919 ? 128.471 77.343 145.637 1.00 75.53 899 ALA B C 1
ATOM 10939 O O . ALA B 1 919 ? 128.276 77.979 146.679 1.00 75.53 899 ALA B O 1
ATOM 10941 N N . GLU B 1 920 ? 129.663 77.308 145.040 1.00 77.74 900 GLU B N 1
ATOM 10942 C CA . GLU B 1 920 ? 130.814 77.973 145.638 1.00 77.74 900 GLU B CA 1
ATOM 10943 C C . GLU B 1 920 ? 130.825 79.470 145.354 1.00 77.74 900 GLU B C 1
ATOM 10944 O O . GLU B 1 920 ? 131.098 80.270 146.255 1.00 77.74 900 GLU B O 1
ATOM 10950 N N . PHE B 1 921 ? 130.522 79.870 144.120 1.00 75.90 901 PHE B N 1
ATOM 10951 C CA . PHE B 1 921 ? 130.772 81.232 143.674 1.00 75.90 901 PHE B CA 1
ATOM 10952 C C . PHE B 1 921 ? 129.548 82.136 143.694 1.00 75.90 901 PHE B C 1
ATOM 10953 O O . PHE B 1 921 ? 129.711 83.360 143.661 1.00 75.90 901 PHE B O 1
ATOM 10961 N N . VAL B 1 922 ? 128.339 81.586 143.748 1.00 75.73 902 VAL B N 1
ATOM 10962 C CA . VAL B 1 922 ? 127.115 82.372 143.657 1.00 75.73 902 VAL B CA 1
ATOM 10963 C C . VAL B 1 922 ? 126.293 82.156 144.918 1.00 75.73 902 VAL B C 1
ATOM 10964 O O . VAL B 1 922 ? 126.006 81.012 145.290 1.00 75.73 902 VAL B O 1
ATOM 10968 N N . GLN B 1 923 ? 125.918 83.253 145.571 1.00 78.08 903 GLN B N 1
ATOM 10969 C CA . GLN B 1 923 ? 125.000 83.226 146.707 1.00 78.08 903 GLN B CA 1
ATOM 10970 C C . GLN B 1 923 ? 123.601 83.495 146.164 1.00 78.08 903 GLN B C 1
ATOM 10971 O O . GLN B 1 923 ? 123.275 84.624 145.789 1.00 78.08 903 GLN B O 1
ATOM 10977 N N . ALA B 1 924 ? 122.776 82.456 146.121 1.00 80.28 904 ALA B N 1
ATOM 10978 C CA . ALA B 1 924 ? 121.463 82.526 145.502 1.00 80.28 904 ALA B CA 1
ATOM 10979 C C . ALA B 1 924 ? 120.362 82.593 146.553 1.00 80.28 904 ALA B C 1
ATOM 10980 O O . ALA B 1 924 ? 120.547 82.214 147.712 1.00 80.28 904 ALA B O 1
ATOM 10982 N N . SER B 1 925 ? 119.203 83.085 146.124 1.00 83.36 905 SER B N 1
ATOM 10983 C CA . SER B 1 925 ? 118.038 83.198 146.998 1.00 83.36 905 SER B CA 1
ATOM 10984 C C . SER B 1 925 ? 116.796 83.261 146.127 1.00 83.36 905 SER B C 1
ATOM 10985 O O . SER B 1 925 ? 116.647 84.195 145.332 1.00 83.36 905 SER B O 1
ATOM 10988 N N . GLY B 1 926 ? 115.910 82.279 146.273 1.00 82.88 906 GLY B N 1
ATOM 10989 C CA . GLY B 1 926 ? 114.708 82.220 145.466 1.00 82.88 906 GLY B CA 1
ATOM 10990 C C . GLY B 1 926 ? 114.980 81.974 143.997 1.00 82.88 906 GLY B C 1
ATOM 10991 O O . GLY B 1 926 ? 114.392 82.629 143.132 1.00 82.88 906 GLY B O 1
ATOM 10992 N N . CYS B 1 927 ? 115.870 81.032 143.702 1.00 82.51 907 CYS B N 1
ATOM 10993 C CA . CYS B 1 927 ? 116.257 80.709 142.338 1.00 82.51 907 CYS B CA 1
ATOM 10994 C C . CYS B 1 927 ? 115.849 79.282 141.992 1.00 82.51 907 CYS B C 1
ATOM 10995 O O . CYS B 1 927 ? 115.645 78.439 142.869 1.00 82.51 907 CYS B O 1
ATOM 10998 N N . LYS B 1 928 ? 115.733 79.023 140.692 1.00 77.50 908 LYS B N 1
ATOM 10999 C CA . LYS B 1 928 ? 115.317 77.726 140.181 1.00 77.50 908 LYS B CA 1
ATOM 11000 C C . LYS B 1 928 ? 116.398 77.157 139.273 1.00 77.50 908 LYS B C 1
ATOM 11001 O O . LYS B 1 928 ? 117.191 77.896 138.685 1.00 77.50 908 LYS B O 1
ATOM 11007 N N . PHE B 1 929 ? 116.419 75.830 139.164 1.00 75.31 909 PHE B N 1
ATOM 11008 C CA . PHE B 1 929 ? 117.396 75.121 138.350 1.00 75.31 909 PHE B CA 1
ATOM 11009 C C . PHE B 1 929 ? 116.675 74.152 137.427 1.00 75.31 909 PHE B C 1
ATOM 11010 O O . PHE B 1 929 ? 115.749 73.456 137.854 1.00 75.31 909 PHE B O 1
ATOM 11018 N N . LEU B 1 930 ? 117.102 74.109 136.167 1.00 76.48 910 LEU B N 1
ATOM 11019 C CA . LEU B 1 930 ? 116.487 73.244 135.166 1.00 76.48 910 LEU B CA 1
ATOM 11020 C C . LEU B 1 930 ? 117.547 72.864 134.147 1.00 76.48 910 LEU B C 1
ATOM 11021 O O . LEU B 1 930 ? 118.093 73.742 133.473 1.00 76.48 910 LEU B O 1
ATOM 11026 N N . SER B 1 931 ? 117.851 71.571 134.037 1.00 79.90 911 SER B N 1
ATOM 11027 C CA . SER B 1 931 ? 118.843 71.143 133.050 1.00 79.90 911 SER B CA 1
ATOM 11028 C C . SER B 1 931 ? 118.216 70.938 131.674 1.00 79.90 911 SER B C 1
ATOM 11029 O O . SER B 1 931 ? 118.505 71.680 130.730 1.00 79.90 911 SER B O 1
ATOM 11032 N N . SER B 1 932 ? 117.354 69.937 131.544 1.00 82.52 912 SER B N 1
ATOM 11033 C CA . SER B 1 932 ? 116.690 69.661 130.274 1.00 82.52 912 SER B CA 1
ATOM 11034 C C . SER B 1 932 ? 115.191 69.443 130.404 1.00 82.52 912 SER B C 1
ATOM 11035 O O . SER B 1 932 ? 114.438 69.854 129.519 1.00 82.52 912 SER B O 1
ATOM 11038 N N . GLY B 1 933 ? 114.742 68.807 131.481 1.00 83.75 913 GLY B N 1
ATOM 11039 C CA . GLY B 1 933 ? 113.394 68.290 131.555 1.00 83.75 913 GLY B CA 1
ATOM 11040 C C . GLY B 1 933 ? 112.363 69.373 131.759 1.00 83.75 913 GLY B C 1
ATOM 11041 O O . GLY B 1 933 ? 112.671 70.552 131.987 1.00 83.75 913 GLY B O 1
ATOM 11042 N N . PRO B 1 934 ? 111.091 68.974 131.670 1.00 81.33 914 PRO B N 1
ATOM 11043 C CA . PRO B 1 934 ? 110.002 69.938 131.887 1.00 81.33 914 PRO B CA 1
ATOM 11044 C C . PRO B 1 934 ? 109.880 70.406 133.326 1.00 81.33 914 PRO B C 1
ATOM 11045 O O . PRO B 1 934 ? 109.196 71.405 133.575 1.00 81.33 914 PRO B O 1
ATOM 11049 N N . THR B 1 935 ? 110.513 69.725 134.274 1.00 80.84 915 THR B N 1
ATOM 11050 C CA . THR B 1 935 ? 110.418 70.054 135.687 1.00 80.84 915 THR B CA 1
ATOM 11051 C C . THR B 1 935 ? 111.751 70.607 136.184 1.00 80.84 915 THR B C 1
ATOM 11052 O O . THR B 1 935 ? 112.708 70.773 135.424 1.00 80.84 915 THR B O 1
ATOM 11056 N N . TYR B 1 936 ? 111.807 70.886 137.482 1.00 77.37 916 TYR B N 1
ATOM 11057 C CA . TYR B 1 936 ? 112.951 71.536 138.101 1.00 77.37 916 TYR B CA 1
ATOM 11058 C C . TYR B 1 936 ? 113.619 70.590 139.090 1.00 77.37 916 TYR B C 1
ATOM 11059 O O . TYR B 1 936 ? 112.995 69.656 139.601 1.00 77.37 916 TYR B O 1
ATOM 11068 N N . ILE B 1 937 ? 114.903 70.837 139.350 1.00 77.00 917 ILE B N 1
ATOM 11069 C CA . ILE B 1 937 ? 115.736 69.925 140.121 1.00 77.00 917 ILE B CA 1
ATOM 11070 C C . ILE B 1 937 ? 116.523 70.700 141.169 1.00 77.00 917 ILE B C 1
ATOM 11071 O O . ILE B 1 937 ? 116.656 71.923 141.108 1.00 77.00 917 ILE B O 1
ATOM 11076 N N . GLN B 1 938 ? 117.044 69.957 142.145 1.00 77.97 918 GLN B N 1
ATOM 11077 C CA . GLN B 1 938 ? 117.910 70.496 143.184 1.00 77.97 918 GLN B CA 1
ATOM 11078 C C . GLN B 1 938 ? 119.318 69.960 142.980 1.00 77.97 918 GLN B C 1
ATOM 11079 O O . GLN B 1 938 ? 119.510 68.736 143.011 1.00 77.97 918 GLN B O 1
ATOM 11085 N N . PRO B 1 939 ? 120.317 70.813 142.758 1.00 75.99 919 PRO B N 1
ATOM 11086 C CA . PRO B 1 939 ? 121.674 70.309 142.510 1.00 75.99 919 PRO B CA 1
ATOM 11087 C C . PRO B 1 939 ? 122.216 69.528 143.699 1.00 75.99 919 PRO B C 1
ATOM 11088 O O . PRO B 1 939 ? 122.000 69.890 144.857 1.00 75.99 919 PRO B O 1
ATOM 11092 N N . LEU B 1 940 ? 122.933 68.450 143.398 1.00 75.65 920 LEU B N 1
ATOM 11093 C CA . LEU B 1 940 ? 123.533 67.590 144.408 1.00 75.65 920 LEU B CA 1
ATOM 11094 C C . LEU B 1 940 ? 125.005 67.939 144.578 1.00 75.65 920 LEU B C 1
ATOM 11095 O O . LEU B 1 940 ? 125.738 68.080 143.595 1.00 75.65 920 LEU B O 1
ATOM 11100 N N . LEU B 1 941 ? 125.433 68.080 145.831 1.00 75.26 921 LEU B N 1
ATOM 11101 C CA . LEU B 1 941 ? 126.799 68.477 146.143 1.00 75.26 921 LEU B CA 1
ATOM 11102 C C . LEU B 1 941 ? 127.657 67.359 146.711 1.00 75.26 921 LEU B C 1
ATOM 11103 O O . LEU B 1 941 ? 128.868 67.359 146.487 1.00 75.26 921 LEU B O 1
ATOM 11108 N N . TRP B 1 942 ? 127.070 66.411 147.438 1.00 79.13 922 TRP B N 1
ATOM 11109 C CA . TRP B 1 942 ? 127.844 65.369 148.096 1.00 79.13 922 TRP B CA 1
ATOM 11110 C C . TRP B 1 942 ? 126.963 64.150 148.317 1.00 79.13 922 TRP B C 1
ATOM 11111 O O . TRP B 1 942 ? 125.777 64.281 148.628 1.00 79.13 922 TRP B O 1
ATOM 11122 N N . SER B 1 943 ? 127.550 62.967 148.151 1.00 80.55 923 SER B N 1
ATOM 11123 C CA . SER B 1 943 ? 126.851 61.708 148.362 1.00 80.55 923 SER B CA 1
ATOM 11124 C C . SER B 1 943 ? 127.741 60.768 149.159 1.00 80.55 923 SER B C 1
ATOM 11125 O O . SER B 1 943 ? 128.949 60.694 148.919 1.00 80.55 923 SER B O 1
ATOM 11128 N N . GLY B 1 944 ? 127.140 60.052 150.107 1.00 83.37 924 GLY B N 1
ATOM 11129 C CA . GLY B 1 944 ? 127.889 59.133 150.942 1.00 83.37 924 GLY B CA 1
ATOM 11130 C C . GLY B 1 944 ? 127.109 58.619 152.135 1.00 83.37 924 GLY B C 1
ATOM 11131 O O . GLY B 1 944 ? 125.926 58.290 152.015 1.00 83.37 924 GLY B O 1
ATOM 11132 N N . ALA B 1 945 ? 127.764 58.542 153.294 1.00 87.42 925 ALA B N 1
ATOM 11133 C CA . ALA B 1 945 ? 127.133 58.061 154.525 1.00 87.42 925 ALA B CA 1
ATOM 11134 C C . ALA B 1 945 ? 127.733 58.833 155.697 1.00 87.42 925 ALA B C 1
ATOM 11135 O O . ALA B 1 945 ? 128.794 58.469 156.211 1.00 87.42 925 ALA B O 1
ATOM 11137 N N . GLY B 1 946 ? 127.049 59.895 156.114 1.00 90.08 926 GLY B N 1
ATOM 11138 C CA . GLY B 1 946 ? 127.496 60.723 157.218 1.00 90.08 926 GLY B CA 1
ATOM 11139 C C . GLY B 1 946 ? 127.104 60.196 158.583 1.00 90.08 926 GLY B C 1
ATOM 11140 O O . GLY B 1 946 ? 126.178 60.720 159.209 1.00 90.08 926 GLY B O 1
ATOM 11141 N N . GLY B 1 947 ? 127.796 59.162 159.060 1.00 91.37 927 GLY B N 1
ATOM 11142 C CA . GLY B 1 947 ? 127.439 58.530 160.307 1.00 91.37 927 GLY B CA 1
ATOM 11143 C C . GLY B 1 947 ? 127.939 59.296 161.514 1.00 91.37 927 GLY B C 1
ATOM 11144 O O . GLY B 1 947 ? 128.452 60.419 161.421 1.00 91.37 927 GLY B O 1
ATOM 11145 N N . PRO B 1 948 ? 127.779 58.680 162.688 1.00 92.13 928 PRO B N 1
ATOM 11146 C CA . PRO B 1 948 ? 128.153 59.363 163.938 1.00 92.13 928 PRO B CA 1
ATOM 11147 C C . PRO B 1 948 ? 129.640 59.645 164.076 1.00 92.13 928 PRO B C 1
ATOM 11148 O O . PRO B 1 948 ? 130.016 60.493 164.895 1.00 92.13 928 PRO B O 1
ATOM 11152 N N . THR B 1 949 ? 130.497 58.963 163.322 1.00 92.88 929 THR B N 1
ATOM 11153 C CA . THR B 1 949 ? 131.935 59.188 163.406 1.00 92.88 929 THR B CA 1
ATOM 11154 C C . THR B 1 949 ? 132.447 60.164 162.355 1.00 92.88 929 THR B C 1
ATOM 11155 O O . THR B 1 949 ? 133.636 60.497 162.371 1.00 92.88 929 THR B O 1
ATOM 11159 N N . GLY B 1 950 ? 131.587 60.629 161.453 1.00 90.80 930 GLY B N 1
ATOM 11160 C CA . GLY B 1 950 ? 131.999 61.564 160.429 1.00 90.80 930 GLY B CA 1
ATOM 11161 C C . GLY B 1 950 ? 132.335 60.885 159.115 1.00 90.80 930 GLY B C 1
ATOM 11162 O O . GLY B 1 950 ? 132.560 59.677 159.030 1.00 90.80 930 GLY B O 1
ATOM 11163 N N . ALA B 1 951 ? 132.367 61.699 158.063 1.00 87.72 931 ALA B N 1
ATOM 11164 C CA . ALA B 1 951 ? 132.698 61.218 156.724 1.00 87.72 931 ALA B CA 1
ATOM 11165 C C . ALA B 1 951 ? 133.486 62.312 156.020 1.00 87.72 931 ALA B C 1
ATOM 11166 O O . ALA B 1 951 ? 133.184 63.497 156.188 1.00 87.72 931 ALA B O 1
ATOM 11168 N N . SER B 1 952 ? 134.489 61.919 155.241 1.00 86.27 932 SER B N 1
ATOM 11169 C CA . SER B 1 952 ? 135.354 62.872 154.561 1.00 86.27 932 SER B CA 1
ATOM 11170 C C . SER B 1 952 ? 134.636 63.540 153.398 1.00 86.27 932 SER B C 1
ATOM 11171 O O . SER B 1 952 ? 134.064 62.867 152.534 1.00 86.27 932 SER B O 1
ATOM 11174 N N . ALA B 1 953 ? 134.664 64.870 153.378 1.00 83.89 933 ALA B N 1
ATOM 11175 C CA . ALA B 1 953 ? 134.118 65.662 152.293 1.00 83.89 933 ALA B CA 1
ATOM 11176 C C . ALA B 1 953 ? 135.117 66.756 151.910 1.00 83.89 933 ALA B C 1
ATOM 11177 O O . ALA B 1 953 ? 135.985 67.129 152.712 1.00 83.89 933 ALA B O 1
ATOM 11179 N N . ASN B 1 954 ? 135.002 67.262 150.684 1.00 83.89 934 ASN B N 1
ATOM 11180 C CA . ASN B 1 954 ? 135.832 68.381 150.256 1.00 83.89 934 ASN B CA 1
ATOM 11181 C C . ASN B 1 954 ? 135.134 69.196 149.175 1.00 83.89 934 ASN B C 1
ATOM 11182 O O . ASN B 1 954 ? 135.186 68.840 147.994 1.00 83.89 934 ASN B O 1
ATOM 11187 N N . PHE B 1 955 ? 134.493 70.295 149.566 1.00 80.04 935 PHE B N 1
ATOM 11188 C CA . PHE B 1 955 ? 133.854 71.194 148.616 1.00 80.04 935 PHE B CA 1
ATOM 11189 C C . PHE B 1 955 ? 133.606 72.532 149.294 1.00 80.04 935 PHE B C 1
ATOM 11190 O O . PHE B 1 955 ? 133.399 72.591 150.509 1.00 80.04 935 PHE B O 1
ATOM 11198 N N . ASN B 1 956 ? 133.628 73.599 148.502 1.00 80.01 936 ASN B N 1
ATOM 11199 C CA . ASN B 1 956 ? 133.441 74.947 149.015 1.00 80.01 936 ASN B CA 1
ATOM 11200 C C . ASN B 1 956 ? 132.025 75.428 148.732 1.00 80.01 936 ASN B C 1
ATOM 11201 O O . ASN B 1 956 ? 131.470 75.170 147.661 1.00 80.01 936 ASN B O 1
ATOM 11206 N N . VAL B 1 957 ? 131.444 76.128 149.703 1.00 78.00 937 VAL B N 1
ATOM 11207 C CA . VAL B 1 957 ? 130.114 76.708 149.571 1.00 78.00 937 VAL B CA 1
ATOM 11208 C C . VAL B 1 957 ? 130.174 78.165 150.003 1.00 78.00 937 VAL B C 1
ATOM 11209 O O . VAL B 1 957 ? 130.852 78.507 150.978 1.00 78.00 937 VAL B O 1
ATOM 11213 N N . ALA B 1 958 ? 129.477 79.024 149.267 1.00 77.72 938 ALA B N 1
ATOM 11214 C CA . ALA B 1 958 ? 129.396 80.429 149.638 1.00 77.72 938 ALA B CA 1
ATOM 11215 C C . ALA B 1 958 ? 128.537 80.586 150.884 1.00 77.72 938 ALA B C 1
ATOM 11216 O O . ALA B 1 958 ? 127.452 80.006 150.980 1.00 77.72 938 ALA B O 1
ATOM 11218 N N . ARG B 1 959 ? 129.027 81.365 151.844 1.00 79.38 939 ARG B N 1
ATOM 11219 C CA . ARG B 1 959 ? 128.284 81.588 153.075 1.00 79.38 939 ARG B CA 1
ATOM 11220 C C . ARG B 1 959 ? 127.010 82.372 152.791 1.00 79.38 939 ARG B C 1
ATOM 11221 O O . ARG B 1 959 ? 127.004 83.316 151.996 1.00 79.38 939 ARG B O 1
ATOM 11229 N N . GLY B 1 960 ? 125.925 81.974 153.449 1.00 80.71 940 GLY B N 1
ATOM 11230 C CA . GLY B 1 960 ? 124.612 82.518 153.200 1.00 80.71 940 GLY B CA 1
ATOM 11231 C C . GLY B 1 960 ? 123.711 81.621 152.377 1.00 80.71 940 GLY B C 1
ATOM 11232 O O . GLY B 1 960 ? 122.493 81.834 152.363 1.00 80.71 940 GLY B O 1
ATOM 11233 N N . ASN B 1 961 ? 124.274 80.630 151.694 1.00 81.05 941 ASN B N 1
ATOM 11234 C CA . ASN B 1 961 ? 123.470 79.668 150.959 1.00 81.05 941 ASN B CA 1
ATOM 11235 C C . ASN B 1 961 ? 122.811 78.680 151.917 1.00 81.05 941 ASN B C 1
ATOM 11236 O O . ASN B 1 961 ? 123.299 78.419 153.020 1.00 81.05 941 ASN B O 1
ATOM 11241 N N . THR B 1 962 ? 121.685 78.128 151.481 1.00 84.14 942 THR B N 1
ATOM 11242 C CA . THR B 1 962 ? 120.925 77.161 152.260 1.00 84.14 942 THR B CA 1
ATOM 11243 C C . THR B 1 962 ? 121.143 75.769 151.684 1.00 84.14 942 THR B C 1
ATOM 11244 O O . THR B 1 962 ? 120.993 75.563 150.476 1.00 84.14 942 THR B O 1
ATOM 11248 N N . LEU B 1 963 ? 121.501 74.824 152.547 1.00 82.35 943 LEU B N 1
ATOM 11249 C CA . LEU B 1 963 ? 121.749 73.446 152.150 1.00 82.35 943 LEU B CA 1
ATOM 11250 C C . LEU B 1 963 ? 120.680 72.534 152.734 1.00 82.35 943 LEU B C 1
ATOM 11251 O O . LEU B 1 963 ? 120.224 72.738 153.863 1.00 82.35 943 LEU B O 1
ATOM 11256 N N . GLY B 1 964 ? 120.282 71.534 151.958 1.00 82.17 944 GLY B N 1
ATOM 11257 C CA . GLY B 1 964 ? 119.340 70.517 152.402 1.00 82.17 944 GLY B CA 1
ATOM 11258 C C . GLY B 1 964 ? 120.024 69.163 152.458 1.00 82.17 944 GLY B C 1
ATOM 11259 O O . GLY B 1 964 ? 120.847 68.841 151.598 1.00 82.17 944 GLY B O 1
ATOM 11260 N N . LEU B 1 965 ? 119.685 68.377 153.477 1.00 83.93 945 LEU B N 1
ATOM 11261 C CA . LEU B 1 965 ? 120.274 67.060 153.671 1.00 83.93 945 LEU B CA 1
ATOM 11262 C C . LEU B 1 965 ? 119.177 66.018 153.814 1.00 83.93 945 LEU B C 1
ATOM 11263 O O . LEU B 1 965 ? 118.216 66.219 154.564 1.00 83.93 945 LEU B O 1
ATOM 11268 N N . ASN B 1 966 ? 119.326 64.910 153.094 1.00 86.55 946 ASN B N 1
ATOM 11269 C CA . ASN B 1 966 ? 118.412 63.779 153.173 1.00 86.55 946 ASN B CA 1
ATOM 11270 C C . ASN B 1 966 ? 118.948 62.801 154.210 1.00 86.55 946 ASN B C 1
ATOM 11271 O O . ASN B 1 966 ? 120.052 62.268 154.054 1.00 86.55 946 ASN B O 1
ATOM 11276 N N . ILE B 1 967 ? 118.168 62.564 155.261 1.00 89.29 947 ILE B N 1
ATOM 11277 C CA . ILE B 1 967 ? 118.592 61.759 156.400 1.00 89.29 947 ILE B CA 1
ATOM 11278 C C . ILE B 1 967 ? 117.706 60.525 156.481 1.00 89.29 947 ILE B C 1
ATOM 11279 O O . ILE B 1 967 ? 116.478 60.628 156.382 1.00 89.29 947 ILE B O 1
ATOM 11284 N N . SER B 1 968 ? 118.329 59.363 156.658 1.00 94.19 948 SER B N 1
ATOM 11285 C CA . SER B 1 968 ? 117.616 58.100 156.838 1.00 94.19 948 SER B CA 1
ATOM 11286 C C . SER B 1 968 ? 117.771 57.693 158.300 1.00 94.19 948 SER B C 1
ATOM 11287 O O . SER B 1 968 ? 118.767 57.086 158.694 1.00 94.19 948 SER B O 1
ATOM 11290 N N . ALA B 1 969 ? 116.771 58.031 159.109 1.00 97.56 949 ALA B N 1
ATOM 11291 C CA . ALA B 1 969 ? 116.796 57.746 160.536 1.00 97.56 949 ALA B CA 1
ATOM 11292 C C . ALA B 1 969 ? 116.210 56.366 160.796 1.00 97.56 949 ALA B C 1
ATOM 11293 O O . ALA B 1 969 ? 115.173 56.009 160.229 1.00 97.56 949 ALA B O 1
ATOM 11295 N N . VAL B 1 970 ? 116.875 55.595 161.651 1.00 103.13 950 VAL B N 1
ATOM 11296 C CA . VAL B 1 970 ? 116.475 54.228 161.954 1.00 103.13 950 VAL B CA 1
ATOM 11297 C C . VAL B 1 970 ? 116.421 54.061 163.465 1.00 103.13 950 VAL B C 1
ATOM 11298 O O . VAL B 1 970 ? 117.392 54.372 164.165 1.00 103.13 950 VAL B O 1
ATOM 11302 N N . ASN B 1 971 ? 115.286 53.588 163.965 1.00 108.22 951 ASN B N 1
ATOM 11303 C CA . ASN B 1 971 ? 115.112 53.238 165.362 1.00 108.22 951 ASN B CA 1
ATOM 11304 C C . ASN B 1 971 ? 115.200 51.721 165.510 1.00 108.22 951 ASN B C 1
ATOM 11305 O O . ASN B 1 971 ? 115.584 51.009 164.577 1.00 108.22 951 ASN B O 1
ATOM 11310 N N . GLY B 1 972 ? 114.867 51.221 166.700 1.00 112.20 952 GLY B N 1
ATOM 11311 C CA . GLY B 1 972 ? 114.889 49.799 166.990 1.00 112.20 952 GLY B CA 1
ATOM 11312 C C . GLY B 1 972 ? 114.317 48.911 165.902 1.00 112.20 952 GLY B C 1
ATOM 11313 O O . GLY B 1 972 ? 114.985 47.981 165.440 1.00 112.20 952 GLY B O 1
ATOM 11314 N N . GLU B 1 973 ? 113.080 49.186 165.479 1.00 113.45 953 GLU B N 1
ATOM 11315 C CA . GLU B 1 973 ? 112.444 48.425 164.409 1.00 113.45 953 GLU B CA 1
ATOM 11316 C C . GLU B 1 973 ? 111.668 49.325 163.454 1.00 113.45 953 GLU B C 1
ATOM 11317 O O . GLU B 1 973 ? 110.907 48.824 162.621 1.00 113.45 953 GLU B O 1
ATOM 11323 N N . THR B 1 974 ? 111.845 50.640 163.553 1.00 108.27 954 THR B N 1
ATOM 11324 C CA . THR B 1 974 ? 111.146 51.591 162.703 1.00 108.27 954 THR B CA 1
ATOM 11325 C C . THR B 1 974 ? 112.154 52.503 162.019 1.00 108.27 954 THR B C 1
ATOM 11326 O O . THR B 1 974 ? 113.270 52.705 162.503 1.00 108.27 954 THR B O 1
ATOM 11330 N N . SER B 1 975 ? 111.744 53.055 160.878 1.00 102.11 955 SER B N 1
ATOM 11331 C CA . SER B 1 975 ? 112.603 53.937 160.104 1.00 102.11 955 SER B CA 1
ATOM 11332 C C . SER B 1 975 ? 111.758 55.043 159.490 1.00 102.11 955 SER B C 1
ATOM 11333 O O . SER B 1 975 ? 110.542 54.908 159.332 1.00 102.11 955 SER B O 1
ATOM 11336 N N . GLN B 1 976 ? 112.421 56.144 159.144 1.00 95.13 956 GLN B N 1
ATOM 11337 C CA . GLN B 1 976 ? 111.740 57.302 158.586 1.00 95.13 956 GLN B CA 1
ATOM 11338 C C . GLN B 1 976 ? 112.738 58.115 157.774 1.00 95.13 956 GLN B C 1
ATOM 11339 O O . GLN B 1 976 ? 113.930 58.133 158.089 1.00 95.13 956 GLN B O 1
ATOM 11345 N N . VAL B 1 977 ? 112.245 58.778 156.733 1.00 90.84 957 VAL B N 1
ATOM 11346 C CA . VAL B 1 977 ? 113.059 59.667 155.912 1.00 90.84 957 VAL B CA 1
ATOM 11347 C C . VAL B 1 977 ? 112.881 61.091 156.418 1.00 90.84 957 VAL B C 1
ATOM 11348 O O . VAL B 1 977 ? 111.751 61.561 156.593 1.00 90.84 957 VAL B O 1
ATOM 11352 N N . ILE B 1 978 ? 113.995 61.780 156.652 1.00 89.28 958 ILE B N 1
ATOM 11353 C CA . ILE B 1 978 ? 113.999 63.122 157.224 1.00 89.28 958 ILE B CA 1
ATOM 11354 C C . ILE B 1 978 ? 114.571 64.085 156.194 1.00 89.28 958 ILE B C 1
ATOM 11355 O O . ILE B 1 978 ? 115.561 63.770 155.525 1.00 89.28 958 ILE B O 1
ATOM 11360 N N . ALA B 1 979 ? 113.947 65.253 156.068 1.00 86.87 959 ALA B N 1
ATOM 11361 C CA . ALA B 1 979 ? 114.390 66.305 155.157 1.00 86.87 959 ALA B CA 1
ATOM 11362 C C . ALA B 1 979 ? 114.745 67.531 155.991 1.00 86.87 959 ALA B C 1
ATOM 11363 O O . ALA B 1 979 ? 113.864 68.293 156.397 1.00 86.87 959 ALA B O 1
ATOM 11365 N N . ALA B 1 980 ? 116.036 67.719 156.242 1.00 84.78 960 ALA B N 1
ATOM 11366 C CA . ALA B 1 980 ? 116.525 68.808 157.072 1.00 84.78 960 ALA B CA 1
ATOM 11367 C C . ALA B 1 980 ? 117.031 69.960 156.212 1.00 84.78 960 ALA B C 1
ATOM 11368 O O . ALA B 1 980 ? 117.442 69.772 155.065 1.00 84.78 960 ALA B O 1
ATOM 11370 N N . THR B 1 981 ? 116.993 71.161 156.784 1.00 85.77 961 THR B N 1
ATOM 11371 C CA . THR B 1 981 ? 117.441 72.374 156.115 1.00 85.77 961 THR B CA 1
ATOM 11372 C C . THR B 1 981 ? 118.466 73.072 156.997 1.00 85.77 961 THR B C 1
ATOM 11373 O O . THR B 1 981 ? 118.241 73.241 158.199 1.00 85.77 961 THR B O 1
ATOM 11377 N N . LEU B 1 982 ? 119.589 73.471 156.401 1.00 85.10 962 LEU B N 1
ATOM 11378 C CA . LEU B 1 982 ? 120.688 74.083 157.131 1.00 85.10 962 LEU B CA 1
ATOM 11379 C C . LEU B 1 982 ? 121.139 75.351 156.421 1.00 85.10 962 LEU B C 1
ATOM 11380 O O . LEU B 1 982 ? 121.121 75.434 155.191 1.00 85.10 962 LEU B O 1
ATOM 11385 N N . VAL B 1 983 ? 121.548 76.341 157.212 1.00 83.97 963 VAL B N 1
ATOM 11386 C CA . VAL B 1 983 ? 122.007 77.630 156.707 1.00 83.97 963 VAL B CA 1
ATOM 11387 C C . VAL B 1 983 ? 123.458 77.819 157.125 1.00 83.97 963 VAL B C 1
ATOM 11388 O O . VAL B 1 983 ? 123.799 77.642 158.301 1.00 83.97 963 VAL B O 1
ATOM 11392 N N . ILE B 1 984 ? 124.305 78.173 156.168 1.00 82.60 964 ILE B N 1
ATOM 11393 C CA . ILE B 1 984 ? 125.730 78.372 156.440 1.00 82.60 964 ILE B CA 1
ATOM 11394 C C . ILE B 1 984 ? 125.920 79.727 157.117 1.00 82.60 964 ILE B C 1
ATOM 11395 O O . ILE B 1 984 ? 125.455 80.746 156.584 1.00 82.60 964 ILE B O 1
ATOM 11400 N N . PRO B 1 985 ? 126.579 79.781 158.272 1.00 82.59 965 PRO B N 1
ATOM 11401 C CA . PRO B 1 985 ? 126.794 81.067 158.946 1.00 82.59 965 PRO B CA 1
ATOM 11402 C C . PRO B 1 985 ? 127.677 81.997 158.127 1.00 82.59 965 PRO B C 1
ATOM 11403 O O . PRO B 1 985 ? 128.498 81.572 157.312 1.00 82.59 965 PRO B O 1
ATOM 11407 N N . GLN B 1 986 ? 127.494 83.298 158.364 1.00 83.51 966 GLN B N 1
ATOM 11408 C CA . GLN B 1 986 ? 128.165 84.317 157.564 1.00 83.51 966 GLN B CA 1
ATOM 11409 C C . GLN B 1 986 ? 129.655 84.429 157.862 1.00 83.51 966 GLN B C 1
ATOM 11410 O O . GLN B 1 986 ? 130.399 84.945 157.021 1.00 83.51 966 GLN B O 1
ATOM 11416 N N . GLY B 1 987 ? 130.108 83.982 159.029 1.00 82.13 967 GLY B N 1
ATOM 11417 C CA . GLY B 1 987 ? 131.525 84.042 159.332 1.00 82.13 967 GLY B CA 1
ATOM 11418 C C . GLY B 1 987 ? 131.865 84.852 160.566 1.00 82.13 967 GLY B C 1
ATOM 11419 O O . GLY B 1 987 ? 133.024 85.217 160.777 1.00 82.13 967 GLY B O 1
ATOM 11420 N N . PHE B 1 988 ? 130.858 85.140 161.389 1.00 82.52 968 PHE B N 1
ATOM 11421 C CA . PHE B 1 988 ? 131.070 85.839 162.649 1.00 82.52 968 PHE B CA 1
ATOM 11422 C C . PHE B 1 988 ? 131.757 84.972 163.694 1.00 82.52 968 PHE B C 1
ATOM 11423 O O . PHE B 1 988 ? 132.185 85.497 164.727 1.00 82.52 968 PHE B O 1
ATOM 11431 N N . SER B 1 989 ? 131.867 83.667 163.454 1.00 85.49 969 SER B N 1
ATOM 11432 C CA . SER B 1 989 ? 132.444 82.745 164.418 1.00 85.49 969 SER B CA 1
ATOM 11433 C C . SER B 1 989 ? 133.173 81.642 163.667 1.00 85.49 969 SER B C 1
ATOM 11434 O O . SER B 1 989 ? 132.966 81.438 162.468 1.00 85.49 969 SER B O 1
ATOM 11437 N N . THR B 1 990 ? 134.035 80.931 164.389 1.00 86.51 970 THR B N 1
ATOM 11438 C CA . THR B 1 990 ? 134.795 79.826 163.821 1.00 86.51 970 THR B CA 1
ATOM 11439 C C . THR B 1 990 ? 134.116 78.477 164.013 1.00 86.51 970 THR B C 1
ATOM 11440 O O . THR B 1 990 ? 134.683 77.454 163.618 1.00 86.51 970 THR B O 1
ATOM 11444 N N . GLY B 1 991 ? 132.924 78.449 164.602 1.00 87.80 971 GLY B N 1
ATOM 11445 C CA . GLY B 1 991 ? 132.223 77.210 164.840 1.00 87.80 971 GLY B CA 1
ATOM 11446 C C . GLY B 1 991 ? 131.652 76.610 163.572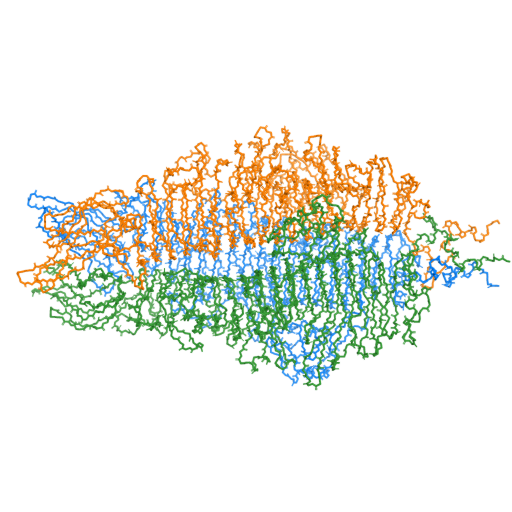 1.00 87.80 971 GLY B C 1
ATOM 11447 O O . GLY B 1 991 ? 131.549 77.270 162.534 1.00 87.80 971 GLY B O 1
ATOM 11448 N N . PRO B 1 992 ? 131.270 75.340 163.635 1.00 87.47 972 PRO B N 1
ATOM 11449 C CA . PRO B 1 992 ? 130.700 74.671 162.463 1.00 87.47 972 PRO B CA 1
ATOM 11450 C C . PRO B 1 992 ? 129.213 74.967 162.320 1.00 87.47 972 PRO B C 1
ATOM 11451 O O . PRO B 1 992 ? 128.595 75.638 163.146 1.00 87.47 972 PRO B O 1
ATOM 11455 N N . ALA B 1 993 ? 128.642 74.445 161.237 1.00 87.54 973 ALA B N 1
ATOM 11456 C CA . ALA B 1 993 ? 127.211 74.548 160.990 1.00 87.54 973 ALA B CA 1
ATOM 11457 C C . ALA B 1 993 ? 126.520 73.287 161.489 1.00 87.54 973 ALA B C 1
ATOM 11458 O O . ALA B 1 993 ? 126.810 72.184 161.016 1.00 87.54 973 ALA B O 1
ATOM 11460 N N . ALA B 1 994 ? 125.605 73.453 162.442 1.00 88.27 974 ALA B N 1
ATOM 11461 C CA . ALA B 1 994 ? 124.949 72.316 163.069 1.00 88.27 974 ALA B CA 1
ATOM 11462 C C . ALA B 1 994 ? 123.506 72.672 163.388 1.00 88.27 974 ALA B C 1
ATOM 11463 O O . ALA B 1 994 ? 123.116 73.842 163.388 1.00 88.27 974 ALA B O 1
ATOM 11465 N N . GLY B 1 995 ? 122.715 71.639 163.658 1.00 90.34 975 GLY B N 1
ATOM 11466 C CA . GLY B 1 995 ? 121.325 71.820 164.036 1.00 90.34 975 GLY B CA 1
ATOM 11467 C C . GLY B 1 995 ? 120.714 70.491 164.411 1.00 90.34 975 GLY B C 1
ATOM 11468 O O . GLY B 1 995 ? 121.302 69.428 164.193 1.00 90.34 975 GLY B O 1
ATOM 11469 N N . THR B 1 996 ? 119.517 70.564 164.992 1.00 92.02 976 THR B N 1
ATOM 11470 C CA . THR B 1 996 ? 118.776 69.374 165.382 1.00 92.02 976 THR B CA 1
ATOM 11471 C C . THR B 1 996 ? 117.342 69.468 164.886 1.00 92.02 976 THR B C 1
ATOM 11472 O O . THR B 1 996 ? 116.803 70.559 164.687 1.00 92.02 976 THR B O 1
ATOM 11476 N N . THR B 1 997 ? 116.733 68.302 164.691 1.00 92.35 977 THR B N 1
ATOM 11477 C CA . THR B 1 997 ? 115.333 68.213 164.308 1.00 92.35 977 THR B CA 1
ATOM 11478 C C . THR B 1 997 ? 114.720 67.011 165.009 1.00 92.35 977 THR B C 1
ATOM 11479 O O . THR B 1 997 ? 115.408 66.247 165.690 1.00 92.35 977 THR B O 1
ATOM 11483 N N . TYR B 1 998 ? 113.413 66.855 164.840 1.00 93.84 978 TYR B N 1
ATOM 11484 C CA . TYR B 1 998 ? 112.673 65.761 165.445 1.00 93.84 978 TYR B CA 1
ATOM 11485 C C . TYR B 1 998 ? 111.924 64.979 164.376 1.00 93.84 978 TYR B C 1
ATOM 11486 O O . TYR B 1 998 ? 111.509 65.529 163.353 1.00 93.84 978 TYR B O 1
ATOM 11495 N N . GLY B 1 999 ? 111.758 63.686 164.625 1.00 96.03 979 GLY B N 1
ATOM 11496 C CA . GLY B 1 999 ? 111.001 62.839 163.730 1.00 96.03 979 GLY B CA 1
ATOM 11497 C C . GLY B 1 999 ? 110.035 61.939 164.468 1.00 96.03 979 GLY B C 1
ATOM 11498 O O . GLY B 1 999 ? 110.440 61.173 165.346 1.00 96.03 979 GLY B O 1
ATOM 11499 N N . PHE B 1 1000 ? 108.750 62.038 164.143 1.00 95.03 980 PHE B N 1
ATOM 11500 C CA . PHE B 1 1000 ? 107.781 61.115 164.704 1.00 95.03 980 PHE B CA 1
ATOM 11501 C C . PHE B 1 1000 ? 107.923 59.744 164.044 1.00 95.03 980 PHE B C 1
ATOM 11502 O O . PHE B 1 1000 ? 108.618 59.579 163.037 1.00 95.03 980 PHE B O 1
ATOM 11510 N N . ALA B 1 1001 ? 107.284 58.747 164.662 1.00 100.06 981 ALA B N 1
ATOM 11511 C CA . ALA B 1 1001 ? 107.332 57.343 164.254 1.00 100.06 981 ALA B CA 1
ATOM 11512 C C . ALA B 1 1001 ? 108.690 56.723 164.568 1.00 100.06 981 ALA B C 1
ATOM 11513 O O . ALA B 1 1001 ? 108.883 55.516 164.387 1.00 100.06 981 ALA B O 1
ATOM 11515 N N . VAL B 1 1002 ? 109.635 57.535 165.036 1.00 100.04 982 VAL B N 1
ATOM 11516 C CA . VAL B 1 1002 ? 110.866 57.019 165.629 1.00 100.04 982 VAL B CA 1
ATOM 11517 C C . VAL B 1 1002 ? 111.123 57.561 167.024 1.00 100.04 982 VAL B C 1
ATOM 11518 O O . VAL B 1 1002 ? 111.912 56.958 167.775 1.00 100.04 982 VAL B O 1
ATOM 11522 N N . GLU B 1 1003 ? 110.497 58.673 167.416 1.00 100.73 983 GLU B N 1
ATOM 11523 C CA . GLU B 1 1003 ? 110.519 59.183 168.788 1.00 100.73 983 GLU B CA 1
ATOM 11524 C C . GLU B 1 1003 ? 111.946 59.462 169.263 1.00 100.73 983 GLU B C 1
ATOM 11525 O O . GLU B 1 1003 ? 112.395 58.971 170.300 1.00 100.73 983 GLU B O 1
ATOM 11531 N N . LYS B 1 1004 ? 112.656 60.272 168.482 1.00 97.94 984 LYS B N 1
ATOM 11532 C CA . LYS B 1 1004 ? 114.021 60.644 168.825 1.00 97.94 984 LYS B CA 1
ATOM 11533 C C . LYS B 1 1004 ? 114.383 61.923 168.085 1.00 97.94 984 LYS B C 1
ATOM 11534 O O . LYS B 1 1004 ? 113.701 62.338 167.145 1.00 97.94 984 LYS B O 1
ATOM 11540 N N . ASN B 1 1005 ? 115.471 62.544 168.529 1.00 94.92 985 ASN B N 1
ATOM 11541 C CA . ASN B 1 1005 ? 116.002 63.751 167.914 1.00 94.92 985 ASN B CA 1
ATOM 11542 C C . ASN B 1 1005 ? 117.140 63.391 166.968 1.00 94.92 985 ASN B C 1
ATOM 11543 O O . ASN B 1 1005 ? 117.925 62.479 167.243 1.00 94.92 985 ASN B O 1
ATOM 11548 N N . ILE B 1 1006 ? 117.223 64.111 165.853 1.00 93.32 986 ILE B N 1
ATOM 11549 C CA . ILE B 1 1006 ? 118.257 63.902 164.847 1.00 93.32 986 ILE B CA 1
ATOM 11550 C C . ILE B 1 1006 ? 119.213 65.084 164.909 1.00 93.32 986 ILE B C 1
ATOM 11551 O O . ILE B 1 1006 ? 118.792 66.238 164.769 1.00 93.32 986 ILE B O 1
ATOM 11556 N N . ASN B 1 1007 ? 120.497 64.800 165.110 1.00 91.91 987 ASN B N 1
ATOM 11557 C CA . ASN B 1 1007 ? 121.525 65.824 165.232 1.00 91.91 987 ASN B CA 1
ATOM 11558 C C . ASN B 1 1007 ? 122.516 65.683 164.087 1.00 91.91 987 ASN B C 1
ATOM 11559 O O . ASN B 1 1007 ? 122.982 64.577 163.800 1.00 91.91 987 ASN B O 1
ATOM 11564 N N . TYR B 1 1008 ? 122.836 66.801 163.440 1.00 89.38 988 TYR B N 1
ATOM 11565 C CA . TYR B 1 1008 ? 123.755 66.819 162.313 1.00 89.38 988 TYR B CA 1
ATOM 11566 C C . TYR B 1 1008 ? 124.712 67.994 162.451 1.00 89.38 988 TYR B C 1
ATOM 11567 O O . TYR B 1 1008 ? 124.415 68.982 163.127 1.00 89.38 988 TYR B O 1
ATOM 11576 N N . GLN B 1 1009 ? 125.869 67.875 161.802 1.00 89.35 989 GLN B N 1
ATOM 11577 C CA . GLN B 1 1009 ? 126.900 68.901 161.871 1.00 89.35 989 GLN B CA 1
ATOM 11578 C C . GLN B 1 1009 ? 127.815 68.776 160.662 1.00 89.35 989 GLN B C 1
ATOM 11579 O O . GLN B 1 1009 ? 128.161 67.666 160.251 1.00 89.35 989 GLN B O 1
ATOM 11585 N N . LEU B 1 1010 ? 128.199 69.919 160.097 1.00 86.14 990 LEU B N 1
ATOM 11586 C CA . LEU B 1 1010 ? 129.142 69.982 158.986 1.00 86.14 990 LEU B CA 1
ATOM 11587 C C . LEU B 1 1010 ? 130.351 70.796 159.420 1.00 86.14 990 LEU B C 1
ATOM 11588 O O . LEU B 1 1010 ? 130.203 71.928 159.891 1.00 86.14 990 LEU B O 1
ATOM 11593 N N . GLY B 1 1011 ? 131.542 70.226 159.256 1.00 84.50 991 GLY B N 1
ATOM 11594 C CA . GLY B 1 1011 ? 132.753 70.949 159.605 1.00 84.50 991 GLY B CA 1
ATOM 11595 C C . GLY B 1 1011 ? 133.058 72.034 158.587 1.00 84.50 991 GLY B C 1
ATOM 11596 O O . GLY B 1 1011 ? 132.856 71.865 157.385 1.00 84.50 991 GLY B O 1
ATOM 11597 N N . LEU B 1 1012 ? 133.555 73.165 159.082 1.00 84.02 992 LEU B N 1
ATOM 11598 C CA . LEU B 1 1012 ? 133.824 74.331 158.254 1.00 84.02 992 LEU B CA 1
ATOM 11599 C C . LEU B 1 1012 ? 135.253 74.813 158.461 1.00 84.02 992 LEU B C 1
ATOM 11600 O O . LEU B 1 1012 ? 135.755 74.834 159.589 1.00 84.02 992 LEU B O 1
ATOM 11605 N N . ASN B 1 1013 ? 135.899 75.197 157.365 1.00 83.71 993 ASN B N 1
ATOM 11606 C CA . ASN B 1 1013 ? 137.213 75.822 157.389 1.00 83.71 993 ASN B CA 1
ATOM 11607 C C . ASN B 1 1013 ? 137.113 77.207 156.769 1.00 83.71 993 ASN B C 1
ATOM 11608 O O . ASN B 1 1013 ? 136.429 77.395 155.759 1.00 83.71 993 ASN B O 1
ATOM 11613 N N . ALA B 1 1014 ? 137.791 78.174 157.382 1.00 82.21 994 ALA B N 1
ATOM 11614 C CA . ALA B 1 1014 ? 137.669 79.565 156.963 1.00 82.21 994 ALA B CA 1
ATOM 11615 C C . ALA B 1 1014 ? 138.239 79.752 155.562 1.00 82.21 994 ALA B C 1
ATOM 11616 O O . ALA B 1 1014 ? 139.363 79.327 155.278 1.00 82.21 994 ALA B O 1
ATOM 11618 N N . ARG B 1 1015 ? 137.461 80.387 154.692 1.00 82.90 995 ARG B N 1
ATOM 11619 C CA . ARG B 1 1015 ? 137.856 80.704 153.325 1.00 82.90 995 ARG B CA 1
ATOM 11620 C C . ARG B 1 1015 ? 137.425 82.117 152.968 1.00 82.90 995 ARG B C 1
ATOM 11621 O O . ARG B 1 1015 ? 136.990 82.387 151.844 1.00 82.90 995 ARG B O 1
ATOM 11629 N N . SER B 1 1016 ? 137.518 83.032 153.936 1.00 81.39 996 SER B N 1
ATOM 11630 C CA . SER B 1 1016 ? 137.092 84.420 153.784 1.00 81.39 996 SER B CA 1
ATOM 11631 C C . SER B 1 1016 ? 135.594 84.503 153.517 1.00 81.39 996 SER B C 1
ATOM 11632 O O . SER B 1 1016 ? 134.783 84.253 154.413 1.00 81.39 996 SER B O 1
ATOM 11635 N N . LEU B 1 1017 ? 135.217 84.856 152.286 1.00 79.38 997 LEU B N 1
ATOM 11636 C CA . LEU B 1 1017 ? 133.805 84.964 151.942 1.00 79.38 997 LEU B CA 1
ATOM 11637 C C . LEU B 1 1017 ? 133.133 83.605 151.808 1.00 79.38 997 LEU B C 1
ATOM 11638 O O . LEU B 1 1017 ? 131.903 83.526 151.892 1.00 79.38 997 LEU B O 1
ATOM 11643 N N . LYS B 1 1018 ? 133.902 82.544 151.602 1.00 79.78 998 LYS B N 1
ATOM 11644 C CA . LYS B 1 1018 ? 133.381 81.199 151.427 1.00 79.78 998 LYS B CA 1
ATOM 11645 C C . LYS B 1 1018 ? 133.763 80.334 152.625 1.00 79.78 998 LYS B C 1
ATOM 11646 O O . LYS B 1 1018 ? 134.455 80.772 153.547 1.00 79.78 998 LYS B O 1
ATOM 11652 N N . ALA B 1 1019 ? 133.293 79.090 152.604 1.00 80.54 999 ALA B N 1
ATOM 11653 C CA . ALA B 1 1019 ? 133.621 78.116 153.634 1.00 80.54 999 ALA B CA 1
ATOM 11654 C C . ALA B 1 1019 ? 133.882 76.770 152.978 1.00 80.54 999 ALA B C 1
ATOM 11655 O O . ALA B 1 1019 ? 133.291 76.441 151.947 1.00 80.54 999 ALA B O 1
ATOM 11657 N N . ASN B 1 1020 ? 134.772 75.993 153.587 1.00 81.46 1000 ASN B N 1
ATOM 11658 C CA . ASN B 1 1020 ? 135.151 74.681 153.080 1.00 81.46 1000 ASN B CA 1
ATOM 11659 C C . ASN B 1 1020 ? 134.570 73.609 153.990 1.00 81.46 1000 ASN B C 1
ATOM 11660 O O . ASN B 1 1020 ? 134.836 73.604 155.196 1.00 81.46 1000 ASN B O 1
ATOM 11665 N N . VAL B 1 1021 ? 133.783 72.706 153.413 1.00 81.57 1001 VAL B N 1
ATOM 11666 C CA . VAL B 1 1021 ? 133.212 71.593 154.164 1.00 81.57 1001 VAL B CA 1
ATOM 11667 C C . VAL B 1 1021 ? 134.217 70.450 154.174 1.00 81.57 1001 VAL B C 1
ATOM 11668 O O . VAL B 1 1021 ? 134.655 69.986 153.116 1.00 81.57 1001 VAL B O 1
ATOM 11672 N N . GLY B 1 1022 ? 134.581 69.990 155.367 1.00 84.45 1002 GLY B N 1
ATOM 11673 C CA . GLY B 1 1022 ? 135.596 68.965 155.493 1.00 84.45 1002 GLY B CA 1
ATOM 11674 C C . GLY B 1 1022 ? 135.118 67.671 156.118 1.00 84.45 1002 GLY B C 1
ATOM 11675 O O . GLY B 1 1022 ? 135.771 66.634 155.975 1.00 84.45 1002 GLY B O 1
ATOM 11676 N N . LEU B 1 1023 ? 133.983 67.712 156.812 1.00 85.70 1003 LEU B N 1
ATOM 11677 C CA . LEU B 1 1023 ? 133.484 66.538 157.514 1.00 85.70 1003 LEU B CA 1
ATOM 11678 C C . LEU B 1 1023 ? 131.969 66.609 157.612 1.00 85.70 1003 LEU B C 1
ATOM 11679 O O . LEU B 1 1023 ? 131.418 67.646 157.990 1.00 85.70 1003 LEU B O 1
ATOM 11684 N N . VAL B 1 1024 ? 131.306 65.507 157.273 1.00 85.77 1004 VAL B N 1
ATOM 11685 C CA . VAL B 1 1024 ? 129.858 65.377 157.387 1.00 85.77 1004 VAL B CA 1
ATOM 11686 C C . VAL B 1 1024 ? 129.575 64.410 158.527 1.00 85.77 1004 VAL B C 1
ATOM 11687 O O . VAL B 1 1024 ? 130.047 63.267 158.511 1.00 85.77 1004 VAL B O 1
ATOM 11691 N N . ARG B 1 1025 ? 128.804 64.861 159.514 1.00 90.73 1005 ARG B N 1
ATOM 11692 C CA . ARG B 1 1025 ? 128.577 64.083 160.723 1.00 90.73 1005 ARG B CA 1
ATOM 11693 C C . ARG B 1 1025 ? 127.120 64.203 161.142 1.00 90.73 1005 ARG B C 1
ATOM 11694 O O . ARG B 1 1025 ? 126.546 65.295 161.091 1.00 90.73 1005 ARG B O 1
ATOM 11702 N N . CYS B 1 1026 ? 126.528 63.083 161.551 1.00 92.76 1006 CYS B N 1
ATOM 11703 C CA . CYS B 1 1026 ? 125.138 63.053 161.978 1.00 92.76 1006 CYS B CA 1
ATOM 11704 C C . CYS B 1 1026 ? 124.919 61.853 162.885 1.00 92.76 1006 CYS B C 1
ATOM 11705 O O . CYS B 1 1026 ? 125.597 60.832 162.756 1.00 92.76 1006 CYS B O 1
ATOM 11708 N N . SER B 1 1027 ? 123.961 61.985 163.806 1.00 94.06 1007 SER B N 1
ATOM 11709 C CA . SER B 1 1027 ? 123.626 60.866 164.682 1.00 94.06 1007 SER B CA 1
ATOM 11710 C C . SER B 1 1027 ? 123.077 59.692 163.881 1.00 94.06 1007 SER B C 1
ATOM 11711 O O . SER B 1 1027 ? 123.413 58.533 164.149 1.00 94.06 1007 SER B O 1
ATOM 11714 N N . ASP B 1 1028 ? 122.225 59.973 162.904 1.00 96.80 1008 ASP B N 1
ATOM 11715 C CA . ASP B 1 1028 ? 121.788 59.001 161.920 1.00 96.80 1008 ASP B CA 1
ATOM 11716 C C . ASP B 1 1028 ? 122.649 59.143 160.667 1.00 96.80 1008 ASP B C 1
ATOM 11717 O O . ASP B 1 1028 ? 123.666 59.842 160.662 1.00 96.80 1008 ASP B O 1
ATOM 11722 N N . THR B 1 1029 ? 122.256 58.468 159.593 1.00 92.33 1009 THR B N 1
ATOM 11723 C CA . THR B 1 1029 ? 123.025 58.482 158.358 1.00 92.33 1009 THR B CA 1
ATOM 11724 C C . THR B 1 1029 ? 122.508 59.568 157.422 1.00 92.33 1009 THR B C 1
ATOM 11725 O O . THR B 1 1029 ? 121.311 59.624 157.126 1.00 92.33 1009 THR B O 1
ATOM 11729 N N . ILE B 1 1030 ? 123.415 60.422 156.957 1.00 87.97 1010 ILE B N 1
ATOM 11730 C CA . ILE B 1 1030 ? 123.118 61.419 155.934 1.00 87.97 1010 ILE B CA 1
ATOM 11731 C C . ILE B 1 1030 ? 123.549 60.845 154.593 1.00 87.97 1010 ILE B C 1
ATOM 11732 O O . ILE B 1 1030 ? 124.698 60.417 154.433 1.00 87.97 1010 ILE B O 1
ATOM 11737 N N . THR B 1 1031 ? 122.633 60.835 153.626 1.00 85.57 1011 THR B N 1
ATOM 11738 C CA . THR B 1 1031 ? 122.905 60.230 152.330 1.00 85.57 1011 THR B CA 1
ATOM 11739 C C . THR B 1 1031 ? 123.289 61.237 151.257 1.00 85.57 1011 THR B C 1
ATOM 11740 O O . THR B 1 1031 ? 123.988 60.871 150.307 1.00 85.57 1011 THR B O 1
ATOM 11744 N N . GLY B 1 1032 ? 122.857 62.488 151.376 1.00 81.23 1012 GLY B N 1
ATOM 11745 C CA . GLY B 1 1032 ? 123.170 63.479 150.365 1.00 81.23 1012 GLY B CA 1
ATOM 11746 C C . GLY B 1 1032 ? 123.041 64.882 150.903 1.00 81.23 1012 GLY B C 1
ATOM 11747 O O . GLY B 1 1032 ? 122.287 65.138 151.847 1.00 81.23 1012 GLY B O 1
ATOM 11748 N N . VAL B 1 1033 ? 123.789 65.800 150.296 1.00 77.52 1013 VAL B N 1
ATOM 11749 C CA . VAL B 1 1033 ? 123.721 67.223 150.602 1.00 77.52 1013 VAL B CA 1
ATOM 11750 C C . VAL B 1 1033 ? 123.329 67.953 149.326 1.00 77.52 1013 VAL B C 1
ATOM 11751 O O . VAL B 1 1033 ? 123.993 67.805 148.294 1.00 77.52 1013 VAL B O 1
ATOM 11755 N N . TYR B 1 1034 ? 122.257 68.736 149.397 1.00 77.51 1014 TYR B N 1
ATOM 11756 C CA . TYR B 1 1034 ? 121.690 69.396 148.233 1.00 77.51 1014 TYR B CA 1
ATOM 11757 C C . TYR B 1 1034 ? 121.721 70.906 148.416 1.00 77.51 1014 TYR B C 1
ATOM 11758 O O . TYR B 1 1034 ? 121.699 71.420 149.536 1.00 77.51 1014 TYR B O 1
ATOM 11767 N N . LEU B 1 1035 ? 121.770 71.615 147.292 1.00 78.89 1015 LEU B N 1
ATOM 11768 C CA . LEU B 1 1035 ? 121.684 73.071 147.285 1.00 78.89 1015 LEU B CA 1
ATOM 11769 C C . LEU B 1 1035 ? 120.215 73.460 147.387 1.00 78.89 1015 LEU B C 1
ATOM 11770 O O . LEU B 1 1035 ? 119.450 73.283 146.434 1.00 78.89 1015 LEU B O 1
ATOM 11775 N N . ASN B 1 1036 ? 119.821 73.985 148.541 1.00 84.65 1016 ASN B N 1
ATOM 11776 C CA . ASN B 1 1036 ? 118.428 74.348 148.800 1.00 84.65 1016 ASN B CA 1
ATOM 11777 C C . ASN B 1 1036 ? 118.196 75.822 148.468 1.00 84.65 1016 ASN B C 1
ATOM 11778 O O . ASN B 1 1036 ? 117.842 76.639 149.317 1.00 84.65 1016 ASN B O 1
ATOM 11783 N N . ALA B 1 1037 ? 118.409 76.153 147.199 1.00 88.91 1017 ALA B N 1
ATOM 11784 C CA . ALA B 1 1037 ? 118.249 77.522 146.730 1.00 88.91 1017 ALA B CA 1
ATOM 11785 C C . ALA B 1 1037 ? 116.803 77.793 146.335 1.00 88.91 1017 ALA B C 1
ATOM 11786 O O . ALA B 1 1037 ? 116.052 76.871 146.015 1.00 88.91 1017 ALA B O 1
ATOM 11789 N N . SER C 1 263 ? 112.556 154.778 52.026 1.00 107.74 243 SER C N 1
ATOM 11790 C CA . SER C 1 263 ? 112.945 153.380 52.161 1.00 107.74 243 SER C CA 1
ATOM 11791 C C . SER C 1 263 ? 113.668 153.138 53.482 1.00 107.74 243 SER C C 1
ATOM 11792 O O . SER C 1 263 ? 114.566 153.895 53.853 1.00 107.74 243 SER C O 1
ATOM 11795 N N . LYS C 1 264 ? 113.278 152.067 54.175 1.00 105.24 244 LYS C N 1
ATOM 11796 C CA . LYS C 1 264 ? 113.836 151.703 55.479 1.00 105.24 244 LYS C CA 1
ATOM 11797 C C . LYS C 1 264 ? 113.730 152.869 56.466 1.00 105.24 244 LYS C C 1
ATOM 11798 O O . LYS C 1 264 ? 114.727 153.409 56.949 1.00 105.24 244 LYS C O 1
ATOM 11804 N N . ALA C 1 265 ? 112.490 153.251 56.758 1.00 99.39 245 ALA C N 1
ATOM 11805 C CA . ALA C 1 265 ? 112.248 154.316 57.717 1.00 99.39 245 ALA C CA 1
ATOM 11806 C C . ALA C 1 265 ? 112.554 153.839 59.134 1.00 99.39 245 ALA C C 1
ATOM 11807 O O . ALA C 1 265 ? 112.570 152.641 59.427 1.00 99.39 245 ALA C O 1
ATOM 11809 N N . LEU C 1 266 ? 112.810 154.805 60.020 1.00 96.75 246 LEU C N 1
ATOM 11810 C CA . LEU C 1 266 ? 113.170 154.471 61.395 1.00 96.75 246 LEU C CA 1
ATOM 11811 C C . LEU C 1 266 ? 112.022 153.779 62.118 1.00 96.75 246 LEU C C 1
ATOM 11812 O O . LEU C 1 266 ? 112.245 152.859 62.914 1.00 96.75 246 LEU C O 1
ATOM 11817 N N . GLY C 1 267 ? 110.786 154.210 61.859 1.00 95.18 247 GLY C N 1
ATOM 11818 C CA . GLY C 1 267 ? 109.644 153.578 62.501 1.00 95.18 247 GLY C CA 1
ATOM 11819 C C . GLY C 1 267 ? 109.485 152.120 62.116 1.00 95.18 247 GLY C C 1
ATOM 11820 O O . GLY C 1 267 ? 109.174 151.275 62.959 1.00 95.18 247 GLY C O 1
ATOM 11821 N N . VAL C 1 268 ? 109.689 151.804 60.836 1.00 94.97 248 VAL C N 1
ATOM 11822 C CA . VAL C 1 268 ? 109.602 150.417 60.390 1.00 94.97 248 VAL C CA 1
ATOM 11823 C C . VAL C 1 268 ? 110.758 149.601 60.957 1.00 94.97 248 VAL C C 1
ATOM 11824 O O . VAL C 1 268 ? 110.587 148.435 61.335 1.00 94.97 248 VAL C O 1
ATOM 11828 N N . LEU C 1 269 ? 111.949 150.200 61.031 1.00 94.57 249 LEU C N 1
ATOM 11829 C CA . LEU C 1 269 ? 113.107 149.492 61.566 1.00 94.57 249 LEU C CA 1
ATOM 11830 C C . LEU C 1 269 ? 112.921 149.153 63.040 1.00 94.57 249 LEU C C 1
ATOM 11831 O O . LEU C 1 269 ? 113.310 148.069 63.489 1.00 94.57 249 LEU C O 1
ATOM 11836 N N . LEU C 1 270 ? 112.334 150.072 63.810 1.00 91.96 250 LEU C N 1
ATOM 11837 C CA . LEU C 1 270 ? 112.196 149.865 65.248 1.00 91.96 250 LEU C CA 1
ATOM 11838 C C . LEU C 1 270 ? 111.269 148.700 65.576 1.00 91.96 250 LEU C C 1
ATOM 11839 O O . LEU C 1 270 ? 111.457 148.034 66.599 1.00 91.96 250 LEU C O 1
ATOM 11844 N N . ALA C 1 271 ? 110.273 148.441 64.734 1.00 91.99 251 ALA C N 1
ATOM 11845 C CA . ALA C 1 271 ? 109.243 147.453 65.030 1.00 91.99 251 ALA C CA 1
ATOM 11846 C C . ALA C 1 271 ? 109.623 146.032 64.631 1.00 91.99 251 ALA C C 1
ATOM 11847 O O . ALA C 1 271 ? 108.905 145.095 64.992 1.00 91.99 251 ALA C O 1
ATOM 11849 N N . GLY C 1 272 ? 110.722 145.843 63.907 1.00 92.61 252 GLY C N 1
ATOM 11850 C CA . GLY C 1 272 ? 111.104 144.532 63.439 1.00 92.61 252 GLY C CA 1
ATOM 11851 C C . GLY C 1 272 ? 111.925 143.763 64.453 1.00 92.61 252 GLY C C 1
ATOM 11852 O O . GLY C 1 272 ? 111.976 144.110 65.636 1.00 92.61 252 GLY C O 1
ATOM 11853 N N . PRO C 1 273 ? 112.559 142.671 64.012 1.00 94.13 253 PRO C N 1
ATOM 11854 C CA . PRO C 1 273 ? 113.521 141.985 64.893 1.00 94.13 253 PRO C CA 1
ATOM 11855 C C . PRO C 1 273 ? 114.636 142.904 65.358 1.00 94.13 253 PRO C C 1
ATOM 11856 O O . PRO C 1 273 ? 115.060 142.826 66.517 1.00 94.13 253 PRO C O 1
ATOM 11860 N N . SER C 1 274 ? 115.127 143.773 64.478 1.00 95.12 254 SER C N 1
ATOM 11861 C CA . SER C 1 274 ? 115.915 144.911 64.923 1.00 95.12 254 SER C CA 1
ATOM 11862 C C . SER C 1 274 ? 115.013 145.869 65.691 1.00 95.12 254 SER C C 1
ATOM 11863 O O . SER C 1 274 ? 113.845 146.066 65.348 1.00 95.12 254 SER C O 1
ATOM 11866 N N . GLY C 1 275 ? 115.564 146.477 66.732 1.00 91.93 255 GLY C N 1
ATOM 11867 C CA . GLY C 1 275 ? 114.713 147.044 67.756 1.00 91.93 255 GLY C CA 1
ATOM 11868 C C . GLY C 1 275 ? 115.497 147.488 68.967 1.00 91.93 255 GLY C C 1
ATOM 11869 O O . GLY C 1 275 ? 116.395 148.326 68.859 1.00 91.93 255 GLY C O 1
ATOM 11870 N N . ALA C 1 276 ? 115.129 146.950 70.134 1.00 90.70 256 ALA C N 1
ATOM 11871 C CA . ALA C 1 276 ? 115.793 147.271 71.394 1.00 90.70 256 ALA C CA 1
ATOM 11872 C C . ALA C 1 276 ? 117.313 147.299 71.280 1.00 90.70 256 ALA C C 1
ATOM 11873 O O . ALA C 1 276 ? 117.970 147.976 72.078 1.00 90.70 256 ALA C O 1
ATOM 11875 N N . GLU C 1 277 ? 117.887 146.577 70.314 1.00 92.36 257 GLU C N 1
ATOM 11876 C CA . GLU C 1 277 ? 119.310 146.709 70.024 1.00 92.36 257 GLU C CA 1
ATOM 11877 C C . GLU C 1 277 ? 119.680 148.129 69.605 1.00 92.36 257 GLU C C 1
ATOM 11878 O O . GLU C 1 277 ? 120.829 148.542 69.797 1.00 92.36 257 GLU C O 1
ATOM 11884 N N . ARG C 1 278 ? 118.731 148.893 69.068 1.00 91.94 258 ARG C N 1
ATOM 11885 C CA . ARG C 1 278 ? 118.967 150.274 68.668 1.00 91.94 258 ARG C CA 1
ATOM 11886 C C . ARG C 1 278 ? 118.693 151.276 69.782 1.00 91.94 258 ARG C C 1
ATOM 11887 O O . ARG C 1 278 ? 118.815 152.483 69.551 1.00 91.94 258 ARG C O 1
ATOM 11895 N N . VAL C 1 279 ? 118.325 150.816 70.975 1.00 89.36 259 VAL C N 1
ATOM 11896 C CA . VAL C 1 279 ? 118.024 151.687 72.106 1.00 89.36 259 VAL C CA 1
ATOM 11897 C C . VAL C 1 279 ? 119.038 151.411 73.205 1.00 89.36 259 VAL C C 1
ATOM 11898 O O . VAL C 1 279 ? 119.181 150.267 73.653 1.00 89.36 259 VAL C O 1
ATOM 11902 N N . GLY C 1 280 ? 119.731 152.455 73.645 1.00 88.57 260 GLY C N 1
ATOM 11903 C CA . GLY C 1 280 ? 120.784 152.329 74.631 1.00 88.57 260 GLY C CA 1
ATOM 11904 C C . GLY C 1 280 ? 120.302 152.587 76.046 1.00 88.57 260 GLY C C 1
ATOM 11905 O O . GLY C 1 280 ? 119.346 153.325 76.270 1.00 88.57 260 GLY C O 1
ATOM 11906 N N . LEU C 1 281 ? 120.984 151.967 77.003 1.00 85.65 261 LEU C N 1
ATOM 11907 C CA . LEU C 1 281 ? 120.683 152.124 78.417 1.00 85.65 261 LEU C CA 1
ATOM 11908 C C . LEU C 1 281 ? 121.690 153.064 79.068 1.00 85.65 261 LEU C C 1
ATOM 11909 O O . LEU C 1 281 ? 122.831 153.191 78.618 1.00 85.65 261 LEU C O 1
ATOM 11914 N N . LYS C 1 282 ? 121.249 153.729 80.138 1.00 86.73 262 LYS C N 1
ATOM 11915 C CA . LYS C 1 282 ? 122.111 154.686 80.826 1.00 86.73 262 LYS C CA 1
ATOM 11916 C C . LYS C 1 282 ? 123.316 153.997 81.454 1.00 86.73 262 LYS C C 1
ATOM 11917 O O . LYS C 1 282 ? 124.430 154.532 81.426 1.00 86.73 262 LYS C O 1
ATOM 11923 N N . GLN C 1 283 ? 123.113 152.810 82.027 1.00 83.96 263 GLN C N 1
ATOM 11924 C CA . GLN C 1 283 ? 124.206 152.104 82.685 1.00 83.96 263 GLN C CA 1
ATOM 11925 C C . GLN C 1 283 ? 125.132 151.410 81.696 1.00 83.96 263 GLN C C 1
ATOM 11926 O O . GLN C 1 283 ? 126.187 150.911 82.102 1.00 83.96 263 GLN C O 1
ATOM 11932 N N . GLY C 1 284 ? 124.768 151.363 80.418 1.00 85.79 264 GLY C N 1
ATOM 11933 C CA . GLY C 1 284 ? 125.599 150.717 79.422 1.00 85.79 264 GLY C CA 1
ATOM 11934 C C . GLY C 1 284 ? 124.880 149.615 78.673 1.00 85.79 264 GLY C C 1
ATOM 11935 O O . GLY C 1 284 ? 123.939 149.013 79.195 1.00 85.79 264 GLY C O 1
ATOM 11936 N N . GLY C 1 285 ? 125.318 149.339 77.447 1.00 86.63 265 GLY C N 1
ATOM 11937 C CA . GLY C 1 285 ? 124.667 148.318 76.656 1.00 86.63 265 GLY C CA 1
ATOM 11938 C C . GLY C 1 285 ? 123.368 148.818 76.041 1.00 86.63 265 GLY C C 1
ATOM 11939 O O . GLY C 1 285 ? 123.086 150.017 75.982 1.00 86.63 265 GLY C O 1
ATOM 11940 N N . THR C 1 286 ? 122.570 147.864 75.574 1.00 87.19 266 THR C N 1
ATOM 11941 C CA . THR C 1 286 ? 121.288 148.143 74.946 1.00 87.19 266 THR C CA 1
ATOM 11942 C C . THR C 1 286 ? 120.174 147.422 75.695 1.00 87.19 266 THR C C 1
ATOM 11943 O O . THR C 1 286 ? 120.415 146.604 76.586 1.00 87.19 266 THR C O 1
ATOM 11947 N N . VAL C 1 287 ? 118.935 147.746 75.319 1.00 85.89 267 VAL C N 1
ATOM 11948 C CA . VAL C 1 287 ? 117.778 147.092 75.921 1.00 85.89 267 VAL C CA 1
ATOM 11949 C C . VAL C 1 287 ? 117.736 145.617 75.540 1.00 85.89 267 VAL C C 1
ATOM 11950 O O . VAL C 1 287 ? 117.320 144.773 76.343 1.00 85.89 267 VAL C O 1
ATOM 11954 N N . GLN C 1 288 ? 118.169 145.282 74.321 1.00 85.79 268 GLN C N 1
ATOM 11955 C CA . GLN C 1 288 ? 118.195 143.887 73.893 1.00 85.79 268 GLN C CA 1
ATOM 11956 C C . GLN C 1 288 ? 119.091 143.043 74.793 1.00 85.79 268 GLN C C 1
ATOM 11957 O O . GLN C 1 288 ? 118.802 141.867 75.042 1.00 85.79 268 GLN C O 1
ATOM 11963 N N . ASP C 1 289 ? 120.182 143.625 75.292 1.00 88.13 269 ASP C N 1
ATOM 11964 C CA . ASP C 1 289 ? 121.087 142.898 76.174 1.00 88.13 269 ASP C CA 1
ATOM 11965 C C . ASP C 1 289 ? 120.471 142.580 77.529 1.00 88.13 269 ASP C C 1
ATOM 11966 O O . ASP C 1 289 ? 120.965 141.680 78.216 1.00 88.13 269 ASP C O 1
ATOM 11971 N N . ALA C 1 290 ? 119.414 143.284 77.929 1.00 84.40 270 ALA C N 1
ATOM 11972 C CA . ALA C 1 290 ? 118.812 143.078 79.240 1.00 84.40 270 ALA C CA 1
ATOM 11973 C C . ALA C 1 290 ? 117.671 142.067 79.214 1.00 84.40 270 ALA C C 1
ATOM 11974 O O . ALA C 1 290 ? 117.510 141.295 80.165 1.00 84.40 270 ALA C O 1
ATOM 11976 N N . ILE C 1 291 ? 116.876 142.052 78.149 1.00 83.24 271 ILE C N 1
ATOM 11977 C CA . ILE C 1 291 ? 115.726 141.159 78.048 1.00 83.24 271 ILE C CA 1
ATOM 11978 C C . ILE C 1 291 ? 116.164 139.882 77.343 1.00 83.24 271 ILE C C 1
ATOM 11979 O O . ILE C 1 291 ? 116.662 139.927 76.214 1.00 83.24 271 ILE C O 1
ATOM 11984 N N . ASN C 1 292 ? 115.974 138.739 78.007 1.00 83.43 272 ASN C N 1
ATOM 11985 C CA . ASN C 1 292 ? 116.391 137.459 77.447 1.00 83.43 272 ASN C CA 1
ATOM 11986 C C . ASN C 1 292 ? 115.378 136.355 77.730 1.00 83.43 272 ASN C C 1
ATOM 11987 O O . ASN C 1 292 ? 115.751 135.182 77.841 1.00 83.43 272 ASN C O 1
ATOM 11992 N N . TRP C 1 293 ? 114.098 136.701 77.849 1.00 80.59 273 TRP C N 1
ATOM 11993 C CA . TRP C 1 293 ? 113.052 135.725 78.113 1.00 80.59 273 TRP C CA 1
ATOM 11994 C C . TRP C 1 293 ? 111.883 135.954 77.164 1.00 80.59 273 TRP C C 1
ATOM 11995 O O . TRP C 1 293 ? 111.832 136.943 76.429 1.00 80.59 273 TRP C O 1
ATOM 12006 N N . LEU C 1 294 ? 110.934 135.020 77.192 1.00 81.79 274 LEU C N 1
ATOM 12007 C CA . LEU C 1 294 ? 109.760 135.060 76.334 1.00 81.79 274 LEU C CA 1
ATOM 12008 C C . LEU C 1 294 ? 108.499 134.961 77.180 1.00 81.79 274 LEU C C 1
ATOM 12009 O O . LEU C 1 294 ? 108.515 134.417 78.287 1.00 81.79 274 LEU C O 1
ATOM 12014 N N . THR C 1 295 ? 107.404 135.498 76.646 1.00 84.21 275 THR C N 1
ATOM 12015 C CA . THR C 1 295 ? 106.108 135.466 77.307 1.00 84.21 275 THR C CA 1
ATOM 12016 C C . THR C 1 295 ? 105.058 134.931 76.344 1.00 84.21 275 THR C C 1
ATOM 12017 O O . THR C 1 295 ? 105.305 134.774 75.146 1.00 84.21 275 THR C O 1
ATOM 12021 N N . PHE C 1 296 ? 103.872 134.646 76.888 1.00 84.80 276 PHE C N 1
ATOM 12022 C CA . PHE C 1 296 ? 102.745 134.277 76.037 1.00 84.80 276 PHE C CA 1
ATOM 12023 C C . PHE C 1 296 ? 102.190 135.485 75.297 1.00 84.80 276 PHE C C 1
ATOM 12024 O O . PHE C 1 296 ? 101.637 135.340 74.201 1.00 84.80 276 PHE C O 1
ATOM 12032 N N . ASP C 1 297 ? 102.324 136.680 75.877 1.00 88.12 277 ASP C N 1
ATOM 12033 C CA . ASP C 1 297 ? 101.920 137.905 75.200 1.00 88.12 277 ASP C CA 1
ATOM 12034 C C . ASP C 1 297 ? 102.800 138.228 74.002 1.00 88.12 277 ASP C C 1
ATOM 12035 O O . ASP C 1 297 ? 102.385 139.016 73.146 1.00 88.12 277 ASP C O 1
ATOM 12040 N N . SER C 1 298 ? 103.998 137.645 73.922 1.00 87.81 278 SER C N 1
ATOM 12041 C CA . SER C 1 298 ? 104.871 137.844 72.773 1.00 87.81 278 SER C CA 1
ATOM 12042 C C . SER C 1 298 ? 104.300 137.257 71.491 1.00 87.81 278 SER C C 1
ATOM 12043 O O . SER C 1 298 ? 104.760 137.623 70.405 1.00 87.81 278 SER C O 1
ATOM 12046 N N . PHE C 1 299 ? 103.315 136.364 71.588 1.00 89.10 279 PHE C N 1
ATOM 12047 C CA . PHE C 1 299 ? 102.712 135.733 70.421 1.00 89.10 279 PHE C CA 1
ATOM 12048 C C . PHE C 1 299 ? 101.238 136.085 70.263 1.00 89.10 279 PHE C C 1
ATOM 12049 O O . PHE C 1 299 ? 100.552 135.467 69.440 1.00 89.10 279 PHE C O 1
ATOM 12057 N N . ASP C 1 300 ? 100.738 137.057 71.030 1.00 93.20 280 ASP C N 1
ATOM 12058 C CA . ASP C 1 300 ? 99.357 137.534 70.924 1.00 93.20 280 ASP C CA 1
ATOM 12059 C C . ASP C 1 300 ? 98.354 136.399 71.128 1.00 93.20 280 ASP C C 1
ATOM 12060 O O . ASP C 1 300 ? 97.486 136.145 70.291 1.00 93.20 280 ASP C O 1
ATOM 12065 N N . ILE C 1 301 ? 98.479 135.715 72.259 1.00 90.97 281 ILE C N 1
ATOM 12066 C CA . ILE C 1 301 ? 97.575 134.620 72.593 1.00 90.97 281 ILE C CA 1
ATOM 12067 C C . ILE C 1 301 ? 96.374 135.177 73.345 1.00 90.97 281 ILE C C 1
ATOM 12068 O O . ILE C 1 301 ? 96.527 135.925 74.318 1.00 90.97 281 ILE C O 1
ATOM 12073 N N . VAL C 1 302 ? 95.174 134.819 72.889 1.00 92.95 282 VAL C N 1
ATOM 12074 C CA . VAL C 1 302 ? 93.948 135.286 73.527 1.00 92.95 282 VAL C CA 1
ATOM 12075 C C . VAL C 1 302 ? 93.878 134.736 74.945 1.00 92.95 282 VAL C C 1
ATOM 12076 O O . VAL C 1 302 ? 93.981 133.522 75.163 1.00 92.95 282 VAL C O 1
ATOM 12080 N N . LYS C 1 303 ? 93.698 135.627 75.918 1.00 92.15 283 LYS C N 1
ATOM 12081 C CA . LYS C 1 303 ? 93.823 135.281 77.331 1.00 92.15 283 LYS C CA 1
ATOM 12082 C C . LYS C 1 303 ? 92.607 135.750 78.123 1.00 92.15 283 LYS C C 1
ATOM 12083 O O . LYS C 1 303 ? 92.723 136.294 79.223 1.00 92.15 283 LYS C O 1
ATOM 12089 N N . ASP C 1 304 ? 91.409 135.529 77.579 1.00 96.58 284 ASP C N 1
ATOM 12090 C CA . ASP C 1 304 ? 90.183 135.784 78.325 1.00 96.58 284 ASP C CA 1
ATOM 12091 C C . ASP C 1 304 ? 89.254 134.576 78.348 1.00 96.58 284 ASP C C 1
ATOM 12092 O O . ASP C 1 304 ? 88.119 134.693 78.824 1.00 96.58 284 ASP C O 1
ATOM 12097 N N . GLY C 1 305 ? 89.702 133.425 77.854 1.00 96.46 285 GLY C N 1
ATOM 12098 C CA . GLY C 1 305 ? 88.891 132.225 77.854 1.00 96.46 285 GLY C CA 1
ATOM 12099 C C . GLY C 1 305 ? 87.850 132.146 76.762 1.00 96.46 285 GLY C C 1
ATOM 12100 O O . GLY C 1 305 ? 87.019 131.231 76.790 1.00 96.46 285 GLY C O 1
ATOM 12101 N N . SER C 1 306 ? 87.866 133.068 75.801 1.00 97.42 286 SER C N 1
ATOM 12102 C CA . SER C 1 306 ? 86.863 133.097 74.746 1.00 97.42 286 SER C CA 1
ATOM 12103 C C . SER C 1 306 ? 87.280 132.356 73.483 1.00 97.42 286 SER C C 1
ATOM 12104 O O . SER C 1 306 ? 86.500 132.317 72.526 1.00 97.42 286 SER C O 1
ATOM 12107 N N . LYS C 1 307 ? 88.474 131.770 73.452 1.00 94.15 287 LYS C N 1
ATOM 12108 C CA . LYS C 1 307 ? 88.975 131.095 72.264 1.00 94.15 287 LYS C CA 1
ATOM 12109 C C . LYS C 1 307 ? 89.928 129.979 72.663 1.00 94.15 287 LYS C C 1
ATOM 12110 O O . LYS C 1 307 ? 90.697 130.119 73.618 1.00 94.15 287 LYS C O 1
ATOM 12116 N N . ASP C 1 308 ? 89.869 128.870 71.929 1.00 92.25 288 ASP C N 1
ATOM 12117 C CA . ASP C 1 308 ? 90.796 127.769 72.153 1.00 92.25 288 ASP C CA 1
ATOM 12118 C C . ASP C 1 308 ? 92.180 128.146 71.640 1.00 92.25 288 ASP C C 1
ATOM 12119 O O . ASP C 1 308 ? 92.335 128.559 70.487 1.00 92.25 288 ASP C O 1
ATOM 12124 N N . VAL C 1 309 ? 93.189 127.998 72.496 1.00 89.58 289 VAL C N 1
ATOM 12125 C CA . VAL C 1 309 ? 94.543 128.437 72.174 1.00 89.58 289 VAL C CA 1
ATOM 12126 C C . VAL C 1 309 ? 95.527 127.290 72.360 1.00 89.58 289 VAL C C 1
ATOM 12127 O O . VAL C 1 309 ? 96.700 127.512 72.680 1.00 89.58 289 VAL C O 1
ATOM 12131 N N . THR C 1 310 ? 95.057 126.056 72.162 1.00 88.43 290 THR C N 1
ATOM 12132 C CA . THR C 1 310 ? 95.927 124.896 72.334 1.00 88.43 290 THR C CA 1
ATOM 12133 C C . THR C 1 310 ? 97.088 124.919 71.346 1.00 88.43 290 THR C C 1
ATOM 12134 O O . THR C 1 310 ? 98.238 124.667 71.722 1.00 88.43 290 THR C O 1
ATOM 12138 N N . ALA C 1 311 ? 96.808 125.228 70.078 1.00 89.13 291 ALA C N 1
ATOM 12139 C CA . ALA C 1 311 ? 97.866 125.249 69.073 1.00 89.13 291 ALA C CA 1
ATOM 12140 C C . ALA C 1 311 ? 98.798 126.439 69.268 1.00 89.13 291 ALA C C 1
ATOM 12141 O O . ALA C 1 311 ? 99.992 126.355 68.959 1.00 89.13 291 ALA C O 1
ATOM 12143 N N . ASP C 1 312 ? 98.270 127.558 69.770 1.00 89.36 292 ASP C N 1
ATOM 12144 C CA . ASP C 1 312 ? 99.096 128.746 69.963 1.00 89.36 292 ASP C CA 1
ATOM 12145 C C . ASP C 1 312 ? 100.139 128.530 71.052 1.00 89.36 292 ASP C C 1
ATOM 12146 O O . ASP C 1 312 ? 101.286 128.971 70.915 1.00 89.36 292 ASP C O 1
ATOM 12151 N N . ILE C 1 313 ? 99.760 127.863 72.143 1.00 85.90 293 ILE C N 1
ATOM 12152 C CA . ILE C 1 313 ? 100.712 127.582 73.214 1.00 85.90 293 ILE C CA 1
ATOM 12153 C C . ILE C 1 313 ? 101.795 126.630 72.721 1.00 85.90 293 ILE C C 1
ATOM 12154 O O . ILE C 1 313 ? 102.968 126.750 73.097 1.00 85.90 293 ILE C O 1
ATOM 12159 N N . MET C 1 314 ? 101.421 125.676 71.864 1.00 86.72 294 MET C N 1
ATOM 12160 C CA . MET C 1 314 ? 102.399 124.741 71.317 1.00 86.72 294 MET C CA 1
ATOM 12161 C C . MET C 1 314 ? 103.462 125.466 70.501 1.00 86.72 294 MET C C 1
ATOM 12162 O O . MET C 1 314 ? 104.652 125.146 70.594 1.00 86.72 294 MET C O 1
ATOM 12167 N N . ALA C 1 315 ? 103.050 126.446 69.694 1.00 85.56 295 ALA C N 1
ATOM 12168 C CA . ALA C 1 315 ? 104.004 127.183 68.871 1.00 85.56 295 ALA C CA 1
ATOM 12169 C C . ALA C 1 315 ? 104.976 127.986 69.726 1.00 85.56 295 ALA C C 1
ATOM 12170 O O . ALA C 1 315 ? 106.158 128.107 69.385 1.00 85.56 295 ALA C O 1
ATOM 12172 N N . ALA C 1 316 ? 104.495 128.552 70.836 1.00 84.51 296 ALA C N 1
ATOM 12173 C CA . ALA C 1 316 ? 105.364 129.340 71.703 1.00 84.51 296 ALA C CA 1
ATOM 12174 C C . ALA C 1 316 ? 106.449 128.479 72.338 1.00 84.51 296 ALA C C 1
ATOM 12175 O O . ALA C 1 316 ? 107.599 128.913 72.464 1.00 84.51 296 ALA C O 1
ATOM 12177 N N . CYS C 1 317 ? 106.102 127.257 72.750 1.00 85.23 297 CYS C N 1
ATOM 12178 C CA . CYS C 1 317 ? 107.083 126.383 73.385 1.00 85.23 297 CYS C CA 1
ATOM 12179 C C . CYS C 1 317 ? 108.163 125.951 72.400 1.00 85.23 297 CYS C C 1
ATOM 12180 O O . CYS C 1 317 ? 109.315 125.731 72.792 1.00 85.23 297 CYS C O 1
ATOM 12183 N N . VAL C 1 318 ? 107.809 125.819 71.120 1.00 85.05 298 VAL C N 1
ATOM 12184 C CA . VAL C 1 318 ? 108.786 125.409 70.115 1.00 85.05 298 VAL C CA 1
ATOM 12185 C C . VAL C 1 318 ? 109.853 126.482 69.935 1.00 85.05 298 VAL C C 1
ATOM 12186 O O . VAL C 1 318 ? 111.047 126.179 69.820 1.00 85.05 298 VAL C O 1
ATOM 12190 N N . VAL C 1 319 ? 109.443 127.752 69.911 1.00 83.16 299 VAL C N 1
ATOM 12191 C CA . VAL C 1 319 ? 110.394 128.843 69.715 1.00 83.16 299 VAL C CA 1
ATOM 12192 C C . VAL C 1 319 ? 111.360 128.933 70.891 1.00 83.16 299 VAL C C 1
ATOM 12193 O O . VAL C 1 319 ? 112.573 129.095 70.706 1.00 83.16 299 VAL C O 1
ATOM 12197 N N . ALA C 1 320 ? 110.842 128.827 72.117 1.00 82.92 300 ALA C N 1
ATOM 12198 C CA . ALA C 1 320 ? 111.696 128.941 73.295 1.00 82.92 300 ALA C CA 1
ATOM 12199 C C . ALA C 1 320 ? 112.694 127.793 73.374 1.00 82.92 300 ALA C C 1
ATOM 12200 O O . ALA C 1 320 ? 113.845 127.989 73.779 1.00 82.92 300 ALA C O 1
ATOM 12202 N N . ASN C 1 321 ? 112.269 126.585 73.001 1.00 83.83 301 ASN C N 1
ATOM 12203 C CA . ASN C 1 321 ? 113.173 125.440 73.033 1.00 83.83 301 ASN C CA 1
ATOM 12204 C C . ASN C 1 321 ? 114.312 125.602 72.032 1.00 83.83 301 ASN C C 1
ATOM 12205 O O . ASN C 1 321 ? 115.453 125.221 72.317 1.00 83.83 301 ASN C O 1
ATOM 12210 N N . ASP C 1 322 ? 114.020 126.156 70.853 1.00 86.74 302 ASP C N 1
ATOM 12211 C CA . ASP C 1 322 ? 115.057 126.338 69.843 1.00 86.74 302 ASP C CA 1
ATOM 12212 C C . ASP C 1 322 ? 116.095 127.361 70.286 1.00 86.74 302 ASP C C 1
ATOM 12213 O O . ASP C 1 322 ? 117.297 127.166 70.071 1.00 86.74 302 ASP C O 1
ATOM 12218 N N . LEU C 1 323 ? 115.655 128.458 70.899 1.00 83.84 303 LEU C N 1
ATOM 12219 C CA . LEU C 1 323 ? 116.565 129.505 71.342 1.00 83.84 303 LEU C CA 1
ATOM 12220 C C . LEU C 1 323 ? 117.093 129.286 72.753 1.00 83.84 303 LEU C C 1
ATOM 12221 O O . LEU C 1 323 ? 117.978 130.032 73.186 1.00 83.84 303 LEU C O 1
ATOM 12226 N N . GLY C 1 324 ? 116.585 128.291 73.472 1.00 83.20 304 GLY C N 1
ATOM 12227 C CA . GLY C 1 324 ? 117.044 128.042 74.830 1.00 83.20 304 GLY C CA 1
ATOM 12228 C C . GLY C 1 324 ? 116.714 129.152 75.803 1.00 83.20 304 GLY C C 1
ATOM 12229 O O . GLY C 1 324 ? 117.566 129.538 76.612 1.00 83.20 304 GLY C O 1
ATOM 12230 N N . LEU C 1 325 ? 115.494 129.673 75.746 1.00 81.70 305 LEU C N 1
ATOM 12231 C CA . LEU C 1 325 ? 115.058 130.769 76.598 1.00 81.70 305 LEU C CA 1
ATOM 12232 C C . LEU C 1 325 ? 114.010 130.284 77.592 1.00 81.70 305 LEU C C 1
ATOM 12233 O O . LEU C 1 325 ? 113.456 129.189 77.471 1.00 81.70 305 LEU C O 1
ATOM 12238 N N . ASP C 1 326 ? 113.742 131.126 78.584 1.00 82.01 306 ASP C N 1
ATOM 12239 C CA . ASP C 1 326 ? 112.746 130.848 79.606 1.00 82.01 306 ASP C CA 1
ATOM 12240 C C . ASP C 1 326 ? 111.415 131.493 79.242 1.00 82.01 306 ASP C C 1
ATOM 12241 O O . ASP C 1 326 ? 111.368 132.542 78.594 1.00 82.01 306 ASP C O 1
ATOM 12246 N N . ILE C 1 327 ? 110.330 130.853 79.668 1.00 79.56 307 ILE C N 1
ATOM 12247 C CA . ILE C 1 327 ? 108.975 131.340 79.436 1.00 79.56 307 ILE C CA 1
ATOM 12248 C C . ILE C 1 327 ? 108.440 131.910 80.741 1.00 79.56 307 ILE C C 1
ATOM 12249 O O . ILE C 1 327 ? 108.607 131.303 81.806 1.00 79.56 307 ILE C O 1
ATOM 12254 N N . LYS C 1 328 ? 107.798 133.074 80.663 1.00 80.91 308 LYS C N 1
ATOM 12255 C CA . LYS C 1 328 ? 107.315 133.771 81.849 1.00 80.91 308 LYS C CA 1
ATOM 12256 C C . LYS C 1 328 ? 106.005 134.470 81.521 1.00 80.91 308 LYS C C 1
ATOM 12257 O O . LYS C 1 328 ? 105.977 135.371 80.680 1.00 80.91 308 LYS C O 1
ATOM 12263 N N . GLN C 1 329 ? 104.928 134.059 82.187 1.00 81.67 309 GLN C N 1
ATOM 12264 C CA . GLN C 1 329 ? 103.627 134.699 82.044 1.00 81.67 309 GLN C CA 1
ATOM 12265 C C . GLN C 1 329 ? 102.963 134.730 83.412 1.00 81.67 309 GLN C C 1
ATOM 12266 O O . GLN C 1 329 ? 102.969 133.723 84.125 1.00 81.67 309 GLN C O 1
ATOM 12272 N N . ASN C 1 330 ? 102.392 135.878 83.777 1.00 83.37 310 ASN C N 1
ATOM 12273 C CA . ASN C 1 330 ? 101.922 136.095 85.140 1.00 83.37 310 ASN C CA 1
ATOM 12274 C C . ASN C 1 330 ? 100.442 136.449 85.233 1.00 83.37 310 ASN C C 1
ATOM 12275 O O . ASN C 1 330 ? 99.981 136.827 86.316 1.00 83.37 310 ASN C O 1
ATOM 12280 N N . ASP C 1 331 ? 99.683 136.335 84.146 1.00 86.26 311 ASP C N 1
ATOM 12281 C CA . ASP C 1 331 ? 98.264 136.660 84.197 1.00 86.26 311 ASP C CA 1
ATOM 12282 C C . ASP C 1 331 ? 97.562 136.064 82.986 1.00 86.26 311 ASP C C 1
ATOM 12283 O O . ASP C 1 331 ? 98.201 135.604 82.037 1.00 86.26 311 ASP C O 1
ATOM 12288 N N . GLY C 1 332 ? 96.239 136.079 83.039 1.00 86.12 312 GLY C N 1
ATOM 12289 C CA . GLY C 1 332 ? 95.405 135.618 81.952 1.00 86.12 312 GLY C CA 1
ATOM 12290 C C . GLY C 1 332 ? 94.808 134.247 82.231 1.00 86.12 312 GLY C C 1
ATOM 12291 O O . GLY C 1 332 ? 95.305 133.465 83.046 1.00 86.12 312 GLY C O 1
ATOM 12292 N N . THR C 1 333 ? 93.711 133.963 81.533 1.00 88.58 313 THR C N 1
ATOM 12293 C CA . THR C 1 333 ? 93.048 132.667 81.584 1.00 88.58 313 THR C CA 1
ATOM 12294 C C . THR C 1 333 ? 92.945 132.120 80.170 1.00 88.58 313 THR C C 1
ATOM 12295 O O . THR C 1 333 ? 92.511 132.828 79.256 1.00 88.58 313 THR C O 1
ATOM 12299 N N . TYR C 1 334 ? 93.345 130.864 79.990 1.00 87.35 314 TYR C N 1
ATOM 12300 C CA . TYR C 1 334 ? 93.440 130.258 78.671 1.00 87.35 314 TYR C CA 1
ATOM 12301 C C . TYR C 1 334 ? 92.591 128.998 78.616 1.00 87.35 314 TYR C C 1
ATOM 12302 O O . TYR C 1 334 ? 92.587 128.199 79.556 1.00 87.35 314 TYR C O 1
ATOM 12311 N N . LEU C 1 335 ? 91.875 128.828 77.509 1.00 87.99 315 LEU C N 1
ATOM 12312 C CA . LEU C 1 335 ? 91.031 127.663 77.282 1.00 87.99 315 LEU C CA 1
ATOM 12313 C C . LEU C 1 335 ? 91.745 126.698 76.346 1.00 87.99 315 LEU C C 1
ATOM 12314 O O . LEU C 1 335 ? 92.160 127.084 75.249 1.00 87.99 315 LEU C O 1
ATOM 12319 N N . VAL C 1 336 ? 91.883 125.445 76.779 1.00 87.30 316 VAL C N 1
ATOM 12320 C CA . VAL C 1 336 ? 92.616 124.436 76.029 1.00 87.30 316 VAL C CA 1
ATOM 12321 C C . VAL C 1 336 ? 91.763 123.180 75.905 1.00 87.30 316 VAL C C 1
ATOM 12322 O O . VAL C 1 336 ? 90.890 122.906 76.730 1.00 87.30 316 VAL C O 1
ATOM 12326 N N . SER C 1 337 ? 92.035 122.412 74.852 1.00 89.64 317 SER C N 1
ATOM 12327 C CA . SER C 1 337 ? 91.312 121.177 74.587 1.00 89.64 317 SER C CA 1
ATOM 12328 C C . SER C 1 337 ? 92.184 120.273 73.728 1.00 89.64 317 SER C C 1
ATOM 12329 O O . SER C 1 337 ? 93.179 120.712 73.145 1.00 89.64 317 SER C O 1
ATOM 12332 N N . GLY C 1 338 ? 91.798 119.007 73.660 1.00 88.29 318 GLY C N 1
ATOM 12333 C CA . GLY C 1 338 ? 92.537 118.019 72.904 1.00 88.29 318 GLY C CA 1
ATOM 12334 C C . GLY C 1 338 ? 93.550 117.276 73.752 1.00 88.29 318 GLY C C 1
ATOM 12335 O O . GLY C 1 338 ? 93.437 117.175 74.976 1.00 88.29 318 GLY C O 1
ATOM 12336 N N . ASN C 1 339 ? 94.564 116.743 73.073 1.00 88.31 319 ASN C N 1
ATOM 12337 C CA . ASN C 1 339 ? 95.659 116.021 73.722 1.00 88.31 319 ASN C CA 1
ATOM 12338 C C . ASN C 1 339 ? 97.004 116.516 73.199 1.00 88.31 319 ASN C C 1
ATOM 12339 O O . ASN C 1 339 ? 97.734 115.780 72.525 1.00 88.31 319 ASN C O 1
ATOM 12344 N N . PRO C 1 340 ? 97.370 117.759 73.502 1.00 85.83 320 PRO C N 1
ATOM 12345 C CA . PRO C 1 340 ? 98.691 118.254 73.110 1.00 85.83 320 PRO C CA 1
ATOM 12346 C C . PRO C 1 340 ? 99.773 117.797 74.078 1.00 85.83 320 PRO C C 1
ATOM 12347 O O . PRO C 1 340 ? 99.517 117.472 75.238 1.00 85.83 320 PRO C O 1
ATOM 12351 N N . VAL C 1 341 ? 101.003 117.781 73.577 1.00 82.68 321 VAL C N 1
ATOM 12352 C CA . VAL C 1 341 ? 102.181 117.479 74.383 1.00 82.68 321 VAL C CA 1
ATOM 12353 C C . VAL C 1 341 ? 103.115 118.675 74.257 1.00 82.68 321 VAL C C 1
ATOM 12354 O O . VAL C 1 341 ? 103.884 118.774 73.294 1.00 82.68 321 VAL C O 1
ATOM 12358 N N . TRP C 1 342 ? 103.056 119.587 75.228 1.00 81.54 322 TRP C N 1
ATOM 12359 C CA . TRP C 1 342 ? 103.877 120.790 75.199 1.00 81.54 322 TRP C CA 1
ATOM 12360 C C . TRP C 1 342 ? 105.236 120.487 75.814 1.00 81.54 322 TRP C C 1
ATOM 12361 O O . TRP C 1 342 ? 105.306 120.181 77.013 1.00 81.54 322 TRP C O 1
ATOM 12372 N N . PRO C 1 343 ? 106.330 120.561 75.055 1.00 80.16 323 PRO C N 1
ATOM 12373 C CA . PRO C 1 343 ? 107.653 120.302 75.631 1.00 80.16 323 PRO C CA 1
ATOM 12374 C C . PRO C 1 343 ? 108.324 121.572 76.132 1.00 80.16 323 PRO C C 1
ATOM 12375 O O . PRO C 1 343 ? 108.262 122.633 75.508 1.00 80.16 323 PRO C O 1
ATOM 12379 N N . VAL C 1 344 ? 108.974 121.455 77.287 1.00 78.49 324 VAL C N 1
ATOM 12380 C CA . VAL C 1 344 ? 109.695 122.562 77.905 1.00 78.49 324 VAL C CA 1
ATOM 12381 C C . VAL C 1 344 ? 111.060 122.049 78.340 1.00 78.49 324 VAL C C 1
ATOM 12382 O O . VAL C 1 344 ? 111.148 121.068 79.089 1.00 78.49 324 VAL C O 1
ATOM 12386 N N . TYR C 1 345 ? 112.121 122.709 77.878 1.00 79.54 325 TYR C N 1
ATOM 12387 C CA . TYR C 1 345 ? 113.487 122.299 78.174 1.00 79.54 325 TYR C CA 1
ATOM 12388 C C . TYR C 1 345 ? 114.195 123.224 79.154 1.00 79.54 325 TYR C C 1
ATOM 12389 O O . TYR C 1 345 ? 115.352 122.965 79.500 1.00 79.54 325 TYR C O 1
ATOM 12398 N N . ASN C 1 346 ? 113.539 124.286 79.613 1.00 78.85 326 ASN C N 1
ATOM 12399 C CA . ASN C 1 346 ? 114.163 125.277 80.481 1.00 78.85 326 ASN C CA 1
ATOM 12400 C C . ASN C 1 346 ? 113.155 125.674 81.554 1.00 78.85 326 ASN C C 1
ATOM 12401 O O . ASN C 1 346 ? 112.141 125.002 81.759 1.00 78.85 326 ASN C O 1
ATOM 12406 N N . SER C 1 347 ? 113.446 126.766 82.255 1.00 76.28 327 SER C N 1
ATOM 12407 C CA . SER C 1 347 ? 112.575 127.226 83.326 1.00 76.28 327 SER C CA 1
ATOM 12408 C C . SER C 1 347 ? 111.223 127.672 82.780 1.00 76.28 327 SER C C 1
ATOM 12409 O O . SER C 1 347 ? 111.104 128.126 81.639 1.00 76.28 327 SER C O 1
ATOM 12412 N N . LEU C 1 348 ? 110.196 127.533 83.615 1.00 75.76 328 LEU C N 1
ATOM 12413 C CA . LEU C 1 348 ? 108.830 127.893 83.262 1.00 75.76 328 LEU C CA 1
ATOM 12414 C C . LEU C 1 348 ? 108.176 128.570 84.457 1.00 75.76 328 LEU C C 1
ATOM 12415 O O . LEU C 1 348 ? 108.120 127.991 85.546 1.00 75.76 328 LEU C O 1
ATOM 12420 N N . ASP C 1 349 ? 107.684 129.790 84.252 1.00 79.12 329 ASP C N 1
ATOM 12421 C CA . ASP C 1 349 ? 107.076 130.589 85.316 1.00 79.12 329 ASP C CA 1
ATOM 12422 C C . ASP C 1 349 ? 105.653 130.936 84.890 1.00 79.12 329 ASP C C 1
ATOM 12423 O O . ASP C 1 349 ? 105.446 131.820 84.053 1.00 79.12 329 ASP C O 1
ATOM 12428 N N . LEU C 1 350 ? 104.673 130.242 85.471 1.00 75.79 330 LEU C N 1
ATOM 12429 C CA . LEU C 1 350 ? 103.263 130.483 85.188 1.00 75.79 330 LEU C CA 1
ATOM 12430 C C . LEU C 1 350 ? 102.486 130.874 86.441 1.00 75.79 330 LEU C C 1
ATOM 12431 O O . LEU C 1 350 ? 101.282 130.616 86.523 1.00 75.79 330 LEU C O 1
ATOM 12436 N N . ASN C 1 351 ? 103.149 131.485 87.419 1.00 75.51 331 ASN C N 1
ATOM 12437 C CA . ASN C 1 351 ? 102.480 131.888 88.651 1.00 75.51 331 ASN C CA 1
ATOM 12438 C C . ASN C 1 351 ? 101.520 133.036 88.367 1.00 75.51 331 ASN C C 1
ATOM 12439 O O . ASN C 1 351 ? 101.945 134.131 87.986 1.00 75.51 331 ASN C O 1
ATOM 12444 N N . GLY C 1 352 ? 100.228 132.787 88.553 1.00 76.97 332 GLY C N 1
ATOM 12445 C CA . GLY C 1 352 ? 99.202 133.761 88.255 1.00 76.97 332 GLY C CA 1
ATOM 12446 C C . GLY C 1 352 ? 98.395 133.489 87.005 1.00 76.97 332 GLY C C 1
ATOM 12447 O O . GLY C 1 352 ? 97.575 134.332 86.625 1.00 76.97 332 GLY C O 1
ATOM 12448 N N . VAL C 1 353 ? 98.593 132.344 86.360 1.00 78.59 333 VAL C N 1
ATOM 12449 C CA . VAL C 1 353 ? 97.897 131.984 85.132 1.00 78.59 333 VAL C CA 1
ATOM 12450 C C . VAL C 1 353 ? 96.913 130.868 85.447 1.00 78.59 333 VAL C C 1
ATOM 12451 O O . VAL C 1 353 ? 97.226 129.946 86.209 1.00 78.59 333 VAL C O 1
ATOM 12455 N N . THR C 1 354 ? 95.718 130.958 84.870 1.00 80.68 334 THR C N 1
ATOM 12456 C CA . THR C 1 354 ? 94.679 129.953 85.045 1.00 80.68 334 THR C CA 1
ATOM 12457 C C . THR C 1 354 ? 94.440 129.242 83.721 1.00 80.68 334 THR C C 1
ATOM 12458 O O . THR C 1 354 ? 94.251 129.891 82.688 1.00 80.68 334 THR C O 1
ATOM 12462 N N . LEU C 1 355 ? 94.457 127.913 83.753 1.00 81.60 335 LEU C N 1
ATOM 12463 C CA . LEU C 1 355 ? 94.192 127.095 82.577 1.00 81.60 335 LEU C CA 1
ATOM 12464 C C . LEU C 1 355 ? 92.793 126.503 82.694 1.00 81.60 335 LEU C C 1
ATOM 12465 O O . LEU C 1 355 ? 92.497 125.786 83.656 1.00 81.60 335 LEU C O 1
ATOM 12470 N N . LYS C 1 356 ? 91.940 126.802 81.719 1.00 86.07 336 LYS C N 1
ATOM 12471 C CA . LYS C 1 356 ? 90.574 126.294 81.692 1.00 86.07 336 LYS C CA 1
ATOM 12472 C C . LYS C 1 356 ? 90.544 125.039 80.828 1.00 86.07 336 LYS C C 1
ATOM 12473 O O . LYS C 1 356 ? 90.675 125.117 79.602 1.00 86.07 336 LYS C O 1
ATOM 12479 N N . LEU C 1 357 ? 90.372 123.885 81.464 1.00 85.16 337 LEU C N 1
ATOM 12480 C CA . LEU C 1 357 ? 90.415 122.599 80.782 1.00 85.16 337 LEU C CA 1
ATOM 12481 C C . LEU C 1 357 ? 89.028 122.235 80.273 1.00 85.16 337 LEU C C 1
ATOM 12482 O O . LEU C 1 357 ? 88.042 122.340 81.010 1.00 85.16 337 LEU C O 1
ATOM 12487 N N . ALA C 1 358 ? 88.957 121.809 79.015 1.00 88.43 338 ALA C N 1
ATOM 12488 C CA . ALA C 1 358 ? 87.699 121.358 78.447 1.00 88.43 338 ALA C CA 1
ATOM 12489 C C . ALA C 1 358 ? 87.323 119.990 79.012 1.00 88.43 338 ALA C C 1
ATOM 12490 O O . ALA C 1 358 ? 88.085 119.355 79.747 1.00 88.43 338 ALA C O 1
ATOM 12492 N N . ALA C 1 359 ? 86.117 119.538 78.662 1.00 90.19 339 ALA C N 1
ATOM 12493 C CA . ALA C 1 359 ? 85.630 118.260 79.173 1.00 90.19 339 ALA C CA 1
ATOM 12494 C C . ALA C 1 359 ? 86.489 117.100 78.684 1.00 90.19 339 ALA C C 1
ATOM 12495 O O . ALA C 1 359 ? 86.767 116.163 79.441 1.00 90.19 339 ALA C O 1
ATOM 12497 N N . GLY C 1 360 ? 86.915 117.141 77.425 1.00 88.73 340 GLY C N 1
ATOM 12498 C CA . GLY C 1 360 ? 87.672 116.047 76.850 1.00 88.73 340 GLY C CA 1
ATOM 12499 C C . GLY C 1 360 ? 89.168 116.275 76.769 1.00 88.73 340 GLY C C 1
ATOM 12500 O O . GLY C 1 360 ? 89.860 115.581 76.020 1.00 88.73 340 GLY C O 1
ATOM 12501 N N . PHE C 1 361 ? 89.680 117.241 77.527 1.00 85.67 341 PHE C N 1
ATOM 12502 C CA . PHE C 1 361 ? 91.106 117.535 77.500 1.00 85.67 341 PHE C CA 1
ATOM 12503 C C . PHE C 1 361 ? 91.914 116.361 78.041 1.00 85.67 341 PHE C C 1
ATOM 12504 O O . PHE C 1 361 ? 91.592 115.793 79.087 1.00 85.67 341 PHE C O 1
ATOM 12512 N N . THR C 1 362 ? 92.977 115.999 77.314 1.00 86.05 342 THR C N 1
ATOM 12513 C CA . THR C 1 362 ? 93.830 114.889 77.723 1.00 86.05 342 THR C CA 1
ATOM 12514 C C . THR C 1 362 ? 95.314 115.176 77.504 1.00 86.05 342 THR C C 1
ATOM 12515 O O . THR C 1 362 ? 96.113 114.234 77.455 1.00 86.05 342 THR C O 1
ATOM 12519 N N . GLY C 1 363 ? 95.707 116.444 77.368 1.00 84.14 343 GLY C N 1
ATOM 12520 C CA . GLY C 1 363 ? 97.096 116.792 77.158 1.00 84.14 343 GLY C CA 1
ATOM 12521 C C . GLY C 1 363 ? 97.831 117.068 78.457 1.00 84.14 343 GLY C C 1
ATOM 12522 O O . GLY C 1 363 ? 97.287 116.956 79.554 1.00 84.14 343 GLY C O 1
ATOM 12523 N N . TYR C 1 364 ? 99.102 117.441 78.318 1.00 79.75 344 TYR C N 1
ATOM 12524 C CA . TYR C 1 364 ? 99.932 117.697 79.487 1.00 79.75 344 TYR C CA 1
ATOM 12525 C C . TYR C 1 364 ? 101.152 118.516 79.091 1.00 79.75 344 TYR C C 1
ATOM 12526 O O . TYR C 1 364 ? 101.527 118.586 77.918 1.00 79.75 344 TYR C O 1
ATOM 12535 N N . PHE C 1 365 ? 101.761 119.138 80.098 1.00 78.76 345 PHE C N 1
ATOM 12536 C CA . PHE C 1 365 ? 103.073 119.752 79.951 1.00 78.76 345 PHE C CA 1
ATOM 12537 C C . PHE C 1 365 ? 104.159 118.703 80.155 1.00 78.76 345 PHE C C 1
ATOM 12538 O O . PHE C 1 365 ? 104.054 117.846 81.036 1.00 78.76 345 PHE C O 1
ATOM 12546 N N . ALA C 1 366 ? 105.207 118.774 79.338 1.00 77.36 346 ALA C N 1
ATOM 12547 C CA . ALA C 1 366 ? 106.332 117.847 79.419 1.00 77.36 346 ALA C CA 1
ATOM 12548 C C . ALA C 1 366 ? 107.592 118.639 79.742 1.00 77.36 346 ALA C C 1
ATOM 12549 O O . ALA C 1 366 ? 108.084 119.401 78.903 1.00 77.36 346 ALA C O 1
ATOM 12551 N N . LEU C 1 367 ? 108.113 118.457 80.952 1.00 73.94 347 LEU C N 1
ATOM 12552 C CA . LEU C 1 367 ? 109.319 119.138 81.415 1.00 73.94 347 LEU C CA 1
ATOM 12553 C C . LEU C 1 367 ? 110.474 118.145 81.365 1.00 73.94 347 LEU C C 1
ATOM 12554 O O . LEU C 1 367 ? 110.538 117.218 82.178 1.00 73.94 347 LEU C O 1
ATOM 12559 N N . THR C 1 368 ? 111.391 118.346 80.418 1.00 76.93 348 THR C N 1
ATOM 12560 C CA . THR C 1 368 ? 112.463 117.387 80.181 1.00 76.93 348 THR C CA 1
ATOM 12561 C C . THR C 1 368 ? 113.833 118.034 80.341 1.00 76.93 348 THR C C 1
ATOM 12562 O O . THR C 1 368 ? 113.933 119.197 80.743 1.00 76.93 348 THR C O 1
ATOM 12566 N N . GLN C 1 369 ? 114.897 117.288 80.028 1.00 77.98 349 GLN C N 1
ATOM 12567 C CA . GLN C 1 369 ? 116.260 117.763 80.224 1.00 77.98 349 GLN C CA 1
ATOM 12568 C C . GLN C 1 369 ? 117.046 117.833 78.915 1.00 77.98 349 GLN C C 1
ATOM 12569 O O . GLN C 1 369 ? 118.228 118.195 78.935 1.00 77.98 349 GLN C O 1
ATOM 12575 N N . LYS C 1 370 ? 116.419 117.526 77.776 1.00 84.30 350 LYS C N 1
ATOM 12576 C CA . LYS C 1 370 ? 117.064 117.686 76.474 1.00 84.30 350 LYS C CA 1
ATOM 12577 C C . LYS C 1 370 ? 118.315 116.818 76.346 1.00 84.30 350 LYS C C 1
ATOM 12578 O O . LYS C 1 370 ? 119.440 117.311 76.484 1.00 84.30 350 LYS C O 1
ATOM 12584 N N . ASP C 1 371 ? 118.114 115.509 76.165 1.00 88.41 351 ASP C N 1
ATOM 12585 C CA . ASP C 1 371 ? 119.183 114.538 75.933 1.00 88.41 351 ASP C CA 1
ATOM 12586 C C . ASP C 1 371 ? 120.064 114.328 77.156 1.00 88.41 351 ASP C C 1
ATOM 12587 O O . ASP C 1 371 ? 121.280 114.535 77.103 1.00 88.41 351 ASP C O 1
ATOM 12592 N N . SER C 1 372 ? 119.451 113.909 78.263 1.00 81.93 352 SER C N 1
ATOM 12593 C CA . SER C 1 372 ? 120.224 113.560 79.448 1.00 81.93 352 SER C CA 1
ATOM 12594 C C . SER C 1 372 ? 120.192 112.071 79.776 1.00 81.93 352 SER C C 1
ATOM 12595 O O . SER C 1 372 ? 120.757 111.681 80.805 1.00 81.93 352 SER C O 1
ATOM 12598 N N . THR C 1 373 ? 119.567 111.227 78.957 1.00 81.59 353 THR C N 1
ATOM 12599 C CA . THR C 1 373 ? 119.349 109.830 79.299 1.00 81.59 353 THR C CA 1
ATOM 12600 C C . THR C 1 373 ? 119.954 108.919 78.241 1.00 81.59 353 THR C C 1
ATOM 12601 O O . THR C 1 373 ? 119.790 109.150 77.039 1.00 81.59 353 THR C O 1
ATOM 12605 N N . THR C 1 374 ? 120.657 107.884 78.699 1.00 82.04 354 THR C N 1
ATOM 12606 C CA . THR C 1 374 ? 121.190 106.833 77.844 1.00 82.04 354 THR C CA 1
ATOM 12607 C C . THR C 1 374 ? 120.723 105.485 78.374 1.00 82.04 354 THR C C 1
ATOM 12608 O O . THR C 1 374 ? 120.711 105.259 79.588 1.00 82.04 354 THR C O 1
ATOM 12612 N N . VAL C 1 375 ? 120.338 104.593 77.465 1.00 82.14 355 VAL C N 1
ATOM 12613 C CA . VAL C 1 375 ? 119.796 103.285 77.816 1.00 82.14 355 VAL C CA 1
ATOM 12614 C C . VAL C 1 375 ? 120.732 102.211 77.280 1.00 82.14 355 VAL C C 1
ATOM 12615 O O . VAL C 1 375 ? 121.158 102.273 76.122 1.00 82.14 355 VAL C O 1
ATOM 12619 N N . TYR C 1 376 ? 121.050 101.232 78.124 1.00 83.74 356 TYR C N 1
ATOM 12620 C CA . TYR C 1 376 ? 121.915 100.117 77.759 1.00 83.74 356 TYR C CA 1
ATOM 12621 C C . TYR C 1 376 ? 121.144 98.813 77.893 1.00 83.74 356 TYR C C 1
ATOM 12622 O O . TYR C 1 376 ? 120.565 98.535 78.948 1.00 83.74 356 TYR C O 1
ATOM 12631 N N . GLY C 1 377 ? 121.142 98.016 76.827 1.00 88.66 357 GLY C N 1
ATOM 12632 C CA . GLY C 1 377 ? 120.453 96.749 76.825 1.00 88.66 357 GLY C CA 1
ATOM 12633 C C . GLY C 1 377 ? 121.329 95.611 77.308 1.00 88.66 357 GLY C C 1
ATOM 12634 O O . GLY C 1 377 ? 122.500 95.798 77.651 1.00 88.66 357 GLY C O 1
ATOM 12635 N N . PRO C 1 378 ? 120.769 94.400 77.345 1.00 90.36 358 PRO C N 1
ATOM 12636 C CA . PRO C 1 378 ? 121.546 93.249 77.836 1.00 90.36 358 PRO C CA 1
ATOM 12637 C C . PRO C 1 378 ? 122.747 92.908 76.973 1.00 90.36 358 PRO C C 1
ATOM 12638 O O . PRO C 1 378 ? 123.692 92.278 77.465 1.00 90.36 358 PRO C O 1
ATOM 12642 N N . THR C 1 379 ? 122.744 93.298 75.701 1.00 92.47 359 THR C N 1
ATOM 12643 C CA . THR C 1 379 ? 123.832 92.974 74.789 1.00 92.47 359 THR C CA 1
ATOM 12644 C C . THR C 1 379 ? 124.884 94.072 74.696 1.00 92.47 359 THR C C 1
ATOM 12645 O O . THR C 1 379 ? 125.840 93.927 73.929 1.00 92.47 359 THR C O 1
ATOM 12649 N N . SER C 1 380 ? 124.732 95.159 75.447 1.00 90.92 360 SER C N 1
ATOM 12650 C CA . SER C 1 380 ? 125.699 96.241 75.385 1.00 90.92 360 SER C CA 1
ATOM 12651 C C . SER C 1 380 ? 127.017 95.820 76.035 1.00 90.92 360 SER C C 1
ATOM 12652 O O . SER C 1 380 ? 127.029 95.010 76.966 1.00 90.92 360 SER C O 1
ATOM 12655 N N . PRO C 1 381 ? 128.144 96.347 75.550 1.00 91.00 361 PRO C N 1
ATOM 12656 C CA . PRO C 1 381 ? 129.436 96.005 76.169 1.00 91.00 361 PRO C CA 1
ATOM 12657 C C . PRO C 1 381 ? 129.535 96.404 77.630 1.00 91.00 361 PRO C C 1
ATOM 12658 O O . PRO C 1 381 ? 130.215 95.719 78.405 1.00 91.00 361 PRO C O 1
ATOM 12662 N N . ILE C 1 382 ? 128.888 97.501 78.028 1.00 89.15 362 ILE C N 1
ATOM 12663 C CA . ILE C 1 382 ? 128.954 97.948 79.417 1.00 89.15 362 ILE C CA 1
ATOM 12664 C C . ILE C 1 382 ? 128.292 96.929 80.335 1.00 89.15 362 ILE C C 1
ATOM 12665 O O . ILE C 1 382 ? 128.828 96.578 81.393 1.00 89.15 362 ILE C O 1
ATOM 12670 N N . VAL C 1 383 ? 127.113 96.442 79.946 1.00 87.65 363 VAL C N 1
ATOM 12671 C CA . VAL C 1 383 ? 126.389 95.486 80.777 1.00 87.65 363 VAL C CA 1
ATOM 12672 C C . VAL C 1 383 ? 127.157 94.174 80.882 1.00 87.65 363 VAL C C 1
ATOM 12673 O O . VAL C 1 383 ? 127.247 93.577 81.961 1.00 87.65 363 VAL C O 1
ATOM 12677 N N . GLN C 1 384 ? 127.729 93.708 79.770 1.00 89.53 364 GLN C N 1
ATOM 12678 C CA . GLN C 1 384 ? 128.459 92.444 79.789 1.00 89.53 364 GLN C CA 1
ATOM 12679 C C . GLN C 1 384 ? 129.719 92.542 80.642 1.00 89.53 364 GLN C C 1
ATOM 12680 O O . GLN C 1 384 ? 130.184 91.537 81.191 1.00 89.53 364 GLN C O 1
ATOM 12686 N N . ALA C 1 385 ? 130.289 93.744 80.761 1.00 87.79 365 ALA C N 1
ATOM 12687 C CA . ALA C 1 385 ? 131.455 93.925 81.620 1.00 87.79 365 ALA C CA 1
ATOM 12688 C C . ALA C 1 385 ? 131.090 93.760 83.090 1.00 87.79 365 ALA C C 1
ATOM 12689 O O . ALA C 1 385 ? 131.860 93.188 83.869 1.00 87.79 365 ALA C O 1
ATOM 12691 N N . ILE C 1 386 ? 129.921 94.265 83.489 1.00 86.03 366 ILE C N 1
ATOM 12692 C CA . ILE C 1 386 ? 129.485 94.131 84.875 1.00 86.03 366 ILE C CA 1
ATOM 12693 C C . ILE C 1 386 ? 129.153 92.678 85.196 1.00 86.03 366 ILE C C 1
ATOM 12694 O O . ILE C 1 386 ? 129.484 92.175 86.277 1.00 86.03 366 ILE C O 1
ATOM 12699 N N . ASN C 1 387 ? 128.503 91.980 84.264 1.00 85.57 367 ASN C N 1
ATOM 12700 C CA . ASN C 1 387 ? 128.068 90.610 84.506 1.00 85.57 367 ASN C CA 1
ATOM 12701 C C . ASN C 1 387 ? 129.221 89.619 84.571 1.00 85.57 367 ASN C C 1
ATOM 12702 O O . ASN C 1 387 ? 129.037 88.519 85.103 1.00 85.57 367 ASN C O 1
ATOM 12707 N N . ALA C 1 388 ? 130.395 89.970 84.047 1.00 87.08 368 ALA C N 1
ATOM 12708 C CA . ALA C 1 388 ? 131.535 89.065 84.053 1.00 87.08 368 ALA C CA 1
ATOM 12709 C C . ALA C 1 388 ? 132.392 89.175 85.305 1.00 87.08 368 ALA C C 1
ATOM 12710 O O . ALA C 1 388 ? 133.262 88.324 85.514 1.00 87.08 368 ALA C O 1
ATOM 12712 N N . ALA C 1 389 ? 132.171 90.188 86.137 1.00 87.83 369 ALA C N 1
ATOM 12713 C CA . ALA C 1 389 ? 132.975 90.411 87.326 1.00 87.83 369 ALA C CA 1
ATOM 12714 C C . ALA C 1 389 ? 132.133 90.217 88.584 1.00 87.83 369 ALA C C 1
ATOM 12715 O O . ALA C 1 389 ? 130.964 89.828 88.533 1.00 87.83 369 ALA C O 1
ATOM 12717 N N . GLY C 1 390 ? 132.744 90.494 89.731 1.00 88.66 370 GLY C N 1
ATOM 12718 C CA . GLY C 1 390 ? 132.084 90.381 91.014 1.00 88.66 370 GLY C CA 1
ATOM 12719 C C . GLY C 1 390 ? 131.432 91.677 91.445 1.00 88.66 370 GLY C C 1
ATOM 12720 O O . GLY C 1 390 ? 131.141 92.562 90.637 1.00 88.66 370 GLY C O 1
ATOM 12721 N N . GLY C 1 391 ? 131.202 91.786 92.751 1.00 86.56 371 GLY C N 1
ATOM 12722 C CA . GLY C 1 391 ? 130.544 92.950 93.304 1.00 86.56 371 GLY C CA 1
ATOM 12723 C C . GLY C 1 391 ? 129.036 92.933 93.225 1.00 86.56 371 GLY C C 1
ATOM 12724 O O . GLY C 1 391 ? 128.404 93.946 93.546 1.00 86.56 371 GLY C O 1
ATOM 12725 N N . ARG C 1 392 ? 128.436 91.818 92.807 1.00 84.77 372 ARG C N 1
ATOM 12726 C CA . ARG C 1 392 ? 126.988 91.690 92.695 1.00 84.77 372 ARG C CA 1
ATOM 12727 C C . ARG C 1 392 ? 126.382 90.936 93.874 1.00 84.77 372 ARG C C 1
ATOM 12728 O O . ARG C 1 392 ? 125.401 90.204 93.706 1.00 84.77 372 ARG C O 1
ATOM 12736 N N . THR C 1 393 ? 126.951 91.096 95.063 1.00 84.39 373 THR C N 1
ATOM 12737 C CA . THR C 1 393 ? 126.467 90.435 96.264 1.00 84.39 373 THR C CA 1
ATOM 12738 C C . THR C 1 393 ? 125.719 91.424 97.152 1.00 84.39 373 THR C C 1
ATOM 12739 O O . THR C 1 393 ? 125.762 92.640 96.951 1.00 84.39 373 THR C O 1
ATOM 12743 N N . ALA C 1 394 ? 125.021 90.881 98.144 1.00 83.15 374 ALA C N 1
ATOM 12744 C CA . ALA C 1 394 ? 124.276 91.712 99.079 1.00 83.15 374 ALA C CA 1
ATOM 12745 C C . ALA C 1 394 ? 125.227 92.550 99.923 1.00 83.15 374 ALA C C 1
ATOM 12746 O O . ALA C 1 394 ? 126.235 92.053 100.432 1.00 83.15 374 ALA C O 1
ATOM 12748 N N . GLY C 1 395 ? 124.899 93.832 100.069 1.00 83.07 375 GLY C N 1
ATOM 12749 C CA . GLY C 1 395 ? 125.736 94.756 100.801 1.00 83.07 375 GLY C CA 1
ATOM 12750 C C . GLY C 1 395 ? 126.906 95.317 100.025 1.00 83.07 375 GLY C C 1
ATOM 12751 O O . GLY C 1 395 ? 127.668 96.117 100.581 1.00 83.07 375 GLY C O 1
ATOM 12752 N N . SER C 1 396 ? 127.077 94.928 98.765 1.00 83.17 376 SER C N 1
ATOM 12753 C CA . SER C 1 396 ? 128.186 95.430 97.967 1.00 83.17 376 SER C CA 1
ATOM 12754 C C . SER C 1 396 ? 127.954 96.885 97.579 1.00 83.17 376 SER C C 1
ATOM 12755 O O . SER C 1 396 ? 126.838 97.286 97.241 1.00 83.17 376 SER C O 1
ATOM 12758 N N . GLY C 1 397 ? 129.023 97.675 97.627 1.00 82.55 377 GLY C N 1
ATOM 12759 C CA . GLY C 1 397 ? 128.942 99.077 97.269 1.00 82.55 377 GLY C CA 1
ATOM 12760 C C . GLY C 1 397 ? 129.804 99.446 96.081 1.00 82.55 377 GLY C C 1
ATOM 12761 O O . GLY C 1 397 ? 129.900 100.622 95.719 1.00 82.55 377 GLY C O 1
ATOM 12762 N N . VAL C 1 398 ? 130.442 98.452 95.466 1.00 83.97 378 VAL C N 1
ATOM 12763 C CA . VAL C 1 398 ? 131.339 98.665 94.336 1.00 83.97 378 VAL C CA 1
ATOM 12764 C C . VAL C 1 398 ? 131.054 97.608 93.280 1.00 83.97 378 VAL C C 1
ATOM 12765 O O . VAL C 1 398 ? 130.964 96.416 93.597 1.00 83.97 378 VAL C O 1
ATOM 12769 N N . LEU C 1 399 ? 130.912 98.041 92.030 1.00 85.72 379 LEU C N 1
ATOM 12770 C CA . LEU C 1 399 ? 130.809 97.133 90.894 1.00 85.72 379 LEU C CA 1
ATOM 12771 C C . LEU C 1 399 ? 132.203 96.959 90.303 1.00 85.72 379 LEU C C 1
ATOM 12772 O O . LEU C 1 399 ? 132.701 97.841 89.596 1.00 85.72 379 LEU C O 1
ATOM 12777 N N . GLU C 1 400 ? 132.833 95.818 90.595 1.00 90.05 380 GLU C N 1
ATOM 12778 C CA . GLU C 1 400 ? 134.227 95.601 90.222 1.00 90.05 380 GLU C CA 1
ATOM 12779 C C . GLU C 1 400 ? 134.442 95.583 88.715 1.00 90.05 380 GLU C C 1
ATOM 12780 O O . GLU C 1 400 ? 135.580 95.754 88.265 1.00 90.05 380 GLU C O 1
ATOM 12786 N N . GLY C 1 401 ? 133.388 95.379 87.928 1.00 88.92 381 GLY C N 1
ATOM 12787 C CA . GLY C 1 401 ? 133.522 95.399 86.484 1.00 88.92 381 GLY C CA 1
ATOM 12788 C C . GLY C 1 401 ? 133.661 96.773 85.870 1.00 88.92 381 GLY C C 1
ATOM 12789 O O . GLY C 1 401 ? 133.952 96.875 84.675 1.00 88.92 381 GLY C O 1
ATOM 12790 N N . LEU C 1 402 ? 133.462 97.833 86.655 1.00 87.69 382 LEU C N 1
ATOM 12791 C CA . LEU C 1 402 ? 133.565 99.204 86.173 1.00 87.69 382 LEU C CA 1
ATOM 12792 C C . LEU C 1 402 ? 134.697 99.973 86.845 1.00 87.69 382 LEU C C 1
ATOM 12793 O O . LEU C 1 402 ? 134.687 101.208 86.841 1.00 87.69 382 LEU C O 1
ATOM 12798 N N . VAL C 1 403 ? 135.669 99.269 87.428 1.00 87.73 383 VAL C N 1
ATOM 12799 C CA . VAL C 1 403 ? 136.737 99.943 88.161 1.00 87.73 383 VAL C CA 1
ATOM 12800 C C . VAL C 1 403 ? 137.591 100.785 87.220 1.00 87.73 383 VAL C C 1
ATOM 12801 O O . VAL C 1 403 ? 137.961 101.920 87.544 1.00 87.73 383 VAL C O 1
ATOM 12805 N N . ASN C 1 404 ? 137.908 100.257 86.040 1.00 90.78 384 ASN C N 1
ATOM 12806 C CA . ASN C 1 404 ? 138.763 100.946 85.085 1.00 90.78 384 ASN C CA 1
ATOM 12807 C C . ASN C 1 404 ? 137.979 101.643 83.981 1.00 90.78 384 ASN C C 1
ATOM 12808 O O . ASN C 1 404 ? 138.582 102.130 83.020 1.00 90.78 384 ASN C O 1
ATOM 12813 N N . SER C 1 405 ? 136.657 101.705 84.094 1.00 89.72 385 SER C N 1
ATOM 12814 C CA . SER C 1 405 ? 135.814 102.355 83.104 1.00 89.72 385 SER C CA 1
ATOM 12815 C C . SER C 1 405 ? 135.380 103.729 83.600 1.00 89.72 385 SER C C 1
ATOM 12816 O O . SER C 1 405 ? 135.208 103.959 84.800 1.00 89.72 385 SER C O 1
ATOM 12819 N N . THR C 1 406 ? 135.212 104.652 82.649 1.00 88.02 386 THR C N 1
ATOM 12820 C CA . THR C 1 406 ? 134.756 106.003 82.947 1.00 88.02 386 THR C CA 1
ATOM 12821 C C . THR C 1 406 ? 133.461 106.354 82.223 1.00 88.02 386 THR C C 1
ATOM 12822 O O . THR C 1 406 ? 133.094 107.534 82.175 1.00 88.02 386 THR C O 1
ATOM 12826 N N . GLU C 1 407 ? 132.761 105.367 81.660 1.00 88.71 387 GLU C N 1
ATOM 12827 C CA . GLU C 1 407 ? 131.583 105.657 80.849 1.00 88.71 387 GLU C CA 1
ATOM 12828 C C . GLU C 1 407 ? 130.428 106.185 81.692 1.00 88.71 387 GLU C C 1
ATOM 12829 O O . GLU C 1 407 ? 129.719 107.106 81.272 1.00 88.71 387 GLU C O 1
ATOM 12835 N N . LEU C 1 408 ? 130.222 105.619 82.881 1.00 82.41 388 LEU C N 1
ATOM 12836 C CA . LEU C 1 408 ? 129.064 105.937 83.708 1.00 82.41 388 LEU C CA 1
ATOM 12837 C C . LEU C 1 408 ? 129.412 106.833 84.892 1.00 82.41 388 LEU C C 1
ATOM 12838 O O . LEU C 1 408 ? 128.650 106.894 85.861 1.00 82.41 388 LEU C O 1
ATOM 12843 N N . ASN C 1 409 ? 130.548 107.524 84.839 1.00 81.05 389 ASN C N 1
ATOM 12844 C CA . ASN C 1 409 ? 130.961 108.367 85.953 1.00 81.05 389 ASN C CA 1
ATOM 12845 C C . ASN C 1 409 ? 130.010 109.546 86.119 1.00 81.05 389 ASN C C 1
ATOM 12846 O O . ASN C 1 409 ? 129.651 110.213 85.144 1.00 81.05 389 ASN C O 1
ATOM 12851 N N . GLY C 1 410 ? 129.605 109.802 87.362 1.00 77.28 390 GLY C N 1
ATOM 12852 C CA . GLY C 1 410 ? 128.770 110.942 87.683 1.00 77.28 390 GLY C CA 1
ATOM 12853 C C . GLY C 1 410 ? 127.372 110.909 87.099 1.00 77.28 390 GLY C C 1
ATOM 12854 O O . GLY C 1 410 ? 126.896 111.920 86.576 1.00 77.28 390 GLY C O 1
ATOM 12855 N N . LYS C 1 411 ? 126.699 109.762 87.180 1.00 74.78 391 LYS C N 1
ATOM 12856 C CA . LYS C 1 411 ? 125.351 109.625 86.646 1.00 74.78 391 LYS C CA 1
ATOM 12857 C C . LYS C 1 411 ? 124.481 108.840 87.618 1.00 74.78 391 LYS C C 1
ATOM 12858 O O . LYS C 1 411 ? 124.970 108.040 88.418 1.00 74.78 391 LYS C O 1
ATOM 12864 N N . PHE C 1 412 ? 123.175 109.085 87.535 1.00 72.67 392 PHE C N 1
ATOM 12865 C CA . PHE C 1 412 ? 122.181 108.302 88.258 1.00 72.67 392 PHE C CA 1
ATOM 12866 C C . PHE C 1 412 ? 121.835 107.062 87.445 1.00 72.67 392 PHE C C 1
ATOM 12867 O O . PHE C 1 412 ? 121.581 107.157 86.241 1.00 72.67 392 PHE C O 1
ATOM 12875 N N . LEU C 1 413 ? 121.818 105.907 88.101 1.00 73.60 393 LEU C N 1
ATOM 12876 C CA . LEU C 1 413 ? 121.577 104.632 87.437 1.00 73.60 393 LEU C CA 1
ATOM 12877 C C . LEU C 1 413 ? 120.265 104.033 87.919 1.00 73.60 393 LEU C C 1
ATOM 12878 O O . LEU C 1 413 ? 120.010 103.971 89.126 1.00 73.60 393 LEU C O 1
ATOM 12883 N N . PHE C 1 414 ? 119.438 103.595 86.974 1.00 74.66 394 PHE C N 1
ATOM 12884 C CA . PHE C 1 414 ? 118.190 102.885 87.250 1.00 74.66 394 PHE C CA 1
ATOM 12885 C C . PHE C 1 414 ? 118.292 101.535 86.548 1.00 74.66 394 PHE C C 1
ATOM 12886 O O . PHE C 1 414 ? 117.920 101.406 85.379 1.00 74.66 394 PHE C O 1
ATOM 12894 N N . MET C 1 415 ? 118.789 100.527 87.256 1.00 81.05 395 MET C N 1
ATOM 12895 C CA . MET C 1 415 ? 119.046 99.228 86.652 1.00 81.05 395 MET C CA 1
ATOM 12896 C C . MET C 1 415 ? 118.040 98.180 87.112 1.00 81.05 395 MET C C 1
ATOM 12897 O O . MET C 1 415 ? 117.394 98.318 88.153 1.00 81.05 395 MET C O 1
ATOM 12902 N N . GLU C 1 416 ? 117.916 97.127 86.307 1.00 82.16 396 GLU C N 1
ATOM 12903 C CA . GLU C 1 416 ? 116.961 96.052 86.527 1.00 82.16 396 GLU C CA 1
ATOM 12904 C C . GLU C 1 416 ? 117.687 94.716 86.484 1.00 82.16 396 GLU C C 1
ATOM 12905 O O . GLU C 1 416 ? 118.761 94.595 85.891 1.00 82.16 396 GLU C O 1
ATOM 12911 N N . GLY C 1 417 ? 117.086 93.709 87.114 1.00 78.78 397 GLY C N 1
ATOM 12912 C CA . GLY C 1 417 ? 117.702 92.400 87.188 1.00 78.78 397 GLY C CA 1
ATOM 12913 C C . GLY C 1 417 ? 116.867 91.288 86.588 1.00 78.78 397 GLY C C 1
ATOM 12914 O O . GLY C 1 417 ? 115.843 91.544 85.948 1.00 78.78 397 GLY C O 1
ATOM 12915 N N . ALA C 1 418 ? 117.297 90.043 86.792 1.00 80.93 398 ALA C N 1
ATOM 12916 C CA . ALA C 1 418 ? 116.640 88.886 86.202 1.00 80.93 398 ALA C CA 1
ATOM 12917 C C . ALA C 1 418 ? 116.027 87.942 87.225 1.00 80.93 398 ALA C C 1
ATOM 12918 O O . ALA C 1 418 ? 115.359 86.979 86.831 1.00 80.93 398 ALA C O 1
ATOM 12920 N N . ASP C 1 419 ? 116.225 88.183 88.517 1.00 81.56 399 ASP C N 1
ATOM 12921 C CA . ASP C 1 419 ? 115.726 87.300 89.560 1.00 81.56 399 ASP C CA 1
ATOM 12922 C C . ASP C 1 419 ? 114.382 87.795 90.076 1.00 81.56 399 ASP C C 1
ATOM 12923 O O . ASP C 1 419 ? 114.175 88.999 90.249 1.00 81.56 399 ASP C O 1
ATOM 12928 N N . VAL C 1 420 ? 113.473 86.857 90.320 1.00 77.76 400 VAL C N 1
ATOM 12929 C CA . VAL C 1 420 ? 112.140 87.189 90.811 1.00 77.76 400 VAL C CA 1
ATOM 12930 C C . VAL C 1 420 ? 112.217 87.471 92.305 1.00 77.76 400 VAL C C 1
ATOM 12931 O O . VAL C 1 420 ? 112.775 86.679 93.072 1.00 77.76 400 VAL C O 1
ATOM 12935 N N . LEU C 1 421 ? 111.656 88.605 92.721 1.00 76.32 401 LEU C N 1
ATOM 12936 C CA . LEU C 1 421 ? 111.660 89.011 94.121 1.00 76.32 401 LEU C CA 1
ATOM 12937 C C . LEU C 1 421 ? 110.354 88.699 94.838 1.00 76.32 401 LEU C C 1
ATOM 12938 O O . LEU C 1 421 ? 110.380 88.227 95.978 1.00 76.32 401 LEU C O 1
ATOM 12943 N N . TYR C 1 422 ? 109.214 88.951 94.201 1.00 77.07 402 TYR C N 1
ATOM 12944 C CA . TYR C 1 422 ? 107.913 88.727 94.817 1.00 77.07 402 TYR C CA 1
ATOM 12945 C C . TYR C 1 422 ? 106.862 88.674 93.718 1.00 77.07 402 TYR C C 1
ATOM 12946 O O . TYR C 1 422 ? 107.161 88.854 92.536 1.00 77.07 402 TYR C O 1
ATOM 12955 N N . TYR C 1 423 ? 105.621 88.423 94.125 1.00 79.17 403 TYR C N 1
ATOM 12956 C CA . TYR C 1 423 ? 104.493 88.329 93.211 1.00 79.17 403 TYR C CA 1
ATOM 12957 C C . TYR C 1 423 ? 103.413 89.324 93.612 1.00 79.17 403 TYR C C 1
ATOM 12958 O O . TYR C 1 423 ? 103.145 89.518 94.801 1.00 79.17 403 TYR C O 1
ATOM 12967 N N . SER C 1 424 ? 102.799 89.954 92.613 1.00 80.74 404 SER C N 1
ATOM 12968 C CA . SER C 1 424 ? 101.714 90.901 92.839 1.00 80.74 404 SER C CA 1
ATOM 12969 C C . SER C 1 424 ? 100.645 90.673 91.782 1.00 80.74 404 SER C C 1
ATOM 12970 O O . SER C 1 424 ? 100.916 90.817 90.586 1.00 80.74 404 SER C O 1
ATOM 12973 N N . ARG C 1 425 ? 99.438 90.321 92.229 1.00 85.03 405 ARG C N 1
ATOM 12974 C CA . ARG C 1 425 ? 98.312 90.025 91.340 1.00 85.03 405 ARG C CA 1
ATOM 12975 C C . ARG C 1 425 ? 98.662 88.916 90.352 1.00 85.03 405 ARG C C 1
ATOM 12976 O O . ARG C 1 425 ? 98.198 88.901 89.210 1.00 85.03 405 ARG C O 1
ATOM 12984 N N . GLY C 1 426 ? 99.487 87.973 90.798 1.00 83.38 406 GLY C N 1
ATOM 12985 C CA . GLY C 1 426 ? 99.871 86.858 89.958 1.00 83.38 406 GLY C CA 1
ATOM 12986 C C . GLY C 1 426 ? 100.968 87.147 88.961 1.00 83.38 406 GLY C C 1
ATOM 12987 O O . GLY C 1 426 ? 101.316 86.262 88.175 1.00 83.38 406 GLY C O 1
ATOM 12988 N N . THR C 1 427 ? 101.528 88.353 88.965 1.00 82.35 407 THR C N 1
ATOM 12989 C CA . THR C 1 427 ? 102.590 88.736 88.046 1.00 82.35 407 THR C CA 1
ATOM 12990 C C . THR C 1 427 ? 103.900 88.857 88.812 1.00 82.35 407 THR C C 1
ATOM 12991 O O . THR C 1 427 ? 103.954 89.511 89.859 1.00 82.35 407 THR C O 1
ATOM 12995 N N . ALA C 1 428 ? 104.948 88.226 88.289 1.00 79.30 408 ALA C N 1
ATOM 12996 C CA . ALA C 1 428 ? 106.247 88.262 88.944 1.00 79.30 408 ALA C CA 1
ATOM 12997 C C . ALA C 1 428 ? 106.907 89.623 88.768 1.00 79.30 408 ALA C C 1
ATOM 12998 O O . ALA C 1 428 ? 106.783 90.263 87.721 1.00 79.30 408 ALA C O 1
ATOM 13000 N N . LYS C 1 429 ? 107.613 90.063 89.805 1.00 78.13 409 LYS C N 1
ATOM 13001 C CA . LYS C 1 429 ? 108.392 91.292 89.772 1.00 78.13 409 LYS C CA 1
ATOM 13002 C C . LYS C 1 429 ? 109.865 90.953 89.953 1.00 78.13 409 LYS C C 1
ATOM 13003 O O . LYS C 1 429 ? 110.211 90.043 90.712 1.00 78.13 409 LYS C O 1
ATOM 13009 N N . TYR C 1 430 ? 110.726 91.685 89.259 1.00 76.84 410 TYR C N 1
ATOM 13010 C CA . TYR C 1 430 ? 112.130 91.325 89.137 1.00 76.84 410 TYR C CA 1
ATOM 13011 C C . TYR C 1 430 ? 113.019 92.277 89.927 1.00 76.84 410 TYR C C 1
ATOM 13012 O O . TYR C 1 430 ? 112.582 93.313 90.434 1.00 76.84 410 TYR C O 1
ATOM 13021 N N . TRP C 1 431 ? 114.290 91.891 90.022 1.00 75.10 411 TRP C N 1
ATOM 13022 C CA . TRP C 1 431 ? 115.279 92.647 90.779 1.00 75.10 411 TRP C CA 1
ATOM 13023 C C . TRP C 1 431 ? 115.454 94.050 90.209 1.00 75.10 411 TRP C C 1
ATOM 13024 O O . TRP C 1 431 ? 115.403 94.257 88.993 1.00 75.10 411 TRP C O 1
ATOM 13035 N N . TRP C 1 432 ? 115.657 95.019 91.100 1.00 73.01 412 TRP C N 1
ATOM 13036 C CA . TRP C 1 432 ? 115.834 96.409 90.704 1.00 73.01 412 TRP C CA 1
ATOM 13037 C C . TRP C 1 432 ? 116.628 97.141 91.775 1.00 73.01 412 TRP C C 1
ATOM 13038 O O . TRP C 1 432 ? 116.674 96.723 92.935 1.00 73.01 412 TRP C O 1
ATOM 13049 N N . THR C 1 433 ? 117.246 98.252 91.371 1.00 75.82 413 THR C N 1
ATOM 13050 C CA . THR C 1 433 ? 117.883 99.173 92.307 1.00 75.82 413 THR C CA 1
ATOM 13051 C C . THR C 1 433 ? 118.173 100.511 91.634 1.00 75.82 413 THR C C 1
ATOM 13052 O O . THR C 1 433 ? 118.426 100.568 90.426 1.00 75.82 413 THR C O 1
ATOM 13056 N N . ASN C 1 434 ? 118.100 101.597 92.400 1.00 75.99 414 ASN C N 1
ATOM 13057 C CA . ASN C 1 434 ? 118.404 102.939 91.919 1.00 75.99 414 ASN C CA 1
ATOM 13058 C C . ASN C 1 434 ? 119.490 103.539 92.797 1.00 75.99 414 ASN C C 1
ATOM 13059 O O . ASN C 1 434 ? 119.341 103.588 94.023 1.00 75.99 414 ASN C O 1
ATOM 13064 N N . THR C 1 435 ? 120.571 104.005 92.178 1.00 76.54 415 THR C N 1
ATOM 13065 C CA . THR C 1 435 ? 121.709 104.519 92.930 1.00 76.54 415 THR C CA 1
ATOM 13066 C C . THR C 1 435 ? 122.496 105.483 92.049 1.00 76.54 415 THR C C 1
ATOM 13067 O O . THR C 1 435 ? 122.162 105.709 90.883 1.00 76.54 415 THR C O 1
ATOM 13071 N N . TYR C 1 436 ? 123.550 106.054 92.626 1.00 74.56 416 TYR C N 1
ATOM 13072 C CA . TYR C 1 436 ? 124.414 107.016 91.959 1.00 74.56 416 TYR C CA 1
ATOM 13073 C C . TYR C 1 436 ? 125.844 106.493 91.951 1.00 74.56 416 TYR C C 1
ATOM 13074 O O . TYR C 1 436 ? 126.314 105.936 92.947 1.00 74.56 416 TYR C O 1
ATOM 13083 N N . LEU C 1 437 ? 126.531 106.671 90.826 1.00 76.07 417 LEU C N 1
ATOM 13084 C CA . LEU C 1 437 ? 127.906 106.219 90.657 1.00 76.07 417 LEU C CA 1
ATOM 13085 C C . LEU C 1 437 ? 128.814 107.432 90.510 1.00 76.07 417 LEU C C 1
ATOM 13086 O O . LEU C 1 437 ? 128.637 108.233 89.587 1.00 76.07 417 LEU C O 1
ATOM 13091 N N . SER C 1 438 ? 129.785 107.564 91.416 1.00 77.79 418 SER C N 1
ATOM 13092 C CA . SER C 1 438 ? 130.704 108.698 91.356 1.00 77.79 418 SER C CA 1
ATOM 13093 C C . SER C 1 438 ? 131.840 108.445 90.370 1.00 77.79 418 SER C C 1
ATOM 13094 O O . SER C 1 438 ? 131.966 109.148 89.362 1.00 77.79 418 SER C O 1
ATOM 13097 N N . ASN C 1 439 ? 132.664 107.432 90.634 1.00 79.33 419 ASN C N 1
ATOM 13098 C CA . ASN C 1 439 ? 133.749 107.060 89.732 1.00 79.33 419 ASN C CA 1
ATOM 13099 C C . ASN C 1 439 ? 134.302 105.707 90.159 1.00 79.33 419 ASN C C 1
ATOM 13100 O O . ASN C 1 439 ? 134.105 105.262 91.293 1.00 79.33 419 ASN C O 1
ATOM 13105 N N . ARG C 1 440 ? 135.015 105.073 89.226 1.00 81.72 420 ARG C N 1
ATOM 13106 C CA . ARG C 1 440 ? 135.610 103.737 89.369 1.00 81.72 420 ARG C CA 1
ATOM 13107 C C . ARG C 1 440 ? 134.712 102.779 90.151 1.00 81.72 420 ARG C C 1
ATOM 13108 O O . ARG C 1 440 ? 135.138 102.102 91.088 1.00 81.72 420 ARG C O 1
ATOM 13116 N N . GLY C 1 441 ? 133.445 102.725 89.745 1.00 81.97 421 GLY C N 1
ATOM 13117 C CA . GLY C 1 441 ? 132.546 101.678 90.184 1.00 81.97 421 GLY C CA 1
ATOM 13118 C C . GLY C 1 441 ? 131.904 101.862 91.539 1.00 81.97 421 GLY C C 1
ATOM 13119 O O . GLY C 1 441 ? 131.158 100.976 91.970 1.00 81.97 421 GLY C O 1
ATOM 13120 N N . LYS C 1 442 ? 132.150 102.974 92.225 1.00 79.52 422 LYS C N 1
ATOM 13121 C CA . LYS C 1 442 ? 131.637 103.146 93.577 1.00 79.52 422 LYS C CA 1
ATOM 13122 C C . LYS C 1 442 ? 130.189 103.618 93.543 1.00 79.52 422 LYS C C 1
ATOM 13123 O O . LYS C 1 442 ? 129.855 104.580 92.845 1.00 79.52 422 LYS C O 1
ATOM 13129 N N . LEU C 1 443 ? 129.333 102.940 94.302 1.00 80.39 423 LEU C N 1
ATOM 13130 C CA . LEU C 1 443 ? 127.922 103.279 94.402 1.00 80.39 423 LEU C CA 1
ATOM 13131 C C . LEU C 1 443 ? 127.645 104.017 95.706 1.00 80.39 423 LEU C C 1
ATOM 13132 O O . LEU C 1 443 ? 128.249 103.734 96.743 1.00 80.39 423 LEU C O 1
ATOM 13137 N N . SER C 1 444 ? 126.717 104.974 95.641 1.00 81.37 424 SER C N 1
ATOM 13138 C CA . SER C 1 444 ? 126.353 105.727 96.837 1.00 81.37 424 SER C CA 1
ATOM 13139 C C . SER C 1 444 ? 125.509 104.885 97.786 1.00 81.37 424 SER C C 1
ATOM 13140 O O . SER C 1 444 ? 125.698 104.941 99.007 1.00 81.37 424 SER C O 1
ATOM 13143 N N . ASP C 1 445 ? 124.578 104.101 97.249 1.00 84.11 425 ASP C N 1
ATOM 13144 C CA . ASP C 1 445 ? 123.721 103.229 98.042 1.00 84.11 425 ASP C CA 1
ATOM 13145 C C . ASP C 1 445 ? 124.089 101.781 97.753 1.00 84.11 425 ASP C C 1
ATOM 13146 O O . ASP C 1 445 ? 124.181 101.381 96.588 1.00 84.11 425 ASP C O 1
ATOM 13151 N N . ASN C 1 446 ? 124.299 101.002 98.810 1.00 84.27 426 ASN C N 1
ATOM 13152 C CA . ASN C 1 446 ? 124.692 99.611 98.650 1.00 84.27 426 ASN C CA 1
ATOM 13153 C C . ASN C 1 446 ? 123.504 98.754 98.227 1.00 84.27 426 ASN C C 1
ATOM 13154 O O . ASN C 1 446 ? 122.347 99.059 98.527 1.00 84.27 426 ASN C O 1
ATOM 13159 N N . LEU C 1 447 ? 123.804 97.670 97.517 1.00 81.13 427 LEU C N 1
ATOM 13160 C CA . LEU C 1 447 ? 122.770 96.728 97.116 1.00 81.13 427 LEU C CA 1
ATOM 13161 C C . LEU C 1 447 ? 122.299 95.919 98.316 1.00 81.13 427 LEU C C 1
ATOM 13162 O O . LEU C 1 447 ? 123.106 95.360 99.063 1.00 81.13 427 LEU C O 1
ATOM 13167 N N . LYS C 1 448 ? 120.982 95.853 98.500 1.00 79.20 428 LYS C N 1
ATOM 13168 C CA . LYS C 1 448 ? 120.424 95.075 99.599 1.00 79.20 428 LYS C CA 1
ATOM 13169 C C . LYS C 1 448 ? 120.337 93.590 99.283 1.00 79.20 428 LYS C C 1
ATOM 13170 O O . LYS C 1 448 ? 120.413 92.764 100.199 1.00 79.20 428 LYS C O 1
ATOM 13176 N N . TYR C 1 449 ? 120.189 93.230 98.011 1.00 78.42 429 TYR C N 1
ATOM 13177 C CA . TYR C 1 449 ? 120.114 91.839 97.597 1.00 78.42 429 TYR C CA 1
ATOM 13178 C C . TYR C 1 449 ? 121.039 91.612 96.412 1.00 78.42 429 TYR C C 1
ATOM 13179 O O . TYR C 1 449 ? 121.233 92.498 95.576 1.00 78.42 429 TYR C O 1
ATOM 13188 N N . GLY C 1 450 ? 121.610 90.411 96.347 1.00 80.11 430 GLY C N 1
ATOM 13189 C CA . GLY C 1 450 ? 122.419 90.047 95.207 1.00 80.11 430 GLY C CA 1
ATOM 13190 C C . GLY C 1 450 ? 121.578 89.678 94.001 1.00 80.11 430 GLY C C 1
ATOM 13191 O O . GLY C 1 450 ? 120.400 89.341 94.105 1.00 80.11 430 GLY C O 1
ATOM 13192 N N . VAL C 1 451 ? 122.203 89.743 92.829 1.00 79.69 431 VAL C N 1
ATOM 13193 C CA . VAL C 1 451 ? 121.534 89.451 91.569 1.00 79.69 431 VAL C CA 1
ATOM 13194 C C . VAL C 1 451 ? 122.461 88.607 90.705 1.00 79.69 431 VAL C C 1
ATOM 13195 O O . VAL C 1 451 ? 123.686 88.761 90.755 1.00 79.69 431 VAL C O 1
ATOM 13199 N N . SER C 1 452 ? 121.873 87.691 89.932 1.00 81.90 432 SER C N 1
ATOM 13200 C CA . SER C 1 452 ? 122.672 86.849 89.050 1.00 81.90 432 SER C CA 1
ATOM 13201 C C . SER C 1 452 ? 123.170 87.629 87.838 1.00 81.90 432 SER C C 1
ATOM 13202 O O . SER C 1 452 ? 124.334 87.494 87.443 1.00 81.90 432 SER C O 1
ATOM 13205 N N . ALA C 1 453 ? 122.309 88.448 87.239 1.00 80.77 433 ALA C N 1
ATOM 13206 C CA . ALA C 1 453 ? 122.686 89.217 86.062 1.00 80.77 433 ALA C CA 1
ATOM 13207 C C . ALA C 1 453 ? 121.832 90.473 85.987 1.00 80.77 433 ALA C C 1
ATOM 13208 O O . ALA C 1 453 ? 120.719 90.515 86.516 1.00 80.77 433 ALA C O 1
ATOM 13210 N N . ILE C 1 454 ? 122.366 91.490 85.318 1.00 81.33 434 ILE C N 1
ATOM 13211 C CA . ILE C 1 454 ? 121.680 92.760 85.117 1.00 81.33 434 ILE C CA 1
ATOM 13212 C C . ILE C 1 454 ? 121.274 92.854 83.654 1.00 81.33 434 ILE C C 1
ATOM 13213 O O . ILE C 1 454 ? 122.089 92.600 82.759 1.00 81.33 434 ILE C O 1
ATOM 13218 N N . THR C 1 455 ? 120.013 93.214 83.405 1.00 82.86 435 THR C N 1
ATOM 13219 C CA . THR C 1 455 ? 119.453 93.160 82.063 1.00 82.86 435 THR C CA 1
ATOM 13220 C C . THR C 1 455 ? 119.246 94.518 81.410 1.00 82.86 435 THR C C 1
ATOM 13221 O O . THR C 1 455 ? 119.148 94.577 80.181 1.00 82.86 435 THR C O 1
ATOM 13225 N N . LYS C 1 456 ? 119.176 95.602 82.180 1.00 80.94 436 LYS C N 1
ATOM 13226 C CA . LYS C 1 456 ? 118.953 96.916 81.594 1.00 80.94 436 LYS C CA 1
ATOM 13227 C C . LYS C 1 456 ? 119.422 97.984 82.571 1.00 80.94 436 LYS C C 1
ATOM 13228 O O . LYS C 1 456 ? 119.201 97.864 83.777 1.00 80.94 436 LYS C O 1
ATOM 13234 N N . ILE C 1 457 ? 120.071 99.021 82.042 1.00 78.62 437 ILE C N 1
ATOM 13235 C CA . ILE C 1 457 ? 120.553 100.146 82.835 1.00 78.62 437 ILE C CA 1
ATOM 13236 C C . ILE C 1 457 ? 120.114 101.438 82.161 1.00 78.62 437 ILE C C 1
ATOM 13237 O O . ILE C 1 457 ? 120.300 101.606 80.951 1.00 78.62 437 ILE C O 1
ATOM 13242 N N . THR C 1 458 ? 119.534 102.347 82.942 1.00 76.33 438 THR C N 1
ATOM 13243 C CA . THR C 1 458 ? 119.158 103.676 82.474 1.00 76.33 438 THR C CA 1
ATOM 13244 C C . THR C 1 458 ? 119.977 104.702 83.245 1.00 76.33 438 THR C C 1
ATOM 13245 O O . THR C 1 458 ? 119.944 104.724 84.479 1.00 76.33 438 THR C O 1
ATOM 13249 N N . ALA C 1 459 ? 120.705 105.548 82.520 1.00 76.24 439 ALA C N 1
ATOM 13250 C CA . ALA C 1 459 ? 121.611 106.521 83.115 1.00 76.24 439 ALA C CA 1
ATOM 13251 C C . ALA C 1 459 ? 121.119 107.930 82.820 1.00 76.24 439 ALA C C 1
ATOM 13252 O O . ALA C 1 459 ? 120.778 108.244 81.676 1.00 76.24 439 ALA C O 1
ATOM 13254 N N . VAL C 1 460 ? 121.089 108.774 83.849 1.00 74.47 440 VAL C N 1
ATOM 13255 C CA . VAL C 1 460 ? 120.651 110.160 83.734 1.00 74.47 440 VAL C CA 1
ATOM 13256 C C . VAL C 1 460 ? 121.781 111.061 84.210 1.00 74.47 440 VAL C C 1
ATOM 13257 O O . VAL C 1 460 ? 122.333 110.851 85.296 1.00 74.47 440 VAL C O 1
ATOM 13261 N N . THR C 1 461 ? 122.123 112.067 83.397 1.00 75.83 441 THR C N 1
ATOM 13262 C CA . THR C 1 461 ? 123.208 112.993 83.703 1.00 75.83 441 THR C CA 1
ATOM 13263 C C . THR C 1 461 ? 122.667 114.234 84.394 1.00 75.83 441 THR C C 1
ATOM 13264 O O . THR C 1 461 ? 121.719 114.852 83.889 1.00 75.83 441 THR C O 1
ATOM 13268 N N . PRO C 1 462 ? 123.226 114.626 85.537 1.00 74.13 442 PRO C N 1
ATOM 13269 C CA . PRO C 1 462 ? 122.753 115.839 86.211 1.00 74.13 442 PRO C CA 1
ATOM 13270 C C . PRO C 1 462 ? 123.066 117.093 85.410 1.00 74.13 442 PRO C C 1
ATOM 13271 O O . PRO C 1 462 ? 124.039 117.154 84.654 1.00 74.13 442 PRO C O 1
ATOM 13275 N N . ARG C 1 463 ? 122.221 118.104 85.590 1.00 72.95 443 ARG C N 1
ATOM 13276 C CA . ARG C 1 463 ? 122.398 119.372 84.898 1.00 72.95 443 ARG C CA 1
ATOM 13277 C C . ARG C 1 463 ? 123.618 120.120 85.423 1.00 72.95 443 ARG C C 1
ATOM 13278 O O . ARG C 1 463 ? 124.088 119.888 86.540 1.00 72.95 443 ARG C O 1
ATOM 13286 N N . THR C 1 464 ? 124.129 121.034 84.596 1.00 74.69 444 THR C N 1
ATOM 13287 C CA . THR C 1 464 ? 125.115 122.021 85.020 1.00 74.69 444 THR C CA 1
ATOM 13288 C C . THR C 1 464 ? 124.471 123.355 85.366 1.00 74.69 444 THR C C 1
ATOM 13289 O O . THR C 1 464 ? 125.085 124.412 85.173 1.00 74.69 444 THR C O 1
ATOM 13293 N N . LYS C 1 465 ? 123.243 123.323 85.877 1.00 74.50 445 LYS C N 1
ATOM 13294 C CA . LYS C 1 465 ? 122.421 124.506 86.073 1.00 74.50 445 LYS C CA 1
ATOM 13295 C C . LYS C 1 465 ? 121.194 124.080 86.865 1.00 74.50 445 LYS C C 1
ATOM 13296 O O . LYS C 1 465 ? 120.860 122.895 86.927 1.00 74.50 445 LYS C O 1
ATOM 13302 N N . ILE C 1 466 ? 120.525 125.055 87.472 1.00 72.49 446 ILE C N 1
ATOM 13303 C CA . ILE C 1 466 ? 119.296 124.819 88.218 1.00 72.49 446 ILE C CA 1
ATOM 13304 C C . ILE C 1 466 ? 118.151 125.500 87.482 1.00 72.49 446 ILE C C 1
ATOM 13305 O O . ILE C 1 466 ? 118.229 126.694 87.170 1.00 72.49 446 ILE C O 1
ATOM 13310 N N . VAL C 1 467 ? 117.095 124.741 87.201 1.00 71.80 447 VAL C N 1
ATOM 13311 C CA . VAL C 1 467 ? 115.904 125.262 86.543 1.00 71.80 447 VAL C CA 1
ATOM 13312 C C . VAL C 1 467 ? 114.779 125.340 87.564 1.00 71.80 447 VAL C C 1
ATOM 13313 O O . VAL C 1 467 ? 114.724 124.562 88.522 1.00 71.80 447 VAL C O 1
ATOM 13317 N N . TYR C 1 468 ? 113.877 126.294 87.354 1.00 73.36 448 TYR C N 1
ATOM 13318 C CA . TYR C 1 468 ? 112.780 126.557 88.272 1.00 73.36 448 TYR C CA 1
ATOM 13319 C C . TYR C 1 468 ? 111.451 126.408 87.548 1.00 73.36 448 TYR C C 1
ATOM 13320 O O . TYR C 1 468 ? 111.291 126.883 86.420 1.00 73.36 448 TYR C O 1
ATOM 13329 N N . TYR C 1 469 ? 110.499 125.748 88.202 1.00 72.00 449 TYR C N 1
ATOM 13330 C CA . TYR C 1 469 ? 109.156 125.557 87.671 1.00 72.00 449 TYR C CA 1
ATOM 13331 C C . TYR C 1 469 ? 108.155 126.163 88.642 1.00 72.00 449 TYR C C 1
ATOM 13332 O O . TYR C 1 469 ? 108.096 125.760 89.808 1.00 72.00 449 TYR C O 1
ATOM 13341 N N . ARG C 1 470 ? 107.372 127.122 88.163 1.00 76.04 450 ARG C N 1
ATOM 13342 C CA . ARG C 1 470 ? 106.298 127.732 88.941 1.00 76.04 450 ARG C CA 1
ATOM 13343 C C . ARG C 1 470 ? 104.983 127.332 88.279 1.00 76.04 450 ARG C C 1
ATOM 13344 O O . ARG C 1 470 ? 104.670 127.785 87.175 1.00 76.04 450 ARG C O 1
ATOM 13352 N N . LEU C 1 471 ? 104.220 126.483 88.959 1.00 74.33 451 LEU C N 1
ATOM 13353 C CA . LEU C 1 471 ? 103.063 125.859 88.343 1.00 74.33 451 LEU C CA 1
ATOM 13354 C C . LEU C 1 471 ? 101.876 126.821 88.306 1.00 74.33 451 LEU C C 1
ATOM 13355 O O . LEU C 1 471 ? 101.743 127.694 89.167 1.00 74.33 451 LEU C O 1
ATOM 13360 N N . PRO C 1 472 ? 100.996 126.679 87.310 1.00 74.47 452 PRO C N 1
ATOM 13361 C CA . PRO C 1 472 ? 99.813 127.545 87.240 1.00 74.47 452 PRO C CA 1
ATOM 13362 C C . PRO C 1 472 ? 98.629 126.987 88.012 1.00 74.47 452 PRO C C 1
ATOM 13363 O O . PRO C 1 472 ? 98.738 125.955 88.680 1.00 74.47 452 PRO C O 1
ATOM 13367 N N . ASN C 1 473 ? 97.491 127.669 87.926 1.00 77.41 453 ASN C N 1
ATOM 13368 C CA . ASN C 1 473 ? 96.247 127.212 88.528 1.00 77.41 453 ASN C CA 1
ATOM 13369 C C . ASN C 1 473 ? 95.412 126.506 87.469 1.00 77.41 453 ASN C C 1
ATOM 13370 O O . ASN C 1 473 ? 95.283 126.999 86.344 1.00 77.41 453 ASN C O 1
ATOM 13375 N N . LEU C 1 474 ? 94.856 125.352 87.825 1.00 78.96 454 LEU C N 1
ATOM 13376 C CA . LEU C 1 474 ? 94.072 124.538 86.907 1.00 78.96 454 LEU C CA 1
ATOM 13377 C C . LEU C 1 474 ? 92.606 124.573 87.314 1.00 78.96 454 LEU C C 1
ATOM 13378 O O . LEU C 1 474 ? 92.275 124.330 88.479 1.00 78.96 454 LEU C O 1
ATOM 13383 N N . ASP C 1 475 ? 91.736 124.871 86.353 1.00 84.13 455 ASP C N 1
ATOM 13384 C CA . ASP C 1 475 ? 90.299 124.950 86.582 1.00 84.13 455 ASP C CA 1
ATOM 13385 C C . ASP C 1 475 ? 89.652 123.648 86.126 1.00 84.13 455 ASP C C 1
ATOM 13386 O O . ASP C 1 475 ? 89.650 123.336 84.931 1.00 84.13 455 ASP C O 1
ATOM 13391 N N . PHE C 1 476 ? 89.104 122.894 87.079 1.00 83.92 456 PHE C N 1
ATOM 13392 C CA . PHE C 1 476 ? 88.502 121.593 86.816 1.00 83.92 456 PHE C CA 1
ATOM 13393 C C . PHE C 1 476 ? 86.978 121.665 86.774 1.00 83.92 456 PHE C C 1
ATOM 13394 O O . PHE C 1 476 ? 86.297 120.711 87.158 1.00 83.92 456 PHE C O 1
ATOM 13402 N N . GLY C 1 477 ? 86.432 122.791 86.310 1.00 85.94 457 GLY C N 1
ATOM 13403 C CA . GLY C 1 477 ? 84.987 122.964 86.318 1.00 85.94 457 GLY C CA 1
ATOM 13404 C C . GLY C 1 477 ? 84.258 121.946 85.462 1.00 85.94 457 GLY C C 1
ATOM 13405 O O . GLY C 1 477 ? 83.199 121.445 85.845 1.00 85.94 457 GLY C O 1
ATOM 13406 N N . ASN C 1 478 ? 84.811 121.627 84.291 1.00 88.38 458 ASN C N 1
ATOM 13407 C CA . ASN C 1 478 ? 84.183 120.658 83.401 1.00 88.38 458 ASN C CA 1
ATOM 13408 C C . ASN C 1 478 ? 84.522 119.217 83.755 1.00 88.38 458 ASN C C 1
ATOM 13409 O O . ASN C 1 478 ? 83.924 118.299 83.184 1.00 88.38 458 ASN C O 1
ATOM 13414 N N . GLY C 1 479 ? 85.456 118.997 84.676 1.00 90.14 459 GLY C N 1
ATOM 13415 C CA . GLY C 1 479 ? 85.779 117.672 85.151 1.00 90.14 459 GLY C CA 1
ATOM 13416 C C . GLY C 1 479 ? 86.477 116.784 84.138 1.00 90.14 459 GLY C C 1
ATOM 13417 O O . GLY C 1 479 ? 85.905 115.806 83.648 1.00 90.14 459 GLY C O 1
ATOM 13418 N N . PRO C 1 480 ? 87.723 117.104 83.798 1.00 88.79 460 PRO C N 1
ATOM 13419 C CA . PRO C 1 480 ? 88.521 116.187 82.981 1.00 88.79 460 PRO C CA 1
ATOM 13420 C C . PRO C 1 480 ? 89.183 115.119 83.840 1.00 88.79 460 PRO C C 1
ATOM 13421 O O . PRO C 1 480 ? 89.394 115.288 85.042 1.00 88.79 460 PRO C O 1
ATOM 13425 N N . ALA C 1 481 ? 89.516 114.004 83.196 1.00 87.86 461 ALA C N 1
ATOM 13426 C CA . ALA C 1 481 ? 90.069 112.838 83.877 1.00 87.86 461 ALA C CA 1
ATOM 13427 C C . ALA C 1 481 ? 91.291 112.311 83.137 1.00 87.86 461 ALA C C 1
ATOM 13428 O O . ALA C 1 481 ? 91.456 111.108 82.927 1.00 87.86 461 ALA C O 1
ATOM 13430 N N . ASN C 1 482 ? 92.172 113.218 82.732 1.00 85.33 462 ASN C N 1
ATOM 13431 C CA . ASN C 1 482 ? 93.404 112.817 82.074 1.00 85.33 462 ASN C CA 1
ATOM 13432 C C . ASN C 1 482 ? 94.388 112.250 83.098 1.00 85.33 462 ASN C C 1
ATOM 13433 O O . ASN C 1 482 ? 94.304 112.521 84.299 1.00 85.33 462 ASN C O 1
ATOM 13438 N N . ASN C 1 483 ? 95.330 111.449 82.607 1.00 83.29 463 ASN C N 1
ATOM 13439 C CA . ASN C 1 483 ? 96.287 110.741 83.459 1.00 83.29 463 ASN C CA 1
ATOM 13440 C C . ASN C 1 483 ? 97.536 111.575 83.739 1.00 83.29 463 ASN C C 1
ATOM 13441 O O . ASN C 1 483 ? 98.662 111.136 83.508 1.00 83.29 463 ASN C O 1
ATOM 13446 N N . GLY C 1 484 ? 97.347 112.790 84.252 1.00 79.24 464 GLY C N 1
ATOM 13447 C CA . GLY C 1 484 ? 98.465 113.643 84.612 1.00 79.24 464 GLY C CA 1
ATOM 13448 C C . GLY C 1 484 ? 98.588 114.889 83.758 1.00 79.24 464 GLY C C 1
ATOM 13449 O O . GLY C 1 484 ? 98.926 114.804 82.575 1.00 79.24 464 GLY C O 1
ATOM 13450 N N . VAL C 1 485 ? 98.314 116.052 84.344 1.00 77.42 465 VAL C N 1
ATOM 13451 C CA . VAL C 1 485 ? 98.389 117.302 83.595 1.00 77.42 465 VAL C CA 1
ATOM 13452 C C . VAL C 1 485 ? 99.805 117.876 83.583 1.00 77.42 465 VAL C C 1
ATOM 13453 O O . VAL C 1 485 ? 100.213 118.489 82.592 1.00 77.42 465 VAL C O 1
ATOM 13457 N N . ILE C 1 486 ? 100.563 117.696 84.660 1.00 76.24 466 ILE C N 1
ATOM 13458 C CA . ILE C 1 486 ? 101.957 118.122 84.735 1.00 76.24 466 ILE C CA 1
ATOM 13459 C C . ILE C 1 486 ? 102.814 116.869 84.830 1.00 76.24 466 ILE C C 1
ATOM 13460 O O . ILE C 1 486 ? 102.685 116.092 85.784 1.00 76.24 466 ILE C O 1
ATOM 13465 N N . ARG C 1 487 ? 103.688 116.669 83.847 1.00 75.61 467 ARG C N 1
ATOM 13466 C CA . ARG C 1 487 ? 104.508 115.469 83.761 1.00 75.61 467 ARG C CA 1
ATOM 13467 C C . ARG C 1 487 ? 105.977 115.851 83.660 1.00 75.61 467 ARG C C 1
ATOM 13468 O O . ARG C 1 487 ? 106.357 116.654 82.803 1.00 75.61 467 ARG C O 1
ATOM 13476 N N . VAL C 1 488 ? 106.794 115.271 84.535 1.00 72.98 468 VAL C N 1
ATOM 13477 C CA . VAL C 1 488 ? 108.234 115.502 84.565 1.00 72.98 468 VAL C CA 1
ATOM 13478 C C . VAL C 1 488 ? 108.919 114.185 84.233 1.00 72.98 468 VAL C C 1
ATOM 13479 O O . VAL C 1 488 ? 108.694 113.176 84.913 1.00 72.98 468 VAL C O 1
ATOM 13483 N N . LEU C 1 489 ? 109.749 114.190 83.192 1.00 75.04 469 LEU C N 1
ATOM 13484 C CA . LEU C 1 489 ? 110.405 112.979 82.713 1.00 75.04 469 LEU C CA 1
ATOM 13485 C C . LEU C 1 489 ? 111.891 113.238 82.524 1.00 75.04 469 LEU C C 1
ATOM 13486 O O . LEU C 1 489 ? 112.274 114.244 81.919 1.00 75.04 469 LEU C O 1
ATOM 13491 N N . ASN C 1 490 ? 112.715 112.320 83.027 1.00 74.87 470 ASN C N 1
ATOM 13492 C CA . ASN C 1 490 ? 114.165 112.339 82.838 1.00 74.87 470 ASN C CA 1
ATOM 13493 C C . ASN C 1 490 ? 114.752 113.712 83.166 1.00 74.87 470 ASN C C 1
ATOM 13494 O O . ASN C 1 490 ? 115.374 114.371 82.333 1.00 74.87 470 ASN C O 1
ATOM 13499 N N . ASN C 1 491 ? 114.543 114.136 84.408 1.00 72.74 471 ASN C N 1
ATOM 13500 C CA . ASN C 1 491 ? 114.930 115.466 84.849 1.00 72.74 471 ASN C CA 1
ATOM 13501 C C . ASN C 1 491 ? 115.742 115.379 86.132 1.00 72.74 471 ASN C C 1
ATOM 13502 O O . ASN C 1 491 ? 115.547 114.478 86.951 1.00 72.74 471 ASN C O 1
ATOM 13507 N N . THR C 1 492 ? 116.658 116.331 86.296 1.00 72.63 472 THR C N 1
ATOM 13508 C CA . THR C 1 492 ? 117.462 116.447 87.503 1.00 72.63 472 THR C CA 1
ATOM 13509 C C . THR C 1 492 ? 117.657 117.919 87.830 1.00 72.63 472 THR C C 1
ATOM 13510 O O . THR C 1 492 ? 117.575 118.785 86.956 1.00 72.63 472 THR C O 1
ATOM 13514 N N . ARG C 1 493 ? 117.917 118.189 89.109 1.00 70.39 473 ARG C N 1
ATOM 13515 C CA . ARG C 1 493 ? 118.294 119.519 89.592 1.00 70.39 473 ARG C CA 1
ATOM 13516 C C . ARG C 1 493 ? 117.254 120.575 89.209 1.00 70.39 473 ARG C C 1
ATOM 13517 O O . ARG C 1 493 ? 117.544 121.551 88.515 1.00 70.39 473 ARG C O 1
ATOM 13525 N N . PHE C 1 494 ? 116.028 120.367 89.680 1.00 68.84 474 PHE C N 1
ATOM 13526 C CA . PHE C 1 494 ? 114.956 121.324 89.455 1.00 68.84 474 PHE C CA 1
ATOM 13527 C C . PHE C 1 494 ? 114.210 121.564 90.759 1.00 68.84 474 PHE C C 1
ATOM 13528 O O . PHE C 1 494 ? 114.246 120.746 91.680 1.00 68.84 474 PHE C O 1
ATOM 13536 N N . ILE C 1 495 ? 113.540 122.710 90.829 1.00 70.27 475 ILE C N 1
ATOM 13537 C CA . ILE C 1 495 ? 112.728 123.084 91.979 1.00 70.27 475 ILE C CA 1
ATOM 13538 C C . ILE C 1 495 ? 111.332 123.432 91.484 1.00 70.27 475 ILE C C 1
ATOM 13539 O O . ILE C 1 495 ? 111.170 124.333 90.654 1.00 70.27 475 ILE C O 1
ATOM 13544 N N . MET C 1 496 ? 110.330 122.722 91.992 1.00 74.36 476 MET C N 1
ATOM 13545 C CA . MET C 1 496 ? 108.936 122.945 91.634 1.00 74.36 476 MET C CA 1
ATOM 13546 C C . MET C 1 496 ? 108.248 123.703 92.760 1.00 74.36 476 MET C C 1
ATOM 13547 O O . MET C 1 496 ? 108.381 123.335 93.932 1.00 74.36 476 MET C O 1
ATOM 13552 N N . GLN C 1 497 ? 107.519 124.758 92.405 1.00 77.49 477 GLN C N 1
ATOM 13553 C CA . GLN C 1 497 ? 106.871 125.618 93.382 1.00 77.49 477 GLN C CA 1
ATOM 13554 C C . GLN C 1 497 ? 105.494 126.032 92.884 1.00 77.49 477 GLN C C 1
ATOM 13555 O O . GLN C 1 497 ? 105.299 126.297 91.696 1.00 77.49 477 GLN C O 1
ATOM 13561 N N . GLY C 1 498 ? 104.539 126.082 93.809 1.00 75.74 478 GLY C N 1
ATOM 13562 C CA . GLY C 1 498 ? 103.209 126.561 93.502 1.00 75.74 478 GLY C CA 1
ATOM 13563 C C . GLY C 1 498 ? 102.325 125.522 92.835 1.00 75.74 478 GLY C C 1
ATOM 13564 O O . GLY C 1 498 ? 102.632 124.329 92.769 1.00 75.74 478 GLY C O 1
ATOM 13565 N N . GLY C 1 499 ? 101.200 126.005 92.335 1.00 74.71 479 GLY C N 1
ATOM 13566 C CA . GLY C 1 499 ? 100.195 125.183 91.683 1.00 74.71 479 GLY C CA 1
ATOM 13567 C C . GLY C 1 499 ? 98.984 125.003 92.581 1.00 74.71 479 GLY C C 1
ATOM 13568 O O . GLY C 1 499 ? 99.099 124.954 93.812 1.00 74.71 479 GLY C O 1
ATOM 13569 N N . SER C 1 500 ? 97.810 124.901 91.962 1.00 77.11 480 SER C N 1
ATOM 13570 C CA . SER C 1 500 ? 96.573 124.730 92.711 1.00 77.11 480 SER C CA 1
ATOM 13571 C C . SER C 1 500 ? 95.483 124.221 91.780 1.00 77.11 480 SER C C 1
ATOM 13572 O O . SER C 1 500 ? 95.625 124.241 90.555 1.00 77.11 480 SER C O 1
ATOM 13575 N N . ILE C 1 501 ? 94.392 123.761 92.387 1.00 77.66 481 ILE C N 1
ATOM 13576 C CA . ILE C 1 501 ? 93.210 123.288 91.679 1.00 77.66 481 ILE C CA 1
ATOM 13577 C C . ILE C 1 501 ? 92.016 124.103 92.152 1.00 77.66 481 ILE C C 1
ATOM 13578 O O . ILE C 1 501 ? 91.897 124.405 93.344 1.00 77.66 481 ILE C O 1
ATOM 13583 N N . SER C 1 502 ? 91.138 124.467 91.220 1.00 80.41 482 SER C N 1
ATOM 13584 C CA . SER C 1 502 ? 89.963 125.262 91.539 1.00 80.41 482 SER C CA 1
ATOM 13585 C C . SER C 1 502 ? 88.725 124.655 90.894 1.00 80.41 482 SER C C 1
ATOM 13586 O O . SER C 1 502 ? 88.802 124.020 89.839 1.00 80.41 482 SER C O 1
ATOM 13589 N N . ASN C 1 503 ? 87.581 124.862 91.550 1.00 81.54 483 ASN C N 1
ATOM 13590 C CA . ASN C 1 503 ? 86.274 124.436 91.043 1.00 81.54 483 ASN C CA 1
ATOM 13591 C C . ASN C 1 503 ? 86.224 122.931 90.789 1.00 81.54 483 ASN C C 1
ATOM 13592 O O . ASN C 1 503 ? 85.673 122.471 89.788 1.00 81.54 483 ASN C O 1
ATOM 13597 N N . ARG C 1 504 ? 86.799 122.160 91.699 1.00 79.94 484 ARG C N 1
ATOM 13598 C CA . ARG C 1 504 ? 86.747 120.708 91.580 1.00 79.94 484 ARG C CA 1
ATOM 13599 C C . ARG C 1 504 ? 85.342 120.208 91.901 1.00 79.94 484 ARG C C 1
ATOM 13600 O O . ARG C 1 504 ? 84.776 120.588 92.932 1.00 79.94 484 ARG C O 1
ATOM 13608 N N . PRO C 1 505 ? 84.749 119.370 91.054 1.00 83.36 485 PRO C N 1
ATOM 13609 C CA . PRO C 1 505 ? 83.418 118.835 91.360 1.00 83.36 485 PRO C CA 1
ATOM 13610 C C . PRO C 1 505 ? 83.454 117.893 92.553 1.00 83.36 485 PRO C C 1
ATOM 13611 O O . PRO C 1 505 ? 84.469 117.256 92.844 1.00 83.36 485 PRO C O 1
ATOM 13615 N N . LEU C 1 506 ? 82.318 117.812 93.249 1.00 85.27 486 LEU C N 1
ATOM 13616 C CA . LEU C 1 506 ? 82.234 116.978 94.443 1.00 85.27 486 LEU C CA 1
ATOM 13617 C C . LEU C 1 506 ? 82.212 115.490 94.121 1.00 85.27 486 LEU C C 1
ATOM 13618 O O . LEU C 1 506 ? 82.578 114.682 94.980 1.00 85.27 486 LEU C O 1
ATOM 13623 N N . LYS C 1 507 ? 81.793 115.109 92.917 1.00 90.69 487 LYS C N 1
ATOM 13624 C CA . LYS C 1 507 ? 81.750 113.713 92.512 1.00 90.69 487 LYS C CA 1
ATOM 13625 C C . LYS C 1 507 ? 82.419 113.552 91.155 1.00 90.69 487 LYS C C 1
ATOM 13626 O O . LYS C 1 507 ? 82.372 114.449 90.309 1.00 90.69 487 LYS C O 1
ATOM 13632 N N . ASP C 1 508 ? 83.040 112.393 90.958 1.00 93.31 488 ASP C N 1
ATOM 13633 C CA . ASP C 1 508 ? 83.835 112.081 89.774 1.00 93.31 488 ASP C CA 1
ATOM 13634 C C . ASP C 1 508 ? 83.473 110.700 89.244 1.00 93.31 488 ASP C C 1
ATOM 13635 O O . ASP C 1 508 ? 84.334 109.849 89.015 1.00 93.31 488 ASP C O 1
ATOM 13640 N N . VAL C 1 509 ? 82.172 110.461 89.071 1.00 93.92 489 VAL C N 1
ATOM 13641 C CA . VAL C 1 509 ? 81.629 109.155 88.703 1.00 93.92 489 VAL C CA 1
ATOM 13642 C C . VAL C 1 509 ? 82.327 108.583 87.475 1.00 93.92 489 VAL C C 1
ATOM 13643 O O . VAL C 1 509 ? 82.345 109.207 86.408 1.00 93.92 489 VAL C O 1
ATOM 13647 N N . SER C 1 510 ? 82.908 107.390 87.630 1.00 95.05 490 SER C N 1
ATOM 13648 C CA . SER C 1 510 ? 83.560 106.658 86.541 1.00 95.05 490 SER C CA 1
ATOM 13649 C C . SER C 1 510 ? 84.723 107.446 85.941 1.00 95.05 490 SER C C 1
ATOM 13650 O O . SER C 1 510 ? 84.905 107.487 84.723 1.00 95.05 490 SER C O 1
ATOM 13653 N N . LYS C 1 511 ? 85.522 108.072 86.803 1.00 92.48 491 LYS C N 1
ATOM 13654 C CA . LYS C 1 511 ? 86.705 108.805 86.376 1.00 92.48 491 LYS C CA 1
ATOM 13655 C C . LYS C 1 511 ? 87.817 108.594 87.394 1.00 92.48 491 LYS C C 1
ATOM 13656 O O . LYS C 1 511 ? 87.571 108.225 88.544 1.00 92.48 491 LYS C O 1
ATOM 13662 N N . SER C 1 512 ? 89.052 108.829 86.955 1.00 87.70 492 SER C N 1
ATOM 13663 C CA . SER C 1 512 ? 90.226 108.707 87.822 1.00 87.70 492 SER C CA 1
ATOM 13664 C C . SER C 1 512 ? 91.250 109.756 87.423 1.00 87.70 492 SER C C 1
ATOM 13665 O O . SER C 1 512 ? 92.225 109.468 86.718 1.00 87.70 492 SER C O 1
ATOM 13668 N N . PRO C 1 513 ? 91.063 110.999 87.861 1.00 84.75 493 PRO C N 1
ATOM 13669 C CA . PRO C 1 513 ? 91.981 112.067 87.456 1.00 84.75 493 PRO C CA 1
ATOM 13670 C C . PRO C 1 513 ? 93.304 112.007 88.204 1.00 84.75 493 PRO C C 1
ATOM 13671 O O . PRO C 1 513 ? 93.375 111.607 89.368 1.00 84.75 493 PRO C O 1
ATOM 13675 N N . VAL C 1 514 ? 94.365 112.413 87.509 1.00 79.69 494 VAL C N 1
ATOM 13676 C CA . VAL C 1 514 ? 95.700 112.546 88.079 1.00 79.69 494 VAL C CA 1
ATOM 13677 C C . VAL C 1 514 ? 96.224 113.931 87.725 1.00 79.69 494 VAL C C 1
ATOM 13678 O O . VAL C 1 514 ? 96.002 114.419 86.611 1.00 79.69 494 VAL C O 1
ATOM 13682 N N . ILE C 1 515 ? 96.915 114.567 88.670 1.00 76.31 495 ILE C N 1
ATOM 13683 C CA . ILE C 1 515 ? 97.352 115.948 88.490 1.00 76.31 495 ILE C CA 1
ATOM 13684 C C . ILE C 1 515 ? 98.820 116.007 88.086 1.00 76.31 495 ILE C C 1
ATOM 13685 O O . ILE C 1 515 ? 99.155 116.493 87.001 1.00 76.31 495 ILE C O 1
ATOM 13690 N N . ILE C 1 516 ? 99.705 115.519 88.952 1.00 75.35 496 ILE C N 1
ATOM 13691 C CA . ILE C 1 516 ? 101.147 115.621 88.759 1.00 75.35 496 ILE C CA 1
ATOM 13692 C C . ILE C 1 516 ? 101.737 114.219 88.725 1.00 75.35 496 ILE C C 1
ATOM 13693 O O . ILE C 1 516 ? 101.442 113.396 89.599 1.00 75.35 496 ILE C O 1
ATOM 13698 N N . SER C 1 517 ? 102.567 113.950 87.719 1.00 74.66 497 SER C N 1
ATOM 13699 C CA . SER C 1 517 ? 103.265 112.678 87.601 1.00 74.66 497 SER C CA 1
ATOM 13700 C C . SER C 1 517 ? 104.744 112.923 87.342 1.00 74.66 497 SER C C 1
ATOM 13701 O O . SER C 1 517 ? 105.111 113.849 86.614 1.00 74.66 497 SER C O 1
ATOM 13704 N N . LEU C 1 518 ? 105.589 112.088 87.944 1.00 73.60 498 LEU C N 1
ATOM 13705 C CA . LEU C 1 518 ? 107.033 112.173 87.785 1.00 73.60 498 LEU C CA 1
ATOM 13706 C C . LEU C 1 518 ? 107.572 110.827 87.324 1.00 73.60 498 LEU C C 1
ATOM 13707 O O . LEU C 1 518 ? 107.016 109.776 87.649 1.00 73.60 498 LEU C O 1
ATOM 13712 N N . ASN C 1 519 ? 108.663 110.868 86.563 1.00 74.95 499 ASN C N 1
ATOM 13713 C CA . ASN C 1 519 ? 109.239 109.654 85.992 1.00 74.95 499 ASN C CA 1
ATOM 13714 C C . ASN C 1 519 ? 110.727 109.859 85.766 1.00 74.95 499 ASN C C 1
ATOM 13715 O O . ASN C 1 519 ? 111.119 110.764 85.023 1.00 74.95 499 ASN C O 1
ATOM 13720 N N . TYR C 1 520 ? 111.546 109.016 86.398 1.00 74.15 500 TYR C N 1
ATOM 13721 C CA . TYR C 1 520 ? 112.998 109.012 86.215 1.00 74.15 500 TYR C CA 1
ATOM 13722 C C . TYR C 1 520 ? 113.607 110.373 86.560 1.00 74.15 500 TYR C C 1
ATOM 13723 O O . TYR C 1 520 ? 114.380 110.953 85.796 1.00 74.15 500 TYR C O 1
ATOM 13732 N N . CYS C 1 521 ? 113.248 110.872 87.738 1.00 72.63 501 CYS C N 1
ATOM 13733 C CA . CYS C 1 521 ? 113.728 112.154 88.229 1.00 72.63 501 CYS C CA 1
ATOM 13734 C C . CYS C 1 521 ? 114.592 111.941 89.464 1.00 72.63 501 CYS C C 1
ATOM 13735 O O . CYS C 1 521 ? 114.397 110.984 90.217 1.00 72.63 501 CYS C O 1
ATOM 13738 N N . ALA C 1 522 ? 115.556 112.835 89.668 1.00 70.23 502 ALA C N 1
ATOM 13739 C CA . ALA C 1 522 ? 116.460 112.704 90.800 1.00 70.23 502 ALA C CA 1
ATOM 13740 C C . ALA C 1 522 ? 116.959 114.074 91.234 1.00 70.23 502 ALA C C 1
ATOM 13741 O O . ALA C 1 522 ? 117.076 114.993 90.421 1.00 70.23 502 ALA C O 1
ATOM 13743 N N . ALA C 1 523 ? 117.254 114.190 92.531 1.00 69.23 503 ALA C N 1
ATOM 13744 C CA . ALA C 1 523 ? 117.878 115.376 93.120 1.00 69.23 503 ALA C CA 1
ATOM 13745 C C . ALA C 1 523 ? 117.070 116.643 92.827 1.00 69.23 503 ALA C C 1
ATOM 13746 O O . ALA C 1 523 ? 117.523 117.559 92.140 1.00 69.23 503 ALA C O 1
ATOM 13748 N N . PHE C 1 524 ? 115.853 116.681 93.367 1.00 68.74 504 PHE C N 1
ATOM 13749 C CA . PHE C 1 524 ? 114.950 117.801 93.145 1.00 68.74 504 PHE C CA 1
ATOM 13750 C C . PHE C 1 524 ? 114.203 118.112 94.435 1.00 68.74 504 PHE C C 1
ATOM 13751 O O . PHE C 1 524 ? 114.336 117.411 95.442 1.00 68.74 504 PHE C O 1
ATOM 13759 N N . LYS C 1 525 ? 113.406 119.179 94.396 1.00 71.64 505 LYS C N 1
ATOM 13760 C CA . LYS C 1 525 ? 112.591 119.603 95.525 1.00 71.64 505 LYS C CA 1
ATOM 13761 C C . LYS C 1 525 ? 111.271 120.159 95.013 1.00 71.64 505 LYS C C 1
ATOM 13762 O O . LYS C 1 525 ? 111.215 120.744 93.928 1.00 71.64 505 LYS C O 1
ATOM 13768 N N . ALA C 1 526 ? 110.210 119.972 95.796 1.00 71.79 506 ALA C N 1
ATOM 13769 C CA . ALA C 1 526 ? 108.875 120.446 95.458 1.00 71.79 506 ALA C CA 1
ATOM 13770 C C . ALA C 1 526 ? 108.284 121.201 96.640 1.00 71.79 506 ALA C C 1
ATOM 13771 O O . ALA C 1 526 ? 108.393 120.757 97.787 1.00 71.79 506 ALA C O 1
ATOM 13773 N N . TYR C 1 527 ? 107.652 122.341 96.360 1.00 75.84 507 TYR C N 1
ATOM 13774 C CA . TYR C 1 527 ? 107.173 123.230 97.409 1.00 75.84 507 TYR C CA 1
ATOM 13775 C C . TYR C 1 527 ? 105.784 123.762 97.089 1.00 75.84 507 TYR C C 1
ATOM 13776 O O . TYR C 1 527 ? 105.487 124.096 95.940 1.00 75.84 507 TYR C O 1
ATOM 13785 N N . ASP C 1 528 ? 104.941 123.832 98.121 1.00 76.32 508 ASP C N 1
ATOM 13786 C CA . ASP C 1 528 ? 103.793 124.741 98.173 1.00 76.32 508 ASP C CA 1
ATOM 13787 C C . ASP C 1 528 ? 102.756 124.455 97.083 1.00 76.32 508 ASP C C 1
ATOM 13788 O O . ASP C 1 528 ? 102.353 125.341 96.329 1.00 76.32 508 ASP C O 1
ATOM 13793 N N . PHE C 1 529 ? 102.310 123.206 97.018 1.00 73.91 509 PHE C N 1
ATOM 13794 C CA . PHE C 1 529 ? 101.158 122.848 96.201 1.00 73.91 509 PHE C CA 1
ATOM 13795 C C . PHE C 1 529 ? 99.926 122.781 97.094 1.00 73.91 509 PHE C C 1
ATOM 13796 O O . PHE C 1 529 ? 99.952 122.133 98.145 1.00 73.91 509 PHE C O 1
ATOM 13804 N N . PHE C 1 530 ? 98.853 123.453 96.680 1.00 72.58 510 PHE C N 1
ATOM 13805 C CA . PHE C 1 530 ? 97.634 123.552 97.478 1.00 72.58 510 PHE C CA 1
ATOM 13806 C C . PHE C 1 530 ? 96.463 122.979 96.692 1.00 72.58 510 PHE C C 1
ATOM 13807 O O . PHE C 1 530 ? 96.150 123.454 95.596 1.00 72.58 510 PHE C O 1
ATOM 13815 N N . ASP C 1 531 ? 95.814 121.967 97.261 1.00 76.14 511 ASP C N 1
ATOM 13816 C CA . ASP C 1 531 ? 94.586 121.408 96.718 1.00 76.14 511 ASP C CA 1
ATOM 13817 C C . ASP C 1 531 ? 93.488 121.552 97.760 1.00 76.14 511 ASP C C 1
ATOM 13818 O O . ASP C 1 531 ? 93.614 120.982 98.854 1.00 76.14 511 ASP C O 1
ATOM 13823 N N . PRO C 1 532 ? 92.419 122.308 97.486 1.00 75.41 512 PRO C N 1
ATOM 13824 C CA . PRO C 1 532 ? 91.409 122.551 98.533 1.00 75.41 512 PRO C CA 1
ATOM 13825 C C . PRO C 1 532 ? 90.803 121.286 99.116 1.00 75.41 512 PRO C C 1
ATOM 13826 O O . PRO C 1 532 ? 90.566 121.227 100.329 1.00 75.41 512 PRO C O 1
ATOM 13830 N N . TYR C 1 533 ? 90.546 120.269 98.296 1.00 76.56 513 TYR C N 1
ATOM 13831 C CA . TYR C 1 533 ? 90.083 118.984 98.801 1.00 76.56 513 TYR C CA 1
ATOM 13832 C C . TYR C 1 533 ? 90.350 117.924 97.747 1.00 76.56 513 TYR C C 1
ATOM 13833 O O . TYR C 1 533 ? 90.277 118.216 96.549 1.00 76.56 513 TYR C O 1
ATOM 13842 N N . PRO C 1 534 ? 90.669 116.699 98.153 1.00 76.60 514 PRO C N 1
ATOM 13843 C CA . PRO C 1 534 ? 90.941 115.641 97.176 1.00 76.60 514 PRO C CA 1
ATOM 13844 C C . PRO C 1 534 ? 89.687 115.230 96.420 1.00 76.60 514 PRO C C 1
ATOM 13845 O O . PRO C 1 534 ? 88.555 115.458 96.852 1.00 76.60 514 PRO C O 1
ATOM 13849 N N . ALA C 1 535 ? 89.913 114.616 95.263 1.00 80.91 515 ALA C N 1
ATOM 13850 C CA . ALA C 1 535 ? 88.818 114.152 94.427 1.00 80.91 515 ALA C CA 1
ATOM 13851 C C . ALA C 1 535 ? 88.068 113.007 95.099 1.00 80.91 515 ALA C C 1
ATOM 13852 O O . ALA C 1 535 ? 88.635 112.228 95.869 1.00 80.91 515 ALA C O 1
ATOM 13854 N N . PHE C 1 536 ? 86.777 112.913 94.796 1.00 84.99 516 PHE C N 1
ATOM 13855 C CA . PHE C 1 536 ? 85.895 111.876 95.326 1.00 84.99 516 PHE C CA 1
ATOM 13856 C C . PHE C 1 536 ? 85.292 111.151 94.127 1.00 84.99 516 PHE C C 1
ATOM 13857 O O . PHE C 1 536 ? 84.244 111.545 93.610 1.00 84.99 516 PHE C O 1
ATOM 13865 N N . ALA C 1 537 ? 85.956 110.086 93.689 1.00 89.14 517 ALA C N 1
ATOM 13866 C CA . ALA C 1 537 ? 85.572 109.358 92.488 1.00 89.14 517 ALA C CA 1
ATOM 13867 C C . ALA C 1 537 ? 84.913 108.039 92.866 1.00 89.14 517 ALA C C 1
ATOM 13868 O O . ALA C 1 537 ? 85.433 107.297 93.704 1.00 89.14 517 ALA C O 1
ATOM 13870 N N . VAL C 1 538 ? 83.769 107.751 92.243 1.00 93.60 518 VAL C N 1
ATOM 13871 C CA . VAL C 1 538 ? 83.009 106.539 92.509 1.00 93.60 518 VAL C CA 1
ATOM 13872 C C . VAL C 1 538 ? 82.699 105.849 91.188 1.00 93.60 518 VAL C C 1
ATOM 13873 O O . VAL C 1 538 ? 82.734 106.457 90.117 1.00 93.60 518 VAL C O 1
ATOM 13877 N N . ASP C 1 539 ? 82.400 104.556 91.277 1.00 100.76 519 ASP C N 1
ATOM 13878 C CA . ASP C 1 539 ? 82.009 103.774 90.1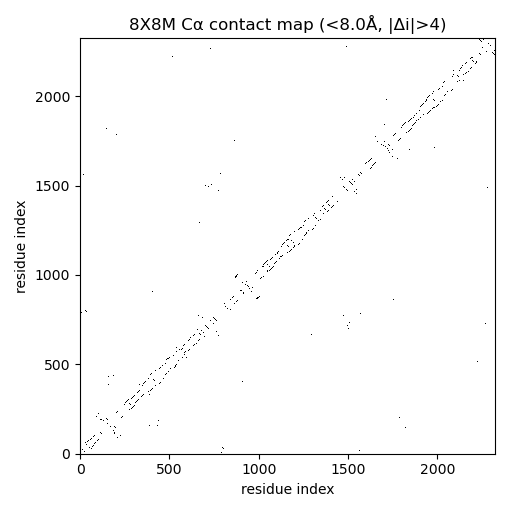14 1.00 100.76 519 ASP C CA 1
ATOM 13879 C C . ASP C 1 539 ? 80.487 103.791 89.972 1.00 100.76 519 ASP C C 1
ATOM 13880 O O . ASP C 1 539 ? 79.787 104.566 90.628 1.00 100.76 519 ASP C O 1
ATOM 13885 N N . SER C 1 540 ? 79.958 102.929 89.102 1.00 105.04 520 SER C N 1
ATOM 13886 C CA . SER C 1 540 ? 78.516 102.842 88.904 1.00 105.04 520 SER C CA 1
ATOM 13887 C C . SER C 1 540 ? 77.790 102.239 90.099 1.00 105.04 520 SER C C 1
ATOM 13888 O O . SER C 1 540 ? 76.560 102.331 90.164 1.00 105.04 520 SER C O 1
ATOM 13891 N N . ASN C 1 541 ? 78.513 101.628 91.038 1.00 105.44 521 ASN C N 1
ATOM 13892 C CA . ASN C 1 541 ? 77.929 101.079 92.253 1.00 105.44 521 ASN C CA 1
ATOM 13893 C C . ASN C 1 541 ? 78.111 102.003 93.451 1.00 105.44 521 ASN C C 1
ATOM 13894 O O . ASN C 1 541 ? 77.877 101.583 94.590 1.00 105.44 521 ASN C O 1
ATOM 13899 N N . ASN C 1 542 ? 78.534 103.247 93.214 1.00 101.60 522 ASN C N 1
ATOM 13900 C CA . ASN C 1 542 ? 78.770 104.229 94.274 1.00 101.60 522 ASN C CA 1
ATOM 13901 C C . ASN C 1 542 ? 79.845 103.750 95.248 1.00 101.60 522 ASN C C 1
ATOM 13902 O O . ASN C 1 542 ? 79.747 103.952 96.459 1.00 101.60 522 ASN C O 1
ATOM 13907 N N . SER C 1 543 ? 80.882 103.115 94.712 1.00 97.71 523 SER C N 1
ATOM 13908 C CA . SER C 1 543 ? 82.007 102.633 95.499 1.00 97.71 523 SER C CA 1
ATOM 13909 C C . SER C 1 543 ? 83.262 103.414 95.135 1.00 97.71 523 SER C C 1
ATOM 13910 O O . SER C 1 543 ? 83.492 103.724 93.962 1.00 97.71 523 SER C O 1
ATOM 13913 N N . LEU C 1 544 ? 84.067 103.729 96.148 1.00 90.44 524 LEU C N 1
ATOM 13914 C CA . LEU C 1 544 ? 85.261 104.539 95.944 1.00 90.44 524 LEU C CA 1
ATOM 13915 C C . LEU C 1 544 ? 86.232 103.860 94.984 1.00 90.44 524 LEU C C 1
ATOM 13916 O O . LEU C 1 544 ? 86.464 102.651 95.057 1.00 90.44 524 LEU C O 1
ATOM 13921 N N . VAL C 1 545 ? 86.800 104.653 94.078 1.00 86.55 525 VAL C N 1
ATOM 13922 C CA . VAL C 1 545 ? 87.826 104.194 93.153 1.00 86.55 525 VAL C CA 1
ATOM 13923 C C . VAL C 1 545 ? 89.035 105.116 93.282 1.00 86.55 525 VAL C C 1
ATOM 13924 O O . VAL C 1 545 ? 88.976 106.172 93.911 1.00 86.55 525 VAL C O 1
ATOM 13928 N N . TYR C 1 546 ? 90.141 104.699 92.673 1.00 83.31 526 TYR C N 1
ATOM 13929 C CA . TYR C 1 546 ? 91.406 105.390 92.874 1.00 83.31 526 TYR C CA 1
ATOM 13930 C C . TYR C 1 546 ? 91.420 106.743 92.170 1.00 83.31 526 TYR C C 1
ATOM 13931 O O . TYR C 1 546 ? 90.760 106.950 91.148 1.00 83.31 526 TYR C O 1
ATOM 13940 N N . SER C 1 547 ? 92.194 107.666 92.737 1.00 81.16 527 SER C N 1
ATOM 13941 C CA . SER C 1 547 ? 92.418 108.997 92.194 1.00 81.16 527 SER C CA 1
ATOM 13942 C C . SER C 1 547 ? 93.587 109.613 92.945 1.00 81.16 527 SER C C 1
ATOM 13943 O O . SER C 1 547 ? 93.658 109.508 94.171 1.00 81.16 527 SER C O 1
ATOM 13946 N N . TYR C 1 548 ? 94.498 110.250 92.213 1.00 78.20 528 TYR C N 1
ATOM 13947 C CA . TYR C 1 548 ? 95.745 110.726 92.791 1.00 78.20 528 TYR C CA 1
ATOM 13948 C C . TYR C 1 548 ? 95.949 112.205 92.504 1.00 78.20 528 TYR C C 1
ATOM 13949 O O . TYR C 1 548 ? 95.548 112.718 91.457 1.00 78.20 528 TYR C O 1
ATOM 13958 N N . THR C 1 549 ? 96.582 112.884 93.458 1.00 75.80 529 THR C N 1
ATOM 13959 C CA . THR C 1 549 ? 97.107 114.229 93.269 1.00 75.80 529 THR C CA 1
ATOM 13960 C C . THR C 1 549 ? 98.589 114.224 92.925 1.00 75.80 529 THR C C 1
ATOM 13961 O O . THR C 1 549 ? 99.032 115.015 92.087 1.00 75.80 529 THR C O 1
ATOM 13965 N N . LEU C 1 550 ? 99.363 113.337 93.548 1.00 75.65 530 LEU C N 1
ATOM 13966 C CA . LEU C 1 550 ? 100.784 113.187 93.270 1.00 75.65 530 LEU C CA 1
ATOM 13967 C C . LEU C 1 550 ? 101.070 111.733 92.933 1.00 75.65 530 LEU C C 1
ATOM 13968 O O . LEU C 1 550 ? 100.690 110.830 93.684 1.00 75.65 530 LEU C O 1
ATOM 13973 N N . ASN C 1 551 ? 101.737 111.513 91.804 1.00 75.30 531 ASN C N 1
ATOM 13974 C CA . ASN C 1 551 ? 102.108 110.184 91.343 1.00 75.30 531 ASN C CA 1
ATOM 13975 C C . ASN C 1 551 ? 103.544 110.235 90.847 1.00 75.30 531 ASN C C 1
ATOM 13976 O O . ASN C 1 551 ? 103.941 111.205 90.198 1.00 75.30 531 ASN C O 1
ATOM 13981 N N . PHE C 1 552 ? 104.334 109.213 91.168 1.00 73.86 532 PHE C N 1
ATOM 13982 C CA . PHE C 1 552 ? 105.705 109.187 90.681 1.00 73.86 532 PHE C CA 1
ATOM 13983 C C . PHE C 1 552 ? 106.182 107.751 90.527 1.00 73.86 532 PHE C C 1
ATOM 13984 O O . PHE C 1 552 ? 105.651 106.824 91.143 1.00 73.86 532 PHE C O 1
ATOM 13992 N N . ASN C 1 553 ? 107.199 107.588 89.682 1.00 76.84 533 ASN C N 1
ATOM 13993 C CA . ASN C 1 553 ? 107.802 106.295 89.390 1.00 76.84 533 ASN C CA 1
ATOM 13994 C C . ASN C 1 553 ? 109.301 106.477 89.223 1.00 76.84 533 ASN C C 1
ATOM 13995 O O . ASN C 1 553 ? 109.736 107.356 88.474 1.00 76.84 533 ASN C O 1
ATOM 14000 N N . ASP C 1 554 ? 110.082 105.649 89.916 1.00 76.29 534 ASP C N 1
ATOM 14001 C CA . ASP C 1 554 ? 111.532 105.582 89.735 1.00 76.29 534 ASP C CA 1
ATOM 14002 C C . ASP C 1 554 ? 112.195 106.942 89.970 1.00 76.29 534 ASP C C 1
ATOM 14003 O O . ASP C 1 554 ? 112.780 107.542 89.067 1.00 76.29 534 ASP C O 1
ATOM 14008 N N . ILE C 1 555 ? 112.094 107.427 91.205 1.00 71.32 535 ILE C N 1
ATOM 14009 C CA . ILE C 1 555 ? 112.741 108.669 91.601 1.00 71.32 535 ILE C CA 1
ATOM 14010 C C . ILE C 1 555 ? 113.749 108.370 92.708 1.00 71.32 535 ILE C C 1
ATOM 14011 O O . ILE C 1 555 ? 113.735 107.304 93.323 1.00 71.32 535 ILE C O 1
ATOM 14016 N N . ALA C 1 556 ? 114.636 109.333 92.947 1.00 70.99 536 ALA C N 1
ATOM 14017 C CA . ALA C 1 556 ? 115.679 109.188 93.952 1.00 70.99 536 ALA C CA 1
ATOM 14018 C C . ALA C 1 556 ? 116.070 110.562 94.473 1.00 70.99 536 ALA C C 1
ATOM 14019 O O . ALA C 1 556 ? 116.089 111.534 93.715 1.00 70.99 536 ALA C O 1
ATOM 14021 N N . ASP C 1 557 ? 116.380 110.631 95.769 1.00 72.80 537 ASP C N 1
ATOM 14022 C CA . ASP C 1 557 ? 116.824 111.863 96.423 1.00 72.80 537 ASP C CA 1
ATOM 14023 C C . ASP C 1 557 ? 115.815 112.994 96.210 1.00 72.80 537 ASP C C 1
ATOM 14024 O O . ASP C 1 557 ? 116.110 114.026 95.604 1.00 72.80 537 ASP C O 1
ATOM 14029 N N . ALA C 1 558 ? 114.610 112.780 96.725 1.00 69.74 538 ALA C N 1
ATOM 14030 C CA . ALA C 1 558 ? 113.503 113.705 96.545 1.00 69.74 538 ALA C CA 1
ATOM 14031 C C . ALA C 1 558 ? 113.053 114.251 97.891 1.00 69.74 538 ALA C C 1
ATOM 14032 O O . ALA C 1 558 ? 113.087 113.544 98.902 1.00 69.74 538 ALA C O 1
ATOM 14034 N N . VAL C 1 559 ? 112.634 115.514 97.898 1.00 68.26 539 VAL C N 1
ATOM 14035 C CA . VAL C 1 559 ? 112.100 116.169 99.087 1.00 68.26 539 VAL C CA 1
ATOM 14036 C C . VAL C 1 559 ? 110.780 116.825 98.711 1.00 68.26 539 VAL C C 1
ATOM 14037 O O . VAL C 1 559 ? 110.720 117.597 97.747 1.00 68.26 539 VAL C O 1
ATOM 14041 N N . PHE C 1 560 ? 109.729 116.524 99.468 1.00 70.77 540 PHE C N 1
ATOM 14042 C CA . PHE C 1 560 ? 108.422 117.149 99.304 1.00 70.77 540 PHE C CA 1
ATOM 14043 C C . PHE C 1 560 ? 108.115 117.946 100.563 1.00 70.77 540 PHE C C 1
ATOM 14044 O O . PHE C 1 560 ? 108.149 117.398 101.669 1.00 70.77 540 PHE C O 1
ATOM 14052 N N . GLU C 1 561 ? 107.815 119.232 100.397 1.00 76.38 541 GLU C N 1
ATOM 14053 C CA . GLU C 1 561 ? 107.611 120.127 101.526 1.00 76.38 541 GLU C CA 1
ATOM 14054 C C . GLU C 1 561 ? 106.365 120.970 101.308 1.00 76.38 541 GLU C C 1
ATOM 14055 O O . GLU C 1 561 ? 106.166 121.519 100.220 1.00 76.38 541 GLU C O 1
ATOM 14061 N N . ASN C 1 562 ? 105.533 121.065 102.346 1.00 75.41 542 ASN C N 1
ATOM 14062 C CA . ASN C 1 562 ? 104.375 121.960 102.380 1.00 75.41 542 ASN C CA 1
ATOM 14063 C C . ASN C 1 562 ? 103.375 121.629 101.268 1.00 75.41 542 ASN C C 1
ATOM 14064 O O . ASN C 1 562 ? 102.989 122.478 100.464 1.00 75.41 542 ASN C O 1
ATOM 14069 N N . PHE C 1 563 ? 102.955 120.368 101.242 1.00 75.19 543 PHE C N 1
ATOM 14070 C CA . PHE C 1 563 ? 101.920 119.904 100.328 1.00 75.19 543 PHE C CA 1
ATOM 14071 C C . PHE C 1 563 ? 100.593 119.833 101.070 1.00 75.19 543 PHE C C 1
ATOM 14072 O O . PHE C 1 563 ? 100.534 119.326 102.195 1.00 75.19 543 PHE C O 1
ATOM 14080 N N . ASN C 1 564 ? 99.533 120.337 100.442 1.00 73.90 544 ASN C N 1
ATOM 14081 C CA . ASN C 1 564 ? 98.220 120.439 101.072 1.00 73.90 544 ASN C CA 1
ATOM 14082 C C . ASN C 1 564 ? 97.190 119.714 100.217 1.00 73.90 544 ASN C C 1
ATOM 14083 O O . ASN C 1 564 ? 96.793 120.212 99.158 1.00 73.90 544 ASN C O 1
ATOM 14088 N N . SER C 1 565 ? 96.762 118.537 100.676 1.00 73.69 545 SER C N 1
ATOM 14089 C CA . SER C 1 565 ? 95.627 117.835 100.077 1.00 73.69 545 SER C CA 1
ATOM 14090 C C . SER C 1 565 ? 95.018 116.965 101.174 1.00 73.69 545 SER C C 1
ATOM 14091 O O . SER C 1 565 ? 95.505 115.861 101.433 1.00 73.69 545 SER C O 1
ATOM 14094 N N . GLN C 1 566 ? 93.954 117.461 101.801 1.00 74.33 546 GLN C N 1
ATOM 14095 C CA . GLN C 1 566 ? 93.371 116.813 102.966 1.00 74.33 546 GLN C CA 1
ATOM 14096 C C . GLN C 1 566 ? 91.854 116.814 102.851 1.00 74.33 546 GLN C C 1
ATOM 14097 O O . GLN C 1 566 ? 91.258 117.807 102.427 1.00 74.33 546 GLN C O 1
ATOM 14103 N N . GLY C 1 567 ? 91.238 115.702 103.232 1.00 76.06 547 GLY C N 1
ATOM 14104 C CA . GLY C 1 567 ? 89.799 115.573 103.234 1.00 76.06 547 GLY C CA 1
ATOM 14105 C C . GLY C 1 567 ? 89.386 114.163 102.874 1.00 76.06 547 GLY C C 1
ATOM 14106 O O . GLY C 1 567 ? 90.187 113.232 102.931 1.00 76.06 547 GLY C O 1
ATOM 14107 N N . TYR C 1 568 ? 88.117 114.016 102.504 1.00 79.61 548 TYR C N 1
ATOM 14108 C CA . TYR C 1 568 ? 87.581 112.724 102.104 1.00 79.61 548 TYR C CA 1
ATOM 14109 C C . TYR C 1 568 ? 88.051 112.355 100.703 1.00 79.61 548 TYR C C 1
ATOM 14110 O O . TYR C 1 568 ? 88.343 113.219 99.874 1.00 79.61 548 TYR C O 1
ATOM 14119 N N . GLY C 1 569 ? 88.108 111.055 100.441 1.00 79.95 549 GLY C N 1
ATOM 14120 C CA . GLY C 1 569 ? 88.440 110.542 99.131 1.00 79.95 549 GLY C CA 1
ATOM 14121 C C . GLY C 1 569 ? 89.582 109.554 99.184 1.00 79.95 549 GLY C C 1
ATOM 14122 O O . GLY C 1 569 ? 90.107 109.215 100.243 1.00 79.95 549 GLY C O 1
ATOM 14123 N N . TRP C 1 570 ? 89.966 109.087 98.000 1.00 79.61 550 TRP C N 1
ATOM 14124 C CA . TRP C 1 570 ? 91.068 108.150 97.860 1.00 79.61 550 TRP C CA 1
ATOM 14125 C C . TRP C 1 570 ? 92.391 108.827 98.210 1.00 79.61 550 TRP C C 1
ATOM 14126 O O . TRP C 1 570 ? 92.522 110.053 98.169 1.00 79.61 550 TRP C O 1
ATOM 14137 N N . GLY C 1 571 ? 93.376 108.007 98.572 1.00 77.22 551 GLY C N 1
ATOM 14138 C CA . GLY C 1 571 ? 94.703 108.499 98.893 1.00 77.22 551 GLY C CA 1
ATOM 14139 C C . GLY C 1 571 ? 95.315 109.325 97.780 1.00 77.22 551 GLY C C 1
ATOM 14140 O O . GLY C 1 571 ? 95.275 108.931 96.612 1.00 77.22 551 GLY C O 1
ATOM 14141 N N . VAL C 1 572 ? 95.890 110.479 98.134 1.00 74.91 552 VAL C N 1
ATOM 14142 C CA . VAL C 1 572 ? 96.345 111.443 97.134 1.00 74.91 552 VAL C CA 1
ATOM 14143 C C . VAL C 1 572 ? 97.771 111.207 96.660 1.00 74.91 552 VAL C C 1
ATOM 14144 O O . VAL C 1 572 ? 98.221 111.893 95.731 1.00 74.91 552 VAL C O 1
ATOM 14148 N N . VAL C 1 573 ? 98.497 110.268 97.258 1.00 75.06 553 VAL C N 1
ATOM 14149 C CA . VAL C 1 573 ? 99.897 110.029 96.934 1.00 75.06 553 VAL C CA 1
ATOM 14150 C C . VAL C 1 573 ? 100.058 108.575 96.516 1.00 75.06 553 VAL C C 1
ATOM 14151 O O . VAL C 1 573 ? 99.559 107.670 97.194 1.00 75.06 553 VAL C O 1
ATOM 14155 N N . GLY C 1 574 ? 100.740 108.356 95.394 1.00 76.56 554 GLY C N 1
ATOM 14156 C CA . GLY C 1 574 ? 101.079 107.020 94.946 1.00 76.56 554 GLY C CA 1
ATOM 14157 C C . GLY C 1 574 ? 102.487 106.956 94.393 1.00 76.56 554 GLY C C 1
ATOM 14158 O O . GLY C 1 574 ? 102.832 107.717 93.484 1.00 76.56 554 GLY C O 1
ATOM 14159 N N . GLY C 1 575 ? 103.313 106.068 94.929 1.00 76.04 555 GLY C N 1
ATOM 14160 C CA . GLY C 1 575 ? 104.695 105.967 94.505 1.00 76.04 555 GLY C CA 1
ATOM 14161 C C . GLY C 1 575 ? 105.105 104.534 94.243 1.00 76.04 555 GLY C C 1
ATOM 14162 O O . GLY C 1 575 ? 104.548 103.592 94.804 1.00 76.04 555 GLY C O 1
ATOM 14163 N N . GLN C 1 576 ? 106.097 104.384 93.364 1.00 77.39 556 GLN C N 1
ATOM 14164 C CA . GLN C 1 576 ? 106.638 103.079 93.006 1.00 77.39 556 GLN C CA 1
ATOM 14165 C C . GLN C 1 576 ? 108.149 103.174 92.861 1.00 77.39 556 GLN C C 1
ATOM 14166 O O . GLN C 1 576 ? 108.654 104.126 92.259 1.00 77.39 556 GLN C O 1
ATOM 14172 N N . ARG C 1 577 ? 108.855 102.182 93.405 1.00 75.80 557 ARG C N 1
ATOM 14173 C CA . ARG C 1 577 ? 110.271 101.933 93.125 1.00 75.80 557 ARG C CA 1
ATOM 14174 C C . ARG C 1 577 ? 111.116 103.201 93.256 1.00 75.80 557 ARG C C 1
ATOM 14175 O O . ARG C 1 577 ? 111.717 103.683 92.296 1.00 75.80 557 ARG C O 1
ATOM 14183 N N . SER C 1 578 ? 111.167 103.731 94.472 1.00 73.50 558 SER C N 1
ATOM 14184 C CA . SER C 1 578 ? 111.864 104.980 94.737 1.00 73.50 558 SER C CA 1
ATOM 14185 C C . SER C 1 578 ? 112.945 104.774 95.791 1.00 73.50 558 SER C C 1
ATOM 14186 O O . SER C 1 578 ? 113.070 103.704 96.391 1.00 73.50 558 SER C O 1
ATOM 14189 N N . THR C 1 579 ? 113.734 105.825 96.009 1.00 72.05 559 THR C N 1
ATOM 14190 C CA . THR C 1 579 ? 114.873 105.764 96.915 1.00 72.05 559 THR C CA 1
ATOM 14191 C C . THR C 1 579 ? 115.044 107.109 97.604 1.00 72.05 559 THR C C 1
ATOM 14192 O O . THR C 1 579 ? 115.010 108.150 96.942 1.00 72.05 559 THR C O 1
ATOM 14196 N N . ASN C 1 580 ? 115.225 107.081 98.926 1.00 70.04 560 ASN C N 1
ATOM 14197 C CA . ASN C 1 580 ? 115.569 108.258 99.727 1.00 70.04 560 ASN C CA 1
ATOM 14198 C C . ASN C 1 580 ? 114.526 109.369 99.562 1.00 70.04 560 ASN C C 1
ATOM 14199 O O . ASN C 1 580 ? 114.799 110.459 99.059 1.00 70.04 560 ASN C O 1
ATOM 14204 N N . ILE C 1 581 ? 113.313 109.057 100.006 1.00 68.93 561 ILE C N 1
ATOM 14205 C CA . ILE C 1 581 ? 112.192 109.987 99.935 1.00 68.93 561 ILE C CA 1
ATOM 14206 C C . ILE C 1 581 ? 111.990 110.636 101.296 1.00 68.93 561 ILE C C 1
ATOM 14207 O O . ILE C 1 581 ? 112.091 109.986 102.341 1.00 68.93 561 ILE C O 1
ATOM 14212 N N . THR C 1 582 ? 111.699 111.935 101.283 1.00 67.86 562 THR C N 1
ATOM 14213 C CA . THR C 1 582 ? 111.488 112.697 102.506 1.00 67.86 562 THR C CA 1
ATOM 14214 C C . THR C 1 582 ? 110.239 113.553 102.368 1.00 67.86 562 THR C C 1
ATOM 14215 O O . THR C 1 582 ? 110.046 114.213 101.344 1.00 67.86 562 THR C O 1
ATOM 14219 N N . TYR C 1 583 ? 109.395 113.535 103.398 1.00 69.45 563 TYR C N 1
ATOM 14220 C CA . TYR C 1 583 ? 108.250 114.429 103.511 1.00 69.45 563 TYR C CA 1
ATOM 14221 C C . TYR C 1 583 ? 108.457 115.321 104.725 1.00 69.45 563 TYR C C 1
ATOM 14222 O O . TYR C 1 583 ? 108.842 114.837 105.794 1.00 69.45 563 TYR C O 1
ATOM 14231 N N . ARG C 1 584 ? 108.207 116.617 104.562 1.00 74.25 564 ARG C N 1
ATOM 14232 C CA . ARG C 1 584 ? 108.441 117.576 105.633 1.00 74.25 564 ARG C CA 1
ATOM 14233 C C . ARG C 1 584 ? 107.356 118.640 105.618 1.00 74.25 564 ARG C C 1
ATOM 14234 O O . ARG C 1 584 ? 107.127 119.279 104.588 1.00 74.25 564 ARG C O 1
ATOM 14242 N N . ASP C 1 585 ? 106.697 118.825 106.764 1.00 77.07 565 ASP C N 1
ATOM 14243 C CA . ASP C 1 585 ? 105.694 119.876 106.948 1.00 77.07 565 ASP C CA 1
ATOM 14244 C C . ASP C 1 585 ? 104.558 119.760 105.932 1.00 77.07 565 ASP C C 1
ATOM 14245 O O . ASP C 1 585 ? 104.053 120.762 105.424 1.00 77.07 565 ASP C O 1
ATOM 14250 N N . CYS C 1 586 ? 104.146 118.532 105.641 1.00 76.02 566 CYS C N 1
ATOM 14251 C CA . CYS C 1 586 ? 103.095 118.275 104.670 1.00 76.02 566 CYS C CA 1
ATOM 14252 C C . CYS C 1 586 ? 101.756 118.056 105.367 1.00 76.02 566 CYS C C 1
ATOM 14253 O O . CYS C 1 586 ? 101.681 117.802 106.570 1.00 76.02 566 CYS C O 1
ATOM 14256 N N . ASN C 1 587 ? 100.683 118.161 104.581 1.00 73.62 567 ASN C N 1
ATOM 14257 C CA . ASN C 1 587 ? 99.316 117.947 105.063 1.00 73.62 567 ASN C CA 1
ATOM 14258 C C . ASN C 1 587 ? 98.591 117.122 104.001 1.00 73.62 567 ASN C C 1
ATOM 14259 O O . ASN C 1 587 ? 97.975 117.672 103.084 1.00 73.62 567 ASN C O 1
ATOM 14264 N N . LEU C 1 588 ? 98.662 115.801 104.137 1.00 71.63 568 LEU C N 1
ATOM 14265 C CA . LEU C 1 588 ? 98.100 114.877 103.166 1.00 71.63 568 LEU C CA 1
ATOM 14266 C C . LEU C 1 588 ? 97.211 113.869 103.877 1.00 71.63 568 LEU C C 1
ATOM 14267 O O . LEU C 1 588 ? 97.341 113.635 105.080 1.00 71.63 568 LEU C O 1
ATOM 14272 N N . ASN C 1 589 ? 96.299 113.268 103.119 1.00 73.68 569 ASN C N 1
ATOM 14273 C CA . ASN C 1 589 ? 95.403 112.260 103.667 1.00 73.68 569 ASN C CA 1
ATOM 14274 C C . ASN C 1 589 ? 95.968 110.847 103.586 1.00 73.68 569 ASN C C 1
ATOM 14275 O O . ASN C 1 589 ? 95.363 109.925 104.144 1.00 73.68 569 ASN C O 1
ATOM 14280 N N . ARG C 1 590 ? 97.110 110.658 102.926 1.00 74.75 570 ARG C N 1
ATOM 14281 C CA . ARG C 1 590 ? 97.743 109.349 102.833 1.00 74.75 570 ARG C CA 1
ATOM 14282 C C . ARG C 1 590 ? 99.142 109.503 102.255 1.00 74.75 570 ARG C C 1
ATOM 14283 O O . ARG C 1 590 ? 99.360 110.320 101.358 1.00 74.75 570 ARG C O 1
ATOM 14291 N N . VAL C 1 591 ? 100.077 108.713 102.775 1.00 73.58 571 VAL C N 1
ATOM 14292 C CA . VAL C 1 591 ? 101.393 108.521 102.175 1.00 73.58 571 VAL C CA 1
ATOM 14293 C C . VAL C 1 591 ? 101.483 107.057 101.774 1.00 73.58 571 VAL C C 1
ATOM 14294 O O . VAL C 1 591 ? 101.284 106.168 102.611 1.00 73.58 571 VAL C O 1
ATOM 14298 N N . ASP C 1 592 ? 101.781 106.803 100.503 1.00 77.86 572 ASP C N 1
ATOM 14299 C CA . ASP C 1 592 ? 101.655 105.463 99.952 1.00 77.86 572 ASP C CA 1
ATOM 14300 C C . ASP C 1 592 ? 102.863 105.134 99.086 1.00 77.86 572 ASP C C 1
ATOM 14301 O O . ASP C 1 592 ? 103.548 106.019 98.568 1.00 77.86 572 ASP C O 1
ATOM 14306 N N . MET C 1 593 ? 103.114 103.833 98.940 1.00 78.61 573 MET C N 1
ATOM 14307 C CA . MET C 1 593 ? 104.182 103.328 98.081 1.00 78.61 573 MET C CA 1
ATOM 14308 C C . MET C 1 593 ? 103.767 101.924 97.647 1.00 78.61 573 MET C C 1
ATOM 14309 O O . MET C 1 593 ? 103.822 100.988 98.449 1.00 78.61 573 MET C O 1
ATOM 14314 N N . HIS C 1 594 ? 103.347 101.786 96.387 1.00 80.09 574 HIS C N 1
ATOM 14315 C CA . HIS C 1 594 ? 102.864 100.493 95.907 1.00 80.09 574 HIS C CA 1
ATOM 14316 C C . HIS C 1 594 ? 104.009 99.498 95.774 1.00 80.09 574 HIS C C 1
ATOM 14317 O O . HIS C 1 594 ? 104.043 98.472 96.463 1.00 80.09 574 HIS C O 1
ATOM 14324 N N . ASN C 1 595 ? 104.958 99.789 94.895 1.00 78.58 575 ASN C N 1
ATOM 14325 C CA . ASN C 1 595 ? 106.175 99.003 94.831 1.00 78.58 575 ASN C CA 1
ATOM 14326 C C . ASN C 1 595 ? 107.119 99.435 95.951 1.00 78.58 575 ASN C C 1
ATOM 14327 O O . ASN C 1 595 ? 107.175 100.616 96.299 1.00 78.58 575 ASN C O 1
ATOM 14332 N N . PRO C 1 596 ? 107.867 98.499 96.529 1.00 75.03 576 PRO C N 1
ATOM 14333 C CA . PRO C 1 596 ? 108.681 98.829 97.703 1.00 75.03 576 PRO C CA 1
ATOM 14334 C C . PRO C 1 596 ? 109.749 99.867 97.393 1.00 75.03 576 PRO C C 1
ATOM 14335 O O . PRO C 1 596 ? 110.223 100.002 96.265 1.00 75.03 576 PRO C O 1
ATOM 14339 N N . TYR C 1 597 ? 110.105 100.624 98.422 1.00 72.05 577 TYR C N 1
ATOM 14340 C CA . TYR C 1 597 ? 111.202 101.576 98.368 1.00 72.05 577 TYR C CA 1
ATOM 14341 C C . TYR C 1 597 ? 112.475 100.938 98.917 1.00 72.05 577 TYR C C 1
ATOM 14342 O O . TYR C 1 597 ? 112.454 99.868 99.527 1.00 72.05 577 TYR C O 1
ATOM 14351 N N . MET C 1 598 ? 113.596 101.617 98.690 1.00 73.62 578 MET C N 1
ATOM 14352 C CA . MET C 1 598 ? 114.868 101.223 99.274 1.00 73.62 578 MET C CA 1
ATOM 14353 C C . MET C 1 598 ? 115.580 102.469 99.779 1.00 73.62 578 MET C C 1
ATOM 14354 O O . MET C 1 598 ? 115.318 103.584 99.325 1.00 73.62 578 MET C O 1
ATOM 14359 N N . GLY C 1 599 ? 116.475 102.269 100.730 1.00 72.96 579 GLY C N 1
ATOM 14360 C CA . GLY C 1 599 ? 117.164 103.390 101.373 1.00 72.96 579 GLY C CA 1
ATOM 14361 C C . GLY C 1 599 ? 116.468 103.807 102.670 1.00 72.96 579 GLY C C 1
ATOM 14362 O O . GLY C 1 599 ? 116.529 103.088 103.659 1.00 72.96 579 GLY C O 1
ATOM 14363 N N . TYR C 1 600 ? 115.817 104.968 102.644 1.00 69.58 580 TYR C N 1
ATOM 14364 C CA . TYR C 1 600 ? 115.032 105.426 103.779 1.00 69.58 580 TYR C CA 1
ATOM 14365 C C . TYR C 1 600 ? 113.759 106.094 103.282 1.00 69.58 580 TYR C C 1
ATOM 14366 O O . TYR C 1 600 ? 113.673 106.547 102.139 1.00 69.58 580 TYR C O 1
ATOM 14375 N N . LEU C 1 601 ? 112.765 106.142 104.164 1.00 69.04 581 LEU C N 1
ATOM 14376 C CA . LEU C 1 601 ? 111.520 106.864 103.919 1.00 69.04 581 LEU C CA 1
ATOM 14377 C C . LEU C 1 601 ? 111.204 107.652 105.181 1.00 69.04 581 LEU C C 1
ATOM 14378 O O . LEU C 1 601 ? 110.875 107.061 106.214 1.00 69.04 581 LEU C O 1
ATOM 14383 N N . LYS C 1 602 ? 111.308 108.974 105.104 1.00 68.72 582 LYS C N 1
ATOM 14384 C CA . LYS C 1 602 ? 111.172 109.841 106.266 1.00 68.72 582 LYS C CA 1
ATOM 14385 C C . LYS C 1 602 ? 109.904 110.674 106.154 1.00 68.72 582 LYS C C 1
ATOM 14386 O O . LYS C 1 602 ? 109.668 111.322 105.129 1.00 68.72 582 LYS C O 1
ATOM 14392 N N . VAL C 1 603 ? 109.094 110.653 107.208 1.00 68.39 583 VAL C N 1
ATOM 14393 C CA . VAL C 1 603 ? 107.908 111.493 107.326 1.00 68.39 583 VAL C CA 1
ATOM 14394 C C . VAL C 1 603 ? 108.080 112.315 108.595 1.00 68.39 583 VAL C C 1
ATOM 14395 O O . VAL C 1 603 ? 108.069 111.765 109.704 1.00 68.39 583 VAL C O 1
ATOM 14399 N N . LEU C 1 604 ? 108.245 113.627 108.440 1.00 70.40 584 LEU C N 1
ATOM 14400 C CA . LEU C 1 604 ? 108.578 114.507 109.553 1.00 70.40 584 LEU C CA 1
ATOM 14401 C C . LEU C 1 604 ? 107.613 115.681 109.598 1.00 70.40 584 LEU C C 1
ATOM 14402 O O . LEU C 1 604 ? 107.382 116.336 108.577 1.00 70.40 584 LEU C O 1
ATOM 14407 N N . ASP C 1 605 ? 107.061 115.944 110.786 1.00 73.98 585 ASP C N 1
ATOM 14408 C CA . ASP C 1 605 ? 106.215 117.113 111.040 1.00 73.98 585 ASP C CA 1
ATOM 14409 C C . ASP C 1 605 ? 105.044 117.186 110.061 1.00 73.98 585 ASP C C 1
ATOM 14410 O O . ASP C 1 605 ? 104.718 118.245 109.523 1.00 73.98 585 ASP C O 1
ATOM 14415 N N . THR C 1 606 ? 104.397 116.047 109.843 1.00 75.14 586 THR C N 1
ATOM 14416 C CA . THR C 1 606 ? 103.347 115.916 108.844 1.00 75.14 586 THR C CA 1
ATOM 14417 C C . THR C 1 606 ? 102.044 115.502 109.516 1.00 75.14 586 THR C C 1
ATOM 14418 O O . THR C 1 606 ? 102.051 114.730 110.479 1.00 75.14 586 THR C O 1
ATOM 14422 N N . ARG C 1 607 ? 100.931 116.026 109.010 1.00 73.23 587 ARG C N 1
ATOM 14423 C CA . ARG C 1 607 ? 99.601 115.636 109.456 1.00 73.23 587 ARG C CA 1
ATOM 14424 C C . ARG C 1 607 ? 98.992 114.695 108.426 1.00 73.23 587 ARG C C 1
ATOM 14425 O O . ARG C 1 607 ? 99.007 114.988 107.227 1.00 73.23 587 ARG C O 1
ATOM 14433 N N . LEU C 1 608 ? 98.460 113.570 108.893 1.00 72.08 588 LEU C N 1
ATOM 14434 C CA . LEU C 1 608 ? 97.962 112.524 108.015 1.00 72.08 588 LEU C CA 1
ATOM 14435 C C . LEU C 1 608 ? 96.465 112.325 108.214 1.00 72.08 588 LEU C C 1
ATOM 14436 O O . LEU C 1 608 ? 95.897 112.689 109.246 1.00 72.08 588 LEU C O 1
ATOM 14441 N N . GLY C 1 609 ? 95.835 111.739 107.201 1.00 74.66 589 GLY C N 1
ATOM 14442 C CA . GLY C 1 609 ? 94.412 111.479 107.210 1.00 74.66 589 GLY C CA 1
ATOM 14443 C C . GLY C 1 609 ? 94.077 110.088 107.707 1.00 74.66 589 GLY C C 1
ATOM 14444 O O . GLY C 1 609 ? 94.863 109.434 108.395 1.00 74.66 589 GLY C O 1
ATOM 14445 N N . THR C 1 610 ? 92.877 109.630 107.340 1.00 76.99 590 THR C N 1
ATOM 14446 C CA . THR C 1 610 ? 92.372 108.363 107.856 1.00 76.99 590 THR C CA 1
ATOM 14447 C C . THR C 1 610 ? 93.087 107.154 107.266 1.00 76.99 590 THR C C 1
ATOM 14448 O O . THR C 1 610 ? 93.050 106.078 107.870 1.00 76.99 590 THR C O 1
ATOM 14452 N N . TRP C 1 611 ? 93.738 107.299 106.111 1.00 75.62 591 TRP C N 1
ATOM 14453 C CA . TRP C 1 611 ? 94.384 106.158 105.476 1.00 75.62 591 TRP C CA 1
ATOM 14454 C C . TRP C 1 611 ? 95.737 105.822 106.089 1.00 75.62 591 TRP C C 1
ATOM 14455 O O . TRP C 1 611 ? 96.178 104.673 105.985 1.00 75.62 591 TRP C O 1
ATOM 14466 N N . GLY C 1 612 ? 96.402 106.786 106.721 1.00 73.55 592 GLY C N 1
ATOM 14467 C CA . GLY C 1 612 ? 97.678 106.496 107.356 1.00 73.55 592 GLY C CA 1
ATOM 14468 C C . GLY C 1 612 ? 98.798 106.342 106.344 1.00 73.55 592 GLY C C 1
ATOM 14469 O O . GLY C 1 612 ? 98.892 107.086 105.362 1.00 73.55 592 GLY C O 1
ATOM 14470 N N . ILE C 1 613 ? 99.665 105.362 106.588 1.00 71.42 593 ILE C N 1
ATOM 14471 C CA . ILE C 1 613 ? 100.818 105.083 105.740 1.00 71.42 593 ILE C CA 1
ATOM 14472 C C . ILE C 1 613 ? 100.683 103.662 105.213 1.00 71.42 593 ILE C C 1
ATOM 14473 O O . ILE C 1 613 ? 100.459 102.726 105.990 1.00 71.42 593 ILE C O 1
ATOM 14478 N N . ASN C 1 614 ? 100.814 103.503 103.899 1.00 76.31 594 ASN C N 1
ATOM 14479 C CA . ASN C 1 614 ? 100.728 102.208 103.226 1.00 76.31 594 ASN C CA 1
ATOM 14480 C C . ASN C 1 614 ? 101.975 102.076 102.357 1.00 76.31 594 ASN C C 1
ATOM 14481 O O . ASN C 1 614 ? 102.003 102.562 101.225 1.00 76.31 594 ASN C O 1
ATOM 14486 N N . ALA C 1 615 ? 103.005 101.411 102.875 1.00 75.03 595 ALA C N 1
ATOM 14487 C CA . ALA C 1 615 ? 104.292 101.356 102.182 1.00 75.03 595 ALA C CA 1
ATOM 14488 C C . ALA C 1 615 ? 104.924 99.980 102.365 1.00 75.03 595 ALA C C 1
ATOM 14489 O O . ALA C 1 615 ? 105.349 99.627 103.468 1.00 75.03 595 ALA C O 1
ATOM 14491 N N . SER C 1 616 ? 104.982 99.211 101.282 1.00 75.05 596 SER C N 1
ATOM 14492 C CA . SER C 1 616 ? 105.911 98.094 101.221 1.00 75.05 596 SER C CA 1
ATOM 14493 C C . SER C 1 616 ? 107.333 98.635 101.138 1.00 75.05 596 SER C C 1
ATOM 14494 O O . SER C 1 616 ? 107.581 99.692 100.554 1.00 75.05 596 SER C O 1
ATOM 14497 N N . GLY C 1 617 ? 108.273 97.916 101.740 1.00 72.80 597 GLY C N 1
ATOM 14498 C CA . GLY C 1 617 ? 109.602 98.481 101.871 1.00 72.80 597 GLY C CA 1
ATOM 14499 C C . GLY C 1 617 ? 110.707 97.454 101.891 1.00 72.80 597 GLY C C 1
ATOM 14500 O O . GLY C 1 617 ? 110.528 96.312 102.324 1.00 72.80 597 GLY C O 1
ATOM 14501 N N . MET C 1 618 ? 111.867 97.888 101.399 1.00 75.21 598 MET C N 1
ATOM 14502 C CA . MET C 1 618 ? 113.122 97.165 101.556 1.00 75.21 598 MET C CA 1
ATOM 14503 C C . MET C 1 618 ? 114.146 98.113 102.164 1.00 75.21 598 MET C C 1
ATOM 14504 O O . MET C 1 618 ? 115.306 98.145 101.742 1.00 75.21 598 MET C O 1
ATOM 14509 N N . GLY C 1 619 ? 113.716 98.899 103.138 1.00 73.35 599 GLY C N 1
ATOM 14510 C CA . GLY C 1 619 ? 114.569 99.873 103.796 1.00 73.35 599 GLY C CA 1
ATOM 14511 C C . GLY C 1 619 ? 114.024 100.190 105.170 1.00 73.35 599 GLY C C 1
ATOM 14512 O O . GLY C 1 619 ? 113.287 99.393 105.758 1.00 73.35 599 GLY C O 1
ATOM 14513 N N . ASP C 1 620 ? 114.378 101.365 105.683 1.00 72.80 600 ASP C N 1
ATOM 14514 C CA . ASP C 1 620 ? 113.985 101.791 107.017 1.00 72.80 600 ASP C CA 1
ATOM 14515 C C . ASP C 1 620 ? 113.023 102.969 106.933 1.00 72.80 600 ASP C C 1
ATOM 14516 O O . ASP C 1 620 ? 113.187 103.859 106.095 1.00 72.80 600 ASP C O 1
ATOM 14521 N N . MET C 1 621 ? 112.021 102.967 107.807 1.00 70.85 601 MET C N 1
ATOM 14522 C CA . MET C 1 621 ? 111.015 104.018 107.869 1.00 70.85 601 MET C CA 1
ATOM 14523 C C . MET C 1 621 ? 111.193 104.818 109.151 1.00 70.85 601 MET C C 1
ATOM 14524 O O . MET C 1 621 ? 111.329 104.240 110.233 1.00 70.85 601 MET C O 1
ATOM 14529 N N . TYR C 1 622 ? 111.192 106.142 109.026 1.00 70.17 602 TYR C N 1
ATOM 14530 C CA . TYR C 1 622 ? 111.351 107.045 110.157 1.00 70.17 602 TYR C CA 1
ATOM 14531 C C . TYR C 1 622 ? 110.130 107.946 110.261 1.00 70.17 602 TYR C C 1
ATOM 14532 O O . TYR C 1 622 ? 109.719 108.558 109.270 1.00 70.17 602 TYR C O 1
ATOM 14541 N N . LEU C 1 623 ? 109.554 108.023 111.457 1.00 69.05 603 LEU C N 1
ATOM 14542 C CA . LEU C 1 623 ? 108.416 108.887 111.737 1.00 69.05 603 LEU C CA 1
ATOM 14543 C C . LEU C 1 623 ? 108.735 109.756 112.943 1.00 69.05 603 LEU C C 1
ATOM 14544 O O . LEU C 1 623 ? 109.184 109.253 113.976 1.00 69.05 603 LEU C O 1
ATOM 14549 N N . GLU C 1 624 ? 108.499 111.058 112.812 1.00 73.91 604 GLU C N 1
ATOM 14550 C CA . GLU C 1 624 ? 108.772 111.989 113.901 1.00 73.91 604 GLU C CA 1
ATOM 14551 C C . GLU C 1 624 ? 107.735 113.099 113.882 1.00 73.91 604 GLU C C 1
ATOM 14552 O O . GLU C 1 624 ? 107.608 113.809 112.880 1.00 73.91 604 GLU C O 1
ATOM 14558 N N . ARG C 1 625 ? 107.001 113.240 114.988 1.00 72.48 605 ARG C N 1
ATOM 14559 C CA . ARG C 1 625 ? 106.020 114.309 115.177 1.00 72.48 605 ARG C CA 1
ATOM 14560 C C . ARG C 1 625 ? 104.949 114.282 114.083 1.00 72.48 605 ARG C C 1
ATOM 14561 O O . ARG C 1 625 ? 104.787 115.221 113.304 1.00 72.48 605 ARG C O 1
ATOM 14569 N N . VAL C 1 626 ? 104.207 113.179 114.047 1.00 72.59 606 VAL C N 1
ATOM 14570 C CA . VAL C 1 626 ? 103.170 112.950 113.048 1.00 72.59 606 VAL C CA 1
ATOM 14571 C C . VAL C 1 626 ? 101.829 112.837 113.758 1.00 72.59 606 VAL C C 1
ATOM 14572 O O . VAL C 1 626 ? 101.717 112.145 114.776 1.00 72.59 606 VAL C O 1
ATOM 14576 N N . THR C 1 627 ? 100.819 113.520 113.224 1.00 74.20 607 THR C N 1
ATOM 14577 C CA . THR C 1 627 ? 99.459 113.466 113.739 1.00 74.20 607 THR C CA 1
ATOM 14578 C C . THR C 1 627 ? 98.556 112.777 112.724 1.00 74.20 607 THR C C 1
ATOM 14579 O O . THR C 1 627 ? 98.643 113.045 111.522 1.00 74.20 607 THR C O 1
ATOM 14583 N N . VAL C 1 628 ? 97.693 111.888 113.211 1.00 74.09 608 VAL C N 1
ATOM 14584 C CA . VAL C 1 628 ? 96.793 111.108 112.369 1.00 74.09 608 VAL C CA 1
ATOM 14585 C C . VAL C 1 628 ? 95.359 111.379 112.803 1.00 74.09 608 VAL C C 1
ATOM 14586 O O . VAL C 1 628 ? 95.040 111.292 113.993 1.00 74.09 608 VAL C O 1
ATOM 14590 N N . ASP C 1 629 ? 94.499 111.693 111.836 1.00 79.79 609 ASP C N 1
ATOM 14591 C CA . ASP C 1 629 ? 93.078 111.920 112.067 1.00 79.79 609 ASP C CA 1
ATOM 14592 C C . ASP C 1 629 ? 92.296 110.773 111.442 1.00 79.79 609 ASP C C 1
ATOM 14593 O O . ASP C 1 629 ? 92.447 110.494 110.250 1.00 79.79 609 ASP C O 1
ATOM 14598 N N . LEU C 1 630 ? 91.454 110.121 112.242 1.00 80.83 610 LEU C N 1
ATOM 14599 C CA . LEU C 1 630 ? 90.851 108.850 111.861 1.00 80.83 610 LEU C CA 1
ATOM 14600 C C . LEU C 1 630 ? 89.413 108.963 111.366 1.00 80.83 610 LEU C C 1
ATOM 14601 O O . LEU C 1 630 ? 88.806 107.934 111.059 1.00 80.83 610 LEU C O 1
ATOM 14606 N N . ASP C 1 631 ? 88.854 110.166 111.271 1.00 84.52 611 ASP C N 1
ATOM 14607 C CA . ASP C 1 631 ? 87.449 110.303 110.903 1.00 84.52 611 ASP C CA 1
ATOM 14608 C C . ASP C 1 631 ? 87.224 109.886 109.453 1.00 84.52 611 ASP C C 1
ATOM 14609 O O . ASP C 1 631 ? 87.892 110.383 108.542 1.00 84.52 611 ASP C O 1
ATOM 14614 N N . ASP C 1 632 ? 86.274 108.974 109.241 1.00 85.78 612 ASP C N 1
ATOM 14615 C CA . ASP C 1 632 ? 86.009 108.396 107.924 1.00 85.78 612 ASP C CA 1
ATOM 14616 C C . ASP C 1 632 ? 84.509 108.276 107.670 1.00 85.78 612 ASP C C 1
ATOM 14617 O O . ASP C 1 632 ? 84.031 107.267 107.145 1.00 85.78 612 ASP C O 1
ATOM 14622 N N . SER C 1 633 ? 83.748 109.311 108.031 1.00 85.57 613 SER C N 1
ATOM 14623 C CA . SER C 1 633 ? 82.291 109.219 107.974 1.00 85.57 613 SER C CA 1
ATOM 14624 C C . SER C 1 633 ? 81.780 109.063 106.545 1.00 85.57 613 SER C C 1
ATOM 14625 O O . SER C 1 633 ? 80.840 108.297 106.301 1.00 85.57 613 SER C O 1
ATOM 14628 N N . ALA C 1 634 ? 82.375 109.782 105.589 1.00 84.86 614 ALA C N 1
ATOM 14629 C CA . ALA C 1 634 ? 81.840 109.790 104.229 1.00 84.86 614 ALA C CA 1
ATOM 14630 C C . ALA C 1 634 ? 81.896 108.407 103.595 1.00 84.86 614 ALA C C 1
ATOM 14631 O O . ALA C 1 634 ? 80.942 107.982 102.932 1.00 84.86 614 ALA C O 1
ATOM 14633 N N . HIS C 1 635 ? 83.000 107.690 103.779 1.00 85.22 615 HIS C N 1
ATOM 14634 C CA . HIS C 1 635 ? 83.077 106.306 103.337 1.00 85.22 615 HIS C CA 1
ATOM 14635 C C . HIS C 1 635 ? 82.307 105.428 104.315 1.00 85.22 615 HIS C C 1
ATOM 14636 O O . HIS C 1 635 ? 82.510 105.518 105.529 1.00 85.22 615 HIS C O 1
ATOM 14643 N N . GLY C 1 636 ? 81.414 104.592 103.791 1.00 88.80 616 GLY C N 1
ATOM 14644 C CA . GLY C 1 636 ? 80.622 103.733 104.651 1.00 88.80 616 GLY C CA 1
ATOM 14645 C C . GLY C 1 636 ? 81.481 102.772 105.444 1.00 88.80 616 GLY C C 1
ATOM 14646 O O . GLY C 1 636 ? 81.610 102.900 106.664 1.00 88.80 616 GLY C O 1
ATOM 14647 N N . GLY C 1 637 ? 82.074 101.802 104.758 1.00 91.96 617 GLY C N 1
ATOM 14648 C CA . GLY C 1 637 ? 83.122 100.989 105.338 1.00 91.96 617 GLY C CA 1
ATOM 14649 C C . GLY C 1 637 ? 84.405 101.189 104.562 1.00 91.96 617 GLY C C 1
ATOM 14650 O O . GLY C 1 637 ? 85.050 102.236 104.667 1.00 91.96 617 GLY C O 1
ATOM 14651 N N . HIS C 1 638 ? 84.774 100.180 103.776 1.00 92.85 618 HIS C N 1
ATOM 14652 C CA . HIS C 1 638 ? 85.791 100.299 102.734 1.00 92.85 618 HIS C CA 1
ATOM 14653 C C . HIS C 1 638 ? 87.134 100.779 103.291 1.00 92.85 618 HIS C C 1
ATOM 14654 O O . HIS C 1 638 ? 87.638 101.849 102.945 1.00 92.85 618 HIS C O 1
ATOM 14661 N N . ARG C 1 639 ? 87.705 99.966 104.171 1.00 84.37 619 ARG C N 1
ATOM 14662 C CA . ARG C 1 639 ? 89.103 100.099 104.563 1.00 84.37 619 ARG C CA 1
ATOM 14663 C C . ARG C 1 639 ? 89.866 98.956 103.908 1.00 84.37 619 ARG C C 1
ATOM 14664 O O . ARG C 1 639 ? 89.610 97.783 104.202 1.00 84.37 619 ARG C O 1
ATOM 14672 N N . GLU C 1 640 ? 90.793 99.298 103.012 1.00 83.43 620 GLU C N 1
ATOM 14673 C CA . GLU C 1 640 ? 91.610 98.273 102.373 1.00 83.43 620 GLU C CA 1
ATOM 14674 C C . GLU C 1 640 ? 92.523 97.593 103.385 1.00 83.43 620 GLU C C 1
ATOM 14675 O O . GLU C 1 640 ? 92.653 96.364 103.389 1.00 83.43 620 GLU C O 1
ATOM 14681 N N . HIS C 1 641 ? 93.157 98.376 104.252 1.00 79.23 621 HIS C N 1
ATOM 14682 C CA . HIS C 1 641 ? 94.025 97.865 105.301 1.00 79.23 621 HIS C CA 1
ATOM 14683 C C . HIS C 1 641 ? 93.465 98.270 106.655 1.00 79.23 621 HIS C C 1
ATOM 14684 O O . HIS C 1 641 ? 92.969 99.388 106.823 1.00 79.23 621 HIS C O 1
ATOM 14691 N N . GLU C 1 642 ? 93.552 97.361 107.621 1.00 79.88 622 GLU C N 1
ATOM 14692 C CA . GLU C 1 642 ? 92.882 97.519 108.903 1.00 79.88 622 GLU C CA 1
ATOM 14693 C C . GLU C 1 642 ? 93.727 98.233 109.950 1.00 79.88 622 GLU C C 1
ATOM 14694 O O . GLU C 1 642 ? 93.290 98.347 111.098 1.00 79.88 622 GLU C O 1
ATOM 14700 N N . GLY C 1 643 ? 94.919 98.712 109.593 1.00 74.58 623 GLY C N 1
ATOM 14701 C CA . GLY C 1 643 ? 95.785 99.404 110.518 1.00 74.58 623 GLY C CA 1
ATOM 14702 C C . GLY C 1 643 ? 96.054 100.839 110.095 1.00 74.58 623 GLY C C 1
ATOM 14703 O O . GLY C 1 643 ? 95.528 101.333 109.096 1.00 74.58 623 GLY C O 1
ATOM 14704 N N . ILE C 1 644 ? 96.892 101.499 110.888 1.00 71.57 624 ILE C N 1
ATOM 14705 C CA . ILE C 1 644 ? 97.304 102.871 110.601 1.00 71.57 624 ILE C CA 1
ATOM 14706 C C . ILE C 1 644 ? 98.586 102.899 109.779 1.00 71.57 624 ILE C C 1
ATOM 14707 O O . ILE C 1 644 ? 98.689 103.632 108.792 1.00 71.57 624 ILE C O 1
ATOM 14712 N N . ILE C 1 645 ? 99.577 102.104 110.170 1.00 69.69 625 ILE C N 1
ATOM 14713 C CA . ILE C 1 645 ? 100.801 101.915 109.402 1.00 69.69 625 ILE C CA 1
ATOM 14714 C C . ILE C 1 645 ? 100.769 100.500 108.846 1.00 69.69 625 ILE C C 1
ATOM 14715 O O . ILE C 1 645 ? 100.753 99.527 109.610 1.00 69.69 625 ILE C O 1
ATOM 14720 N N . ASN C 1 646 ? 100.763 100.381 107.522 1.00 72.63 626 ASN C N 1
ATOM 14721 C CA . ASN C 1 646 ? 100.506 99.109 106.867 1.00 72.63 626 ASN C CA 1
ATOM 14722 C C . ASN C 1 646 ? 101.565 98.812 105.818 1.00 72.63 626 ASN C C 1
ATOM 14723 O O . ASN C 1 646 ? 102.222 99.710 105.287 1.00 72.63 626 ASN C O 1
ATOM 14728 N N . ALA C 1 647 ? 101.718 97.526 105.533 1.00 75.26 627 ALA C N 1
ATOM 14729 C CA . ALA C 1 647 ? 102.408 97.049 104.348 1.00 75.26 627 ALA C CA 1
ATOM 14730 C C . ALA C 1 647 ? 101.372 96.648 103.307 1.00 75.26 627 ALA C C 1
ATOM 14731 O O . ALA C 1 647 ? 100.256 96.244 103.645 1.00 75.26 627 ALA C O 1
ATOM 14733 N N . ARG C 1 648 ? 101.744 96.772 102.036 1.00 78.26 628 ARG C N 1
ATOM 14734 C CA . ARG C 1 648 ? 100.787 96.554 100.959 1.00 78.26 628 ARG C CA 1
ATOM 14735 C C . ARG C 1 648 ? 100.288 95.115 100.957 1.00 78.26 628 ARG C C 1
ATOM 14736 O O . ARG C 1 648 ? 101.078 94.167 100.956 1.00 78.26 628 ARG C O 1
ATOM 14744 N N . GLY C 1 649 ? 98.964 94.957 100.950 1.00 77.51 629 GLY C N 1
ATOM 14745 C CA . GLY C 1 649 ? 98.346 93.646 100.930 1.00 77.51 629 GLY C CA 1
ATOM 14746 C C . GLY C 1 649 ? 98.313 92.974 99.579 1.00 77.51 629 GLY C C 1
ATOM 14747 O O . GLY C 1 649 ? 98.041 91.772 99.506 1.00 77.51 629 GLY C O 1
ATOM 14748 N N . ASP C 1 650 ? 98.582 93.717 98.510 1.00 80.91 630 ASP C N 1
ATOM 14749 C CA . ASP C 1 650 ? 98.649 93.160 97.168 1.00 80.91 630 ASP C CA 1
ATOM 14750 C C . ASP C 1 650 ? 100.074 92.845 96.737 1.00 80.91 630 ASP C C 1
ATOM 14751 O O . ASP C 1 650 ? 100.302 92.558 95.558 1.00 80.91 630 ASP C O 1
ATOM 14756 N N . PHE C 1 651 ? 101.032 92.900 97.660 1.00 78.57 631 PHE C N 1
ATOM 14757 C CA . PHE C 1 651 ? 102.411 92.514 97.392 1.00 78.57 631 PHE C CA 1
ATOM 14758 C C . PHE C 1 651 ? 102.898 91.435 98.349 1.00 78.57 631 PHE C C 1
ATOM 14759 O O . PHE C 1 651 ? 104.048 90.995 98.238 1.00 78.57 631 PHE C O 1
ATOM 14767 N N . GLY C 1 652 ? 102.056 90.998 99.283 1.00 75.26 632 GLY C N 1
ATOM 14768 C CA . GLY C 1 652 ? 102.404 89.985 100.255 1.00 75.26 632 GLY C CA 1
ATOM 14769 C C . GLY C 1 652 ? 102.394 90.466 101.689 1.00 75.26 632 GLY C C 1
ATOM 14770 O O . GLY C 1 652 ? 102.392 89.635 102.606 1.00 75.26 632 GLY C O 1
ATOM 14771 N N . GLY C 1 653 ? 102.381 91.777 101.913 1.00 73.29 633 GLY C N 1
ATOM 14772 C CA . GLY C 1 653 ? 102.400 92.300 103.263 1.00 73.29 633 GLY C CA 1
ATOM 14773 C C . GLY C 1 653 ? 103.753 92.270 103.934 1.00 73.29 633 GLY C C 1
ATOM 14774 O O . GLY C 1 653 ? 103.824 92.162 105.161 1.00 73.29 633 GLY C O 1
ATOM 14775 N N . PHE C 1 654 ? 104.832 92.362 103.165 1.00 71.35 634 PHE C N 1
ATOM 14776 C CA . PHE C 1 654 ? 106.182 92.278 103.699 1.00 71.35 634 PHE C CA 1
ATOM 14777 C C . PHE C 1 654 ? 106.794 93.665 103.844 1.00 71.35 634 PHE C C 1
ATOM 14778 O O . PHE C 1 654 ? 106.428 94.607 103.136 1.00 71.35 634 PHE C O 1
ATOM 14786 N N . HIS C 1 655 ? 107.734 93.780 104.781 1.00 70.59 635 HIS C N 1
ATOM 14787 C CA . HIS C 1 655 ? 108.530 94.997 104.938 1.00 70.59 635 HIS C CA 1
ATOM 14788 C C . HIS C 1 655 ? 109.864 94.574 105.547 1.00 70.59 635 HIS C C 1
ATOM 14789 O O . HIS C 1 655 ? 109.959 94.377 106.761 1.00 70.59 635 HIS C O 1
ATOM 14796 N N . ASP C 1 656 ? 110.886 94.440 104.701 1.00 75.61 636 ASP C N 1
ATOM 14797 C CA . ASP C 1 656 ? 112.191 93.936 105.127 1.00 75.61 636 ASP C CA 1
ATOM 14798 C C . ASP C 1 656 ? 113.018 95.102 105.659 1.00 75.61 636 ASP C C 1
ATOM 14799 O O . ASP C 1 656 ? 113.967 95.580 105.032 1.00 75.61 636 ASP C O 1
ATOM 14804 N N . GLY C 1 657 ? 112.648 95.560 106.846 1.00 70.88 637 GLY C N 1
ATOM 14805 C CA . GLY C 1 657 ? 113.347 96.662 107.472 1.00 70.88 637 GLY C CA 1
ATOM 14806 C C . GLY C 1 657 ? 112.655 97.071 108.752 1.00 70.88 637 GLY C C 1
ATOM 14807 O O . GLY C 1 657 ? 111.609 96.531 109.125 1.00 70.88 637 GLY C O 1
ATOM 14808 N N . GLY C 1 658 ? 113.261 98.051 109.419 1.00 69.90 638 GLY C N 1
ATOM 14809 C CA . GLY C 1 658 ? 112.756 98.509 110.692 1.00 69.90 638 GLY C CA 1
ATOM 14810 C C . GLY C 1 658 ? 111.790 99.671 110.574 1.00 69.90 638 GLY C C 1
ATOM 14811 O O . GLY C 1 658 ? 111.691 100.329 109.542 1.00 69.90 638 GLY C O 1
ATOM 14812 N N . LEU C 1 659 ? 111.069 99.916 111.666 1.00 67.76 639 LEU C N 1
ATOM 14813 C CA . LEU C 1 659 ? 110.110 101.009 111.759 1.00 67.76 639 LEU C CA 1
ATOM 14814 C C . LEU C 1 659 ? 110.353 101.744 113.067 1.00 67.76 639 LEU C C 1
ATOM 14815 O O . LEU C 1 659 ? 110.214 101.157 114.144 1.00 67.76 639 LEU C O 1
ATOM 14820 N N . TYR C 1 660 ? 110.717 103.020 112.974 1.00 69.42 640 TYR C N 1
ATOM 14821 C CA . TYR C 1 660 ? 111.082 103.825 114.133 1.00 69.42 640 TYR C CA 1
ATOM 14822 C C . TYR C 1 660 ? 110.151 105.025 114.211 1.00 69.42 640 TYR C C 1
ATOM 14823 O O . TYR C 1 660 ? 110.105 105.840 113.284 1.00 69.42 640 TYR C O 1
ATOM 14832 N N . ILE C 1 661 ? 109.417 105.134 115.316 1.00 70.03 641 ILE C N 1
ATOM 14833 C CA . ILE C 1 661 ? 108.372 106.136 115.485 1.00 70.03 641 ILE C CA 1
ATOM 14834 C C . ILE C 1 661 ? 108.681 106.963 116.724 1.00 70.03 641 ILE C C 1
ATOM 14835 O O . ILE C 1 661 ? 108.946 106.407 117.796 1.00 70.03 641 ILE C O 1
ATOM 14840 N N . LYS C 1 662 ? 108.646 108.285 116.576 1.00 74.54 642 LYS C N 1
ATOM 14841 C CA . LYS C 1 662 ? 108.810 109.213 117.687 1.00 74.54 642 LYS C CA 1
ATOM 14842 C C . LYS C 1 662 ? 107.648 110.195 117.698 1.00 74.54 642 LYS C C 1
ATOM 14843 O O . LYS C 1 662 ? 107.369 110.837 116.681 1.00 74.54 642 LYS C O 1
ATOM 14849 N N . ASP C 1 663 ? 106.979 110.310 118.847 1.00 76.85 643 ASP C N 1
ATOM 14850 C CA . ASP C 1 663 ? 105.967 111.339 119.102 1.00 76.85 643 ASP C CA 1
ATOM 14851 C C . ASP C 1 663 ? 104.818 111.264 118.089 1.00 76.85 643 ASP C C 1
ATOM 14852 O O . ASP C 1 663 ? 104.592 112.169 117.285 1.00 76.85 643 ASP C O 1
ATOM 14857 N N . LEU C 1 664 ? 104.094 110.150 118.152 1.00 74.55 644 LEU C N 1
ATOM 14858 C CA . LEU C 1 664 ? 102.926 109.930 117.310 1.00 74.55 644 LEU C CA 1
ATOM 14859 C C . LEU C 1 664 ? 101.654 110.292 118.068 1.00 74.55 644 LEU C C 1
ATOM 14860 O O . LEU C 1 664 ? 101.443 109.845 119.199 1.00 74.55 644 LEU C O 1
ATOM 14865 N N . THR C 1 665 ? 100.804 111.098 117.434 1.00 77.00 645 THR C N 1
ATOM 14866 C CA . THR C 1 665 ? 99.561 111.572 118.028 1.00 77.00 645 THR C CA 1
ATOM 14867 C C . THR C 1 665 ? 98.375 111.045 117.233 1.00 77.00 645 THR C C 1
ATOM 14868 O O . THR C 1 665 ? 98.362 111.116 116.000 1.00 77.00 645 THR C O 1
ATOM 14872 N N . ILE C 1 666 ? 97.377 110.522 117.942 1.00 76.01 646 ILE C N 1
ATOM 14873 C CA . ILE C 1 666 ? 96.197 109.919 117.334 1.00 76.01 646 ILE C CA 1
ATOM 14874 C C . ILE C 1 666 ? 94.964 110.692 117.779 1.00 76.01 646 ILE C C 1
ATOM 14875 O O . ILE C 1 666 ? 94.755 110.897 118.980 1.00 76.01 646 ILE C O 1
ATOM 14880 N N . VAL C 1 667 ? 94.149 111.117 116.812 1.00 78.62 647 VAL C N 1
ATOM 14881 C CA . VAL C 1 667 ? 92.864 111.745 117.083 1.00 78.62 647 VAL C CA 1
ATOM 14882 C C . VAL C 1 667 ? 91.813 111.099 116.190 1.00 78.62 647 VAL C C 1
ATOM 14883 O O . VAL C 1 667 ? 92.121 110.491 115.164 1.00 78.62 647 VAL C O 1
ATOM 14887 N N . GLY C 1 668 ? 90.554 111.240 116.597 1.00 82.78 648 GLY C N 1
ATOM 14888 C CA . GLY C 1 668 ? 89.455 110.602 115.900 1.00 82.78 648 GLY C CA 1
ATOM 14889 C C . GLY C 1 668 ? 89.218 109.184 116.377 1.00 82.78 648 GLY C C 1
ATOM 14890 O O . GLY C 1 668 ? 89.902 108.657 117.259 1.00 82.78 648 GLY C O 1
ATOM 14891 N N . GLU C 1 669 ? 88.213 108.547 115.776 1.00 89.60 649 GLU C N 1
ATOM 14892 C CA . GLU C 1 669 ? 87.820 107.201 116.178 1.00 89.60 649 GLU C CA 1
ATOM 14893 C C . GLU C 1 669 ? 87.605 106.221 115.033 1.00 89.60 649 GLU C C 1
ATOM 14894 O O . GLU C 1 669 ? 87.694 105.011 115.274 1.00 89.60 649 GLU C O 1
ATOM 14900 N N . ALA C 1 670 ? 87.332 106.686 113.813 1.00 85.71 650 ALA C N 1
ATOM 14901 C CA . ALA C 1 670 ? 87.007 105.815 112.680 1.00 85.71 650 ALA C CA 1
ATOM 14902 C C . ALA C 1 670 ? 85.821 104.906 113.016 1.00 85.71 650 ALA C C 1
ATOM 14903 O O . ALA C 1 670 ? 85.922 103.678 113.031 1.00 85.71 650 ALA C O 1
ATOM 14905 N N . SER C 1 671 ? 84.680 105.544 113.285 1.00 87.17 651 SER C N 1
ATOM 14906 C CA . SER C 1 671 ? 83.509 104.803 113.741 1.00 87.17 651 SER C CA 1
ATOM 14907 C C . SER C 1 671 ? 82.745 104.168 112.586 1.00 87.17 651 SER C C 1
ATOM 14908 O O . SER C 1 671 ? 81.987 103.215 112.800 1.00 87.17 651 SER C O 1
ATOM 14911 N N . ALA C 1 672 ? 82.918 104.678 111.365 1.00 85.91 652 ALA C N 1
ATOM 14912 C CA . ALA C 1 672 ? 82.236 104.085 110.219 1.00 85.91 652 ALA C CA 1
ATOM 14913 C C . ALA C 1 672 ? 82.752 102.681 109.933 1.00 85.91 652 ALA C C 1
ATOM 14914 O O . ALA C 1 672 ? 81.967 101.763 109.671 1.00 85.91 652 ALA C O 1
ATOM 14916 N N . PHE C 1 673 ? 84.073 102.495 109.978 1.00 84.77 653 PHE C N 1
ATOM 14917 C CA . PHE C 1 673 ? 84.647 101.169 109.777 1.00 84.77 653 PHE C CA 1
ATOM 14918 C C . PHE C 1 673 ? 84.353 100.254 110.959 1.00 84.77 653 PHE C C 1
ATOM 14919 O O . PHE C 1 673 ? 84.196 99.040 110.789 1.00 84.77 653 PHE C O 1
ATOM 14927 N N . GLU C 1 674 ? 84.278 100.820 112.166 1.00 87.12 654 GLU C N 1
ATOM 14928 C CA . GLU C 1 674 ? 84.042 100.008 113.355 1.00 87.12 654 GLU C CA 1
ATOM 14929 C C . GLU C 1 674 ? 82.657 99.374 113.330 1.00 87.12 654 GLU C C 1
ATOM 14930 O O . GLU C 1 674 ? 82.488 98.220 113.741 1.00 87.12 654 GLU C O 1
ATOM 14936 N N . ALA C 1 675 ? 81.653 100.110 112.849 1.00 87.66 655 ALA C N 1
ATOM 14937 C CA . ALA C 1 675 ? 80.300 99.568 112.795 1.00 87.66 655 ALA C CA 1
ATOM 14938 C C . ALA C 1 675 ? 80.223 98.361 111.868 1.00 87.66 655 ALA C C 1
ATOM 14939 O O . ALA C 1 675 ? 79.533 97.380 112.169 1.00 87.66 655 ALA C O 1
ATOM 14941 N N . THR C 1 676 ? 80.922 98.416 110.733 1.00 89.06 656 THR C N 1
ATOM 14942 C CA . THR C 1 676 ? 80.896 97.302 109.791 1.00 89.06 656 THR C CA 1
ATOM 14943 C C . THR C 1 676 ? 81.684 96.107 110.320 1.00 89.06 656 THR C C 1
ATOM 14944 O O . THR C 1 676 ? 81.212 94.966 110.266 1.00 89.06 656 THR C O 1
ATOM 14948 N N . SER C 1 677 ? 82.885 96.350 110.847 1.00 86.97 657 SER C N 1
ATOM 14949 C CA . SER C 1 677 ? 83.774 95.266 111.244 1.00 86.97 657 SER C CA 1
ATOM 14950 C C . SER C 1 677 ? 83.574 94.809 112.683 1.00 86.97 657 SER C C 1
ATOM 14951 O O . SER C 1 677 ? 83.853 93.644 112.989 1.00 86.97 657 SER C O 1
ATOM 14954 N N . GLY C 1 678 ? 83.103 95.684 113.568 1.00 85.87 658 GLY C N 1
ATOM 14955 C CA . GLY C 1 678 ? 82.869 95.324 114.949 1.00 85.87 658 GLY C CA 1
ATOM 14956 C C . GLY C 1 678 ? 84.012 95.612 115.899 1.00 85.87 658 GLY C C 1
ATOM 14957 O O . GLY C 1 678 ? 83.908 95.270 117.083 1.00 85.87 658 GLY C O 1
ATOM 14958 N N . HIS C 1 679 ? 85.090 96.223 115.429 1.00 83.38 659 HIS C N 1
ATOM 14959 C CA . HIS C 1 679 ? 86.245 96.532 116.256 1.00 83.38 659 HIS C CA 1
ATOM 14960 C C . HIS C 1 679 ? 86.975 97.725 115.661 1.00 83.38 659 HIS C C 1
ATOM 14961 O O . HIS C 1 679 ? 86.828 98.018 114.470 1.00 83.38 659 HIS C O 1
ATOM 14968 N N . PRO C 1 680 ? 87.767 98.440 116.469 1.00 79.98 660 PRO C N 1
ATOM 14969 C CA . PRO C 1 680 ? 88.545 99.563 115.929 1.00 79.98 660 PRO C CA 1
ATOM 14970 C C . PRO C 1 680 ? 89.707 99.108 115.059 1.00 79.98 660 PRO C C 1
ATOM 14971 O O . PRO C 1 680 ? 89.977 97.909 114.944 1.00 79.98 660 PRO C O 1
ATOM 14975 N N . VAL C 1 681 ? 90.401 100.062 114.440 1.00 77.22 661 VAL C N 1
ATOM 14976 C CA . VAL C 1 681 ? 91.545 99.758 113.587 1.00 77.22 661 VAL C CA 1
ATOM 14977 C C . VAL C 1 681 ? 92.733 99.359 114.451 1.00 77.22 661 VAL C C 1
ATOM 14978 O O . VAL C 1 681 ? 92.756 99.626 115.658 1.00 77.22 661 VAL C O 1
ATOM 14982 N N . ALA C 1 682 ? 93.723 98.719 113.842 1.00 73.30 662 ALA C N 1
ATOM 14983 C CA . ALA C 1 682 ? 94.952 98.342 114.521 1.00 73.30 662 ALA C CA 1
ATOM 14984 C C . ALA C 1 682 ? 96.013 99.422 114.334 1.00 73.30 662 ALA C C 1
ATOM 14985 O O . ALA C 1 682 ? 95.853 100.360 113.551 1.00 73.30 662 ALA C O 1
ATOM 14987 N N . LEU C 1 683 ? 97.109 99.284 115.080 1.00 70.65 663 LEU C N 1
ATOM 14988 C CA . LEU C 1 683 ? 98.208 100.234 114.952 1.00 70.65 663 LEU C CA 1
ATOM 14989 C C . LEU C 1 683 ? 99.111 99.880 113.776 1.00 70.65 663 LEU C C 1
ATOM 14990 O O . LEU C 1 683 ? 99.324 100.701 112.878 1.00 70.65 663 LEU C O 1
ATOM 14995 N N . VAL C 1 684 ? 99.646 98.662 113.763 1.00 69.40 664 VAL C N 1
ATOM 14996 C CA . VAL C 1 684 ? 100.507 98.181 112.689 1.00 69.40 664 VAL C CA 1
ATOM 14997 C C . VAL C 1 684 ? 99.880 96.922 112.110 1.00 69.40 664 VAL C C 1
ATOM 14998 O O . VAL C 1 684 ? 99.476 96.025 112.858 1.00 69.40 664 VAL C O 1
ATOM 15002 N N . SER C 1 685 ? 99.795 96.855 110.784 1.00 72.99 665 SER C N 1
ATOM 15003 C CA . SER C 1 685 ? 99.193 95.722 110.098 1.00 72.99 665 SER C CA 1
ATOM 15004 C C . SER C 1 685 ? 100.099 95.260 108.967 1.00 72.99 665 SER C C 1
ATOM 15005 O O . SER C 1 685 ? 100.713 96.079 108.278 1.00 72.99 665 SER C O 1
ATOM 15008 N N . ALA C 1 686 ? 100.181 93.942 108.783 1.00 71.71 666 ALA C N 1
ATOM 15009 C CA . ALA C 1 686 ? 100.989 93.362 107.711 1.00 71.71 666 ALA C CA 1
ATOM 15010 C C . ALA C 1 686 ? 100.403 91.993 107.379 1.00 71.71 666 ALA C C 1
ATOM 15011 O O . ALA C 1 686 ? 100.593 91.036 108.135 1.00 71.71 666 ALA C O 1
ATOM 15013 N N . TYR C 1 687 ? 99.700 91.908 106.254 1.00 74.15 667 TYR C N 1
ATOM 15014 C CA . TYR C 1 687 ? 99.070 90.663 105.835 1.00 74.15 667 TYR C CA 1
ATOM 15015 C C . TYR C 1 687 ? 98.785 90.741 104.343 1.00 74.15 667 TYR C C 1
ATOM 15016 O O . TYR C 1 687 ? 98.806 91.816 103.741 1.00 74.15 667 TYR C O 1
ATOM 15025 N N . SER C 1 688 ? 98.512 89.581 103.755 1.00 75.70 668 SER C N 1
ATOM 15026 C CA . SER C 1 688 ? 98.227 89.460 102.334 1.00 75.70 668 SER C CA 1
ATOM 15027 C C . SER C 1 688 ? 96.740 89.216 102.120 1.00 75.70 668 SER C C 1
ATOM 15028 O O . SER C 1 688 ? 96.105 88.480 102.882 1.00 75.70 668 SER C O 1
ATOM 15031 N N . PHE C 1 689 ? 96.186 89.845 101.081 1.00 77.06 669 PHE C N 1
ATOM 15032 C CA . PHE C 1 689 ? 94.780 89.630 100.752 1.00 77.06 669 PHE C CA 1
ATOM 15033 C C . PHE C 1 689 ? 94.552 88.236 100.183 1.00 77.06 669 PHE C C 1
ATOM 15034 O O . PHE C 1 689 ? 93.489 87.641 100.393 1.00 77.06 669 PHE C O 1
ATOM 15042 N N . ASN C 1 690 ? 95.533 87.702 99.460 1.00 79.01 670 ASN C N 1
ATOM 15043 C CA . ASN C 1 690 ? 95.397 86.404 98.808 1.00 79.01 670 ASN C CA 1
ATOM 15044 C C . ASN C 1 690 ? 96.785 85.813 98.627 1.00 79.01 670 ASN C C 1
ATOM 15045 O O . ASN C 1 690 ? 97.595 86.357 97.871 1.00 79.01 670 ASN C O 1
ATOM 15050 N N . ALA C 1 691 ? 97.055 84.700 99.315 1.00 78.66 671 ALA C N 1
ATOM 15051 C CA . ALA C 1 691 ? 98.383 84.097 99.262 1.00 78.66 671 ALA C CA 1
ATOM 15052 C C . ALA C 1 691 ? 98.708 83.547 97.879 1.00 78.66 671 ALA C C 1
ATOM 15053 O O . ALA C 1 691 ? 99.886 83.402 97.536 1.00 78.66 671 ALA C O 1
ATOM 15055 N N . SER C 1 692 ? 97.691 83.231 97.078 1.00 80.65 672 SER C N 1
ATOM 15056 C CA . SER C 1 692 ? 97.927 82.707 95.740 1.00 80.65 672 SER C CA 1
ATOM 15057 C C . SER C 1 692 ? 98.221 83.796 94.719 1.00 80.65 672 SER C C 1
ATOM 15058 O O . SER C 1 692 ? 98.694 83.480 93.622 1.00 80.65 672 SER C O 1
ATOM 15061 N N . LEU C 1 693 ? 97.961 85.060 95.048 1.00 80.51 673 LEU C N 1
ATOM 15062 C CA . LEU C 1 693 ? 98.225 86.171 94.144 1.00 80.51 673 LEU C CA 1
ATOM 15063 C C . LEU C 1 693 ? 99.365 87.068 94.592 1.00 80.51 673 LEU C C 1
ATOM 15064 O O . LEU C 1 693 ? 100.036 87.658 93.744 1.00 80.51 673 LEU C O 1
ATOM 15069 N N . ALA C 1 694 ? 99.602 87.188 95.898 1.00 78.15 674 ALA C N 1
ATOM 15070 C CA . ALA C 1 694 ? 100.668 88.034 96.427 1.00 78.15 674 ALA C CA 1
ATOM 15071 C C . ALA C 1 694 ? 101.402 87.259 97.511 1.00 78.15 674 ALA C C 1
ATOM 15072 O O . ALA C 1 694 ? 100.831 86.979 98.569 1.00 78.15 674 ALA C O 1
ATOM 15074 N N . TYR C 1 695 ? 102.663 86.921 97.253 1.00 78.47 675 TYR C N 1
ATOM 15075 C CA . TYR C 1 695 ? 103.456 86.148 98.200 1.00 78.47 675 TYR C CA 1
ATOM 15076 C C . TYR C 1 695 ? 104.929 86.310 97.855 1.00 78.47 675 TYR C C 1
ATOM 15077 O O . TYR C 1 695 ? 105.289 86.811 96.788 1.00 78.47 675 TYR C O 1
ATOM 15086 N N . ILE C 1 696 ? 105.778 85.881 98.781 1.00 77.91 676 ILE C N 1
ATOM 15087 C CA . ILE C 1 696 ? 107.225 85.871 98.594 1.00 77.91 676 ILE C CA 1
ATOM 15088 C C . ILE C 1 696 ? 107.639 84.453 98.207 1.00 77.91 676 ILE C C 1
ATOM 15089 O O . ILE C 1 696 ? 107.450 83.529 99.011 1.00 77.91 676 ILE C O 1
ATOM 15094 N N . PRO C 1 697 ? 108.190 84.239 97.016 1.00 80.48 677 PRO C N 1
ATOM 15095 C CA . PRO C 1 697 ? 108.609 82.888 96.629 1.00 80.48 677 PRO C CA 1
ATOM 15096 C C . PRO C 1 697 ? 109.750 82.382 97.498 1.00 80.48 677 PRO C C 1
ATOM 15097 O O . PRO C 1 697 ? 110.487 83.146 98.124 1.00 80.48 677 PRO C O 1
ATOM 15101 N N . GLU C 1 698 ? 109.878 81.053 97.532 1.00 87.37 678 GLU C N 1
ATOM 15102 C CA . GLU C 1 698 ? 110.889 80.417 98.371 1.00 87.37 678 GLU C CA 1
ATOM 15103 C C . GLU C 1 698 ? 112.304 80.783 97.940 1.00 87.37 678 GLU C C 1
ATOM 15104 O O . GLU C 1 698 ? 113.176 80.982 98.793 1.00 87.37 678 GLU C O 1
ATOM 15110 N N . SER C 1 699 ? 112.553 80.873 96.635 1.00 84.82 679 SER C N 1
ATOM 15111 C CA . SER C 1 699 ? 113.887 81.173 96.133 1.00 84.82 679 SER C CA 1
ATOM 15112 C C . SER C 1 699 ? 114.224 82.657 96.181 1.00 84.82 679 SER C C 1
ATOM 15113 O O . SER C 1 699 ? 115.354 83.027 95.845 1.00 84.82 679 SER C O 1
ATOM 15116 N N . SER C 1 700 ? 113.283 83.507 96.578 1.00 80.37 680 SER C N 1
ATOM 15117 C CA . SER C 1 700 ? 113.546 84.936 96.624 1.00 80.37 680 SER C CA 1
ATOM 15118 C C . SER C 1 700 ? 114.559 85.256 97.722 1.00 80.37 680 SER C C 1
ATOM 15119 O O . SER C 1 700 ? 114.538 84.635 98.789 1.00 80.37 680 SER C O 1
ATOM 15122 N N . PRO C 1 701 ? 115.459 86.216 97.491 1.00 79.25 681 PRO C N 1
ATOM 15123 C CA . PRO C 1 701 ? 116.390 86.626 98.554 1.00 79.25 681 PRO C CA 1
ATOM 15124 C C . PRO C 1 701 ? 115.745 87.469 99.640 1.00 79.25 681 PRO C C 1
ATOM 15125 O O . PRO C 1 701 ? 116.379 87.693 100.679 1.00 79.25 681 PRO C O 1
ATOM 15129 N N . VAL C 1 702 ? 114.514 87.939 99.439 1.00 76.46 682 VAL C N 1
ATOM 15130 C CA . VAL C 1 702 ? 113.858 88.793 100.420 1.00 76.46 682 VAL C CA 1
ATOM 15131 C C . VAL C 1 702 ? 113.397 87.954 101.603 1.00 76.46 682 VAL C C 1
ATOM 15132 O O . VAL C 1 702 ? 112.760 86.906 101.433 1.00 76.46 682 VAL C O 1
ATOM 15136 N N . THR C 1 703 ? 113.717 88.410 102.809 1.00 72.69 683 THR C N 1
ATOM 15137 C CA . THR C 1 703 ? 113.238 87.748 104.016 1.00 72.69 683 THR C CA 1
ATOM 15138 C C . THR C 1 703 ? 111.836 88.248 104.342 1.00 72.69 683 THR C C 1
ATOM 15139 O O . THR C 1 703 ? 111.653 89.452 104.552 1.00 72.69 683 THR C O 1
ATOM 15143 N N . PRO C 1 704 ? 110.832 87.374 104.401 1.00 69.87 684 PRO C N 1
ATOM 15144 C CA . PRO C 1 704 ? 109.433 87.825 104.529 1.00 69.87 684 PRO C CA 1
ATOM 15145 C C . PRO C 1 704 ? 109.069 88.252 105.948 1.00 69.87 684 PRO C C 1
ATOM 15146 O O . PRO C 1 704 ? 108.220 87.653 106.611 1.00 69.87 684 PRO C O 1
ATOM 15150 N N . TRP C 1 705 ? 109.719 89.311 106.425 1.00 68.75 685 TRP C N 1
ATOM 15151 C CA . TRP C 1 705 ? 109.346 89.925 107.691 1.00 68.75 685 TRP C CA 1
ATOM 15152 C C . TRP C 1 705 ? 108.099 90.777 107.501 1.00 68.75 685 TRP C C 1
ATOM 15153 O O . TRP C 1 705 ? 107.973 91.488 106.500 1.00 68.75 685 TRP C O 1
ATOM 15164 N N . GLY C 1 706 ? 107.176 90.703 108.457 1.00 69.94 686 GLY C N 1
ATOM 15165 C CA . GLY C 1 706 ? 106.082 91.653 108.488 1.00 69.94 686 GLY C CA 1
ATOM 15166 C C . GLY C 1 706 ? 106.654 93.042 108.667 1.00 69.94 686 GLY C C 1
ATOM 15167 O O . GLY C 1 706 ? 106.546 93.895 107.783 1.00 69.94 686 GLY C O 1
ATOM 15168 N N . PHE C 1 707 ? 107.266 93.269 109.823 1.00 69.93 687 PHE C N 1
ATOM 15169 C CA . PHE C 1 707 ? 108.219 94.352 110.017 1.00 69.93 687 PHE C CA 1
ATOM 15170 C C . PHE C 1 707 ? 109.380 93.757 110.796 1.00 69.93 687 PHE C C 1
ATOM 15171 O O . PHE C 1 707 ? 109.156 92.957 111.707 1.00 69.93 687 PHE C O 1
ATOM 15179 N N . LYS C 1 708 ? 110.610 94.118 110.430 1.00 71.19 688 LYS C N 1
ATOM 15180 C CA . LYS C 1 708 ? 111.765 93.535 111.107 1.00 71.19 688 LYS C CA 1
ATOM 15181 C C . LYS C 1 708 ? 111.805 93.945 112.574 1.00 71.19 688 LYS C C 1
ATOM 15182 O O . LYS C 1 708 ? 111.902 93.096 113.467 1.00 71.19 688 LYS C O 1
ATOM 15188 N N . GLU C 1 709 ? 111.723 95.246 112.840 1.00 73.53 689 GLU C N 1
ATOM 15189 C CA . GLU C 1 709 ? 111.677 95.768 114.196 1.00 73.53 689 GLU C CA 1
ATOM 15190 C C . GLU C 1 709 ? 110.674 96.909 114.249 1.00 73.53 689 GLU C C 1
ATOM 15191 O O . GLU C 1 709 ? 110.515 97.657 113.282 1.00 73.53 689 GLU C O 1
ATOM 15197 N N . VAL C 1 710 ? 109.998 97.037 115.387 1.00 68.45 690 VAL C N 1
ATOM 15198 C CA . VAL C 1 710 ? 109.042 98.114 115.619 1.00 68.45 690 VAL C CA 1
ATOM 15199 C C . VAL C 1 710 ? 109.430 98.795 116.922 1.00 68.45 690 VAL C C 1
ATOM 15200 O O . VAL C 1 710 ? 109.382 98.173 117.990 1.00 68.45 690 VAL C O 1
ATOM 15204 N N . ILE C 1 711 ? 109.809 100.066 116.840 1.00 69.92 691 ILE C N 1
ATOM 15205 C CA . ILE C 1 711 ? 110.196 100.860 118.000 1.00 69.92 691 ILE C CA 1
ATOM 15206 C C . ILE C 1 711 ? 109.265 102.061 118.060 1.00 69.92 691 ILE C C 1
ATOM 15207 O O . ILE C 1 711 ? 109.278 102.910 117.161 1.00 69.92 691 ILE C O 1
ATOM 15212 N N . VAL C 1 712 ? 108.459 102.137 119.115 1.00 73.19 692 VAL C N 1
ATOM 15213 C CA . VAL C 1 712 ? 107.544 103.250 119.335 1.00 73.19 692 VAL C CA 1
ATOM 15214 C C . VAL C 1 712 ? 107.961 103.946 120.621 1.00 73.19 692 VAL C C 1
ATOM 15215 O O . VAL C 1 712 ? 107.990 103.326 121.691 1.00 73.19 692 VAL C O 1
ATOM 15219 N N . GLU C 1 713 ? 108.280 105.235 120.520 1.00 79.41 693 GLU C N 1
ATOM 15220 C CA . GLU C 1 713 ? 108.729 106.036 121.658 1.00 79.41 693 GLU C CA 1
ATOM 15221 C C . GLU C 1 713 ? 107.877 107.301 121.693 1.00 79.41 693 GLU C C 1
ATOM 15222 O O . GLU C 1 713 ? 108.201 108.300 121.046 1.00 79.41 693 GLU C O 1
ATOM 15228 N N . GLY C 1 714 ? 106.781 107.250 122.442 1.00 78.22 694 GLY C N 1
ATOM 15229 C CA . GLY C 1 714 ? 105.903 108.394 122.576 1.00 78.22 694 GLY C CA 1
ATOM 15230 C C . GLY C 1 714 ? 104.647 108.293 121.737 1.00 78.22 694 GLY C C 1
ATOM 15231 O O . GLY C 1 714 ? 104.673 108.548 120.530 1.00 78.22 694 GLY C O 1
ATOM 15232 N N . LEU C 1 715 ? 103.539 107.919 122.369 1.00 76.57 695 LEU C N 1
ATOM 15233 C CA . LEU C 1 715 ? 102.234 107.859 121.727 1.00 76.57 695 LEU C CA 1
ATOM 15234 C C . LEU C 1 715 ? 101.245 108.651 122.568 1.00 76.57 695 LEU C C 1
ATOM 15235 O O . LEU C 1 715 ? 101.097 108.388 123.766 1.00 76.57 695 LEU C O 1
ATOM 15240 N N . HIS C 1 716 ? 100.573 109.615 121.946 1.00 77.55 696 HIS C N 1
ATOM 15241 C CA . HIS C 1 716 ? 99.680 110.528 122.645 1.00 77.55 696 HIS C CA 1
ATOM 15242 C C . HIS C 1 716 ? 98.276 110.418 122.071 1.00 77.55 696 HIS C C 1
ATOM 15243 O O . HIS C 1 716 ? 98.094 110.457 120.850 1.00 77.55 696 HIS C O 1
ATOM 15250 N N . CYS C 1 717 ? 97.288 110.281 122.956 1.00 79.14 697 CYS C N 1
ATOM 15251 C CA . CYS C 1 717 ? 95.876 110.225 122.581 1.00 79.14 697 CYS C CA 1
ATOM 15252 C C . CYS C 1 717 ? 95.121 111.217 123.456 1.00 79.14 697 CYS C C 1
ATOM 15253 O O . CYS C 1 717 ? 94.672 110.873 124.558 1.00 79.14 697 CYS C O 1
ATOM 15256 N N . PRO C 1 718 ? 94.973 112.464 123.001 1.00 78.93 698 PRO C N 1
ATOM 15257 C CA . PRO C 1 718 ? 94.368 113.495 123.863 1.00 78.93 698 PRO C CA 1
ATOM 15258 C C . PRO C 1 718 ? 92.931 113.212 124.273 1.00 78.93 698 PRO C C 1
ATOM 15259 O O . PRO C 1 718 ? 92.493 113.712 125.317 1.00 78.93 698 PRO C O 1
ATOM 15263 N N . PHE C 1 719 ? 92.179 112.439 123.496 1.00 79.26 699 PHE C N 1
ATOM 15264 C CA . PHE C 1 719 ? 90.776 112.174 123.788 1.00 79.26 699 PHE C CA 1
ATOM 15265 C C . PHE C 1 719 ? 90.599 110.731 124.243 1.00 79.26 699 PHE C C 1
ATOM 15266 O O . PHE C 1 719 ? 91.132 109.808 123.619 1.00 79.26 699 PHE C O 1
ATOM 15274 N N . LYS C 1 720 ? 89.849 110.544 125.327 1.00 81.85 700 LYS C N 1
ATOM 15275 C CA . LYS C 1 720 ? 89.632 109.213 125.872 1.00 81.85 700 LYS C CA 1
ATOM 15276 C C . LYS C 1 720 ? 88.647 108.427 125.009 1.00 81.85 700 LYS C C 1
ATOM 15277 O O . LYS C 1 720 ? 87.829 108.988 124.275 1.00 81.85 700 LYS C O 1
ATOM 15283 N N . ARG C 1 721 ? 88.745 107.103 125.100 1.00 84.96 701 ARG C N 1
ATOM 15284 C CA . ARG C 1 721 ? 87.875 106.198 124.366 1.00 84.96 701 ARG C CA 1
ATOM 15285 C C . ARG C 1 721 ? 87.241 105.195 125.317 1.00 84.96 701 ARG C C 1
ATOM 15286 O O . ARG C 1 721 ? 87.892 104.711 126.248 1.00 84.96 701 ARG C O 1
ATOM 15294 N N . THR C 1 722 ? 85.968 104.888 125.079 1.00 84.81 702 THR C N 1
ATOM 15295 C CA . THR C 1 722 ? 85.282 103.825 125.805 1.00 84.81 702 THR C CA 1
ATOM 15296 C C . THR C 1 722 ? 85.515 102.517 125.060 1.00 84.81 702 THR C C 1
ATOM 15297 O O . THR C 1 722 ? 85.005 102.324 123.952 1.00 84.81 702 THR C O 1
ATOM 15301 N N . GLY C 1 723 ? 86.285 101.615 125.669 1.00 82.86 703 GLY C N 1
ATOM 15302 C CA . GLY C 1 723 ? 86.766 100.426 125.000 1.00 82.86 703 GLY C CA 1
ATOM 15303 C C . GLY C 1 723 ? 88.283 100.423 124.916 1.00 82.86 703 GLY C C 1
ATOM 15304 O O . GLY C 1 723 ? 88.968 101.015 125.758 1.00 82.86 703 GLY C O 1
ATOM 15305 N N . ARG C 1 724 ? 88.798 99.754 123.891 1.00 79.45 704 ARG C N 1
ATOM 15306 C CA . ARG C 1 724 ? 90.232 99.687 123.655 1.00 79.45 704 ARG C CA 1
ATOM 15307 C C . ARG C 1 724 ? 90.610 100.546 122.455 1.00 79.45 704 ARG C C 1
ATOM 15308 O O . ARG C 1 724 ? 89.842 100.685 121.499 1.00 79.45 704 ARG C O 1
ATOM 15316 N N . ARG C 1 725 ? 91.804 101.140 122.529 1.00 77.61 705 ARG C N 1
ATOM 15317 C CA . ARG C 1 725 ? 92.244 102.065 121.489 1.00 77.61 705 ARG C CA 1
ATOM 15318 C C . ARG C 1 725 ? 92.447 101.356 120.156 1.00 77.61 705 ARG C C 1
ATOM 15319 O O . ARG C 1 725 ? 91.964 101.826 119.119 1.00 77.61 705 ARG C O 1
ATOM 15327 N N . PHE C 1 726 ? 93.151 100.228 120.159 1.00 75.27 706 PHE C N 1
ATOM 15328 C CA . PHE C 1 726 ? 93.451 99.491 118.942 1.00 75.27 706 PHE C CA 1
ATOM 15329 C C . PHE C 1 726 ? 92.968 98.056 119.076 1.00 75.27 706 PHE C C 1
ATOM 15330 O O . PHE C 1 726 ? 92.895 97.509 120.178 1.00 75.27 706 PHE C O 1
ATOM 15338 N N . ASN C 1 727 ? 92.638 97.449 117.934 1.00 77.67 707 ASN C N 1
ATOM 15339 C CA . ASN C 1 727 ? 92.280 96.036 117.933 1.00 77.67 707 ASN C CA 1
ATOM 15340 C C . ASN C 1 727 ? 93.486 95.168 118.269 1.00 77.67 707 ASN C C 1
ATOM 15341 O O . ASN C 1 727 ? 93.348 94.123 118.915 1.00 77.67 707 ASN C O 1
ATOM 15346 N N . SER C 1 728 ? 94.673 95.585 117.839 1.00 74.74 708 SER C N 1
ATOM 15347 C CA . SER C 1 728 ? 95.910 94.886 118.153 1.00 74.74 708 SER C CA 1
ATOM 15348 C C . SER C 1 728 ? 97.075 95.813 117.848 1.00 74.74 708 SER C C 1
ATOM 15349 O O . SER C 1 728 ? 96.999 96.643 116.939 1.00 74.74 708 SER C O 1
ATOM 15352 N N . ILE C 1 729 ? 98.150 95.671 118.623 1.00 72.80 709 ILE C N 1
ATOM 15353 C CA . ILE C 1 729 ? 99.350 96.463 118.371 1.00 72.80 709 ILE C CA 1
ATOM 15354 C C . ILE C 1 729 ? 99.971 96.068 117.038 1.00 72.80 709 ILE C C 1
ATOM 15355 O O . ILE C 1 729 ? 100.304 96.924 116.210 1.00 72.80 709 ILE C O 1
ATOM 15360 N N . ILE C 1 730 ? 100.136 94.768 116.812 1.00 71.14 710 ILE C N 1
ATOM 15361 C CA . ILE C 1 730 ? 100.559 94.226 115.528 1.00 71.14 710 ILE C CA 1
ATOM 15362 C C . ILE C 1 730 ? 99.512 93.207 115.102 1.00 71.14 710 ILE C C 1
ATOM 15363 O O . ILE C 1 730 ? 99.260 92.235 115.823 1.00 71.14 710 ILE C O 1
ATOM 15368 N N . SER C 1 731 ? 98.906 93.426 113.938 1.00 72.39 711 SER C N 1
ATOM 15369 C CA . SER C 1 731 ? 97.746 92.656 113.514 1.00 72.39 711 SER C CA 1
ATOM 15370 C C . SER C 1 731 ? 97.984 92.017 112.156 1.00 72.39 711 SER C C 1
ATOM 15371 O O . SER C 1 731 ? 98.552 92.640 111.254 1.00 72.39 711 SER C O 1
ATOM 15374 N N . ALA C 1 732 ? 97.545 90.767 112.020 1.00 72.59 712 ALA C N 1
ATOM 15375 C CA . ALA C 1 732 ? 97.537 90.049 110.746 1.00 72.59 712 ALA C CA 1
ATOM 15376 C C . ALA C 1 732 ? 96.179 89.376 110.595 1.00 72.59 712 ALA C C 1
ATOM 15377 O O . ALA C 1 732 ? 96.061 88.151 110.727 1.00 72.59 712 ALA C O 1
ATOM 15379 N N . PRO C 1 733 ? 95.126 90.150 110.312 1.00 74.59 713 PRO C N 1
ATOM 15380 C CA . PRO C 1 733 ? 93.777 89.571 110.267 1.00 74.59 713 PRO C CA 1
ATOM 15381 C C . PRO C 1 733 ? 93.488 88.832 108.971 1.00 74.59 713 PRO C C 1
ATOM 15382 O O . PRO C 1 733 ? 92.615 89.240 108.199 1.00 74.59 713 PRO C O 1
ATOM 15386 N N . SER C 1 734 ? 94.209 87.742 108.726 1.00 76.82 714 SER C N 1
ATOM 15387 C CA . SER C 1 734 ? 94.042 86.946 107.518 1.00 76.82 714 SER C CA 1
ATOM 15388 C C . SER C 1 734 ? 94.351 85.491 107.834 1.00 76.82 714 SER C C 1
ATOM 15389 O O . SER C 1 734 ? 94.830 85.178 108.927 1.00 76.82 714 SER C O 1
ATOM 15392 N N . ILE C 1 735 ? 94.069 84.608 106.879 1.00 77.45 715 ILE C N 1
ATOM 15393 C CA . ILE C 1 735 ? 94.391 83.193 107.018 1.00 77.45 715 ILE C CA 1
ATOM 15394 C C . ILE C 1 735 ? 95.323 82.787 105.885 1.00 77.45 715 ILE C C 1
ATOM 15395 O O . ILE C 1 735 ? 95.312 81.635 105.437 1.00 77.45 715 ILE C O 1
ATOM 15400 N N . GLN C 1 736 ? 96.137 83.732 105.415 1.00 76.20 716 GLN C N 1
ATOM 15401 C CA . GLN C 1 736 ? 97.071 83.463 104.329 1.00 76.20 716 GLN C CA 1
ATOM 15402 C C . GLN C 1 736 ? 98.460 83.086 104.828 1.00 76.20 716 GLN C C 1
ATOM 15403 O O . GLN C 1 736 ? 99.154 82.309 104.162 1.00 76.20 716 GLN C O 1
ATOM 15409 N N . PHE C 1 737 ? 98.877 83.620 105.977 1.00 74.86 717 PHE C N 1
ATOM 15410 C CA . PHE C 1 737 ? 100.126 83.240 106.642 1.00 74.86 717 PHE C CA 1
ATOM 15411 C C . PHE C 1 737 ? 101.336 83.448 105.727 1.00 74.86 717 PHE C C 1
ATOM 15412 O O . PHE C 1 737 ? 102.031 82.506 105.346 1.00 74.86 717 PHE C O 1
ATOM 15420 N N . THR C 1 738 ? 101.586 84.713 105.383 1.00 72.09 718 THR C N 1
ATOM 15421 C CA . THR C 1 738 ? 102.640 85.043 104.435 1.00 72.09 718 THR C CA 1
ATOM 15422 C C . THR C 1 738 ? 103.895 85.638 105.059 1.00 72.09 718 THR C C 1
ATOM 15423 O O . THR C 1 738 ? 104.973 85.493 104.475 1.00 72.09 718 THR C O 1
ATOM 15427 N N . VAL C 1 739 ? 103.798 86.295 106.216 1.00 68.36 719 VAL C N 1
ATOM 15428 C CA . VAL C 1 739 ? 104.931 87.013 106.784 1.00 68.36 719 VAL C CA 1
ATOM 15429 C C . VAL C 1 739 ? 105.107 86.645 108.252 1.00 68.36 719 VAL C C 1
ATOM 15430 O O . VAL C 1 739 ? 104.176 86.200 108.925 1.00 68.36 719 VAL C O 1
ATOM 15434 N N . TYR C 1 740 ? 106.330 86.844 108.741 1.00 68.88 720 TYR C N 1
ATOM 15435 C CA . TYR C 1 740 ? 106.652 86.602 110.138 1.00 68.88 720 TYR C CA 1
ATOM 15436 C C . TYR C 1 740 ? 106.133 87.730 111.025 1.00 68.88 720 TYR C C 1
ATOM 15437 O O . TYR C 1 740 ? 105.955 88.870 110.591 1.00 68.88 720 TYR C O 1
ATOM 15446 N N . HIS C 1 741 ? 105.899 87.394 112.290 1.00 68.26 721 HIS C N 1
ATOM 15447 C CA . HIS C 1 741 ? 105.708 88.413 113.306 1.00 68.26 721 HIS C CA 1
ATOM 15448 C C . HIS C 1 741 ? 107.022 89.161 113.525 1.00 68.26 721 HIS C C 1
ATOM 15449 O O . HIS C 1 741 ? 108.101 88.595 113.333 1.00 68.26 721 HIS C O 1
ATOM 15456 N N . PRO C 1 742 ? 106.962 90.440 113.902 1.00 68.12 722 PRO C N 1
ATOM 15457 C CA . PRO C 1 742 ? 108.201 91.193 114.131 1.00 68.12 722 PRO C CA 1
ATOM 15458 C C . PRO C 1 742 ? 109.093 90.527 115.169 1.00 68.12 722 PRO C C 1
ATOM 15459 O O . PRO C 1 742 ? 108.622 89.987 116.171 1.00 68.12 722 PRO C O 1
ATOM 15463 N N . MET C 1 743 ? 110.401 90.568 114.907 1.00 73.06 723 MET C N 1
ATOM 15464 C CA . MET C 1 743 ? 111.363 89.931 115.800 1.00 73.06 723 MET C CA 1
ATOM 15465 C C . MET C 1 743 ? 111.439 90.647 117.143 1.00 73.06 723 MET C C 1
ATOM 15466 O O . MET C 1 743 ? 111.498 90.000 118.195 1.00 73.06 723 MET C O 1
ATOM 15471 N N . ARG C 1 744 ? 111.434 91.978 117.132 1.00 73.88 724 ARG C N 1
ATOM 15472 C CA . ARG C 1 744 ? 111.557 92.762 118.353 1.00 73.88 724 ARG C CA 1
ATOM 15473 C C . ARG C 1 744 ? 110.579 93.924 118.308 1.00 73.88 724 ARG C C 1
ATOM 15474 O O . ARG C 1 744 ? 110.502 94.634 117.302 1.00 73.88 724 ARG C O 1
ATOM 15482 N N . VAL C 1 745 ? 109.833 94.112 119.395 1.00 69.95 725 VAL C N 1
ATOM 15483 C CA . VAL C 1 745 ? 108.864 95.194 119.522 1.00 69.95 725 VAL C CA 1
ATOM 15484 C C . VAL C 1 745 ? 109.117 95.909 120.840 1.00 69.95 725 VAL C C 1
ATOM 15485 O O . VAL C 1 745 ? 109.157 95.271 121.897 1.00 69.95 725 VAL C O 1
ATOM 15489 N N . LYS C 1 746 ? 109.282 97.228 120.781 1.00 73.96 726 LYS C N 1
ATOM 15490 C CA . LYS C 1 746 ? 109.552 98.033 121.964 1.00 73.96 726 LYS C CA 1
ATOM 15491 C C . LYS C 1 746 ? 108.573 99.194 122.028 1.00 73.96 726 LYS C C 1
ATOM 15492 O O . LYS C 1 746 ? 108.399 99.918 121.043 1.00 73.96 726 LYS C O 1
ATOM 15498 N N . LEU C 1 747 ? 107.939 99.368 123.184 1.00 75.24 727 LEU C N 1
ATOM 15499 C CA . LEU C 1 747 ? 107.029 100.477 123.436 1.00 75.24 727 LEU C CA 1
ATOM 15500 C C . LEU C 1 747 ? 107.532 101.264 124.635 1.00 75.24 727 LEU C C 1
ATOM 15501 O O . LEU C 1 747 ? 107.902 100.676 125.656 1.00 75.24 727 LEU C O 1
ATOM 15506 N N . GLU C 1 748 ? 107.546 102.589 124.513 1.00 80.80 728 GLU C N 1
ATOM 15507 C CA . GLU C 1 748 ? 108.026 103.452 125.582 1.00 80.80 728 GLU C CA 1
ATOM 15508 C C . GLU C 1 748 ? 107.210 104.734 125.608 1.00 80.80 728 GLU C C 1
ATOM 15509 O O . GLU C 1 748 ? 107.016 105.368 124.566 1.00 80.80 728 GLU C O 1
ATOM 15515 N N . ASP C 1 749 ? 106.738 105.106 126.800 1.00 81.75 729 ASP C N 1
ATOM 15516 C CA . ASP C 1 749 ? 105.996 106.351 127.017 1.00 81.75 729 ASP C CA 1
ATOM 15517 C C . ASP C 1 749 ? 104.748 106.423 126.139 1.00 81.75 729 ASP C C 1
ATOM 15518 O O . ASP C 1 749 ? 104.454 107.447 125.520 1.00 81.75 729 ASP C O 1
ATOM 15523 N N . CYS C 1 750 ? 104.006 105.322 126.091 1.00 81.03 730 CYS C N 1
ATOM 15524 C CA . CYS C 1 750 ? 102.776 105.232 125.315 1.00 81.03 730 CYS C CA 1
ATOM 15525 C C . CYS C 1 750 ? 101.586 105.318 126.259 1.00 81.03 730 CYS C C 1
ATOM 15526 O O . CYS C 1 750 ? 101.446 104.488 127.164 1.00 81.03 730 CYS C O 1
ATOM 15529 N N . ASN C 1 751 ? 100.733 106.316 126.048 1.00 80.18 731 ASN C N 1
ATOM 15530 C CA . ASN C 1 751 ? 99.521 106.512 126.840 1.00 80.18 731 ASN C CA 1
ATOM 15531 C C . ASN C 1 751 ? 98.327 106.241 125.930 1.00 80.18 731 ASN C C 1
ATOM 15532 O O . ASN C 1 751 ? 97.968 107.075 125.095 1.00 80.18 731 ASN C O 1
ATOM 15537 N N . PHE C 1 752 ? 97.712 105.069 126.098 1.00 78.68 732 PHE C N 1
ATOM 15538 C CA . PHE C 1 752 ? 96.611 104.674 125.228 1.00 78.68 732 PHE C CA 1
ATOM 15539 C C . PHE C 1 752 ? 95.315 105.398 125.569 1.00 78.68 732 PHE C C 1
ATOM 15540 O O . PHE C 1 752 ? 94.494 105.632 124.675 1.00 78.68 732 PHE C O 1
ATOM 15548 N N . ASN C 1 753 ? 95.114 105.752 126.839 1.00 79.68 733 ASN C N 1
ATOM 15549 C CA . ASN C 1 753 ? 93.949 106.517 127.286 1.00 79.68 733 ASN C CA 1
ATOM 15550 C C . ASN C 1 753 ? 92.644 105.809 126.914 1.00 79.68 733 ASN C C 1
ATOM 15551 O O . ASN C 1 753 ? 91.765 106.366 126.254 1.00 79.68 733 ASN C O 1
ATOM 15556 N N . SER C 1 754 ? 92.530 104.559 127.354 1.00 81.11 734 SER C N 1
ATOM 15557 C CA . SER C 1 754 ? 91.370 103.736 127.051 1.00 81.11 734 SER C CA 1
ATOM 15558 C C . SER C 1 754 ? 90.905 103.035 128.319 1.00 81.11 734 SER C C 1
ATOM 15559 O O . SER C 1 754 ? 91.570 103.070 129.357 1.00 81.11 734 SER C O 1
ATOM 15562 N N . THR C 1 755 ? 89.741 102.389 128.226 1.00 81.27 735 THR C N 1
ATOM 15563 C CA . THR C 1 755 ? 89.134 101.717 129.366 1.00 81.27 735 THR C CA 1
ATOM 15564 C C . THR C 1 755 ? 89.229 100.200 129.304 1.00 81.27 735 THR C C 1
ATOM 15565 O O . THR C 1 755 ? 88.972 99.541 130.317 1.00 81.27 735 THR C O 1
ATOM 15569 N N . ALA C 1 756 ? 89.585 99.630 128.159 1.00 80.43 736 ALA C N 1
ATOM 15570 C CA . ALA C 1 756 ? 89.745 98.192 128.007 1.00 80.43 736 ALA C CA 1
ATOM 15571 C C . ALA C 1 756 ? 91.198 97.861 127.689 1.00 80.43 736 ALA C C 1
ATOM 15572 O O . ALA C 1 756 ? 91.970 98.707 127.229 1.00 80.43 736 ALA C O 1
ATOM 15574 N N . PHE C 1 757 ? 91.565 96.609 127.944 1.00 78.72 737 PHE C N 1
ATOM 15575 C CA . PHE C 1 757 ? 92.950 96.181 127.812 1.00 78.72 737 PHE C CA 1
ATOM 15576 C C . PHE C 1 757 ? 93.372 96.112 126.350 1.00 78.72 737 PHE C C 1
ATOM 15577 O O . PHE C 1 757 ? 92.565 95.815 125.466 1.00 78.72 737 PHE C O 1
ATOM 15585 N N . GLU C 1 758 ? 94.647 96.398 126.104 1.00 80.61 738 GLU C N 1
ATOM 15586 C CA . GLU C 1 758 ? 95.247 96.180 124.799 1.00 80.61 738 GLU C CA 1
ATOM 15587 C C . GLU C 1 758 ? 95.774 94.750 124.708 1.00 80.61 738 GLU C C 1
ATOM 15588 O O . GLU C 1 758 ? 95.949 94.060 125.715 1.00 80.61 738 GLU C O 1
ATOM 15594 N N . LYS C 1 759 ? 96.028 94.295 123.484 1.00 79.36 739 LYS C N 1
ATOM 15595 C CA . LYS C 1 759 ? 96.413 92.904 123.307 1.00 79.36 739 LYS C CA 1
ATOM 15596 C C . LYS C 1 759 ? 97.380 92.753 122.143 1.00 79.36 739 LYS C C 1
ATOM 15597 O O . LYS C 1 759 ? 97.414 93.570 121.219 1.00 79.36 739 LYS C O 1
ATOM 15603 N N . PHE C 1 760 ? 98.174 91.686 122.213 1.00 76.91 740 PHE C N 1
ATOM 15604 C CA . PHE C 1 760 ? 99.066 91.255 121.143 1.00 76.91 740 PHE C CA 1
ATOM 15605 C C . PHE C 1 760 ? 98.470 89.999 120.521 1.00 76.91 740 PHE C C 1
ATOM 15606 O O . PHE C 1 760 ? 98.589 88.907 121.085 1.00 76.91 740 PHE C O 1
ATOM 15614 N N . ASP C 1 761 ? 97.835 90.148 119.363 1.00 78.56 741 ASP C N 1
ATOM 15615 C CA . ASP C 1 761 ? 97.226 89.020 118.669 1.00 78.56 741 ASP C CA 1
ATOM 15616 C C . ASP C 1 761 ? 98.268 88.369 117.767 1.00 78.56 741 ASP C C 1
ATOM 15617 O O . ASP C 1 761 ? 98.778 89.004 116.839 1.00 78.56 741 ASP C O 1
ATOM 15622 N N . LEU C 1 762 ? 98.579 87.102 118.040 1.00 75.98 742 LEU C N 1
ATOM 15623 C CA . LEU C 1 762 ? 99.617 86.372 117.324 1.00 75.98 742 LEU C CA 1
ATOM 15624 C C . LEU C 1 762 ? 99.046 85.190 116.548 1.00 75.98 742 LEU C C 1
ATOM 15625 O O . LEU C 1 762 ? 99.677 84.138 116.466 1.00 75.98 742 LEU C O 1
ATOM 15630 N N . ARG C 1 763 ? 97.860 85.348 115.960 1.00 78.12 743 ARG C N 1
ATOM 15631 C CA . ARG C 1 763 ? 97.146 84.200 115.413 1.00 78.12 743 ARG C CA 1
ATOM 15632 C C . ARG C 1 763 ? 97.358 83.987 113.919 1.00 78.12 743 ARG C C 1
ATOM 15633 O O . ARG C 1 763 ? 97.173 82.863 113.437 1.00 78.12 743 ARG C O 1
ATOM 15641 N N . GLY C 1 764 ? 97.736 85.018 113.170 1.00 72.28 744 GLY C N 1
ATOM 15642 C CA . GLY C 1 764 ? 97.828 84.871 111.729 1.00 72.28 744 GLY C CA 1
ATOM 15643 C C . GLY C 1 764 ? 99.203 85.094 111.134 1.00 72.28 744 GLY C C 1
ATOM 15644 O O . GLY C 1 764 ? 99.320 85.689 110.059 1.00 72.28 744 GLY C O 1
ATOM 15645 N N . TRP C 1 765 ? 100.248 84.616 111.801 1.00 69.80 745 TRP C N 1
ATOM 15646 C CA . TRP C 1 765 ? 101.617 84.862 111.377 1.00 69.80 745 TRP C CA 1
ATOM 15647 C C . TRP C 1 765 ? 102.287 83.582 110.895 1.00 69.80 745 TRP C C 1
ATOM 15648 O O . TRP C 1 765 ? 101.941 82.476 111.319 1.00 69.80 745 TRP C O 1
ATOM 15659 N N . ARG C 1 766 ? 103.252 83.754 109.997 1.00 71.38 746 ARG C N 1
ATOM 15660 C CA . ARG C 1 766 ? 104.076 82.652 109.526 1.00 71.38 746 ARG C CA 1
ATOM 15661 C C . ARG C 1 766 ? 104.937 82.112 110.663 1.00 71.38 746 ARG C C 1
ATOM 15662 O O . ARG C 1 766 ? 105.281 82.830 111.606 1.00 71.38 746 ARG C O 1
ATOM 15670 N N . VAL C 1 767 ? 105.274 80.822 110.575 1.00 72.24 747 VAL C N 1
ATOM 15671 C CA . VAL C 1 767 ? 106.105 80.200 111.598 1.00 72.24 747 VAL C CA 1
ATOM 15672 C C . VAL C 1 767 ? 107.468 80.878 111.634 1.00 72.24 747 VAL C C 1
ATOM 15673 O O . VAL C 1 767 ? 108.077 81.156 110.593 1.00 72.24 747 VAL C O 1
ATOM 15677 N N . THR C 1 768 ? 107.950 81.149 112.843 1.00 73.10 748 THR C N 1
ATOM 15678 C CA . THR C 1 768 ? 109.159 81.943 113.012 1.00 73.10 748 THR C CA 1
ATOM 15679 C C . THR C 1 768 ? 110.366 81.221 112.416 1.00 73.10 748 THR C C 1
ATOM 15680 O O . THR C 1 768 ? 110.439 79.988 112.461 1.00 73.10 748 THR C O 1
ATOM 15684 N N . PRO C 1 769 ? 111.327 81.955 111.844 1.00 72.87 749 PRO C N 1
ATOM 15685 C CA . PRO C 1 769 ? 112.546 81.307 111.337 1.00 72.87 749 PRO C CA 1
ATOM 15686 C C . PRO C 1 769 ? 113.489 80.835 112.429 1.00 72.87 749 PRO C C 1
ATOM 15687 O O . PRO C 1 769 ? 114.468 80.145 112.117 1.00 72.87 749 PRO C O 1
ATOM 15691 N N . TYR C 1 770 ? 113.234 81.183 113.693 1.00 75.77 750 TYR C N 1
ATOM 15692 C CA . TYR C 1 770 ? 114.066 80.690 114.783 1.00 75.77 750 TYR C CA 1
ATOM 15693 C C . TYR C 1 770 ? 113.773 79.234 115.111 1.00 75.77 750 TYR C C 1
ATOM 15694 O O . TYR C 1 770 ? 114.584 78.586 115.779 1.00 75.77 750 TYR C O 1
ATOM 15703 N N . ASN C 1 771 ? 112.637 78.709 114.658 1.00 78.24 751 ASN C N 1
ATOM 15704 C CA . ASN C 1 771 ? 112.241 77.322 114.896 1.00 78.24 751 ASN C CA 1
ATOM 15705 C C . ASN C 1 771 ? 111.821 76.697 113.572 1.00 78.24 751 ASN C C 1
ATOM 15706 O O . ASN C 1 7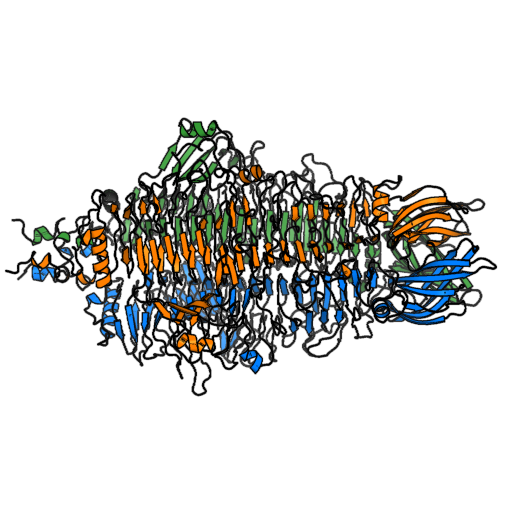71 ? 110.638 76.416 113.347 1.00 78.24 751 ASN C O 1
ATOM 15711 N N . PRO C 1 772 ? 112.775 76.466 112.665 1.00 80.75 752 PRO C N 1
ATOM 15712 C CA . PRO C 1 772 ? 112.403 75.946 111.340 1.00 80.75 752 PRO C CA 1
ATOM 15713 C C . PRO C 1 772 ? 111.910 74.510 111.366 1.00 80.75 752 PRO C C 1
ATOM 15714 O O . PRO C 1 772 ? 111.085 74.139 110.523 1.00 80.75 752 PRO C O 1
ATOM 15718 N N . SER C 1 773 ? 112.386 73.690 112.302 1.00 82.44 753 SER C N 1
ATOM 15719 C CA . SER C 1 773 ? 111.971 72.295 112.368 1.00 82.44 753 SER C CA 1
ATOM 15720 C C . SER C 1 773 ? 110.662 72.096 113.119 1.00 82.44 753 SER C C 1
ATOM 15721 O O . SER C 1 773 ? 110.174 70.962 113.180 1.00 82.44 753 SER C O 1
ATOM 15724 N N . LYS C 1 774 ? 110.092 73.160 113.687 1.00 81.21 754 LYS C N 1
ATOM 15725 C CA . LYS C 1 774 ? 108.818 73.105 114.405 1.00 81.21 754 LYS C CA 1
ATOM 15726 C C . LYS C 1 774 ? 108.880 72.106 115.563 1.00 81.21 754 LYS C C 1
ATOM 15727 O O . LYS C 1 774 ? 108.135 71.126 115.624 1.00 81.21 754 LYS C O 1
ATOM 15733 N N . VAL C 1 775 ? 109.793 72.379 116.488 1.00 80.33 755 VAL C N 1
ATOM 15734 C CA . VAL C 1 775 ? 109.957 71.574 117.693 1.00 80.33 755 VAL C CA 1
ATOM 15735 C C . VAL C 1 775 ? 108.974 72.065 118.746 1.00 80.33 755 VAL C C 1
ATOM 15736 O O . VAL C 1 775 ? 108.891 73.268 119.019 1.00 80.33 755 VAL C O 1
ATOM 15740 N N . GLY C 1 776 ? 108.226 71.136 119.338 1.00 80.40 756 GLY C N 1
ATOM 15741 C CA . GLY C 1 776 ? 107.252 71.495 120.351 1.00 80.40 756 GLY C CA 1
ATOM 15742 C C . GLY C 1 776 ? 107.931 71.882 121.651 1.00 80.40 756 GLY C C 1
ATOM 15743 O O . GLY C 1 776 ? 108.604 71.047 122.279 1.00 80.40 756 GLY C O 1
ATOM 15744 N N . ILE C 1 777 ? 107.768 73.132 122.069 1.00 78.20 757 ILE C N 1
ATOM 15745 C CA . ILE C 1 777 ? 108.351 73.613 123.316 1.00 78.20 757 ILE C CA 1
ATOM 15746 C C . ILE C 1 777 ? 107.458 73.194 124.475 1.00 78.20 757 ILE C C 1
ATOM 15747 O O . ILE C 1 777 ? 106.227 73.221 124.370 1.00 78.20 757 ILE C O 1
ATOM 15752 N N . ALA C 1 778 ? 108.077 72.788 125.586 1.00 78.10 758 ALA C N 1
ATOM 15753 C CA . ALA C 1 778 ? 107.338 72.322 126.750 1.00 78.10 758 ALA C CA 1
ATOM 15754 C C . ALA C 1 778 ? 107.547 73.148 128.011 1.00 78.10 758 ALA C C 1
ATOM 15755 O O . ALA C 1 778 ? 106.697 73.087 128.905 1.00 78.10 758 ALA C O 1
ATOM 15757 N N . ASN C 1 779 ? 108.636 73.912 128.117 1.00 77.34 759 ASN C N 1
ATOM 15758 C CA . ASN C 1 779 ? 108.951 74.593 129.371 1.00 77.34 759 ASN C CA 1
ATOM 15759 C C . ASN C 1 779 ? 109.365 76.051 129.225 1.00 77.34 759 ASN C C 1
ATOM 15760 O O . ASN C 1 779 ? 109.348 76.759 130.234 1.00 77.34 759 ASN C O 1
ATOM 15765 N N . THR C 1 780 ? 109.764 76.504 128.030 1.00 73.27 760 THR C N 1
ATOM 15766 C CA . THR C 1 780 ? 110.232 77.831 127.600 1.00 73.27 760 THR C CA 1
ATOM 15767 C C . THR C 1 780 ? 111.633 78.116 128.127 1.00 73.27 760 THR C C 1
ATOM 15768 O O . THR C 1 780 ? 112.246 79.122 127.755 1.00 73.27 760 THR C O 1
ATOM 15772 N N . LEU C 1 781 ? 112.160 77.235 128.973 1.00 73.25 761 LEU C N 1
ATOM 15773 C CA . LEU C 1 781 ? 113.545 77.322 129.403 1.00 73.25 761 LEU C CA 1
ATOM 15774 C C . LEU C 1 781 ? 114.443 76.320 128.697 1.00 73.25 761 LEU C C 1
ATOM 15775 O O . LEU C 1 781 ? 115.668 76.459 128.760 1.00 73.25 761 LEU C O 1
ATOM 15780 N N . ALA C 1 782 ? 113.868 75.325 128.027 1.00 75.48 762 ALA C N 1
ATOM 15781 C CA . ALA C 1 782 ? 114.623 74.333 127.279 1.00 75.48 762 ALA C CA 1
ATOM 15782 C C . ALA C 1 782 ? 114.787 74.701 125.811 1.00 75.48 762 ALA C C 1
ATOM 15783 O O . ALA C 1 782 ? 115.363 73.919 125.050 1.00 75.48 762 ALA C O 1
ATOM 15785 N N . PHE C 1 783 ? 114.294 75.866 125.397 1.00 74.69 763 PHE C N 1
ATOM 15786 C CA . PHE C 1 783 ? 114.413 76.304 124.016 1.00 74.69 763 PHE C CA 1
ATOM 15787 C C . PHE C 1 783 ? 114.766 77.784 123.984 1.00 74.69 763 PHE C C 1
ATOM 15788 O O . PHE C 1 783 ? 114.485 78.533 124.922 1.00 74.69 763 PHE C O 1
ATOM 15796 N N . ARG C 1 784 ? 115.392 78.196 122.885 1.00 75.36 764 ARG C N 1
ATOM 15797 C CA . ARG C 1 784 ? 115.781 79.585 122.717 1.00 75.36 764 ARG C CA 1
ATOM 15798 C C . ARG C 1 784 ? 114.549 80.474 122.551 1.00 75.36 764 ARG C C 1
ATOM 15799 O O . ARG C 1 784 ? 113.515 80.031 122.046 1.00 75.36 764 ARG C O 1
ATOM 15807 N N . PRO C 1 785 ? 114.628 81.731 122.983 1.00 72.34 765 PRO C N 1
ATOM 15808 C CA . PRO C 1 785 ? 113.552 82.677 122.678 1.00 72.34 765 PRO C CA 1
ATOM 15809 C C . PRO C 1 785 ? 113.515 82.999 121.193 1.00 72.34 765 PRO C C 1
ATOM 15810 O O . PRO C 1 785 ? 114.541 83.016 120.510 1.00 72.34 765 PRO C O 1
ATOM 15814 N N . THR C 1 786 ? 112.308 83.257 120.692 1.00 71.98 766 THR C N 1
ATOM 15815 C CA . THR C 1 786 ? 112.114 83.591 119.287 1.00 71.98 766 THR C CA 1
ATOM 15816 C C . THR C 1 786 ? 111.633 85.014 119.056 1.00 71.98 766 THR C C 1
ATOM 15817 O O . THR C 1 786 ? 111.926 85.584 118.005 1.00 71.98 766 THR C O 1
ATOM 15821 N N . ASN C 1 787 ? 110.905 85.599 120.005 1.00 70.05 767 ASN C N 1
ATOM 15822 C CA . ASN C 1 787 ? 110.405 86.959 119.874 1.00 70.05 767 ASN C CA 1
ATOM 15823 C C . ASN C 1 787 ? 110.652 87.710 121.173 1.00 70.05 767 ASN C C 1
ATOM 15824 O O . ASN C 1 787 ? 110.636 87.124 122.258 1.00 70.05 767 ASN C O 1
ATOM 15829 N N . PHE C 1 788 ? 110.879 89.016 121.052 1.00 70.85 768 PHE C N 1
ATOM 15830 C CA . PHE C 1 788 ? 111.227 89.860 122.187 1.00 70.85 768 PHE C CA 1
ATOM 15831 C C . PHE C 1 788 ? 110.278 91.046 122.247 1.00 70.85 768 PHE C C 1
ATOM 15832 O O . PHE C 1 788 ? 110.047 91.711 121.233 1.00 70.85 768 PHE C O 1
ATOM 15840 N N . VAL C 1 789 ? 109.733 91.308 123.433 1.00 70.47 769 VAL C N 1
ATOM 15841 C CA . VAL C 1 789 ? 108.812 92.415 123.661 1.00 70.47 769 VAL C CA 1
ATOM 15842 C C . VAL C 1 789 ? 109.264 93.168 124.903 1.00 70.47 769 VAL C C 1
ATOM 15843 O O . VAL C 1 789 ? 109.516 92.556 125.946 1.00 70.47 769 VAL C O 1
ATOM 15847 N N . ASP C 1 790 ? 109.368 94.491 124.792 1.00 75.72 770 ASP C N 1
ATOM 15848 C CA . ASP C 1 790 ? 109.735 95.347 125.912 1.00 75.72 770 ASP C CA 1
ATOM 15849 C C . ASP C 1 790 ? 108.736 96.489 126.014 1.00 75.72 770 ASP C C 1
ATOM 15850 O O . ASP C 1 790 ? 108.480 97.183 125.026 1.00 75.72 770 ASP C O 1
ATOM 15855 N N . VAL C 1 791 ? 108.177 96.682 127.206 1.00 75.26 771 VAL C N 1
ATOM 15856 C CA . VAL C 1 791 ? 107.234 97.761 127.479 1.00 75.26 771 VAL C CA 1
ATOM 15857 C C . VAL C 1 791 ? 107.746 98.544 128.678 1.00 75.26 771 VAL C C 1
ATOM 15858 O O . VAL C 1 791 ? 107.936 97.975 129.759 1.00 75.26 771 VAL C O 1
ATOM 15862 N N . LYS C 1 792 ? 107.971 99.843 128.490 1.00 78.84 772 LYS C N 1
ATOM 15863 C CA . LYS C 1 792 ? 108.520 100.692 129.540 1.00 78.84 772 LYS C CA 1
ATOM 15864 C C . LYS C 1 792 ? 107.681 101.952 129.675 1.00 78.84 772 LYS C C 1
ATOM 15865 O O . LYS C 1 792 ? 107.438 102.646 128.684 1.00 78.84 772 LYS C O 1
ATOM 15871 N N . ASP C 1 793 ? 107.249 102.244 130.904 1.00 81.02 773 ASP C N 1
ATOM 15872 C CA . ASP C 1 793 ? 106.577 103.503 131.238 1.00 81.02 773 ASP C CA 1
ATOM 15873 C C . ASP C 1 793 ? 105.345 103.745 130.369 1.00 81.02 773 ASP C C 1
ATOM 15874 O O . ASP C 1 793 ? 105.114 104.854 129.886 1.00 81.02 773 ASP C O 1
ATOM 15879 N N . CYS C 1 794 ? 104.545 102.705 130.169 1.00 82.29 774 CYS C N 1
ATOM 15880 C CA . CYS C 1 794 ? 103.327 102.811 129.381 1.00 82.29 774 CYS C CA 1
ATOM 15881 C C . CYS C 1 794 ? 102.105 102.776 130.289 1.00 82.29 774 CYS C C 1
ATOM 15882 O O . CYS C 1 794 ? 102.123 102.171 131.364 1.00 82.29 774 CYS C O 1
ATOM 15885 N N . SER C 1 795 ? 101.039 103.436 129.846 1.00 80.59 775 SER C N 1
ATOM 15886 C CA . SER C 1 795 ? 99.797 103.536 130.601 1.00 80.59 775 SER C CA 1
ATOM 15887 C C . SER C 1 795 ? 98.716 102.736 129.889 1.00 80.59 775 SER C C 1
ATOM 15888 O O . SER C 1 795 ? 98.303 103.093 128.781 1.00 80.59 775 SER C O 1
ATOM 15891 N N . MET C 1 796 ? 98.260 101.660 130.526 1.00 80.85 776 MET C N 1
ATOM 15892 C CA . MET C 1 796 ? 97.213 100.827 129.954 1.00 80.85 776 MET C CA 1
ATOM 15893 C C . MET C 1 796 ? 96.489 100.095 131.073 1.00 80.85 776 MET C C 1
ATOM 15894 O O . MET C 1 796 ? 97.053 99.852 132.143 1.00 80.85 776 MET C O 1
ATOM 15899 N N . VAL C 1 797 ? 95.227 99.752 130.809 1.00 79.19 777 VAL C N 1
ATOM 15900 C CA . VAL C 1 797 ? 94.429 99.023 131.790 1.00 79.19 777 VAL C CA 1
ATOM 15901 C C . VAL C 1 797 ? 94.927 97.589 131.927 1.00 79.19 777 VAL C C 1
ATOM 15902 O O . VAL C 1 797 ? 94.962 97.031 133.030 1.00 79.19 777 VAL C O 1
ATOM 15906 N N . GLY C 1 798 ? 95.331 96.975 130.821 1.00 77.18 778 GLY C N 1
ATOM 15907 C CA . GLY C 1 798 ? 95.842 95.617 130.863 1.00 77.18 778 GLY C CA 1
ATOM 15908 C C . GLY C 1 798 ? 96.510 95.260 129.556 1.00 77.18 778 GLY C C 1
ATOM 15909 O O . GLY C 1 798 ? 96.494 96.031 128.592 1.00 77.18 778 GLY C O 1
ATOM 15910 N N . LEU C 1 799 ? 97.105 94.070 129.538 1.00 76.51 779 LEU C N 1
ATOM 15911 C CA . LEU C 1 799 ? 97.814 93.570 128.369 1.00 76.51 779 LEU C CA 1
ATOM 15912 C C . LEU C 1 799 ? 97.507 92.092 128.195 1.00 76.51 779 LEU C C 1
ATOM 15913 O O . LEU C 1 799 ? 97.559 91.329 129.163 1.00 76.51 779 LEU C O 1
ATOM 15918 N N . GLU C 1 800 ? 97.193 91.692 126.965 1.00 80.05 780 GLU C N 1
ATOM 15919 C CA . GLU C 1 800 ? 96.806 90.322 126.660 1.00 80.05 780 GLU C CA 1
ATOM 15920 C C . GLU C 1 800 ? 97.679 89.760 125.547 1.00 80.05 780 GLU C C 1
ATOM 15921 O O . GLU C 1 800 ? 97.952 90.441 124.556 1.00 80.05 780 GLU C O 1
ATOM 15927 N N . PHE C 1 801 ? 98.117 88.515 125.720 1.00 75.97 781 PHE C N 1
ATOM 15928 C CA . PHE C 1 801 ? 98.846 87.777 124.695 1.00 75.97 781 PHE C CA 1
ATOM 15929 C C . PHE C 1 801 ? 98.017 86.565 124.296 1.00 75.97 781 PHE C C 1
ATOM 15930 O O . PHE C 1 801 ? 97.677 85.738 125.148 1.00 75.97 781 PHE C O 1
ATOM 15938 N N . THR C 1 802 ? 97.695 86.460 123.010 1.00 78.06 782 THR C N 1
ATOM 15939 C CA . THR C 1 802 ? 96.903 85.356 122.480 1.00 78.06 782 THR C CA 1
ATOM 15940 C C . THR C 1 802 ? 97.785 84.499 121.584 1.00 78.06 782 THR C C 1
ATOM 15941 O O . THR C 1 802 ? 98.374 85.003 120.622 1.00 78.06 782 THR C O 1
ATOM 15945 N N . ARG C 1 803 ? 97.868 83.208 121.895 1.00 78.20 783 ARG C N 1
ATOM 15946 C CA . ARG C 1 803 ? 98.725 82.307 121.147 1.00 78.20 783 ARG C CA 1
ATOM 15947 C C . ARG C 1 803 ? 98.080 81.926 119.815 1.00 78.20 783 ARG C C 1
ATOM 15948 O O . ARG C 1 803 ? 96.857 81.981 119.664 1.00 78.20 783 ARG C O 1
ATOM 15956 N N . PRO C 1 804 ? 98.888 81.546 118.828 1.00 78.16 784 PRO C N 1
ATOM 15957 C CA . PRO C 1 804 ? 98.333 81.138 117.534 1.00 78.16 784 PRO C CA 1
ATOM 15958 C C . PRO C 1 804 ? 97.615 79.800 117.608 1.00 78.16 784 PRO C C 1
ATOM 15959 O O . PRO C 1 804 ? 97.775 79.016 118.545 1.00 78.16 784 PRO C O 1
ATOM 15963 N N . THR C 1 805 ? 96.806 79.555 116.582 1.00 82.68 785 THR C N 1
ATOM 15964 C CA . THR C 1 805 ? 96.144 78.271 116.415 1.00 82.68 785 THR C CA 1
ATOM 15965 C C . THR C 1 805 ? 97.184 77.186 116.139 1.00 82.68 785 THR C C 1
ATOM 15966 O O . THR C 1 805 ? 98.268 77.459 115.617 1.00 82.68 785 THR C O 1
ATOM 15970 N N . SER C 1 806 ? 96.857 75.948 116.523 1.00 84.80 786 SER C N 1
ATOM 15971 C CA . SER C 1 806 ? 97.717 74.793 116.279 1.00 84.80 786 SER C CA 1
ATOM 15972 C C . SER C 1 806 ? 98.189 74.743 114.830 1.00 84.80 786 SER C C 1
ATOM 15973 O O . SER C 1 806 ? 97.511 75.259 113.935 1.00 84.80 786 SER C O 1
ATOM 15976 N N . ALA C 1 807 ? 99.350 74.125 114.604 1.00 82.07 787 ALA C N 1
ATOM 15977 C CA . ALA C 1 807 ? 100.128 74.127 113.366 1.00 82.07 787 ALA C CA 1
ATOM 15978 C C . ALA C 1 807 ? 100.846 75.451 113.147 1.00 82.07 787 ALA C C 1
ATOM 15979 O O . ALA C 1 807 ? 101.602 75.578 112.177 1.00 82.07 787 ALA C O 1
ATOM 15981 N N . TYR C 1 808 ? 100.639 76.439 114.015 1.00 79.15 788 TYR C N 1
ATOM 15982 C CA . TYR C 1 808 ? 101.415 77.669 113.985 1.00 79.15 788 TYR C CA 1
ATOM 15983 C C . TYR C 1 808 ? 101.918 78.081 115.361 1.00 79.15 788 TYR C C 1
ATOM 15984 O O . TYR C 1 808 ? 102.518 79.154 115.481 1.00 79.15 788 TYR C O 1
ATOM 15993 N N . ASP C 1 809 ? 101.702 77.267 116.395 1.00 79.83 789 ASP C N 1
ATOM 15994 C CA . ASP C 1 809 ? 102.108 77.597 117.761 1.00 79.83 789 ASP C CA 1
ATOM 15995 C C . ASP C 1 809 ? 103.480 76.986 118.029 1.00 79.83 789 ASP C C 1
ATOM 15996 O O . ASP C 1 809 ? 103.622 75.916 118.625 1.00 79.83 789 ASP C O 1
ATOM 16001 N N . TYR C 1 810 ? 104.515 77.694 117.573 1.00 78.32 790 TYR C N 1
ATOM 16002 C CA . TYR C 1 810 ? 105.888 77.236 117.743 1.00 78.32 790 TYR C CA 1
ATOM 16003 C C . TYR C 1 810 ? 106.816 78.385 118.118 1.00 78.32 790 TYR C C 1
ATOM 16004 O O . TYR C 1 810 ? 107.998 78.374 117.757 1.00 78.32 790 TYR C O 1
ATOM 16013 N N . SER C 1 811 ? 106.305 79.378 118.841 1.00 74.40 791 SER C N 1
ATOM 16014 C CA . SER C 1 811 ? 107.079 80.547 119.225 1.00 74.40 791 SER C CA 1
ATOM 16015 C C . SER C 1 811 ? 107.399 80.506 120.712 1.00 74.40 791 SER C C 1
ATOM 16016 O O . SER C 1 811 ? 106.712 79.846 121.497 1.00 74.40 791 SER C O 1
ATOM 16019 N N . ASN C 1 812 ? 108.456 81.222 121.088 1.00 72.79 792 ASN C N 1
ATOM 16020 C CA . ASN C 1 812 ? 108.895 81.335 122.473 1.00 72.79 792 ASN C CA 1
ATOM 16021 C C . ASN C 1 812 ? 109.198 82.799 122.748 1.00 72.79 792 ASN C C 1
ATOM 16022 O O . ASN C 1 812 ? 110.183 83.336 122.233 1.00 72.79 792 ASN C O 1
ATOM 16027 N N . PHE C 1 813 ? 108.359 83.440 123.553 1.00 71.27 793 PHE C N 1
ATOM 16028 C CA . PHE C 1 813 ? 108.415 84.881 123.741 1.00 71.27 793 PHE C CA 1
ATOM 16029 C C . PHE C 1 813 ? 109.247 85.253 124.962 1.00 71.27 793 PHE C C 1
ATOM 16030 O O . PHE C 1 813 ? 109.349 84.495 125.928 1.00 71.27 793 PHE C O 1
ATOM 16038 N N . ASP C 1 814 ? 109.848 86.439 124.898 1.00 74.47 794 ASP C N 1
ATOM 16039 C CA . ASP C 1 814 ? 110.617 87.012 125.999 1.00 74.47 794 ASP C CA 1
ATOM 16040 C C . ASP C 1 814 ? 110.063 88.404 126.267 1.00 74.47 794 ASP C C 1
ATOM 16041 O O . ASP C 1 814 ? 110.304 89.331 125.488 1.00 74.47 794 ASP C O 1
ATOM 16046 N N . VAL C 1 815 ? 109.325 88.552 127.364 1.00 71.19 795 VAL C N 1
ATOM 16047 C CA . VAL C 1 815 ? 108.573 89.765 127.657 1.00 71.19 795 VAL C CA 1
ATOM 16048 C C . VAL C 1 815 ? 109.188 90.455 128.865 1.00 71.19 795 VAL C C 1
ATOM 16049 O O . VAL C 1 815 ? 109.467 89.816 129.886 1.00 71.19 795 VAL C O 1
ATOM 16053 N N . ASN C 1 816 ? 109.398 91.764 128.745 1.00 74.54 796 ASN C N 1
ATOM 16054 C CA . ASN C 1 816 ? 110.009 92.574 129.795 1.00 74.54 796 ASN C CA 1
ATOM 16055 C C . ASN C 1 816 ? 109.131 93.794 130.036 1.00 74.54 796 ASN C C 1
ATOM 16056 O O . ASN C 1 816 ? 109.056 94.685 129.184 1.00 74.54 796 ASN C O 1
ATOM 16061 N N . LEU C 1 817 ? 108.470 93.837 131.189 1.00 72.63 797 LEU C N 1
ATOM 16062 C CA . LEU C 1 817 ? 107.597 94.944 131.561 1.00 72.63 797 LEU C CA 1
ATOM 16063 C C . LEU C 1 817 ? 108.240 95.714 132.705 1.00 72.63 797 LEU C C 1
ATOM 16064 O O . LEU C 1 817 ? 108.530 95.139 133.759 1.00 72.63 797 LEU C O 1
ATOM 16069 N N . VAL C 1 818 ? 108.459 97.010 132.498 1.00 75.05 798 VAL C N 1
ATOM 16070 C CA . VAL C 1 818 ? 109.106 97.870 133.481 1.00 75.05 798 VAL C CA 1
ATOM 16071 C C . VAL C 1 818 ? 108.209 99.073 133.730 1.00 75.05 798 VAL C C 1
ATOM 16072 O O . VAL C 1 818 ? 107.960 99.863 132.811 1.00 75.05 798 VAL C O 1
ATOM 16076 N N . ASN C 1 819 ? 107.727 99.211 134.966 1.00 77.71 799 ASN C N 1
ATOM 16077 C CA . ASN C 1 819 ? 106.975 100.384 135.410 1.00 77.71 799 ASN C CA 1
ATOM 16078 C C . ASN C 1 819 ? 105.716 100.591 134.563 1.00 77.71 799 ASN C C 1
ATOM 16079 O O . ASN C 1 819 ? 105.509 101.637 133.946 1.00 77.71 799 ASN C O 1
ATOM 16084 N N . VAL C 1 820 ? 104.868 99.566 134.549 1.00 76.29 800 VAL C N 1
ATOM 16085 C CA . VAL C 1 820 ? 103.631 99.568 133.776 1.00 76.29 800 VAL C CA 1
ATOM 16086 C C . VAL C 1 820 ? 102.457 99.635 134.742 1.00 76.29 800 VAL C C 1
ATOM 16087 O O . VAL C 1 820 ? 102.378 98.846 135.690 1.00 76.29 800 VAL C O 1
ATOM 16091 N N . LYS C 1 821 ? 101.551 100.572 134.497 1.00 77.90 801 LYS C N 1
ATOM 16092 C CA . LYS C 1 821 ? 100.362 100.783 135.320 1.00 77.90 801 LYS C CA 1
ATOM 16093 C C . LYS C 1 821 ? 99.415 101.677 134.527 1.00 77.90 801 LYS C C 1
ATOM 16094 O O . LYS C 1 821 ? 99.673 101.998 133.361 1.00 77.90 801 LYS C O 1
ATOM 16100 N N . ASN C 1 822 ? 98.313 102.077 135.153 1.00 79.70 802 ASN C N 1
ATOM 16101 C CA . ASN C 1 822 ? 97.362 103.005 134.558 1.00 79.70 802 ASN C CA 1
ATOM 16102 C C . ASN C 1 822 ? 97.379 104.307 135.346 1.00 79.70 802 ASN C C 1
ATOM 16103 O O . ASN C 1 822 ? 97.212 104.297 136.570 1.00 79.70 802 ASN C O 1
ATOM 16108 N N . VAL C 1 823 ? 97.580 105.424 134.644 1.00 77.31 803 VAL C N 1
ATOM 16109 C CA . VAL C 1 823 ? 97.699 106.726 135.293 1.00 77.31 803 VAL C CA 1
ATOM 16110 C C . VAL C 1 823 ? 96.471 107.604 135.100 1.00 77.31 803 VAL C C 1
ATOM 16111 O O . VAL C 1 823 ? 96.362 108.646 135.766 1.00 77.31 803 VAL C O 1
ATOM 16115 N N . GLU C 1 824 ? 95.547 107.226 134.222 1.00 80.74 804 GLU C N 1
ATOM 16116 C CA . GLU C 1 824 ? 94.387 108.059 133.956 1.00 80.74 804 GLU C CA 1
ATOM 16117 C C . GLU C 1 824 ? 93.327 107.882 135.040 1.00 80.74 804 GLU C C 1
ATOM 16118 O O . GLU C 1 824 ? 93.301 106.889 135.770 1.00 80.74 804 GLU C O 1
ATOM 16124 N N . GLU C 1 825 ? 92.440 108.873 135.131 1.00 81.19 805 GLU C N 1
ATOM 16125 C CA . GLU C 1 825 ? 91.482 108.944 136.227 1.00 81.19 805 GLU C CA 1
ATOM 16126 C C . GLU C 1 825 ? 90.248 108.075 136.018 1.00 81.19 805 GLU C C 1
ATOM 16127 O O . GLU C 1 825 ? 89.633 107.662 137.006 1.00 81.19 805 GLU C O 1
ATOM 16133 N N . HIS C 1 826 ? 89.865 107.790 134.772 1.00 81.30 806 HIS C N 1
ATOM 16134 C CA . HIS C 1 826 ? 88.609 107.078 134.528 1.00 81.30 806 HIS C CA 1
ATOM 16135 C C . HIS C 1 826 ? 88.663 105.648 135.059 1.00 81.30 806 HIS C C 1
ATOM 16136 O O . HIS C 1 826 ? 87.639 105.081 135.453 1.00 81.30 806 HIS C O 1
ATOM 16143 N N . SER C 1 827 ? 89.850 105.047 135.071 1.00 82.31 807 SER C N 1
ATOM 16144 C CA . SER C 1 827 ? 89.979 103.677 135.540 1.00 82.31 807 SER C CA 1
ATOM 16145 C C . SER C 1 827 ? 90.893 103.604 136.760 1.00 82.31 807 SER C C 1
ATOM 16146 O O . SER C 1 827 ? 91.398 104.614 137.258 1.00 82.31 807 SER C O 1
ATOM 16149 N N . LEU C 1 828 ? 91.102 102.382 137.241 1.00 82.55 808 LEU C N 1
ATOM 16150 C CA . LEU C 1 828 ? 91.974 102.157 138.382 1.00 82.55 808 LEU C CA 1
ATOM 16151 C C . LEU C 1 828 ? 93.421 101.991 137.929 1.00 82.55 808 LEU C C 1
ATOM 16152 O O . LEU C 1 828 ? 93.712 101.748 136.755 1.00 82.55 808 LEU C O 1
ATOM 16157 N N . SER C 1 829 ? 94.339 102.121 138.892 1.00 79.84 809 SER C N 1
ATOM 16158 C CA . SER C 1 829 ? 95.762 102.078 138.558 1.00 79.84 809 SER C CA 1
ATOM 16159 C C . SER C 1 829 ? 96.262 100.669 138.257 1.00 79.84 809 SER C C 1
ATOM 16160 O O . SER C 1 829 ? 96.928 100.486 137.223 1.00 79.84 809 SER C O 1
ATOM 16163 N N . PRO C 1 830 ? 96.009 99.637 139.098 1.00 77.39 810 PRO C N 1
ATOM 16164 C CA . PRO C 1 830 ? 96.611 98.320 138.834 1.00 77.39 810 PRO C CA 1
ATOM 16165 C C . PRO C 1 830 ? 96.200 97.718 137.499 1.00 77.39 810 PRO C C 1
ATOM 16166 O O . PRO C 1 830 ? 95.054 97.870 137.065 1.00 77.39 810 PRO C O 1
ATOM 16170 N N . PHE C 1 831 ? 97.129 97.026 136.843 1.00 75.86 811 PHE C N 1
ATOM 16171 C CA . PHE C 1 831 ? 96.908 96.466 135.519 1.00 75.86 811 PHE C CA 1
ATOM 16172 C C . PHE C 1 831 ? 96.978 94.944 135.562 1.00 75.86 811 PHE C C 1
ATOM 16173 O O . PHE C 1 831 ? 97.728 94.360 136.349 1.00 75.86 811 PHE C O 1
ATOM 16181 N N . THR C 1 832 ? 96.181 94.310 134.707 1.00 75.57 812 THR C N 1
ATOM 16182 C CA . THR C 1 832 ? 96.067 92.860 134.641 1.00 75.57 812 THR C CA 1
ATOM 16183 C C . THR C 1 832 ? 96.861 92.326 133.456 1.00 75.57 812 THR C C 1
ATOM 16184 O O . THR C 1 832 ? 96.847 92.915 132.371 1.00 75.57 812 THR C O 1
ATOM 16188 N N . LEU C 1 833 ? 97.553 91.210 133.668 1.00 73.93 813 LEU C N 1
ATOM 16189 C CA . LEU C 1 833 ? 98.330 90.546 132.627 1.00 73.93 813 LEU C CA 1
ATOM 16190 C C . LEU C 1 833 ? 97.630 89.246 132.248 1.00 73.93 813 LEU C C 1
ATOM 16191 O O . LEU C 1 833 ? 97.653 88.277 133.014 1.00 73.93 813 LEU C O 1
ATOM 16196 N N . TYR C 1 834 ? 97.011 89.228 131.071 1.00 77.97 814 TYR C N 1
ATOM 16197 C CA . TYR C 1 834 ? 96.430 88.018 130.503 1.00 77.97 814 TYR C CA 1
ATOM 16198 C C . TYR C 1 834 ? 97.449 87.394 129.561 1.00 77.97 814 TYR C C 1
ATOM 16199 O O . TYR C 1 834 ? 97.912 88.049 128.622 1.00 77.97 814 TYR C O 1
ATOM 16208 N N . THR C 1 835 ? 97.796 86.135 129.803 1.00 78.08 815 THR C N 1
ATOM 16209 C CA . THR C 1 835 ? 98.772 85.447 128.972 1.00 78.08 815 THR C CA 1
ATOM 16210 C C . THR C 1 835 ? 98.233 84.094 128.535 1.00 78.08 815 THR C C 1
ATOM 16211 O O . THR C 1 835 ? 97.563 83.395 129.300 1.00 78.08 815 THR C O 1
ATOM 16215 N N . ASN C 1 836 ? 98.502 83.755 127.279 1.00 78.75 816 ASN C N 1
ATOM 16216 C CA . ASN C 1 836 ? 98.114 82.473 126.714 1.00 78.75 816 ASN C CA 1
ATOM 16217 C C . ASN C 1 836 ? 99.256 81.810 125.959 1.00 78.75 816 ASN C C 1
ATOM 16218 O O . ASN C 1 836 ? 99.120 80.648 125.563 1.00 78.75 816 ASN C O 1
ATOM 16223 N N . GLN C 1 837 ? 100.377 82.499 125.767 1.00 75.40 817 GLN C N 1
ATOM 16224 C CA . GLN C 1 837 ? 101.470 82.041 124.925 1.00 75.40 817 GLN C CA 1
ATOM 16225 C C . GLN C 1 837 ? 102.677 81.697 125.785 1.00 75.40 817 GLN C C 1
ATOM 16226 O O . GLN C 1 837 ? 102.979 82.394 126.758 1.00 75.40 817 GLN C O 1
ATOM 16232 N N . CYS C 1 838 ? 103.349 80.605 125.425 1.00 76.14 818 CYS C N 1
ATOM 16233 C CA . CYS C 1 838 ? 104.541 80.169 126.140 1.00 76.14 818 CYS C CA 1
ATOM 16234 C C . CYS C 1 838 ? 105.630 81.233 126.067 1.00 76.14 818 CYS C C 1
ATOM 16235 O O . CYS C 1 838 ? 105.935 81.751 124.989 1.00 76.14 818 CYS C O 1
ATOM 16238 N N . GLY C 1 839 ? 106.217 81.559 127.213 1.00 71.81 819 GLY C N 1
ATOM 16239 C CA . GLY C 1 839 ? 107.273 82.555 127.239 1.00 71.81 819 GLY C CA 1
ATOM 16240 C C . GLY C 1 839 ? 107.746 82.822 128.651 1.00 71.81 819 GLY C C 1
ATOM 16241 O O . GLY C 1 839 ? 107.258 82.233 129.620 1.00 71.81 819 GLY C O 1
ATOM 16242 N N . ARG C 1 840 ? 108.716 83.727 128.750 1.00 71.32 820 ARG C N 1
ATOM 16243 C CA . ARG C 1 840 ? 109.277 84.171 130.021 1.00 71.32 820 ARG C CA 1
ATOM 16244 C C . ARG C 1 840 ? 108.862 85.614 130.273 1.00 71.32 820 ARG C C 1
ATOM 16245 O O . ARG C 1 840 ? 108.993 86.464 129.387 1.00 71.32 820 ARG C O 1
ATOM 16253 N N . TYR C 1 841 ? 108.364 85.886 131.476 1.00 70.59 821 TYR C N 1
ATOM 16254 C CA . TYR C 1 841 ? 107.802 87.186 131.818 1.00 70.59 821 TYR C CA 1
ATOM 16255 C C . TYR C 1 841 ? 108.554 87.779 132.999 1.00 70.59 821 TYR C C 1
ATOM 16256 O O . TYR C 1 841 ? 108.718 87.120 134.031 1.00 70.59 821 TYR C O 1
ATOM 16265 N N . ASN C 1 842 ? 109.005 89.022 132.844 1.00 73.64 822 ASN C N 1
ATOM 16266 C CA . ASN C 1 842 ? 109.762 89.727 133.870 1.00 73.64 822 ASN C CA 1
ATOM 16267 C C . ASN C 1 842 ? 109.097 91.065 134.150 1.00 73.64 822 ASN C C 1
ATOM 16268 O O . ASN C 1 842 ? 108.851 91.844 133.224 1.00 73.64 822 ASN C O 1
ATOM 16273 N N . LEU C 1 843 ? 108.812 91.331 135.422 1.00 72.97 823 LEU C N 1
ATOM 16274 C CA . LEU C 1 843 ? 108.164 92.567 135.840 1.00 72.97 823 LEU C CA 1
ATOM 16275 C C . LEU C 1 843 ? 109.021 93.248 136.895 1.00 72.97 823 LEU C C 1
ATOM 16276 O O . LEU C 1 843 ? 109.378 92.629 137.902 1.00 72.97 823 LEU C O 1
ATOM 16281 N N . VAL C 1 844 ? 109.350 94.517 136.664 1.00 74.46 824 VAL C N 1
ATOM 16282 C CA . VAL C 1 844 ? 110.167 95.304 137.583 1.00 74.46 824 VAL C CA 1
ATOM 16283 C C . VAL C 1 844 ? 109.406 96.582 137.906 1.00 74.46 824 VAL C C 1
ATOM 16284 O O . VAL C 1 844 ? 109.180 97.415 137.020 1.00 74.46 824 VAL C O 1
ATOM 16288 N N . GLY C 1 845 ? 109.016 96.740 139.167 1.00 76.16 825 GLY C N 1
ATOM 16289 C CA . GLY C 1 845 ? 108.368 97.965 139.615 1.00 76.16 825 GLY C CA 1
ATOM 16290 C C . GLY C 1 845 ? 107.054 98.272 138.931 1.00 76.16 825 GLY C C 1
ATOM 16291 O O . GLY C 1 845 ? 106.784 99.435 138.607 1.00 76.16 825 GLY C O 1
ATOM 16292 N N . CYS C 1 846 ? 106.226 97.259 138.710 1.00 78.73 826 CYS C N 1
ATOM 16293 C CA . CYS C 1 846 ? 104.953 97.428 138.026 1.00 78.73 826 CYS C CA 1
ATOM 16294 C C . CYS C 1 846 ? 103.806 97.514 139.026 1.00 78.73 826 CYS C C 1
ATOM 16295 O O . CYS C 1 846 ? 103.884 97.009 140.148 1.00 78.73 826 CYS C O 1
ATOM 16298 N N . GLY C 1 847 ? 102.732 98.175 138.600 1.00 76.30 827 GLY C N 1
ATOM 16299 C CA . GLY C 1 847 ? 101.499 98.216 139.362 1.00 76.30 827 GLY C CA 1
ATOM 16300 C C . GLY C 1 847 ? 100.595 97.049 139.026 1.00 76.30 827 GLY C C 1
ATOM 16301 O O . GLY C 1 847 ? 99.579 97.219 138.347 1.00 76.30 827 GLY C O 1
ATOM 16302 N N . LEU C 1 848 ? 100.959 95.858 139.486 1.00 74.28 828 LEU C N 1
ATOM 16303 C CA . LEU C 1 848 ? 100.271 94.641 139.084 1.00 74.28 828 LEU C CA 1
ATOM 16304 C C . LEU C 1 848 ? 98.978 94.447 139.870 1.00 74.28 828 LEU C C 1
ATOM 16305 O O . LEU C 1 848 ? 98.885 94.784 141.053 1.00 74.28 828 LEU C O 1
ATOM 16310 N N . GLN C 1 849 ? 97.972 93.898 139.190 1.00 75.24 829 GLN C N 1
ATOM 16311 C CA . GLN C 1 849 ? 96.699 93.537 139.802 1.00 75.24 829 GLN C CA 1
ATOM 16312 C C . GLN C 1 849 ? 96.488 92.034 139.872 1.00 75.24 829 GLN C C 1
ATOM 16313 O O . GLN C 1 849 ? 96.174 91.499 140.938 1.00 75.24 829 GLN C O 1
ATOM 16319 N N . GLN C 1 850 ? 96.651 91.339 138.751 1.00 76.10 830 GLN C N 1
ATOM 16320 C CA . GLN C 1 850 ? 96.370 89.915 138.686 1.00 76.10 830 GLN C CA 1
ATOM 16321 C C . GLN C 1 850 ? 97.147 89.315 137.526 1.00 76.10 830 GLN C C 1
ATOM 16322 O O . GLN C 1 850 ? 97.389 89.979 136.515 1.00 76.10 830 GLN C O 1
ATOM 16328 N N . ILE C 1 851 ? 97.536 88.054 137.685 1.00 75.34 831 ILE C N 1
ATOM 16329 C CA . ILE C 1 851 ? 98.152 87.276 136.618 1.00 75.34 831 ILE C CA 1
ATOM 16330 C C . ILE C 1 851 ? 97.183 86.164 136.252 1.00 75.34 831 ILE C C 1
ATOM 16331 O O . ILE C 1 851 ? 96.898 85.286 137.075 1.00 75.34 831 ILE C O 1
ATOM 16336 N N . VAL C 1 852 ? 96.678 86.203 135.024 1.00 79.12 832 VAL C N 1
ATOM 16337 C CA . VAL C 1 852 ? 95.679 85.258 134.544 1.00 79.12 832 VAL C CA 1
ATOM 16338 C C . VAL C 1 852 ? 96.269 84.500 133.367 1.00 79.12 832 VAL C C 1
ATOM 16339 O O . VAL C 1 852 ? 96.653 85.106 132.361 1.00 79.12 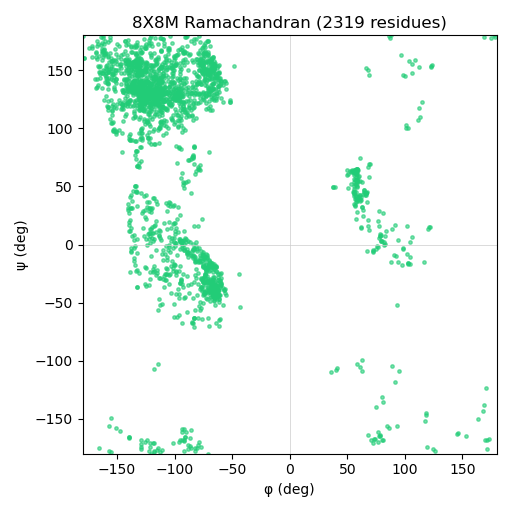832 VAL C O 1
ATOM 16343 N N . ASP C 1 853 ? 96.336 83.180 133.491 1.00 83.53 833 ASP C N 1
ATOM 16344 C CA . ASP C 1 853 ? 96.860 82.323 132.428 1.00 83.53 833 ASP C CA 1
ATOM 16345 C C . ASP C 1 853 ? 95.801 81.936 131.393 1.00 83.53 833 ASP C C 1
ATOM 16346 O O . ASP C 1 853 ? 95.735 80.811 130.912 1.00 83.53 833 ASP C O 1
ATOM 16351 N N . LYS C 1 854 ? 95.012 82.920 130.974 1.00 84.87 834 LYS C N 1
ATOM 16352 C CA . LYS C 1 854 ? 93.965 82.692 129.990 1.00 84.87 834 LYS C CA 1
ATOM 16353 C C . LYS C 1 854 ? 93.815 83.944 129.138 1.00 84.87 834 LYS C C 1
ATOM 16354 O O . LYS C 1 854 ? 94.025 85.057 129.625 1.00 84.87 834 LYS C O 1
ATOM 16360 N N . SER C 1 855 ? 93.462 83.756 127.869 1.00 85.99 835 SER C N 1
ATOM 16361 C CA . SER C 1 855 ? 93.172 84.869 126.976 1.00 85.99 835 SER C CA 1
ATOM 16362 C C . SER C 1 855 ? 91.667 85.097 126.931 1.00 85.99 835 SER C C 1
ATOM 16363 O O . SER C 1 855 ? 90.897 84.160 126.700 1.00 85.99 835 SER C O 1
ATOM 16366 N N . MET C 1 856 ? 91.251 86.345 127.156 1.00 88.68 836 MET C N 1
ATOM 16367 C CA . MET C 1 856 ? 89.825 86.650 127.188 1.00 88.68 836 MET C CA 1
ATOM 16368 C C . MET C 1 856 ? 89.211 86.644 125.794 1.00 88.68 836 MET C C 1
ATOM 16369 O O . MET C 1 856 ? 88.004 86.419 125.654 1.00 88.68 836 MET C O 1
ATOM 16374 N N . THR C 1 857 ? 90.015 86.890 124.759 1.00 87.27 837 THR C N 1
ATOM 16375 C CA . THR C 1 857 ? 89.477 86.966 123.404 1.00 87.27 837 THR C CA 1
ATOM 16376 C C . THR C 1 857 ? 89.006 85.600 122.915 1.00 87.27 837 THR C C 1
ATOM 16377 O O . THR C 1 857 ? 87.891 85.466 122.399 1.00 87.27 837 THR C O 1
ATOM 16381 N N . SER C 1 858 ? 89.839 84.571 123.075 1.00 89.46 838 SER C N 1
ATOM 16382 C CA . SER C 1 858 ? 89.510 83.241 122.579 1.00 89.46 838 SER C CA 1
ATOM 16383 C C . SER C 1 858 ? 89.009 82.293 123.661 1.00 89.46 838 SER C C 1
ATOM 16384 O O . SER C 1 858 ? 88.319 81.322 123.336 1.00 89.46 838 SER C O 1
ATOM 16387 N N . GLY C 1 859 ? 89.331 82.548 124.924 1.00 89.29 839 GLY C N 1
ATOM 16388 C CA . GLY C 1 859 ? 88.869 81.694 126.005 1.00 89.29 839 GLY C CA 1
ATOM 16389 C C . GLY C 1 859 ? 89.602 80.377 126.150 1.00 89.29 839 GLY C C 1
ATOM 16390 O O . GLY C 1 859 ? 89.069 79.443 126.762 1.00 89.29 839 GLY C O 1
ATOM 16391 N N . GLU C 1 860 ? 90.812 80.277 125.609 1.00 89.26 840 GLU C N 1
ATOM 16392 C CA . GLU C 1 860 ? 91.648 79.095 125.760 1.00 89.26 840 GLU C CA 1
ATOM 16393 C C . GLU C 1 860 ? 92.611 79.311 126.918 1.00 89.26 840 GLU C C 1
ATOM 16394 O O . GLU C 1 860 ? 93.112 80.422 127.117 1.00 89.26 840 GLU C O 1
ATOM 16400 N N . ARG C 1 861 ? 92.870 78.252 127.687 1.00 85.62 841 ARG C N 1
ATOM 16401 C CA . ARG C 1 861 ? 93.634 78.433 128.920 1.00 85.62 841 ARG C CA 1
ATOM 16402 C C . ARG C 1 861 ? 95.139 78.453 128.663 1.00 85.62 841 ARG C C 1
ATOM 16403 O O . ARG C 1 861 ? 95.768 79.514 128.693 1.00 85.62 841 ARG C O 1
ATOM 16411 N N . ALA C 1 862 ? 95.717 77.303 128.329 1.00 84.03 842 ALA C N 1
ATOM 16412 C CA . ALA C 1 862 ? 97.165 77.193 128.182 1.00 84.03 842 ALA C CA 1
ATOM 16413 C C . ALA C 1 862 ? 97.508 75.771 127.768 1.00 84.03 842 ALA C C 1
ATOM 16414 O O . ALA C 1 862 ? 96.713 74.845 127.949 1.00 84.03 842 ALA C O 1
ATOM 16416 N N . ASN C 1 863 ? 98.710 75.610 127.218 1.00 82.07 843 ASN C N 1
ATOM 16417 C CA . ASN C 1 863 ? 99.230 74.288 126.905 1.00 82.07 843 ASN C CA 1
ATOM 16418 C C . ASN C 1 863 ? 100.700 74.112 127.256 1.00 82.07 843 ASN C C 1
ATOM 16419 O O . ASN C 1 863 ? 101.212 72.995 127.128 1.00 82.07 843 ASN C O 1
ATOM 16424 N N . ARG C 1 864 ? 101.395 75.162 127.690 1.00 81.26 844 ARG C N 1
ATOM 16425 C CA . ARG C 1 864 ? 102.822 75.098 127.967 1.00 81.26 844 ARG C CA 1
ATOM 16426 C C . ARG C 1 864 ? 103.125 75.760 129.304 1.00 81.26 844 ARG C C 1
ATOM 16427 O O . ARG C 1 864 ? 102.313 76.510 129.851 1.00 81.26 844 ARG C O 1
ATOM 16435 N N . ARG C 1 865 ? 104.317 75.473 129.825 1.00 78.99 845 ARG C N 1
ATOM 16436 C CA . ARG C 1 865 ? 104.761 76.016 131.101 1.00 78.99 845 ARG C CA 1
ATOM 16437 C C . ARG C 1 865 ? 105.544 77.306 130.890 1.00 78.99 845 ARG C C 1
ATOM 16438 O O . ARG C 1 865 ? 106.433 77.375 130.037 1.00 78.99 845 ARG C O 1
ATOM 16446 N N . SER C 1 866 ? 105.212 78.323 131.676 1.00 75.19 846 SER C N 1
ATOM 16447 C CA . SER C 1 866 ? 105.860 79.626 131.617 1.00 75.19 846 SER C CA 1
ATOM 16448 C C . SER C 1 866 ? 106.493 79.950 132.967 1.00 75.19 846 SER C C 1
ATOM 16449 O O . SER C 1 866 ? 106.321 79.227 133.950 1.00 75.19 846 SER C O 1
ATOM 16452 N N . THR C 1 867 ? 107.237 81.053 133.004 1.00 72.44 847 THR C N 1
ATOM 16453 C CA . THR C 1 867 ? 107.874 81.533 134.222 1.00 72.44 847 THR C CA 1
ATOM 16454 C C . THR C 1 867 ? 107.521 82.997 134.437 1.00 72.44 847 THR C C 1
ATOM 16455 O O . THR C 1 867 ? 107.369 83.762 133.482 1.00 72.44 847 THR C O 1
ATOM 16459 N N . PHE C 1 868 ? 107.393 83.379 135.706 1.00 70.82 848 PHE C N 1
ATOM 16460 C CA . PHE C 1 868 ? 107.053 84.745 136.076 1.00 70.82 848 PHE C CA 1
ATOM 16461 C C . PHE C 1 868 ? 107.980 85.216 137.184 1.00 70.82 848 PHE C C 1
ATOM 16462 O O . PHE C 1 868 ? 108.262 84.472 138.126 1.00 70.82 848 PHE C O 1
ATOM 16470 N N . SER C 1 869 ? 108.450 86.456 137.066 1.00 72.65 849 SER C N 1
ATOM 16471 C CA . SER C 1 869 ? 109.349 87.039 138.056 1.00 72.65 849 SER C CA 1
ATOM 16472 C C . SER C 1 869 ? 108.929 88.478 138.306 1.00 72.65 849 SER C C 1
ATOM 16473 O O . SER C 1 869 ? 108.855 89.272 137.365 1.00 72.65 849 SER C O 1
ATOM 16476 N N . VAL C 1 870 ? 108.660 88.811 139.566 1.00 72.49 850 VAL C N 1
ATOM 16477 C CA . VAL C 1 870 ? 108.195 90.136 139.959 1.00 72.49 850 VAL C CA 1
ATOM 16478 C C . VAL C 1 870 ? 109.163 90.704 140.986 1.00 72.49 850 VAL C C 1
ATOM 16479 O O . VAL C 1 870 ? 109.435 90.065 142.009 1.00 72.49 850 VAL C O 1
ATOM 16483 N N . THR C 1 871 ? 109.677 91.902 140.716 1.00 76.80 851 THR C N 1
ATOM 16484 C CA . THR C 1 871 ? 110.619 92.575 141.603 1.00 76.80 851 THR C CA 1
ATOM 16485 C C . THR C 1 871 ? 110.076 93.954 141.944 1.00 76.80 851 THR C C 1
ATOM 16486 O O . THR C 1 871 ? 109.822 94.761 141.044 1.00 76.80 851 THR C O 1
ATOM 16490 N N . GLY C 1 872 ? 109.906 94.222 143.234 1.00 77.25 852 GLY C N 1
ATOM 16491 C CA . GLY C 1 872 ? 109.437 95.520 143.669 1.00 77.25 852 GLY C CA 1
ATOM 16492 C C . GLY C 1 872 ? 107.996 95.788 143.265 1.00 77.25 852 GLY C C 1
ATOM 16493 O O . GLY C 1 872 ? 107.233 94.895 142.894 1.00 77.25 852 GLY C O 1
ATOM 16494 N N . GLY C 1 873 ? 107.633 97.063 143.347 1.00 76.36 853 GLY C N 1
ATOM 16495 C CA . GLY C 1 873 ? 106.305 97.488 142.961 1.00 76.36 853 GLY C CA 1
ATOM 16496 C C . GLY C 1 873 ? 105.243 97.073 143.965 1.00 76.36 853 GLY C C 1
ATOM 16497 O O . GLY C 1 873 ? 105.525 96.648 145.090 1.00 76.36 853 GLY C O 1
ATOM 16498 N N . THR C 1 874 ? 103.991 97.203 143.533 1.00 75.89 854 THR C N 1
ATOM 16499 C CA . THR C 1 874 ? 102.832 96.884 144.353 1.00 75.89 854 THR C CA 1
ATOM 16500 C C . THR C 1 874 ? 101.966 95.868 143.625 1.00 75.89 854 THR C C 1
ATOM 16501 O O . THR C 1 874 ? 101.843 95.910 142.398 1.00 75.89 854 THR C O 1
ATOM 16505 N N . TRP C 1 875 ? 101.367 94.956 144.386 1.00 73.64 855 TRP C N 1
ATOM 16506 C CA . TRP C 1 875 ? 100.482 93.921 143.855 1.00 73.64 855 TRP C CA 1
ATOM 16507 C C . TRP C 1 875 ? 99.130 94.083 144.545 1.00 73.64 855 TRP C C 1
ATOM 16508 O O . TRP C 1 875 ? 98.872 93.472 145.585 1.00 73.64 855 TRP C O 1
ATOM 16519 N N . ASN C 1 876 ? 98.269 94.912 143.960 1.00 74.91 856 ASN C N 1
ATOM 16520 C CA . ASN C 1 876 ? 96.958 95.223 144.521 1.00 74.91 856 ASN C CA 1
ATOM 16521 C C . ASN C 1 876 ? 95.906 94.430 143.755 1.00 74.91 856 ASN C C 1
ATOM 16522 O O . ASN C 1 876 ? 95.608 94.740 142.598 1.00 74.91 856 ASN C O 1
ATOM 16527 N N . SER C 1 877 ? 95.339 93.417 144.404 1.00 75.55 857 SER C N 1
ATOM 16528 C CA . SER C 1 877 ? 94.327 92.569 143.789 1.00 75.55 857 SER C CA 1
ATOM 16529 C C . SER C 1 877 ? 92.909 93.063 144.036 1.00 75.55 857 SER C C 1
ATOM 16530 O O . SER C 1 877 ? 91.956 92.386 143.636 1.00 75.55 857 SER C O 1
ATOM 16533 N N . LEU C 1 878 ? 92.752 94.216 144.688 1.00 78.39 858 LEU C N 1
ATOM 16534 C CA . LEU C 1 878 ? 91.450 94.821 144.951 1.00 78.39 858 LEU C CA 1
ATOM 16535 C C . LEU C 1 878 ? 90.552 93.891 145.759 1.00 78.39 858 LEU C C 1
ATOM 16536 O O . LEU C 1 878 ? 90.722 93.761 146.976 1.00 78.39 858 LEU C O 1
ATOM 16541 N N . SER C 1 879 ? 89.593 93.243 145.098 1.00 78.71 859 SER C N 1
ATOM 16542 C CA . SER C 1 879 ? 88.629 92.382 145.774 1.00 78.71 859 SER C CA 1
ATOM 16543 C C . SER C 1 879 ? 88.721 90.930 145.317 1.00 78.71 859 SER C C 1
ATOM 16544 O O . SER C 1 879 ? 87.802 90.147 145.570 1.00 78.71 859 SER C O 1
ATOM 16547 N N . GLY C 1 880 ? 89.809 90.551 144.651 1.00 76.80 860 GLY C N 1
ATOM 16548 C CA . GLY C 1 880 ? 89.957 89.190 144.175 1.00 76.80 860 GLY C CA 1
ATOM 16549 C C . GLY C 1 880 ? 91.271 88.547 144.564 1.00 76.80 860 GLY C C 1
ATOM 16550 O O . GLY C 1 880 ? 92.006 89.077 145.401 1.00 76.80 860 GLY C O 1
ATOM 16551 N N . ASN C 1 881 ? 91.576 87.397 143.962 1.00 75.71 861 ASN C N 1
ATOM 16552 C CA . ASN C 1 881 ? 92.818 86.700 144.249 1.00 75.71 861 ASN C CA 1
ATOM 16553 C C . ASN C 1 881 ? 93.965 87.277 143.423 1.00 75.71 861 ASN C C 1
ATOM 16554 O O . ASN C 1 881 ? 93.756 87.759 142.307 1.00 75.71 861 ASN C O 1
ATOM 16559 N N . PRO C 1 882 ? 95.189 87.246 143.958 1.00 74.51 862 PRO C N 1
ATOM 16560 C CA . PRO C 1 882 ? 96.330 87.792 143.204 1.00 74.51 862 PRO C CA 1
ATOM 16561 C C . PRO C 1 882 ? 96.615 87.068 141.899 1.00 74.51 862 PRO C C 1
ATOM 16562 O O . PRO C 1 882 ? 97.108 87.696 140.955 1.00 74.51 862 PRO C O 1
ATOM 16566 N N . THR C 1 883 ? 96.335 85.770 141.811 1.00 76.66 863 THR C N 1
ATOM 16567 C CA . THR C 1 883 ? 96.630 84.997 140.613 1.00 76.66 863 THR C CA 1
ATOM 16568 C C . THR C 1 883 ? 95.416 84.177 140.200 1.00 76.66 863 THR C C 1
ATOM 16569 O O . THR C 1 883 ? 94.539 83.868 141.010 1.00 76.66 863 THR C O 1
ATOM 16573 N N . ASP C 1 884 ? 95.379 83.833 138.912 1.00 82.76 864 ASP C N 1
ATOM 16574 C CA . ASP C 1 884 ? 94.395 82.899 138.356 1.00 82.76 864 ASP C CA 1
ATOM 16575 C C . ASP C 1 884 ? 95.146 82.004 137.370 1.00 82.76 864 ASP C C 1
ATOM 16576 O O . ASP C 1 884 ? 95.249 82.320 136.182 1.00 82.76 864 ASP C O 1
ATOM 16581 N N . ILE C 1 885 ? 95.665 80.887 137.871 1.00 82.02 865 ILE C N 1
ATOM 16582 C CA . ILE C 1 885 ? 96.462 79.953 137.085 1.00 82.02 865 ILE C CA 1
ATOM 16583 C C . ILE C 1 885 ? 95.830 78.574 137.201 1.00 82.02 865 ILE C C 1
ATOM 16584 O O . ILE C 1 885 ? 95.546 78.107 138.310 1.00 82.02 865 ILE C O 1
ATOM 16589 N N . THR C 1 886 ? 95.613 77.926 136.059 1.00 86.09 866 THR C N 1
ATOM 16590 C CA . THR C 1 886 ? 94.855 76.684 136.001 1.00 86.09 866 THR C CA 1
ATOM 16591 C C . THR C 1 886 ? 95.595 75.537 135.326 1.00 86.09 866 THR C C 1
ATOM 16592 O O . THR C 1 886 ? 95.437 74.390 135.753 1.00 86.09 866 THR C O 1
ATOM 16596 N N . TYR C 1 887 ? 96.423 75.813 134.318 1.00 84.35 867 TYR C N 1
ATOM 16597 C CA . TYR C 1 887 ? 97.092 74.747 133.581 1.00 84.35 867 TYR C CA 1
ATOM 16598 C C . TYR C 1 887 ? 97.960 73.907 134.509 1.00 84.35 867 TYR C C 1
ATOM 16599 O O . TYR C 1 887 ? 98.811 74.434 135.231 1.00 84.35 867 TYR C O 1
ATOM 16608 N N . GLY C 1 888 ? 97.742 72.595 134.483 1.00 85.30 868 GLY C N 1
ATOM 16609 C CA . GLY C 1 888 ? 98.459 71.701 135.370 1.00 85.30 868 GLY C CA 1
ATOM 16610 C C . GLY C 1 888 ? 98.176 71.922 136.836 1.00 85.30 868 GLY C C 1
ATOM 16611 O O . GLY C 1 888 ? 99.017 71.592 137.677 1.00 85.30 868 GLY C O 1
ATOM 16612 N N . ASN C 1 889 ? 97.013 72.486 137.166 1.00 86.21 869 ASN C N 1
ATOM 16613 C CA . ASN C 1 889 ? 96.611 72.804 138.536 1.00 86.21 869 ASN C CA 1
ATOM 16614 C C . ASN C 1 889 ? 97.543 73.813 139.197 1.00 86.21 869 ASN C C 1
ATOM 16615 O O . ASN C 1 889 ? 97.515 73.981 140.420 1.00 86.21 869 ASN C O 1
ATOM 16620 N N . GLY C 1 890 ? 98.371 74.495 138.407 1.00 83.44 870 GLY C N 1
ATOM 16621 C CA . GLY C 1 890 ? 99.293 75.482 138.915 1.00 83.44 870 GLY C CA 1
ATOM 16622 C C . GLY C 1 890 ? 100.675 74.963 139.249 1.00 83.44 870 GLY C C 1
ATOM 16623 O O . GLY C 1 890 ? 101.573 75.768 139.516 1.00 83.44 870 GLY C O 1
ATOM 16624 N N . TYR C 1 891 ? 100.874 73.648 139.248 1.00 84.01 871 TYR C N 1
ATOM 16625 C CA . TYR C 1 891 ? 102.205 73.103 139.461 1.00 84.01 871 TYR C CA 1
ATOM 16626 C C . TYR C 1 891 ? 103.084 73.365 138.240 1.00 84.01 871 TYR C C 1
ATOM 16627 O O . TYR C 1 891 ? 102.598 73.569 137.123 1.00 84.01 871 TYR C O 1
ATOM 16636 N N . ASP C 1 892 ? 104.397 73.382 138.477 1.00 82.57 872 ASP C N 1
ATOM 16637 C CA . ASP C 1 892 ? 105.418 73.643 137.464 1.00 82.57 872 ASP C CA 1
ATOM 16638 C C . ASP C 1 892 ? 105.387 75.075 136.945 1.00 82.57 872 ASP C C 1
ATOM 16639 O O . ASP C 1 892 ? 105.980 75.365 135.902 1.00 82.57 872 ASP C O 1
ATOM 16644 N N . ILE C 1 893 ? 104.717 75.982 137.643 1.00 77.81 873 ILE C N 1
ATOM 16645 C CA . ILE C 1 893 ? 104.682 77.391 137.282 1.00 77.81 873 ILE C CA 1
ATOM 16646 C C . ILE C 1 893 ? 105.393 78.179 138.375 1.00 77.81 873 ILE C C 1
ATOM 16647 O O . ILE C 1 893 ? 104.815 78.473 139.421 1.00 77.81 873 ILE C O 1
ATOM 16652 N N . PRO C 1 894 ? 106.661 78.536 138.165 1.00 76.15 874 PRO C N 1
ATOM 16653 C CA . PRO C 1 894 ? 107.434 79.214 139.214 1.00 76.15 874 PRO C CA 1
ATOM 16654 C C . PRO C 1 894 ? 107.211 80.718 139.285 1.00 76.15 874 PRO C C 1
ATOM 16655 O O . PRO C 1 894 ? 107.986 81.483 138.704 1.00 76.15 874 PRO C O 1
ATOM 16659 N N . VAL C 1 895 ? 106.167 81.160 139.978 1.00 72.92 875 VAL C N 1
ATOM 16660 C CA . VAL C 1 895 ? 105.962 82.587 140.208 1.00 72.92 875 VAL C CA 1
ATOM 16661 C C . VAL C 1 895 ? 106.781 83.002 141.425 1.00 72.92 875 VAL C C 1
ATOM 16662 O O . VAL C 1 895 ? 106.548 82.517 142.537 1.00 72.92 875 VAL C O 1
ATOM 16666 N N . VAL C 1 896 ? 107.739 83.903 141.218 1.00 73.28 876 VAL C N 1
ATOM 16667 C CA . VAL C 1 896 ? 108.682 84.318 142.251 1.00 73.28 876 VAL C CA 1
ATOM 16668 C C . VAL C 1 896 ? 108.585 85.826 142.426 1.00 73.28 876 VAL C C 1
ATOM 16669 O O . VAL C 1 896 ? 108.687 86.577 141.449 1.00 73.28 876 VAL C O 1
ATOM 16673 N N . ALA C 1 897 ? 108.395 86.266 143.667 1.00 76.05 877 ALA C N 1
ATOM 16674 C CA . ALA C 1 897 ? 108.283 87.677 144.001 1.00 76.05 877 ALA C CA 1
ATOM 16675 C C . ALA C 1 897 ? 109.361 88.064 145.005 1.00 76.05 877 ALA C C 1
ATOM 16676 O O . ALA C 1 897 ? 109.737 87.271 145.872 1.00 76.05 877 ALA C O 1
ATOM 16678 N N . THR C 1 898 ? 109.855 89.294 144.879 1.00 79.40 878 THR C N 1
ATOM 16679 C CA . THR C 1 898 ? 110.910 89.792 145.758 1.00 79.40 878 THR C CA 1
ATOM 16680 C C . THR C 1 898 ? 110.636 91.251 146.085 1.00 79.40 878 THR C C 1
ATOM 16681 O O . THR C 1 898 ? 110.612 92.093 145.183 1.00 79.40 878 THR C O 1
ATOM 16685 N N . GLY C 1 899 ? 110.446 91.546 147.367 1.00 77.80 879 GLY C N 1
ATOM 16686 C CA . GLY C 1 899 ? 110.221 92.918 147.800 1.00 77.80 879 GLY C CA 1
ATOM 16687 C C . GLY C 1 899 ? 108.956 93.544 147.256 1.00 77.80 879 GLY C C 1
ATOM 16688 O O . GLY C 1 899 ? 108.973 94.709 146.838 1.00 77.80 879 GLY C O 1
ATOM 16689 N N . VAL C 1 900 ? 107.854 92.800 147.258 1.00 76.83 880 VAL C N 1
ATOM 16690 C CA . VAL C 1 900 ? 106.582 93.259 146.714 1.00 76.83 880 VAL C CA 1
ATOM 16691 C C . VAL C 1 900 ? 105.620 93.521 147.863 1.00 76.83 880 VAL C C 1
ATOM 16692 O O . VAL C 1 900 ? 105.527 92.725 148.803 1.00 76.83 880 VAL C O 1
ATOM 16696 N N . MET C 1 901 ? 104.910 94.644 147.790 1.00 78.02 881 MET C N 1
ATOM 16697 C CA . MET C 1 901 ? 103.873 94.973 148.760 1.00 78.02 881 MET C CA 1
ATOM 16698 C C . MET C 1 901 ? 102.533 94.461 148.246 1.00 78.02 881 MET C C 1
ATOM 16699 O O . MET C 1 901 ? 102.051 94.910 147.201 1.00 78.02 881 MET C O 1
ATOM 16704 N N . PHE C 1 902 ? 101.934 93.528 148.980 1.00 74.95 882 PHE C N 1
ATOM 16705 C CA . PHE C 1 902 ? 100.682 92.898 148.586 1.00 74.95 882 PHE C CA 1
ATOM 16706 C C . PHE C 1 902 ? 99.513 93.610 149.254 1.00 74.95 882 PHE C C 1
ATOM 16707 O O . PHE C 1 902 ? 99.513 93.803 150.473 1.00 74.95 882 PHE C O 1
ATOM 16715 N N . VAL C 1 903 ? 98.522 93.994 148.453 1.00 74.92 883 VAL C N 1
ATOM 16716 C CA . VAL C 1 903 ? 97.304 94.632 148.937 1.00 74.92 883 VAL C CA 1
ATOM 16717 C C . VAL C 1 903 ? 96.114 93.845 148.406 1.00 74.92 883 VAL C C 1
ATOM 16718 O O . VAL C 1 903 ? 96.059 93.529 147.212 1.00 74.92 883 VAL C O 1
ATOM 16722 N N . GLY C 1 904 ? 95.167 93.532 149.286 1.00 74.39 884 GLY C N 1
ATOM 16723 C CA . GLY C 1 904 ? 93.999 92.776 148.904 1.00 74.39 884 GLY C CA 1
ATOM 16724 C C . GLY C 1 904 ? 93.188 92.316 150.096 1.00 74.39 884 GLY C C 1
ATOM 16725 O O . GLY C 1 904 ? 93.399 92.760 151.227 1.00 74.39 884 GLY C O 1
ATOM 16726 N N . PRO C 1 905 ? 92.238 91.413 149.866 1.00 74.34 885 PRO C N 1
ATOM 16727 C CA . PRO C 1 905 ? 91.362 90.936 150.952 1.00 74.34 885 PRO C CA 1
ATOM 16728 C C . PRO C 1 905 ? 92.001 89.828 151.785 1.00 74.34 885 PRO C C 1
ATOM 16729 O O . PRO C 1 905 ? 91.501 88.704 151.868 1.00 74.34 885 PRO C O 1
ATOM 16733 N N . TYR C 1 906 ? 93.127 90.146 152.415 1.00 74.06 886 TYR C N 1
ATOM 16734 C CA . TYR C 1 906 ? 93.794 89.219 153.315 1.00 74.06 886 TYR C CA 1
ATOM 16735 C C . TYR C 1 906 ? 93.271 89.395 154.737 1.00 74.06 886 TYR C C 1
ATOM 16736 O O . TYR C 1 906 ? 92.616 90.386 155.066 1.00 74.06 886 TYR C O 1
ATOM 16745 N N . SER C 1 907 ? 93.568 88.414 155.585 1.00 76.05 887 SER C N 1
ATOM 16746 C CA . SER C 1 907 ? 93.087 88.446 156.958 1.00 76.05 887 SER C CA 1
ATOM 16747 C C . SER C 1 907 ? 94.037 87.657 157.846 1.00 76.05 887 SER C C 1
ATOM 16748 O O . SER C 1 907 ? 94.639 86.676 157.405 1.00 76.05 887 SER C O 1
ATOM 16751 N N . GLN C 1 908 ? 94.160 88.095 159.099 1.00 78.22 888 GLN C N 1
ATOM 16752 C CA . GLN C 1 908 ? 94.979 87.395 160.080 1.00 78.22 888 GLN C CA 1
ATOM 16753 C C . GLN C 1 908 ? 94.157 86.507 161.004 1.00 78.22 888 GLN C C 1
ATOM 16754 O O . GLN C 1 908 ? 94.697 85.555 161.578 1.00 78.22 888 GLN C O 1
ATOM 16760 N N . THR C 1 909 ? 92.863 86.785 161.154 1.00 80.06 889 THR C N 1
ATOM 16761 C CA . THR C 1 909 ? 92.002 86.022 162.047 1.00 80.06 889 THR C CA 1
ATOM 16762 C C . THR C 1 909 ? 91.057 85.082 161.312 1.00 80.06 889 THR C C 1
ATOM 16763 O O . THR C 1 909 ? 90.343 84.314 161.962 1.00 80.06 889 THR C O 1
ATOM 16767 N N . GLU C 1 910 ? 91.032 85.122 159.983 1.00 81.92 890 GLU C N 1
ATOM 16768 C CA . GLU C 1 910 ? 90.170 84.257 159.194 1.00 81.92 890 GLU C CA 1
ATOM 16769 C C . GLU C 1 910 ? 90.945 83.697 158.011 1.00 81.92 890 GLU C C 1
ATOM 16770 O O . GLU C 1 910 ? 91.897 84.311 157.525 1.00 81.92 890 GLU C O 1
ATOM 16776 N N . VAL C 1 911 ? 90.525 82.521 157.552 1.00 77.59 891 VAL C N 1
ATOM 16777 C CA . VAL C 1 911 ? 91.132 81.873 156.394 1.00 77.59 891 VAL C CA 1
ATOM 16778 C C . VAL C 1 911 ? 90.310 82.276 155.174 1.00 77.59 891 VAL C C 1
ATOM 16779 O O . VAL C 1 911 ? 89.271 81.682 154.882 1.00 77.59 891 VAL C O 1
ATOM 16783 N N . THR C 1 912 ? 90.777 83.293 154.459 1.00 76.20 892 THR C N 1
ATOM 16784 C CA . THR C 1 912 ? 90.103 83.784 153.268 1.00 76.20 892 THR C CA 1
ATOM 16785 C C . THR C 1 912 ? 90.673 83.120 152.020 1.00 76.20 892 THR C C 1
ATOM 16786 O O . THR C 1 912 ? 91.714 82.460 152.050 1.00 76.20 892 THR C O 1
ATOM 16790 N N . GLY C 1 913 ? 89.961 83.301 150.906 1.00 75.71 893 GLY C N 1
ATOM 16791 C CA . GLY C 1 913 ? 90.418 82.742 149.647 1.00 75.71 893 GLY C CA 1
ATOM 16792 C C . GLY C 1 913 ? 91.712 83.357 149.155 1.00 75.71 893 GLY C C 1
ATOM 16793 O O . GLY C 1 913 ? 92.484 82.704 148.448 1.00 75.71 893 GLY C O 1
ATOM 16794 N N . ALA C 1 914 ? 91.968 84.616 149.516 1.00 74.60 894 ALA C N 1
ATOM 16795 C CA . ALA C 1 914 ? 93.200 85.269 149.088 1.00 74.60 894 ALA C CA 1
ATOM 16796 C C . ALA C 1 914 ? 94.407 84.734 149.850 1.00 74.60 894 ALA C C 1
ATOM 16797 O O . ALA C 1 914 ? 95.506 84.640 149.291 1.00 74.60 894 ALA C O 1
ATOM 16799 N N . ASN C 1 915 ? 94.226 84.388 151.128 1.00 75.05 895 ASN C N 1
ATOM 16800 C CA . ASN C 1 915 ? 95.328 83.829 151.907 1.00 75.05 895 ASN C CA 1
ATOM 16801 C C . ASN C 1 915 ? 95.823 82.522 151.304 1.00 75.05 895 ASN C C 1
ATOM 16802 O O . ASN C 1 915 ? 97.033 82.319 151.148 1.00 75.05 895 ASN C O 1
ATOM 16807 N N . LEU C 1 916 ? 94.901 81.622 150.959 1.00 74.64 896 LEU C N 1
ATOM 16808 C CA . LEU C 1 916 ? 95.291 80.340 150.386 1.00 74.64 896 LEU C CA 1
ATOM 16809 C C . LEU C 1 916 ? 95.853 80.498 148.980 1.00 74.64 896 LEU C C 1
ATOM 16810 O O . LEU C 1 916 ? 96.744 79.740 148.582 1.00 74.64 896 LEU C O 1
ATOM 16815 N N . ASN C 1 917 ? 95.347 81.468 148.217 1.00 74.78 897 ASN C N 1
ATOM 16816 C CA . ASN C 1 917 ? 95.799 81.645 146.841 1.00 74.78 897 ASN C CA 1
ATOM 16817 C C . ASN C 1 917 ? 97.242 82.133 146.788 1.00 74.78 897 ASN C C 1
ATOM 16818 O O . ASN C 1 917 ? 98.051 81.620 146.008 1.00 74.78 897 ASN C O 1
ATOM 16823 N N . VAL C 1 918 ? 97.584 83.127 147.610 1.00 74.30 898 VAL C N 1
ATOM 16824 C CA . VAL C 1 918 ? 98.930 83.689 147.560 1.00 74.30 898 VAL C CA 1
ATOM 16825 C C . VAL C 1 918 ? 99.953 82.718 148.141 1.00 74.30 898 VAL C C 1
ATOM 16826 O O . VAL C 1 918 ? 101.105 82.681 147.692 1.00 74.30 898 VAL C O 1
ATOM 16830 N N . ALA C 1 919 ? 99.562 81.916 149.134 1.00 75.71 899 ALA C N 1
ATOM 16831 C CA . ALA C 1 919 ? 100.506 80.985 149.744 1.00 75.71 899 ALA C CA 1
ATOM 16832 C C . ALA C 1 919 ? 100.813 79.809 148.827 1.00 75.71 899 ALA C C 1
ATOM 16833 O O . ALA C 1 919 ? 101.892 79.215 148.925 1.00 75.71 899 ALA C O 1
ATOM 16835 N N . GLU C 1 920 ? 99.887 79.461 147.937 1.00 77.80 900 GLU C N 1
ATOM 16836 C CA . GLU C 1 920 ? 100.050 78.300 147.072 1.00 77.80 900 GLU C CA 1
ATOM 16837 C C . GLU C 1 920 ? 100.789 78.633 145.780 1.00 77.80 900 GLU C C 1
ATOM 16838 O O . GLU C 1 920 ? 101.646 77.862 145.340 1.00 77.80 900 GLU C O 1
ATOM 16844 N N . PHE C 1 921 ? 100.480 79.773 145.166 1.00 76.66 901 PHE C N 1
ATOM 16845 C CA . PHE C 1 921 ? 100.963 80.052 143.820 1.00 76.66 901 PHE C CA 1
ATOM 16846 C C . PHE C 1 921 ? 102.169 80.979 143.776 1.00 76.66 901 PHE C C 1
ATOM 16847 O O . PHE C 1 921 ? 102.853 81.024 142.748 1.00 76.66 901 PHE C O 1
ATOM 16855 N N . VAL C 1 922 ? 102.454 81.713 144.847 1.00 75.76 902 VAL C N 1
ATOM 16856 C CA . VAL C 1 922 ? 103.518 82.709 144.855 1.00 75.76 902 VAL C CA 1
ATOM 16857 C C . VAL C 1 922 ? 104.544 82.330 145.912 1.00 75.76 902 VAL C C 1
ATOM 16858 O O . VAL C 1 922 ? 104.188 82.077 147.069 1.00 75.76 902 VAL C O 1
ATOM 16862 N N . GLN C 1 923 ? 105.813 82.290 145.513 1.00 78.73 903 GLN C N 1
ATOM 16863 C CA . GLN C 1 923 ? 106.930 82.104 146.432 1.00 78.73 903 GLN C CA 1
ATOM 16864 C C . GLN C 1 923 ? 107.500 83.481 146.752 1.00 78.73 903 GLN C C 1
ATOM 16865 O O . GLN C 1 923 ? 108.155 84.100 145.908 1.00 78.73 903 GLN C O 1
ATOM 16871 N N . ALA C 1 924 ? 107.252 83.957 147.967 1.00 80.23 904 ALA C N 1
ATOM 16872 C CA . ALA C 1 924 ? 107.576 85.318 148.358 1.00 80.23 904 ALA C CA 1
ATOM 16873 C C . ALA C 1 924 ? 108.760 85.344 149.315 1.00 80.23 904 ALA C C 1
ATOM 16874 O O . ALA C 1 924 ? 109.038 84.377 150.028 1.00 80.23 904 ALA C O 1
ATOM 16876 N N . SER C 1 925 ? 109.455 86.478 149.319 1.00 83.07 905 SER C N 1
ATOM 16877 C CA . SER C 1 925 ? 110.596 86.686 150.206 1.00 83.07 905 SER C CA 1
ATOM 16878 C C . SER C 1 925 ? 110.743 88.179 150.444 1.00 83.07 905 SER C C 1
ATOM 16879 O O . SER C 1 925 ? 110.952 88.937 149.492 1.00 83.07 905 SER C O 1
ATOM 16882 N N . GLY C 1 926 ? 110.638 88.599 151.702 1.00 83.39 906 GLY C N 1
ATOM 16883 C CA . GLY C 1 926 ? 110.703 90.008 152.034 1.00 83.39 906 GLY C CA 1
ATOM 16884 C C . GLY C 1 926 ? 109.531 90.798 151.492 1.00 83.39 906 GLY C C 1
ATOM 16885 O O . GLY C 1 926 ? 109.707 91.891 150.946 1.00 83.39 906 GLY C O 1
ATOM 16886 N N . CYS C 1 927 ? 108.326 90.252 151.636 1.00 83.32 907 CYS C N 1
ATOM 16887 C CA . CYS C 1 927 ? 107.109 90.878 151.148 1.00 83.32 907 CYS C CA 1
ATOM 16888 C C . CYS C 1 927 ? 106.215 91.266 152.319 1.00 83.32 907 CYS C C 1
ATOM 16889 O O . CYS C 1 927 ? 106.361 90.760 153.434 1.00 83.32 907 CYS C O 1
ATOM 16892 N N . LYS C 1 928 ? 105.283 92.177 152.052 1.00 78.59 908 LYS C N 1
ATOM 16893 C CA . LYS C 1 928 ? 104.369 92.690 153.060 1.00 78.59 908 LYS C CA 1
ATOM 16894 C C . LYS C 1 928 ? 102.928 92.511 152.604 1.00 78.59 908 LYS C C 1
ATOM 16895 O O . LYS C 1 928 ? 102.637 92.477 151.405 1.00 78.59 908 LYS C O 1
ATOM 16901 N N . PHE C 1 929 ? 102.026 92.398 153.578 1.00 76.01 909 PHE C N 1
ATOM 16902 C CA . PHE C 1 929 ? 100.606 92.207 153.323 1.00 76.01 909 PHE C CA 1
ATOM 16903 C C . PHE C 1 929 ? 99.807 93.241 154.102 1.00 76.01 909 PHE C C 1
ATOM 16904 O O . PHE C 1 929 ? 100.112 93.528 155.262 1.00 76.01 909 PHE C O 1
ATOM 16912 N N . LEU C 1 930 ? 98.783 93.796 153.458 1.00 76.92 910 LEU C N 1
ATOM 16913 C CA . LEU C 1 930 ? 97.964 94.840 154.070 1.00 76.92 910 LEU C CA 1
ATOM 16914 C C . LEU C 1 930 ? 96.579 94.787 153.450 1.00 76.92 910 LEU C C 1
ATOM 16915 O O . LEU C 1 930 ? 96.441 94.980 152.238 1.00 76.92 910 LEU C O 1
ATOM 16920 N N . SER C 1 931 ? 95.557 94.520 154.265 1.00 78.78 911 SER C N 1
ATOM 16921 C CA . SER C 1 931 ? 94.205 94.467 153.719 1.00 78.78 911 SER C CA 1
ATOM 16922 C C . SER C 1 931 ? 93.569 95.851 153.641 1.00 78.78 911 SER C C 1
ATOM 16923 O O . SER C 1 931 ? 93.330 96.369 152.545 1.00 78.78 911 SER C O 1
ATOM 16926 N N . SER C 1 932 ? 93.287 96.464 154.790 1.00 82.44 912 SER C N 1
ATOM 16927 C CA . SER C 1 932 ? 92.704 97.801 154.808 1.00 82.44 912 SER C CA 1
ATOM 16928 C C . SER C 1 932 ? 93.421 98.725 155.784 1.00 82.44 912 SER C C 1
ATOM 16929 O O . SER C 1 932 ? 93.579 99.921 155.519 1.00 82.44 912 SER C O 1
ATOM 16932 N N . GLY C 1 933 ? 93.854 98.175 156.915 1.00 83.77 913 GLY C N 1
ATOM 16933 C CA . GLY C 1 933 ? 94.284 98.968 158.041 1.00 83.77 913 GLY C CA 1
ATOM 16934 C C . GLY C 1 933 ? 95.601 99.680 157.828 1.00 83.77 913 GLY C C 1
ATOM 16935 O O . GLY C 1 933 ? 96.277 99.506 156.811 1.00 83.77 913 GLY C O 1
ATOM 16936 N N . PRO C 1 934 ? 95.987 100.510 158.798 1.00 81.79 914 PRO C N 1
ATOM 16937 C CA . PRO C 1 934 ? 97.260 101.233 158.694 1.00 81.79 914 PRO C CA 1
ATOM 16938 C C . PRO C 1 934 ? 98.452 100.382 159.101 1.00 81.79 914 PRO C C 1
ATOM 16939 O O . PRO C 1 934 ? 99.588 100.864 159.119 1.00 81.79 914 PRO C O 1
ATOM 16943 N N . THR C 1 935 ? 98.208 99.121 159.437 1.00 81.84 915 THR C N 1
ATOM 16944 C CA . THR C 1 935 ? 99.257 98.198 159.845 1.00 81.84 915 THR C CA 1
ATOM 16945 C C . THR C 1 935 ? 99.283 97.006 158.888 1.00 81.84 915 THR C C 1
ATOM 16946 O O . THR C 1 935 ? 98.490 96.918 157.948 1.00 81.84 915 THR C O 1
ATOM 16950 N N . TYR C 1 936 ? 100.199 96.077 159.146 1.00 77.63 916 TYR C N 1
ATOM 16951 C CA . TYR C 1 936 ? 100.418 94.932 158.277 1.00 77.63 916 TYR C CA 1
ATOM 16952 C C . TYR C 1 936 ? 100.071 93.653 159.023 1.00 77.63 916 TYR C C 1
ATOM 16953 O O . TYR C 1 936 ? 100.102 93.599 160.255 1.00 77.63 916 TYR C O 1
ATOM 16962 N N . ILE C 1 937 ? 99.732 92.615 158.256 1.00 77.36 917 ILE C N 1
ATOM 16963 C CA . ILE C 1 937 ? 99.199 91.377 158.805 1.00 77.36 917 ILE C CA 1
ATOM 16964 C C . ILE C 1 937 ? 99.936 90.187 158.208 1.00 77.36 917 ILE C C 1
ATOM 16965 O O . ILE C 1 937 ? 100.569 90.276 157.154 1.00 77.36 917 ILE C O 1
ATOM 16970 N N . GLN C 1 938 ? 99.842 89.057 158.908 1.00 78.86 918 GLN C N 1
ATOM 16971 C CA . GLN C 1 938 ? 100.354 87.781 158.430 1.00 78.86 918 GLN C CA 1
ATOM 16972 C C . GLN C 1 938 ? 99.179 86.890 158.061 1.00 78.86 918 GLN C C 1
ATOM 16973 O O . GLN C 1 938 ? 98.376 86.550 158.942 1.00 78.86 918 GLN C O 1
ATOM 16979 N N . PRO C 1 939 ? 99.025 86.504 156.794 1.00 75.95 919 PRO C N 1
ATOM 16980 C CA . PRO C 1 939 ? 97.853 85.712 156.401 1.00 75.95 919 PRO C CA 1
ATOM 16981 C C . PRO C 1 939 ? 97.778 84.391 157.154 1.00 75.95 919 PRO C C 1
ATOM 16982 O O . PRO C 1 939 ? 98.788 83.724 157.385 1.00 75.95 919 PRO C O 1
ATOM 16986 N N . LEU C 1 940 ? 96.559 84.018 157.531 1.00 76.11 920 LEU C N 1
ATOM 16987 C CA . LEU C 1 940 ? 96.298 82.796 158.279 1.00 76.11 920 LEU C CA 1
ATOM 16988 C C . LEU C 1 940 ? 95.875 81.694 157.319 1.00 76.11 920 LEU C C 1
ATOM 16989 O O . LEU C 1 940 ? 95.001 81.905 156.472 1.00 76.11 920 LEU C O 1
ATOM 16994 N N . LEU C 1 941 ? 96.494 80.522 157.452 1.00 75.53 921 LEU C N 1
ATOM 16995 C CA . LEU C 1 941 ? 96.227 79.403 156.559 1.00 75.53 921 LEU C CA 1
ATOM 16996 C C . LEU C 1 941 ? 95.466 78.258 157.207 1.00 75.53 921 LEU C C 1
ATOM 16997 O O . LEU C 1 941 ? 94.762 77.532 156.505 1.00 75.53 921 LEU C O 1
ATOM 17002 N N . TRP C 1 942 ? 95.585 78.075 158.520 1.00 79.78 922 TRP C N 1
ATOM 17003 C CA . TRP C 1 942 ? 94.959 76.943 159.185 1.00 79.78 922 TRP C CA 1
ATOM 17004 C C . TRP C 1 942 ? 94.699 77.291 160.643 1.00 79.78 922 TRP C C 1
ATOM 17005 O O . TRP C 1 942 ? 95.463 78.031 161.265 1.00 79.78 922 TRP C O 1
ATOM 17016 N N . SER C 1 943 ? 93.611 76.743 161.181 1.00 82.45 923 SER C N 1
ATOM 17017 C CA . SER C 1 943 ? 93.237 76.957 162.573 1.00 82.45 923 SER C CA 1
ATOM 17018 C C . SER C 1 943 ? 92.664 75.668 163.140 1.00 82.45 923 SER C C 1
ATOM 17019 O O . SER C 1 943 ? 91.858 75.004 162.483 1.00 82.45 923 SER C O 1
ATOM 17022 N N . GLY C 1 944 ? 93.078 75.320 164.356 1.00 84.11 924 GLY C N 1
ATOM 17023 C CA . GLY C 1 944 ? 92.610 74.104 164.991 1.00 84.11 924 GLY C CA 1
ATOM 17024 C C . GLY C 1 944 ? 93.393 73.732 166.233 1.00 84.11 924 GLY C C 1
ATOM 17025 O O . GLY C 1 944 ? 93.809 74.608 166.998 1.00 84.11 924 GLY C O 1
ATOM 17026 N N . ALA C 1 945 ? 93.600 72.430 166.447 1.00 87.91 925 ALA C N 1
ATOM 17027 C CA . ALA C 1 945 ? 94.339 71.924 167.608 1.00 87.91 925 ALA C CA 1
ATOM 17028 C C . ALA C 1 945 ? 95.217 70.766 167.135 1.00 87.91 925 ALA C C 1
ATOM 17029 O O . ALA C 1 945 ? 94.776 69.615 167.088 1.00 87.91 925 ALA C O 1
ATOM 17031 N N . GLY C 1 946 ? 96.462 71.083 166.790 1.00 90.05 926 GLY C N 1
ATOM 17032 C CA . GLY C 1 946 ? 97.416 70.096 166.322 1.00 90.05 926 GLY C CA 1
ATOM 17033 C C . GLY C 1 946 ? 98.149 69.365 167.428 1.00 90.05 926 GLY C C 1
ATOM 17034 O O . GLY C 1 946 ? 99.323 69.646 167.685 1.00 90.05 926 GLY C O 1
ATOM 17035 N N . GLY C 1 947 ? 97.477 68.427 168.089 1.00 90.70 927 GLY C N 1
ATOM 17036 C CA . GLY C 1 947 ? 98.067 67.712 169.196 1.00 90.70 927 GLY C CA 1
ATOM 17037 C C . GLY C 1 947 ? 99.014 66.612 168.761 1.00 90.70 927 GLY C C 1
ATOM 17038 O O . GLY C 1 947 ? 99.393 66.511 167.590 1.00 90.70 927 GLY C O 1
ATOM 17039 N N . PRO C 1 948 ? 99.429 65.770 169.712 1.00 91.65 928 PRO C N 1
ATOM 17040 C CA . PRO C 1 948 ? 100.361 64.681 169.373 1.00 91.65 928 PRO C CA 1
ATOM 17041 C C . PRO C 1 948 ? 99.812 63.700 168.353 1.00 91.65 928 PRO C C 1
ATOM 17042 O O . PRO C 1 948 ? 100.591 63.120 167.586 1.00 91.65 928 PRO C O 1
ATOM 17046 N N . THR C 1 949 ? 98.496 63.485 168.324 1.00 92.48 929 THR C N 1
ATOM 17047 C CA . THR C 1 949 ? 97.925 62.569 167.343 1.00 92.48 929 THR C CA 1
ATOM 17048 C C . THR C 1 949 ? 97.917 63.177 165.945 1.00 92.48 929 THR C C 1
ATOM 17049 O O . THR C 1 949 ? 98.240 62.490 164.970 1.00 92.48 929 THR C O 1
ATOM 17053 N N . GLY C 1 950 ? 97.575 64.449 165.829 1.00 89.98 930 GLY C N 1
ATOM 17054 C CA . GLY C 1 950 ? 97.570 65.117 164.545 1.00 89.98 930 GLY C CA 1
ATOM 17055 C C . GLY C 1 950 ? 96.170 65.486 164.092 1.00 89.98 930 GLY C C 1
ATOM 17056 O O . GLY C 1 950 ? 95.176 64.845 164.451 1.00 89.98 930 GLY C O 1
ATOM 17057 N N . ALA C 1 951 ? 96.087 66.542 163.285 1.00 87.54 931 ALA C N 1
ATOM 17058 C CA . ALA C 1 951 ? 94.825 67.013 162.736 1.00 87.54 931 ALA C CA 1
ATOM 17059 C C . ALA C 1 951 ? 94.978 67.210 161.235 1.00 87.54 931 ALA C C 1
ATOM 17060 O O . ALA C 1 951 ? 96.079 67.449 160.737 1.00 87.54 931 ALA C O 1
ATOM 17062 N N . SER C 1 952 ? 93.860 67.110 160.519 1.00 85.83 932 SER C N 1
ATOM 17063 C CA . SER C 1 952 ? 93.879 67.220 159.067 1.00 85.83 932 SER C CA 1
ATOM 17064 C C . SER C 1 952 ? 93.827 68.680 158.638 1.00 85.83 932 SER C C 1
ATOM 17065 O O . SER C 1 952 ? 93.051 69.474 159.177 1.00 85.83 932 SER C O 1
ATOM 17068 N N . ALA C 1 953 ? 94.663 69.033 157.659 1.00 83.61 933 ALA C N 1
ATOM 17069 C CA . ALA C 1 953 ? 94.791 70.418 157.217 1.00 83.61 933 ALA C CA 1
ATOM 17070 C C . ALA C 1 953 ? 94.320 70.623 155.783 1.00 83.61 933 ALA C C 1
ATOM 17071 O O . ALA C 1 953 ? 93.445 71.463 155.545 1.00 83.61 933 ALA C O 1
ATOM 17073 N N . ASN C 1 954 ? 94.874 69.884 154.820 1.00 82.92 934 ASN C N 1
ATOM 17074 C CA . ASN C 1 954 ? 94.441 69.901 153.420 1.00 82.92 934 ASN C CA 1
ATOM 17075 C C . ASN C 1 954 ? 94.523 71.309 152.816 1.00 82.92 934 ASN C C 1
ATOM 17076 O O . ASN C 1 954 ? 93.519 71.924 152.451 1.00 82.92 934 ASN C O 1
ATOM 17081 N N . PHE C 1 955 ? 95.754 71.811 152.723 1.00 79.80 935 PHE C N 1
ATOM 17082 C CA . PHE C 1 955 ? 96.007 73.030 151.963 1.00 79.80 935 PHE C CA 1
ATOM 17083 C C . PHE C 1 955 ? 97.384 72.941 151.320 1.00 79.80 935 PHE C C 1
ATOM 17084 O O . PHE C 1 955 ? 98.267 72.220 151.791 1.00 79.80 935 PHE C O 1
ATOM 17092 N N . ASN C 1 956 ? 97.557 73.688 150.231 1.00 79.46 936 ASN C N 1
ATOM 17093 C CA . ASN C 1 956 ? 98.767 73.648 149.422 1.00 79.46 936 ASN C CA 1
ATOM 17094 C C . ASN C 1 956 ? 99.637 74.868 149.694 1.00 79.46 936 ASN C C 1
ATOM 17095 O O . ASN C 1 956 ? 99.134 75.990 149.807 1.00 79.46 936 ASN C O 1
ATOM 17100 N N . VAL C 1 957 ? 100.946 74.640 149.794 1.00 78.73 937 VAL C N 1
ATOM 17101 C CA . VAL C 1 957 ? 101.927 75.702 149.990 1.00 78.73 937 VAL C CA 1
ATOM 17102 C C . VAL C 1 957 ? 103.054 75.512 148.986 1.00 78.73 937 VAL C C 1
ATOM 17103 O O . VAL C 1 957 ? 103.538 74.393 148.785 1.00 78.73 937 VAL C O 1
ATOM 17107 N N . ALA C 1 958 ? 103.474 76.606 148.355 1.00 78.05 938 ALA C N 1
ATOM 17108 C CA . ALA C 1 958 ? 104.604 76.553 147.438 1.00 7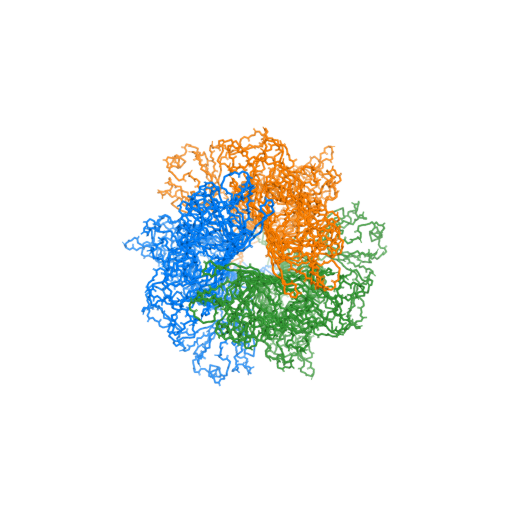8.05 938 ALA C CA 1
ATOM 17109 C C . ALA C 1 958 ? 105.898 76.332 148.212 1.00 78.05 938 ALA C C 1
ATOM 17110 O O . ALA C 1 958 ? 106.147 76.991 149.226 1.00 78.05 938 ALA C O 1
ATOM 17112 N N . ARG C 1 959 ? 106.719 75.400 147.734 1.00 79.63 939 ARG C N 1
ATOM 17113 C CA . ARG C 1 959 ? 107.968 75.087 148.416 1.00 79.63 939 ARG C CA 1
ATOM 17114 C C . ARG C 1 959 ? 108.917 76.278 148.372 1.00 79.63 939 ARG C C 1
ATOM 17115 O O . ARG C 1 959 ? 108.963 77.025 147.391 1.00 79.63 939 ARG C O 1
ATOM 17123 N N . GLY C 1 960 ? 109.681 76.449 149.448 1.00 80.37 940 GLY C N 1
ATOM 17124 C CA . GLY C 1 960 ? 110.547 77.589 149.622 1.00 80.37 940 GLY C CA 1
ATOM 17125 C C . GLY C 1 960 ? 109.960 78.692 150.476 1.00 80.37 940 GLY C C 1
ATOM 17126 O O . GLY C 1 960 ? 110.709 79.548 150.959 1.00 80.37 940 GLY C O 1
ATOM 17127 N N . ASN C 1 961 ? 108.645 78.694 150.673 1.00 80.36 941 ASN C N 1
ATOM 17128 C CA . ASN C 1 961 ? 108.017 79.658 151.559 1.00 80.36 941 ASN C CA 1
ATOM 17129 C C . ASN C 1 961 ? 108.325 79.322 153.015 1.00 80.36 941 ASN C C 1
ATOM 17130 O O . ASN C 1 961 ? 108.651 78.185 153.365 1.00 80.36 941 ASN C O 1
ATOM 17135 N N . THR C 1 962 ? 108.220 80.334 153.868 1.00 83.32 942 THR C N 1
ATOM 17136 C CA . THR C 1 962 ? 108.452 80.190 155.298 1.00 83.32 942 THR C CA 1
ATOM 17137 C C . THR C 1 962 ? 107.120 80.273 156.028 1.00 83.32 942 THR C C 1
ATOM 17138 O O . THR C 1 962 ? 106.335 81.196 155.791 1.00 83.32 942 THR C O 1
ATOM 17142 N N . LEU C 1 963 ? 106.868 79.309 156.908 1.00 82.00 943 LEU C N 1
ATOM 17143 C CA . LEU C 1 963 ? 105.627 79.236 157.662 1.00 82.00 943 LEU C CA 1
ATOM 17144 C C . LEU C 1 963 ? 105.896 79.486 159.139 1.00 82.00 943 LEU C C 1
ATOM 17145 O O . LEU C 1 963 ? 106.925 79.063 159.673 1.00 82.00 943 LEU C O 1
ATOM 17150 N N . GLY C 1 964 ? 104.970 80.178 159.789 1.00 81.69 944 GLY C N 1
ATOM 17151 C CA . GLY C 1 964 ? 105.024 80.415 161.224 1.00 81.69 944 GLY C CA 1
ATOM 17152 C C . GLY C 1 964 ? 103.842 79.747 161.904 1.00 81.69 944 GLY C C 1
ATOM 17153 O O . GLY C 1 964 ? 102.728 79.756 161.376 1.00 81.69 944 GLY C O 1
ATOM 17154 N N . LEU C 1 965 ? 104.093 79.166 163.074 1.00 84.70 945 LEU C N 1
ATOM 17155 C CA . LEU C 1 965 ? 103.062 78.446 163.804 1.00 84.70 945 LEU C CA 1
ATOM 17156 C C . LEU C 1 965 ? 103.019 78.909 165.252 1.00 84.70 945 LEU C C 1
ATOM 17157 O O . LEU C 1 965 ? 104.058 79.040 165.904 1.00 84.70 945 LEU C O 1
ATOM 17162 N N . ASN C 1 966 ? 101.807 79.154 165.743 1.00 87.02 946 ASN C N 1
ATOM 17163 C CA . ASN C 1 966 ? 101.578 79.524 167.133 1.00 87.02 946 ASN C CA 1
ATOM 17164 C C . ASN C 1 966 ? 101.358 78.259 167.953 1.00 87.02 946 ASN C C 1
ATOM 17165 O O . ASN C 1 966 ? 100.464 77.464 167.647 1.00 87.02 946 ASN C O 1
ATOM 17170 N N . ILE C 1 967 ? 102.168 78.077 168.992 1.00 89.90 947 ILE C N 1
ATOM 17171 C CA . ILE C 1 967 ? 102.149 76.871 169.809 1.00 89.90 947 ILE C CA 1
ATOM 17172 C C . ILE C 1 967 ? 101.835 77.261 171.245 1.00 89.90 947 ILE C C 1
ATOM 17173 O O . ILE C 1 967 ? 102.427 78.204 171.782 1.00 89.90 947 ILE C O 1
ATOM 17178 N N . SER C 1 968 ? 100.903 76.538 171.861 1.00 95.12 948 SER C N 1
ATOM 17179 C CA . SER C 1 968 ? 100.563 76.716 173.269 1.00 95.12 948 SER C CA 1
ATOM 17180 C C . SER C 1 968 ? 101.159 75.541 174.037 1.00 95.12 948 SER C C 1
ATOM 17181 O O . SER C 1 968 ? 100.599 74.443 174.046 1.00 95.12 948 SER C O 1
ATOM 17184 N N . ALA C 1 969 ? 102.297 75.777 174.684 1.00 98.78 949 ALA C N 1
ATOM 17185 C CA . ALA C 1 969 ? 103.000 74.733 175.416 1.00 98.78 949 ALA C CA 1
ATOM 17186 C C . ALA C 1 969 ? 102.592 74.769 176.881 1.00 98.78 949 ALA C C 1
ATOM 17187 O O . ALA C 1 969 ? 102.540 75.841 177.492 1.00 98.78 949 ALA C O 1
ATOM 17189 N N . VAL C 1 970 ? 102.303 73.597 177.439 1.00 104.11 950 VAL C N 1
ATOM 17190 C CA . VAL C 1 970 ? 101.828 73.475 178.812 1.00 104.11 950 VAL C CA 1
ATOM 17191 C C . VAL C 1 970 ? 102.650 72.400 179.508 1.00 104.11 950 VAL C C 1
ATOM 17192 O O . VAL C 1 970 ? 102.667 71.244 179.069 1.00 104.11 950 VAL C O 1
ATOM 17196 N N . ASN C 1 971 ? 103.330 72.781 180.584 1.00 110.06 951 ASN C N 1
ATOM 17197 C CA . ASN C 1 971 ? 104.058 71.847 181.428 1.00 110.06 951 ASN C CA 1
ATOM 17198 C C . ASN C 1 971 ? 103.132 71.369 182.546 1.00 110.06 951 ASN C C 1
ATOM 17199 O O . ASN C 1 971 ? 101.912 71.537 182.481 1.00 110.06 951 ASN C O 1
ATOM 17204 N N . GLY C 1 972 ? 103.703 70.743 183.577 1.00 115.30 952 GLY C N 1
ATOM 17205 C CA . GLY C 1 972 ? 102.888 70.264 184.682 1.00 115.30 952 GLY C CA 1
ATOM 17206 C C . GLY C 1 972 ? 102.047 71.359 185.312 1.00 115.30 952 GLY C C 1
ATOM 17207 O O . GLY C 1 972 ? 100.866 71.158 185.603 1.00 115.30 952 GLY C O 1
ATOM 17208 N N . GLU C 1 973 ? 102.640 72.533 185.527 1.00 116.54 953 GLU C N 1
ATOM 17209 C CA . GLU C 1 973 ? 101.908 73.677 186.056 1.00 116.54 953 GLU C CA 1
ATOM 17210 C C . GLU C 1 973 ? 102.198 74.991 185.347 1.00 116.54 953 GLU C C 1
ATOM 17211 O O . GLU C 1 973 ? 101.465 75.961 185.575 1.00 116.54 953 GLU C O 1
ATOM 17217 N N . THR C 1 974 ? 103.224 75.064 184.505 1.00 110.88 954 THR C N 1
ATOM 17218 C CA . THR C 1 974 ? 103.563 76.293 183.804 1.00 110.88 954 THR C CA 1
ATOM 17219 C C . THR C 1 974 ? 103.106 76.231 182.352 1.00 110.88 954 THR C C 1
ATOM 17220 O O . THR C 1 974 ? 102.929 75.152 181.780 1.00 110.88 954 THR C O 1
ATOM 17224 N N . SER C 1 975 ? 102.915 77.407 181.761 1.00 103.92 955 SER C N 1
ATOM 17225 C CA . SER C 1 975 ? 102.510 77.533 180.369 1.00 103.92 955 SER C CA 1
ATOM 17226 C C . SER C 1 975 ? 103.318 78.637 179.704 1.00 103.92 955 SER C C 1
ATOM 17227 O O . SER C 1 975 ? 103.824 79.545 180.369 1.00 103.92 955 SER C O 1
ATOM 17230 N N . GLN C 1 976 ? 103.437 78.551 178.381 1.00 96.54 956 GLN C N 1
ATOM 17231 C CA . GLN C 1 976 ? 104.204 79.529 177.625 1.00 96.54 956 GLN C CA 1
ATOM 17232 C C . GLN C 1 976 ? 103.746 79.512 176.175 1.00 96.54 956 GLN C C 1
ATOM 17233 O O . GLN C 1 976 ? 103.441 78.449 175.628 1.00 96.54 956 GLN C O 1
ATOM 17239 N N . VAL C 1 977 ? 103.702 80.692 175.562 1.00 92.35 957 VAL C N 1
ATOM 17240 C CA . VAL C 1 977 ? 103.382 80.841 174.147 1.00 92.35 957 VAL C CA 1
ATOM 17241 C C . VAL C 1 977 ? 104.686 80.845 173.365 1.00 92.35 957 VAL C C 1
ATOM 17242 O O . VAL C 1 977 ? 105.619 81.586 173.702 1.00 92.35 957 VAL C O 1
ATOM 17246 N N . ILE C 1 978 ? 104.756 80.021 172.324 1.00 90.20 958 ILE C N 1
ATOM 17247 C CA . ILE C 1 978 ? 105.978 79.823 171.556 1.00 90.20 958 ILE C CA 1
ATOM 17248 C C . ILE C 1 978 ? 105.686 80.107 170.091 1.00 90.20 958 ILE C C 1
ATOM 17249 O O . ILE C 1 978 ? 104.682 79.633 169.550 1.00 90.20 958 ILE C O 1
ATOM 17254 N N . ALA C 1 979 ? 106.558 80.887 169.455 1.00 87.60 959 ALA C N 1
ATOM 17255 C CA . ALA C 1 979 ? 106.446 81.226 168.040 1.00 87.60 959 ALA C CA 1
ATOM 17256 C C . ALA C 1 979 ? 107.590 80.552 167.295 1.00 87.60 959 ALA C C 1
ATOM 17257 O O . ALA C 1 979 ? 108.743 80.984 167.397 1.00 87.60 959 ALA C O 1
ATOM 17259 N N . ALA C 1 980 ? 107.273 79.500 166.549 1.00 86.07 960 ALA C N 1
ATOM 17260 C CA . ALA C 1 980 ? 108.257 78.744 165.793 1.00 86.07 960 ALA C CA 1
ATOM 17261 C C . ALA C 1 980 ? 108.227 79.152 164.326 1.00 86.07 960 ALA C C 1
ATOM 17262 O O . ALA C 1 980 ? 107.240 79.698 163.827 1.00 86.07 960 ALA C O 1
ATOM 17264 N N . THR C 1 981 ? 109.333 78.880 163.639 1.00 85.59 961 THR C N 1
ATOM 17265 C CA . THR C 1 981 ? 109.495 79.208 162.229 1.00 85.59 961 THR C CA 1
ATOM 17266 C C . THR C 1 981 ? 109.927 77.958 161.478 1.00 85.59 961 THR C C 1
ATOM 17267 O O . THR C 1 981 ? 110.852 77.261 161.906 1.00 85.59 961 THR C O 1
ATOM 17271 N N . LEU C 1 982 ? 109.256 77.676 160.363 1.00 84.67 962 LEU C N 1
ATOM 17272 C CA . LEU C 1 982 ? 109.514 76.482 159.574 1.00 84.67 962 LEU C CA 1
ATOM 17273 C C . LEU C 1 982 ? 109.698 76.856 158.111 1.00 84.67 962 LEU C C 1
ATOM 17274 O O . LEU C 1 982 ? 108.942 77.668 157.569 1.00 84.67 962 LEU C O 1
ATOM 17279 N N . VAL C 1 983 ? 110.702 76.256 157.477 1.00 83.44 963 VAL C N 1
ATOM 17280 C CA . VAL C 1 983 ? 110.977 76.444 156.058 1.00 83.44 963 VAL C CA 1
ATOM 17281 C C . VAL C 1 983 ? 110.632 75.152 155.334 1.00 83.44 963 VAL C C 1
ATOM 17282 O O . VAL C 1 983 ? 111.108 74.076 155.714 1.00 83.44 963 VAL C O 1
ATOM 17286 N N . ILE C 1 984 ? 109.805 75.257 154.300 1.00 82.17 964 ILE C N 1
ATOM 17287 C CA . ILE C 1 984 ? 109.390 74.098 153.513 1.00 82.17 964 ILE C CA 1
ATOM 17288 C C . ILE C 1 984 ? 110.537 73.680 152.600 1.00 82.17 964 ILE C C 1
ATOM 17289 O O . ILE C 1 984 ? 111.051 74.509 151.835 1.00 82.17 964 ILE C O 1
ATOM 17294 N N . PRO C 1 985 ? 110.972 72.423 152.647 1.00 82.44 965 PRO C N 1
ATOM 17295 C CA . PRO C 1 985 ? 112.068 71.983 151.777 1.00 82.44 965 PRO C CA 1
ATOM 17296 C C . PRO C 1 985 ? 111.673 72.026 150.309 1.00 82.44 965 PRO C C 1
ATOM 17297 O O . PRO C 1 985 ? 110.500 71.927 149.944 1.00 82.44 965 PRO C O 1
ATOM 17301 N N . GLN C 1 986 ? 112.689 72.175 149.456 1.00 82.52 966 GLN C N 1
ATOM 17302 C CA . GLN C 1 986 ? 112.458 72.379 148.031 1.00 82.52 966 GLN C CA 1
ATOM 17303 C C . GLN C 1 986 ? 112.039 71.112 147.297 1.00 82.52 966 GLN C C 1
ATOM 17304 O O . GLN C 1 986 ? 111.498 71.210 146.191 1.00 82.52 966 GLN C O 1
ATOM 17310 N N . GLY C 1 987 ? 112.274 69.935 147.868 1.00 81.69 967 GLY C N 1
ATOM 17311 C CA . GLY C 1 987 ? 111.840 68.713 147.220 1.00 81.69 967 GLY C CA 1
ATOM 17312 C C . GLY C 1 987 ? 112.954 67.730 146.929 1.00 81.69 967 GLY C C 1
ATOM 17313 O O . GLY C 1 987 ? 112.777 66.797 146.141 1.00 81.69 967 GLY C O 1
ATOM 17314 N N . PHE C 1 988 ? 114.112 67.930 147.559 1.00 82.84 968 PHE C N 1
ATOM 17315 C CA . PHE C 1 988 ? 115.215 66.988 147.429 1.00 82.84 968 PHE C CA 1
ATOM 17316 C C . PHE C 1 988 ? 114.940 65.666 148.131 1.00 82.84 968 PHE C C 1
ATOM 17317 O O . PHE C 1 988 ? 115.662 64.693 147.889 1.00 82.84 968 PHE C O 1
ATOM 17325 N N . SER C 1 989 ? 113.924 65.608 148.989 1.00 86.22 969 SER C N 1
ATOM 17326 C CA . SER C 1 989 ? 113.598 64.405 149.738 1.00 86.22 969 SER C CA 1
ATOM 17327 C C . SER C 1 989 ? 112.087 64.288 149.865 1.00 86.22 969 SER C C 1
ATOM 17328 O O . SER C 1 989 ? 111.345 65.238 149.604 1.00 86.22 969 SER C O 1
ATOM 17331 N N . THR C 1 990 ? 111.636 63.104 150.270 1.00 87.20 970 THR C N 1
ATOM 17332 C CA . THR C 1 990 ? 110.220 62.845 150.486 1.00 87.20 970 THR C CA 1
ATOM 17333 C C . THR C 1 990 ? 109.801 63.015 151.940 1.00 87.20 970 THR C C 1
ATOM 17334 O O . THR C 1 990 ? 108.642 62.744 152.271 1.00 87.20 970 THR C O 1
ATOM 17338 N N . GLY C 1 991 ? 110.705 63.454 152.810 1.00 88.17 971 GLY C N 1
ATOM 17339 C CA . GLY C 1 991 ? 110.402 63.611 154.211 1.00 88.17 971 GLY C CA 1
ATOM 17340 C C . GLY C 1 991 ? 109.533 64.819 154.488 1.00 88.17 971 GLY C C 1
ATOM 17341 O O . GLY C 1 991 ? 109.394 65.720 153.655 1.00 88.17 971 GLY C O 1
ATOM 17342 N N . PRO C 1 992 ? 108.926 64.859 155.674 1.00 88.22 972 PRO C N 1
ATOM 17343 C CA . PRO C 1 992 ? 108.065 65.995 156.025 1.00 88.22 972 PRO C CA 1
ATOM 17344 C C . PRO C 1 992 ? 108.854 67.193 156.525 1.00 88.22 972 PRO C C 1
ATOM 17345 O O . PRO C 1 992 ? 110.079 67.128 156.660 1.00 88.22 972 PRO C O 1
ATOM 17349 N N . ALA C 1 993 ? 108.158 68.291 156.802 1.00 87.93 973 ALA C N 1
ATOM 17350 C CA . ALA C 1 993 ? 108.765 69.485 157.374 1.00 87.93 973 ALA C CA 1
ATOM 17351 C C . ALA C 1 993 ? 108.639 69.418 158.890 1.00 87.93 973 ALA C C 1
ATOM 17352 O O . ALA C 1 993 ? 107.525 69.420 159.424 1.00 87.93 973 ALA C O 1
ATOM 17354 N N . ALA C 1 994 ? 109.776 69.357 159.578 1.00 87.59 974 ALA C N 1
ATOM 17355 C CA . ALA C 1 994 ? 109.795 69.229 161.026 1.00 87.59 974 ALA C CA 1
ATOM 17356 C C . ALA C 1 994 ? 110.867 70.140 161.603 1.00 87.59 974 ALA C C 1
ATOM 17357 O O . ALA C 1 994 ? 111.730 70.651 160.886 1.00 87.59 974 ALA C O 1
ATOM 17359 N N . GLY C 1 995 ? 110.800 70.338 162.914 1.00 89.26 975 GLY C N 1
ATOM 17360 C CA . GLY C 1 995 ? 111.769 71.177 163.594 1.00 89.26 975 GLY C CA 1
ATOM 17361 C C . GLY C 1 995 ? 111.671 70.993 165.090 1.00 89.26 975 GLY C C 1
ATOM 17362 O O . GLY C 1 995 ? 110.752 70.350 165.603 1.00 89.26 975 GLY C O 1
ATOM 17363 N N . THR C 1 996 ? 112.644 71.575 165.787 1.00 91.64 976 THR C N 1
ATOM 17364 C CA . THR C 1 996 ? 112.723 71.488 167.237 1.00 91.64 976 THR C CA 1
ATOM 17365 C C . THR C 1 996 ? 113.066 72.856 167.805 1.00 91.64 976 THR C C 1
ATOM 17366 O O . THR C 1 996 ? 113.894 73.579 167.245 1.00 91.64 976 THR C O 1
ATOM 17370 N N . THR C 1 997 ? 112.424 73.205 168.917 1.00 92.36 977 THR C N 1
ATOM 17371 C CA . THR C 1 997 ? 112.711 74.449 169.612 1.00 92.36 977 THR C CA 1
ATOM 17372 C C . THR C 1 997 ? 112.624 74.197 171.109 1.00 92.36 977 THR C C 1
ATOM 17373 O O . THR C 1 997 ? 112.214 73.122 171.554 1.00 92.36 977 THR C O 1
ATOM 17377 N N . TYR C 1 998 ? 113.021 75.200 171.884 1.00 93.25 978 TYR C N 1
ATOM 17378 C CA . TYR C 1 998 ? 113.092 75.085 173.332 1.00 93.25 978 TYR C CA 1
ATOM 17379 C C . TYR C 1 998 ? 112.269 76.180 173.994 1.00 93.25 978 TYR C C 1
ATOM 17380 O O . TYR C 1 998 ? 112.213 77.317 173.517 1.00 93.25 978 TYR C O 1
ATOM 17389 N N . GLY C 1 999 ? 111.632 75.823 175.106 1.00 95.58 979 GLY C N 1
ATOM 17390 C CA . GLY C 1 999 ? 110.906 76.783 175.911 1.00 95.58 979 GLY C CA 1
ATOM 17391 C C . GLY C 1 999 ? 111.515 76.925 177.289 1.00 95.58 979 GLY C C 1
ATOM 17392 O O . GLY C 1 999 ? 111.492 75.982 178.085 1.00 95.58 979 GLY C O 1
ATOM 17393 N N . PHE C 1 1000 ? 112.065 78.103 177.586 1.00 94.17 980 PHE C N 1
ATOM 17394 C CA . PHE C 1 1000 ? 112.767 78.310 178.847 1.00 94.17 980 PHE C CA 1
ATOM 17395 C C . PHE C 1 1000 ? 111.830 78.503 180.030 1.00 94.17 980 PHE C C 1
ATOM 17396 O O . PHE C 1 1000 ? 112.312 78.618 181.160 1.00 94.17 980 PHE C O 1
ATOM 17404 N N . ALA C 1 1001 ? 110.523 78.580 179.802 1.00 98.89 981 ALA C N 1
ATOM 17405 C CA . ALA C 1 1001 ? 109.555 78.667 180.885 1.00 98.89 981 ALA C CA 1
ATOM 17406 C C . ALA C 1 1001 ? 108.923 77.325 181.231 1.00 98.89 981 ALA C C 1
ATOM 17407 O O . ALA C 1 1001 ? 108.216 77.234 182.239 1.00 98.89 981 ALA C O 1
ATOM 17409 N N . VAL C 1 1002 ? 109.158 76.286 180.430 1.00 100.62 982 VAL C N 1
ATOM 17410 C CA . VAL C 1 1002 ? 108.529 74.988 180.653 1.00 100.62 982 VAL C CA 1
ATOM 17411 C C . VAL C 1 1002 ? 109.589 73.913 180.859 1.00 100.62 982 VAL C C 1
ATOM 17412 O O . VAL C 1 1002 ? 109.270 72.781 181.240 1.00 100.62 982 VAL C O 1
ATOM 17416 N N . GLU C 1 1003 ? 110.850 74.258 180.602 1.00 100.44 983 GLU C N 1
ATOM 17417 C CA . GLU C 1 1003 ? 111.984 73.345 180.763 1.00 100.44 983 GLU C CA 1
ATOM 17418 C C . GLU C 1 1003 ? 111.813 72.086 179.915 1.00 100.44 983 GLU C C 1
ATOM 17419 O O . GLU C 1 1003 ? 111.940 70.958 180.397 1.00 100.44 983 GLU C O 1
ATOM 17425 N N . LYS C 1 1004 ? 111.524 72.283 178.631 1.00 97.62 984 LYS C N 1
ATOM 17426 C CA . LYS C 1 1004 ? 111.365 71.153 177.725 1.00 97.62 984 LYS C CA 1
ATOM 17427 C C . LYS C 1 1004 ? 111.523 71.628 176.288 1.00 97.62 984 LYS C C 1
ATOM 17428 O O . LYS C 1 1004 ? 111.470 72.826 176.000 1.00 97.62 984 LYS C O 1
ATOM 17434 N N . ASN C 1 1005 ? 111.726 70.664 175.392 1.00 94.60 985 ASN C N 1
ATOM 17435 C CA . ASN C 1 1005 ? 111.811 70.934 173.963 1.00 94.60 985 ASN C CA 1
ATOM 17436 C C . ASN C 1 1005 ? 110.454 70.726 173.305 1.00 94.60 985 ASN C C 1
ATOM 17437 O O . ASN C 1 1005 ? 109.678 69.858 173.712 1.00 94.60 985 ASN C O 1
ATOM 17442 N N . ILE C 1 1006 ? 110.177 71.527 172.280 1.00 92.61 986 ILE C N 1
ATOM 17443 C CA . ILE C 1 1006 ? 108.919 71.473 171.542 1.00 92.61 986 ILE C CA 1
ATOM 17444 C C . ILE C 1 1006 ? 109.215 70.930 170.152 1.00 92.61 986 ILE C C 1
ATOM 17445 O O . ILE C 1 1006 ? 110.064 71.472 169.434 1.00 92.61 986 ILE C O 1
ATOM 17450 N N . ASN C 1 1007 ? 108.517 69.865 169.772 1.00 91.84 987 ASN C N 1
ATOM 17451 C CA . ASN C 1 1007 ? 108.700 69.214 168.482 1.00 91.84 987 ASN C CA 1
ATOM 17452 C C . ASN C 1 1007 ? 107.426 69.342 167.660 1.00 91.84 987 ASN C C 1
ATOM 17453 O O . ASN C 1 1007 ? 106.327 69.108 168.173 1.00 91.84 987 ASN C O 1
ATOM 17458 N N . TYR C 1 1008 ? 107.575 69.711 166.390 1.00 88.86 988 TYR C N 1
ATOM 17459 C CA . TYR C 1 1008 ? 106.443 69.870 165.491 1.00 88.86 988 TYR C CA 1
ATOM 17460 C C . TYR C 1 1008 ? 106.766 69.219 164.155 1.00 88.86 988 TYR C C 1
ATOM 17461 O O . TYR C 1 1008 ? 107.932 69.086 163.778 1.00 88.86 988 TYR C O 1
ATOM 17470 N N . GLN C 1 1009 ? 105.718 68.813 163.441 1.00 89.34 989 GLN C N 1
ATOM 17471 C CA . GLN C 1 1009 ? 105.873 68.145 162.158 1.00 89.34 989 GLN C CA 1
ATOM 17472 C C . GLN C 1 1009 ? 104.666 68.446 161.284 1.00 89.34 989 GLN C C 1
ATOM 17473 O O . GLN C 1 1009 ? 103.529 68.445 161.763 1.00 89.34 989 GLN C O 1
ATOM 17479 N N . LEU C 1 1010 ? 104.921 68.701 160.003 1.00 87.18 990 LEU C N 1
ATOM 17480 C CA . LEU C 1 1010 ? 103.877 68.972 159.019 1.00 87.18 990 LEU C CA 1
ATOM 17481 C C . LEU C 1 1010 ? 103.980 67.930 157.913 1.00 87.18 990 LEU C C 1
ATOM 17482 O O . LEU C 1 1010 ? 104.931 67.949 157.126 1.00 87.18 990 LEU C O 1
ATOM 17487 N N . GLY C 1 1011 ? 103.009 67.022 157.859 1.00 85.68 991 GLY C N 1
ATOM 17488 C CA . GLY C 1 1011 ? 102.997 66.023 156.805 1.00 85.68 991 GLY C CA 1
ATOM 17489 C C . GLY C 1 1011 ? 102.847 66.662 155.436 1.00 85.68 991 GLY C C 1
ATOM 17490 O O . GLY C 1 1011 ? 101.967 67.493 155.206 1.00 85.68 991 GLY C O 1
ATOM 17491 N N . LEU C 1 1012 ? 103.719 66.264 154.515 1.00 84.24 992 LEU C N 1
ATOM 17492 C CA . LEU C 1 1012 ? 103.767 66.840 153.180 1.00 84.24 992 LEU C CA 1
ATOM 17493 C C . LEU C 1 1012 ? 103.473 65.776 152.132 1.00 84.24 992 LEU C C 1
ATOM 17494 O O . LEU C 1 1012 ? 103.956 64.644 152.228 1.00 84.24 992 LEU C O 1
ATOM 17499 N N . ASN C 1 1013 ? 102.679 66.151 151.133 1.00 84.66 993 ASN C N 1
ATOM 17500 C CA . ASN C 1 1013 ? 102.435 65.329 149.956 1.00 84.66 993 ASN C CA 1
ATOM 17501 C C . ASN C 1 1013 ? 103.030 66.038 148.750 1.00 84.66 993 ASN C C 1
ATOM 17502 O O . ASN C 1 1013 ? 102.866 67.253 148.597 1.00 84.66 993 ASN C O 1
ATOM 17507 N N . ALA C 1 1014 ? 103.719 65.284 147.901 1.00 84.79 994 ALA C N 1
ATOM 17508 C CA . ALA C 1 1014 ? 104.484 65.882 146.815 1.00 84.79 994 ALA C CA 1
ATOM 17509 C C . ALA C 1 1014 ? 103.569 66.257 145.656 1.00 84.79 994 ALA C C 1
ATOM 17510 O O . ALA C 1 1014 ? 102.875 65.399 145.100 1.00 84.79 994 ALA C O 1
ATOM 17512 N N . ARG C 1 1015 ? 103.566 67.544 145.291 1.00 83.48 995 ARG C N 1
ATOM 17513 C CA . ARG C 1 1015 ? 102.915 68.025 144.070 1.00 83.48 995 ARG C CA 1
ATOM 17514 C C . ARG C 1 1015 ? 103.937 68.874 143.319 1.00 83.48 995 ARG C C 1
ATOM 17515 O O . ARG C 1 1015 ? 103.918 70.103 143.409 1.00 83.48 995 ARG C O 1
ATOM 17523 N N . SER C 1 1016 ? 104.793 68.206 142.542 1.00 82.39 996 SER C N 1
ATOM 17524 C CA . SER C 1 1016 ? 105.837 68.839 141.740 1.00 82.39 996 SER C CA 1
ATOM 17525 C C . SER C 1 1016 ? 106.528 69.994 142.457 1.00 82.39 996 SER C C 1
ATOM 17526 O O . SER C 1 1016 ? 107.310 69.783 143.389 1.00 82.39 996 SER C O 1
ATOM 17529 N N . LEU C 1 1017 ? 106.242 71.221 142.018 1.00 80.24 997 LEU C N 1
ATOM 17530 C CA . LEU C 1 1017 ? 106.854 72.410 142.595 1.00 80.24 997 LEU C CA 1
ATOM 17531 C C . LEU C 1 1017 ? 106.225 72.819 143.919 1.00 80.24 997 LEU C C 1
ATOM 17532 O O . LEU C 1 1017 ? 106.808 73.635 144.639 1.00 80.24 997 LEU C O 1
ATOM 17537 N N . LYS C 1 1018 ? 105.059 72.279 144.253 1.00 79.86 998 LYS C N 1
ATOM 17538 C CA . LYS C 1 1018 ? 104.331 72.636 145.460 1.00 79.86 998 LYS C CA 1
ATOM 17539 C C . LYS C 1 1018 ? 104.307 71.454 146.423 1.00 79.86 998 LYS C C 1
ATOM 17540 O O . LYS C 1 1018 ? 104.820 70.370 146.135 1.00 79.86 998 LYS C O 1
ATOM 17546 N N . ALA C 1 1019 ? 103.701 71.677 147.586 1.00 80.36 999 ALA C N 1
ATOM 17547 C CA . ALA C 1 1019 ? 103.534 70.630 148.581 1.00 80.36 999 ALA C CA 1
ATOM 17548 C C . ALA C 1 1019 ? 102.152 70.757 149.201 1.00 80.36 999 ALA C C 1
ATOM 17549 O O . ALA C 1 1019 ? 101.647 71.863 149.406 1.00 80.36 999 ALA C O 1
ATOM 17551 N N . ASN C 1 1020 ? 101.546 69.612 149.497 1.00 81.27 1000 ASN C N 1
ATOM 17552 C CA . ASN C 1 1020 ? 100.224 69.552 150.108 1.00 81.27 1000 ASN C CA 1
ATOM 17553 C C . ASN C 1 1020 ? 100.379 69.151 151.567 1.00 81.27 1000 ASN C C 1
ATOM 17554 O O . ASN C 1 1020 ? 100.951 68.098 151.867 1.00 81.27 1000 ASN C O 1
ATOM 17559 N N . VAL C 1 1021 ? 99.871 69.986 152.467 1.00 81.70 1001 VAL C N 1
ATOM 17560 C CA . VAL C 1 1021 ? 99.921 69.712 153.899 1.00 81.70 1001 VAL C CA 1
ATOM 17561 C C . VAL C 1 1021 ? 98.680 68.915 154.273 1.00 81.70 1001 VAL C C 1
ATOM 17562 O O . VAL C 1 1021 ? 97.552 69.356 154.030 1.00 81.70 1001 VAL C O 1
ATOM 17566 N N . GLY C 1 1022 ? 98.884 67.743 154.866 1.00 84.75 1002 GLY C N 1
ATOM 17567 C CA . GLY C 1 1022 ? 97.775 66.866 155.181 1.00 84.75 1002 GLY C CA 1
ATOM 17568 C C . GLY C 1 1022 ? 97.561 66.633 156.661 1.00 84.75 1002 GLY C C 1
ATOM 17569 O O . GLY C 1 1022 ? 96.448 66.310 157.086 1.00 84.75 1002 GLY C O 1
ATOM 17570 N N . LEU C 1 1023 ? 98.613 66.793 157.460 1.00 86.00 1003 LEU C N 1
ATOM 17571 C CA . LEU C 1 1023 ? 98.537 66.518 158.888 1.00 86.00 1003 LEU C CA 1
ATOM 17572 C C . LEU C 1 1023 ? 99.417 67.499 159.644 1.00 86.00 1003 LEU C C 1
ATOM 17573 O O . LEU C 1 1023 ? 100.570 67.723 159.266 1.00 86.00 1003 LEU C O 1
ATOM 17578 N N . VAL C 1 1024 ? 98.869 68.082 160.707 1.00 86.66 1004 VAL C N 1
ATOM 17579 C CA . VAL C 1 1024 ? 99.590 69.008 161.573 1.00 86.66 1004 VAL C CA 1
ATOM 17580 C C . VAL C 1 1024 ? 99.793 68.319 162.914 1.00 86.66 1004 VAL C C 1
ATOM 17581 O O . VAL C 1 1024 ? 98.821 67.975 163.597 1.00 86.66 1004 VAL C O 1
ATOM 17585 N N . ARG C 1 1025 ? 101.053 68.123 163.296 1.00 91.40 1005 ARG C N 1
ATOM 17586 C CA . ARG C 1 1025 ? 101.386 67.357 164.486 1.00 91.40 1005 ARG C CA 1
ATOM 17587 C C . ARG C 1 1025 ? 102.403 68.113 165.327 1.00 91.40 1005 ARG C C 1
ATOM 17588 O O . ARG C 1 1025 ? 103.322 68.738 164.793 1.00 91.40 1005 ARG C O 1
ATOM 17596 N N . CYS C 1 1026 ? 102.228 68.049 166.645 1.00 92.90 1006 CYS C N 1
ATOM 17597 C CA . CYS C 1 1026 ? 103.145 68.680 167.582 1.00 92.90 1006 CYS C CA 1
ATOM 17598 C C . CYS C 1 1026 ? 102.974 68.024 168.943 1.00 92.90 1006 CYS C C 1
ATOM 17599 O O . CYS C 1 1026 ? 101.895 67.528 169.272 1.00 92.90 1006 CYS C O 1
ATOM 17602 N N . SER C 1 1027 ? 104.053 68.024 169.729 1.00 94.46 1007 SER C N 1
ATOM 17603 C CA . SER C 1 1027 ? 103.970 67.476 171.080 1.00 94.46 1007 SER C CA 1
ATOM 17604 C C . SER C 1 1027 ? 102.993 68.276 171.930 1.00 94.46 1007 SER C C 1
ATOM 17605 O O . SER C 1 1027 ? 102.198 67.704 172.685 1.00 94.46 1007 SER C O 1
ATOM 17608 N N . ASP C 1 1028 ? 103.044 69.600 171.828 1.00 97.23 1008 ASP C N 1
ATOM 17609 C CA . ASP C 1 1028 ? 102.021 70.469 172.386 1.00 97.23 1008 ASP C CA 1
ATOM 17610 C C . ASP C 1 1028 ? 100.978 70.767 171.310 1.00 97.23 1008 ASP C C 1
ATOM 17611 O O . ASP C 1 1028 ? 100.948 70.135 170.251 1.00 97.23 1008 ASP C O 1
ATOM 17616 N N . THR C 1 1029 ? 100.101 71.731 171.571 1.00 91.49 1009 THR C N 1
ATOM 17617 C CA . THR C 1 1029 ? 99.019 72.057 170.654 1.00 91.49 1009 THR C CA 1
ATOM 17618 C C . THR C 1 1029 ? 99.419 73.216 169.748 1.00 91.49 1009 THR C C 1
ATOM 17619 O O . THR C 1 1029 ? 99.915 74.242 170.223 1.00 91.49 1009 THR C O 1
ATOM 17623 N N . ILE C 1 1030 ? 99.202 73.046 168.446 1.00 87.40 1010 ILE C N 1
ATOM 17624 C CA . ILE C 1 1030 ? 99.389 74.108 167.465 1.00 87.40 1010 ILE C CA 1
ATOM 17625 C C . ILE C 1 1030 ? 98.033 74.749 167.210 1.00 87.40 1010 ILE C C 1
ATOM 17626 O O . ILE C 1 1030 ? 97.082 74.070 166.806 1.00 87.40 1010 ILE C O 1
ATOM 17631 N N . THR C 1 1031 ? 97.940 76.058 167.443 1.00 85.89 1011 THR C N 1
ATOM 17632 C CA . THR C 1 1031 ? 96.674 76.766 167.321 1.00 85.89 1011 THR C CA 1
ATOM 17633 C C . THR C 1 1031 ? 96.447 77.376 165.946 1.00 85.89 1011 THR C C 1
ATOM 17634 O O . THR C 1 1031 ? 95.290 77.566 165.558 1.00 85.89 1011 THR C O 1
ATOM 17638 N N . GLY C 1 1032 ? 97.506 77.686 165.204 1.00 82.31 1012 GLY C N 1
ATOM 17639 C CA . GLY C 1 1032 ? 97.345 78.293 163.897 1.00 82.31 1012 GLY C CA 1
ATOM 17640 C C . GLY C 1 1032 ? 98.624 78.240 163.100 1.00 82.31 1012 GLY C C 1
ATOM 17641 O O . GLY C 1 1032 ? 99.725 78.215 163.658 1.00 82.31 1012 GLY C O 1
ATOM 17642 N N . VAL C 1 1033 ? 98.475 78.226 161.778 1.00 78.27 1013 VAL C N 1
ATOM 17643 C CA . VAL C 1 1033 ? 99.593 78.240 160.843 1.00 78.27 1013 VAL C CA 1
ATOM 17644 C C . VAL C 1 1033 ? 99.475 79.498 159.994 1.00 78.27 1013 VAL C C 1
ATOM 17645 O O . VAL C 1 1033 ? 98.407 79.777 159.437 1.00 78.27 1013 VAL C O 1
ATOM 17649 N N . TYR C 1 1034 ? 100.565 80.252 159.898 1.00 77.28 1014 TYR C N 1
ATOM 17650 C CA . TYR C 1 1034 ? 100.568 81.543 159.230 1.00 77.28 1014 TYR C CA 1
ATOM 17651 C C . TYR C 1 1034 ? 101.639 81.578 158.149 1.00 77.28 1014 TYR C C 1
ATOM 17652 O O . TYR C 1 1034 ? 102.615 80.825 158.193 1.00 77.28 1014 TYR C O 1
ATOM 17661 N N . LEU C 1 1035 ? 101.443 82.463 157.175 1.00 78.56 1015 LEU C N 1
ATOM 17662 C CA . LEU C 1 1035 ? 102.438 82.701 156.136 1.00 78.56 1015 LEU C CA 1
ATOM 17663 C C . LEU C 1 1035 ? 103.450 83.710 156.663 1.00 78.56 1015 LEU C C 1
ATOM 17664 O O . LEU C 1 1035 ? 103.121 84.883 156.864 1.00 78.56 1015 LEU C O 1
ATOM 17669 N N . ASN C 1 1036 ? 104.680 83.258 156.889 1.00 84.19 1016 ASN C N 1
ATOM 17670 C CA . ASN C 1 1036 ? 105.727 84.079 157.492 1.00 84.19 1016 ASN C CA 1
ATOM 17671 C C . ASN C 1 1036 ? 106.487 84.760 156.357 1.00 84.19 1016 ASN C C 1
ATOM 17672 O O . ASN C 1 1036 ? 107.370 84.172 155.732 1.00 84.19 1016 ASN C O 1
ATOM 17677 N N . ALA C 1 1037 ? 106.133 86.012 156.093 1.00 87.63 1017 ALA C N 1
ATOM 17678 C CA . ALA C 1 1037 ? 106.793 86.791 155.054 1.00 87.63 1017 ALA C CA 1
ATOM 17679 C C . ALA C 1 1037 ? 106.687 88.283 155.350 1.00 87.63 1017 ALA C C 1
ATOM 17680 O O . ALA C 1 1037 ? 105.622 88.784 155.712 1.00 87.63 1017 ALA C O 1
#

Secondary structure (DSSP, 8-state):
---HHHHHHSTTSGGG-B-TTSSBHHHH--EEESGGGT---EEEEE-HHHHHHHHHHHHHHT-EEE--S-EEEE-S--EEEE-S-EE-TT-EEEE-TT---EEEEE-SS-EEEE-TTSHHHHHHHTSS--STT--B-GGGTT--TTTTEEEEEEEEEEEEEETTEEEEEEEEEEE-STTBBSS--SS--S-EEEEEEEPPPSS-EEEEEEEEE-TT----EEEEEEES-BSEEEEEEEEES--S--TT---EEEEEEEEEEEEEEEEEESS----B-TTS-B---EEEEEEEEEEEEEEEEEE-SSSS-SEEEES-EEEEEES-EESEEEEEEEEEEEEEEES-EE-SSEEEEEEEEEEEEEEEEEE----SS-S--SSSEEEE--GGGTS-B-SEEEEEEEEEE---HHHHHHHSS--EEEE---S-TTTSB--TTSS---BS-SEEEEEEEE--S-BSS-S-S-SEE--SS---SBPPSEEEEEEEB--BSS-EEEE--S-BPPTT-TT-PPPSSSSSS---EEEEEES-B-SEEEEEPPPTTS----EEEEEES----STTS-S-EEEEE-S-EEEEEES-EEEEEE-S-TTT----SS--EEEEESSEEE-TTS-SEE--GGGGTT--EEEES-EEESS--SSS--HHHHHHHHH-EEES-EEESSSSS----EEEES---SS-EEEEEEEETT-EEEEEEEEE-SS-EEEEEEEEE---SSSSPPEEEEEEETTTTEEEEEEEEEEEETTEEEEEEEEESSEEEEEEE--/---TTHHHHSSTTGGGSB-TTSSBHHHH--EE-SGGGT---EEEEE-HHHHHHHHHHHHHHT-EEE--S-EEEE-S--EEEE-S-EE-TT-EEEE-TT---EEEEE-SS-EEEE-TTSHHHHHHHTSS--STT--B-GGGTT--TTTTEEEEEEEEEEEEEETTEEEEEEEEEEE-STTBBSS--SS--S-EEEEEEEPPPSS-EEEEEEEEE-TT----EEEEEEEEEESEEEEEEEEES--S--TT---EEEEEEEEEEEEE---EESS----B-TTS-B---EEEEEEEEEEEEEES-EE-SSSS-SEEEES-EEEEEES-EESEEEEEEEEEEEEEEES-EE-TTEEEEEEEEEEEEEEEEEE----SSSS--SSSEEEE--TTTTS-B-SEEEEEEEEEE---HHHHHHHSS--EEEE---S-TTTS---TT-S---BS-SEEEEEEEE--S-BSS-S-S-SEE--SS---SBPPSEEEEEEEB--BSS-EEEE-SS-BPPTT-TT-PPPSBGGGS---EEEEEES-B-SEEEEEPPPTTS----EEEEEES----STTS-S-EEEEE-S-EEEEEES-EEEEEESS-TTT-----SB-EEEEESSEEE-TTS-SEE--GGGGTT--EEEES-EEESS--SSS--HHHHHHHHHEE-SS-EEESSSSS----EEEES---TT-EEEEEEEETT-EEEEEEEEE-SS-EEEEEEEEE---SSSS--EEEEEEETTTTEEEEEEEEEEEETTEEEEEEEEESSEEEEEEE--/---HHHHHHSSSSGGGSB-TTSSBSTTT--EE-SGGGT---EEEEE-HHHHHHHHHHHHHHT-EEE--S-EEEE-S--EEEE-S-EE-TT-EEEE-TT---EEEE--SS-EEEE-TTSHHHHHHHTSS--STT--B-GGGTT--TTTTEEEEEEEEEEEEEETTEEEEEEEEEEE-STTBBSS--SS--S-EEEEEEEPPPSS-EEEEEEEEE-TT----EEEEEEEEEESEEEEEEEEES--S--TT---EEEEEEEEEEEEEEEEEESS----B-TTS-B---EEEEEES-EEEEEEEEEE-SSSS-SEEEES-EEEEEES-EES-EEEEEEEEEEEEEES-EE-TT-EEEEEEEEEEEEEEEEE----SSSS--SSSEEEE--TTTTS-B-SEEEEEEEEEE---HHHHHHHSS--EEEE---S-TTTS---TT-SS--BS-SEEEEEEEE--S-BSS-S-S-SEE--SSS--SBPPSEEEEEEEB--BSS-EEEE-SS-BPPTT-TT-PPPSSSSSS---EEEEEES-B-SEEEEEPPPTTS----EEEEEES-B---SSS-S-EEEEE-S-EEEEEES-EEEEEESS-TTT----SS--EEEEESSEEE-TTS-SEE--GGGGTT--EEEES-EEESS--SSS--HHHHHHHHHEE-SS-EEESSSSS----EEEES---SS-EEEEEEEETT-EEEEEEEEE-SS-EEEEEEEEE---SSSS--EEEEEEETTTTEEEEEEEEEEEETTEEEEEEEEESSEEEEEEE--